Protein 7ROY (pdb70)

Structure (mmCIF, N/CA/C/O backbone):
data_7ROY
#
_entry.id   7ROY
#
_cell.length_a   164.475
_cell.length_b   164.475
_cell.length_c   465.390
_cell.angle_alpha   90.000
_cell.angle_beta   90.000
_cell.angle_gamma   90.000
#
_symmetry.space_group_name_H-M   'I 4 2 2'
#
loop_
_entity.id
_entity.type
_entity.pdbx_description
1 polymer 'Protein fem-1 homolog B'
2 polymer 'Folliculin-interacting protein 1'
3 non-polymer '4-(2-HYDROXYETHYL)-1-PIPERAZINE ETHANESULFONIC ACID'
4 non-polymer 'ZINC ION'
5 water water
#
loop_
_atom_site.group_PDB
_atom_site.id
_atom_site.type_symbol
_atom_site.label_atom_id
_atom_site.label_alt_id
_atom_site.label_comp_id
_atom_site.label_asym_id
_atom_site.label_entity_id
_atom_site.label_seq_id
_atom_site.pdbx_PDB_ins_code
_atom_site.Cartn_x
_atom_site.Cartn_y
_atom_site.Cartn_z
_atom_site.occupancy
_atom_site.B_iso_or_equiv
_atom_site.auth_seq_id
_atom_site.auth_comp_id
_atom_site.auth_asym_id
_atom_site.auth_atom_id
_atom_site.pdbx_PDB_model_num
ATOM 1 N N . SER A 1 3 ? 9.42860 64.45444 38.77226 1.000 129.54404 -1 SER A N 1
ATOM 2 C CA . SER A 1 3 ? 8.75235 63.18288 38.99953 1.000 122.11411 -1 SER A CA 1
ATOM 3 C C . SER A 1 3 ? 9.75916 62.05375 39.19147 1.000 117.87307 -1 SER A C 1
ATOM 4 O O . SER A 1 3 ? 9.50398 60.91090 38.81164 1.000 117.09694 -1 SER A O 1
ATOM 7 N N . SER A 1 4 ? 10.90875 62.38258 39.78473 1.000 110.23619 0 SER A N 1
ATOM 8 C CA . SER A 1 4 ? 11.93213 61.36864 40.01627 1.000 110.25136 0 SER A CA 1
ATOM 9 C C . SER A 1 4 ? 11.52861 60.42323 41.14143 1.000 103.92698 0 SER A C 1
ATOM 10 O O . SER A 1 4 ? 11.78608 59.21574 41.06811 1.000 94.38010 0 SER A O 1
ATOM 13 N N . MET A 1 5 ? 10.89566 60.95277 42.19094 1.000 95.58501 1 MET A N 1
ATOM 14 C CA . MET A 1 5 ? 10.39726 60.10709 43.26890 1.000 80.86587 1 MET A CA 1
ATOM 15 C C . MET A 1 5 ? 9.23556 59.23032 42.81742 1.000 87.13201 1 MET A C 1
ATOM 16 O O . MET A 1 5 ? 8.95112 58.21216 43.45866 1.000 93.30455 1 MET A O 1
ATOM 21 N N . GLU A 1 6 ? 8.56500 59.60189 41.72528 1.000 88.72476 2 GLU A N 1
ATOM 22 C CA . GLU A 1 6 ? 7.44718 58.80943 41.22452 1.000 85.23873 2 GLU A CA 1
ATOM 23 C C . GLU A 1 6 ? 7.91589 57.44710 40.72288 1.000 86.85108 2 GLU A C 1
ATOM 24 O O . GLU A 1 6 ? 7.21565 56.44051 40.88995 1.000 89.90395 2 GLU A O 1
ATOM 30 N N . GLY A 1 7 ? 9.10426 57.39041 40.11893 1.000 81.02208 3 GLY A N 1
ATOM 31 C CA . GLY A 1 7 ? 9.65217 56.10558 39.71557 1.000 82.38992 3 GLY A CA 1
ATOM 32 C C . GLY A 1 7 ? 9.97030 55.21342 40.90067 1.000 87.01429 3 GLY A C 1
ATOM 33 O O . GLY A 1 7 ? 9.73081 54.00204 40.86224 1.000 84.78337 3 GLY A O 1
ATOM 34 N N . LEU A 1 8 ? 10.51288 55.79734 41.97163 1.000 81.96794 4 LEU A N 1
ATOM 35 C CA . LEU A 1 8 ? 10.75219 55.02448 43.18521 1.000 71.23131 4 LEU A CA 1
ATOM 36 C C . LEU A 1 8 ? 9.44068 54.54474 43.79249 1.000 76.25221 4 LEU A C 1
ATOM 37 O O . LEU A 1 8 ? 9.36824 53.43929 44.34050 1.000 85.93384 4 LEU A O 1
ATOM 42 N N . ALA A 1 9 ? 8.38936 55.36159 43.69763 1.000 71.75009 5 ALA A N 1
ATOM 43 C CA . ALA A 1 9 ? 7.07407 54.92509 44.15778 1.000 74.91078 5 ALA A CA 1
ATOM 44 C C . ALA A 1 9 ? 6.57236 53.74177 43.33954 1.000 70.04291 5 ALA A C 1
ATOM 45 O O . ALA A 1 9 ? 5.99860 52.79151 43.88777 1.000 75.81240 5 ALA A O 1
ATOM 47 N N . GLY A 1 10 ? 6.77837 53.78521 42.02286 1.000 69.69113 6 GLY A N 1
ATOM 48 C CA . GLY A 1 10 ? 6.40554 52.65311 41.18888 1.000 67.01285 6 GLY A CA 1
ATOM 49 C C . GLY A 1 10 ? 7.17959 51.39504 41.53602 1.000 64.98557 6 GLY A C 1
ATOM 50 O O . GLY A 1 10 ? 6.62189 50.29451 41.55507 1.000 65.51223 6 GLY A O 1
ATOM 51 N N . TYR A 1 11 ? 8.47612 51.54141 41.81962 1.000 68.53378 7 TYR A N 1
ATOM 52 C CA . TYR A 1 11 ? 9.27786 50.39139 42.23364 1.000 63.96639 7 TYR A CA 1
ATOM 53 C C . TYR A 1 11 ? 8.80119 49.83495 43.57179 1.000 71.21884 7 TYR A C 1
ATOM 54 O O . TYR A 1 11 ? 8.78062 48.61357 43.77323 1.000 67.74342 7 TYR A O 1
ATOM 63 N N . VAL A 1 12 ? 8.42079 50.71735 44.49812 1.000 70.66765 8 VAL A N 1
ATOM 64 C CA . VAL A 1 12 ? 7.86199 50.27843 45.77517 1.000 63.66447 8 VAL A CA 1
ATOM 65 C C . VAL A 1 12 ? 6.58313 49.48203 45.54638 1.000 64.80133 8 VAL A C 1
ATOM 66 O O . VAL A 1 12 ? 6.37744 48.41391 46.13877 1.000 60.36140 8 VAL A O 1
ATOM 70 N N . TYR A 1 13 ? 5.70351 49.99409 44.68070 1.000 71.05156 9 TYR A N 1
ATOM 71 C CA . TYR A 1 13 ? 4.47072 49.27614 44.37153 1.000 66.65567 9 TYR A CA 1
ATOM 72 C C . TYR A 1 13 ? 4.76616 47.91280 43.76099 1.000 67.61854 9 TYR A C 1
ATOM 73 O O . TYR A 1 13 ? 4.10396 46.92285 44.08849 1.000 67.80085 9 TYR A O 1
ATOM 82 N N . LYS A 1 14 ? 5.74989 47.84410 42.86274 1.000 63.82459 10 LYS A N 1
ATOM 83 C CA . LYS A 1 14 ? 6.08721 46.57183 42.23141 1.000 67.52038 10 LYS A CA 1
ATOM 84 C C . LYS A 1 14 ? 6.58799 45.56920 43.26365 1.000 61.13884 10 LYS A C 1
ATOM 85 O O . LYS A 1 14 ? 6.14638 44.41161 43.29435 1.000 66.33987 10 LYS A O 1
ATOM 91 N N . ALA A 1 15 ? 7.51166 46.00465 44.12500 1.000 65.66010 11 ALA A N 1
ATOM 92 C CA . ALA A 1 15 ? 8.04540 45.11908 45.15413 1.000 64.02648 11 ALA A CA 1
ATOM 93 C C . ALA A 1 15 ? 6.94706 44.63989 46.09384 1.000 66.47698 11 ALA A C 1
ATOM 94 O O . ALA A 1 15 ? 6.94116 43.47529 46.51034 1.000 57.68249 11 ALA A O 1
ATOM 96 N N . ALA A 1 16 ? 6.00259 45.52098 46.43414 1.000 73.92038 12 ALA A N 1
ATOM 97 C CA . ALA A 1 16 ? 4.90571 45.11515 47.30697 1.000 54.80228 12 ALA A CA 1
ATOM 98 C C . ALA A 1 16 ? 3.97541 44.13271 46.60672 1.000 60.98325 12 ALA A C 1
ATOM 99 O O . ALA A 1 16 ? 3.51626 43.16065 47.21719 1.000 70.25161 12 ALA A O 1
ATOM 101 N N . SER A 1 17 ? 3.69495 44.36334 45.32237 1.000 71.63608 13 SER A N 1
ATOM 102 C CA . SER A 1 17 ? 2.75316 43.51592 44.60168 1.000 60.13148 13 SER A CA 1
ATOM 103 C C . SER A 1 17 ? 3.32513 42.13224 44.33209 1.000 61.15337 13 SER A C 1
ATOM 104 O O . SER A 1 17 ? 2.56955 41.15575 44.26851 1.000 62.31540 13 SER A O 1
ATOM 107 N N . GLU A 1 18 ? 4.64223 42.02176 44.16689 1.000 70.31761 14 GLU A N 1
ATOM 108 C CA . GLU A 1 18 ? 5.26461 40.74016 43.86336 1.000 73.68303 14 GLU A CA 1
ATOM 109 C C . GLU A 1 18 ? 5.85618 40.05693 45.09301 1.000 75.31925 14 GLU A C 1
ATOM 110 O O . GLU A 1 18 ? 6.52415 39.02704 44.95438 1.000 64.71780 14 GLU A O 1
ATOM 116 N N . GLY A 1 19 ? 5.62213 40.59769 46.28679 1.000 64.59612 15 GLY A N 1
ATOM 117 C CA . GLY A 1 19 ? 6.02995 39.92432 47.50634 1.000 44.60449 15 GLY A CA 1
ATOM 118 C C . GLY A 1 19 ? 7.51172 39.96478 47.80653 1.000 59.41700 15 GLY A C 1
ATOM 119 O O . GLY A 1 19 ? 8.02075 39.07289 48.49240 1.000 63.82704 15 GLY A O 1
ATOM 120 N N . LYS A 1 20 ? 8.22286 40.97919 47.31266 1.000 68.41534 16 LYS A N 1
ATOM 121 C CA . LYS A 1 20 ? 9.65199 41.13800 47.58686 1.000 71.27620 16 LYS A CA 1
ATOM 122 C C . LYS A 1 20 ? 9.81057 42.02048 48.82210 1.000 69.96717 16 LYS A C 1
ATOM 123 O O . LYS A 1 20 ? 10.06788 43.22401 48.74297 1.000 72.12812 16 LYS A O 1
ATOM 129 N N . VAL A 1 21 ? 9.65953 41.39546 49.99306 1.000 67.67562 17 VAL A N 1
ATOM 130 C CA . VAL A 1 21 ? 9.65129 42.16369 51.23528 1.000 78.32518 17 VAL A CA 1
ATOM 131 C C . VAL A 1 21 ? 11.03691 42.71992 51.54712 1.000 70.33587 17 VAL A C 1
ATOM 132 O O . VAL A 1 21 ? 11.15829 43.80645 52.12693 1.000 72.81822 17 VAL A O 1
ATOM 136 N N . LEU A 1 22 ? 12.09987 42.01133 51.15620 1.000 67.36712 18 LEU A N 1
ATOM 137 C CA . LEU A 1 22 ? 13.44600 42.52516 51.38985 1.000 73.33306 18 LEU A CA 1
ATOM 138 C C . LEU A 1 22 ? 13.73853 43.72410 50.49628 1.000 73.78331 18 LEU A C 1
ATOM 139 O O . LEU A 1 22 ? 14.33911 44.70897 50.94435 1.000 76.20735 18 LEU A O 1
ATOM 144 N N . THR A 1 23 ? 13.31201 43.66269 49.23209 1.000 72.16052 19 THR A N 1
ATOM 145 C CA . THR A 1 23 ? 13.47383 44.80478 48.33817 1.000 75.06748 19 THR A CA 1
ATOM 146 C C . THR A 1 23 ? 12.70386 46.01503 48.85141 1.000 72.66692 19 THR A C 1
ATOM 147 O O . THR A 1 23 ? 13.21228 47.14277 48.82579 1.000 75.68122 19 THR A O 1
ATOM 151 N N . LEU A 1 24 ? 11.47653 45.79794 49.33003 1.000 58.14113 20 LEU A N 1
ATOM 152 C CA . LEU A 1 24 ? 10.68420 46.89999 49.86498 1.000 63.53813 20 LEU A CA 1
ATOM 153 C C . LEU A 1 24 ? 11.32821 47.48614 51.11561 1.000 70.30474 20 LEU A C 1
ATOM 154 O O . LEU A 1 24 ? 11.35831 48.71131 51.29378 1.000 71.59586 20 LEU A O 1
ATOM 159 N N . ALA A 1 25 ? 11.84944 46.62483 51.99412 1.000 70.88441 21 ALA A N 1
ATOM 160 C CA . ALA A 1 25 ? 12.53112 47.10814 53.18973 1.000 72.37464 21 ALA A CA 1
ATOM 161 C C . ALA A 1 25 ? 13.76338 47.92485 52.82592 1.000 77.22509 21 ALA A C 1
ATOM 162 O O . ALA A 1 25 ? 14.04441 48.95225 53.45404 1.000 66.37306 21 ALA A O 1
ATOM 164 N N . ALA A 1 26 ? 14.50842 47.48607 51.80831 1.000 73.04590 22 ALA A N 1
ATOM 165 C CA . ALA A 1 26 ? 15.67274 48.24598 51.36654 1.000 60.11944 22 ALA A CA 1
ATOM 166 C C . ALA A 1 26 ? 15.26422 49.59242 50.78220 1.000 67.09659 22 ALA A C 1
ATOM 167 O O . ALA A 1 26 ? 15.92007 50.60967 51.03571 1.000 80.31195 22 ALA A O 1
ATOM 169 N N . LEU A 1 27 ? 14.17996 49.61945 50.00274 1.000 66.33373 23 LEU A N 1
ATOM 170 C CA . LEU A 1 27 ? 13.73580 50.87120 49.39570 1.000 64.26197 23 LEU A CA 1
ATOM 171 C C . LEU A 1 27 ? 13.26005 51.86513 50.44825 1.000 72.95394 23 LEU A C 1
ATOM 172 O O . LEU A 1 27 ? 13.55092 53.06334 50.35429 1.000 82.53060 23 LEU A O 1
ATOM 177 N N . LEU A 1 28 ? 12.52953 51.38995 51.45816 1.000 73.97758 24 LEU A N 1
ATOM 178 C CA . LEU A 1 28 ? 11.93752 52.29178 52.43842 1.000 63.93587 24 LEU A CA 1
ATOM 179 C C . LEU A 1 28 ? 12.89056 52.67901 53.56107 1.000 73.72789 24 LEU A C 1
ATOM 180 O O . LEU A 1 28 ? 12.63081 53.66816 54.25548 1.000 81.00449 24 LEU A O 1
ATOM 185 N N . LEU A 1 29 ? 13.97650 51.93586 53.75594 1.000 80.26396 25 LEU A N 1
ATOM 186 C CA . LEU A 1 29 ? 14.83713 52.15760 54.91038 1.000 80.52636 25 LEU A CA 1
ATOM 187 C C . LEU A 1 29 ? 15.49934 53.53207 54.85296 1.000 94.88796 25 LEU A C 1
ATOM 188 O O . LEU A 1 29 ? 15.97567 53.96463 53.79857 1.000 89.76305 25 LEU A O 1
ATOM 193 N N . ASN A 1 30 ? 15.51171 54.21856 55.99865 1.000 91.15507 26 ASN A N 1
ATOM 194 C CA . ASN A 1 30 ? 16.13490 55.51868 56.26676 1.000 97.70772 26 ASN A CA 1
ATOM 195 C C . ASN A 1 30 ? 15.60890 56.66050 55.40368 1.000 99.39450 26 ASN A C 1
ATOM 196 O O . ASN A 1 30 ? 16.15648 57.76223 55.47390 1.000 99.01384 26 ASN A O 1
ATOM 201 N N . ARG A 1 31 ? 14.56889 56.44611 54.60464 1.000 99.57803 27 ARG A N 1
ATOM 202 C CA . ARG A 1 31 ? 13.93932 57.54760 53.89291 1.000 87.46628 27 ARG A CA 1
ATOM 203 C C . ARG A 1 31 ? 13.27898 58.50430 54.88346 1.000 89.03351 27 ARG A C 1
ATOM 204 O O . ARG A 1 31 ? 12.91902 58.12847 56.00199 1.000 92.99867 27 ARG A O 1
ATOM 212 N N . SER A 1 32 ? 13.11088 59.75340 54.45656 1.000 83.01328 28 SER A N 1
ATOM 213 C CA . SER A 1 32 ? 12.47147 60.74461 55.30705 1.000 84.45896 28 SER A CA 1
ATOM 214 C C . SER A 1 32 ? 10.99284 60.41500 55.49866 1.000 85.12438 28 SER A C 1
ATOM 215 O O . SER A 1 32 ? 10.38609 59.67540 54.71936 1.000 91.43572 28 SER A O 1
ATOM 218 N N . GLU A 1 33 ? 10.41384 60.97986 56.56261 1.000 83.41864 29 GLU A N 1
ATOM 219 C CA . GLU A 1 33 ? 9.01264 60.71163 56.87504 1.000 85.62369 29 GLU A CA 1
ATOM 220 C C . GLU A 1 33 ? 8.09842 61.13472 55.73189 1.000 90.89480 29 GLU A C 1
ATOM 221 O O . GLU A 1 33 ? 7.15757 60.41238 55.37902 1.000 93.12138 29 GLU A O 1
ATOM 227 N N . SER A 1 34 ? 8.35968 62.30245 55.13945 1.000 92.87235 30 SER A N 1
ATOM 228 C CA . SER A 1 34 ? 7.58158 62.73077 53.98218 1.000 78.77706 30 SER A CA 1
ATOM 229 C C . SER A 1 34 ? 7.76859 61.77273 52.81300 1.000 85.28708 30 SER A C 1
ATOM 230 O O . SER A 1 34 ? 6.80714 61.44966 52.10454 1.000 94.34224 30 SER A O 1
ATOM 233 N N . ASP A 1 35 ? 9.00041 61.30117 52.60026 1.000 83.32941 31 ASP A N 1
ATOM 234 C CA . ASP A 1 35 ? 9.24363 60.32484 51.54327 1.000 87.84674 31 ASP A CA 1
ATOM 235 C C . ASP A 1 35 ? 8.50411 59.02153 51.81552 1.000 85.16631 31 ASP A C 1
ATOM 236 O O . ASP A 1 35 ? 7.93563 58.42157 50.89721 1.000 78.49066 31 ASP A O 1
ATOM 241 N N . ILE A 1 36 ? 8.50052 58.56782 53.07137 1.000 88.23572 32 ILE A N 1
ATOM 242 C CA . ILE A 1 36 ? 7.77810 57.34646 53.42182 1.000 76.73106 32 ILE A CA 1
ATOM 243 C C . ILE A 1 36 ? 6.29132 57.51180 53.13654 1.000 76.13804 32 ILE A C 1
ATOM 244 O O . ILE A 1 36 ? 5.65114 56.63450 52.54123 1.000 80.98267 32 ILE A O 1
ATOM 249 N N . ARG A 1 37 ? 5.72052 58.64244 53.56249 1.000 79.23688 33 ARG A N 1
ATOM 250 C CA . ARG A 1 37 ? 4.30119 58.88881 53.33122 1.000 83.84613 33 ARG A CA 1
ATOM 251 C C . ARG A 1 37 ? 3.98181 58.92839 51.84325 1.000 72.98602 33 ARG A C 1
ATOM 252 O O . ARG A 1 37 ? 2.98251 58.34915 51.40182 1.000 73.40251 33 ARG A O 1
ATOM 260 N N . TYR A 1 38 ? 4.82667 59.59353 51.05045 1.000 78.72891 34 TYR A N 1
ATOM 261 C CA . TYR A 1 38 ? 4.57070 59.67949 49.61631 1.000 72.44940 34 TYR A CA 1
ATOM 262 C C . TYR A 1 38 ? 4.68322 58.31551 48.94644 1.000 78.13889 34 TYR A C 1
ATOM 263 O O . TYR A 1 38 ? 3.86930 57.97620 48.07922 1.000 78.38603 34 TYR A O 1
ATOM 272 N N . LEU A 1 39 ? 5.68121 57.51822 49.33427 1.000 72.17197 35 LEU A N 1
ATOM 273 C CA . LEU A 1 39 ? 5.88128 56.22486 48.69037 1.000 78.10043 35 LEU A CA 1
ATOM 274 C C . LEU A 1 39 ? 4.77973 55.23985 49.06154 1.000 83.49482 35 LEU A C 1
ATOM 275 O O . LEU A 1 39 ? 4.33454 54.45453 48.21660 1.000 83.62965 35 LEU A O 1
ATOM 280 N N . LEU A 1 40 ? 4.32050 55.26437 50.31333 1.000 81.67690 36 LEU A N 1
ATOM 281 C CA . LEU A 1 40 ? 3.32413 54.29748 50.75419 1.000 74.47529 36 LEU A CA 1
ATOM 282 C C . LEU A 1 40 ? 1.89096 54.75419 50.51693 1.000 81.67613 36 LEU A C 1
ATOM 283 O O . LEU A 1 40 ? 0.97403 53.92690 50.58796 1.000 72.93454 36 LEU A O 1
ATOM 288 N N . GLY A 1 41 ? 1.67323 56.03540 50.23509 1.000 80.25655 37 GLY A N 1
ATOM 289 C CA . GLY A 1 41 ? 0.36223 56.54370 49.89691 1.000 69.74873 37 GLY A CA 1
ATOM 290 C C . GLY A 1 41 ? 0.13699 56.78969 48.42267 1.000 75.75737 37 GLY A C 1
ATOM 291 O O . GLY A 1 41 ? -0.90825 57.33990 48.05626 1.000 65.47081 37 GLY A O 1
ATOM 292 N N . TYR A 1 42 ? 1.07696 56.40086 47.56450 1.000 80.38074 38 TYR A N 1
ATOM 293 C CA . TYR A 1 42 ? 0.95872 56.62369 46.12791 1.000 76.86213 38 TYR A CA 1
ATOM 294 C C . TYR A 1 42 ? -0.02130 55.61242 45.54532 1.000 72.05287 38 TYR A C 1
ATOM 295 O O . TYR A 1 42 ? 0.23796 54.40400 45.55732 1.000 74.69697 38 TYR A O 1
ATOM 304 N N . VAL A 1 43 ? -1.14457 56.10471 45.02652 1.000 71.64649 39 VAL A N 1
ATOM 305 C CA . VAL A 1 43 ? -2.16888 55.24829 44.43162 1.000 65.99369 39 VAL A CA 1
ATOM 306 C C . VAL A 1 43 ? -1.70463 54.89488 43.02135 1.000 70.26997 39 VAL A C 1
ATOM 307 O O . VAL A 1 43 ? -1.77756 55.71598 42.10637 1.000 78.18357 39 VAL A O 1
ATOM 311 N N . SER A 1 44 ? -1.22003 53.67063 42.84311 1.000 72.80023 40 SER A N 1
ATOM 312 C CA . SER A 1 44 ? -0.78300 53.19686 41.53937 1.000 65.53113 40 SER A CA 1
ATOM 313 C C . SER A 1 44 ? -1.95407 52.57801 40.78875 1.000 71.06234 40 SER A C 1
ATOM 314 O O . SER A 1 44 ? -2.77719 51.86559 41.37318 1.000 74.85897 40 SER A O 1
ATOM 317 N N . GLN A 1 45 ? -2.02375 52.85902 39.49037 1.000 84.87863 41 GLN A N 1
ATOM 318 C CA . GLN A 1 45 ? -3.04442 52.30458 38.61233 1.000 75.81674 41 GLN A CA 1
ATOM 319 C C . GLN A 1 45 ? -2.40038 51.28348 37.68533 1.000 78.70288 41 GLN A C 1
ATOM 320 O O . GLN A 1 45 ? -1.41405 51.58745 37.00605 1.000 78.75591 41 GLN A O 1
ATOM 326 N N . GLN A 1 46 ? -2.96273 50.07770 37.66215 1.000 89.51170 42 GLN A N 1
ATOM 327 C CA . GLN A 1 46 ? -2.35894 48.95605 36.95626 1.000 75.88778 42 GLN A CA 1
ATOM 328 C C . GLN A 1 46 ? -3.40780 47.87087 36.77159 1.000 80.31644 42 GLN A C 1
ATOM 329 O O . GLN A 1 46 ? -4.06709 47.47548 37.73852 1.000 82.83417 42 GLN A O 1
ATOM 335 N N . GLY A 1 47 ? -3.55854 47.39923 35.53760 1.000 83.42875 43 GLY A N 1
ATOM 336 C CA . GLY A 1 47 ? -4.50082 46.32816 35.24804 1.000 70.33825 43 GLY A CA 1
ATOM 337 C C . GLY A 1 47 ? -5.92537 46.62733 35.66093 1.000 74.45057 43 GLY A C 1
ATOM 338 O O . GLY A 1 47 ? -6.64823 45.72050 36.09257 1.000 80.56494 43 GLY A O 1
ATOM 339 N N . GLY A 1 48 ? -6.34763 47.88321 35.54091 1.000 83.22194 44 GLY A N 1
ATOM 340 C CA . GLY A 1 48 ? -7.68167 48.26713 35.94621 1.000 92.59609 44 GLY A CA 1
ATOM 341 C C . GLY A 1 48 ? -7.87994 48.41412 37.43626 1.000 87.89238 44 GLY A C 1
ATOM 342 O O . GLY A 1 48 ? -9.01323 48.64520 37.87406 1.000 84.48926 44 GLY A O 1
ATOM 343 N N . GLN A 1 49 ? -6.82066 48.28687 38.23007 1.000 83.54714 45 GLN A N 1
ATOM 344 C CA . GLN A 1 49 ? -6.89709 48.43204 39.67529 1.000 80.81899 45 GLN A CA 1
ATOM 345 C C . GLN A 1 49 ? -6.15583 49.68581 40.11786 1.000 81.65029 45 GLN A C 1
ATOM 346 O O . GLN A 1 49 ? -5.11640 50.03778 39.55488 1.000 86.99102 45 GLN A O 1
ATOM 352 N N . ARG A 1 50 ? -6.69655 50.35739 41.12927 1.000 84.62787 46 ARG A N 1
ATOM 353 C CA . ARG A 1 50 ? -6.05835 51.51400 41.74468 1.000 75.85049 46 ARG A CA 1
ATOM 354 C C . ARG A 1 50 ? -5.80162 51.17825 43.20498 1.000 73.39778 46 ARG A C 1
ATOM 355 O O . ARG A 1 50 ? -6.74930 50.97468 43.97089 1.000 74.76743 46 ARG A O 1
ATOM 363 N N . SER A 1 51 ? -4.52868 51.11308 43.58951 1.000 72.94291 47 SER A N 1
ATOM 364 C CA . SER A 1 51 ? -4.19382 50.59908 44.90941 1.000 70.54631 47 SER A CA 1
ATOM 365 C C . SER A 1 51 ? -2.86319 51.15829 45.39037 1.000 64.65130 47 SER A C 1
ATOM 366 O O . SER A 1 51 ? -1.98245 51.49144 44.59328 1.000 67.69971 47 SER A O 1
ATOM 369 N N . THR A 1 52 ? -2.73327 51.25157 46.71436 1.000 55.97100 48 THR A N 1
ATOM 370 C CA . THR A 1 52 ? -1.49640 51.55348 47.41532 1.000 60.96865 48 THR A CA 1
ATOM 371 C C . THR A 1 52 ? -0.71320 50.26891 47.65533 1.000 59.84763 48 THR A C 1
ATOM 372 O O . THR A 1 52 ? -1.25589 49.16897 47.51024 1.000 61.10899 48 THR A O 1
ATOM 376 N N . PRO A 1 53 ? 0.57871 50.36641 48.00077 1.000 58.26671 49 PRO A N 1
ATOM 377 C CA . PRO A 1 53 ? 1.35318 49.13952 48.26830 1.000 57.18080 49 PRO A CA 1
ATOM 378 C C . PRO A 1 53 ? 0.70294 48.20406 49.27602 1.000 59.77947 49 PRO A C 1
ATOM 379 O O . PRO A 1 53 ? 0.70872 46.98261 49.07193 1.000 63.57514 49 PRO A O 1
ATOM 383 N N . LEU A 1 54 ? 0.12860 48.74485 50.35377 1.000 61.89610 50 LEU A N 1
ATOM 384 C CA . LEU A 1 54 ? -0.54120 47.89703 51.33491 1.000 61.11966 50 LEU A CA 1
ATOM 385 C C . LEU A 1 54 ? -1.73434 47.17562 50.72072 1.000 64.76345 50 LEU A C 1
ATOM 386 O O . LEU A 1 54 ? -1.93161 45.97715 50.95395 1.000 64.63117 50 LEU A O 1
ATOM 391 N N . ILE A 1 55 ? -2.53748 47.88703 49.92640 1.000 56.25914 51 ILE A N 1
ATOM 392 C CA . ILE A 1 55 ? -3.74086 47.28788 49.35379 1.000 55.88793 51 ILE A CA 1
ATOM 393 C C . ILE A 1 55 ? -3.37340 46.17041 48.38597 1.000 63.52295 51 ILE A C 1
ATOM 394 O O . ILE A 1 55 ? -3.97096 45.08774 48.40471 1.000 60.75706 51 ILE A O 1
ATOM 399 N N . ILE A 1 56 ? -2.38435 46.41460 47.52303 1.000 58.02089 52 ILE A N 1
ATOM 400 C CA . ILE A 1 56 ? -2.01825 45.39838 46.54276 1.000 63.00685 52 ILE A CA 1
ATOM 401 C C . ILE A 1 56 ? -1.32289 44.22260 47.21752 1.000 65.43573 52 ILE A C 1
ATOM 402 O O . ILE A 1 56 ? -1.46762 43.07475 46.77842 1.000 59.97528 52 ILE A O 1
ATOM 407 N N . ALA A 1 57 ? -0.57488 44.47212 48.29621 1.000 62.98496 53 ALA A N 1
ATOM 408 C CA . ALA A 1 57 ? 0.03607 43.36733 49.02569 1.000 55.89492 53 ALA A CA 1
ATOM 409 C C . ALA A 1 57 ? -1.02091 42.52376 49.72514 1.000 64.03749 53 ALA A C 1
ATOM 410 O O . ALA A 1 57 ? -0.90062 41.29481 49.78973 1.000 58.35731 53 ALA A O 1
ATOM 412 N N . ALA A 1 58 ? -2.06929 43.16521 50.24637 1.000 61.49394 54 ALA A N 1
ATOM 413 C CA . ALA A 1 58 ? -3.13145 42.42071 50.91246 1.000 53.96728 54 ALA A CA 1
ATOM 414 C C . ALA A 1 58 ? -3.98184 41.65126 49.91063 1.000 56.74553 54 ALA A C 1
ATOM 415 O O . ALA A 1 58 ? -4.44071 40.54098 50.20301 1.000 63.26650 54 ALA A O 1
ATOM 417 N N . ARG A 1 59 ? -4.20593 42.22381 48.72484 1.000 64.80143 55 ARG A N 1
ATOM 418 C CA . ARG A 1 59 ? -5.01403 41.54059 47.72072 1.000 64.31972 55 ARG A CA 1
ATOM 419 C C . ARG A 1 59 ? -4.28276 40.34026 47.13478 1.000 60.82721 55 ARG A C 1
ATOM 420 O O . ARG A 1 59 ? -4.92075 39.34718 46.76793 1.000 61.97056 55 ARG A O 1
ATOM 428 N N . ASN A 1 60 ? -2.95585 40.41114 47.03636 1.000 56.80606 56 ASN A N 1
ATOM 429 C CA . ASN A 1 60 ? -2.15645 39.30146 46.53662 1.000 61.76381 56 ASN A CA 1
ATOM 430 C C . ASN A 1 60 ? -1.71700 38.33992 47.63384 1.000 67.02475 56 ASN A C 1
ATOM 431 O O . ASN A 1 60 ? -1.18480 37.26930 47.32013 1.000 62.31675 56 ASN A O 1
ATOM 436 N N . GLY A 1 61 ? -1.91840 38.69296 48.90134 1.000 69.43028 57 GLY A N 1
ATOM 437 C CA . GLY A 1 61 ? -1.61451 37.78497 49.99005 1.000 55.07750 57 GLY A CA 1
ATOM 438 C C . GLY A 1 61 ? -0.16738 37.74824 50.42236 1.000 55.70945 57 GLY A C 1
ATOM 439 O O . GLY A 1 61 ? 0.31317 36.69691 50.85897 1.000 67.35376 57 GLY A O 1
ATOM 440 N N . HIS A 1 62 ? 0.54694 38.87005 50.32125 1.000 52.34166 58 HIS A N 1
ATOM 441 C CA . HIS A 1 62 ? 1.95028 38.93196 50.72970 1.000 65.39656 58 HIS A CA 1
ATOM 442 C C . HIS A 1 62 ? 2.00170 39.36415 52.19302 1.000 70.00666 58 HIS A C 1
ATOM 443 O O . HIS A 1 62 ? 2.14576 40.54445 52.53519 1.000 63.52579 58 HIS A O 1
ATOM 450 N N . ALA A 1 63 ? 1.88164 38.36246 53.07042 1.000 61.29950 59 ALA A N 1
ATOM 451 C CA . ALA A 1 63 ? 1.75150 38.62581 54.49840 1.000 54.19487 59 ALA A CA 1
ATOM 452 C C . ALA A 1 63 ? 3.00632 39.27208 55.06707 1.000 61.22679 59 ALA A C 1
ATOM 453 O O . ALA A 1 63 ? 2.92011 40.10140 55.97697 1.000 67.35699 59 ALA A O 1
ATOM 455 N N . LYS A 1 64 ? 4.18235 38.90450 54.55145 1.000 53.56956 60 LYS A N 1
ATOM 456 C CA . LYS A 1 64 ? 5.41332 39.51834 55.03932 1.000 50.36959 60 LYS A CA 1
ATOM 457 C C . LYS A 1 64 ? 5.45595 41.00506 54.70672 1.000 64.71956 60 LYS A C 1
ATOM 458 O O . LYS A 1 64 ? 5.84383 41.82573 55.54809 1.000 71.76313 60 LYS A O 1
ATOM 464 N N . VAL A 1 65 ? 5.05494 41.36981 53.48696 1.000 65.45084 61 VAL A N 1
ATOM 465 C CA . VAL A 1 65 ? 5.00593 42.77866 53.10571 1.000 74.98984 61 VAL A CA 1
ATOM 466 C C . VAL A 1 65 ? 3.99343 43.52764 53.96243 1.000 64.82815 61 VAL A C 1
ATOM 467 O O . VAL A 1 65 ? 4.25214 44.65064 54.42045 1.000 57.10122 61 VAL A O 1
ATOM 471 N N . VAL A 1 66 ? 2.82545 42.92005 54.19372 1.000 55.66010 62 VAL A N 1
ATOM 472 C CA . VAL A 1 66 ? 1.81356 43.56754 55.02662 1.000 64.58492 62 VAL A CA 1
ATOM 473 C C . VAL A 1 66 ? 2.34131 43.78205 56.44121 1.000 71.97163 62 VAL A C 1
ATOM 474 O O . VAL A 1 66 ? 2.16137 44.85604 57.03102 1.000 63.64597 62 VAL A O 1
ATOM 478 N N . ARG A 1 67 ? 3.00966 42.76930 57.00260 1.000 68.79004 63 ARG A N 1
ATOM 479 C CA . ARG A 1 67 ? 3.55269 42.88715 58.35202 1.000 70.07693 63 ARG A CA 1
ATOM 480 C C . ARG A 1 67 ? 4.61730 43.97158 58.42710 1.000 67.49341 63 ARG A C 1
ATOM 481 O O . ARG A 1 67 ? 4.64930 44.74998 59.38603 1.000 62.71391 63 ARG A O 1
ATOM 489 N N . LEU A 1 68 ? 5.50571 44.03213 57.43218 1.000 69.87284 64 LEU A N 1
ATOM 490 C CA . LEU A 1 68 ? 6.51284 45.08843 57.41035 1.000 64.89019 64 LEU A CA 1
ATOM 491 C C . LEU A 1 68 ? 5.85671 46.46270 57.39220 1.000 65.74620 64 LEU A C 1
ATOM 492 O O . LEU A 1 68 ? 6.16808 47.32669 58.22438 1.000 74.52523 64 LEU A O 1
ATOM 497 N N . LEU A 1 69 ? 4.92150 46.67101 56.45993 1.000 70.75380 65 LEU A N 1
ATOM 498 C CA . LEU A 1 69 ? 4.28086 47.97575 56.32773 1.000 67.51505 65 LEU A CA 1
ATOM 499 C C . LEU A 1 69 ? 3.53034 48.36253 57.59643 1.000 70.39413 65 LEU A C 1
ATOM 500 O O . LEU A 1 69 ? 3.51851 49.53713 57.98335 1.000 79.85252 65 LEU A O 1
ATOM 505 N N . LEU A 1 70 ? 2.90699 47.39058 58.26632 1.000 65.15377 66 LEU A N 1
ATOM 506 C CA . LEU A 1 70 ? 2.14223 47.70664 59.46864 1.000 68.85849 66 LEU A CA 1
ATOM 507 C C . LEU A 1 70 ? 3.05242 47.98717 60.65954 1.000 65.39284 66 LEU A C 1
ATOM 508 O O . LEU A 1 70 ? 2.89456 49.00375 61.34449 1.000 58.13640 66 LEU A O 1
ATOM 513 N N . GLU A 1 71 ? 4.01569 47.10175 60.91831 1.000 66.12062 67 GLU A N 1
ATOM 514 C CA . GLU A 1 71 ? 4.80041 47.18971 62.14225 1.000 66.59390 67 GLU A CA 1
ATOM 515 C C . GLU A 1 71 ? 5.87163 48.27024 62.08352 1.000 72.30573 67 GLU A C 1
ATOM 516 O O . GLU A 1 71 ? 6.18941 48.86738 63.11824 1.000 78.44411 67 GLU A O 1
ATOM 522 N N . HIS A 1 72 ? 6.44374 48.54412 60.90985 1.000 70.40442 68 HIS A N 1
ATOM 523 C CA . HIS A 1 72 ? 7.62235 49.39590 60.85377 1.000 67.02815 68 HIS A CA 1
ATOM 524 C C . HIS A 1 72 ? 7.43731 50.69575 60.08316 1.000 64.34829 68 HIS A C 1
ATOM 525 O O . HIS A 1 72 ? 8.39212 51.47662 59.99638 1.000 60.97228 68 HIS A O 1
ATOM 532 N N . TYR A 1 73 ? 6.25078 50.96953 59.53130 1.000 70.61291 69 TYR A N 1
ATOM 533 C CA . TYR A 1 73 ? 6.09151 52.18885 58.74745 1.000 72.44620 69 TYR A CA 1
ATOM 534 C C . TYR A 1 73 ? 4.74542 52.88005 58.93938 1.000 71.09429 69 TYR A C 1
ATOM 535 O O . TYR A 1 73 ? 4.44225 53.81494 58.18677 1.000 70.26324 69 TYR A O 1
ATOM 544 N N . ARG A 1 74 ? 3.94148 52.46261 59.91868 1.000 76.57057 70 ARG A N 1
ATOM 545 C CA . ARG A 1 74 ? 2.72386 53.17338 60.32062 1.000 78.97944 70 ARG A CA 1
ATOM 546 C C . ARG A 1 74 ? 1.81210 53.46323 59.12932 1.000 79.92337 70 ARG A C 1
ATOM 547 O O . ARG A 1 74 ? 1.34649 54.58733 58.92989 1.000 85.54322 70 ARG A O 1
ATOM 555 N N . VAL A 1 75 ? 1.55529 52.43065 58.32677 1.000 72.92818 71 VAL A N 1
ATOM 556 C CA . VAL A 1 75 ? 0.71596 52.60138 57.14819 1.000 70.10081 71 VAL A CA 1
ATOM 557 C C . VAL A 1 75 ? -0.73392 52.79025 57.57145 1.000 70.04276 71 VAL A C 1
ATOM 558 O O . VAL A 1 75 ? -1.24068 52.08692 58.45666 1.000 63.32157 71 VAL A O 1
ATOM 562 N N . GLN A 1 76 ? -1.40320 53.76011 56.94855 1.000 86.35341 72 GLN A N 1
ATOM 563 C CA . GLN A 1 76 ? -2.81950 53.99292 57.20114 1.000 82.99864 72 GLN A CA 1
ATOM 564 C C . GLN A 1 76 ? -3.61558 52.72544 56.92244 1.000 75.84023 72 GLN A C 1
ATOM 565 O O . GLN A 1 76 ? -3.67253 52.25313 55.78308 1.000 70.47132 72 GLN A O 1
ATOM 571 N N . THR A 1 77 ? -4.22747 52.17207 57.96912 1.000 82.56161 73 THR A N 1
ATOM 572 C CA . THR A 1 77 ? -4.95254 50.91544 57.83844 1.000 63.71869 73 THR A CA 1
ATOM 573 C C . THR A 1 77 ? -6.29277 51.07034 57.13195 1.000 67.83286 73 THR A C 1
ATOM 574 O O . THR A 1 77 ? -6.94564 50.05790 56.85782 1.000 71.66362 73 THR A O 1
ATOM 578 N N . GLN A 1 78 ? -6.71731 52.29698 56.82674 1.000 63.60399 74 GLN A N 1
ATOM 579 C CA . GLN A 1 78 ? -8.02407 52.53194 56.22532 1.000 56.84430 74 GLN A CA 1
ATOM 580 C C . GLN A 1 78 ? -7.93870 53.12167 54.82287 1.000 67.43649 74 GLN A C 1
ATOM 581 O O . GLN A 1 78 ? -8.96419 53.56149 54.28811 1.000 60.64723 74 GLN A O 1
ATOM 587 N N . GLN A 1 79 ? -6.75664 53.14470 54.20967 1.000 61.15171 75 GLN A N 1
ATOM 588 C CA . GLN A 1 79 ? -6.63979 53.68562 52.86216 1.000 61.23632 75 GLN A CA 1
ATOM 589 C C . GLN A 1 79 ? -7.35738 52.77496 51.87406 1.000 66.95818 75 GLN A C 1
ATOM 590 O O . GLN A 1 79 ? -7.20712 51.54988 51.91740 1.000 64.33854 75 GLN A O 1
ATOM 596 N N . THR A 1 80 ? -8.15304 53.37727 50.99551 1.000 71.64691 76 THR A N 1
ATOM 597 C CA . THR A 1 80 ? -9.01143 52.65069 50.07429 1.000 69.24045 76 THR A CA 1
ATOM 598 C C . THR A 1 80 ? -8.48384 52.75712 48.65019 1.000 66.47262 76 THR A C 1
ATOM 599 O O . THR A 1 80 ? -7.64487 53.60406 48.33113 1.000 71.65162 76 THR A O 1
ATOM 603 N N . GLY A 1 81 ? -8.99239 51.88156 47.79900 1.000 65.73865 77 GLY A N 1
ATOM 604 C CA . GLY A 1 81 ? -8.62278 51.87557 46.40506 1.000 67.57975 77 GLY A CA 1
ATOM 605 C C . GLY A 1 81 ? -9.67009 51.18259 45.56672 1.000 72.73485 77 GLY A C 1
ATOM 606 O O . GLY A 1 81 ? -10.81661 51.01359 45.98441 1.000 71.09973 77 GLY A O 1
ATOM 607 N N . THR A 1 82 ? -9.26096 50.77813 44.36690 1.000 74.35427 78 THR A N 1
ATOM 608 C CA . THR A 1 82 ? -10.13215 50.07660 43.43228 1.000 71.51228 78 THR A CA 1
ATOM 609 C C . THR A 1 82 ? -9.45128 48.78052 43.02507 1.000 70.05544 78 THR A C 1
ATOM 610 O O . THR A 1 82 ? -8.30972 48.80034 42.55464 1.000 74.69059 78 THR A O 1
ATOM 614 N N . VAL A 1 83 ? -10.14396 47.65916 43.21017 1.000 73.74289 79 VAL A N 1
ATOM 615 C CA . VAL A 1 83 ? -9.58946 46.34577 42.91436 1.000 75.01385 79 VAL A CA 1
ATOM 616 C C . VAL A 1 83 ? -10.55106 45.58309 42.01625 1.000 86.70805 79 VAL A C 1
ATOM 617 O O . VAL A 1 83 ? -11.76294 45.82297 42.01898 1.000 71.52523 79 VAL A O 1
ATOM 621 N N . ARG A 1 84 ? -9.99584 44.64982 41.24697 1.000 87.09459 80 ARG A N 1
ATOM 622 C CA . ARG A 1 84 ? -10.74508 43.86179 40.27724 1.000 92.39303 80 ARG A CA 1
ATOM 623 C C . ARG A 1 84 ? -10.66090 42.39467 40.67201 1.000 92.44779 80 ARG A C 1
ATOM 624 O O . ARG A 1 84 ? -9.56303 41.83310 40.75312 1.000 85.61424 80 ARG A O 1
ATOM 632 N N . PHE A 1 85 ? -11.81492 41.78062 40.92295 1.000 92.24028 81 PHE A N 1
ATOM 633 C CA . PHE A 1 85 ? -11.90555 40.36639 41.27358 1.000 98.09615 81 PHE A CA 1
ATOM 634 C C . PHE A 1 85 ? -12.54562 39.62594 40.10608 1.000 104.24552 81 PHE A C 1
ATOM 635 O O . PHE A 1 85 ? -13.73987 39.79746 39.83543 1.000 102.59211 81 PHE A O 1
ATOM 643 N N . ASP A 1 86 ? -11.74796 38.79683 39.42930 1.000 112.61308 82 ASP A N 1
ATOM 644 C CA . ASP A 1 86 ? -12.14861 38.13844 38.19094 1.000 116.25094 82 ASP A CA 1
ATOM 645 C C . ASP A 1 86 ? -12.60940 39.17930 37.17774 1.000 127.75564 82 ASP A C 1
ATOM 646 O O . ASP A 1 86 ? -11.78315 39.83834 36.53783 1.000 126.62250 82 ASP A O 1
ATOM 651 N N . GLY A 1 87 ? -13.92133 39.34338 37.03333 1.000 121.26933 83 GLY A N 1
ATOM 652 C CA . GLY A 1 87 ? -14.45287 40.30485 36.08905 1.000 113.96153 83 GLY A CA 1
ATOM 653 C C . GLY A 1 87 ? -14.93769 41.58567 36.73356 1.000 100.42857 83 GLY A C 1
ATOM 654 O O . GLY A 1 87 ? -14.78166 42.67075 36.16518 1.000 103.09041 83 GLY A O 1
ATOM 655 N N . TYR A 1 88 ? -15.51960 41.47405 37.92418 1.000 95.40346 84 TYR A N 1
ATOM 656 C CA . TYR A 1 88 ? -16.13573 42.61850 38.57623 1.000 98.05876 84 TYR A CA 1
ATOM 657 C C . TYR A 1 88 ? -15.08528 43.49782 39.24979 1.000 89.01253 84 TYR A C 1
ATOM 658 O O . TYR A 1 88 ? -13.99369 43.04913 39.61119 1.000 94.87257 84 TYR A O 1
ATOM 667 N N . VAL A 1 89 ? -15.43427 44.77157 39.41338 1.000 80.74615 85 VAL A N 1
ATOM 668 C CA . VAL A 1 89 ? -14.57171 45.75242 40.05696 1.000 88.33326 85 VAL A CA 1
ATOM 669 C C . VAL A 1 89 ? -15.25740 46.24870 41.32122 1.000 90.48364 85 VAL A C 1
ATOM 670 O O . VAL A 1 89 ? -16.48904 46.29824 41.40628 1.000 93.09238 85 VAL A O 1
ATOM 674 N N . ILE A 1 90 ? -14.44706 46.61020 42.31346 1.000 86.27997 86 ILE A N 1
ATOM 675 C CA . ILE A 1 90 ? -14.93679 47.09335 43.59864 1.000 81.17229 86 ILE A CA 1
ATOM 676 C C . ILE A 1 90 ? -14.25745 48.42066 43.90031 1.000 73.17169 86 ILE A C 1
ATOM 677 O O . ILE A 1 90 ? -13.02565 48.51549 43.86101 1.000 71.85201 86 ILE A O 1
ATOM 682 N N . ASP A 1 91 ? -15.05785 49.43974 44.19695 1.000 70.30343 87 ASP A N 1
ATOM 683 C CA . ASP A 1 91 ? -14.55926 50.77128 44.50806 1.000 77.37552 87 ASP A CA 1
ATOM 684 C C . ASP A 1 91 ? -14.59186 51.00689 46.01230 1.000 70.16623 87 ASP A C 1
ATOM 685 O O . ASP A 1 91 ? -15.51218 50.55874 46.70260 1.000 71.01043 87 ASP A O 1
ATOM 690 N N . GLY A 1 92 ? -13.58401 51.71385 46.51273 1.000 75.34687 88 GLY A N 1
ATOM 691 C CA . GLY A 1 92 ? -13.49688 51.99753 47.93525 1.000 72.53979 88 GLY A CA 1
ATOM 692 C C . GLY A 1 92 ? -13.21558 50.78005 48.78833 1.000 68.21758 88 GLY A C 1
ATOM 693 O O . GLY A 1 92 ? -13.84548 50.60465 49.83909 1.000 73.22022 88 GLY A O 1
ATOM 694 N N . ALA A 1 93 ? -12.28364 49.93352 48.36389 1.000 66.77748 89 ALA A N 1
ATOM 695 C CA . ALA A 1 93 ? -11.95713 48.70444 49.07185 1.000 66.08266 89 ALA A CA 1
ATOM 696 C C . ALA A 1 93 ? -10.69278 48.90398 49.89451 1.000 67.42981 89 ALA A C 1
ATOM 697 O O . ALA A 1 93 ? -9.70899 49.46749 49.40340 1.000 66.38928 89 ALA A O 1
ATOM 699 N N . THR A 1 94 ? -10.72225 48.44218 51.13980 1.000 75.85555 90 THR A N 1
ATOM 700 C CA . THR A 1 94 ? -9.54953 48.49324 51.99596 1.000 72.24269 90 THR A CA 1
ATOM 701 C C . THR A 1 94 ? -8.73414 47.21029 51.86219 1.000 56.30549 90 THR A C 1
ATOM 702 O O . THR A 1 94 ? -9.16613 46.21893 51.26460 1.000 57.62514 90 THR A O 1
ATOM 706 N N . ALA A 1 95 ? -7.52581 47.24874 52.42759 1.000 50.69223 91 ALA A N 1
ATOM 707 C CA . ALA A 1 95 ? -6.67244 46.06717 52.43453 1.000 58.08874 91 ALA A CA 1
ATOM 708 C C . ALA A 1 95 ? -7.37136 44.89215 53.10478 1.000 65.49900 91 ALA A C 1
ATOM 709 O O . ALA A 1 95 ? -7.26725 43.74983 52.64108 1.000 69.05050 91 ALA A O 1
ATOM 711 N N . LEU A 1 96 ? -8.10632 45.15762 54.18799 1.000 62.15753 92 LEU A N 1
ATOM 712 C CA . LEU A 1 96 ? -8.82014 44.08865 54.87771 1.000 60.36438 92 LEU A CA 1
ATOM 713 C C . LEU A 1 96 ? -9.92637 43.50861 54.00683 1.000 61.83481 92 LEU A C 1
ATOM 714 O O . LEU A 1 96 ? -10.10412 42.28590 53.95649 1.000 61.71547 92 LEU A O 1
ATOM 719 N N . TRP A 1 97 ? -10.68329 44.36788 53.31826 1.000 62.78017 93 TRP A N 1
ATOM 720 C CA . TRP A 1 97 ? -11.72978 43.87362 52.42944 1.000 59.23241 93 TRP A CA 1
ATOM 721 C C . TRP A 1 97 ? -11.14049 43.01575 51.31857 1.000 63.92018 93 TRP A C 1
ATOM 722 O O . TRP A 1 97 ? -11.68009 41.95097 50.99186 1.000 60.77530 93 TRP A O 1
ATOM 733 N N . CYS A 1 98 ? -10.03149 43.46406 50.72554 1.000 59.59804 94 CYS A N 1
ATOM 734 C CA . CYS A 1 98 ? -9.39073 42.68202 49.67300 1.000 55.38390 94 CYS A CA 1
ATOM 735 C C . CYS A 1 98 ? -8.92164 41.33230 50.20185 1.000 59.35162 94 CYS A C 1
ATOM 736 O O . CYS A 1 98 ? -9.15609 40.29190 49.57590 1.000 58.09622 94 CYS A O 1
ATOM 739 N N . ALA A 1 99 ? -8.26025 41.32989 51.36290 1.000 67.22191 95 ALA A N 1
ATOM 740 C CA . ALA A 1 99 ? -7.76840 40.07927 51.93186 1.000 61.84481 95 ALA A CA 1
ATOM 741 C C . ALA A 1 99 ? -8.91401 39.12850 52.25324 1.000 56.39559 95 ALA A C 1
ATOM 742 O O . ALA A 1 99 ? -8.78868 37.91129 52.07531 1.000 53.93279 95 ALA A O 1
ATOM 744 N N . ALA A 1 100 ? -10.04163 39.66493 52.72475 1.000 57.62388 96 ALA A N 1
ATOM 745 C CA . ALA A 1 100 ? -11.19125 38.81790 53.02173 1.000 55.53134 96 ALA A CA 1
ATOM 746 C C . ALA A 1 100 ? -11.79759 38.24403 51.74778 1.000 65.58009 96 ALA A C 1
ATOM 747 O O . ALA A 1 100 ? -12.16729 37.06430 51.70653 1.000 61.72785 96 ALA A O 1
ATOM 749 N N . GLY A 1 101 ? -11.90453 39.06120 50.69696 1.000 58.87779 97 GLY A N 1
ATOM 750 C CA . GLY A 1 101 ? -12.46630 38.57730 49.44798 1.000 60.99484 97 GLY A CA 1
ATOM 751 C C . GLY A 1 101 ? -11.58996 37.55838 48.74810 1.000 70.90658 97 GLY A C 1
ATOM 752 O O . GLY A 1 101 ? -12.09905 36.63283 48.10902 1.000 80.13635 97 GLY A O 1
ATOM 753 N N . ALA A 1 102 ? -10.26954 37.70701 48.85605 1.000 63.70450 98 ALA A N 1
ATOM 754 C CA . ALA A 1 102 ? -9.34231 36.78025 48.22107 1.000 58.92408 98 ALA A CA 1
ATOM 755 C C . ALA A 1 102 ? -9.07684 35.53551 49.05691 1.000 63.12872 98 ALA A C 1
ATOM 756 O O . ALA A 1 102 ? -8.47360 34.58511 48.54720 1.000 73.82500 98 ALA A O 1
ATOM 758 N N . GLY A 1 103 ? -9.50517 35.51478 50.31571 1.000 70.49180 99 GLY A N 1
ATOM 759 C CA . GLY A 1 103 ? -9.28875 34.35340 51.15394 1.000 69.42241 99 GLY A CA 1
ATOM 760 C C . GLY A 1 103 ? -7.91125 34.25586 51.76807 1.000 64.66033 99 GLY A C 1
ATOM 761 O O . GLY A 1 103 ? -7.39072 33.14739 51.92803 1.000 69.96752 99 GLY A O 1
ATOM 762 N N . HIS A 1 104 ? -7.30358 35.38580 52.12498 1.000 55.82608 100 HIS A N 1
ATOM 763 C CA . HIS A 1 104 ? -5.96608 35.41428 52.71837 1.000 60.98559 100 HIS A CA 1
ATOM 764 C C . HIS A 1 104 ? -6.12254 35.55627 54.23072 1.000 65.84449 100 HIS A C 1
ATOM 765 O O . HIS A 1 104 ? -6.17078 36.66233 54.77550 1.000 58.93916 100 HIS A O 1
ATOM 772 N N . PHE A 1 105 ? -6.18792 34.40815 54.91043 1.000 61.26468 101 PHE A N 1
ATOM 773 C CA . PHE A 1 105 ? -6.49212 34.39028 56.33795 1.000 65.04796 101 PHE A CA 1
ATOM 774 C C . PHE A 1 105 ? -5.38603 35.04505 57.15686 1.000 65.54788 101 PHE A C 1
ATOM 775 O O . PHE A 1 105 ? -5.66546 35.77473 58.11660 1.000 58.65215 101 PHE A O 1
ATOM 783 N N . GLU A 1 106 ? -4.12506 34.78555 56.80428 1.000 62.39164 102 GLU A N 1
ATOM 784 C CA . GLU A 1 106 ? -3.01846 35.37708 57.54799 1.000 53.58352 102 GLU A CA 1
ATOM 785 C C . GLU A 1 106 ? -3.02377 36.89514 57.42287 1.000 62.47605 102 GLU A C 1
ATOM 786 O O . GLU A 1 106 ? -2.77666 37.60833 58.40271 1.000 61.49477 102 GLU A O 1
ATOM 792 N N . VAL A 1 107 ? -3.32036 37.40811 56.22718 1.000 58.85583 103 VAL A N 1
ATOM 793 C CA . VAL A 1 107 ? -3.38765 38.85312 56.03685 1.000 58.95464 103 VAL A CA 1
ATOM 794 C C . VAL A 1 107 ? -4.57311 39.43828 56.79552 1.000 62.07067 103 VAL A C 1
ATOM 795 O O . VAL A 1 107 ? -4.48103 40.53173 57.36899 1.000 56.94814 103 VAL A O 1
ATOM 799 N N . VAL A 1 108 ? -5.70401 38.72580 56.81163 1.000 56.99846 104 VAL A N 1
ATOM 800 C CA . VAL A 1 108 ? -6.85677 39.19026 57.58107 1.000 56.64659 104 VAL A CA 1
ATOM 801 C C . VAL A 1 108 ? -6.50170 39.29478 59.05888 1.000 58.98242 104 VAL A C 1
ATOM 802 O O . VAL A 1 108 ? -6.83731 40.28142 59.72693 1.000 49.62034 104 VAL A O 1
ATOM 806 N N . LYS A 1 109 ? -5.80816 38.28449 59.58841 1.000 66.60749 105 LYS A N 1
ATOM 807 C CA . LYS A 1 109 ? -5.37856 38.32530 60.98381 1.000 55.45418 105 LYS A CA 1
ATOM 808 C C . LYS A 1 109 ? -4.42565 39.48873 61.23251 1.000 59.28447 105 LYS A C 1
ATOM 809 O O . LYS A 1 109 ? -4.58165 40.23688 62.20455 1.000 58.85125 105 LYS A O 1
ATOM 815 N N . LEU A 1 110 ? -3.42628 39.65268 60.36003 1.000 59.73934 106 LEU A N 1
ATOM 816 C CA . LEU A 1 110 ? -2.44587 40.72090 60.53667 1.000 60.22131 106 LEU A CA 1
ATOM 817 C C . LEU A 1 110 ? -3.10719 42.09307 60.53642 1.000 60.33151 106 LEU A C 1
ATOM 818 O O . LEU A 1 110 ? -2.74909 42.96371 61.33848 1.000 61.00949 106 LEU A O 1
ATOM 823 N N . LEU A 1 111 ? -4.07571 42.30672 59.64534 1.000 58.44147 107 LEU A N 1
ATOM 824 C CA . LEU A 1 111 ? -4.73008 43.60822 59.58097 1.000 56.76179 107 LEU A CA 1
ATOM 825 C C . LEU A 1 111 ? -5.65883 43.82154 60.76958 1.000 57.07805 107 LEU A C 1
ATOM 826 O O . LEU A 1 111 ? -5.65520 44.89780 61.37843 1.000 58.51921 107 LEU A O 1
ATOM 831 N N . VAL A 1 112 ? -6.45384 42.80757 61.12160 1.000 54.42475 108 VAL A N 1
ATOM 832 C CA . VAL A 1 112 ? -7.36677 42.93906 62.25445 1.000 56.86331 108 VAL A CA 1
ATOM 833 C C . VAL A 1 112 ? -6.58898 43.16741 63.54483 1.000 66.37203 108 VAL A C 1
ATOM 834 O O . VAL A 1 112 ? -6.96736 44.00332 64.37574 1.000 56.68242 108 VAL A O 1
ATOM 838 N N . SER A 1 113 ? -5.47995 42.44401 63.72551 1.000 59.77995 109 SER A N 1
ATOM 839 C CA . SER A 1 113 ? -4.69008 42.58335 64.94412 1.000 50.09244 109 SER A CA 1
ATOM 840 C C . SER A 1 113 ? -4.07750 43.97022 65.08268 1.000 54.52214 109 SER A C 1
ATOM 841 O O . SER A 1 113 ? -3.75044 44.38125 66.20120 1.000 72.55804 109 SER A O 1
ATOM 844 N N . HIS A 1 114 ? -3.91027 44.69836 63.97895 1.000 59.46805 110 HIS A N 1
ATOM 845 C CA . HIS A 1 114 ? -3.41414 46.06644 64.01579 1.000 54.74887 110 HIS A CA 1
ATOM 846 C C . HIS A 1 114 ? -4.54061 47.09344 63.98423 1.000 53.95456 110 HIS A C 1
ATOM 847 O O . HIS A 1 114 ? -4.29838 48.26217 63.66450 1.000 56.35310 110 HIS A O 1
ATOM 854 N N . GLY A 1 115 ? -5.76507 46.67869 64.30003 1.000 49.83478 111 GLY A N 1
ATOM 855 C CA . GLY A 1 115 ? -6.85719 47.61873 64.45627 1.000 64.32976 111 GLY A CA 1
ATOM 856 C C . GLY A 1 115 ? -7.52395 48.07610 63.18086 1.000 66.78166 111 GLY A C 1
ATOM 857 O O . GLY A 1 115 ? -8.06245 49.18728 63.13998 1.000 57.03820 111 GLY A O 1
ATOM 858 N N . ALA A 1 116 ? -7.50896 47.25468 62.13498 1.000 73.93614 112 ALA A N 1
ATOM 859 C CA . ALA A 1 116 ? -8.20015 47.61016 60.90428 1.000 56.23824 112 ALA A CA 1
ATOM 860 C C . ALA A 1 116 ? -9.70620 47.61912 61.13015 1.000 48.67943 112 ALA A C 1
ATOM 861 O O . ALA A 1 116 ? -10.25718 46.72438 61.77726 1.000 56.14163 112 ALA A O 1
ATOM 863 N N . ASN A 1 117 ? -10.37164 48.64680 60.60131 1.000 56.93844 113 ASN A N 1
ATOM 864 C CA . ASN A 1 117 ? -11.82018 48.75777 60.72648 1.000 52.39820 113 ASN A CA 1
ATOM 865 C C . ASN A 1 117 ? -12.49484 47.53950 60.11086 1.000 58.57557 113 ASN A C 1
ATOM 866 O O . ASN A 1 117 ? -12.57811 47.41771 58.88426 1.000 67.50004 113 ASN A O 1
ATOM 871 N N . VAL A 1 118 ? -12.97856 46.63242 60.96280 1.000 53.44029 114 VAL A N 1
ATOM 872 C CA . VAL A 1 118 ? -13.51691 45.36698 60.48440 1.000 58.82216 114 VAL A CA 1
ATOM 873 C C . VAL A 1 118 ? -14.86178 45.54579 59.79061 1.000 63.97332 114 VAL A C 1
ATOM 874 O O . VAL A 1 118 ? -15.26197 44.68969 58.99210 1.000 52.71203 114 VAL A O 1
ATOM 878 N N . ASN A 1 119 ? -15.56890 46.64325 60.05904 1.000 53.56493 115 ASN A N 1
ATOM 879 C CA . ASN A 1 119 ? -16.86693 46.90436 59.45081 1.000 59.82842 115 ASN A CA 1
ATOM 880 C C . ASN A 1 119 ? -16.79666 48.01035 58.40273 1.000 70.29616 115 ASN A C 1
ATOM 881 O O . ASN A 1 119 ? -17.75674 48.76367 58.22109 1.000 64.22841 115 ASN A O 1
ATOM 886 N N . HIS A 1 120 ? -15.66658 48.11870 57.70933 1.000 66.22483 116 HIS A N 1
ATOM 887 C CA . HIS A 1 120 ? -15.54980 49.07920 56.62280 1.000 66.89000 116 HIS A CA 1
ATOM 888 C C . HIS A 1 120 ? -16.47995 48.69575 55.47954 1.000 70.29985 116 HIS A C 1
ATOM 889 O O . HIS A 1 120 ? -16.64497 47.51553 55.15921 1.000 74.35096 116 HIS A O 1
ATOM 896 N N . THR A 1 121 ? -17.09138 49.70195 54.86472 1.000 67.71691 117 THR A N 1
ATOM 897 C CA . THR A 1 121 ? -18.02320 49.50223 53.76610 1.000 67.29786 117 THR A CA 1
ATOM 898 C C . THR A 1 121 ? -17.45559 50.10671 52.49022 1.000 72.61965 117 THR A C 1
ATOM 899 O O . THR A 1 121 ? -16.93348 51.22614 52.50072 1.000 86.93237 117 THR A O 1
ATOM 903 N N . THR A 1 122 ? -17.56142 49.36011 51.39134 1.000 72.91317 118 THR A N 1
ATOM 904 C CA . THR A 1 122 ? -17.10322 49.84443 50.09501 1.000 70.12350 118 THR A CA 1
ATOM 905 C C . THR A 1 122 ? -18.11217 50.82443 49.50936 1.000 66.70489 118 THR A C 1
ATOM 906 O O . THR A 1 122 ? -18.95252 51.36711 50.23419 1.000 77.11364 118 THR A O 1
ATOM 910 N N . VAL A 1 123 ? -18.03871 51.06007 48.19876 1.000 68.22712 119 VAL A N 1
ATOM 911 C CA . VAL A 1 123 ? -18.99810 51.95584 47.56149 1.000 70.19839 119 VAL A CA 1
ATOM 912 C C . VAL A 1 123 ? -20.37876 51.31339 47.51860 1.000 61.78507 119 VAL A C 1
ATOM 913 O O . VAL A 1 123 ? -21.39371 51.97322 47.77255 1.000 73.12505 119 VAL A O 1
ATOM 917 N N . THR A 1 124 ? -20.44181 50.01866 47.21654 1.000 57.49967 120 THR A N 1
ATOM 918 C CA . THR A 1 124 ? -21.69267 49.27434 47.28579 1.000 60.60777 120 THR A CA 1
ATOM 919 C C . THR A 1 124 ? -22.04346 48.84618 48.70630 1.000 72.99736 120 THR A C 1
ATOM 920 O O . THR A 1 124 ? -22.91881 47.99057 48.87886 1.000 76.10462 120 THR A O 1
ATOM 924 N N . ASN A 1 125 ? -21.37703 49.42079 49.71159 1.000 76.31969 121 ASN A N 1
ATOM 925 C CA . ASN A 1 125 ? -21.62143 49.11322 51.12279 1.000 68.60186 121 ASN A CA 1
ATOM 926 C C . ASN A 1 125 ? -21.36790 47.63787 51.42862 1.000 68.77827 121 ASN A C 1
ATOM 927 O O . ASN A 1 125 ? -22.08390 47.01414 52.21446 1.000 67.29475 121 ASN A O 1
ATOM 932 N N . SER A 1 126 ? -20.33582 47.07500 50.80769 1.000 64.17417 122 SER A N 1
ATOM 933 C CA . SER A 1 126 ? -19.93275 45.70424 51.08021 1.000 58.82192 122 SER A CA 1
ATOM 934 C C . SER A 1 126 ? -18.90103 45.67819 52.19783 1.000 68.51767 122 SER A C 1
ATOM 935 O O . SER A 1 126 ? -17.97073 46.48881 52.22136 1.000 65.83553 122 SER A O 1
ATOM 938 N N . THR A 1 127 ? -19.07315 44.74427 53.11884 1.000 78.50854 123 THR A N 1
ATOM 939 C CA . THR A 1 127 ? -18.18722 44.56734 54.25494 1.000 58.49432 123 THR A CA 1
ATOM 940 C C . THR A 1 127 ? -17.22647 43.41552 54.00478 1.000 60.55853 123 THR A C 1
ATOM 941 O O . THR A 1 127 ? -17.47475 42.55835 53.14978 1.000 65.31285 123 THR A O 1
ATOM 945 N N . PRO A 1 128 ? -16.09594 43.37813 54.71693 1.000 56.46735 124 PRO A N 1
ATOM 946 C CA . PRO A 1 128 ? -15.22610 42.19488 54.62788 1.000 56.49706 124 PRO A CA 1
ATOM 947 C C . PRO A 1 128 ? -15.94569 40.90773 54.98028 1.000 60.11955 124 PRO A C 1
ATOM 948 O O . PRO A 1 128 ? -15.64436 39.85606 54.39985 1.000 60.86162 124 PRO A O 1
ATOM 952 N N . LEU A 1 129 ? -16.90504 40.96446 55.90719 1.000 54.26148 125 LEU A N 1
ATOM 953 C CA . LEU A 1 129 ? -17.69530 39.78111 56.22485 1.000 56.57957 125 LEU A CA 1
ATOM 954 C C . LEU A 1 129 ? -18.50118 39.31892 55.01640 1.000 59.29502 125 LEU A C 1
ATOM 955 O O . LEU A 1 129 ? -18.56022 38.11981 54.72368 1.000 54.77371 125 LEU A O 1
ATOM 960 N N . ARG A 1 130 ? -19.11658 40.25750 54.29161 1.000 60.32432 126 ARG A N 1
ATOM 961 C CA . ARG A 1 130 ? -19.84511 39.89309 53.07969 1.000 54.54491 126 ARG A CA 1
ATOM 962 C C . ARG A 1 130 ? -18.90521 39.33497 52.01887 1.000 55.20990 126 ARG A C 1
ATOM 963 O O . ARG A 1 130 ? -19.23508 38.35552 51.33612 1.000 54.03167 126 ARG A O 1
ATOM 971 N N . ALA A 1 131 ? -17.72819 39.94708 51.86655 1.000 50.23160 127 ALA A N 1
ATOM 972 C CA . ALA A 1 131 ? -16.76087 39.45459 50.89146 1.000 49.85940 127 ALA A CA 1
ATOM 973 C C . ALA A 1 131 ? -16.34448 38.02326 51.20415 1.000 55.60633 127 ALA A C 1
ATOM 974 O O . ALA A 1 131 ? -16.21977 37.19183 50.29751 1.000 68.85000 127 ALA A O 1
ATOM 976 N N . ALA A 1 132 ? -16.13187 37.71492 52.48504 1.000 62.13426 128 ALA A N 1
ATOM 977 C CA . ALA A 1 132 ? -15.77062 36.35301 52.86317 1.000 51.07294 128 ALA A CA 1
ATOM 978 C C . ALA A 1 132 ? -16.95129 35.39910 52.73149 1.000 54.43212 128 ALA A C 1
ATOM 979 O O . ALA A 1 132 ? -16.75722 34.21124 52.44947 1.000 58.79263 128 ALA A O 1
ATOM 981 N N . CYS A 1 133 ? -18.17498 35.89256 52.93480 1.000 55.42048 129 CYS A N 1
ATOM 982 C CA . CYS A 1 133 ? -19.34825 35.03926 52.77935 1.000 64.67531 129 CYS A CA 1
ATOM 983 C C . CYS A 1 133 ? -19.56714 34.65886 51.32159 1.000 72.04052 129 CYS A C 1
ATOM 984 O O . CYS A 1 133 ? -20.00134 33.53893 51.02788 1.000 67.99213 129 CYS A O 1
ATOM 987 N N . PHE A 1 134 ? -19.28799 35.58155 50.39673 1.000 65.35309 130 PHE A N 1
ATOM 988 C CA . PHE A 1 134 ? -19.38594 35.25991 48.97572 1.000 69.33999 130 PHE A CA 1
ATOM 989 C C . PHE A 1 134 ? -18.53260 34.04478 48.63452 1.000 70.22695 130 PHE A C 1
ATOM 990 O O . PHE A 1 134 ? -19.00617 33.09057 48.00750 1.000 68.18701 130 PHE A O 1
ATOM 998 N N . ASP A 1 135 ? -17.26396 34.06562 49.04838 1.000 74.14984 131 ASP A N 1
ATOM 999 C CA . ASP A 1 135 ? -16.37041 32.94770 48.77070 1.000 79.39466 131 ASP A CA 1
ATOM 1000 C C . ASP A 1 135 ? -16.76053 31.70545 49.56199 1.000 69.37702 131 ASP A C 1
ATOM 1001 O O . ASP A 1 135 ? -16.48278 30.58195 49.12730 1.000 65.03191 131 ASP A O 1
ATOM 1006 N N . GLY A 1 136 ? -17.40359 31.88215 50.71224 1.000 64.27967 132 GLY A N 1
ATOM 1007 C CA . GLY A 1 136 ? -17.74572 30.76424 51.56596 1.000 59.90684 132 GLY A CA 1
ATOM 1008 C C . GLY A 1 136 ? -16.66344 30.34463 52.53044 1.000 57.08131 132 GLY A C 1
ATOM 1009 O O . GLY A 1 136 ? -16.68465 29.20212 53.00182 1.000 61.75010 132 GLY A O 1
ATOM 1010 N N . ARG A 1 137 ? -15.71880 31.23011 52.84205 1.000 61.58931 133 ARG A N 1
ATOM 1011 C CA . ARG A 1 137 ? -14.60343 30.91874 53.73524 1.000 57.72904 133 ARG A CA 1
ATOM 1012 C C . ARG A 1 137 ? -15.09250 31.00267 55.17603 1.000 62.07157 133 ARG A C 1
ATOM 1013 O O . ARG A 1 137 ? -15.09656 32.06773 55.80089 1.000 71.32821 133 ARG A O 1
ATOM 1021 N N . LEU A 1 138 ? -15.50485 29.84885 55.70934 1.000 60.94965 134 LEU A N 1
ATOM 1022 C CA . LEU A 1 138 ? -16.05680 29.80400 57.05878 1.000 66.17460 134 LEU A CA 1
ATOM 1023 C C . LEU A 1 138 ? -15.03535 30.23251 58.10227 1.000 66.59047 134 LEU A C 1
ATOM 1024 O O . LEU A 1 138 ? -15.40159 30.85770 59.10196 1.000 61.82189 134 LEU A O 1
ATOM 1029 N N . ASP A 1 139 ? -13.75613 29.91496 57.88982 1.000 65.36429 135 ASP A N 1
ATOM 1030 C CA . ASP A 1 139 ? -12.72755 30.31264 58.84677 1.000 61.55372 135 ASP A CA 1
ATOM 1031 C C . ASP A 1 139 ? -12.62928 31.83059 58.94578 1.000 65.84204 135 ASP A C 1
ATOM 1032 O O . ASP A 1 139 ? -12.59147 32.39504 60.04730 1.000 73.45135 135 ASP A O 1
ATOM 1037 N N . ILE A 1 140 ? -12.60287 32.51038 57.79820 1.000 57.07761 136 ILE A N 1
ATOM 1038 C CA . ILE A 1 140 ? -12.51817 33.96618 57.80081 1.000 58.22040 136 ILE A CA 1
ATOM 1039 C C . ILE A 1 140 ? -13.79999 34.57577 58.35422 1.000 60.05769 136 ILE A C 1
ATOM 1040 O O . ILE A 1 140 ? -13.76169 35.57881 59.07835 1.000 58.21993 136 ILE A O 1
ATOM 1045 N N . VAL A 1 141 ? -14.95290 33.97980 58.03477 1.000 59.29626 137 VAL A N 1
ATOM 1046 C CA . VAL A 1 141 ? -16.21635 34.48118 58.57471 1.000 65.18931 137 VAL A CA 1
ATOM 1047 C C . VAL A 1 141 ? -16.21275 34.39520 60.09735 1.000 64.99995 137 VAL A C 1
ATOM 1048 O O . VAL A 1 141 ? -16.59203 35.34610 60.79246 1.000 57.43343 137 VAL A O 1
ATOM 1052 N N . LYS A 1 142 ? -15.77550 33.25357 60.63653 1.000 64.67449 138 LYS A N 1
ATOM 1053 C CA . LYS A 1 142 ? -15.67702 33.09485 62.08416 1.000 56.46802 138 LYS A CA 1
ATOM 1054 C C . LYS A 1 142 ? -14.73079 34.12417 62.68534 1.000 58.18434 138 LYS A C 1
ATOM 1055 O O . LYS A 1 142 ? -15.06629 34.79036 63.67137 1.000 62.43133 138 LYS A O 1
ATOM 1061 N N . TYR A 1 143 ? -13.53603 34.26527 62.10348 1.000 51.24287 139 TYR A N 1
ATOM 1062 C CA . TYR A 1 143 ? -12.55491 35.19208 62.65953 1.000 63.78040 139 TYR A CA 1
ATOM 1063 C C . TYR A 1 143 ? -13.08650 36.61910 62.67609 1.000 61.54494 139 TYR A C 1
ATOM 1064 O O . TYR A 1 143 ? -12.88128 37.35383 63.64960 1.000 59.10682 139 TYR A O 1
ATOM 1073 N N . LEU A 1 144 ? -13.77245 37.03076 61.60843 1.000 62.22251 140 LEU A N 1
ATOM 1074 C CA . LEU A 1 144 ? -14.32777 38.37880 61.56915 1.000 54.57652 140 LEU A CA 1
ATOM 1075 C C . LEU A 1 144 ? -15.43985 38.54163 62.59828 1.000 63.40620 140 LEU A C 1
ATOM 1076 O O . LEU A 1 144 ? -15.43209 39.49465 63.38651 1.000 65.07957 140 LEU A O 1
ATOM 1081 N N . VAL A 1 145 ? -16.39817 37.60919 62.61468 1.000 64.70275 141 VAL A N 1
ATOM 1082 C CA . VAL A 1 145 ? -17.52632 37.70256 63.54054 1.000 69.00131 141 VAL A CA 1
ATOM 1083 C C . VAL A 1 145 ? -17.03694 37.77396 64.98152 1.000 65.01644 141 VAL A C 1
ATOM 1084 O O . VAL A 1 145 ? -17.55982 38.54871 65.79292 1.000 66.98320 141 VAL A O 1
ATOM 1088 N N . GLU A 1 146 ? -16.01718 36.98064 65.31913 1.000 64.60216 142 GLU A N 1
ATOM 1089 C CA . GLU A 1 146 ? -15.48139 37.00380 66.67602 1.000 59.77545 142 GLU A CA 1
ATOM 1090 C C . GLU A 1 146 ? -14.81755 38.33657 66.99973 1.000 55.81800 142 GLU A C 1
ATOM 1091 O O . GLU A 1 146 ? -14.86442 38.78482 68.15038 1.000 59.89255 142 GLU A O 1
ATOM 1097 N N . ASN A 1 147 ? -14.21107 38.98772 66.00929 1.000 57.41533 143 ASN A N 1
ATOM 1098 C CA . ASN A 1 147 ? -13.58677 40.29616 66.20637 1.000 57.39856 143 ASN A CA 1
ATOM 1099 C C . ASN A 1 147 ? -14.53475 41.44925 65.90208 1.000 66.05186 143 ASN A C 1
ATOM 1100 O O . ASN A 1 147 ? -14.14492 42.42670 65.25471 1.000 64.94851 143 ASN A O 1
ATOM 1105 N N . ASN A 1 148 ? -15.79101 41.34108 66.34467 1.000 71.16254 144 ASN A N 1
ATOM 1106 C CA . ASN A 1 148 ? -16.75209 42.44578 66.35949 1.000 73.81966 144 ASN A CA 1
ATOM 1107 C C . ASN A 1 148 ? -17.18810 42.88477 64.96268 1.000 61.03583 144 ASN A C 1
ATOM 1108 O O . ASN A 1 148 ? -17.53720 44.04924 64.75984 1.000 56.60266 144 ASN A O 1
ATOM 1113 N N . ALA A 1 149 ? -17.19556 41.97833 63.98849 1.000 71.73964 145 ALA A N 1
ATOM 1114 C CA . ALA A 1 149 ? -17.71096 42.31165 62.66504 1.000 62.33539 145 ALA A CA 1
ATOM 1115 C C . ALA A 1 149 ? -19.23383 42.28210 62.69956 1.000 62.18970 145 ALA A C 1
ATOM 1116 O O . ALA A 1 149 ? -19.83287 41.23938 62.98564 1.000 58.88053 145 ALA A O 1
ATOM 1118 N N . ASN A 1 150 ? -19.85743 43.42360 62.41298 1.000 58.00646 146 ASN A N 1
ATOM 1119 C CA . ASN A 1 150 ? -21.31072 43.52626 62.47031 1.000 60.17905 146 ASN A CA 1
ATOM 1120 C C . ASN A 1 150 ? -21.93288 42.65646 61.38518 1.000 67.41063 146 ASN A C 1
ATOM 1121 O O . ASN A 1 150 ? -21.75025 42.90807 60.18921 1.000 68.12168 146 ASN A O 1
ATOM 1126 N N . ILE A 1 151 ? -22.67562 41.63335 61.81300 1.000 75.07303 147 ILE A N 1
ATOM 1127 C CA . ILE A 1 151 ? -23.28193 40.67319 60.89469 1.000 66.80918 147 ILE A CA 1
ATOM 1128 C C . ILE A 1 151 ? -24.50965 41.22362 60.18706 1.000 65.03043 147 ILE A C 1
ATOM 1129 O O . ILE A 1 151 ? -24.94325 40.64917 59.17993 1.000 69.10497 147 ILE A O 1
ATOM 1134 N N . SER A 1 152 ? -25.06848 42.33428 60.66543 1.000 70.67263 148 SER A N 1
ATOM 1135 C CA . SER A 1 152 ? -26.34498 42.84141 60.18029 1.000 66.68439 148 SER A CA 1
ATOM 1136 C C . SER A 1 152 ? -26.20868 43.96362 59.15867 1.000 63.22065 148 SER A C 1
ATOM 1137 O O . SER A 1 152 ? -27.22846 44.50216 58.71677 1.000 54.48927 148 SER A O 1
ATOM 1140 N N . ILE A 1 153 ? -24.99057 44.32852 58.77028 1.000 74.07208 149 ILE A N 1
ATOM 1141 C CA . ILE A 1 153 ? -24.78862 45.42200 57.82411 1.000 65.25270 149 ILE A CA 1
ATOM 1142 C C . ILE A 1 153 ? -25.10161 44.92682 56.41800 1.000 63.86206 149 ILE A C 1
ATOM 1143 O O . ILE A 1 153 ? -24.44139 44.01540 55.90822 1.000 69.77774 149 ILE A O 1
ATOM 1148 N N . ALA A 1 154 ? -26.10787 45.52972 55.78876 1.000 65.00624 150 ALA A N 1
ATOM 1149 C CA . ALA A 1 154 ? -26.47185 45.20483 54.42013 1.000 68.80683 150 ALA A CA 1
ATOM 1150 C C . ALA A 1 154 ? -25.67901 46.08000 53.44956 1.000 78.17711 150 ALA A C 1
ATOM 1151 O O . ALA A 1 154 ? -24.89058 46.93949 53.85072 1.000 78.51721 150 ALA A O 1
ATOM 1153 N N . ASN A 1 155 ? -25.89021 45.86732 52.15130 1.000 75.87594 151 ASN A N 1
ATOM 1154 C CA . ASN A 1 155 ? -25.12723 46.54235 51.11522 1.000 75.77937 151 ASN A CA 1
ATOM 1155 C C . ASN A 1 155 ? -26.03115 47.52364 50.35979 1.000 71.08314 151 ASN A C 1
ATOM 1156 O O . ASN A 1 155 ? -27.03187 48.00440 50.92185 1.000 75.44966 151 ASN A O 1
ATOM 1161 N N . LYS A 1 156 ? -25.67979 47.81865 49.10439 1.000 78.80224 152 LYS A N 1
ATOM 1162 C CA . LYS A 1 156 ? -26.41583 48.80048 48.31278 1.000 79.39220 152 LYS A CA 1
ATOM 1163 C C . LYS A 1 156 ? -27.89035 48.43463 48.18632 1.000 74.03987 152 LYS A C 1
ATOM 1164 O O . LYS A 1 156 ? -28.76505 49.29475 48.34232 1.000 63.50993 152 LYS A O 1
ATOM 1170 N N . TYR A 1 157 ? -28.18811 47.16439 47.90744 1.000 81.87838 153 TYR A N 1
ATOM 1171 C CA . TYR A 1 157 ? -29.55633 46.70772 47.69394 1.000 83.30449 153 TYR A CA 1
ATOM 1172 C C . TYR A 1 157 ? -30.11608 45.95421 48.89684 1.000 80.59597 153 TYR A C 1
ATOM 1173 O O . TYR A 1 157 ? -30.96235 45.06814 48.73127 1.000 75.68098 153 TYR A O 1
ATOM 1182 N N . ASP A 1 158 ? -29.65584 46.28937 50.10447 1.000 77.54043 154 ASP A N 1
ATOM 1183 C CA . ASP A 1 158 ? -30.13178 45.66988 51.34358 1.000 66.92733 154 ASP A CA 1
ATOM 1184 C C . ASP A 1 158 ? -29.91754 44.15756 51.35019 1.000 71.44886 154 ASP A C 1
ATOM 1185 O O . ASP A 1 158 ? -30.69294 43.41310 51.95524 1.000 68.27929 154 ASP A O 1
ATOM 1190 N N . ASN A 1 159 ? -28.86611 43.69071 50.68119 1.000 71.54764 155 ASN A N 1
ATOM 1191 C CA . ASN A 1 159 ? -28.51585 42.27653 50.67666 1.000 67.09791 155 ASN A CA 1
ATOM 1192 C C . ASN A 1 159 ? -27.64539 41.96148 51.88617 1.000 70.92236 155 ASN A C 1
ATOM 1193 O O . ASN A 1 159 ? -26.67472 42.67364 52.16457 1.000 66.47573 155 ASN A O 1
ATOM 1198 N N . THR A 1 160 ? -27.99202 40.89469 52.59641 1.000 66.74301 156 THR A N 1
ATOM 1199 C CA . THR A 1 160 ? -27.30823 40.51985 53.82338 1.000 62.58607 156 THR A CA 1
ATOM 1200 C C . THR A 1 160 ? -26.27700 39.42847 53.56135 1.000 68.99083 156 THR A C 1
ATOM 1201 O O . THR A 1 160 ? -26.28312 38.76144 52.52040 1.000 62.12142 156 THR A O 1
ATOM 1205 N N . CYS A 1 161 ? -25.37533 39.26201 54.53314 1.000 65.48856 157 CYS A N 1
ATOM 1206 C CA . CYS A 1 161 ? -24.43211 38.15118 54.48195 1.000 59.88919 157 CYS A CA 1
ATOM 1207 C C . CYS A 1 161 ? -25.16731 36.81840 54.47771 1.000 59.88940 157 CYS A C 1
ATOM 1208 O O . CYS A 1 161 ? -24.77735 35.88526 53.76523 1.000 56.27944 157 CYS A O 1
ATOM 1211 N N . LEU A 1 162 ? -26.24294 36.71601 55.26224 1.000 60.76039 158 LEU A N 1
ATOM 1212 C CA . LEU A 1 162 ? -27.06834 35.51438 55.23341 1.000 68.35171 158 LEU A CA 1
ATOM 1213 C C . LEU A 1 162 ? -27.64106 35.27732 53.84185 1.000 70.13266 158 LEU A C 1
ATOM 1214 O O . LEU A 1 162 ? -27.63983 34.14388 53.34824 1.000 61.22411 158 LEU A O 1
ATOM 1219 N N . MET A 1 163 ? -28.11512 36.34040 53.18582 1.000 65.46590 159 MET A N 1
ATOM 1220 C CA . MET A 1 163 ? -28.65535 36.20613 51.83561 1.000 61.02538 159 MET A CA 1
ATOM 1221 C C . MET A 1 163 ? -27.59760 35.69986 50.86337 1.000 67.12733 159 MET A C 1
ATOM 1222 O O . MET A 1 163 ? -27.82605 34.72998 50.12894 1.000 67.28298 159 MET A O 1
ATOM 1227 N N . ILE A 1 164 ? -26.43302 36.35431 50.83433 1.000 62.48489 160 ILE A N 1
ATOM 1228 C CA . ILE A 1 164 ? -25.41786 35.98772 49.84946 1.000 59.53606 160 ILE A CA 1
ATOM 1229 C C . ILE A 1 164 ? -24.89715 34.57988 50.11390 1.000 58.20672 160 ILE A C 1
ATOM 1230 O O . ILE A 1 164 ? -24.59863 33.83079 49.17595 1.000 69.31148 160 ILE A O 1
ATOM 1235 N N . ALA A 1 165 ? -24.80455 34.18338 51.38750 1.000 62.56901 161 ALA A N 1
ATOM 1236 C CA . ALA A 1 165 ? -24.37150 32.82564 51.69478 1.000 64.30805 161 ALA A CA 1
ATOM 1237 C C . ALA A 1 165 ? -25.43069 31.80730 51.29309 1.000 59.98478 161 ALA A C 1
ATOM 1238 O O . ALA A 1 165 ? -25.10008 30.72381 50.79750 1.000 49.17158 161 ALA A O 1
ATOM 1240 N N . ALA A 1 166 ? -26.71014 32.14109 51.48683 1.000 61.33083 162 ALA A N 1
ATOM 1241 C CA . ALA A 1 166 ? -27.78023 31.22200 51.12099 1.000 63.45459 162 ALA A CA 1
ATOM 1242 C C . ALA A 1 166 ? -27.88915 31.05442 49.61315 1.000 67.00352 162 ALA A C 1
ATOM 1243 O O . ALA A 1 166 ? -28.23231 29.96673 49.13637 1.000 63.43683 162 ALA A O 1
ATOM 1245 N N . TYR A 1 167 ? -27.60359 32.11036 48.84884 1.000 61.27512 163 TYR A N 1
ATOM 1246 C CA . TYR A 1 167 ? -27.71180 32.00667 47.39757 1.000 64.80622 163 TYR A CA 1
ATOM 1247 C C . TYR A 1 167 ? -26.55531 31.20681 46.80810 1.000 66.72420 163 TYR A C 1
ATOM 1248 O O . TYR A 1 167 ? -26.74125 30.46047 45.83946 1.000 75.60693 163 TYR A O 1
ATOM 1257 N N . LYS A 1 168 ? -25.35840 31.34209 47.37834 1.000 56.87284 164 LYS A N 1
ATOM 1258 C CA . LYS A 1 168 ? -24.17847 30.66785 46.85109 1.000 56.09702 164 LYS A CA 1
ATOM 1259 C C . LYS A 1 168 ? -24.03217 29.23313 47.34360 1.000 62.37704 164 LYS A C 1
ATOM 1260 O O . LYS A 1 168 ? -23.10776 28.54073 46.90571 1.000 62.42659 164 LYS A O 1
ATOM 1266 N N . GLY A 1 169 ? -24.90450 28.76891 48.23519 1.000 59.77277 165 GLY A N 1
ATOM 1267 C CA . GLY A 1 169 ? -24.86925 27.38056 48.65340 1.000 62.07960 165 GLY A CA 1
ATOM 1268 C C . GLY A 1 169 ? -23.91745 27.06137 49.78131 1.000 69.06659 165 GLY A C 1
ATOM 1269 O O . GLY A 1 169 ? -23.55542 25.89394 49.96028 1.000 67.74500 165 GLY A O 1
ATOM 1270 N N . HIS A 1 170 ? -23.50345 28.06257 50.55719 1.000 63.57293 166 HIS A N 1
ATOM 1271 C CA . HIS A 1 170 ? -22.56889 27.85796 51.66308 1.000 68.61694 166 HIS A CA 1
ATOM 1272 C C . HIS A 1 170 ? -23.37292 27.51432 52.91382 1.000 73.21974 166 HIS A C 1
ATOM 1273 O O . HIS A 1 170 ? -23.70301 28.36776 53.74002 1.000 63.59625 166 HIS A O 1
ATOM 1280 N N . THR A 1 171 ? -23.69005 26.22239 53.04373 1.000 66.05253 167 THR A N 1
ATOM 1281 C CA . THR A 1 171 ? -24.56093 25.76954 54.12449 1.000 60.85258 167 THR A CA 1
ATOM 1282 C C . THR A 1 171 ? -23.92269 25.99758 55.48941 1.000 69.95208 167 THR A C 1
ATOM 1283 O O . THR A 1 171 ? -24.60212 26.40496 56.43987 1.000 68.48880 167 THR A O 1
ATOM 1287 N N . ASP A 1 172 ? -22.61915 25.73245 55.60918 1.000 75.54274 168 ASP A N 1
ATOM 1288 C CA . ASP A 1 172 ? -21.93844 25.94348 56.88314 1.000 68.22033 168 ASP A CA 1
ATOM 1289 C C . ASP A 1 172 ? -21.95590 27.41377 57.27994 1.000 63.50361 168 ASP A C 1
ATOM 1290 O O . ASP A 1 172 ? -22.21265 27.74827 58.44298 1.000 68.82643 168 ASP A O 1
ATOM 1295 N N . VAL A 1 173 ? -21.69348 28.30725 56.32385 1.000 60.21677 169 VAL A N 1
ATOM 1296 C CA . VAL A 1 173 ? -21.72224 29.73732 56.61572 1.000 55.98358 169 VAL A CA 1
ATOM 1297 C C . VAL A 1 173 ? -23.12755 30.17235 57.01106 1.000 63.21167 169 VAL A C 1
ATOM 1298 O O . VAL A 1 173 ? -23.30716 30.95877 57.94819 1.000 60.03968 169 VAL A O 1
ATOM 1302 N N . VAL A 1 174 ? -24.14498 29.66593 56.30932 1.000 62.91911 170 VAL A N 1
ATOM 1303 C CA . VAL A 1 174 ? -25.52558 30.02159 56.63479 1.000 59.27987 170 VAL A CA 1
ATOM 1304 C C . VAL A 1 174 ? -25.86442 29.58892 58.05562 1.000 64.75516 170 VAL A C 1
ATOM 1305 O O . VAL A 1 174 ? -26.41523 30.36458 58.84884 1.000 60.80126 170 VAL A O 1
ATOM 1309 N N . ARG A 1 175 ? -25.53547 28.34092 58.39800 1.000 59.18715 171 ARG A N 1
ATOM 1310 C CA . ARG A 1 175 ? -25.84197 27.83638 59.73168 1.000 62.68751 171 ARG A CA 1
ATOM 1311 C C . ARG A 1 175 ? -25.08562 28.61236 60.80269 1.000 66.62609 171 ARG A C 1
ATOM 1312 O O . ARG A 1 175 ? -25.63952 28.91113 61.86696 1.000 57.37193 171 ARG A O 1
ATOM 1320 N N . TYR A 1 176 ? -23.82469 28.96443 60.53541 1.000 61.98588 172 TYR A N 1
ATOM 1321 C CA . TYR A 1 176 ? -23.06093 29.74987 61.49971 1.000 56.35906 172 TYR A CA 1
ATOM 1322 C C . TYR A 1 176 ? -23.69169 31.12008 61.71112 1.000 61.10533 172 TYR A C 1
ATOM 1323 O O . TYR A 1 176 ? -23.85248 31.57264 62.85058 1.000 59.52569 172 TYR A O 1
ATOM 1332 N N . LEU A 1 177 ? -24.05213 31.79941 60.61858 1.000 67.45019 173 LEU A N 1
ATOM 1333 C CA . LEU A 1 177 ? -24.67887 33.11137 60.74048 1.000 63.03334 173 LEU A CA 1
ATOM 1334 C C . LEU A 1 177 ? -25.97937 33.02433 61.52744 1.000 63.78909 173 LEU A C 1
ATOM 1335 O O . LEU A 1 177 ? -26.24083 33.85879 62.40175 1.000 65.35980 173 LEU A O 1
ATOM 1340 N N . LEU A 1 178 ? -26.80102 32.00964 61.24406 1.000 64.52245 174 LEU A N 1
ATOM 1341 C CA . LEU A 1 178 ? -28.02795 31.82767 62.01316 1.000 64.77293 174 LEU A CA 1
ATOM 1342 C C . LEU A 1 178 ? -27.73197 31.55271 63.48159 1.000 65.23286 174 LEU A C 1
ATOM 1343 O O . LEU A 1 178 ? -28.49395 31.97831 64.35716 1.000 67.38028 174 LEU A O 1
ATOM 1348 N N . GLU A 1 179 ? -26.63077 30.85377 63.77189 1.000 67.61488 175 GLU A N 1
ATOM 1349 C CA . GLU A 1 179 ? -26.24753 30.61992 65.16067 1.000 56.94330 175 GLU A CA 1
ATOM 1350 C C . GLU A 1 179 ? -25.80806 31.90624 65.84818 1.000 52.82818 175 GLU A C 1
ATOM 1351 O O . GLU A 1 179 ? -25.99182 32.05167 67.06165 1.000 62.67515 175 GLU A O 1
ATOM 1357 N N . GLN A 1 180 ? -25.22971 32.84698 65.09759 1.000 65.74622 176 GLN A N 1
ATOM 1358 C CA . GLN A 1 180 ? -24.79435 34.12812 65.64136 1.000 57.32410 176 GLN A CA 1
ATOM 1359 C C . GLN A 1 180 ? -25.91229 35.16443 65.67113 1.000 50.93878 176 GLN A C 1
ATOM 1360 O O . GLN A 1 180 ? -25.63449 36.37002 65.60911 1.000 51.32028 176 GLN A O 1
ATOM 1366 N N . ARG A 1 181 ? -27.16976 34.71969 65.74728 1.000 57.54466 177 ARG A N 1
ATOM 1367 C CA . ARG A 1 181 ? -28.33453 35.58822 65.92071 1.000 62.87390 177 ARG A CA 1
ATOM 1368 C C . ARG A 1 181 ? -28.57337 36.50120 64.72028 1.000 66.17420 177 ARG A C 1
ATOM 1369 O O . ARG A 1 181 ? -29.04285 37.63017 64.87969 1.000 64.08854 177 ARG A O 1
ATOM 1377 N N . ALA A 1 182 ? -28.26605 36.03171 63.51334 1.000 65.52551 178 ALA A N 1
ATOM 1378 C CA . ALA A 1 182 ? -28.55911 36.80286 62.31310 1.000 50.30434 178 ALA A CA 1
ATOM 1379 C C . ALA A 1 182 ? -30.04264 36.71738 61.98620 1.000 54.53245 178 ALA A C 1
ATOM 1380 O O . ALA A 1 182 ? -30.64042 35.63881 62.03180 1.000 58.26112 178 ALA A O 1
ATOM 1382 N N . ASP A 1 183 ? -30.63045 37.85824 61.65629 1.000 55.24955 179 ASP A N 1
ATOM 1383 C CA . ASP A 1 183 ? -32.05574 37.93769 61.35601 1.000 53.13173 179 ASP A CA 1
ATOM 1384 C C . ASP A 1 183 ? -32.37796 37.16130 60.08586 1.000 59.96611 179 ASP A C 1
ATOM 1385 O O . ASP A 1 183 ? -31.95392 37.57589 58.99845 1.000 56.46365 179 ASP A O 1
ATOM 1390 N N . PRO A 1 184 ? -33.11633 36.04914 60.16325 1.000 67.05807 180 PRO A N 1
ATOM 1391 C CA . PRO A 1 184 ? -33.44635 35.30630 58.93979 1.000 67.35118 180 PRO A CA 1
ATOM 1392 C C . PRO A 1 184 ? -34.56151 35.93520 58.12726 1.000 67.44129 180 PRO A C 1
ATOM 1393 O O . PRO A 1 184 ? -34.72580 35.57296 56.95441 1.000 88.73316 180 PRO A O 1
ATOM 1397 N N . ASN A 1 185 ? -35.32611 36.86005 58.70450 1.000 64.49194 181 ASN A N 1
ATOM 1398 C CA . ASN A 1 185 ? -36.44751 37.48956 58.02347 1.000 63.11757 181 ASN A CA 1
ATOM 1399 C C . ASN A 1 185 ? -36.09104 38.84490 57.42879 1.000 70.33110 181 ASN A C 1
ATOM 1400 O O . ASN A 1 185 ? -36.99349 39.59628 57.04458 1.000 68.28005 181 ASN A O 1
ATOM 1405 N N . ALA A 1 186 ? -34.80364 39.17706 57.35229 1.000 67.57807 182 ALA A N 1
ATOM 1406 C CA . ALA A 1 186 ? -34.39302 40.41219 56.70059 1.000 64.30888 182 ALA A CA 1
ATOM 1407 C C . ALA A 1 186 ? -34.82630 40.39914 55.24151 1.000 68.01642 182 ALA A C 1
ATOM 1408 O O . ALA A 1 186 ? -34.75913 39.36898 54.56512 1.000 68.36448 182 ALA A O 1
ATOM 1410 N N . LYS A 1 187 ? -35.28613 41.54884 54.76094 1.000 66.27129 183 LYS A N 1
ATOM 1411 C CA . LYS A 1 187 ? -35.80857 41.67895 53.40992 1.000 66.91399 183 LYS A CA 1
ATOM 1412 C C . LYS A 1 187 ? -34.89221 42.56369 52.57783 1.000 66.63132 183 LYS A C 1
ATOM 1413 O O . LYS A 1 187 ? -34.40444 43.59340 53.05449 1.000 66.52178 183 LYS A O 1
ATOM 1419 N N . ALA A 1 188 ? -34.66358 42.15712 51.33207 1.000 74.78376 184 ALA A N 1
ATOM 1420 C CA . ALA A 1 188 ? -33.89427 42.96931 50.40510 1.000 70.96592 184 ALA A CA 1
ATOM 1421 C C . ALA A 1 188 ? -34.68259 44.22615 50.03986 1.000 75.65305 184 ALA A C 1
ATOM 1422 O O . ALA A 1 188 ? -35.79108 44.46650 50.52845 1.000 72.13169 184 ALA A O 1
ATOM 1424 N N . HIS A 1 189 ? -34.09537 45.04621 49.16472 1.000 76.57857 185 HIS A N 1
ATOM 1425 C CA . HIS A 1 189 ? -34.78358 46.25278 48.71885 1.000 74.88107 185 HIS A CA 1
ATOM 1426 C C . HIS A 1 189 ? -36.10506 45.91746 48.04243 1.000 73.33979 185 HIS A C 1
ATOM 1427 O O . HIS A 1 189 ? -37.07584 46.67313 48.16400 1.000 76.92394 185 HIS A O 1
ATOM 1434 N N . CYS A 1 190 ? -36.16311 44.78713 47.33847 1.000 74.91963 186 CYS A N 1
ATOM 1435 C CA . CYS A 1 190 ? -37.38131 44.33631 46.68165 1.000 79.97971 186 CYS A CA 1
ATOM 1436 C C . CYS A 1 190 ? -38.30912 43.57046 47.61305 1.000 76.24405 186 CYS A C 1
ATOM 1437 O O . CYS A 1 190 ? -39.47997 43.37743 47.27098 1.000 76.30509 186 CYS A O 1
ATOM 1440 N N . GLY A 1 191 ? -37.82070 43.13085 48.76963 1.000 84.67287 187 GLY A N 1
ATOM 1441 C CA . GLY A 1 191 ? -38.60131 42.34158 49.69997 1.000 77.22547 187 GLY A CA 1
ATOM 1442 C C . GLY A 1 191 ? -38.21482 40.88125 49.75557 1.000 73.87982 187 GLY A C 1
ATOM 1443 O O . GLY A 1 191 ? -38.71861 40.15841 50.62553 1.000 68.98523 187 GLY A O 1
ATOM 1444 N N . ALA A 1 192 ? -37.34218 40.42290 48.86180 1.000 68.08944 188 ALA A N 1
ATOM 1445 C CA . ALA A 1 192 ? -36.91820 39.03144 48.86974 1.000 68.70293 188 ALA A CA 1
ATOM 1446 C C . ALA A 1 192 ? -36.11086 38.72123 50.12524 1.000 66.42086 188 ALA A C 1
ATOM 1447 O O . ALA A 1 192 ? -35.49380 39.60189 50.73043 1.000 65.72735 188 ALA A O 1
ATOM 1449 N N . THR A 1 193 ? -36.12009 37.45086 50.51398 1.000 67.51614 189 THR A N 1
ATOM 1450 C CA . THR A 1 193 ? -35.43414 36.98905 51.70995 1.000 66.65370 189 THR A CA 1
ATOM 1451 C C . THR A 1 193 ? -34.36200 35.97024 51.34425 1.000 65.27889 189 THR A C 1
ATOM 1452 O O . THR A 1 193 ? -34.22912 35.54747 50.19011 1.000 69.60569 189 THR A O 1
ATOM 1456 N N . ALA A 1 194 ? -33.58211 35.58499 52.35791 1.000 61.97774 190 ALA A N 1
ATOM 1457 C CA . ALA A 1 194 ? -32.59946 34.52554 52.16702 1.000 55.28808 190 ALA A CA 1
ATOM 1458 C C . ALA A 1 194 ? -33.26818 33.22400 51.75093 1.000 58.68589 190 ALA A C 1
ATOM 1459 O O . ALA A 1 194 ? -32.69304 32.44915 50.97966 1.000 65.82758 190 ALA A O 1
ATOM 1461 N N . LEU A 1 195 ? -34.48617 32.97425 52.23652 1.000 56.93590 191 LEU A N 1
ATOM 1462 C CA . LEU A 1 195 ? -35.23347 31.80429 51.78939 1.000 61.15028 191 LEU A CA 1
ATOM 1463 C C . LEU A 1 195 ? -35.61376 31.92783 50.31782 1.000 68.36156 191 LEU A C 1
ATOM 1464 O O . LEU A 1 195 ? -35.55027 30.94369 49.57032 1.000 62.74588 191 LEU A O 1
ATOM 1469 N N . HIS A 1 196 ? -36.00721 33.13060 49.88478 1.000 72.13673 192 HIS A N 1
ATOM 1470 C CA . HIS A 1 196 ? -36.25392 33.37163 48.46506 1.000 65.38616 192 HIS A CA 1
ATOM 1471 C C . HIS A 1 196 ? -35.01826 33.05301 47.63415 1.000 67.68616 192 HIS A C 1
ATOM 1472 O O . HIS A 1 196 ? -35.10541 32.38207 46.59879 1.000 63.14626 192 HIS A O 1
ATOM 1479 N N . PHE A 1 197 ? -33.85326 33.53565 48.07395 1.000 60.60939 193 PHE A N 1
ATOM 1480 C CA . PHE A 1 197 ? -32.63127 33.31949 47.30430 1.000 52.11041 193 PHE A CA 1
ATOM 1481 C C . PHE A 1 197 ? -32.23812 31.84661 47.28447 1.000 57.40195 193 PHE A C 1
ATOM 1482 O O . PHE A 1 197 ? -31.80870 31.32769 46.24747 1.000 64.76621 193 PHE A O 1
ATOM 1490 N N . ALA A 1 198 ? -32.38038 31.15518 48.41734 1.000 59.09388 194 ALA A N 1
ATOM 1491 C CA . ALA A 1 198 ? -32.00996 29.74599 48.47261 1.000 59.06421 194 ALA A CA 1
ATOM 1492 C C . ALA A 1 198 ? -32.97516 28.87697 47.67878 1.000 66.71708 194 ALA A C 1
ATOM 1493 O O . ALA A 1 198 ? -32.58038 27.82023 47.17269 1.000 56.01711 194 ALA A O 1
ATOM 1495 N N . ALA A 1 199 ? -34.23642 29.29831 47.55813 1.000 58.14851 195 ALA A N 1
ATOM 1496 C CA . ALA A 1 199 ? -35.20732 28.49909 46.81845 1.000 54.70505 195 ALA A CA 1
ATOM 1497 C C . ALA A 1 199 ? -34.91683 28.51701 45.32225 1.000 71.58778 195 ALA A C 1
ATOM 1498 O O . ALA A 1 199 ? -34.99556 27.47705 44.65750 1.000 58.84878 195 ALA A O 1
ATOM 1500 N N . GLU A 1 200 ? -34.57331 29.68722 44.77592 1.000 71.06116 196 GLU A N 1
ATOM 1501 C CA . GLU A 1 200 ? -34.27056 29.78167 43.35068 1.000 63.01623 196 GLU A CA 1
ATOM 1502 C C . GLU A 1 200 ? -33.03077 28.98007 42.97647 1.000 63.51952 196 GLU A C 1
ATOM 1503 O O . GLU A 1 200 ? -32.97695 28.40264 41.88511 1.000 74.01102 196 GLU A O 1
ATOM 1509 N N . ALA A 1 201 ? -32.03555 28.92630 43.85876 1.000 58.73154 197 ALA A N 1
ATOM 1510 C CA . ALA A 1 201 ? -30.79642 28.21316 43.58025 1.000 61.96452 197 ALA A CA 1
ATOM 1511 C C . ALA A 1 201 ? -30.88207 26.72401 43.88351 1.000 59.97330 197 ALA A C 1
ATOM 1512 O O . ALA A 1 201 ? -29.92064 26.00037 43.60467 1.000 59.54908 197 ALA A O 1
ATOM 1514 N N . GLY A 1 202 ? -31.99387 26.25177 44.44215 1.000 53.02692 198 GLY A N 1
ATOM 1515 C CA . GLY A 1 202 ? -32.14243 24.83758 44.73039 1.000 57.61087 198 GLY A CA 1
ATOM 1516 C C . GLY A 1 202 ? -31.28193 24.32543 45.86354 1.000 66.12169 198 GLY A C 1
ATOM 1517 O O . GLY A 1 202 ? -30.93816 23.13926 45.88353 1.000 71.04810 198 GLY A O 1
ATOM 1518 N N . HIS A 1 203 ? -30.92725 25.18742 46.81507 1.000 61.41199 199 HIS A N 1
ATOM 1519 C CA . HIS A 1 203 ? -30.08338 24.80228 47.94612 1.000 57.34521 199 HIS A CA 1
ATOM 1520 C C . HIS A 1 203 ? -30.98252 24.22709 49.03588 1.000 65.90330 199 HIS A C 1
ATOM 1521 O O . HIS A 1 203 ? -31.45881 24.93129 49.93280 1.000 61.96897 199 HIS A O 1
ATOM 1528 N N . ILE A 1 204 ? -31.19873 22.91247 48.95284 1.000 59.59521 200 ILE A N 1
ATOM 1529 C CA . ILE A 1 204 ? -32.19456 22.24316 49.78338 1.000 66.28736 200 ILE A CA 1
ATOM 1530 C C . ILE A 1 204 ? -31.78373 22.26317 51.25304 1.000 72.30135 200 ILE A C 1
ATOM 1531 O O . ILE A 1 204 ? -32.61907 22.47419 52.14313 1.000 66.33321 200 ILE A O 1
ATOM 1536 N N . ASP A 1 205 ? -30.49442 22.05586 51.53382 1.000 82.09298 201 ASP A N 1
ATOM 1537 C CA . ASP A 1 205 ? -30.03555 22.05539 52.91908 1.000 74.20833 201 ASP A CA 1
ATOM 1538 C C . ASP A 1 205 ? -30.15392 23.44044 53.54055 1.000 69.07782 201 ASP A C 1
ATOM 1539 O O . ASP A 1 205 ? -30.51769 23.57012 54.71465 1.000 62.86082 201 ASP A O 1
ATOM 1544 N N . ILE A 1 206 ? -29.85772 24.48813 52.76855 1.000 70.23610 202 ILE A N 1
ATOM 1545 C CA . ILE A 1 206 ? -30.00563 25.84232 53.28813 1.000 58.50593 202 ILE A CA 1
ATOM 1546 C C . ILE A 1 206 ? -31.47565 26.17269 53.50682 1.000 60.91122 202 ILE A C 1
ATOM 1547 O O . ILE A 1 206 ? -31.82532 26.86975 54.46843 1.000 64.52621 202 ILE A O 1
ATOM 1552 N N . VAL A 1 207 ? -32.36167 25.67442 52.64032 1.000 61.85145 203 VAL A N 1
ATOM 1553 C CA . VAL A 1 207 ? -33.79497 25.84991 52.87267 1.000 68.03431 203 VAL A CA 1
ATOM 1554 C C . VAL A 1 207 ? -34.20118 25.19287 54.18744 1.000 65.73568 203 VAL A C 1
ATOM 1555 O O . VAL A 1 207 ? -34.90374 25.79171 55.01354 1.000 60.67688 203 VAL A O 1
ATOM 1559 N N . LYS A 1 208 ? -33.75669 23.95005 54.40088 1.000 68.22800 204 LYS A N 1
ATOM 1560 C CA . LYS A 1 208 ? -34.05684 23.25573 55.65150 1.000 57.63354 204 LYS A CA 1
ATOM 1561 C C . LYS A 1 208 ? -33.53074 24.02650 56.85608 1.000 67.30179 204 LYS A C 1
ATOM 1562 O O . LYS A 1 208 ? -34.21979 24.14653 57.87607 1.000 60.65026 204 LYS A O 1
ATOM 1568 N N . GLU A 1 209 ? -32.30756 24.55030 56.75763 1.000 66.60950 205 GLU A N 1
ATOM 1569 C CA . GLU A 1 209 ? -31.70919 25.26333 57.88109 1.000 56.19255 205 GLU A CA 1
ATOM 1570 C C . GLU A 1 209 ? -32.48228 26.53813 58.19418 1.000 62.23037 205 GLU A C 1
ATOM 1571 O O . GLU A 1 209 ? -32.77415 26.83006 59.35958 1.000 73.08511 205 GLU A O 1
ATOM 1577 N N . LEU A 1 210 ? -32.82151 27.31480 57.16063 1.000 64.78405 206 LEU A N 1
ATOM 1578 C CA . LEU A 1 210 ? -33.60358 28.52800 57.37495 1.000 60.54937 206 LEU A CA 1
ATOM 1579 C C . LEU A 1 210 ? -34.97607 28.21467 57.95512 1.000 67.05201 206 LEU A C 1
ATOM 1580 O O . LEU A 1 210 ? -35.49945 28.99371 58.75942 1.000 62.25008 206 LEU A O 1
ATOM 1585 N N . ILE A 1 211 ? -35.57284 27.08392 57.56874 1.000 61.66417 207 ILE A N 1
ATOM 1586 C CA . ILE A 1 211 ? -36.85814 26.70301 58.14760 1.000 68.83041 207 ILE A CA 1
ATOM 1587 C C . ILE A 1 211 ? -36.69357 26.32606 59.61602 1.000 81.17847 207 ILE A C 1
ATOM 1588 O O . ILE A 1 211 ? -37.53327 26.67120 60.45756 1.000 59.25364 207 ILE A O 1
ATOM 1593 N N . LYS A 1 212 ? -35.60776 25.62055 59.94969 1.000 75.90530 208 LYS A N 1
ATOM 1594 C CA . LYS A 1 212 ? -35.37793 25.22518 61.33619 1.000 55.37786 208 LYS A CA 1
ATOM 1595 C C . LYS A 1 212 ? -35.23937 26.43671 62.24760 1.000 64.35554 208 LYS A C 1
ATOM 1596 O O . LYS A 1 212 ? -35.62829 26.37991 63.41980 1.000 80.40320 208 LYS A O 1
ATOM 1602 N N . TRP A 1 213 ? -34.69539 27.53813 61.73178 1.000 62.50035 209 TRP A N 1
ATOM 1603 C CA . TRP A 1 213 ? -34.59720 28.78358 62.47719 1.000 61.00019 209 TRP A CA 1
ATOM 1604 C C . TRP A 1 213 ? -35.82744 29.66536 62.30297 1.000 67.82445 209 TRP A C 1
ATOM 1605 O O . TRP A 1 213 ? -35.75078 30.87664 62.54157 1.000 63.43279 209 TRP A O 1
ATOM 1616 N N . ARG A 1 214 ? -36.95082 29.07953 61.88466 1.000 65.84403 210 ARG A N 1
ATOM 1617 C CA . ARG A 1 214 ? -38.25008 29.74882 61.84225 1.000 72.51751 210 ARG A CA 1
ATOM 1618 C C . ARG A 1 214 ? -38.20406 31.01123 60.97792 1.000 72.89505 210 ARG A C 1
ATOM 1619 O O . ARG A 1 214 ? -38.53981 32.11451 61.41374 1.000 70.50190 210 ARG A O 1
ATOM 1627 N N . ALA A 1 215 ? -37.77890 30.82648 59.73128 1.000 72.32781 211 ALA A N 1
ATOM 1628 C CA . ALA A 1 215 ? -37.82581 31.90262 58.75268 1.000 71.23693 211 ALA A CA 1
ATOM 1629 C C . ALA A 1 215 ? -39.23972 32.02119 58.20028 1.000 70.94603 211 ALA A C 1
ATOM 1630 O O . ALA A 1 215 ? -39.84734 31.02135 57.80468 1.000 79.66733 211 ALA A O 1
ATOM 1632 N N . ALA A 1 216 ? -39.76410 33.24188 58.18022 1.000 60.18098 212 ALA A N 1
ATOM 1633 C CA . ALA A 1 216 ? -41.13595 33.46618 57.75211 1.000 64.86201 212 ALA A CA 1
ATOM 1634 C C . ALA A 1 216 ? -41.24365 33.42900 56.23420 1.000 79.01710 212 ALA A C 1
ATOM 1635 O O . ALA A 1 216 ? -40.34748 33.88784 55.51958 1.000 86.96636 212 ALA A O 1
ATOM 1637 N N . ILE A 1 217 ? -42.34601 32.87041 55.74464 1.000 77.63828 213 ILE A N 1
ATOM 1638 C CA . ILE A 1 217 ? -42.65997 32.92810 54.32190 1.000 62.42197 213 ILE A CA 1
ATOM 1639 C C . ILE A 1 217 ? -43.30399 34.27962 54.03647 1.000 66.61986 213 ILE A C 1
ATOM 1640 O O . ILE A 1 217 ? -44.31363 34.64347 54.64878 1.000 69.44873 213 ILE A O 1
ATOM 1645 N N . VAL A 1 218 ? -42.70313 35.04179 53.12449 1.000 73.05606 214 VAL A N 1
ATOM 1646 C CA . VAL A 1 218 ? -43.14533 36.39723 52.83648 1.000 72.68282 214 VAL A CA 1
ATOM 1647 C C . VAL A 1 218 ? -43.30838 36.55347 51.33002 1.000 69.02155 214 VAL A C 1
ATOM 1648 O O . VAL A 1 218 ? -42.72643 35.81316 50.53444 1.000 71.22108 214 VAL A O 1
ATOM 1652 N N . VAL A 1 219 ? -44.13233 37.52141 50.94703 1.000 68.41312 215 VAL A N 1
ATOM 1653 C CA . VAL A 1 219 ? -44.39174 37.83873 49.54888 1.000 69.64466 215 VAL A CA 1
ATOM 1654 C C . VAL A 1 219 ? -43.57013 39.07269 49.20018 1.000 72.38574 215 VAL A C 1
ATOM 1655 O O . VAL A 1 219 ? -43.83351 40.16857 49.70713 1.000 78.00627 215 VAL A O 1
ATOM 1659 N N . ASN A 1 220 ? -42.57236 38.90123 48.33506 1.000 71.86526 216 ASN A N 1
ATOM 1660 C CA . ASN A 1 220 ? -41.69415 40.00337 47.97125 1.000 80.88694 216 ASN A CA 1
ATOM 1661 C C . ASN A 1 220 ? -42.42756 40.99179 47.06353 1.000 87.82831 216 ASN A C 1
ATOM 1662 O O . ASN A 1 220 ? -43.60996 40.83441 46.74447 1.000 91.13348 216 ASN A O 1
ATOM 1667 N N . GLY A 1 221 ? -41.70407 42.03059 46.63930 1.000 88.57572 217 GLY A N 1
ATOM 1668 C CA . GLY A 1 221 ? -42.28334 43.03956 45.76920 1.000 70.73848 217 GLY A CA 1
ATOM 1669 C C . GLY A 1 221 ? -42.71706 42.51061 44.41948 1.000 79.47923 217 GLY A C 1
ATOM 1670 O O . GLY A 1 221 ? -43.49727 43.17106 43.72555 1.000 80.24230 217 GLY A O 1
ATOM 1671 N N . HIS A 1 222 ? -42.22901 41.33596 44.02873 1.000 86.29216 218 HIS A N 1
ATOM 1672 C CA . HIS A 1 222 ? -42.62810 40.69525 42.78494 1.000 90.22663 218 HIS A CA 1
ATOM 1673 C C . HIS A 1 222 ? -43.82732 39.77333 42.96258 1.000 87.08818 218 HIS A C 1
ATOM 1674 O O . HIS A 1 222 ? -44.19340 39.06310 42.02045 1.000 80.27125 218 HIS A O 1
ATOM 1681 N N . GLY A 1 223 ? -44.44048 39.76849 44.14166 1.000 74.48139 219 GLY A N 1
ATOM 1682 C CA . GLY A 1 223 ? -45.59844 38.92851 44.39041 1.000 67.99625 219 GLY A CA 1
ATOM 1683 C C . GLY A 1 223 ? -45.29611 37.44634 44.41492 1.000 68.74317 219 GLY A C 1
ATOM 1684 O O . GLY A 1 223 ? -46.09058 36.64827 43.90136 1.000 90.75893 219 GLY A O 1
ATOM 1685 N N . MET A 1 224 ? -44.16732 37.05340 45.00162 1.000 75.32221 220 MET A N 1
ATOM 1686 C CA . MET A 1 224 ? -43.73686 35.66314 44.99687 1.000 86.43459 220 MET A CA 1
ATOM 1687 C C . MET A 1 224 ? -43.33008 35.22212 46.39518 1.000 85.89225 220 MET A C 1
ATOM 1688 O O . MET A 1 224 ? -42.63592 35.94925 47.11298 1.000 67.48674 220 MET A O 1
ATOM 1693 N N . THR A 1 225 ? -43.77327 34.03102 46.77073 1.000 74.43324 221 THR A N 1
ATOM 1694 C CA . THR A 1 225 ? -43.30751 33.34504 47.96653 1.000 65.27449 221 THR A CA 1
ATOM 1695 C C . THR A 1 225 ? -42.07877 32.51739 47.62909 1.000 72.58519 221 THR A C 1
ATOM 1696 O O . THR A 1 225 ? -41.75869 32.31411 46.45671 1.000 74.47381 221 THR A O 1
ATOM 1700 N N . PRO A 1 226 ? -41.33594 32.04303 48.63692 1.000 66.38864 222 PRO A N 1
ATOM 1701 C CA . PRO A 1 226 ? -40.24112 31.10451 48.33274 1.000 64.01483 222 PRO A CA 1
ATOM 1702 C C . PRO A 1 226 ? -40.71458 29.86854 47.58864 1.000 65.70111 222 PRO A C 1
ATOM 1703 O O . PRO A 1 226 ? -40.01839 29.38181 46.68799 1.000 71.96398 222 PRO A O 1
ATOM 1707 N N . LEU A 1 227 ? -41.89905 29.35774 47.93411 1.000 64.17870 223 LEU A N 1
ATOM 1708 C CA . LEU A 1 227 ? -42.47296 28.23414 47.20019 1.000 70.09731 223 LEU A CA 1
ATOM 1709 C C . LEU A 1 227 ? -42.73621 28.59967 45.74428 1.000 65.56616 223 LEU A C 1
ATOM 1710 O O . LEU A 1 227 ? -42.42927 27.82064 44.83317 1.000 56.45390 223 LEU A O 1
ATOM 1715 N N . LYS A 1 228 ? -43.30502 29.78369 45.50765 1.000 66.45592 224 LYS A N 1
ATOM 1716 C CA . LYS A 1 228 ? -43.58760 30.21671 44.14320 1.000 69.14086 224 LYS A CA 1
ATOM 1717 C C . LYS A 1 228 ? -42.30071 30.39387 43.34563 1.000 69.95918 224 LYS A C 1
ATOM 1718 O O . LYS A 1 228 ? -42.25063 30.07643 42.15120 1.000 61.84751 224 LYS A O 1
ATOM 1724 N N . VAL A 1 229 ? -41.24753 30.89627 43.99370 1.000 71.54769 225 VAL A N 1
ATOM 1725 C CA . VAL A 1 229 ? -39.96320 31.06537 43.32160 1.000 63.71336 225 VAL A CA 1
ATOM 1726 C C . VAL A 1 229 ? -39.35639 29.71015 42.98283 1.000 70.99064 225 VAL A C 1
ATOM 1727 O O . VAL A 1 229 ? -38.79248 29.52003 41.89795 1.000 69.62072 225 VAL A O 1
ATOM 1731 N N . ALA A 1 230 ? -39.46382 28.74633 43.90061 1.000 63.63415 226 ALA A N 1
ATOM 1732 C CA . ALA A 1 230 ? -38.95696 27.40679 43.62389 1.000 59.03051 226 ALA A CA 1
ATOM 1733 C C . ALA A 1 230 ? -39.72971 26.74965 42.48807 1.000 64.49721 226 ALA A C 1
ATOM 1734 O O . ALA A 1 230 ? -39.15365 26.01035 41.68130 1.000 64.09727 226 ALA A O 1
ATOM 1736 N N . ALA A 1 231 ? -41.03752 27.00829 42.40836 1.000 72.02428 227 ALA A N 1
ATOM 1737 C CA . ALA A 1 231 ? -41.84013 26.43190 41.33406 1.000 71.49389 227 ALA A CA 1
ATOM 1738 C C . ALA A 1 231 ? -41.45699 27.01773 39.98066 1.000 66.73331 227 ALA A C 1
ATOM 1739 O O . ALA A 1 231 ? -41.38542 26.29282 38.98133 1.000 60.64232 227 ALA A O 1
ATOM 1741 N N . GLU A 1 232 ? -41.20393 28.32718 39.92936 1.000 60.25469 228 GLU A N 1
ATOM 1742 C CA . GLU A 1 232 ? -40.83063 28.96194 38.67025 1.000 65.50532 228 GLU A CA 1
ATOM 1743 C C . GLU A 1 232 ? -39.46895 28.48354 38.17968 1.000 68.33613 228 GLU A C 1
ATOM 1744 O O . GLU A 1 232 ? -39.22675 28.44691 36.96758 1.000 70.13226 228 GLU A O 1
ATOM 1750 N N . SER A 1 233 ? -38.57792 28.10440 39.09450 1.000 67.21969 229 SER A N 1
ATOM 1751 C CA . SER A 1 233 ? -37.21178 27.73142 38.75496 1.000 64.79171 229 SER A CA 1
ATOM 1752 C C . SER A 1 233 ? -37.03027 26.22799 38.57940 1.000 65.15581 229 SER A C 1
ATOM 1753 O O . SER A 1 233 ? -35.88941 25.75957 38.50285 1.000 61.13675 229 SER A O 1
ATOM 1756 N N . CYS A 1 234 ? -38.12505 25.46661 38.51791 1.000 58.32587 230 CYS A N 1
ATOM 1757 C CA . CYS A 1 234 ? -38.08549 24.01895 38.29684 1.000 56.71409 230 CYS A CA 1
ATOM 1758 C C . CYS A 1 234 ? -37.32251 23.28742 39.39854 1.000 61.06124 230 CYS A C 1
ATOM 1759 O O . CYS A 1 234 ? -36.68498 22.26157 39.14882 1.000 73.23551 230 CYS A O 1
ATOM 1762 N N . LYS A 1 235 ? -37.38186 23.80190 40.62795 1.000 68.64238 231 LYS A N 1
ATOM 1763 C CA . LYS A 1 235 ? -36.74574 23.14745 41.77218 1.000 65.92907 231 LYS A CA 1
ATOM 1764 C C . LYS A 1 235 ? -37.76129 22.19710 42.40101 1.000 68.09270 231 LYS A C 1
ATOM 1765 O O . LYS A 1 235 ? -38.44296 22.51119 43.38069 1.000 69.25055 231 LYS A O 1
ATOM 1771 N N . ALA A 1 236 ? -37.85377 21.00241 41.80939 1.000 67.98531 232 ALA A N 1
ATOM 1772 C CA . ALA A 1 236 ? -38.86721 20.03754 42.22496 1.000 71.83426 232 ALA A CA 1
ATOM 1773 C C . ALA A 1 236 ? -38.67033 19.60563 43.67270 1.000 76.51027 232 ALA A C 1
ATOM 1774 O O . ALA A 1 236 ? -39.64326 19.46479 44.42173 1.000 73.18130 232 ALA A O 1
ATOM 1776 N N . ASP A 1 237 ? -37.41927 19.39525 44.08856 1.000 81.99528 233 ASP A N 1
ATOM 1777 C CA . ASP A 1 237 ? -37.16452 18.97304 45.46278 1.000 72.48647 233 ASP A CA 1
ATOM 1778 C C . ASP A 1 237 ? -37.51630 20.07323 46.45685 1.000 65.45532 233 ASP A C 1
ATOM 1779 O O . ASP A 1 237 ? -38.10133 19.79958 47.51217 1.000 71.36804 233 ASP A O 1
ATOM 1784 N N . VAL A 1 238 ? -37.17314 21.32339 46.13821 1.000 58.68358 234 VAL A N 1
ATOM 1785 C CA . VAL A 1 238 ? -37.51393 22.43023 47.02765 1.000 59.49894 234 VAL A CA 1
ATOM 1786 C C . VAL A 1 238 ? -39.02565 22.58728 47.12550 1.000 74.37146 234 VAL A C 1
ATOM 1787 O O . VAL A 1 238 ? -39.56662 22.86222 48.20361 1.000 78.17710 234 VAL A O 1
ATOM 1791 N N . VAL A 1 239 ? -39.73330 22.40753 46.00706 1.000 73.56520 235 VAL A N 1
ATOM 1792 C CA . VAL A 1 239 ? -41.19029 22.50213 46.03876 1.000 68.96127 235 VAL A CA 1
ATOM 1793 C C . VAL A 1 239 ? -41.78270 21.36772 46.86774 1.000 70.92461 235 VAL A C 1
ATOM 1794 O O . VAL A 1 239 ? -42.71540 21.57701 47.65224 1.000 74.43645 235 VAL A O 1
ATOM 1798 N N . GLU A 1 240 ? -41.24749 20.15324 46.71656 1.000 67.98537 236 GLU A N 1
ATOM 1799 C CA . GLU A 1 240 ? -41.72325 19.02512 47.51140 1.000 67.65481 236 GLU A CA 1
ATOM 1800 C C . GLU A 1 240 ? -41.49606 19.26431 48.99806 1.000 78.60932 236 GLU A C 1
ATOM 1801 O O . GLU A 1 240 ? -42.34062 18.91019 49.82960 1.000 81.83746 236 GLU A O 1
ATOM 1807 N N . LEU A 1 241 ? -40.35828 19.86518 49.35076 1.000 81.67305 237 LEU A N 1
ATOM 1808 C CA . LEU A 1 241 ? -40.06916 20.14037 50.75442 1.000 80.98382 237 LEU A CA 1
ATOM 1809 C C . LEU A 1 241 ? -40.99276 21.21990 51.30653 1.000 80.44288 237 LEU A C 1
ATOM 1810 O O . LEU A 1 241 ? -41.57541 21.05997 52.38552 1.000 75.60747 237 LEU A O 1
ATOM 1815 N N . LEU A 1 242 ? -41.14010 22.32952 50.57726 1.000 71.58744 238 LEU A N 1
ATOM 1816 C CA . LEU A 1 242 ? -41.96443 23.43016 51.06527 1.000 68.75085 238 LEU A CA 1
ATOM 1817 C C . LEU A 1 242 ? -43.44544 23.07228 51.07203 1.000 90.03451 238 LEU A C 1
ATOM 1818 O O . LEU A 1 242 ? -44.20778 23.62170 51.87521 1.000 89.75536 238 LEU A O 1
ATOM 1823 N N . LEU A 1 243 ? -43.87451 22.16381 50.19196 1.000 95.02563 239 LEU A N 1
ATOM 1824 C CA . LEU A 1 243 ? -45.26896 21.73649 50.19850 1.000 98.75497 239 LEU A CA 1
ATOM 1825 C C . LEU A 1 243 ? -45.58524 20.81319 51.36693 1.000 101.92282 239 LEU A C 1
ATOM 1826 O O . LEU A 1 243 ? -46.76264 20.63361 51.69585 1.000 100.85935 239 LEU A O 1
ATOM 1831 N N . SER A 1 244 ? -44.56862 20.22250 51.99587 1.000 98.45770 240 SER A N 1
ATOM 1832 C CA . SER A 1 244 ? -44.77870 19.44878 53.21159 1.000 101.36359 240 SER A CA 1
ATOM 1833 C C . SER A 1 244 ? -44.97454 20.33345 54.43626 1.000 117.28327 240 SER A C 1
ATOM 1834 O O . SER A 1 244 ? -45.42491 19.83886 55.47546 1.000 114.68126 240 SER A O 1
ATOM 1837 N N . HIS A 1 245 ? -44.64639 21.61967 54.33459 1.000 122.03124 241 HIS A N 1
ATOM 1838 C CA . HIS A 1 245 ? -44.91245 22.57510 55.40255 1.000 118.55309 241 HIS A CA 1
ATOM 1839 C C . HIS A 1 245 ? -46.40745 22.86907 55.45711 1.000 126.79884 241 HIS A C 1
ATOM 1840 O O . HIS A 1 245 ? -46.99038 23.34099 54.47538 1.000 126.37396 241 HIS A O 1
ATOM 1847 N N . ALA A 1 246 ? -47.02649 22.59321 56.60780 1.000 130.94668 242 ALA A N 1
ATOM 1848 C CA . ALA A 1 246 ? -48.48253 22.60240 56.70481 1.000 136.59731 242 ALA A CA 1
ATOM 1849 C C . ALA A 1 246 ? -49.09045 23.99017 56.53610 1.000 137.25272 242 ALA A C 1
ATOM 1850 O O . ALA A 1 246 ? -50.26261 24.09260 56.15847 1.000 133.15459 242 ALA A O 1
ATOM 1852 N N . ASP A 1 247 ? -48.33349 25.05557 56.79590 1.000 135.11355 243 ASP A N 1
ATOM 1853 C CA . ASP A 1 247 ? -48.90275 26.39827 56.76126 1.000 126.76288 243 ASP A CA 1
ATOM 1854 C C . ASP A 1 247 ? -48.94735 26.96037 55.34510 1.000 123.04084 243 ASP A C 1
ATOM 1855 O O . ASP A 1 247 ? -48.52931 28.09875 55.10996 1.000 125.18889 243 ASP A O 1
ATOM 1860 N N . CYS A 1 248 ? -49.45064 26.17154 54.39813 1.000 126.80515 244 CYS A N 1
ATOM 1861 C CA . CYS A 1 248 ? -49.70352 26.62785 53.03917 1.000 125.10908 244 CYS A CA 1
ATOM 1862 C C . CYS A 1 248 ? -51.10226 26.18982 52.63310 1.000 118.02442 244 CYS A C 1
ATOM 1863 O O . CYS A 1 248 ? -51.50322 25.05028 52.88929 1.000 99.52715 244 CYS A O 1
ATOM 1866 N N . ASP A 1 249 ? -51.84571 27.09797 52.00805 1.000 112.65288 245 ASP A N 1
ATOM 1867 C CA . ASP A 1 249 ? -53.23758 26.81549 51.70300 1.000 100.22465 245 ASP A CA 1
ATOM 1868 C C . ASP A 1 249 ? -53.36522 25.99084 50.42177 1.000 101.06018 245 ASP A C 1
ATOM 1869 O O . ASP A 1 249 ? -52.40306 25.77599 49.67505 1.000 100.67838 245 ASP A O 1
ATOM 1874 N N . ARG A 1 250 ? -54.59289 25.52395 50.18200 1.000 99.06673 246 ARG A N 1
ATOM 1875 C CA . ARG A 1 250 ? -54.86144 24.62411 49.06543 1.000 85.82336 246 ARG A CA 1
ATOM 1876 C C . ARG A 1 250 ? -54.62283 25.30793 47.72499 1.000 85.08937 246 ARG A C 1
ATOM 1877 O O . ARG A 1 250 ? -54.02139 24.71638 46.81748 1.000 84.88925 246 ARG A O 1
ATOM 1885 N N . ARG A 1 251 ? -55.08948 26.55084 47.57645 1.000 84.92581 247 ARG A N 1
ATOM 1886 C CA . ARG A 1 251 ? -54.86139 27.25878 46.32296 1.000 94.11878 247 ARG A CA 1
ATOM 1887 C C . ARG A 1 251 ? -53.38075 27.54380 46.11146 1.000 88.26416 247 ARG A C 1
ATOM 1888 O O . ARG A 1 251 ? -52.90933 27.52759 44.97085 1.000 85.19515 247 ARG A O 1
ATOM 1896 N N . SER A 1 252 ? -52.62694 27.77018 47.19127 1.000 88.11252 248 SER A N 1
ATOM 1897 C CA . SER A 1 252 ? -51.18692 27.95897 47.05285 1.000 85.97933 248 SER A CA 1
ATOM 1898 C C . SER A 1 252 ? -50.50913 26.67501 46.59519 1.000 75.57697 248 SER A C 1
ATOM 1899 O O . SER A 1 252 ? -49.62424 26.70738 45.73168 1.000 60.92336 248 SER A O 1
ATOM 1902 N N . ARG A 1 253 ? -50.91549 25.53473 47.15791 1.000 75.14163 249 ARG A N 1
ATOM 1903 C CA . ARG A 1 253 ? -50.36316 24.25583 46.72044 1.000 72.33839 249 ARG A CA 1
ATOM 1904 C C . ARG A 1 253 ? -50.65846 24.00482 45.24530 1.000 73.69100 249 ARG A C 1
ATOM 1905 O O . ARG A 1 253 ? -49.77611 23.58892 44.48162 1.000 68.28610 249 ARG A O 1
ATOM 1913 N N . ILE A 1 254 ? -51.90021 24.25817 44.82569 1.000 80.14781 250 ILE A N 1
ATOM 1914 C CA . ILE A 1 254 ? -52.27080 24.02060 43.43351 1.000 73.56108 250 ILE A CA 1
ATOM 1915 C C . ILE A 1 254 ? -51.51819 24.96932 42.50720 1.000 68.20808 250 ILE A C 1
ATOM 1916 O O . ILE A 1 254 ? -51.04386 24.56656 41.43715 1.000 71.01719 250 ILE A O 1
ATOM 1921 N N . GLU A 1 255 ? -51.39496 26.24028 42.89976 1.000 63.20805 251 GLU A N 1
ATOM 1922 C CA . GLU A 1 255 ? -50.64294 27.19891 42.09903 1.000 60.71550 251 GLU A CA 1
ATOM 1923 C C . GLU A 1 255 ? -49.18574 26.78097 41.96560 1.000 62.97845 251 GLU A C 1
ATOM 1924 O O . GLU A 1 255 ? -48.60073 26.88426 40.88191 1.000 65.47019 251 GLU A O 1
ATOM 1930 N N . ALA A 1 256 ? -48.58552 26.29638 43.05469 1.000 73.33985 252 ALA A N 1
ATOM 1931 C CA . ALA A 1 256 ? -47.19712 25.85308 42.99972 1.000 63.31096 252 ALA A CA 1
ATOM 1932 C C . ALA A 1 256 ? -47.04030 24.66203 42.06425 1.000 64.78384 252 ALA A C 1
ATOM 1933 O O . ALA A 1 256 ? -46.11658 24.62088 41.24227 1.000 60.40800 252 ALA A O 1
ATOM 1935 N N . LEU A 1 257 ? -47.93773 23.67883 42.17737 1.000 62.65220 253 LEU A N 1
ATOM 1936 C CA . LEU A 1 257 ? -47.86665 22.50941 41.30503 1.000 62.17154 253 LEU A CA 1
ATOM 1937 C C . LEU A 1 257 ? -48.00827 22.90900 39.84060 1.000 74.90952 253 LEU A C 1
ATOM 1938 O O . LEU A 1 257 ? -47.24517 22.44937 38.97940 1.000 68.72474 253 LEU A O 1
ATOM 1943 N N . GLU A 1 258 ? -48.98021 23.77604 39.54208 1.000 66.53702 254 GLU A N 1
ATOM 1944 C CA . GLU A 1 258 ? -49.20047 24.20010 38.16354 1.000 64.06521 254 GLU A CA 1
ATOM 1945 C C . GLU A 1 258 ? -48.01113 24.98139 37.62273 1.000 63.47914 254 GLU A C 1
ATOM 1946 O O . GLU A 1 258 ? -47.58192 24.75348 36.48604 1.000 67.37612 254 GLU A O 1
ATOM 1952 N N . LEU A 1 259 ? -47.46397 25.90446 38.41822 1.000 61.91673 255 LEU A N 1
ATOM 1953 C CA . LEU A 1 259 ? -46.31776 26.68287 37.96296 1.000 65.18194 255 LEU A CA 1
ATOM 1954 C C . LEU A 1 259 ? -45.10455 25.79257 37.72951 1.000 73.01824 255 LEU A C 1
ATOM 1955 O O . LEU A 1 259 ? -44.38333 25.96491 36.74097 1.000 65.07224 255 LEU A O 1
ATOM 1960 N N . LEU A 1 260 ? -44.87126 24.82496 38.62027 1.000 72.89172 256 LEU A N 1
ATOM 1961 C CA . LEU A 1 260 ? -43.75193 23.90489 38.44553 1.000 66.03986 256 LEU A CA 1
ATOM 1962 C C . LEU A 1 260 ? -43.90761 23.09073 37.16587 1.000 70.82061 256 LEU A C 1
ATOM 1963 O O . LEU A 1 260 ? -42.98468 23.01886 36.34026 1.000 71.34204 256 LEU A O 1
ATOM 1968 N N . GLY A 1 261 ? -45.07900 22.47416 36.98177 1.000 73.57021 257 GLY A N 1
ATOM 1969 C CA . GLY A 1 261 ? -45.30984 21.69193 35.77810 1.000 74.91575 257 GLY A CA 1
ATOM 1970 C C . GLY A 1 261 ? -45.17867 22.51312 34.51017 1.000 68.77239 257 GLY A C 1
ATOM 1971 O O . GLY A 1 261 ? -44.58312 22.06462 33.52807 1.000 58.28669 257 GLY A O 1
ATOM 1972 N N . ALA A 1 262 ? -45.71887 23.73361 34.51792 1.000 67.32450 258 ALA A N 1
ATOM 1973 C CA . ALA A 1 262 ? -45.63010 24.58771 33.34020 1.000 71.10567 258 ALA A CA 1
ATOM 1974 C C . ALA A 1 262 ? -44.19190 25.00350 33.06292 1.000 73.46022 258 ALA A C 1
ATOM 1975 O O . ALA A 1 262 ? -43.77334 25.07324 31.90098 1.000 76.73241 258 ALA A O 1
ATOM 1977 N N . SER A 1 263 ? -43.41870 25.28161 34.11568 1.000 61.47701 259 SER A N 1
ATOM 1978 C CA . SER A 1 263 ? -42.03941 25.70959 33.92470 1.000 64.19767 259 SER A CA 1
ATOM 1979 C C . SER A 1 263 ? -41.15727 24.56474 33.44915 1.000 66.50026 259 SER A C 1
ATOM 1980 O O . SER A 1 263 ? -40.13979 24.80408 32.78876 1.000 67.65982 259 SER A O 1
ATOM 1983 N N . PHE A 1 264 ? -41.52511 23.32084 33.76669 1.000 66.90123 260 PHE A N 1
ATOM 1984 C CA . PHE A 1 264 ? -40.74842 22.18405 33.28269 1.000 65.92497 260 PHE A CA 1
ATOM 1985 C C . PHE A 1 264 ? -40.80566 22.01344 31.76754 1.000 84.79049 260 PHE A C 1
ATOM 1986 O O . PHE A 1 264 ? -40.01047 21.23972 31.22183 1.000 67.30163 260 PHE A O 1
ATOM 1994 N N . ALA A 1 265 ? -41.70891 22.71038 31.07590 1.000 84.35069 261 ALA A N 1
ATOM 1995 C CA . ALA A 1 265 ? -41.93553 22.46986 29.65672 1.000 75.77279 261 ALA A CA 1
ATOM 1996 C C . ALA A 1 265 ? -41.15557 23.39834 28.73632 1.000 74.19598 261 ALA A C 1
ATOM 1997 O O . ALA A 1 265 ? -40.98353 23.06760 27.55816 1.000 65.06791 261 ALA A O 1
ATOM 1999 N N . ASN A 1 266 ? -40.68208 24.54467 29.23086 1.000 82.80133 262 ASN A N 1
ATOM 2000 C CA . ASN A 1 266 ? -40.03324 25.53064 28.37372 1.000 80.11029 262 ASN A CA 1
ATOM 2001 C C . ASN A 1 266 ? -38.71700 26.03136 28.95946 1.000 86.46033 262 ASN A C 1
ATOM 2002 O O . ASN A 1 266 ? -38.21562 27.07826 28.53540 1.000 72.90729 262 ASN A O 1
ATOM 2007 N N . ASP A 1 267 ? -38.14738 25.31091 29.92162 1.000 88.72461 263 ASP A N 1
ATOM 2008 C CA . ASP A 1 267 ? -36.86362 25.67616 30.50314 1.000 78.25291 263 ASP A CA 1
ATOM 2009 C C . ASP A 1 267 ? -35.74353 25.06489 29.67079 1.000 75.75308 263 ASP A C 1
ATOM 2010 O O . ASP A 1 267 ? -35.74004 23.85614 29.41523 1.000 69.81183 263 ASP A O 1
ATOM 2015 N N . ARG A 1 268 ? -34.79824 25.90865 29.24964 1.000 78.77133 264 ARG A N 1
ATOM 2016 C CA . ARG A 1 268 ? -33.71136 25.45378 28.38666 1.000 89.90052 264 ARG A CA 1
ATOM 2017 C C . ARG A 1 268 ? -32.91899 24.32514 29.03703 1.000 96.41714 264 ARG A C 1
ATOM 2018 O O . ARG A 1 268 ? -32.63181 23.30546 28.39895 1.000 85.52425 264 ARG A O 1
ATOM 2026 N N . GLU A 1 269 ? -32.56861 24.48199 30.31312 1.000 91.23396 265 GLU A N 1
ATOM 2027 C CA . GLU A 1 269 ? -31.69656 23.53239 30.99007 1.000 90.18882 265 GLU A CA 1
ATOM 2028 C C . GLU A 1 269 ? -32.43928 22.51905 31.85293 1.000 82.76705 265 GLU A C 1
ATOM 2029 O O . GLU A 1 269 ? -31.80068 21.60537 32.38544 1.000 87.41252 265 GLU A O 1
ATOM 2035 N N . ASN A 1 270 ? -33.75981 22.64325 32.00153 1.000 82.97070 266 ASN A N 1
ATOM 2036 C CA . ASN A 1 270 ? -34.51863 21.76015 32.88202 1.000 80.24559 266 ASN A CA 1
ATOM 2037 C C . ASN A 1 270 ? -35.73909 21.17313 32.18089 1.000 76.27190 266 ASN A C 1
ATOM 2038 O O . ASN A 1 270 ? -36.76123 20.91487 32.82125 1.000 87.79600 266 ASN A O 1
ATOM 2043 N N . TYR A 1 271 ? -35.64731 20.94563 30.87304 1.000 76.13647 267 TYR A N 1
ATOM 2044 C CA . TYR A 1 271 ? -36.78878 20.44797 30.11495 1.000 71.84019 267 TYR A CA 1
ATOM 2045 C C . TYR A 1 271 ? -37.14121 19.02544 30.53761 1.000 68.22997 267 TYR A C 1
ATOM 2046 O O . TYR A 1 271 ? -36.28478 18.13561 30.53700 1.000 66.33412 267 TYR A O 1
ATOM 2055 N N . ASP A 1 272 ? -38.41111 18.81038 30.89404 1.000 63.06730 268 ASP A N 1
ATOM 2056 C CA . ASP A 1 272 ? -38.89769 17.47061 31.22903 1.000 72.84720 268 ASP A CA 1
ATOM 2057 C C . ASP A 1 272 ? -40.40386 17.44322 30.97439 1.000 75.01585 268 ASP A C 1
ATOM 2058 O O . ASP A 1 272 ? -41.19032 17.89967 31.81184 1.000 82.37120 268 ASP A O 1
ATOM 2063 N N . ILE A 1 273 ? -40.79172 16.88779 29.82416 1.000 68.36152 269 ILE A N 1
ATOM 2064 C CA . ILE A 1 273 ? -42.19682 16.87253 29.42784 1.000 79.00548 269 ILE A CA 1
ATOM 2065 C C . ILE A 1 273 ? -43.00296 15.94601 30.33419 1.000 75.08219 269 ILE A C 1
ATOM 2066 O O . ILE A 1 273 ? -44.17179 16.21992 30.65339 1.000 72.90551 269 ILE A O 1
ATOM 2071 N N . MET A 1 274 ? -42.39000 14.84338 30.77370 1.000 75.11499 270 MET A N 1
ATOM 2072 C CA . MET A 1 274 ? -43.07422 13.92068 31.67163 1.000 75.52696 270 MET A CA 1
ATOM 2073 C C . MET A 1 274 ? -43.42009 14.60121 32.98836 1.000 71.99601 270 MET A C 1
ATOM 2074 O O . MET A 1 274 ? -44.55310 14.50267 33.46982 1.000 59.73189 270 MET A O 1
ATOM 2079 N N . LYS A 1 275 ? -42.45422 15.30972 33.58005 1.000 72.07372 271 LYS A N 1
ATOM 2080 C CA . LYS A 1 275 ? -42.71857 16.02633 34.82405 1.000 69.03836 271 LYS A CA 1
ATOM 2081 C C . LYS A 1 275 ? -43.70355 17.16767 34.60437 1.000 73.89664 271 LYS A C 1
ATOM 2082 O O . LYS A 1 275 ? -44.52579 17.46333 35.48345 1.000 80.19708 271 LYS A O 1
ATOM 2088 N N . THR A 1 276 ? -43.62899 17.82279 33.44125 1.000 67.44475 272 THR A N 1
ATOM 2089 C CA . THR A 1 276 ? -44.62162 18.82850 33.07569 1.000 69.42388 272 THR A CA 1
ATOM 2090 C C . THR A 1 276 ? -46.03281 18.27519 33.22448 1.000 67.43836 272 THR A C 1
ATOM 2091 O O . THR A 1 276 ? -46.84857 18.79224 34.00484 1.000 76.04298 272 THR A O 1
ATOM 2095 N N . TYR A 1 277 ? -46.33052 17.20754 32.47723 1.000 69.91674 273 TYR A N 1
ATOM 2096 C CA . TYR A 1 277 ? -47.67485 16.64270 32.53338 1.000 76.48893 273 TYR A CA 1
ATOM 2097 C C . TYR A 1 277 ? -47.98746 16.09800 33.91972 1.000 66.33907 273 TYR A C 1
ATOM 2098 O O . TYR A 1 277 ? -49.12565 16.20010 34.38621 1.000 63.65537 273 TYR A O 1
ATOM 2107 N N . HIS A 1 278 ? -46.98991 15.52284 34.59557 1.000 69.94852 274 HIS A N 1
ATOM 2108 C CA . HIS A 1 278 ? -47.20778 14.96522 35.92598 1.000 65.75998 274 HIS A CA 1
ATOM 2109 C C . HIS A 1 278 ? -47.74156 16.02268 36.88271 1.000 65.42957 274 HIS A C 1
ATOM 2110 O O . HIS A 1 278 ? -48.80290 15.84739 37.49540 1.000 65.61030 274 HIS A O 1
ATOM 2117 N N . TYR A 1 279 ? -47.02809 17.14335 37.00468 1.000 61.17148 275 TYR A N 1
ATOM 2118 C CA . TYR A 1 279 ? -47.44396 18.16610 37.95829 1.000 66.26238 275 TYR A CA 1
ATOM 2119 C C . TYR A 1 279 ? -48.72449 18.86332 37.51131 1.000 71.21989 275 TYR A C 1
ATOM 2120 O O . TYR A 1 279 ? -49.59279 19.16249 38.34435 1.000 69.63937 275 TYR A O 1
ATOM 2129 N N . LEU A 1 280 ? -48.87809 19.11683 36.20495 1.000 73.26410 276 LEU A N 1
ATOM 2130 C CA . LEU A 1 280 ? -50.10791 19.75529 35.74190 1.000 65.90409 276 LEU A CA 1
ATOM 2131 C C . LEU A 1 280 ? -51.32615 18.88178 36.02707 1.000 73.21281 276 LEU A C 1
ATOM 2132 O O . LEU A 1 280 ? -52.35925 19.37560 36.50032 1.000 70.18535 276 LEU A O 1
ATOM 2137 N N . TYR A 1 281 ? -51.21543 17.57450 35.77395 1.000 64.31459 277 TYR A N 1
ATOM 2138 C CA . TYR A 1 281 ? -52.33310 16.67121 36.01467 1.000 68.48323 277 TYR A CA 1
ATOM 2139 C C . TYR A 1 281 ? -52.59675 16.50253 37.50439 1.000 80.53714 277 TYR A C 1
ATOM 2140 O O . TYR A 1 281 ? -53.75359 16.38670 37.92019 1.000 75.90566 277 TYR A O 1
ATOM 2149 N N . LEU A 1 282 ? -51.54246 16.48075 38.32510 1.000 71.63322 278 LEU A N 1
ATOM 2150 C CA . LEU A 1 282 ? -51.74355 16.41927 39.76936 1.000 64.72941 278 LEU A CA 1
ATOM 2151 C C . LEU A 1 282 ? -52.53204 17.62744 40.25685 1.000 69.77061 278 LEU A C 1
ATOM 2152 O O . LEU A 1 282 ? -53.49011 17.49354 41.03142 1.000 59.63540 278 LEU A O 1
ATOM 2157 N N . ALA A 1 283 ? -52.14593 18.82100 39.80078 1.000 66.43960 279 ALA A N 1
ATOM 2158 C CA . ALA A 1 283 ? -52.86182 20.02739 40.19958 1.000 65.80176 279 ALA A CA 1
ATOM 2159 C C . ALA A 1 283 ? -54.31021 19.98575 39.72888 1.000 77.49833 279 ALA A C 1
ATOM 2160 O O . ALA A 1 283 ? -55.23072 20.31572 40.48690 1.000 79.35997 279 ALA A O 1
ATOM 2162 N N . MET A 1 284 ? -54.53273 19.57199 38.47700 1.000 87.13909 280 MET A N 1
ATOM 2163 C CA . MET A 1 284 ? -55.89673 19.49698 37.96015 1.000 82.43737 280 MET A CA 1
ATOM 2164 C C . MET A 1 284 ? -56.74148 18.51765 38.76656 1.000 77.89797 280 MET A C 1
ATOM 2165 O O . MET A 1 284 ? -57.90269 18.80254 39.08300 1.000 74.72433 280 MET A O 1
ATOM 2170 N N . LEU A 1 285 ? -56.17427 17.35709 39.10712 1.000 74.53463 281 LEU A N 1
ATOM 2171 C CA . LEU A 1 285 ? -56.89012 16.38640 39.92764 1.000 69.69575 281 LEU A CA 1
ATOM 2172 C C . LEU A 1 285 ? -57.23933 16.96975 41.28806 1.000 79.74423 281 LEU A C 1
ATOM 2173 O O . LEU A 1 285 ? -58.35051 16.76832 41.79250 1.000 82.55783 281 LEU A O 1
ATOM 2178 N N . GLU A 1 286 ? -56.30331 17.69851 41.89935 1.000 81.08173 282 GLU A N 1
ATOM 2179 C CA . GLU A 1 286 ? -56.58853 18.29542 43.19836 1.000 73.53764 282 GLU A CA 1
ATOM 2180 C C . GLU A 1 286 ? -57.59797 19.43346 43.10532 1.000 80.21848 282 GLU A C 1
ATOM 2181 O O . GLU A 1 286 ? -58.23452 19.76078 44.11225 1.000 91.14477 282 GLU A O 1
ATOM 2187 N N . ARG A 1 287 ? -57.76217 20.04153 41.92638 1.000 88.43182 283 ARG A N 1
ATOM 2188 C CA . ARG A 1 287 ? -58.85101 20.99897 41.74934 1.000 80.47760 283 ARG A CA 1
ATOM 2189 C C . ARG A 1 287 ? -60.20747 20.30792 41.76050 1.000 83.46305 283 ARG A C 1
ATOM 2190 O O . ARG A 1 287 ? -61.19613 20.89002 42.22090 1.000 79.97437 283 ARG A O 1
ATOM 2198 N N . PHE A 1 288 ? -60.27417 19.07841 41.26155 1.000 89.46543 284 PHE A N 1
ATOM 2199 C CA . PHE A 1 288 ? -61.52240 18.33441 41.15048 1.000 90.05279 284 PHE A CA 1
ATOM 2200 C C . PHE A 1 288 ? -61.52966 17.20275 42.17405 1.000 90.22517 284 PHE A C 1
ATOM 2201 O O . PHE A 1 288 ? -61.42690 16.02286 41.83748 1.000 91.39758 284 PHE A O 1
ATOM 2209 N N . GLN A 1 289 ? -61.65130 17.57742 43.44626 1.000 95.48786 285 GLN A N 1
ATOM 2210 C CA . GLN A 1 289 ? -61.81839 16.59301 44.50793 1.000 91.54649 285 GLN A CA 1
ATOM 2211 C C . GLN A 1 289 ? -63.28060 16.51347 44.91696 1.000 94.88524 285 GLN A C 1
ATOM 2212 O O . GLN A 1 289 ? -64.00606 15.60595 44.49705 1.000 101.58666 285 GLN A O 1
ATOM 2218 N N . ASP A 1 290 ? -63.71552 17.46222 45.74066 1.000 94.11236 286 ASP A N 1
ATOM 2219 C CA . ASP A 1 290 ? -65.11010 17.53572 46.15604 1.000 102.22357 286 ASP A CA 1
ATOM 2220 C C . ASP A 1 290 ? -65.95338 17.97548 44.96677 1.000 104.55162 286 ASP A C 1
ATOM 2221 O O . ASP A 1 290 ? -65.89742 19.13891 44.55528 1.000 107.77533 286 ASP A O 1
ATOM 2226 N N . GLY A 1 291 ? -66.72545 17.04256 44.40316 1.000 111.02861 287 GLY A N 1
ATOM 2227 C CA . GLY A 1 291 ? -67.57181 17.35561 43.26409 1.000 110.66846 287 GLY A CA 1
ATOM 2228 C C . GLY A 1 291 ? -68.53139 18.49980 43.51030 1.000 115.99354 287 GLY A C 1
ATOM 2229 O O . GLY A 1 291 ? -68.96940 19.14916 42.55414 1.000 104.07847 287 GLY A O 1
ATOM 2230 N N . ASP A 1 292 ? -68.86859 18.76321 44.77404 1.000 121.49939 288 ASP A N 1
ATOM 2231 C CA . ASP A 1 292 ? -69.72106 19.90211 45.09349 1.000 123.74864 288 ASP A CA 1
ATOM 2232 C C . ASP A 1 292 ? -68.95354 21.21225 44.96178 1.000 119.65907 288 ASP A C 1
ATOM 2233 O O . ASP A 1 292 ? -69.43090 22.16435 44.33376 1.000 117.77387 288 ASP A O 1
ATOM 2238 N N . ASN A 1 293 ? -67.75683 21.27395 45.54094 1.000 118.75968 289 ASN A N 1
ATOM 2239 C CA . ASN A 1 293 ? -66.96315 22.49700 45.62219 1.000 115.50268 289 ASN A CA 1
ATOM 2240 C C . ASN A 1 293 ? -65.69062 22.31025 44.80143 1.000 103.35726 289 ASN A C 1
ATOM 2241 O O . ASN A 1 293 ? -64.59873 22.12039 45.33937 1.000 97.13091 289 ASN A O 1
ATOM 2246 N N . ILE A 1 294 ? -65.84064 22.37580 43.48327 1.000 96.24607 290 ILE A N 1
ATOM 2247 C CA . ILE A 1 294 ? -64.69883 22.32771 42.57882 1.000 82.44090 290 ILE A CA 1
ATOM 2248 C C . ILE A 1 294 ? -63.99490 23.67755 42.59141 1.000 87.51120 290 ILE A C 1
ATOM 2249 O O . ILE A 1 294 ? -64.63946 24.73305 42.56895 1.000 97.08944 290 ILE A O 1
ATOM 2254 N N . LEU A 1 295 ? -62.66202 23.65196 42.63821 1.000 89.27408 291 LEU A N 1
ATOM 2255 C CA . LEU A 1 295 ? -61.86375 24.87588 42.56459 1.000 100.77127 291 LEU A CA 1
ATOM 2256 C C . LEU A 1 295 ? -61.61275 25.18999 41.09193 1.000 97.30474 291 LEU A C 1
ATOM 2257 O O . LEU A 1 295 ? -60.58795 24.83448 40.50547 1.000 91.59060 291 LEU A O 1
ATOM 2262 N N . GLU A 1 296 ? -62.58535 25.86826 40.48711 1.000 96.83905 292 GLU A N 1
ATOM 2263 C CA . GLU A 1 296 ? -62.48756 26.22917 39.07983 1.000 101.00084 292 GLU A CA 1
ATOM 2264 C C . GLU A 1 296 ? -61.40267 27.27803 38.87236 1.000 95.06563 292 GLU A C 1
ATOM 2265 O O . GLU A 1 296 ? -61.22090 28.17858 39.69675 1.000 97.51689 292 GLU A O 1
ATOM 2271 N N . LYS A 1 297 ? -60.67757 27.15523 37.76359 1.000 78.82035 293 LYS A N 1
ATOM 2272 C CA . LYS A 1 297 ? -59.61297 28.08602 37.41687 1.000 83.26300 293 LYS A CA 1
ATOM 2273 C C . LYS A 1 297 ? -60.12705 29.13012 36.43400 1.000 90.74471 293 LYS A C 1
ATOM 2274 O O . LYS A 1 297 ? -60.84885 28.80647 35.48589 1.000 90.71930 293 LYS A O 1
ATOM 2280 N N . GLU A 1 298 ? -59.75193 30.38670 36.66957 1.000 88.86879 294 GLU A N 1
ATOM 2281 C CA . GLU A 1 298 ? -60.14581 31.49844 35.80443 1.000 88.11221 294 GLU A CA 1
ATOM 2282 C C . GLU A 1 298 ? -59.11160 31.61566 34.69279 1.000 89.50250 294 GLU A C 1
ATOM 2283 O O . GLU A 1 298 ? -58.11566 32.33126 34.80961 1.000 88.40771 294 GLU A O 1
ATOM 2289 N N . VAL A 1 299 ? -59.35663 30.89899 33.59479 1.000 90.15760 295 VAL A N 1
ATOM 2290 C CA . VAL A 1 299 ? -58.40076 30.84923 32.49619 1.000 97.62542 295 VAL A CA 1
ATOM 2291 C C . VAL A 1 299 ? -58.41463 32.16795 31.73328 1.000 97.86828 295 VAL A C 1
ATOM 2292 O O . VAL A 1 299 ? -59.47049 32.78372 31.52993 1.000 96.05280 295 VAL A O 1
ATOM 2296 N N . LEU A 1 300 ? -57.23127 32.61436 31.31838 1.000 100.90169 296 LEU A N 1
ATOM 2297 C CA . LEU A 1 300 ? -57.11597 33.83631 30.54214 1.000 90.78228 296 LEU A CA 1
ATOM 2298 C C . LEU A 1 300 ? -57.68399 33.63495 29.13744 1.000 95.15876 296 LEU A C 1
ATOM 2299 O O . LEU A 1 300 ? -57.72118 32.51025 28.62935 1.000 87.05561 296 LEU A O 1
ATOM 2304 N N . PRO A 1 301 ? -58.14410 34.70658 28.49544 1.000 106.57804 297 PRO A N 1
ATOM 2305 C CA . PRO A 1 301 ? -58.57622 34.59199 27.10702 1.000 97.14030 297 PRO A CA 1
ATOM 2306 C C . PRO A 1 301 ? -57.41343 34.19416 26.21994 1.000 93.75430 297 PRO A C 1
ATOM 2307 O O . PRO A 1 301 ? -56.24376 34.48801 26.52852 1.000 89.02274 297 PRO A O 1
ATOM 2311 N N . PRO A 1 302 ? -57.68714 33.51999 25.10496 1.000 94.00391 298 PRO A N 1
ATOM 2312 C CA . PRO A 1 302 ? -56.59976 33.03056 24.25089 1.000 101.25196 298 PRO A CA 1
ATOM 2313 C C . PRO A 1 302 ? -55.80860 34.16829 23.62444 1.000 99.50352 298 PRO A C 1
ATOM 2314 O O . PRO A 1 302 ? -56.25984 35.31256 23.53898 1.000 103.89115 298 PRO A O 1
ATOM 2318 N N . ILE A 1 303 ? -54.59779 33.82890 23.18600 1.000 94.62316 299 ILE A N 1
ATOM 2319 C CA . ILE A 1 303 ? -53.74355 34.74092 22.43884 1.000 106.93618 299 ILE A CA 1
ATOM 2320 C C . ILE A 1 303 ? -53.19073 33.98886 21.23611 1.000 101.44636 299 ILE A C 1
ATOM 2321 O O . ILE A 1 303 ? -53.07529 32.75905 21.24690 1.000 90.79241 299 ILE A O 1
ATOM 2326 N N . HIS A 1 304 ? -52.85404 34.74103 20.18602 1.000 105.90065 300 HIS A N 1
ATOM 2327 C CA . HIS A 1 304 ? -52.51993 34.12162 18.90818 1.000 105.04545 300 HIS A CA 1
ATOM 2328 C C . HIS A 1 304 ? -51.16570 33.42350 18.94114 1.000 100.23348 300 HIS A C 1
ATOM 2329 O O . HIS A 1 304 ? -50.98353 32.40268 18.26787 1.000 103.25030 300 HIS A O 1
ATOM 2336 N N . ALA A 1 305 ? -50.20989 33.94743 19.71214 1.000 98.87298 301 ALA A N 1
ATOM 2337 C CA . ALA A 1 305 ? -48.86045 33.39111 19.69038 1.000 103.58306 301 ALA A CA 1
ATOM 2338 C C . ALA A 1 305 ? -48.81003 31.98524 20.27417 1.000 93.11525 301 ALA A C 1
ATOM 2339 O O . ALA A 1 305 ? -47.95524 31.18396 19.87943 1.000 94.02562 301 ALA A O 1
ATOM 2341 N N . TYR A 1 306 ? -49.70491 31.66533 21.21049 1.000 99.19697 302 TYR A N 1
ATOM 2342 C CA . TYR A 1 306 ? -49.76351 30.33607 21.80647 1.000 101.51231 302 TYR A CA 1
ATOM 2343 C C . TYR A 1 306 ? -50.65161 29.38112 21.01687 1.000 98.03355 302 TYR A C 1
ATOM 2344 O O . TYR A 1 306 ? -51.23790 28.45866 21.59934 1.000 97.71351 302 TYR A O 1
ATOM 2353 N N . GLY A 1 307 ? -50.76458 29.57714 19.70438 1.000 89.80769 303 GLY A N 1
ATOM 2354 C CA . GLY A 1 307 ? -51.61020 28.72857 18.88974 1.000 89.67700 303 GLY A CA 1
ATOM 2355 C C . GLY A 1 307 ? -53.09218 28.91071 19.11411 1.000 86.46062 303 GLY A C 1
ATOM 2356 O O . GLY A 1 307 ? -53.87164 28.01190 18.78627 1.000 72.59045 303 GLY A O 1
ATOM 2357 N N . ASN A 1 308 ? -53.50400 30.05198 19.67017 1.000 91.95842 304 ASN A N 1
ATOM 2358 C CA . ASN A 1 308 ? -54.89782 30.34037 20.00819 1.000 105.23810 304 ASN A CA 1
ATOM 2359 C C . ASN A 1 308 ? -55.49949 29.29263 20.93937 1.000 102.78000 304 ASN A C 1
ATOM 2360 O O . ASN A 1 308 ? -56.72541 29.17277 21.03517 1.000 99.28138 304 ASN A O 1
ATOM 2365 N N . ARG A 1 309 ? -54.65836 28.53452 21.63610 1.000 97.52087 305 ARG A N 1
ATOM 2366 C CA . ARG A 1 309 ? -55.13986 27.49308 22.52709 1.000 83.63115 305 ARG A CA 1
ATOM 2367 C C . ARG A 1 309 ? -55.60721 28.09078 23.84704 1.000 96.07221 305 ARG A C 1
ATOM 2368 O O . ARG A 1 309 ? -55.12952 29.14154 24.28490 1.000 101.38862 305 ARG A O 1
ATOM 2376 N N . THR A 1 310 ? -56.55337 27.40571 24.47972 1.000 87.25080 306 THR A N 1
ATOM 2377 C CA . THR A 1 310 ? -57.05736 27.77755 25.79215 1.000 88.52315 306 THR A CA 1
ATOM 2378 C C . THR A 1 310 ? -56.62588 26.72803 26.80727 1.000 96.25963 306 THR A C 1
ATOM 2379 O O . THR A 1 310 ? -56.63289 25.52823 26.51280 1.000 94.14258 306 THR A O 1
ATOM 2383 N N . GLU A 1 311 ? -56.23541 27.18714 27.99474 1.000 88.06342 307 GLU A N 1
ATOM 2384 C CA . GLU A 1 311 ? -55.76656 26.27919 29.03243 1.000 94.07123 307 GLU A CA 1
ATOM 2385 C C . GLU A 1 311 ? -56.86922 25.30877 29.43999 1.000 88.12963 307 GLU A C 1
ATOM 2386 O O . GLU A 1 311 ? -58.04731 25.67084 29.50636 1.000 90.67956 307 GLU A O 1
ATOM 2392 N N . CYS A 1 312 ? -56.47556 24.06397 29.70415 1.000 70.05300 308 CYS A N 1
ATOM 2393 C CA . CYS A 1 312 ? -57.42969 23.03330 30.08915 1.000 76.63625 308 CYS A CA 1
ATOM 2394 C C . CYS A 1 312 ? -58.13870 23.41652 31.38136 1.000 82.43492 308 CYS A C 1
ATOM 2395 O O . CYS A 1 312 ? -57.49791 23.76346 32.37757 1.000 84.44052 308 CYS A O 1
ATOM 2398 N N . ARG A 1 313 ? -59.47015 23.35848 31.35957 1.000 86.69761 309 ARG A N 1
ATOM 2399 C CA . ARG A 1 313 ? -60.26414 23.68396 32.53614 1.000 82.77930 309 ARG A CA 1
ATOM 2400 C C . ARG A 1 313 ? -60.61022 22.47097 33.38714 1.000 81.19325 309 ARG A C 1
ATOM 2401 O O . ARG A 1 313 ? -61.01974 22.64400 34.54049 1.000 73.67868 309 ARG A O 1
ATOM 2409 N N . ASN A 1 314 ? -60.46832 21.26196 32.86074 1.000 86.21220 310 ASN A N 1
ATOM 2410 C CA . ASN A 1 314 ? -60.94615 20.07096 33.54346 1.000 85.54357 310 ASN A CA 1
ATOM 2411 C C . ASN A 1 314 ? -59.99729 18.91115 33.28916 1.000 83.23405 310 ASN A C 1
ATOM 2412 O O . ASN A 1 314 ? -59.18298 18.95316 32.35544 1.000 81.80950 310 ASN A O 1
ATOM 2417 N N . PRO A 1 315 ? -60.06845 17.85719 34.11528 1.000 78.66758 311 PRO A N 1
ATOM 2418 C CA . PRO A 1 315 ? -59.16091 16.71637 33.91974 1.000 73.22499 311 PRO A CA 1
ATOM 2419 C C . PRO A 1 315 ? -59.27402 16.07238 32.55331 1.000 79.16831 311 PRO A C 1
ATOM 2420 O O . PRO A 1 315 ? -58.25879 15.62803 32.01447 1.000 71.72837 311 PRO A O 1
ATOM 2424 N N . GLN A 1 316 ? -60.47392 16.00386 31.97214 1.000 94.60094 312 GLN A N 1
ATOM 2425 C CA . GLN A 1 316 ? -60.60881 15.38845 30.65407 1.000 89.79408 312 GLN A CA 1
ATOM 2426 C C . GLN A 1 316 ? -59.91541 16.22307 29.58253 1.000 87.26098 312 GLN A C 1
ATOM 2427 O O . GLN A 1 316 ? -59.21418 15.67884 28.71791 1.000 70.86542 312 GLN A O 1
ATOM 2433 N N . GLU A 1 317 ? -60.09437 17.54682 29.62676 1.000 83.36490 313 GLU A N 1
ATOM 2434 C CA . GLU A 1 317 ? -59.39124 18.41727 28.69047 1.000 70.23180 313 GLU A CA 1
ATOM 2435 C C . GLU A 1 317 ? -57.88309 18.29604 28.85500 1.000 76.59528 313 GLU A C 1
ATOM 2436 O O . GLU A 1 317 ? -57.13844 18.35053 27.86882 1.000 73.04733 313 GLU A O 1
ATOM 2442 N N . LEU A 1 318 ? -57.41021 18.12595 30.09313 1.000 82.80860 314 LEU A N 1
ATOM 2443 C CA . LEU A 1 318 ? -55.97246 17.95900 30.29101 1.000 83.11734 314 LEU A CA 1
ATOM 2444 C C . LEU A 1 318 ? -55.49427 16.60450 29.77528 1.000 86.99278 314 LEU A C 1
ATOM 2445 O O . LEU A 1 318 ? -54.40075 16.50137 29.20706 1.000 93.97783 314 LEU A O 1
ATOM 2450 N N . GLU A 1 319 ? -56.30140 15.55675 29.96126 1.000 85.69426 315 GLU A N 1
ATOM 2451 C CA . GLU A 1 319 ? -55.95556 14.23762 29.44176 1.000 75.68035 315 GLU A CA 1
ATOM 2452 C C . GLU A 1 319 ? -55.91705 14.22960 27.92211 1.000 81.59356 315 GLU A C 1
ATOM 2453 O O . GLU A 1 319 ? -55.17621 13.44005 27.32533 1.000 87.63540 315 GLU A O 1
ATOM 2459 N N . ALA A 1 320 ? -56.71468 15.08916 27.28201 1.000 81.48708 316 ALA A N 1
ATOM 2460 C CA . ALA A 1 320 ? -56.76635 15.10715 25.82326 1.000 74.23828 316 ALA A CA 1
ATOM 2461 C C . ALA A 1 320 ? -55.40800 15.44128 25.21593 1.000 75.80006 316 ALA A C 1
ATOM 2462 O O . ALA A 1 320 ? -55.04166 14.90322 24.16445 1.000 73.29563 316 ALA A O 1
ATOM 2464 N N . ILE A 1 321 ? -54.64205 16.31831 25.86542 1.000 83.47398 317 ILE A N 1
ATOM 2465 C CA . ILE A 1 321 ? -53.37607 16.79485 25.31936 1.000 83.39070 317 ILE A CA 1
ATOM 2466 C C . ILE A 1 321 ? -52.17779 16.06799 25.92148 1.000 91.86884 317 ILE A C 1
ATOM 2467 O O . ILE A 1 321 ? -51.04134 16.52465 25.76157 1.000 85.84258 317 ILE A O 1
ATOM 2472 N N . ARG A 1 322 ? -52.40258 14.94359 26.60785 1.000 88.78937 318 ARG A N 1
ATOM 2473 C CA . ARG A 1 322 ? -51.30446 14.25114 27.27800 1.000 82.86247 318 ARG A CA 1
ATOM 2474 C C . ARG A 1 322 ? -50.23249 13.81067 26.28725 1.000 86.39273 318 ARG A C 1
ATOM 2475 O O . ARG A 1 322 ? -49.03508 13.86079 26.59353 1.000 82.49972 318 ARG A O 1
ATOM 2483 N N . GLN A 1 323 ? -50.63917 13.38469 25.09370 1.000 83.31854 319 GLN A N 1
ATOM 2484 C CA . GLN A 1 323 ? -49.71051 12.89566 24.08471 1.000 83.02937 319 GLN A CA 1
ATOM 2485 C C . GLN A 1 323 ? -49.29420 13.96475 23.08348 1.000 87.66329 319 GLN A C 1
ATOM 2486 O O . GLN A 1 323 ? -48.47059 13.68395 22.20685 1.000 91.22191 319 GLN A O 1
ATOM 2492 N N . ASP A 1 324 ? -49.83130 15.17736 23.19133 1.000 77.17529 320 ASP A N 1
ATOM 2493 C CA . ASP A 1 324 ? -49.52896 16.25854 22.25552 1.000 86.19152 320 ASP A CA 1
ATOM 2494 C C . ASP A 1 324 ? -48.42704 17.12014 22.86719 1.000 85.83430 320 ASP A C 1
ATOM 2495 O O . ASP A 1 324 ? -48.68187 17.94760 23.74744 1.000 86.84754 320 ASP A O 1
ATOM 2500 N N . ARG A 1 325 ? -47.19660 16.92313 22.38580 1.000 76.21117 321 ARG A N 1
ATOM 2501 C CA . ARG A 1 325 ? -46.04390 17.61209 22.95918 1.000 66.60280 321 ARG A CA 1
ATOM 2502 C C . ARG A 1 325 ? -46.11411 19.11683 22.72155 1.000 85.63948 321 ARG A C 1
ATOM 2503 O O . ARG A 1 325 ? -45.81292 19.90910 23.62462 1.000 96.41457 321 ARG A O 1
ATOM 2511 N N . ASP A 1 326 ? -46.49334 19.53039 21.50903 1.000 89.91049 322 ASP A N 1
ATOM 2512 C CA . ASP A 1 326 ? -46.65228 20.95485 21.23245 1.000 85.83670 322 ASP A CA 1
ATOM 2513 C C . ASP A 1 326 ? -47.74444 21.56223 22.10144 1.000 78.54782 322 ASP A C 1
ATOM 2514 O O . ASP A 1 326 ? -47.59927 22.68438 22.60557 1.000 79.65209 322 ASP A O 1
ATOM 2519 N N . ALA A 1 327 ? -48.84715 20.83299 22.28868 1.000 78.33213 323 ALA A N 1
ATOM 2520 C CA . ALA A 1 327 ? -49.92019 21.32980 23.14089 1.000 93.29000 323 ALA A CA 1
ATOM 2521 C C . ALA A 1 327 ? -49.45065 21.47847 24.58000 1.000 88.44442 323 ALA A C 1
ATOM 2522 O O . ALA A 1 327 ? -49.83599 22.42769 25.26745 1.000 82.45625 323 ALA A O 1
ATOM 2524 N N . LEU A 1 328 ? -48.59930 20.56303 25.04878 1.000 86.92875 324 LEU A N 1
ATOM 2525 C CA . LEU A 1 328 ? -48.09280 20.67305 26.41422 1.000 73.94481 324 LEU A CA 1
ATOM 2526 C C . LEU A 1 328 ? -47.12426 21.84318 26.55763 1.000 80.07963 324 LEU A C 1
ATOM 2527 O O . LEU A 1 328 ? -47.13938 22.54460 27.57604 1.000 85.57933 324 LEU A O 1
ATOM 2532 N N . HIS A 1 329 ? -46.27893 22.07410 25.54963 1.000 75.03579 325 HIS A N 1
ATOM 2533 C CA . HIS A 1 329 ? -45.40751 23.24910 25.56930 1.000 75.06332 325 HIS A CA 1
ATOM 2534 C C . HIS A 1 329 ? -46.22823 24.53580 25.63052 1.000 84.40169 325 HIS A C 1
ATOM 2535 O O . HIS A 1 329 ? -45.95000 25.44107 26.43584 1.000 89.64941 325 HIS A O 1
ATOM 2542 N N . MET A 1 330 ? -47.25202 24.63039 24.77846 1.000 79.84282 326 MET A N 1
ATOM 2543 C CA . MET A 1 330 ? -48.10045 25.81619 24.76985 1.000 81.12303 326 MET A CA 1
ATOM 2544 C C . MET A 1 330 ? -48.85550 25.96412 26.08328 1.000 79.05966 326 MET A C 1
ATOM 2545 O O . MET A 1 330 ? -49.03376 27.08063 26.58044 1.000 74.27464 326 MET A O 1
ATOM 2550 N N . GLU A 1 331 ? -49.30100 24.84731 26.66262 1.000 85.16776 327 GLU A N 1
ATOM 2551 C CA . GLU A 1 331 ? -49.96987 24.89066 27.95678 1.000 80.37333 327 GLU A CA 1
ATOM 2552 C C . GLU A 1 331 ? -49.03227 25.40911 29.03560 1.000 74.05914 327 GLU A C 1
ATOM 2553 O O . GLU A 1 331 ? -49.44647 26.17051 29.91684 1.000 74.83366 327 GLU A O 1
ATOM 2559 N N . GLY A 1 332 ? -47.76417 25.00002 28.98464 1.000 63.85556 328 GLY A N 1
ATOM 2560 C CA . GLY A 1 332 ? -46.79279 25.52522 29.92909 1.000 79.33752 328 GLY A CA 1
ATOM 2561 C C . GLY A 1 332 ? -46.63647 27.02789 29.81097 1.000 75.94575 328 GLY A C 1
ATOM 2562 O O . GLY A 1 332 ? -46.66227 27.75075 30.81267 1.000 70.36189 328 GLY A O 1
ATOM 2563 N N . LEU A 1 333 ? -46.47757 27.51920 28.57805 1.000 87.06217 329 LEU A N 1
ATOM 2564 C CA . LEU A 1 333 ? -46.38353 28.96608 28.37950 1.000 73.92980 329 LEU A CA 1
ATOM 2565 C C . LEU A 1 333 ? -47.63539 29.68029 28.88614 1.000 72.00791 329 LEU A C 1
ATOM 2566 O O . LEU A 1 333 ? -47.54360 30.73206 29.53574 1.000 62.97289 329 LEU A O 1
ATOM 2571 N N . ILE A 1 334 ? -48.81280 29.11113 28.61284 1.000 74.81243 330 ILE A N 1
ATOM 2572 C CA . ILE A 1 334 ? -50.07205 29.73645 29.01440 1.000 77.22799 330 ILE A CA 1
ATOM 2573 C C . ILE A 1 334 ? -50.16670 29.82261 30.53266 1.000 81.19489 330 ILE A C 1
ATOM 2574 O O . ILE A 1 334 ? -50.53252 30.86336 31.09256 1.000 77.57967 330 ILE A O 1
ATOM 2579 N N . VAL A 1 335 ? -49.84717 28.72502 31.22150 1.000 79.90813 331 VAL A N 1
ATOM 2580 C CA . VAL A 1 335 ? -49.94639 28.71027 32.67761 1.000 78.32693 331 VAL A CA 1
ATOM 2581 C C . VAL A 1 335 ? -48.93364 29.66807 33.29230 1.000 69.30434 331 VAL A C 1
ATOM 2582 O O . VAL A 1 335 ? -49.23793 30.37448 34.26354 1.000 72.78004 331 VAL A O 1
ATOM 2586 N N . ARG A 1 336 ? -47.71861 29.71946 32.73641 1.000 65.27913 332 ARG A N 1
ATOM 2587 C CA . ARG A 1 336 ? -46.72604 30.65409 33.25569 1.000 58.33588 332 ARG A CA 1
ATOM 2588 C C . ARG A 1 336 ? -47.18565 32.09561 33.08158 1.000 76.92190 332 ARG A C 1
ATOM 2589 O O . ARG A 1 336 ? -46.97370 32.93124 33.96793 1.000 73.18578 332 ARG A O 1
ATOM 2597 N N . GLU A 1 337 ? -47.82814 32.40792 31.95204 1.000 84.43800 333 GLU A N 1
ATOM 2598 C CA . GLU A 1 337 ? -48.34097 33.76347 31.77162 1.000 75.86889 333 GLU A CA 1
ATOM 2599 C C . GLU A 1 337 ? -49.50192 34.04720 32.71896 1.000 79.31996 333 GLU A C 1
ATOM 2600 O O . GLU A 1 337 ? -49.64737 35.17179 33.21228 1.000 82.09833 333 GLU A O 1
ATOM 2606 N N . ARG A 1 338 ? -50.33387 33.03998 32.99197 1.000 79.81908 334 ARG A N 1
ATOM 2607 C CA . ARG A 1 338 ? -51.47998 33.25162 33.87169 1.000 80.20397 334 ARG A CA 1
ATOM 2608 C C . ARG A 1 338 ? -51.04063 33.50445 35.30842 1.000 82.06357 334 ARG A C 1
ATOM 2609 O O . ARG A 1 338 ? -51.55910 34.41006 35.97192 1.000 74.61902 334 ARG A O 1
ATOM 2617 N N . ILE A 1 339 ? -50.08746 32.71670 35.80646 1.000 77.40925 335 ILE A N 1
ATOM 2618 C CA . ILE A 1 339 ? -49.70417 32.83262 37.20961 1.000 64.89310 335 ILE A CA 1
ATOM 2619 C C . ILE A 1 339 ? -48.74572 34.00048 37.43419 1.000 78.80397 335 ILE A C 1
ATOM 2620 O O . ILE A 1 339 ? -48.78028 34.64108 38.49178 1.000 81.65608 335 ILE A O 1
ATOM 2625 N N . LEU A 1 340 ? -47.89578 34.31333 36.45361 1.000 90.48865 336 LEU A N 1
ATOM 2626 C CA . LEU A 1 340 ? -46.83506 35.29549 36.63473 1.000 88.57702 336 LEU A CA 1
ATOM 2627 C C . LEU A 1 340 ? -47.07243 36.61647 35.91717 1.000 89.06375 336 LEU A C 1
ATOM 2628 O O . LEU A 1 340 ? -46.42616 37.60881 36.26679 1.000 101.57336 336 LEU A O 1
ATOM 2633 N N . GLY A 1 341 ? -47.97410 36.65811 34.93343 1.000 84.53958 337 GLY A N 1
ATOM 2634 C CA . GLY A 1 341 ? -48.11662 37.85191 34.11626 1.000 91.97171 337 GLY A CA 1
ATOM 2635 C C . GLY A 1 341 ? -48.62465 39.06214 34.87311 1.000 102.69694 337 GLY A C 1
ATOM 2636 O O . GLY A 1 341 ? -48.36107 40.20049 34.47372 1.000 95.00257 337 GLY A O 1
ATOM 2637 N N . ALA A 1 342 ? -49.35194 38.84262 35.97026 1.000 106.57883 338 ALA A N 1
ATOM 2638 C CA . ALA A 1 342 ? -49.91219 39.94975 36.73580 1.000 96.81721 338 ALA A CA 1
ATOM 2639 C C . ALA A 1 342 ? -48.86006 40.73180 37.51058 1.000 111.47956 338 ALA A C 1
ATOM 2640 O O . ALA A 1 342 ? -49.17628 41.80542 38.03462 1.000 113.34171 338 ALA A O 1
ATOM 2642 N N . ASP A 1 343 ? -47.63138 40.23320 37.59182 1.000 115.31037 339 ASP A N 1
ATOM 2643 C CA . ASP A 1 343 ? -46.56686 40.86411 38.35668 1.000 108.80895 339 ASP A CA 1
ATOM 2644 C C . ASP A 1 343 ? -45.47075 41.36687 37.42405 1.000 113.78783 339 ASP A C 1
ATOM 2645 O O . ASP A 1 343 ? -45.47756 41.11330 36.21607 1.000 108.15552 339 ASP A O 1
ATOM 2650 N N . ASN A 1 344 ? -44.51592 42.09458 38.00685 1.000 107.81837 340 ASN A N 1
ATOM 2651 C CA . ASN A 1 344 ? -43.39497 42.65386 37.25000 1.000 114.48528 340 ASN A CA 1
ATOM 2652 C C . ASN A 1 344 ? -42.28493 41.60777 37.17986 1.000 119.08730 340 ASN A C 1
ATOM 2653 O O . ASN A 1 344 ? -41.30368 41.63250 37.92503 1.000 119.69381 340 ASN A O 1
ATOM 2658 N N . ILE A 1 345 ? -42.44977 40.66515 36.25624 1.000 106.20108 341 ILE A N 1
ATOM 2659 C CA . ILE A 1 345 ? -41.51118 39.56321 36.08651 1.000 105.21367 341 ILE A CA 1
ATOM 2660 C C . ILE A 1 345 ? -41.18053 39.42858 34.60766 1.000 91.46845 341 ILE A C 1
ATOM 2661 O O . ILE A 1 345 ? -42.08698 39.34872 33.77205 1.000 92.18387 341 ILE A O 1
ATOM 2666 N N . ASP A 1 346 ? -39.88744 39.40194 34.28328 1.000 86.27893 342 ASP A N 1
ATOM 2667 C CA . ASP A 1 346 ? -39.47841 39.10932 32.91548 1.000 82.94915 342 ASP A CA 1
ATOM 2668 C C . ASP A 1 346 ? -39.82254 37.66337 32.58155 1.000 96.31764 342 ASP A C 1
ATOM 2669 O O . ASP A 1 346 ? -39.01543 36.75317 32.81008 1.000 91.14806 342 ASP A O 1
ATOM 2674 N N . VAL A 1 347 ? -41.01966 37.44333 32.04513 1.000 94.24170 343 VAL A N 1
ATOM 2675 C CA . VAL A 1 347 ? -41.52915 36.09919 31.78140 1.000 80.47686 343 VAL A CA 1
ATOM 2676 C C . VAL A 1 347 ? -41.20207 35.65070 30.35213 1.000 90.24805 343 VAL A C 1
ATOM 2677 O O . VAL A 1 347 ? -41.84938 34.75461 29.81654 1.000 86.22541 343 VAL A O 1
ATOM 2681 N N . SER A 1 348 ? -40.16598 36.22939 29.73508 1.000 93.41758 344 SER A N 1
ATOM 2682 C CA . SER A 1 348 ? -39.95360 36.08016 28.29674 1.000 87.49626 344 SER A CA 1
ATOM 2683 C C . SER A 1 348 ? -38.92439 35.02810 27.91083 1.000 82.94594 344 SER A C 1
ATOM 2684 O O . SER A 1 348 ? -38.91581 34.61580 26.74981 1.000 85.08757 344 SER A O 1
ATOM 2687 N N . HIS A 1 349 ? -38.03463 34.61816 28.82161 1.000 79.71393 345 HIS A N 1
ATOM 2688 C CA . HIS A 1 349 ? -36.98579 33.66456 28.45266 1.000 80.94500 345 HIS A CA 1
ATOM 2689 C C . HIS A 1 349 ? -37.52427 32.32032 27.96338 1.000 75.68708 345 HIS A C 1
ATOM 2690 O O . HIS A 1 349 ? -37.03608 31.82279 26.93112 1.000 69.53886 345 HIS A O 1
ATOM 2697 N N . PRO A 1 350 ? -38.48732 31.67553 28.63012 1.000 79.67296 346 PRO A N 1
ATOM 2698 C CA . PRO A 1 350 ? -39.04737 30.44137 28.05796 1.000 79.71753 346 PRO A CA 1
ATOM 2699 C C . PRO A 1 350 ? -39.74938 30.66267 26.72953 1.000 77.06034 346 PRO A C 1
ATOM 2700 O O . PRO A 1 350 ? -39.72655 29.77005 25.87269 1.000 82.60253 346 PRO A O 1
ATOM 2704 N N . ILE A 1 351 ? -40.36003 31.83179 26.52411 1.000 72.50329 347 ILE A N 1
ATOM 2705 C CA . ILE A 1 351 ? -40.98477 32.12917 25.23826 1.000 79.84200 347 ILE A CA 1
ATOM 2706 C C . ILE A 1 351 ? -39.92958 32.19568 24.14024 1.000 75.29962 347 ILE A C 1
ATOM 2707 O O . ILE A 1 351 ? -40.10725 31.64017 23.04861 1.000 79.20754 347 ILE A O 1
ATOM 2712 N N . ILE A 1 352 ? -38.81305 32.87544 24.41620 1.000 64.47461 348 ILE A N 1
ATOM 2713 C CA . ILE A 1 352 ? -37.72616 32.95626 23.44235 1.000 63.73701 348 ILE A CA 1
ATOM 2714 C C . ILE A 1 352 ? -37.15624 31.57015 23.16545 1.000 70.14772 348 ILE A C 1
ATOM 2715 O O . ILE A 1 352 ? -36.81303 31.23850 22.02296 1.000 79.39629 348 ILE A O 1
ATOM 2720 N N . TYR A 1 353 ? -37.05110 30.73609 24.20378 1.000 65.62101 349 TYR A N 1
ATOM 2721 C CA . TYR A 1 353 ? -36.53494 29.38483 24.00432 1.000 71.50900 349 TYR A CA 1
ATOM 2722 C C . TYR A 1 353 ? -37.46586 28.55854 23.12411 1.000 73.22995 349 TYR A C 1
ATOM 2723 O O . TYR A 1 353 ? -37.00499 27.84822 22.22258 1.000 73.13745 349 TYR A O 1
ATOM 2732 N N . ARG A 1 354 ? -38.77614 28.62756 23.37616 1.000 66.45155 350 ARG A N 1
ATOM 2733 C CA . ARG A 1 354 ? -39.72654 27.90797 22.53249 1.000 75.24944 350 ARG A CA 1
ATOM 2734 C C . ARG A 1 354 ? -39.67015 28.40705 21.09569 1.000 85.56818 350 ARG A C 1
ATOM 2735 O O . ARG A 1 354 ? -39.73861 27.61193 20.14865 1.000 90.72074 350 ARG A O 1
ATOM 2743 N N . GLY A 1 355 ? -39.54576 29.72333 20.91430 1.000 81.93926 351 GLY A N 1
ATOM 2744 C CA . GLY A 1 355 ? -39.40205 30.26032 19.57165 1.000 80.20538 351 GLY A CA 1
ATOM 2745 C C . GLY A 1 355 ? -38.17317 29.72142 18.86617 1.000 84.85499 351 GLY A C 1
ATOM 2746 O O . GLY A 1 355 ? -38.23559 29.31530 17.70402 1.000 88.55709 351 GLY A O 1
ATOM 2747 N N . ALA A 1 356 ? -37.03851 29.69579 19.56901 1.000 76.80067 352 ALA A N 1
ATOM 2748 C CA . ALA A 1 356 ? -35.80942 29.18913 18.96637 1.000 73.85819 352 ALA A CA 1
ATOM 2749 C C . ALA A 1 356 ? -35.92663 27.70710 18.63195 1.000 79.60943 352 ALA A C 1
ATOM 2750 O O . ALA A 1 356 ? -35.41348 27.25354 17.60191 1.000 77.98724 352 ALA A O 1
ATOM 2752 N N . VAL A 1 357 ? -36.59661 26.93533 19.49196 1.000 91.95127 353 VAL A N 1
ATOM 2753 C CA . VAL A 1 357 ? -36.79504 25.51467 19.21171 1.000 90.38219 353 VAL A CA 1
ATOM 2754 C C . VAL A 1 357 ? -37.65192 25.33592 17.96572 1.000 86.54789 353 VAL A C 1
ATOM 2755 O O . VAL A 1 357 ? -37.37515 24.47516 17.12066 1.000 81.79459 353 VAL A O 1
ATOM 2759 N N . TYR A 1 358 ? -38.70226 26.14935 17.82829 1.000 91.53633 354 TYR A N 1
ATOM 2760 C CA . TYR A 1 358 ? -39.51358 26.10522 16.61517 1.000 81.52421 354 TYR A CA 1
ATOM 2761 C C . TYR A 1 358 ? -38.69591 26.49107 15.38913 1.000 95.62774 354 TYR A C 1
ATOM 2762 O O . TYR A 1 358 ? -38.88145 25.92492 14.30532 1.000 94.75126 354 TYR A O 1
ATOM 2771 N N . ALA A 1 359 ? -37.78458 27.45401 15.54223 1.000 91.50607 355 ALA A N 1
ATOM 2772 C CA . ALA A 1 359 ? -36.98417 27.90593 14.40938 1.000 76.14759 355 ALA A CA 1
ATOM 2773 C C . ALA A 1 359 ? -36.02459 26.82054 13.93907 1.000 82.46835 355 ALA A C 1
ATOM 2774 O O . ALA A 1 359 ? -35.82244 26.64404 12.73216 1.000 96.74289 355 ALA A O 1
ATOM 2776 N N . ASP A 1 360 ? -35.42441 26.08150 14.87474 1.000 90.03132 356 ASP A N 1
ATOM 2777 C CA . ASP A 1 360 ? -34.52466 24.99838 14.49728 1.000 91.53926 356 ASP A CA 1
ATOM 2778 C C . ASP A 1 360 ? -35.25797 23.84924 13.81766 1.000 95.18395 356 ASP A C 1
ATOM 2779 O O . ASP A 1 360 ? -34.61123 23.00147 13.19328 1.000 95.01919 356 ASP A O 1
ATOM 2784 N N . ASN A 1 361 ? -36.58747 23.80292 13.92283 1.000 92.54999 357 ASN A N 1
ATOM 2785 C CA . ASN A 1 361 ? -37.40128 22.80938 13.23409 1.000 98.59448 357 ASN A CA 1
ATOM 2786 C C . ASN A 1 361 ? -38.18925 23.41882 12.07695 1.000 97.44916 357 ASN A C 1
ATOM 2787 O O . ASN A 1 361 ? -39.13529 22.79823 11.58104 1.000 94.63862 357 ASN A O 1
ATOM 2792 N N . MET A 1 362 ? -37.82005 24.63227 11.65372 1.000 98.15867 358 MET A N 1
ATOM 2793 C CA . MET A 1 362 ? -38.34771 25.28583 10.45327 1.000 93.77345 358 MET A CA 1
ATOM 2794 C C . MET A 1 362 ? -39.81041 25.70374 10.60682 1.000 88.68553 358 MET A C 1
ATOM 2795 O O . MET A 1 362 ? -40.58044 25.65400 9.64609 1.000 99.02515 358 MET A O 1
ATOM 2800 N N . GLU A 1 363 ? -40.20663 26.11248 11.81012 1.000 81.14538 359 GLU A N 1
ATOM 2801 C CA . GLU A 1 363 ? -41.51337 26.72498 12.03481 1.000 69.96463 359 GLU A CA 1
ATOM 2802 C C . GLU A 1 363 ? -41.32321 28.21363 12.32812 1.000 92.84460 359 GLU A C 1
ATOM 2803 O O . GLU A 1 363 ? -41.61725 28.72913 13.41582 1.000 105.06622 359 GLU A O 1
ATOM 2809 N N . PHE A 1 364 ? -40.80321 28.89777 11.30661 1.000 88.08798 360 PHE A N 1
ATOM 2810 C CA . PHE A 1 364 ? -40.42037 30.29645 11.44832 1.000 79.96035 360 PHE A CA 1
ATOM 2811 C C . PHE A 1 364 ? -41.61360 31.17233 11.79809 1.000 88.30034 360 PHE A C 1
ATOM 2812 O O . PHE A 1 364 ? -41.47430 32.13479 12.55893 1.000 82.94720 360 PHE A O 1
ATOM 2820 N N . GLU A 1 365 ? -42.79287 30.85138 11.26623 1.000 93.84865 361 GLU A N 1
ATOM 2821 C CA . GLU A 1 365 ? -43.97060 31.66850 11.53629 1.000 102.89341 361 GLU A CA 1
ATOM 2822 C C . GLU A 1 365 ? -44.34070 31.61811 13.01444 1.000 93.54767 361 GLU A C 1
ATOM 2823 O O . GLU A 1 365 ? -44.57064 32.65687 13.64751 1.000 88.04120 361 GLU A O 1
ATOM 2829 N N . GLN A 1 366 ? -44.37784 30.41309 13.58911 1.000 92.11353 362 GLN A N 1
ATOM 2830 C CA . GLN A 1 366 ? -44.69650 30.28134 15.00697 1.000 99.78425 362 GLN A CA 1
ATOM 2831 C C . GLN A 1 366 ? -43.59327 30.87349 15.87641 1.000 86.38745 362 GLN A C 1
ATOM 2832 O O . GLN A 1 366 ? -43.87406 31.48448 16.91602 1.000 83.97340 362 GLN A O 1
ATOM 2838 N N . CYS A 1 367 ? -42.33235 30.70358 15.46627 1.000 73.27906 363 CYS A N 1
ATOM 2839 C CA . CYS A 1 367 ? -41.22807 31.32345 16.19315 1.000 69.03002 363 CYS A CA 1
ATOM 2840 C C . CYS A 1 367 ? -41.37768 32.83816 16.23804 1.000 74.33849 363 CYS A C 1
ATOM 2841 O O . CYS A 1 367 ? -41.18811 33.46165 17.29118 1.000 79.66902 363 CYS A O 1
ATOM 2844 N N . ILE A 1 368 ? -41.71390 33.44663 15.10016 1.000 85.07838 364 ILE A N 1
ATOM 2845 C CA . ILE A 1 368 ? -41.86661 34.89419 15.04493 1.000 89.31607 364 ILE A CA 1
ATOM 2846 C C . ILE A 1 368 ? -43.06394 35.33621 15.87338 1.000 81.87262 364 ILE A C 1
ATOM 2847 O O . ILE A 1 368 ? -43.01008 36.36318 16.55513 1.000 82.07400 364 ILE A O 1
ATOM 2852 N N . LYS A 1 369 ? -44.15888 34.57224 15.83711 1.000 78.20835 365 LYS A N 1
ATOM 2853 C CA . LYS A 1 369 ? -45.30519 34.89337 16.68564 1.000 88.24162 365 LYS A CA 1
ATOM 2854 C C . LYS A 1 369 ? -44.91047 34.90096 18.15984 1.000 94.55046 365 LYS A C 1
ATOM 2855 O O . LYS A 1 369 ? -45.24831 35.83259 18.90675 1.000 83.20286 365 LYS A O 1
ATOM 2861 N N . LEU A 1 370 ? -44.17952 33.86885 18.59110 1.000 94.43834 366 LEU A N 1
ATOM 2862 C CA . LEU A 1 370 ? -43.74521 33.78836 19.98266 1.000 81.49532 366 LEU A CA 1
ATOM 2863 C C . LEU A 1 370 ? -42.84363 34.96136 20.34922 1.000 86.75379 366 LEU A C 1
ATOM 2864 O O . LEU A 1 370 ? -43.00978 35.57890 21.40752 1.000 86.91259 366 LEU A O 1
ATOM 2869 N N . TRP A 1 371 ? -41.87942 35.28512 19.48344 1.000 81.49089 367 TRP A N 1
ATOM 2870 C CA . TRP A 1 371 ? -40.95485 36.37296 19.79420 1.000 74.29097 367 TRP A CA 1
ATOM 2871 C C . TRP A 1 371 ? -41.66685 37.72179 19.81562 1.000 81.26882 367 TRP A C 1
ATOM 2872 O O . TRP A 1 371 ? -41.34779 38.58570 20.64304 1.000 79.73313 367 TRP A O 1
ATOM 2883 N N . LEU A 1 372 ? -42.63837 37.91862 18.92101 1.000 88.50827 368 LEU A N 1
ATOM 2884 C CA . LEU A 1 372 ? -43.41647 39.15222 18.92414 1.000 84.92711 368 LEU A CA 1
ATOM 2885 C C . LEU A 1 372 ? -44.20101 39.29465 20.21997 1.000 84.35903 368 LEU A C 1
ATOM 2886 O O . LEU A 1 372 ? -44.21854 40.36826 20.83260 1.000 79.72718 368 LEU A O 1
ATOM 2891 N N . HIS A 1 373 ? -44.85601 38.21546 20.65938 1.000 92.97561 369 HIS A N 1
ATOM 2892 C CA . HIS A 1 373 ? -45.59377 38.28444 21.91837 1.000 93.56535 369 HIS A CA 1
ATOM 2893 C C . HIS A 1 373 ? -44.65499 38.52193 23.09521 1.000 91.76211 369 HIS A C 1
ATOM 2894 O O . HIS A 1 373 ? -44.99624 39.25045 24.03641 1.000 89.51374 369 HIS A O 1
ATOM 2901 N N . ALA A 1 374 ? -43.46529 37.91703 23.05799 1.000 87.45154 370 ALA A N 1
ATOM 2902 C CA . ALA A 1 374 ? -42.49960 38.10938 24.13459 1.000 85.33098 370 ALA A CA 1
ATOM 2903 C C . ALA A 1 374 ? -42.05794 39.56426 24.21835 1.000 82.10538 370 ALA A C 1
ATOM 2904 O O . ALA A 1 374 ? -41.99886 40.14661 25.30775 1.000 84.52535 370 ALA A O 1
ATOM 2906 N N . LEU A 1 375 ? -41.74322 40.17059 23.07100 1.000 80.32502 371 LEU A N 1
ATOM 2907 C CA . LEU A 1 375 ? -41.38005 41.58371 23.06951 1.000 80.84448 371 LEU A CA 1
ATOM 2908 C C . LEU A 1 375 ? -42.55651 42.46290 23.47329 1.000 87.24075 371 LEU A C 1
ATOM 2909 O O . LEU A 1 375 ? -42.35772 43.52442 24.07526 1.000 88.12017 371 LEU A O 1
ATOM 2914 N N . HIS A 1 376 ? -43.78191 42.03921 23.15460 1.000 87.98563 372 HIS A N 1
ATOM 2915 C CA . HIS A 1 376 ? -44.96046 42.80071 23.55409 1.000 90.75729 372 HIS A CA 1
ATOM 2916 C C . HIS A 1 376 ? -45.14783 42.78105 25.06596 1.000 100.92189 372 HIS A C 1
ATOM 2917 O O . HIS A 1 376 ? -45.55312 43.78741 25.65973 1.000 97.11580 372 HIS A O 1
ATOM 2924 N N . LEU A 1 377 ? -44.85113 41.64856 25.70731 1.000 102.08379 373 LEU A N 1
ATOM 2925 C CA . LEU A 1 377 ? -45.04578 41.52943 27.14819 1.000 90.37684 373 LEU A CA 1
ATOM 2926 C C . LEU A 1 377 ? -44.08496 42.38836 27.96147 1.000 95.62334 373 LEU A C 1
ATOM 2927 O O . LEU A 1 377 ? -44.30107 42.54653 29.16778 1.000 103.27361 373 LEU A O 1
ATOM 2932 N N . ARG A 1 378 ? -43.04442 42.94711 27.34623 1.000 93.43079 374 ARG A N 1
ATOM 2933 C CA . ARG A 1 378 ? -42.04703 43.71971 28.07746 1.000 99.04288 374 ARG A CA 1
ATOM 2934 C C . ARG A 1 378 ? -42.45818 45.17072 28.31330 1.000 114.69714 374 ARG A C 1
ATOM 2935 O O . ARG A 1 378 ? -41.60104 45.98875 28.66496 1.000 119.00122 374 ARG A O 1
ATOM 2943 N N . GLN A 1 379 ? -43.73151 45.50865 28.13440 1.000 114.14441 375 GLN A N 1
ATOM 2944 C CA . GLN A 1 379 ? -44.21936 46.84766 28.45159 1.000 109.39771 375 GLN A CA 1
ATOM 2945 C C . GLN A 1 379 ? -45.70184 46.82082 28.80631 1.000 96.51006 375 GLN A C 1
ATOM 2946 O O . GLN A 1 379 ? -46.20873 47.73310 29.45927 1.000 104.49629 375 GLN A O 1
ATOM 2952 N N . MET B 1 5 ? 0.67379 20.91480 79.65358 1.000 120.07831 1 MET B N 1
ATOM 2953 C CA . MET B 1 5 ? 1.28778 22.09621 79.06758 1.000 103.34132 1 MET B CA 1
ATOM 2954 C C . MET B 1 5 ? 1.87781 21.81046 77.68889 1.000 110.89121 1 MET B C 1
ATOM 2955 O O . MET B 1 5 ? 1.31687 22.20346 76.66436 1.000 109.54874 1 MET B O 1
ATOM 2960 N N . GLU B 1 6 ? 3.01297 21.10948 77.67700 1.000 106.87354 2 GLU B N 1
ATOM 2961 C CA . GLU B 1 6 ? 3.82193 20.99794 76.46683 1.000 115.90196 2 GLU B CA 1
ATOM 2962 C C . GLU B 1 6 ? 3.21579 20.02989 75.45357 1.000 120.04683 2 GLU B C 1
ATOM 2963 O O . GLU B 1 6 ? 2.97727 20.39444 74.29708 1.000 107.89131 2 GLU B O 1
ATOM 2969 N N . GLY B 1 7 ? 2.96944 18.79332 75.86538 1.000 104.54698 3 GLY B N 1
ATOM 2970 C CA . GLY B 1 7 ? 2.61972 17.72044 74.95290 1.000 96.38887 3 GLY B CA 1
ATOM 2971 C C . GLY B 1 7 ? 1.13280 17.55095 74.73150 1.000 79.61215 3 GLY B C 1
ATOM 2972 O O . GLY B 1 7 ? 0.34440 18.49201 74.86446 1.000 76.98689 3 GLY B O 1
ATOM 2973 N N . LEU B 1 8 ? 0.74785 16.32178 74.37530 1.000 68.59361 4 LEU B N 1
ATOM 2974 C CA . LEU B 1 8 ? -0.65407 16.01951 74.10060 1.000 56.91604 4 LEU B CA 1
ATOM 2975 C C . LEU B 1 8 ? -1.49044 16.04741 75.37347 1.000 56.70590 4 LEU B C 1
ATOM 2976 O O . LEU B 1 8 ? -2.65847 16.45871 75.34821 1.000 57.78723 4 LEU B O 1
ATOM 2981 N N . ALA B 1 9 ? -0.91549 15.59956 76.49298 1.000 52.54220 5 ALA B N 1
ATOM 2982 C CA . ALA B 1 9 ? -1.61708 15.69196 77.76768 1.000 51.45491 5 ALA B CA 1
ATOM 2983 C C . ALA B 1 9 ? -1.98340 17.13242 78.09172 1.000 57.03355 5 ALA B C 1
ATOM 2984 O O . ALA B 1 9 ? -3.02323 17.38566 78.71041 1.000 54.32909 5 ALA B O 1
ATOM 2986 N N . GLY B 1 10 ? -1.15623 18.08728 77.66281 1.000 55.21439 6 GLY B N 1
ATOM 2987 C CA . GLY B 1 10 ? -1.49490 19.48621 77.85557 1.000 48.84166 6 GLY B CA 1
ATOM 2988 C C . GLY B 1 10 ? -2.72571 19.90498 77.07565 1.000 53.47006 6 GLY B C 1
ATOM 2989 O O . GLY B 1 10 ? -3.58758 20.61623 77.59807 1.000 51.24488 6 GLY B O 1
ATOM 2990 N N . TYR B 1 11 ? -2.82764 19.47299 75.81598 1.000 56.46326 7 TYR B N 1
ATOM 2991 C CA . TYR B 1 11 ? -4.01805 19.78303 75.03029 1.000 50.50499 7 TYR B CA 1
ATOM 2992 C C . TYR B 1 11 ? -5.25309 19.10900 75.61451 1.000 54.38667 7 TYR B C 1
ATOM 2993 O O . TYR B 1 11 ? -6.34085 19.69791 75.62818 1.000 56.79653 7 TYR B O 1
ATOM 3002 N N . VAL B 1 12 ? -5.10150 17.87846 76.10904 1.000 52.30555 8 VAL B N 1
ATOM 3003 C CA . VAL B 1 12 ? -6.21383 17.19399 76.76528 1.000 49.14308 8 VAL B CA 1
ATOM 3004 C C . VAL B 1 12 ? -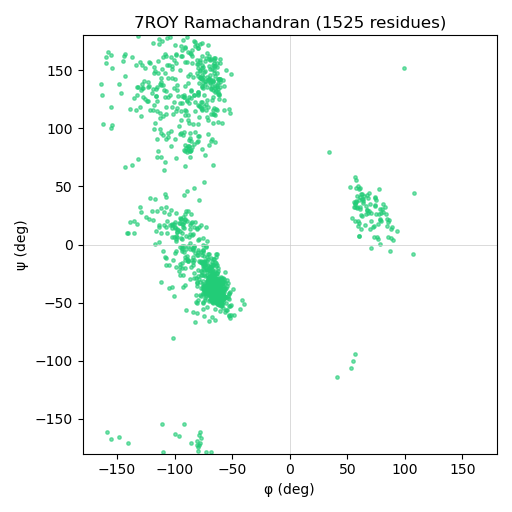6.68146 17.98619 77.98163 1.000 55.74570 8 VAL B C 1
ATOM 3005 O O . VAL B 1 12 ? -7.88202 18.23479 78.16244 1.000 57.02244 8 VAL B O 1
ATOM 3009 N N . TYR B 1 13 ? -5.73568 18.39877 78.83175 1.000 51.33010 9 TYR B N 1
ATOM 3010 C CA . TYR B 1 13 ? -6.08814 19.17863 80.01349 1.000 48.70210 9 TYR B CA 1
ATOM 3011 C C . TYR B 1 13 ? -6.75692 20.49205 79.63228 1.000 52.95762 9 TYR B C 1
ATOM 3012 O O . TYR B 1 13 ? -7.73985 20.89931 80.26123 1.000 50.00742 9 TYR B O 1
ATOM 3021 N N . LYS B 1 14 ? -6.23191 21.17678 78.61323 1.000 53.25064 10 LYS B N 1
ATOM 3022 C CA . LYS B 1 14 ? -6.80150 22.46235 78.22513 1.000 56.32158 10 LYS B CA 1
ATOM 3023 C C . LYS B 1 14 ? -8.21883 22.29658 77.69501 1.000 51.66665 10 LYS B C 1
ATOM 3024 O O . LYS B 1 14 ? -9.11063 23.08474 78.03230 1.000 54.45125 10 LYS B O 1
ATOM 3030 N N . ALA B 1 15 ? -8.44876 21.27109 76.86997 1.000 49.91802 11 ALA B N 1
ATOM 3031 C CA . ALA B 1 15 ? -9.79548 21.01392 76.37304 1.000 50.17128 11 ALA B CA 1
ATOM 3032 C C . ALA B 1 15 ? -10.74771 20.68968 77.51568 1.000 55.44819 11 ALA B C 1
ATOM 3033 O O . ALA B 1 15 ? -11.89593 21.14942 77.52540 1.000 52.63655 11 ALA B O 1
ATOM 3035 N N . ALA B 1 16 ? -10.28694 19.90650 78.49498 1.000 50.75403 12 ALA B N 1
ATOM 3036 C CA . ALA B 1 16 ? -11.13640 19.59683 79.64012 1.000 41.61272 12 ALA B CA 1
ATOM 3037 C C . ALA B 1 16 ? -11.44416 20.84708 80.45382 1.000 50.95772 12 ALA B C 1
ATOM 3038 O O . ALA B 1 16 ? -12.55351 20.99855 80.97758 1.000 62.62049 12 ALA B O 1
ATOM 3040 N N . SER B 1 17 ? -10.47544 21.75822 80.56628 1.000 52.97545 13 SER B N 1
ATOM 3041 C CA . SER B 1 17 ? -10.65440 22.92321 81.42492 1.000 55.79789 13 SER B CA 1
ATOM 3042 C C . SER B 1 17 ? -11.58165 23.95192 80.79463 1.000 53.31712 13 SER B C 1
ATOM 3043 O O . SER B 1 17 ? -12.28350 24.67425 81.51186 1.000 52.75505 13 SER B O 1
ATOM 3046 N N . GLU B 1 18 ? -11.59369 24.04172 79.46724 1.000 53.00593 14 GLU B N 1
ATOM 3047 C CA . GLU B 1 18 ? -12.37953 25.04181 78.76002 1.000 56.33888 14 GLU B CA 1
ATOM 3048 C C . GLU B 1 18 ? -13.70691 24.49474 78.24925 1.000 51.81783 14 GLU B C 1
ATOM 3049 O O . GLU B 1 18 ? -14.38082 25.16429 77.45998 1.000 60.16775 14 GLU B O 1
ATOM 3055 N N . GLY B 1 19 ? -14.09646 23.29717 78.67922 1.000 46.26969 15 GLY B N 1
ATOM 3056 C CA . GLY B 1 19 ? -15.36620 22.73300 78.27270 1.000 47.72835 15 GLY B CA 1
ATOM 3057 C C . GLY B 1 19 ? -15.43595 22.25133 76.84344 1.000 51.58195 15 GLY B C 1
ATOM 3058 O O . GLY B 1 19 ? -16.51706 21.86344 76.39098 1.000 63.21122 15 GLY B O 1
ATOM 3059 N N . LYS B 1 20 ? -14.31927 22.26029 76.11462 1.000 50.30700 16 LYS B N 1
ATOM 3060 C CA . LYS B 1 20 ? -14.28893 21.80676 74.72417 1.000 49.65853 16 LYS B CA 1
ATOM 3061 C C . LYS B 1 20 ? -14.38133 20.28300 74.71133 1.000 49.56869 16 LYS B C 1
ATOM 3062 O O . LYS B 1 20 ? -13.39832 19.56401 74.51578 1.000 49.08438 16 LYS B O 1
ATOM 3068 N N . VAL B 1 21 ? -15.60260 19.78603 74.92246 1.000 42.58144 17 VAL B N 1
ATOM 3069 C CA . VAL B 1 21 ? -15.81527 18.34744 75.05526 1.000 58.07235 17 VAL B CA 1
ATOM 3070 C C . VAL B 1 21 ? -15.57940 17.63868 73.72394 1.000 63.20830 17 VAL B C 1
ATOM 3071 O O . VAL B 1 21 ? -14.99652 16.54642 73.68119 1.000 57.53393 17 VAL B O 1
ATOM 3075 N N . LEU B 1 22 ? -16.01393 18.24842 72.61729 1.000 45.05926 18 LEU B N 1
ATOM 3076 C CA . LEU B 1 22 ? -15.75876 17.66351 71.30456 1.000 53.40474 18 LEU B CA 1
ATOM 3077 C C . LEU B 1 22 ? -14.26515 17.59594 71.01217 1.000 56.41398 18 LEU B C 1
ATOM 3078 O O . LEU B 1 22 ? -13.76718 16.57742 70.51784 1.000 58.20279 18 LEU B O 1
ATOM 3083 N N . THR B 1 23 ? -13.53409 18.67224 71.31350 1.000 45.36007 19 THR B N 1
ATOM 3084 C CA . THR B 1 23 ? -12.08686 18.66427 71.12403 1.000 45.83323 19 THR B CA 1
ATOM 3085 C C . THR B 1 23 ? -11.42513 17.59954 71.99022 1.000 57.38676 19 THR B C 1
ATOM 3086 O O . THR B 1 23 ? -10.51324 16.89550 71.53744 1.000 57.80460 19 THR B O 1
ATOM 3090 N N . LEU B 1 24 ? -11.87425 17.46957 73.24128 1.000 62.13723 20 LEU B N 1
ATOM 3091 C CA . LEU B 1 24 ? -11.31487 16.46528 74.14024 1.000 49.19104 20 LEU B CA 1
ATOM 3092 C C . LEU B 1 24 ? -11.52481 15.06043 73.59062 1.000 49.59286 20 LEU B C 1
ATOM 3093 O O . LEU B 1 24 ? -10.60310 14.23618 73.59171 1.000 51.62785 20 LEU B O 1
ATOM 3098 N N . ALA B 1 25 ? -12.73745 14.76897 73.11224 1.000 57.48310 21 ALA B N 1
ATOM 3099 C CA . ALA B 1 25 ? -13.00010 13.45133 72.54326 1.000 50.00676 21 ALA B CA 1
ATOM 3100 C C . ALA B 1 25 ? -12.21740 13.22906 71.25571 1.000 62.66590 21 ALA B C 1
ATOM 3101 O O . ALA B 1 25 ? -11.81229 12.09701 70.96622 1.000 57.13730 21 ALA B O 1
ATOM 3103 N N . ALA B 1 26 ? -11.99055 14.28990 70.47695 1.000 59.28126 22 ALA B N 1
ATOM 3104 C CA . ALA B 1 26 ? -11.23226 14.14738 69.23870 1.000 62.88073 22 ALA B CA 1
ATOM 3105 C C . ALA B 1 26 ? -9.76326 13.85978 69.51893 1.000 58.58905 22 ALA B C 1
ATOM 3106 O O . ALA B 1 26 ? -9.12596 13.08832 68.79255 1.000 67.63700 22 ALA B O 1
ATOM 3108 N N . LEU B 1 27 ? -9.20778 14.47079 70.56698 1.000 53.19339 23 LEU B N 1
ATOM 3109 C CA . LEU B 1 27 ? -7.81543 14.22075 70.92015 1.000 49.80718 23 LEU B CA 1
ATOM 3110 C C . LEU B 1 27 ? -7.58229 12.79375 71.39960 1.000 59.03114 23 LEU B C 1
ATOM 3111 O O . LEU B 1 27 ? -6.43242 12.34210 71.42120 1.000 68.22296 23 LEU B O 1
ATOM 3116 N N . LEU B 1 28 ? -8.63918 12.07526 71.77787 1.000 58.06212 24 LEU B N 1
ATOM 3117 C CA . LEU B 1 28 ? -8.51858 10.73283 72.33142 1.000 62.57466 24 LEU B CA 1
ATOM 3118 C C . LEU B 1 28 ? -9.06731 9.65593 71.40260 1.000 64.05005 24 LEU B C 1
ATOM 3119 O O . LEU B 1 28 ? -9.20276 8.50155 71.82178 1.000 73.66635 24 LEU B O 1
ATOM 3124 N N . LEU B 1 29 ? -9.38414 9.99938 70.15713 1.000 62.55413 25 LEU B N 1
ATOM 3125 C CA . LEU B 1 29 ? -9.89527 9.01128 69.21695 1.000 59.95708 25 LEU B CA 1
ATOM 3126 C C . LEU B 1 29 ? -8.80059 8.03547 68.80468 1.000 65.81539 25 LEU B C 1
ATOM 3127 O O . LEU B 1 29 ? -7.64206 8.41774 68.62200 1.000 79.12439 25 LEU B O 1
ATOM 3132 N N . ASN B 1 30 ? -9.18022 6.76346 68.66594 1.000 74.87738 26 ASN B N 1
ATOM 3133 C CA . ASN B 1 30 ? -8.30098 5.72062 68.13122 1.000 70.79360 26 ASN B CA 1
ATOM 3134 C C . ASN B 1 30 ? -7.00792 5.59437 68.93557 1.000 71.61599 26 ASN B C 1
ATOM 3135 O O . ASN B 1 30 ? -5.93164 5.36514 68.38067 1.000 77.05611 26 ASN B O 1
ATOM 3140 N N . ARG B 1 31 ? -7.10957 5.74540 70.25202 1.000 57.73643 27 ARG B N 1
ATOM 3141 C CA . ARG B 1 31 ? -5.98121 5.54630 71.14763 1.000 62.91000 27 ARG B CA 1
ATOM 3142 C C . ARG B 1 31 ? -6.24121 4.34593 72.04778 1.000 71.34568 27 ARG B C 1
ATOM 3143 O O . ARG B 1 31 ? -7.38567 3.93489 72.25974 1.000 64.58066 27 ARG B O 1
ATOM 3151 N N . SER B 1 32 ? -5.15840 3.78441 72.57785 1.000 65.69287 28 SER B N 1
ATOM 3152 C CA . SER B 1 32 ? -5.27851 2.62064 73.43984 1.000 67.42735 28 SER B CA 1
ATOM 3153 C C . SER B 1 32 ? -5.92591 3.00300 74.76749 1.000 77.38776 28 SER B C 1
ATOM 3154 O O . SER B 1 32 ? -5.92576 4.16579 75.18135 1.000 76.92408 28 SER B O 1
ATOM 3157 N N . GLU B 1 33 ? -6.48905 1.99534 75.43726 1.000 83.16796 29 GLU B N 1
ATOM 3158 C CA . GLU B 1 33 ? -7.10930 2.22913 76.73644 1.000 75.28522 29 GLU B CA 1
ATOM 3159 C C . GLU B 1 33 ? -6.08257 2.71783 77.75045 1.000 70.52818 29 GLU B C 1
ATOM 3160 O O . GLU B 1 33 ? -6.34579 3.65648 78.51487 1.000 70.59638 29 GLU B O 1
ATOM 3166 N N . SER B 1 34 ? -4.89950 2.09875 77.76142 1.000 56.71514 30 SER B N 1
ATOM 3167 C CA . SER B 1 34 ? -3.85094 2.51802 78.68444 1.000 78.49742 30 SER B CA 1
ATOM 3168 C C . SER B 1 34 ? -3.38638 3.93819 78.38389 1.000 82.37339 30 SER B C 1
ATOM 3169 O O . SER B 1 34 ? -3.14872 4.72905 79.30546 1.000 73.60249 30 SER B O 1
ATOM 3172 N N . ASP B 1 35 ? -3.25226 4.28031 77.09926 1.000 74.47531 31 ASP B N 1
ATOM 3173 C CA . ASP B 1 35 ? -2.87321 5.64087 76.72893 1.000 71.25609 31 ASP B CA 1
ATOM 3174 C C . ASP B 1 35 ? -3.88674 6.65057 77.24892 1.000 61.28409 31 ASP B C 1
ATOM 3175 O O . ASP B 1 35 ? -3.51616 7.68760 77.81005 1.000 56.72143 31 ASP B O 1
ATOM 3180 N N . ILE B 1 36 ? -5.17666 6.35781 77.07371 1.000 67.34961 32 ILE B N 1
ATOM 3181 C CA . ILE B 1 36 ? -6.21713 7.28590 77.50344 1.000 60.35122 32 ILE B CA 1
ATOM 3182 C C . ILE B 1 36 ? -6.21822 7.42892 79.02106 1.000 59.42398 32 ILE B C 1
ATOM 3183 O O . ILE B 1 36 ? -6.34475 8.54030 79.55287 1.000 67.16291 32 ILE B O 1
ATOM 3188 N N . ARG B 1 37 ? -6.06829 6.31513 79.74401 1.000 55.42241 33 ARG B N 1
ATOM 3189 C CA . ARG B 1 37 ? -6.04772 6.39498 81.20203 1.000 72.60071 33 ARG B CA 1
ATOM 3190 C C . ARG B 1 37 ? -4.84015 7.18288 81.69717 1.000 64.79095 33 ARG B C 1
ATOM 3191 O O . ARG B 1 37 ? -4.95995 7.99163 82.62636 1.000 66.52302 33 ARG B O 1
ATOM 3199 N N . TYR B 1 38 ? -3.67235 6.97421 81.08342 1.000 65.68852 34 TYR B N 1
ATOM 3200 C CA . TYR B 1 38 ? -2.49368 7.74993 81.45827 1.000 66.48466 34 TYR B CA 1
ATOM 3201 C C . TYR B 1 38 ? -2.70222 9.23328 81.18042 1.000 61.78208 34 TYR B C 1
ATOM 3202 O O . TYR B 1 38 ? -2.38466 10.08384 82.01999 1.000 61.88378 34 TYR B O 1
ATOM 3211 N N . LEU B 1 39 ? -3.24548 9.56161 80.00416 1.000 52.80361 35 LEU B N 1
ATOM 3212 C CA . LEU B 1 39 ? -3.43391 10.96144 79.63674 1.000 48.38579 35 LEU B CA 1
ATOM 3213 C C . LEU B 1 39 ? -4.42683 11.65085 80.56150 1.000 56.87129 35 LEU B C 1
ATOM 3214 O O . LEU B 1 39 ? -4.25773 12.82951 80.89579 1.000 56.40102 35 LEU B O 1
ATOM 3219 N N . LEU B 1 40 ? -5.46945 10.93765 80.98416 1.000 53.78810 36 LEU B N 1
ATOM 3220 C CA . LEU B 1 40 ? -6.47917 11.52653 81.85169 1.000 43.74785 36 LEU B CA 1
ATOM 3221 C C . LEU B 1 40 ? -6.10619 11.48054 83.32803 1.000 57.06817 36 LEU B C 1
ATOM 3222 O O . LEU B 1 40 ? -6.74708 12.16534 84.13313 1.000 59.29344 36 LEU B O 1
ATOM 3227 N N . GLY B 1 41 ? -5.09302 10.70103 83.70385 1.000 54.96700 37 GLY B N 1
ATOM 3228 C CA . GLY B 1 41 ? -4.64237 10.68192 85.07980 1.000 48.83405 37 GLY B CA 1
ATOM 3229 C C . GLY B 1 41 ? -3.58088 11.69635 85.43460 1.000 53.82387 37 GLY B C 1
ATOM 3230 O O . GLY B 1 41 ? -3.31474 11.90799 86.62166 1.000 57.13085 37 GLY B O 1
ATOM 3231 N N . TYR B 1 42 ? -2.96797 12.33280 84.43777 1.000 57.04863 38 TYR B N 1
ATOM 3232 C CA . TYR B 1 42 ? -1.90047 13.29170 84.69647 1.000 58.81539 38 TYR B CA 1
ATOM 3233 C C . TYR B 1 42 ? -2.42464 14.49740 85.46560 1.000 48.84967 38 TYR B C 1
ATOM 3234 O O . TYR B 1 42 ? -3.44015 15.09415 85.09636 1.000 58.31545 38 TYR B O 1
ATOM 3243 N N . VAL B 1 43 ? -1.72361 14.85619 86.53574 1.000 58.64858 39 VAL B N 1
ATOM 3244 C CA . VAL B 1 43 ? -2.03984 16.04991 87.31122 1.000 53.82737 39 VAL B CA 1
ATOM 3245 C C . VAL B 1 43 ? -1.24687 17.21498 86.73522 1.000 61.50443 39 VAL B C 1
ATOM 3246 O O . VAL B 1 43 ? -0.01196 17.21794 86.77814 1.000 83.01287 39 VAL B O 1
ATOM 3250 N N . SER B 1 44 ? -1.95232 18.20100 86.19259 1.000 63.26311 40 SER B N 1
ATOM 3251 C CA . SER B 1 44 ? -1.32754 19.37489 85.60231 1.000 63.08927 40 SER B CA 1
ATOM 3252 C C . SER B 1 44 ? -1.36242 20.53671 86.58537 1.000 72.12826 40 SER B C 1
ATOM 3253 O O . SER B 1 44 ? -2.33938 20.71548 87.32000 1.000 69.57015 40 SER B O 1
ATOM 3256 N N . GLN B 1 45 ? -0.28793 21.32058 86.59493 1.000 78.33836 41 GLN B N 1
ATOM 3257 C CA . GLN B 1 45 ? -0.17325 22.50298 87.43641 1.000 79.22103 41 GLN B CA 1
ATOM 3258 C C . GLN B 1 45 ? -0.32616 23.74431 86.57019 1.000 78.96284 41 GLN B C 1
ATOM 3259 O O . GLN B 1 45 ? 0.37046 23.89082 85.55981 1.000 81.07403 41 GLN B O 1
ATOM 3265 N N . GLN B 1 46 ? -1.23966 24.62816 86.96499 1.000 74.27351 42 GLN B N 1
ATOM 3266 C CA . GLN B 1 46 ? -1.51131 25.84370 86.21265 1.000 81.58677 42 GLN B CA 1
ATOM 3267 C C . GLN B 1 46 ? -2.28613 26.80853 87.09860 1.000 77.00026 42 GLN B C 1
ATOM 3268 O O . GLN B 1 46 ? -3.19667 26.39764 87.82394 1.000 62.69535 42 GLN B O 1
ATOM 3274 N N . GLY B 1 47 ? -1.91111 28.08319 87.03707 1.000 75.79056 43 GLY B N 1
ATOM 3275 C CA . GLY B 1 47 ? -2.59430 29.11375 87.80469 1.000 69.68253 43 GLY B CA 1
ATOM 3276 C C . GLY B 1 47 ? -2.60852 28.86322 89.29597 1.000 70.42266 43 GLY B C 1
ATOM 3277 O O . GLY B 1 47 ? -3.60431 29.16612 89.96541 1.000 87.61576 43 GLY B O 1
ATOM 3278 N N . GLY B 1 48 ? -1.52350 28.31456 89.83467 1.000 76.22790 44 GLY B N 1
ATOM 3279 C CA . GLY B 1 48 ? -1.49296 27.97182 91.24280 1.000 84.49956 44 GLY B CA 1
ATOM 3280 C C . GLY B 1 48 ? -2.45279 26.86994 91.62743 1.000 83.02067 44 GLY B C 1
ATOM 3281 O O . GLY B 1 48 ? -2.88577 26.80967 92.78261 1.000 73.73226 44 GLY B O 1
ATOM 3282 N N . GLN B 1 49 ? -2.80291 25.99537 90.68519 1.000 77.44499 45 GLN B N 1
ATOM 3283 C CA . GLN B 1 49 ? -3.72541 24.89841 90.94285 1.000 65.95637 45 GLN B CA 1
ATOM 3284 C C . GLN B 1 49 ? -3.19062 23.62364 90.31358 1.000 74.00648 45 GLN B C 1
ATOM 3285 O O . GLN B 1 49 ? -2.86717 23.60825 89.12290 1.000 83.88028 45 GLN B O 1
ATOM 3291 N N A ARG B 1 50 ? -3.12762 22.54947 91.09179 0.501 71.14151 46 ARG B N 1
ATOM 3292 N N B ARG B 1 50 ? -3.05962 22.57966 91.13084 0.499 71.13024 46 ARG B N 1
ATOM 3293 C CA A ARG B 1 50 ? -2.73293 21.24291 90.57985 0.501 72.84336 46 ARG B CA 1
ATOM 3294 C CA B ARG B 1 50 ? -2.78971 21.23353 90.64740 0.499 72.84345 46 ARG B CA 1
ATOM 3295 C C A ARG B 1 50 ? -3.97262 20.35883 90.50593 0.501 67.99183 46 ARG B C 1
ATOM 3296 C C B ARG B 1 50 ? -4.11492 20.50709 90.48089 0.499 67.98449 46 ARG B C 1
ATOM 3297 O O A ARG B 1 50 ? -4.57122 20.03709 91.53776 0.501 68.51423 46 ARG B O 1
ATOM 3298 O O B ARG B 1 50 ? -4.90479 20.42564 91.42721 0.499 68.03813 46 ARG B O 1
ATOM 3313 N N . SER B 1 51 ? -4.35609 19.97466 89.28800 1.000 61.42151 47 SER B N 1
ATOM 3314 C CA . SER B 1 51 ? -5.61455 19.27912 89.06138 1.000 60.43632 47 SER B CA 1
ATOM 3315 C C . SER B 1 51 ? -5.51140 18.35199 87.86017 1.000 60.23966 47 SER B C 1
ATOM 3316 O O . SER B 1 51 ? -4.72410 18.58375 86.93911 1.000 62.85995 47 SER B O 1
ATOM 3319 N N . THR B 1 52 ? -6.32380 17.30070 87.89029 1.000 58.18420 48 THR B N 1
ATOM 3320 C CA . THR B 1 52 ? -6.50952 16.41242 86.75411 1.000 55.01841 48 THR B CA 1
ATOM 3321 C C . THR B 1 52 ? -7.57423 16.99100 85.82950 1.000 56.00421 48 THR B C 1
ATOM 3322 O O . THR B 1 52 ? -8.27449 17.93966 86.19119 1.000 57.00758 48 THR B O 1
ATOM 3326 N N . PRO B 1 53 ? -7.70821 16.45652 84.60903 1.000 44.86058 49 PRO B N 1
ATOM 3327 C CA . PRO B 1 53 ? -8.80946 16.91203 83.74064 1.000 50.73137 49 PRO B CA 1
ATOM 3328 C C . PRO B 1 53 ? -10.17804 16.82049 84.39897 1.000 47.90936 49 PRO B C 1
ATOM 3329 O O . PRO B 1 53 ? -10.97356 17.76573 84.30790 1.000 47.14364 49 PRO B O 1
ATOM 3333 N N . LEU B 1 54 ? -10.47087 15.70528 85.07312 1.000 48.37157 50 LEU B N 1
ATOM 3334 C CA . LEU B 1 54 ? -11.73663 15.58876 85.79052 1.000 47.02502 50 LEU B CA 1
ATOM 3335 C C . LEU B 1 54 ? -11.86438 16.66150 86.86451 1.000 51.36779 50 LEU B C 1
ATOM 3336 O O . LEU B 1 54 ? -12.91985 17.29291 86.99953 1.000 48.07749 50 LEU B O 1
ATOM 3341 N N . ILE B 1 55 ? -10.79461 16.89170 87.62883 1.000 46.41788 51 ILE B N 1
ATOM 3342 C CA . ILE B 1 55 ? -10.86002 17.84803 88.72935 1.000 50.80347 51 ILE B CA 1
ATOM 3343 C C . ILE B 1 55 ? -11.07124 19.26185 88.20188 1.000 52.19218 51 ILE B C 1
ATOM 3344 O O . ILE B 1 55 ? -11.90011 20.01354 88.72499 1.000 64.97205 51 ILE B O 1
ATOM 3349 N N . ILE B 1 56 ? -10.33268 19.64794 87.15882 1.000 48.46482 52 ILE B N 1
ATOM 3350 C CA . ILE B 1 56 ? -10.46484 21.00966 86.64758 1.000 47.94124 52 ILE B CA 1
ATOM 3351 C C . ILE B 1 56 ? -11.82058 21.19890 85.97629 1.000 50.82154 52 ILE B C 1
ATOM 3352 O O . ILE B 1 56 ? -12.43369 22.26954 86.07856 1.000 49.18839 52 ILE B O 1
ATOM 3357 N N . ALA B 1 57 ? -12.32612 20.15919 85.30508 1.000 53.99521 53 ALA B N 1
ATOM 3358 C CA . ALA B 1 57 ? -13.63900 20.26282 84.67811 1.000 53.04733 53 ALA B CA 1
ATOM 3359 C C . ALA B 1 57 ? -14.74067 20.37398 85.72377 1.000 53.18490 53 ALA B C 1
ATOM 3360 O O . ALA B 1 57 ? -15.72546 21.09350 85.52083 1.000 49.39870 53 ALA B O 1
ATOM 3362 N N . ALA B 1 58 ? -14.59323 19.67072 86.84966 1.000 53.65607 54 ALA B N 1
ATOM 3363 C CA . ALA B 1 58 ? -15.57135 19.79327 87.92488 1.000 53.89426 54 ALA B CA 1
ATOM 3364 C C . ALA B 1 58 ? -15.46754 21.14987 88.60933 1.000 55.07134 54 ALA B C 1
ATOM 3365 O O . ALA B 1 58 ? -16.48431 21.73827 88.99550 1.000 55.25387 54 ALA B O 1
ATOM 3367 N N . ARG B 1 59 ? -14.24572 21.66256 88.76231 1.000 52.68357 55 ARG B N 1
ATOM 3368 C CA . ARG B 1 59 ? -14.05280 22.96002 89.39781 1.000 49.22218 55 ARG B CA 1
ATOM 3369 C C . ARG B 1 59 ? -14.64195 24.07861 88.54952 1.000 51.96143 55 ARG B C 1
ATOM 3370 O O . ARG B 1 59 ? -15.23771 25.02155 89.08353 1.000 62.29323 55 ARG B O 1
ATOM 3378 N N . ASN B 1 60 ? -14.49224 23.98994 87.22939 1.000 49.12242 56 ASN B N 1
ATOM 3379 C CA . ASN B 1 60 ? -15.02502 24.99804 86.32315 1.000 44.64010 56 ASN B CA 1
ATOM 3380 C C . ASN B 1 60 ? -16.47394 24.74042 85.92812 1.000 47.29015 56 ASN B C 1
ATOM 3381 O O . ASN B 1 60 ? -17.06122 25.56384 85.21882 1.000 51.79449 56 ASN B O 1
ATOM 3386 N N . GLY B 1 61 ? -17.05929 23.62485 86.35985 1.000 53.78254 57 GLY B N 1
ATOM 3387 C CA . GLY B 1 61 ? -18.46922 23.37517 86.12985 1.000 47.44787 57 GLY B CA 1
ATOM 3388 C C . GLY B 1 61 ? -18.84070 22.88644 84.74950 1.000 54.08880 57 GLY B C 1
ATOM 3389 O O . GLY B 1 61 ? -20.00654 23.00297 84.36048 1.000 59.54390 57 GLY B O 1
ATOM 3390 N N . HIS B 1 62 ? -17.89339 22.33533 83.99482 1.000 45.09948 58 HIS B N 1
ATOM 3391 C CA . HIS B 1 62 ? -18.17495 21.81849 82.65640 1.000 46.52918 58 HIS B CA 1
ATOM 3392 C C . HIS B 1 62 ? -18.81173 20.44154 82.79783 1.000 50.66842 58 HIS B C 1
ATOM 3393 O O . HIS B 1 62 ? -18.13577 19.41130 82.79664 1.000 45.70785 58 HIS B O 1
ATOM 3400 N N . ALA B 1 63 ? -20.14241 20.42913 82.91106 1.000 54.03550 59 ALA B N 1
ATOM 3401 C CA . ALA B 1 63 ? -20.85721 19.18508 83.17392 1.000 47.49966 59 ALA B CA 1
ATOM 3402 C C . ALA B 1 63 ? -20.74340 18.20090 82.01701 1.000 50.07570 59 ALA B C 1
ATOM 3403 O O . ALA B 1 63 ? -20.72174 16.98779 82.24491 1.000 51.38043 59 ALA B O 1
ATOM 3405 N N . LYS B 1 64 ? -20.67312 18.69151 80.77720 1.000 56.92998 60 LYS B N 1
ATOM 3406 C CA . LYS B 1 64 ? -20.55498 17.78350 79.63953 1.000 47.46348 60 LYS B CA 1
ATOM 3407 C C . LYS B 1 64 ? -19.21103 17.06406 79.64422 1.000 53.52545 60 LYS B C 1
ATOM 3408 O O . LYS B 1 64 ? -19.14269 15.85981 79.36609 1.000 50.88209 60 LYS B O 1
ATOM 3414 N N . VAL B 1 65 ? -18.13395 17.78079 79.97312 1.000 49.73370 61 VAL B N 1
ATOM 3415 C CA . VAL B 1 65 ? -16.82007 17.15128 80.05832 1.000 41.63923 61 VAL B CA 1
ATOM 3416 C C . VAL B 1 65 ? -16.78530 16.13558 81.19321 1.000 46.87188 61 VAL B C 1
ATOM 3417 O O . VAL B 1 65 ? -16.23069 15.03990 81.04574 1.000 49.98550 61 VAL B O 1
ATOM 3421 N N . VAL B 1 66 ? -17.37310 16.47970 82.34144 1.000 40.27854 62 VAL B N 1
ATOM 3422 C CA . VAL B 1 66 ? -17.42016 15.54304 83.46112 1.000 49.62693 62 VAL B CA 1
ATOM 3423 C C . VAL B 1 66 ? -18.20423 14.29513 83.07579 1.000 53.08640 62 VAL B C 1
ATOM 3424 O O . VAL B 1 66 ? -17.80089 13.16648 83.38658 1.000 48.89451 62 VAL B O 1
ATOM 3428 N N . ARG B 1 67 ? -19.33114 14.47841 82.38401 1.000 44.48520 63 ARG B N 1
ATOM 3429 C CA . ARG B 1 67 ? -20.13688 13.34148 81.95448 1.000 47.57321 63 ARG B CA 1
ATOM 3430 C C . ARG B 1 67 ? -19.36500 12.45519 80.98700 1.000 58.13912 63 ARG B C 1
ATOM 3431 O O . ARG B 1 67 ? -19.41776 11.22371 81.08561 1.000 52.34553 63 ARG B O 1
ATOM 3439 N N . LEU B 1 68 ? -18.63905 13.06403 80.04512 1.000 48.59657 64 LEU B N 1
ATOM 3440 C CA . LEU B 1 68 ? -17.84816 12.27669 79.10483 1.000 50.36976 64 LEU B CA 1
ATOM 3441 C C . LEU B 1 68 ? -16.74591 11.50567 79.82016 1.000 55.72410 64 LEU B C 1
ATOM 3442 O O . LEU B 1 68 ? -16.51747 10.32452 79.53295 1.000 56.91332 64 LEU B O 1
ATOM 3447 N N . LEU B 1 69 ? -16.05544 12.15469 80.76128 1.000 57.19506 65 LEU B N 1
ATOM 3448 C CA . LEU B 1 69 ? -14.96187 11.49028 81.46237 1.000 49.98243 65 LEU B CA 1
ATOM 3449 C C . LEU B 1 69 ? -15.46395 10.37271 82.36680 1.000 50.45019 65 LEU B C 1
ATOM 3450 O O . LEU B 1 69 ? -14.76993 9.36559 82.54453 1.000 56.80623 65 LEU B O 1
ATOM 3455 N N . LEU B 1 70 ? -16.65853 10.52361 82.94208 1.000 50.09855 66 LEU B N 1
ATOM 3456 C CA . LEU B 1 70 ? -17.17163 9.49555 83.84100 1.000 55.70536 66 LEU B CA 1
ATOM 3457 C C . LEU B 1 70 ? -17.79647 8.33285 83.07879 1.000 56.47381 66 LEU B C 1
ATOM 3458 O O . LEU B 1 70 ? -17.55811 7.16889 83.41938 1.000 61.58366 66 LEU B O 1
ATOM 3463 N N . GLU B 1 71 ? -18.59152 8.62329 82.04611 1.000 54.01620 67 GLU B N 1
ATOM 3464 C CA . GLU B 1 71 ? -19.34649 7.57494 81.36717 1.000 52.68184 67 GLU B CA 1
ATOM 3465 C C . GLU B 1 71 ? -18.48162 6.80279 80.37731 1.000 61.94947 67 GLU B C 1
ATOM 3466 O O . GLU B 1 71 ? -18.45727 5.56739 80.39905 1.000 69.59891 67 GLU B O 1
ATOM 3472 N N . HIS B 1 72 ? -17.76801 7.50839 79.49935 1.000 57.57522 68 HIS B N 1
ATOM 3473 C CA . HIS B 1 72 ? -16.97841 6.82687 78.47309 1.000 55.64143 68 HIS B CA 1
ATOM 3474 C C . HIS B 1 72 ? -15.62946 6.37183 79.02288 1.000 59.23231 68 HIS B C 1
ATOM 3475 O O . HIS B 1 72 ? -15.36408 5.17160 79.13914 1.000 67.30984 68 HIS B O 1
ATOM 3482 N N . TYR B 1 73 ? -14.76387 7.32626 79.36573 1.000 52.38763 69 TYR B N 1
ATOM 3483 C CA . TYR B 1 73 ? -13.39395 7.00298 79.74210 1.000 50.37328 69 TYR B CA 1
ATOM 3484 C C . TYR B 1 73 ? -13.27875 6.39817 81.13588 1.000 52.17683 69 TYR B C 1
ATOM 3485 O O . TYR B 1 73 ? -12.22257 5.84380 81.45983 1.000 61.26855 69 TYR B O 1
ATOM 3494 N N . ARG B 1 74 ? -14.32478 6.49438 81.95899 1.000 58.04787 70 ARG B N 1
ATOM 3495 C CA . ARG B 1 74 ? -14.38587 5.81797 83.25717 1.000 61.75929 70 ARG B CA 1
ATOM 3496 C C . ARG B 1 74 ? -13.21530 6.21125 84.15827 1.000 64.04554 70 ARG B C 1
ATOM 3497 O O . ARG B 1 74 ? -12.54278 5.36245 84.74733 1.000 66.82437 70 ARG B O 1
ATOM 3505 N N . VAL B 1 75 ? -12.97189 7.51751 84.26535 1.000 55.42499 71 VAL B N 1
ATOM 3506 C CA . VAL B 1 75 ? -11.91271 7.99399 85.14319 1.000 52.27102 71 VAL B CA 1
ATOM 3507 C C . VAL B 1 75 ? -12.30677 7.75340 86.59548 1.000 56.84180 71 VAL B C 1
ATOM 3508 O O . VAL B 1 75 ? -13.49327 7.72656 86.95064 1.000 58.31115 71 VAL B O 1
ATOM 3512 N N . GLN B 1 76 ? -11.30320 7.55721 87.44323 1.000 70.95117 72 GLN B N 1
ATOM 3513 C CA . GLN B 1 76 ? -11.55296 7.36714 88.86214 1.000 68.79739 72 GLN B CA 1
ATOM 3514 C C . GLN B 1 76 ? -11.91404 8.69415 89.51650 1.000 66.19761 72 GLN B C 1
ATOM 3515 O O . GLN B 1 76 ? -11.44682 9.76142 89.10910 1.000 64.51010 72 GLN B O 1
ATOM 3521 N N . THR B 1 77 ? -12.75715 8.61756 90.54268 1.000 65.88947 73 THR B N 1
ATOM 3522 C CA . THR B 1 77 ? -13.21746 9.80445 91.24755 1.000 56.48465 73 THR B CA 1
ATOM 3523 C C . THR B 1 77 ? -12.33632 10.17702 92.43230 1.000 61.75725 73 THR B C 1
ATOM 3524 O O . THR B 1 77 ? -12.46703 11.28969 92.95254 1.000 65.78065 73 THR B O 1
ATOM 3528 N N . GLN B 1 78 ? -11.44223 9.28703 92.86146 1.000 63.57314 74 GLN B N 1
ATOM 3529 C CA . GLN B 1 78 ? -10.66702 9.48494 94.08037 1.000 50.48138 74 GLN B CA 1
ATOM 3530 C C . GLN B 1 78 ? -9.47429 10.41351 93.89616 1.000 51.31277 74 GLN B C 1
ATOM 3531 O O . GLN B 1 78 ? -8.79415 10.71593 94.88239 1.000 61.38822 74 GLN B O 1
ATOM 3537 N N . GLN B 1 79 ? -9.19924 10.86385 92.67466 1.000 59.38742 75 GLN B N 1
ATOM 3538 C CA . GLN B 1 79 ? -8.04842 11.72506 92.43538 1.000 60.09051 75 GLN B CA 1
ATOM 3539 C C . GLN B 1 79 ? -8.18949 13.03143 93.20669 1.000 54.42679 75 GLN B C 1
ATOM 3540 O O . GLN B 1 79 ? -9.23693 13.68285 93.16227 1.000 64.46481 75 GLN B O 1
ATOM 3546 N N . THR B 1 80 ? -7.13300 13.40914 93.92125 1.000 49.59945 76 THR B N 1
ATOM 3547 C CA . THR B 1 80 ? -7.11014 14.63990 94.69656 1.000 64.63274 76 THR B CA 1
ATOM 3548 C C . THR B 1 80 ? -6.14195 15.63478 94.06993 1.000 65.06974 76 THR B C 1
ATOM 3549 O O . THR B 1 80 ? -5.15346 15.25305 93.43644 1.000 67.23836 76 THR B O 1
ATOM 3553 N N . GLY B 1 81 ? -6.43583 16.91836 94.25700 1.000 58.25794 77 GLY B N 1
ATOM 3554 C CA . GLY B 1 81 ? -5.59123 17.97002 93.72893 1.000 48.63315 77 GLY B CA 1
ATOM 3555 C C . GLY B 1 81 ? -5.57897 19.21095 94.59650 1.000 57.35393 77 GLY B C 1
ATOM 3556 O O . GLY B 1 81 ? -6.02054 19.17646 95.74874 1.000 69.45429 77 GLY B O 1
ATOM 3557 N N . THR B 1 82 ? -5.07594 20.31564 94.05220 1.000 58.20590 78 THR B N 1
ATOM 3558 C CA . THR B 1 82 ? -4.99271 21.58597 94.76210 1.000 55.63394 78 THR B CA 1
ATOM 3559 C C . THR B 1 82 ? -5.73365 22.64308 93.95778 1.000 69.81632 78 THR B C 1
ATOM 3560 O O . THR B 1 82 ? -5.42137 22.86425 92.78293 1.000 69.53112 78 THR B O 1
ATOM 3564 N N . VAL B 1 83 ? -6.71093 23.29282 94.58704 1.000 75.11652 79 VAL B N 1
ATOM 3565 C CA . VAL B 1 83 ? -7.52174 24.30065 93.91997 1.000 83.42877 79 VAL B CA 1
ATOM 3566 C C . VAL B 1 83 ? -7.40274 25.62026 94.66916 1.000 83.90819 79 VAL B C 1
ATOM 3567 O O . VAL B 1 83 ? -7.07457 25.66762 95.85759 1.000 82.50421 79 VAL B O 1
ATOM 3571 N N . ARG B 1 84 ? -7.68400 26.70330 93.94792 1.000 83.63702 80 ARG B N 1
ATOM 3572 C CA . ARG B 1 84 ? -7.54202 28.06220 94.45409 1.000 86.95647 80 ARG B CA 1
ATOM 3573 C C . ARG B 1 84 ? -8.87422 28.78256 94.30359 1.000 80.22527 80 ARG B C 1
ATOM 3574 O O . ARG B 1 84 ? -9.41866 28.86336 93.19722 1.000 77.97451 80 ARG B O 1
ATOM 3582 N N . PHE B 1 85 ? -9.39756 29.29625 95.41321 1.000 86.73903 81 PHE B N 1
ATOM 3583 C CA . PHE B 1 85 ? -10.63953 30.06668 95.43841 1.000 90.01923 81 PHE B CA 1
ATOM 3584 C C . PHE B 1 85 ? -10.27838 31.48296 95.87597 1.000 102.94980 81 PHE B C 1
ATOM 3585 O O . PHE B 1 85 ? -10.26952 31.78843 97.07127 1.000 113.09668 81 PHE B O 1
ATOM 3593 N N . ASP B 1 86 ? -9.98142 32.34027 94.89688 1.000 96.30331 82 ASP B N 1
ATOM 3594 C CA . ASP B 1 86 ? -9.51949 33.70218 95.14475 1.000 104.95681 82 ASP B CA 1
ATOM 3595 C C . ASP B 1 86 ? -8.27166 33.68632 96.01999 1.000 107.02551 82 ASP B C 1
ATOM 3596 O O . ASP B 1 86 ? -7.15359 33.54518 95.51376 1.000 101.15477 82 ASP B O 1
ATOM 3601 N N . GLY B 1 87 ? -8.45155 33.82208 97.33142 1.000 111.20247 83 GLY B N 1
ATOM 3602 C CA . GLY B 1 87 ? -7.33337 33.77435 98.25277 1.000 121.54626 83 GLY B CA 1
ATOM 3603 C C . GLY B 1 87 ? -7.12262 32.40271 98.86094 1.000 121.99919 83 GLY B C 1
ATOM 3604 O O . GLY B 1 87 ? -6.01950 32.07903 99.31222 1.000 102.03479 83 GLY B O 1
ATOM 3605 N N . TYR B 1 88 ? -8.17571 31.58829 98.87512 1.000 125.51126 84 TYR B N 1
ATOM 3606 C CA . TYR B 1 88 ? -8.09648 30.25527 99.45529 1.000 111.44986 84 TYR B CA 1
ATOM 3607 C C . TYR B 1 88 ? -7.18425 29.35111 98.63249 1.000 101.36204 84 TYR B C 1
ATOM 3608 O O . TYR B 1 88 ? -7.03403 29.51674 97.41937 1.000 93.10685 84 TYR B O 1
ATOM 3617 N N . VAL B 1 89 ? -6.57021 28.38403 99.31410 1.000 99.69276 85 VAL B N 1
ATOM 3618 C CA . VAL B 1 89 ? -5.79351 27.32186 98.68032 1.000 82.38794 85 VAL B CA 1
ATOM 3619 C C . VAL B 1 89 ? -6.12481 26.02328 99.40335 1.000 83.09189 85 VAL B C 1
ATOM 3620 O O . VAL B 1 89 ? -5.83705 25.88594 100.59769 1.000 90.18100 85 VAL B O 1
ATOM 3624 N N . ILE B 1 90 ? -6.72576 25.07389 98.68957 1.000 73.55391 86 ILE B N 1
ATOM 3625 C CA . ILE B 1 90 ? -7.23679 23.84188 99.27987 1.000 73.88727 86 ILE B CA 1
ATOM 3626 C C . ILE B 1 90 ? -6.45804 22.66448 98.71126 1.000 71.46076 86 ILE B C 1
ATOM 3627 O O . ILE B 1 90 ? -6.35557 22.51619 97.48813 1.000 73.90928 86 ILE B O 1
ATOM 3632 N N . ASP B 1 91 ? -5.92265 21.82640 99.59658 1.000 54.81909 87 ASP B N 1
ATOM 3633 C CA . ASP B 1 91 ? -5.17279 20.63911 99.21398 1.000 57.25695 87 ASP B CA 1
ATOM 3634 C C . ASP B 1 91 ? -6.00001 19.38505 99.46532 1.000 61.43505 87 ASP B C 1
ATOM 3635 O O . ASP B 1 91 ? -6.88460 19.36616 100.32537 1.000 74.04847 87 ASP B O 1
ATOM 3640 N N . GLY B 1 92 ? -5.69379 18.33291 98.71216 1.000 69.75385 88 GLY B N 1
ATOM 3641 C CA . GLY B 1 92 ? -6.41914 17.07822 98.84847 1.000 71.38164 88 GLY B CA 1
ATOM 3642 C C . GLY B 1 92 ? -7.88175 17.18392 98.47861 1.000 71.23295 88 GLY B C 1
ATOM 3643 O O . GLY B 1 92 ? -8.73508 16.58107 99.14212 1.000 66.22639 88 GLY B O 1
ATOM 3644 N N . ALA B 1 93 ? -8.19187 17.93691 97.42692 1.000 61.46561 89 ALA B N 1
ATOM 3645 C CA . ALA B 1 93 ? -9.56714 18.21651 97.03395 1.000 53.20886 89 ALA B CA 1
ATOM 3646 C C . ALA B 1 93 ? -9.96617 17.27012 95.90927 1.000 61.97901 89 ALA B C 1
ATOM 3647 O O . ALA B 1 93 ? -9.40403 17.32833 94.81087 1.000 53.80293 89 ALA B O 1
ATOM 3649 N N . THR B 1 94 ? -10.93199 16.39889 96.18586 1.000 55.73740 90 THR B N 1
ATOM 3650 C CA . THR B 1 94 ? -11.52116 15.58813 95.13467 1.000 41.55124 90 THR B CA 1
ATOM 3651 C C . THR B 1 94 ? -12.36884 16.46248 94.21338 1.000 59.22259 90 THR B C 1
ATOM 3652 O O . THR B 1 94 ? -12.74809 17.58653 94.55461 1.000 59.92186 90 THR B O 1
ATOM 3656 N N . ALA B 1 95 ? -12.65839 15.93328 93.02146 1.000 66.42248 91 ALA B N 1
ATOM 3657 C CA . ALA B 1 95 ? -13.47199 16.68000 92.06708 1.000 51.58161 91 ALA B CA 1
ATOM 3658 C C . ALA B 1 95 ? -14.85773 16.97688 92.62527 1.000 58.55195 91 ALA B C 1
ATOM 3659 O O . ALA B 1 95 ? -15.42684 18.03908 92.34376 1.000 65.71685 91 ALA B O 1
ATOM 3661 N N . LEU B 1 96 ? -15.41117 16.05934 93.42274 1.000 57.64402 92 LEU B N 1
ATOM 3662 C CA . LEU B 1 96 ? -16.70632 16.30731 94.04724 1.000 50.67780 92 LEU B CA 1
ATOM 3663 C C . LEU B 1 96 ? -16.63433 17.47563 95.02117 1.000 54.07252 92 LEU B C 1
ATOM 3664 O O . LEU B 1 96 ? -17.54698 18.30942 95.06978 1.000 58.89113 92 LEU B O 1
ATOM 3669 N N . TRP B 1 97 ? -15.55814 17.55203 95.80876 1.000 52.78982 93 TRP B N 1
ATOM 3670 C CA . TRP B 1 97 ? -15.40297 18.67453 96.72725 1.000 50.69594 93 TRP B CA 1
ATOM 3671 C C . TRP B 1 97 ? -15.32520 19.99159 95.96943 1.000 55.07746 93 TRP B C 1
ATOM 3672 O O . TRP B 1 97 ? -15.93713 20.98571 96.37549 1.000 57.36489 93 TRP B O 1
ATOM 3683 N N . CYS B 1 98 ? -14.57386 20.01791 94.86513 1.000 53.46306 94 CYS B N 1
ATOM 3684 C CA . CYS B 1 98 ? -14.46569 21.23881 94.07400 1.000 49.00451 94 CYS B CA 1
ATOM 3685 C C . CYS B 1 98 ? -15.81249 21.63219 93.48634 1.000 53.00462 94 CYS B C 1
ATOM 3686 O O . CYS B 1 98 ? -16.18435 22.81147 93.50243 1.000 52.32714 94 CYS B O 1
ATOM 3689 N N . ALA B 1 99 ? -16.55984 20.65620 92.96562 1.000 48.41462 95 ALA B N 1
ATOM 3690 C CA . ALA B 1 99 ? -17.86729 20.95737 92.39426 1.000 42.74302 95 ALA B CA 1
ATOM 3691 C C . ALA B 1 99 ? -18.82753 21.47683 93.45644 1.000 49.80939 95 ALA B C 1
ATOM 3692 O O . ALA B 1 99 ? -19.61928 22.39011 93.19411 1.000 47.73543 95 ALA B O 1
ATOM 3694 N N . ALA B 1 100 ? -18.76819 20.91255 94.66579 1.000 49.13915 96 ALA B N 1
ATOM 3695 C CA . ALA B 1 100 ? -19.66229 21.35658 95.73050 1.000 47.45986 96 ALA B CA 1
ATOM 3696 C C . ALA B 1 100 ? -19.27530 22.73937 96.23909 1.000 44.05189 96 ALA B C 1
ATOM 3697 O O . ALA B 1 100 ? -20.14691 23.54793 96.57866 1.000 51.99152 96 ALA B O 1
ATOM 3699 N N . GLY B 1 101 ? -17.97404 23.03186 96.29572 1.000 44.01859 97 GLY B N 1
ATOM 3700 C CA . GLY B 1 101 ? -17.53402 24.33327 96.76305 1.000 46.41095 97 GLY B CA 1
ATOM 3701 C C . GLY B 1 101 ? -17.70424 25.43713 95.74446 1.000 56.41457 97 GLY B C 1
ATOM 3702 O O . GLY B 1 101 ? -17.84284 26.60609 96.11659 1.000 75.88189 97 GLY B O 1
ATOM 3703 N N . ALA B 1 102 ? -17.69127 25.09637 94.45831 1.000 55.86192 98 ALA B N 1
ATOM 3704 C CA . ALA B 1 102 ? -17.90035 26.06980 93.39628 1.000 49.17257 98 ALA B CA 1
ATOM 3705 C C . ALA B 1 102 ? -19.36136 26.18726 92.98388 1.000 45.55765 98 ALA B C 1
ATOM 3706 O O . ALA B 1 102 ? -19.67854 26.98956 92.09981 1.000 46.39444 98 ALA B O 1
ATOM 3708 N N . GLY B 1 103 ? -20.24936 25.40889 93.59310 1.000 47.37670 99 GLY B N 1
ATOM 3709 C CA . GLY B 1 103 ? -21.67411 25.53133 93.33445 1.000 57.32218 99 GLY B CA 1
ATOM 3710 C C . GLY B 1 103 ? -22.13856 24.97964 92.00379 1.000 54.31560 99 GLY B C 1
ATOM 3711 O O . GLY B 1 103 ? -22.99207 25.59160 91.34938 1.000 65.54405 99 GLY B O 1
ATOM 3712 N N . HIS B 1 104 ? -21.60939 23.83356 91.59001 1.000 52.41181 100 HIS B N 1
ATOM 3713 C CA . HIS B 1 104 ? -21.97081 23.20380 90.32199 1.000 51.83576 100 HIS B CA 1
ATOM 3714 C C . HIS B 1 104 ? -22.82546 21.97808 90.63816 1.000 55.66287 100 HIS B C 1
ATOM 3715 O O . HIS B 1 104 ? -22.31433 20.87250 90.82234 1.000 51.40547 100 HIS B O 1
ATOM 3722 N N . PHE B 1 105 ? -24.14325 22.18866 90.68447 1.000 55.73054 101 PHE B N 1
ATOM 3723 C CA . PHE B 1 105 ? -25.05699 21.14845 91.14740 1.000 50.01675 101 PHE B CA 1
ATOM 3724 C C . PHE B 1 105 ? -25.11352 19.97347 90.17734 1.000 52.14557 101 PHE B C 1
ATOM 3725 O O . PHE B 1 105 ? -25.13926 18.81251 90.60397 1.000 47.59383 101 PHE B O 1
ATOM 3733 N N . GLU B 1 106 ? -25.13681 20.25200 88.87098 1.000 52.58368 102 GLU B N 1
ATOM 3734 C CA . GLU B 1 106 ? -25.19327 19.17512 87.88653 1.000 47.59548 102 GLU B CA 1
ATOM 3735 C C . GLU B 1 106 ? -23.93323 18.31861 87.93366 1.000 50.19124 102 GLU B C 1
ATOM 3736 O O . GLU B 1 106 ? -24.00496 17.08680 87.83890 1.000 43.60508 102 GLU B O 1
ATOM 3742 N N . VAL B 1 107 ? -22.76897 18.95223 88.09070 1.000 50.27471 103 VAL B N 1
ATOM 3743 C CA . VAL B 1 107 ? -21.52509 18.19786 88.21015 1.000 54.11111 103 VAL B CA 1
ATOM 3744 C C . VAL B 1 107 ? -21.51794 17.37870 89.49516 1.000 49.85090 103 VAL B C 1
ATOM 3745 O O . VAL B 1 107 ? -21.02772 16.24260 89.52028 1.000 53.63017 103 VAL B O 1
ATOM 3749 N N . VAL B 1 108 ? -22.06275 17.93635 90.57996 1.000 45.22258 104 VAL B N 1
ATOM 3750 C CA . VAL B 1 108 ? -22.15272 17.18841 91.83111 1.000 46.10479 104 VAL B CA 1
ATOM 3751 C C . VAL B 1 108 ? -23.01486 15.94774 91.64604 1.000 52.29905 104 VAL B C 1
ATOM 3752 O O . VAL B 1 108 ? -22.66124 14.85484 92.10448 1.000 55.23582 104 VAL B O 1
ATOM 3756 N N . LYS B 1 109 ? -24.15813 16.09432 90.97194 1.000 52.95159 105 LYS B N 1
ATOM 3757 C CA . LYS B 1 109 ? -25.02156 14.94144 90.73735 1.000 50.09623 105 LYS B CA 1
ATOM 3758 C C . LYS B 1 109 ? -24.32924 13.90799 89.85670 1.000 56.36045 105 LYS B C 1
ATOM 3759 O O . LYS B 1 109 ? -24.40669 12.70201 90.12395 1.000 51.90391 105 LYS B O 1
ATOM 3765 N N . LEU B 1 110 ? -23.63556 14.36416 88.80890 1.000 58.53573 106 LEU B N 1
ATOM 3766 C CA . LEU B 1 110 ? -22.90331 13.44469 87.94195 1.000 51.93437 106 LEU B CA 1
ATOM 3767 C C . LEU B 1 110 ? -21.85655 12.65913 88.72097 1.000 51.78497 106 LEU B C 1
ATOM 3768 O O . LEU B 1 110 ? -21.72598 11.44192 88.54666 1.000 49.87880 106 LEU B O 1
ATOM 3773 N N . LEU B 1 111 ? -21.10083 13.33791 89.58594 1.000 46.66027 107 LEU B N 1
ATOM 3774 C CA . LEU B 1 111 ? -20.04312 12.65991 90.32751 1.000 46.79309 107 LEU B CA 1
ATOM 3775 C C . LEU B 1 111 ? -20.61630 11.71340 91.37573 1.000 57.90705 107 LEU B C 1
ATOM 3776 O O . LEU B 1 111 ? -20.13795 10.58308 91.52392 1.000 58.75854 107 LEU B O 1
ATOM 3781 N N . VAL B 1 112 ? -21.64766 12.14780 92.10302 1.000 50.25689 108 VAL B N 1
ATOM 3782 C CA . VAL B 1 112 ? -22.22546 11.30874 93.14799 1.000 53.59413 108 VAL B CA 1
ATOM 3783 C C . VAL B 1 112 ? -22.87228 10.06781 92.54592 1.000 52.79698 108 VAL B C 1
ATOM 3784 O O . VAL B 1 112 ? -22.73408 8.96002 93.07933 1.000 62.75501 108 VAL B O 1
ATOM 3788 N N . SER B 1 113 ? -23.57453 10.22493 91.42013 1.000 57.16490 109 SER B N 1
ATOM 3789 C CA . SER B 1 113 ? -24.24734 9.08839 90.80188 1.000 55.87537 109 SER B CA 1
ATOM 3790 C C . SER B 1 113 ? -23.26954 8.05895 90.25017 1.000 53.96415 109 SER B C 1
ATOM 3791 O O . SER B 1 113 ? -23.65275 6.89911 90.06537 1.000 64.63134 109 SER B O 1
ATOM 3794 N N . HIS B 1 114 ? -22.02316 8.44998 89.98272 1.000 51.58068 110 HIS B N 1
ATOM 3795 C CA . HIS B 1 114 ? -21.00092 7.52912 89.50520 1.000 53.60743 110 HIS B CA 1
ATOM 3796 C C . HIS B 1 114 ? -20.13417 6.98201 90.63470 1.000 61.41066 110 HIS B C 1
ATOM 3797 O O . HIS B 1 114 ? -19.03364 6.48181 90.37794 1.000 61.53283 110 HIS B O 1
ATOM 3804 N N . GLY B 1 115 ? -20.60310 7.07377 91.87595 1.000 62.69913 111 GLY B N 1
ATOM 3805 C CA . GLY B 1 115 ? -19.94260 6.43332 92.99302 1.000 66.70420 111 GLY B CA 1
ATOM 3806 C C . GLY B 1 115 ? -18.86565 7.23652 93.68528 1.000 65.70867 111 GLY B C 1
ATOM 3807 O O . GLY B 1 115 ? -18.10083 6.65965 94.46821 1.000 68.28438 111 GLY B O 1
ATOM 3808 N N . ALA B 1 116 ? -18.77399 8.53972 93.42936 1.000 62.80182 112 ALA B N 1
ATOM 3809 C CA . ALA B 1 116 ? -17.78353 9.35525 94.11848 1.000 60.78774 112 ALA B CA 1
ATOM 3810 C C . ALA B 1 116 ? -18.06619 9.37660 95.61503 1.000 51.46809 112 ALA B C 1
ATOM 3811 O O . ALA B 1 116 ? -19.21687 9.49116 96.04610 1.000 57.95961 112 ALA B O 1
ATOM 3813 N N . ASN B 1 117 ? -17.00462 9.25371 96.40825 1.000 62.14184 113 ASN B N 1
ATOM 3814 C CA . ASN B 1 117 ? -17.13024 9.22805 97.86220 1.000 66.94029 113 ASN B CA 1
ATOM 3815 C C . ASN B 1 117 ? -17.62025 10.58339 98.35544 1.000 65.64294 113 ASN B C 1
ATOM 3816 O O . ASN B 1 117 ? -16.90217 11.58431 98.26297 1.000 66.95325 113 ASN B O 1
ATOM 3821 N N . VAL B 1 118 ? -18.84517 10.61697 98.88646 1.000 51.74814 114 VAL B N 1
ATOM 3822 C CA . VAL B 1 118 ? -19.42821 11.86520 99.36407 1.000 54.09447 114 VAL B CA 1
ATOM 3823 C C . VAL B 1 118 ? -18.79149 12.36367 100.65034 1.000 51.06554 114 VAL B C 1
ATOM 3824 O O . VAL B 1 118 ? -18.99352 13.52621 101.01776 1.000 55.12072 114 VAL B O 1
ATOM 3828 N N . ASN B 1 119 ? -18.02316 11.52161 101.34268 1.000 58.64442 115 ASN B N 1
ATOM 3829 C CA . ASN B 1 119 ? -17.42707 11.87918 102.62380 1.000 52.97945 115 ASN B CA 1
ATOM 3830 C C . ASN B 1 119 ? -15.92507 12.12433 102.52401 1.000 53.23585 115 ASN B C 1
ATOM 3831 O O . ASN B 1 119 ? -15.22460 12.06432 103.53939 1.000 51.53312 115 ASN B O 1
ATOM 3836 N N . HIS B 1 120 ? -15.41598 12.40188 101.32616 1.000 55.63251 116 HIS B N 1
ATOM 3837 C CA . HIS B 1 120 ? -13.98753 12.63247 101.16267 1.000 51.96670 116 HIS B CA 1
ATOM 3838 C C . HIS B 1 120 ? -13.57134 13.91520 101.87115 1.000 67.41084 116 HIS B C 1
ATOM 3839 O O . HIS B 1 120 ? -14.28414 14.92183 101.83924 1.000 84.29318 116 HIS B O 1
ATOM 3846 N N . THR B 1 121 ? -12.40938 13.87388 102.51531 1.000 65.22856 117 THR B N 1
ATOM 3847 C CA . THR B 1 121 ? -11.91073 14.98561 103.30872 1.000 62.76104 117 THR B CA 1
ATOM 3848 C C . THR B 1 121 ? -10.65023 15.56348 102.68021 1.000 67.29371 117 THR B C 1
ATOM 3849 O O . THR B 1 121 ? -9.85316 14.84483 102.07077 1.000 76.21861 117 THR B O 1
ATOM 3853 N N . THR B 1 122 ? -10.47879 16.87273 102.83701 1.000 59.70594 118 THR B N 1
ATOM 3854 C CA . THR B 1 122 ? -9.29017 17.56116 102.36088 1.000 63.00254 118 THR B CA 1
ATOM 3855 C C . THR B 1 122 ? -8.19882 17.47523 103.42798 1.000 68.86252 118 THR B C 1
ATOM 3856 O O . THR B 1 122 ? -8.32266 16.74534 104.41521 1.000 80.60466 118 THR B O 1
ATOM 3860 N N . VAL B 1 123 ? -7.10705 18.21931 103.23044 1.000 72.16336 119 VAL B N 1
ATOM 3861 C CA . VAL B 1 123 ? -6.08519 18.34383 104.26805 1.000 72.72562 119 VAL B CA 1
ATOM 3862 C C . VAL B 1 123 ? -6.69437 18.91535 105.54277 1.000 73.04386 119 VAL B C 1
ATOM 3863 O O . VAL B 1 123 ? -6.37235 18.48140 106.65601 1.000 75.31252 119 VAL B O 1
ATOM 3867 N N . THR B 1 124 ? -7.59793 19.88271 105.39629 1.000 69.51872 120 THR B N 1
ATOM 3868 C CA . THR B 1 124 ? -8.32948 20.49162 106.50054 1.000 66.33350 120 THR B CA 1
ATOM 3869 C C . THR B 1 124 ? -9.44057 19.58984 107.03858 1.000 67.63288 120 THR B C 1
ATOM 3870 O O . THR B 1 124 ? -10.11044 19.96358 108.00751 1.000 71.00007 120 THR B O 1
ATOM 3874 N N . ASN B 1 125 ? -9.62441 18.40012 106.45916 1.000 66.88479 121 ASN B N 1
ATOM 3875 C CA . ASN B 1 125 ? -10.71341 17.48874 106.82478 1.000 63.68866 121 ASN B CA 1
ATOM 3876 C C . ASN B 1 125 ? -12.06972 18.12592 106.52982 1.000 68.10462 121 ASN B C 1
ATOM 3877 O O . ASN B 1 125 ? -13.02677 17.99394 107.29701 1.000 64.84216 121 ASN B O 1
ATOM 3882 N N . SER B 1 126 ? -12.14296 18.82699 105.40130 1.000 61.56663 122 SER B N 1
ATOM 3883 C CA . SER B 1 126 ? -13.36051 19.47939 104.94142 1.000 59.19367 122 SER B CA 1
ATOM 3884 C C . SER B 1 126 ? -14.08665 18.56060 103.96802 1.000 63.32120 122 SER B C 1
ATOM 3885 O O . SER B 1 126 ? -13.52471 18.17060 102.93895 1.000 64.51932 122 SER B O 1
ATOM 3888 N N . THR B 1 127 ? -15.32718 18.22307 104.29147 1.000 53.34535 123 THR B N 1
ATOM 3889 C CA . THR B 1 127 ? -16.16485 17.46131 103.38478 1.000 57.13902 123 THR B CA 1
ATOM 3890 C C . THR B 1 127 ? -16.76250 18.38051 102.32499 1.000 61.10293 123 THR B C 1
ATOM 3891 O O . THR B 1 127 ? -16.83269 19.59766 102.51415 1.000 62.57209 123 THR B O 1
ATOM 3895 N N . PRO B 1 128 ? -17.18776 17.82672 101.18618 1.000 56.41734 124 PRO B N 1
ATOM 3896 C CA . PRO B 1 128 ? -17.94720 18.64905 100.23118 1.000 56.57263 124 PRO B CA 1
ATOM 3897 C C . PRO B 1 128 ? -19.22677 19.20223 100.82953 1.000 54.63487 124 PRO B C 1
ATOM 3898 O O . PRO B 1 128 ? -19.67113 20.29140 100.43803 1.000 53.02443 124 PRO B O 1
ATOM 3902 N N . LEU B 1 129 ? -19.82673 18.48165 101.78131 1.000 54.38947 125 LEU B N 1
ATOM 3903 C CA . LEU B 1 129 ? -20.96681 19.02191 102.51257 1.000 55.01808 125 LEU B CA 1
ATOM 3904 C C . LEU B 1 129 ? -20.58666 20.29603 103.25448 1.000 51.70563 125 LEU B C 1
ATOM 3905 O O . LEU B 1 129 ? -21.35935 21.26023 103.28258 1.000 54.53239 125 LEU B O 1
ATOM 3910 N N . ARG B 1 130 ? -19.39467 20.32280 103.85598 1.000 56.14431 126 ARG B N 1
ATOM 3911 C CA . ARG B 1 130 ? -18.94770 21.52960 104.54334 1.000 50.59383 126 ARG B CA 1
ATOM 3912 C C . ARG B 1 130 ? -18.75243 22.68123 103.56560 1.000 47.12868 126 ARG B C 1
ATOM 3913 O O . ARG B 1 130 ? -19.08943 23.82893 103.87490 1.000 51.73730 126 ARG B O 1
ATOM 3921 N N . ALA B 1 131 ? -18.21127 22.39649 102.37893 1.000 45.99518 127 ALA B N 1
ATOM 3922 C CA . ALA B 1 131 ? -18.04581 23.44569 101.37813 1.000 56.76962 127 ALA B CA 1
ATOM 3923 C C . ALA B 1 131 ? -19.39370 24.00793 100.94480 1.000 58.72466 127 ALA B C 1
ATOM 3924 O O . ALA B 1 131 ? -19.56307 25.23028 100.83776 1.000 61.73140 127 ALA B O 1
ATOM 3926 N N . ALA B 1 132 ? -20.37002 23.12976 100.70254 1.000 51.33370 128 ALA B N 1
ATOM 3927 C CA . ALA B 1 132 ? -21.69616 23.59523 100.31099 1.000 45.88577 128 ALA B CA 1
ATOM 3928 C C . ALA B 1 132 ? -22.36267 24.38422 101.43381 1.000 55.87264 128 ALA B C 1
ATOM 3929 O O . ALA B 1 132 ? -23.06757 25.36738 101.17669 1.000 53.83208 128 ALA B O 1
ATOM 3931 N N . CYS B 1 133 ? -22.15290 23.97006 102.68682 1.000 47.95505 129 CYS B N 1
ATOM 3932 C CA . CYS B 1 133 ? -22.71494 24.71077 103.81201 1.000 52.41948 129 CYS B CA 1
ATOM 3933 C C . CYS B 1 133 ? -22.07619 26.08660 103.93920 1.000 54.37615 129 CYS B C 1
ATOM 3934 O O . CYS B 1 133 ? -22.76705 27.07422 104.21058 1.000 57.37550 129 CYS B O 1
ATOM 3937 N N . PHE B 1 134 ? -20.75729 26.16598 103.75876 1.000 52.91055 130 PHE B N 1
ATOM 3938 C CA . PHE B 1 134 ? -20.07882 27.45652 103.72689 1.000 50.49897 130 PHE B CA 1
ATOM 3939 C C . PHE B 1 134 ? -20.66574 28.34633 102.63980 1.000 67.00159 130 PHE B C 1
ATOM 3940 O O . PHE B 1 134 ? -20.92022 29.53549 102.86278 1.000 59.47005 130 PHE B O 1
ATOM 3948 N N . ASP B 1 135 ? -20.89509 27.77823 101.45173 1.000 67.67845 131 ASP B N 1
ATOM 3949 C CA . ASP B 1 135 ? -21.45964 28.55671 100.35386 1.000 65.62608 131 ASP B CA 1
ATOM 3950 C C . ASP B 1 135 ? -22.89314 28.98989 100.63330 1.000 57.81847 131 ASP B C 1
ATOM 3951 O O . ASP B 1 135 ? -23.32367 30.04310 100.14967 1.000 49.54485 131 ASP B O 1
ATOM 3956 N N . GLY B 1 136 ? -23.64118 28.20483 101.40277 1.000 52.72192 132 GLY B N 1
ATOM 3957 C CA . GLY B 1 136 ? -25.05528 28.44934 101.58716 1.000 38.59840 132 GLY B CA 1
ATOM 3958 C C . GLY B 1 136 ? -25.94673 27.79355 100.55891 1.000 47.10749 132 GLY B C 1
ATOM 3959 O O . GLY B 1 136 ? -27.16057 28.02977 100.57254 1.000 55.40359 132 GLY B O 1
ATOM 3960 N N . ARG B 1 137 ? -25.38441 26.98004 99.66684 1.000 48.92499 133 ARG B N 1
ATOM 3961 C CA . ARG B 1 137 ? -26.15598 26.29065 98.64174 1.000 52.49370 133 ARG B CA 1
ATOM 3962 C C . ARG B 1 137 ? -27.01461 25.19381 99.25539 1.000 52.50827 133 ARG B C 1
ATOM 3963 O O . ARG B 1 137 ? -26.54502 24.06861 99.45286 1.000 46.53452 133 ARG B O 1
ATOM 3971 N N . LEU B 1 138 ? -28.27739 25.50985 99.55344 1.000 51.39726 134 LEU B N 1
ATOM 3972 C CA . LEU B 1 138 ? -29.14017 24.53330 100.20844 1.000 48.30907 134 LEU B CA 1
ATOM 3973 C C . LEU B 1 138 ? -29.46388 23.35775 99.29640 1.000 44.07364 134 LEU B C 1
ATOM 3974 O O . LEU B 1 138 ? -29.67359 22.24442 99.78462 1.000 55.08921 134 LEU B O 1
ATOM 3979 N N . ASP B 1 139 ? -29.51215 23.57552 97.98056 1.000 59.29416 135 ASP B N 1
ATOM 3980 C CA . ASP B 1 139 ? -29.81064 22.47611 97.06644 1.000 52.49992 135 ASP B CA 1
ATOM 3981 C C . ASP B 1 139 ? -28.72159 21.40996 97.11911 1.000 55.76231 135 ASP B C 1
ATOM 3982 O O . ASP B 1 139 ? -29.01085 20.21244 97.24056 1.000 55.50497 135 ASP B O 1
ATOM 3987 N N . ILE B 1 140 ? -27.45721 21.83263 97.05016 1.000 50.59045 136 ILE B N 1
ATOM 3988 C CA . ILE B 1 140 ? -26.34715 20.88682 97.10660 1.000 46.06182 136 ILE B CA 1
ATOM 3989 C C . ILE B 1 140 ? -26.27189 20.22747 98.47956 1.000 52.40695 136 ILE B C 1
ATOM 3990 O O . ILE B 1 140 ? -25.97513 19.03164 98.59252 1.000 48.72234 136 ILE B O 1
ATOM 3995 N N . VAL B 1 141 ? -26.54320 20.99060 99.54210 1.000 48.01400 137 VAL B N 1
ATOM 3996 C CA . VAL B 1 141 ? -26.52883 20.42862 100.89188 1.000 44.04560 137 VAL B CA 1
ATOM 3997 C C . VAL B 1 141 ? -27.58467 19.33816 101.02303 1.000 49.62533 137 VAL B C 1
ATOM 3998 O O . VAL B 1 141 ? -27.31198 18.23784 101.52043 1.000 52.88913 137 VAL B O 1
ATOM 4002 N N . LYS B 1 142 ? -28.81004 19.63442 100.58328 1.000 53.84042 138 LYS B N 1
ATOM 4003 C CA . LYS B 1 142 ? -29.88496 18.65124 100.63999 1.000 49.79922 138 LYS B CA 1
ATOM 4004 C C . LYS B 1 142 ? -29.55112 17.42225 99.80699 1.000 57.68926 138 LYS B C 1
ATOM 4005 O O . LYS B 1 142 ? -29.77455 16.29058 100.24825 1.000 57.90510 138 LYS B O 1
ATOM 4011 N N . TYR B 1 143 ? -29.00583 17.62237 98.60362 1.000 54.27650 139 TYR B N 1
ATOM 4012 C CA . TYR B 1 143 ? -28.64492 16.48944 97.75573 1.000 54.04339 139 TYR B CA 1
ATOM 4013 C C . TYR B 1 143 ? -27.60845 15.60165 98.43615 1.000 51.20192 139 TYR B C 1
ATOM 4014 O O . TYR B 1 143 ? -27.76905 14.37589 98.50613 1.000 51.24382 139 TYR B O 1
ATOM 4023 N N . LEU B 1 144 ? -26.53680 16.20758 98.95127 1.000 44.20087 140 LEU B N 1
ATOM 4024 C CA . LEU B 1 144 ? -25.48722 15.43159 99.60161 1.000 45.08637 140 LEU B CA 1
ATOM 4025 C C . LEU B 1 144 ? -26.02967 14.67719 100.80952 1.000 49.35410 140 LEU B C 1
ATOM 4026 O O . LEU B 1 144 ? -25.78120 13.47620 100.96591 1.000 55.57345 140 LEU B O 1
ATOM 4031 N N . VAL B 1 145 ? -26.78911 15.36188 101.66954 1.000 50.24767 141 VAL B N 1
ATOM 4032 C CA . VAL B 1 145 ? -27.33442 14.70636 102.85619 1.000 55.73003 141 VAL B CA 1
ATOM 4033 C C . VAL B 1 145 ? -28.26449 13.56609 102.45793 1.000 59.15900 141 VAL B C 1
ATOM 4034 O O . VAL B 1 145 ? -28.27680 12.50470 103.09427 1.000 64.76233 141 VAL B O 1
ATOM 4038 N N . GLU B 1 146 ? -29.04034 13.75314 101.38642 1.000 49.59283 142 GLU B N 1
ATOM 4039 C CA . GLU B 1 146 ? -29.89930 12.68430 100.89505 1.000 52.17528 142 GLU B CA 1
ATOM 4040 C C . GLU B 1 146 ? -29.10536 11.55508 100.25399 1.000 56.06522 142 GLU B C 1
ATOM 4041 O O . GLU B 1 146 ? -29.64545 10.45751 100.08057 1.000 55.66623 142 GLU B O 1
ATOM 4047 N N . ASN B 1 147 ? -27.84666 11.79596 99.89356 1.000 45.82764 143 ASN B N 1
ATOM 4048 C CA . ASN B 1 147 ? -26.97395 10.76048 99.34958 1.000 48.83454 143 ASN B CA 1
ATOM 4049 C C . ASN B 1 147 ? -25.90534 10.33088 100.35354 1.000 63.29827 143 ASN B C 1
ATOM 4050 O O . ASN B 1 147 ? -24.74064 10.12867 100.00158 1.000 50.98689 143 ASN B O 1
ATOM 4055 N N . ASN B 1 148 ? -26.30470 10.19606 101.62095 1.000 60.66068 144 ASN B N 1
ATOM 4056 C CA . ASN B 1 148 ? -25.49799 9.57576 102.67298 1.000 68.84947 144 ASN B CA 1
ATOM 4057 C C . ASN B 1 148 ? -24.24651 10.37815 103.02172 1.000 73.50227 144 ASN B C 1
ATOM 4058 O O . ASN B 1 148 ? -23.23897 9.80679 103.44478 1.000 76.76904 144 ASN B O 1
ATOM 4063 N N . ALA B 1 149 ? -24.28763 11.69843 102.86775 1.000 67.74409 145 ALA B N 1
ATOM 4064 C CA . ALA B 1 149 ? -23.19760 12.52370 103.36823 1.000 57.11071 145 ALA B CA 1
ATOM 4065 C C . ALA B 1 149 ? -23.29212 12.63495 104.88392 1.000 60.29955 145 ALA B C 1
ATOM 4066 O O . ALA B 1 149 ? -24.38091 12.78695 105.44439 1.000 67.04104 145 ALA B O 1
ATOM 4068 N N . ASN B 1 150 ? -22.14336 12.55318 105.54854 1.000 67.61199 146 ASN B N 1
ATOM 4069 C CA . ASN B 1 150 ? -22.08748 12.54346 107.00499 1.000 59.78437 146 ASN B CA 1
ATOM 4070 C C . ASN B 1 150 ? -22.03573 13.97626 107.52478 1.000 60.87425 146 ASN B C 1
ATOM 4071 O O . ASN B 1 150 ? -21.12316 14.73686 107.18201 1.000 60.87040 146 ASN B O 1
ATOM 4076 N N . ILE B 1 151 ? -23.01417 14.33740 108.35590 1.000 63.46177 147 ILE B N 1
ATOM 4077 C CA . ILE B 1 151 ? -23.05424 15.68057 108.92371 1.000 54.11923 147 ILE B CA 1
ATOM 4078 C C . ILE B 1 151 ? -22.03856 15.82781 110.05261 1.000 60.00584 147 ILE B C 1
ATOM 4079 O O . ILE B 1 151 ? -21.56147 16.93666 110.32406 1.000 56.60157 147 ILE B O 1
ATOM 4084 N N . SER B 1 152 ? -21.67595 14.72343 110.71039 1.000 67.62833 148 SER B N 1
ATOM 4085 C CA . SER B 1 152 ? -20.83732 14.79494 111.90141 1.000 42.79598 148 SER B CA 1
ATOM 4086 C C . SER B 1 152 ? -19.37739 15.09125 111.58501 1.000 54.72746 148 SER B C 1
ATOM 4087 O O . SER B 1 152 ? -18.65745 15.57549 112.46442 1.000 63.62187 148 SER B O 1
ATOM 4090 N N . ILE B 1 153 ? -18.92219 14.81490 110.36325 1.000 56.69468 149 ILE B N 1
ATOM 4091 C CA . ILE B 1 153 ? -17.51076 14.96863 110.02325 1.000 59.43644 149 ILE B CA 1
ATOM 4092 C C . ILE B 1 153 ? -17.12252 16.44066 110.05871 1.000 53.81126 149 ILE B C 1
ATOM 4093 O O . ILE B 1 153 ? -17.45467 17.20603 109.14634 1.000 61.82206 149 ILE B O 1
ATOM 4098 N N . ALA B 1 154 ? -16.41392 16.84163 111.10914 1.000 41.80404 150 ALA B N 1
ATOM 4099 C CA . ALA B 1 154 ? -15.94066 18.20835 111.25072 1.000 57.99459 150 ALA B CA 1
ATOM 4100 C C . ALA B 1 154 ? -14.51779 18.33876 110.71108 1.000 55.85753 150 ALA B C 1
ATOM 4101 O O . ALA B 1 154 ? -13.85048 17.35220 110.39353 1.000 64.81436 150 ALA B O 1
ATOM 4103 N N . ASN B 1 155 ? -14.05248 19.58153 110.61269 1.000 56.84005 151 ASN B N 1
ATOM 4104 C CA . ASN B 1 155 ? -12.73998 19.86472 110.04656 1.000 59.68199 151 ASN B CA 1
ATOM 4105 C C . ASN B 1 155 ? -11.66162 19.61354 111.10068 1.000 62.87351 151 ASN B C 1
ATOM 4106 O O . ASN B 1 155 ? -11.92045 19.05412 112.17000 1.000 59.21029 151 ASN B O 1
ATOM 4111 N N . LYS B 1 156 ? -10.42985 20.04041 110.81257 1.000 59.90757 152 LYS B N 1
ATOM 4112 C CA . LYS B 1 156 ? -9.32320 19.80471 111.73309 1.000 58.77717 152 LYS B CA 1
ATOM 4113 C C . LYS B 1 156 ? -9.39017 20.67333 112.98279 1.000 67.60063 152 LYS B C 1
ATOM 4114 O O . LYS B 1 156 ? -8.51280 20.54724 113.84435 1.000 74.72580 152 LYS B O 1
ATOM 4120 N N . TYR B 1 157 ? -10.39095 21.54717 113.10322 1.000 61.63899 153 TYR B N 1
ATOM 4121 C CA . TYR B 1 157 ? -10.63532 22.30383 114.32458 1.000 56.91122 153 TYR B CA 1
ATOM 4122 C C . TYR B 1 157 ? -11.94781 21.90343 114.98937 1.000 60.05023 153 TYR B C 1
ATOM 4123 O O . TYR B 1 157 ? -12.45833 22.64074 115.83894 1.000 59.89353 153 TYR B O 1
ATOM 4132 N N . ASP B 1 158 ? -12.50258 20.74902 114.61280 1.000 52.44985 154 ASP B N 1
ATOM 4133 C CA . ASP B 1 158 ? -13.79561 20.27829 115.11249 1.000 57.36740 154 ASP B CA 1
ATOM 4134 C C . ASP B 1 158 ? -14.90659 21.29532 114.86181 1.000 62.88568 154 ASP B C 1
ATOM 4135 O O . ASP B 1 158 ? -15.85621 21.39980 115.64225 1.000 55.23913 154 ASP B O 1
ATOM 4140 N N . ASN B 1 159 ? -14.79369 22.04802 113.76859 1.000 60.58455 155 ASN B N 1
ATOM 4141 C CA . ASN B 1 159 ? -15.82484 22.99161 113.34952 1.000 52.45006 155 ASN B CA 1
ATOM 4142 C C . ASN B 1 159 ? -16.79601 22.24980 112.43632 1.000 56.27096 155 ASN B C 1
ATOM 4143 O O . ASN B 1 159 ? -16.42106 21.81187 111.34344 1.000 61.05535 155 ASN B O 1
ATOM 4148 N N . THR B 1 160 ? -18.04005 22.10306 112.88472 1.000 50.33942 156 THR B N 1
ATOM 4149 C CA . THR B 1 160 ? -19.00995 21.27459 112.18586 1.000 58.46229 156 THR B CA 1
ATOM 4150 C C . THR B 1 160 ? -19.67046 22.05400 111.04996 1.000 62.99312 156 THR B C 1
ATOM 4151 O O . THR B 1 160 ? -19.43725 23.25088 110.85718 1.000 62.31367 156 THR B O 1
ATOM 4155 N N . CYS B 1 161 ? -20.50769 21.35421 110.27850 1.000 56.80971 157 CYS B N 1
ATOM 4156 C CA . CYS B 1 161 ? -21.28200 22.01882 109.23490 1.000 50.80515 157 CYS B CA 1
ATOM 4157 C C . CYS B 1 161 ? -22.29844 22.97997 109.83614 1.000 52.90744 157 CYS B C 1
ATOM 4158 O O . CYS B 1 161 ? -22.50536 24.08360 109.31471 1.000 56.29688 157 CYS B O 1
ATOM 4161 N N . LEU B 1 162 ? -22.94444 22.57483 110.93259 1.000 50.21733 158 LEU B N 1
ATOM 4162 C CA . LEU B 1 162 ? -23.89454 23.45709 111.60029 1.000 49.06125 158 LEU B CA 1
ATOM 4163 C C . LEU B 1 162 ? -23.21429 24.73126 112.08275 1.000 53.89875 158 LEU B C 1
ATOM 4164 O O . LEU B 1 162 ? -23.78651 25.82254 111.98699 1.000 52.80367 158 LEU B O 1
ATOM 4169 N N . MET B 1 163 ? -21.98237 24.61502 112.58486 1.000 52.19079 159 MET B N 1
ATOM 4170 C CA . MET B 1 163 ? -21.26059 25.78969 113.06476 1.000 54.87018 159 MET B CA 1
ATOM 4171 C C . MET B 1 163 ? -21.00327 26.78017 111.93694 1.000 49.56616 159 MET B C 1
ATOM 4172 O O . MET B 1 163 ? -21.26531 27.97952 112.07818 1.000 59.15416 159 MET B O 1
ATOM 4177 N N . ILE B 1 164 ? -20.47445 26.29880 110.80996 1.000 45.13166 160 ILE B N 1
ATOM 4178 C CA . ILE B 1 164 ? -20.12840 27.21292 109.72749 1.000 49.34821 160 ILE B CA 1
ATOM 4179 C C . ILE B 1 164 ? -21.38484 27.76329 109.06485 1.000 52.41071 160 ILE B C 1
ATOM 4180 O O . ILE B 1 164 ? -21.37889 28.88631 108.54556 1.000 43.79002 160 ILE B O 1
ATOM 4185 N N . ALA B 1 165 ? -22.48422 27.00543 109.08351 1.000 59.84950 161 ALA B N 1
ATOM 4186 C CA . ALA B 1 165 ? -23.73959 27.53987 108.56704 1.000 48.50366 161 ALA B CA 1
ATOM 4187 C C . ALA B 1 165 ? -24.30348 28.61047 109.49397 1.000 56.85537 161 ALA B C 1
ATOM 4188 O O . ALA B 1 165 ? -24.87586 29.60306 109.02933 1.000 55.71529 161 ALA B O 1
ATOM 4190 N N . ALA B 1 166 ? -24.14331 28.43159 110.80812 1.000 58.33788 162 ALA B N 1
ATOM 4191 C CA . ALA B 1 166 ? -24.66135 29.40819 111.75972 1.000 51.49200 162 ALA B CA 1
ATOM 4192 C C . ALA B 1 166 ? -23.82410 30.68024 111.76174 1.000 59.16007 162 ALA B C 1
ATOM 4193 O O . ALA B 1 166 ? -24.36435 31.78568 111.88231 1.000 63.27342 162 ALA B O 1
ATOM 4195 N N . TYR B 1 167 ? -22.50303 30.54461 111.63489 1.000 46.69686 163 TYR B N 1
ATOM 4196 C CA . TYR B 1 167 ? -21.63657 31.71718 111.62558 1.000 50.33722 163 TYR B CA 1
ATOM 4197 C C . TYR B 1 167 ? -21.79997 32.52650 110.34583 1.000 51.69888 163 TYR B C 1
ATOM 4198 O O . TYR B 1 167 ? -21.68361 33.75684 110.37351 1.000 56.44439 163 TYR B O 1
ATOM 4207 N N . LYS B 1 168 ? -22.07577 31.86378 109.22568 1.000 53.05405 164 LYS B N 1
ATOM 4208 C CA . LYS B 1 168 ? -22.23575 32.53298 107.94192 1.000 54.07226 164 LYS B CA 1
ATOM 4209 C C . LYS B 1 168 ? -23.65505 33.03019 107.69730 1.000 54.45003 164 LYS B C 1
ATOM 4210 O O . LYS B 1 168 ? -23.92203 33.59209 106.63015 1.000 54.09208 164 LYS B O 1
ATOM 4216 N N . GLY B 1 169 ? -24.56694 32.83779 108.64727 1.000 51.91216 165 GLY B N 1
ATOM 4217 C CA . GLY B 1 169 ? -25.90666 33.37332 108.51441 1.000 43.77978 165 GLY B CA 1
ATOM 4218 C C . GLY B 1 169 ? -26.81998 32.62571 107.57253 1.000 50.32498 165 GLY B C 1
ATOM 4219 O O . GLY B 1 169 ? -27.83874 33.18063 107.14982 1.000 72.94576 165 GLY B O 1
ATOM 4220 N N . HIS B 1 170 ? -26.49563 31.38059 107.23146 1.000 46.38654 166 HIS B N 1
ATOM 4221 C CA . HIS B 1 170 ? -27.30823 30.58650 106.30926 1.000 55.68542 166 HIS B CA 1
ATOM 4222 C C . HIS B 1 170 ? -28.44856 29.95239 107.09651 1.000 55.03824 166 HIS B C 1
ATOM 4223 O O . HIS B 1 170 ? -28.36030 28.81440 107.56019 1.000 54.13171 166 HIS B O 1
ATOM 4230 N N . THR B 1 171 ? -29.54483 30.70351 107.23380 1.000 54.93275 167 THR B N 1
ATOM 4231 C CA . THR B 1 171 ? -30.63687 30.27997 108.10547 1.000 49.56474 167 THR B CA 1
ATOM 4232 C C . THR B 1 171 ? -31.30322 29.00672 107.59630 1.000 53.70817 167 THR B C 1
ATOM 4233 O O . THR B 1 171 ? -31.59149 28.09455 108.38060 1.000 47.72067 167 THR B O 1
ATOM 4237 N N . ASP B 1 172 ? -31.56370 28.92727 106.28860 1.000 58.47650 168 ASP B N 1
ATOM 4238 C CA . ASP B 1 172 ? -32.20523 27.73604 105.73881 1.000 65.44698 168 ASP B CA 1
ATOM 4239 C C . ASP B 1 172 ? -31.33424 26.50075 105.93226 1.000 63.56783 168 ASP B C 1
ATOM 4240 O O . ASP B 1 172 ? -31.83738 25.42195 106.27323 1.000 53.18557 168 ASP B O 1
ATOM 4245 N N . VAL B 1 173 ? -30.02277 26.64192 105.72530 1.000 61.24510 169 VAL B N 1
ATOM 4246 C CA . VAL B 1 173 ? -29.11024 25.52129 105.93233 1.000 57.35219 169 VAL B CA 1
ATOM 4247 C C . VAL B 1 173 ? -29.10870 25.10040 107.39633 1.000 57.31796 169 VAL B C 1
ATOM 4248 O O . VAL B 1 173 ? -29.06519 23.90569 107.71362 1.000 53.50521 169 VAL B O 1
ATOM 4252 N N . VAL B 1 174 ? -29.16625 26.07220 108.31044 1.000 54.49795 170 VAL B N 1
ATOM 4253 C CA . VAL B 1 174 ? -29.19797 25.75470 109.73684 1.000 49.83469 170 VAL B CA 1
ATOM 4254 C C . VAL B 1 174 ? -30.46398 24.97993 110.08110 1.000 53.25028 170 VAL B C 1
ATOM 4255 O O . VAL B 1 174 ? -30.41700 23.95946 110.77963 1.000 57.61893 170 VAL B O 1
ATOM 4259 N N . ARG B 1 175 ? -31.61699 25.46073 109.60356 1.000 50.66127 171 ARG B N 1
ATOM 4260 C CA . ARG B 1 175 ? -32.87273 24.76052 109.86036 1.000 49.68725 171 ARG B CA 1
ATOM 4261 C C . ARG B 1 175 ? -32.83418 23.34264 109.30699 1.000 53.60299 171 ARG B C 1
ATOM 4262 O O . ARG B 1 175 ? -33.26539 22.39491 109.97552 1.000 55.71350 171 ARG B O 1
ATOM 4270 N N . TYR B 1 176 ? -32.31554 23.17672 108.08733 1.000 53.93595 172 TYR B N 1
ATOM 4271 C CA . TYR B 1 176 ? -32.26391 21.85036 107.48184 1.000 51.22348 172 TYR B CA 1
ATOM 4272 C C . TYR B 1 176 ? -31.35410 20.91861 108.27309 1.000 54.10309 172 TYR B C 1
ATOM 4273 O O . TYR B 1 176 ? -31.71536 19.76926 108.55060 1.000 53.53372 172 TYR B O 1
ATOM 4282 N N . LEU B 1 177 ? -30.16365 21.39716 108.64471 1.000 55.78986 173 LEU B N 1
ATOM 4283 C CA . LEU B 1 177 ? -29.23903 20.56165 109.40354 1.000 52.35534 173 LEU B CA 1
ATOM 4284 C C . LEU B 1 177 ? -29.82791 20.17206 110.75232 1.000 57.82511 173 LEU B C 1
ATOM 4285 O O . LEU B 1 177 ? -29.71781 19.01454 111.17343 1.000 57.13058 173 LEU B O 1
ATOM 4290 N N . LEU B 1 178 ? -30.46817 21.12080 111.44080 1.000 56.21817 174 LEU B N 1
ATOM 4291 C CA . LEU B 1 178 ? -31.09146 20.80184 112.72055 1.000 55.22924 174 LEU B CA 1
ATOM 4292 C C . LEU B 1 178 ? -32.21677 19.79093 112.54600 1.000 56.50928 174 LEU B C 1
ATOM 4293 O O . LEU B 1 178 ? -32.39913 18.90282 113.38716 1.000 55.35250 174 LEU B O 1
ATOM 4298 N N . GLU B 1 179 ? -32.97737 19.90048 111.45357 1.000 54.21643 175 GLU B N 1
ATOM 4299 C CA . GLU B 1 179 ? -34.03486 18.92572 111.20932 1.000 52.96950 175 GLU B CA 1
ATOM 4300 C C . GLU B 1 179 ? -33.46549 17.55975 110.85490 1.000 57.39912 175 GLU B C 1
ATOM 4301 O O . GLU B 1 179 ? -34.03928 16.53318 111.23416 1.000 59.22635 175 GLU B O 1
ATOM 4307 N N . GLN B 1 180 ? -32.33952 17.52105 110.14801 1.000 47.49585 176 GLN B N 1
ATOM 4308 C CA . GLN B 1 180 ? -31.61840 16.27573 109.90454 1.000 48.05591 176 GLN B CA 1
ATOM 4309 C C . GLN B 1 180 ? -30.90286 15.74543 111.15266 1.000 55.53010 176 GLN B C 1
ATOM 4310 O O . GLN B 1 180 ? -30.02752 14.87813 111.02151 1.000 54.79305 176 GLN B O 1
ATOM 4316 N N . ARG B 1 181 ? -31.25686 16.26556 112.33242 1.000 65.75563 177 ARG B N 1
ATOM 4317 C CA . ARG B 1 181 ? -30.76297 15.77199 113.61787 1.000 54.70086 177 ARG B CA 1
ATOM 4318 C C . ARG B 1 181 ? -29.25318 15.95918 113.76535 1.000 47.58471 177 ARG B C 1
ATOM 4319 O O . ARG B 1 181 ? -28.56393 15.12265 114.34901 1.000 55.70071 177 ARG B O 1
ATOM 4327 N N . ALA B 1 182 ? -28.74146 17.07285 113.25149 1.000 56.10198 178 ALA B N 1
ATOM 4328 C CA . ALA B 1 182 ? -27.36774 17.45818 113.53346 1.000 51.12543 178 ALA B CA 1
ATOM 4329 C C . ALA B 1 182 ? -27.24241 17.86527 114.99371 1.000 47.38155 178 ALA B C 1
ATOM 4330 O O . ALA B 1 182 ? -28.12166 18.53410 115.54362 1.000 52.61464 178 ALA B O 1
ATOM 4332 N N . ASP B 1 183 ? -26.15358 17.44973 115.62085 1.000 56.75887 179 ASP B N 1
ATOM 4333 C CA . ASP B 1 183 ? -25.94492 17.72642 117.03645 1.000 54.13001 179 ASP B CA 1
ATOM 4334 C C . ASP B 1 183 ? -25.77459 19.22374 117.25473 1.000 50.63332 179 ASP B C 1
ATOM 4335 O O . ASP B 1 183 ? -24.81820 19.81172 116.73234 1.000 63.93692 179 ASP B O 1
ATOM 4340 N N . PRO B 1 184 ? -26.66572 19.88013 118.00460 1.000 47.55955 180 PRO B N 1
ATOM 4341 C CA . PRO B 1 184 ? -26.49522 21.31906 118.24828 1.000 51.93139 180 PRO B CA 1
ATOM 4342 C C . PRO B 1 184 ? -25.40583 21.63981 119.25270 1.000 52.36985 180 PRO B C 1
ATOM 4343 O O . PRO B 1 184 ? -24.93285 22.78419 119.28106 1.000 54.18918 180 PRO B O 1
ATOM 4347 N N . ASN B 1 185 ? -24.98623 20.67103 120.06547 1.000 47.22039 181 ASN B N 1
ATOM 4348 C CA . ASN B 1 185 ? -24.10755 20.92196 121.19791 1.000 55.87318 181 ASN B CA 1
ATOM 4349 C C . ASN B 1 185 ? -22.66124 20.52425 120.92745 1.000 53.81952 181 ASN B C 1
ATOM 4350 O O . ASN B 1 185 ? -21.88444 20.36325 121.87460 1.000 61.05934 181 ASN B O 1
ATOM 4355 N N . ALA B 1 186 ? -22.28298 20.36308 119.66317 1.000 41.01329 182 ALA B N 1
ATOM 4356 C CA . ALA B 1 186 ? -20.89392 20.07707 119.34164 1.000 41.11443 182 ALA B CA 1
ATOM 4357 C C . ALA B 1 186 ? -20.01222 21.26296 119.71442 1.000 55.61473 182 ALA B C 1
ATOM 4358 O O . ALA B 1 186 ? -20.43012 22.42211 119.64869 1.000 63.65278 182 ALA B O 1
ATOM 4360 N N . LYS B 1 187 ? -18.78065 20.96176 120.11619 1.000 50.34109 183 LYS B N 1
ATOM 4361 C CA . LYS B 1 187 ? -17.82657 21.96951 120.55475 1.000 50.16335 183 LYS B CA 1
ATOM 4362 C C . LYS B 1 187 ? -16.57103 21.89231 119.69801 1.000 57.07408 183 LYS B C 1
ATOM 4363 O O . LYS B 1 187 ? -16.07283 20.80059 119.40589 1.000 64.35984 183 LYS B O 1
ATOM 4369 N N . ALA B 1 188 ? -16.06649 23.05418 119.29323 1.000 59.71341 184 ALA B N 1
ATOM 4370 C CA . ALA B 1 188 ? -14.87232 23.12506 118.46233 1.000 60.18569 184 ALA B CA 1
ATOM 4371 C C . ALA B 1 188 ? -13.63158 22.94938 119.33676 1.000 69.24924 184 ALA B C 1
ATOM 4372 O O . ALA B 1 188 ? -13.72003 22.68434 120.53879 1.000 84.16382 184 ALA B O 1
ATOM 4374 N N . HIS B 1 189 ? -12.44805 23.10128 118.73685 1.000 69.93680 185 HIS B N 1
ATOM 4375 C CA . HIS B 1 189 ? -11.20469 22.98864 119.49066 1.000 75.45845 185 HIS B CA 1
ATOM 4376 C C . HIS B 1 189 ? -11.04041 24.09144 120.52685 1.000 82.14846 185 HIS B C 1
ATOM 4377 O O . HIS B 1 189 ? -10.15805 23.98375 121.38516 1.000 103.25009 185 HIS B O 1
ATOM 4384 N N . CYS B 1 190 ? -11.85846 25.14045 120.46788 1.000 75.41754 186 CYS B N 1
ATOM 4385 C CA . CYS B 1 190 ? -11.86404 26.19424 121.47214 1.000 68.07028 186 CYS B CA 1
ATOM 4386 C C . CYS B 1 190 ? -13.08382 26.11771 122.38010 1.000 67.72180 186 CYS B C 1
ATOM 4387 O O . CYS B 1 190 ? -13.32976 27.04931 123.15328 1.000 73.67685 186 CYS B O 1
ATOM 4390 N N . GLY B 1 191 ? -13.85261 25.03284 122.30414 1.000 68.57806 187 GLY B N 1
ATOM 4391 C CA . GLY B 1 191 ? -15.05008 24.88022 123.10084 1.000 69.97357 187 GLY B CA 1
ATOM 4392 C C . GLY B 1 191 ? -16.25819 25.63634 122.59723 1.000 69.82056 187 GLY B C 1
ATOM 4393 O O . GLY B 1 191 ? -17.32179 25.55685 123.22529 1.000 73.27125 187 GLY B O 1
ATOM 4394 N N . ALA B 1 192 ? -16.13572 26.36160 121.48878 1.000 67.22548 188 ALA B N 1
ATOM 4395 C CA . ALA B 1 192 ? -17.24288 27.14907 120.96933 1.000 56.58509 188 ALA B CA 1
ATOM 4396 C C . ALA B 1 192 ? -18.27561 26.25266 120.30161 1.000 59.18856 188 ALA B C 1
ATOM 4397 O O . ALA B 1 192 ? -17.93619 25.24565 119.67294 1.000 56.84815 188 ALA B O 1
ATOM 4399 N N . THR B 1 193 ? -19.54108 26.62649 120.44366 1.000 53.52896 189 THR B N 1
ATOM 4400 C CA . THR B 1 193 ? -20.65602 25.92600 119.82645 1.000 57.66618 189 THR B CA 1
ATOM 4401 C C . THR B 1 193 ? -21.20581 26.75318 118.66919 1.000 67.36876 189 THR B C 1
ATOM 4402 O O . THR B 1 193 ? -20.74437 27.86434 118.39052 1.000 70.34959 189 THR B O 1
ATOM 4406 N N . ALA B 1 194 ? -22.20768 26.19451 117.98675 1.000 58.12139 190 ALA B N 1
ATOM 4407 C CA . ALA B 1 194 ? -22.87680 26.94410 116.93007 1.000 51.53617 190 ALA B CA 1
ATOM 4408 C C . ALA B 1 194 ? -23.57765 28.17236 117.49389 1.000 59.88013 190 ALA B C 1
ATOM 4409 O O . ALA B 1 194 ? -23.64279 29.21767 116.83550 1.000 55.85585 190 ALA B O 1
ATOM 4411 N N . LEU B 1 195 ? -24.10739 28.06364 118.71551 1.000 58.07748 191 LEU B N 1
ATOM 4412 C CA . LEU B 1 195 ? -24.78238 29.19814 119.33489 1.000 51.85300 191 LEU B CA 1
ATOM 4413 C C . LEU B 1 195 ? -23.80537 30.33352 119.61506 1.000 59.39126 191 LEU B C 1
ATOM 4414 O O . LEU B 1 195 ? -24.15782 31.50956 119.46922 1.000 50.62812 191 LEU B O 1
ATOM 4419 N N . HIS B 1 196 ? -22.57211 30.00195 120.00948 1.000 60.51261 192 HIS B N 1
ATOM 4420 C CA . HIS B 1 196 ? -21.54155 31.02465 120.16879 1.000 50.75955 192 HIS B CA 1
ATOM 4421 C C . HIS B 1 196 ? -21.32673 31.78914 118.86955 1.000 55.41963 192 HIS B C 1
ATOM 4422 O O . HIS B 1 196 ? -21.30297 33.02554 118.85786 1.000 50.33890 192 HIS B O 1
ATOM 4429 N N . PHE B 1 197 ? -21.15606 31.06055 117.76280 1.000 55.61615 193 PHE B N 1
ATOM 4430 C CA . PHE B 1 197 ? -20.90771 31.70184 116.47648 1.000 55.50474 193 PHE B CA 1
ATOM 4431 C C . PHE B 1 197 ? -22.09226 32.55677 116.04904 1.000 55.01528 193 PHE B C 1
ATOM 4432 O O . PHE B 1 197 ? -21.91431 33.67768 115.55648 1.000 62.52793 193 PHE B O 1
ATOM 4440 N N . ALA B 1 198 ? -23.31092 32.04643 116.23640 1.000 47.25572 194 ALA B N 1
ATOM 4441 C CA . ALA B 1 198 ? -24.49511 32.80097 115.84215 1.000 49.48294 194 ALA B CA 1
ATOM 4442 C C . ALA B 1 198 ? -24.65338 34.06466 116.67930 1.000 54.03705 194 ALA B C 1
ATOM 4443 O O . ALA B 1 198 ? -25.03575 35.11743 116.15515 1.000 48.41637 194 ALA B O 1
ATOM 4445 N N . ALA B 1 199 ? -24.35784 33.98456 117.97978 1.000 55.73196 195 ALA B N 1
ATOM 4446 C CA . ALA B 1 199 ? -24.48576 35.15630 118.83831 1.000 53.80704 195 ALA B CA 1
ATOM 4447 C C . ALA B 1 199 ? -23.40074 36.18122 118.53899 1.000 58.15771 195 ALA B C 1
ATOM 4448 O O . ALA B 1 199 ? -23.65486 37.39059 118.57909 1.000 62.74578 195 ALA B O 1
ATOM 4450 N N . GLU B 1 200 ? -22.18422 35.72009 118.24237 1.000 53.00581 196 GLU B N 1
ATOM 4451 C CA . GLU B 1 200 ? -21.11371 36.64193 117.87962 1.000 52.84103 196 GLU B CA 1
ATOM 4452 C C . GLU B 1 200 ? -21.42360 37.34637 116.56653 1.000 62.69798 196 GLU B C 1
ATOM 4453 O O . GLU B 1 200 ? -21.26412 38.56723 116.45081 1.000 55.33280 196 GLU B O 1
ATOM 4459 N N . ALA B 1 201 ? -21.86542 36.58757 115.56077 1.000 63.09437 197 ALA B N 1
ATOM 4460 C CA . ALA B 1 201 ? -22.20543 37.18013 114.27487 1.000 56.35706 197 ALA B CA 1
ATOM 4461 C C . ALA B 1 201 ? -23.51506 37.95427 114.32500 1.000 56.79894 197 ALA B C 1
ATOM 4462 O O . ALA B 1 201 ? -23.77040 38.77207 113.43488 1.000 54.24147 197 ALA B O 1
ATOM 4464 N N . GLY B 1 202 ? -24.34572 37.71504 115.33693 1.000 53.11338 198 GLY B N 1
ATOM 4465 C CA . GLY B 1 202 ? -25.57324 38.46953 115.49381 1.000 45.77531 198 GLY B CA 1
ATOM 4466 C C . GLY B 1 202 ? -26.72051 38.02941 114.61568 1.000 56.11633 198 GLY B C 1
ATOM 4467 O O . GLY B 1 202 ? -27.55689 38.85879 114.24420 1.000 66.99149 198 GLY B O 1
ATOM 4468 N N . HIS B 1 203 ? -26.79235 36.74403 114.27546 1.000 54.38968 199 HIS B N 1
ATOM 4469 C CA . HIS B 1 203 ? -27.85365 36.22058 113.41644 1.000 54.48701 199 HIS B CA 1
ATOM 4470 C C . HIS B 1 203 ? -29.04180 35.84662 114.29507 1.000 50.01261 199 HIS B C 1
ATOM 4471 O O . HIS B 1 203 ? -29.02944 34.81644 114.97159 1.000 53.39603 199 HIS B O 1
ATOM 4478 N N . ILE B 1 204 ? -30.08152 36.68380 114.27025 1.000 54.40819 200 ILE B N 1
ATOM 4479 C CA . ILE B 1 204 ? -31.19729 36.52733 115.20102 1.000 53.00647 200 ILE B CA 1
ATOM 4480 C C . ILE B 1 204 ? -31.97283 35.24690 114.90783 1.000 54.44088 200 ILE B C 1
ATOM 4481 O O . ILE B 1 204 ? -32.29396 34.47626 115.82079 1.000 57.59311 200 ILE B O 1
ATOM 4486 N N . ASP B 1 205 ? -32.28902 35.00133 113.63302 1.000 55.09712 201 ASP B N 1
ATOM 4487 C CA . ASP B 1 205 ? -33.10491 33.84022 113.28818 1.000 50.28714 201 ASP B CA 1
ATOM 4488 C C . ASP B 1 205 ? -32.38269 32.53710 113.60627 1.000 55.40472 201 ASP B C 1
ATOM 4489 O O . ASP B 1 205 ? -33.00531 31.56520 114.05022 1.000 58.78287 201 ASP B O 1
ATOM 4494 N N . ILE B 1 206 ? -31.06636 32.49948 113.39908 1.000 51.59901 202 ILE B N 1
ATOM 4495 C CA . ILE B 1 206 ? -30.31158 31.28540 113.68941 1.000 46.87329 202 ILE B CA 1
ATOM 4496 C C . ILE B 1 206 ? -30.24609 31.04068 115.19302 1.000 52.97791 202 ILE B C 1
ATOM 4497 O O . ILE B 1 206 ? -30.32587 29.89435 115.65302 1.000 51.10496 202 ILE B O 1
ATOM 4502 N N . VAL B 1 207 ? -30.11568 32.10897 115.98402 1.000 53.19010 203 VAL B N 1
ATOM 4503 C CA . VAL B 1 207 ? -30.15896 31.96188 117.43710 1.000 52.28778 203 VAL B CA 1
ATOM 4504 C C . VAL B 1 207 ? -31.52568 31.45158 117.87738 1.000 55.13828 203 VAL B C 1
ATOM 4505 O O . VAL B 1 207 ? -31.62786 30.57538 118.74532 1.000 51.11793 203 VAL B O 1
ATOM 4509 N N . LYS B 1 208 ? -32.59640 31.98826 117.28424 1.000 52.53616 204 LYS B N 1
ATOM 4510 C CA . LYS B 1 208 ? -33.93751 31.49339 117.58347 1.000 61.73513 204 LYS B CA 1
ATOM 4511 C C . LYS B 1 208 ? -34.06240 30.00990 117.26265 1.000 63.31839 204 LYS B C 1
ATOM 4512 O O . LYS B 1 208 ? -34.62794 29.24050 118.04937 1.000 63.49224 204 LYS B O 1
ATOM 4518 N N . GLU B 1 209 ? -33.53850 29.59209 116.10820 1.000 63.28531 205 GLU B N 1
ATOM 4519 C CA . GLU B 1 209 ? -33.64763 28.19428 115.70497 1.000 58.80698 205 GLU B CA 1
ATOM 4520 C C . GLU B 1 209 ? -32.84939 27.28690 116.63321 1.000 52.52581 205 GLU B C 1
ATOM 4521 O O . GLU B 1 209 ? -33.30053 26.18749 116.97407 1.000 52.78226 205 GLU B O 1
ATOM 4527 N N . LEU B 1 210 ? -31.66152 27.72849 117.05358 1.000 58.60060 206 LEU B N 1
ATOM 4528 C CA . LEU B 1 210 ? -30.86441 26.92532 117.97522 1.000 56.31153 206 LEU B CA 1
ATOM 4529 C C . LEU B 1 210 ? -31.50431 26.85036 119.35593 1.000 68.23332 206 LEU B C 1
ATOM 4530 O O . LEU B 1 210 ? -31.39912 25.81895 120.02977 1.000 60.06226 206 LEU B O 1
ATOM 4535 N N . ILE B 1 211 ? -32.16859 27.92134 119.79356 1.000 65.05347 207 ILE B N 1
ATOM 4536 C CA . ILE B 1 211 ? -32.90203 27.87265 121.05499 1.000 58.30004 207 ILE B CA 1
ATOM 4537 C C . ILE B 1 211 ? -34.07032 26.89951 120.95082 1.000 57.10270 207 ILE B C 1
ATOM 4538 O O . ILE B 1 211 ? -34.30810 26.09005 121.85504 1.000 50.14624 207 ILE B O 1
ATOM 4543 N N . LYS B 1 212 ? -34.81151 26.95984 119.83957 1.000 55.54214 208 LYS B N 1
ATOM 4544 C CA . LYS B 1 212 ? -35.95088 26.06678 119.65466 1.000 55.30626 208 LYS B CA 1
ATOM 4545 C C . LYS B 1 212 ? -35.52835 24.60404 119.68191 1.000 58.01134 208 LYS B C 1
ATOM 4546 O O . LYS B 1 212 ? -36.31697 23.73708 120.07609 1.000 62.29461 208 LYS B O 1
ATOM 4552 N N . TRP B 1 213 ? -34.29398 24.30967 119.27616 1.000 54.79735 209 TRP B N 1
ATOM 4553 C CA . TRP B 1 213 ? -33.76503 22.95493 119.30978 1.000 58.18564 209 TRP B CA 1
ATOM 4554 C C . TRP B 1 213 ? -33.00583 22.65254 120.59717 1.000 62.87374 209 TRP B C 1
ATOM 4555 O O . TRP B 1 213 ? -32.23176 21.68829 120.63608 1.000 55.68988 209 TRP B O 1
ATOM 4566 N N . ARG B 1 214 ? -33.20906 23.45932 121.64202 1.000 54.12288 210 ARG B N 1
ATOM 4567 C CA . ARG B 1 214 ? -32.69317 23.18016 122.98385 1.000 53.84168 210 ARG B CA 1
ATOM 4568 C C . ARG B 1 214 ? -31.16783 23.07565 122.99459 1.000 51.88455 210 ARG B C 1
ATOM 4569 O O . ARG B 1 214 ? -30.58779 22.14219 123.55397 1.000 51.22289 210 ARG B O 1
ATOM 4577 N N . ALA B 1 215 ? -30.51524 24.05407 122.37273 1.000 55.29836 211 ALA B N 1
ATOM 4578 C CA . ALA B 1 215 ? -29.05980 24.10503 122.38867 1.000 48.59320 211 ALA B CA 1
ATOM 4579 C C . ALA B 1 215 ? -28.56086 24.37527 123.80271 1.000 57.77115 211 ALA B C 1
ATOM 4580 O O . ALA B 1 215 ? -29.06016 25.27167 124.49004 1.000 61.19206 211 ALA B O 1
ATOM 4582 N N . ALA B 1 216 ? -27.57410 23.59755 124.23618 1.000 62.74779 212 ALA B N 1
ATOM 4583 C CA . ALA B 1 216 ? -27.05931 23.73180 125.59064 1.000 53.29934 212 ALA B CA 1
ATOM 4584 C C . ALA B 1 216 ? -26.21041 24.98949 125.72579 1.000 61.10286 212 ALA B C 1
ATOM 4585 O O . ALA B 1 216 ? -25.41409 25.32134 124.84298 1.000 68.39641 212 ALA B O 1
ATOM 4587 N N . ILE B 1 217 ? -26.38589 25.69174 126.84395 1.000 66.20720 213 ILE B N 1
ATOM 4588 C CA . ILE B 1 217 ? -25.59934 26.88575 127.14922 1.000 69.96510 213 ILE B CA 1
ATOM 4589 C C . ILE B 1 217 ? -24.29949 26.41133 127.79348 1.000 56.64704 213 ILE B C 1
ATOM 4590 O O . ILE B 1 217 ? -24.27624 26.02990 128.96407 1.000 63.04183 213 ILE B O 1
ATOM 4595 N N . VAL B 1 218 ? -23.21248 26.43224 127.02786 1.000 60.19480 214 VAL B N 1
ATOM 4596 C CA . VAL B 1 218 ? -21.92743 25.90760 127.46815 1.000 62.37612 214 VAL B CA 1
ATOM 4597 C C . VAL B 1 218 ? -20.91229 27.04239 127.50227 1.000 56.83393 214 VAL B C 1
ATOM 4598 O O . VAL B 1 218 ? -21.03104 28.03650 126.77852 1.000 69.77687 214 VAL B O 1
ATOM 4602 N N . VAL B 1 219 ? -19.91534 26.89079 128.36707 1.000 63.66284 215 VAL B N 1
ATOM 4603 C CA . VAL B 1 219 ? -18.80859 27.83273 128.47902 1.000 69.82052 215 VAL B CA 1
ATOM 4604 C C . VAL B 1 219 ? -17.67960 27.37515 127.56342 1.000 69.65508 215 VAL B C 1
ATOM 4605 O O . VAL B 1 219 ? -17.24237 26.22000 127.63527 1.000 91.98511 215 VAL B O 1
ATOM 4609 N N . ASN B 1 220 ? -17.20561 28.27535 126.70103 1.000 55.67706 216 ASN B N 1
ATOM 4610 C CA . ASN B 1 220 ? -16.12418 27.94576 125.78034 1.000 64.20680 216 ASN B CA 1
ATOM 4611 C C . ASN B 1 220 ? -14.78582 28.04526 126.52012 1.000 71.17534 216 ASN B C 1
ATOM 4612 O O . ASN B 1 220 ? -14.73435 28.25424 127.73467 1.000 66.41830 216 ASN B O 1
ATOM 4617 N N . GLY B 1 221 ? -13.67743 27.91868 125.79474 1.000 71.44918 217 GLY B N 1
ATOM 4618 C CA . GLY B 1 221 ? -12.37139 27.91436 126.43148 1.000 58.01729 217 GLY B CA 1
ATOM 4619 C C . GLY B 1 221 ? -11.91999 29.25925 126.97225 1.000 68.48200 217 GLY B C 1
ATOM 4620 O O . GLY B 1 221 ? -10.80479 29.38656 127.48985 1.000 81.75102 217 GLY B O 1
ATOM 4621 N N . HIS B 1 222 ? -12.77791 30.27328 126.86234 1.000 65.78751 218 HIS B N 1
ATOM 4622 C CA . HIS B 1 222 ? -12.48226 31.61515 127.35025 1.000 59.74241 218 HIS B CA 1
ATOM 4623 C C . HIS B 1 222 ? -13.51769 32.07858 128.37150 1.000 59.71825 218 HIS B C 1
ATOM 4624 O O . HIS B 1 222 ? -13.69171 33.28052 128.59241 1.000 79.75115 218 HIS B O 1
ATOM 4631 N N . GLY B 1 223 ? -14.21823 31.13547 128.99708 1.000 54.78952 219 GLY B N 1
ATOM 4632 C CA . GLY B 1 223 ? -15.16593 31.47380 130.04200 1.000 66.26443 219 GLY B CA 1
ATOM 4633 C C . GLY B 1 223 ? -16.39119 32.19973 129.52133 1.000 74.96722 219 GLY B C 1
ATOM 4634 O O . GLY B 1 223 ? -17.18220 32.76031 130.28891 1.000 82.66279 219 GLY B O 1
ATOM 4635 N N . MET B 1 224 ? -16.55945 32.18362 128.20225 1.000 64.65981 220 MET B N 1
ATOM 4636 C CA . MET B 1 224 ? -17.59917 32.94771 127.52479 1.000 58.74579 220 MET B CA 1
ATOM 4637 C C . MET B 1 224 ? -18.77055 32.04220 127.16883 1.000 59.93937 220 MET B C 1
ATOM 4638 O O . MET B 1 224 ? -18.59321 31.02565 126.48964 1.000 54.94844 220 MET B O 1
ATOM 4643 N N . THR B 1 225 ? -19.95502 32.40255 127.64814 1.000 57.18451 221 THR B N 1
ATOM 4644 C CA . THR B 1 225 ? -21.21137 31.83342 127.19173 1.000 54.32711 221 THR B CA 1
ATOM 4645 C C . THR B 1 225 ? -21.69400 32.58509 125.95780 1.000 64.47508 221 THR B C 1
ATOM 4646 O O . THR B 1 225 ? -21.20132 33.67692 125.65594 1.000 66.65612 221 THR B O 1
ATOM 4650 N N . PRO B 1 226 ? -22.64481 32.02322 125.20142 1.000 54.78956 222 PRO B N 1
ATOM 4651 C CA . PRO B 1 226 ? -23.21605 32.79418 124.08247 1.000 56.46370 222 PRO B CA 1
ATOM 4652 C C . PRO B 1 226 ? -23.77690 34.13760 124.51411 1.000 57.56582 222 PRO B C 1
ATOM 4653 O O . PRO B 1 226 ? -23.64711 35.13092 123.78587 1.000 52.33408 222 PRO B O 1
ATOM 4657 N N . LEU B 1 227 ? -24.38966 34.19226 125.69707 1.000 55.40592 223 LEU B N 1
ATOM 4658 C CA . LEU B 1 227 ? -24.89089 35.45575 126.22504 1.000 58.29218 223 LEU B CA 1
ATOM 4659 C C . LEU B 1 227 ? -23.75107 36.44110 126.46327 1.000 56.64687 223 LEU B C 1
ATOM 4660 O O . LEU B 1 227 ? -23.83589 37.61441 126.07872 1.000 57.91296 223 LEU B O 1
ATOM 4665 N N . LYS B 1 228 ? -22.67093 35.97602 127.09809 1.000 51.96718 224 LYS B N 1
ATOM 4666 C CA . LYS B 1 228 ? -21.50187 36.82579 127.30556 1.000 50.90614 224 LYS B CA 1
ATOM 4667 C C . LYS B 1 228 ? -20.90860 37.28727 125.98076 1.000 58.15314 224 LYS B C 1
ATOM 4668 O O . LYS B 1 228 ? -20.47761 38.43923 125.85219 1.000 51.84899 224 LYS B O 1
ATOM 4674 N N . VAL B 1 229 ? -20.86468 36.39501 124.98921 1.000 55.36612 225 VAL B N 1
ATOM 4675 C CA . VAL B 1 229 ? -20.31563 36.74898 123.68259 1.000 57.23698 225 VAL B CA 1
ATOM 4676 C C . VAL B 1 229 ? -21.14081 37.85941 123.04425 1.000 59.44108 225 VAL B C 1
ATOM 4677 O O . VAL B 1 229 ? -20.60257 38.87514 122.58163 1.000 54.04276 225 VAL B O 1
ATOM 4681 N N . ALA B 1 230 ? -22.46428 37.68241 123.01534 1.000 51.33934 226 ALA B N 1
ATOM 4682 C CA . ALA B 1 230 ? -23.33378 38.70270 122.44051 1.000 52.46070 226 ALA B CA 1
ATOM 4683 C C . ALA B 1 230 ? -23.20476 40.02333 123.18756 1.000 51.83033 226 ALA B C 1
ATOM 4684 O O . ALA B 1 230 ? -23.19978 41.09505 122.57023 1.000 50.83420 226 ALA B O 1
ATOM 4686 N N . ALA B 1 231 ? -23.08978 39.96742 124.51719 1.000 51.74023 227 ALA B N 1
ATOM 4687 C CA . ALA B 1 231 ? -22.96146 41.19218 125.30033 1.000 48.10194 227 ALA B CA 1
ATOM 4688 C C . ALA B 1 231 ? -21.65959 41.91632 124.98031 1.000 51.00776 227 ALA B C 1
ATOM 4689 O O . ALA B 1 231 ? -21.64636 43.13688 124.78320 1.000 54.10584 227 ALA B O 1
ATOM 4691 N N . GLU B 1 232 ? -20.55019 41.17655 124.91848 1.000 45.15019 228 GLU B N 1
ATOM 4692 C CA . GLU B 1 232 ? -19.26558 41.80341 124.62888 1.000 50.81633 228 GLU B CA 1
ATOM 4693 C C . GLU B 1 232 ? -19.21621 42.35205 123.20800 1.000 60.22907 228 GLU B C 1
ATOM 4694 O O . GLU B 1 232 ? -18.54523 43.36086 122.96047 1.000 57.29711 228 GLU B O 1
ATOM 4700 N N . SER B 1 233 ? -19.91981 41.71962 122.26761 1.000 64.94999 229 SER B N 1
ATOM 4701 C CA . SER B 1 233 ? -19.89534 42.14712 120.87580 1.000 63.31365 229 SER B CA 1
ATOM 4702 C C . SER B 1 233 ? -21.01171 43.13278 120.53438 1.000 58.45647 229 SER B C 1
ATOM 4703 O O . SER B 1 233 ? -21.27807 43.36234 119.34910 1.000 64.72907 229 SER B O 1
ATOM 4706 N N . CYS B 1 234 ? -21.66283 43.71630 121.54351 1.000 49.59726 230 CYS B N 1
ATOM 4707 C CA . CYS B 1 234 ? -22.67364 44.76129 121.35369 1.000 58.72380 230 CYS B CA 1
ATOM 4708 C C . CYS B 1 234 ? -23.88194 44.26985 120.55899 1.000 51.45624 230 CYS B C 1
ATOM 4709 O O . CYS B 1 234 ? -24.57591 45.06252 119.91760 1.000 53.93497 230 CYS B O 1
ATOM 4712 N N . LYS B 1 235 ? -24.15528 42.96470 120.59552 1.000 49.45725 231 LYS B N 1
ATOM 4713 C CA . LYS B 1 235 ? -25.32611 42.40405 119.91798 1.000 61.20877 231 LYS B CA 1
ATOM 4714 C C . LYS B 1 235 ? -26.49701 42.40375 120.89826 1.000 60.83813 231 LYS B C 1
ATOM 4715 O O . LYS B 1 235 ? -26.85233 41.38930 121.50113 1.000 56.72935 231 LYS B O 1
ATOM 4721 N N . ALA B 1 236 ? -27.11873 43.57858 121.03583 1.000 55.24955 232 ALA B N 1
ATOM 4722 C CA . ALA B 1 236 ? -28.12727 43.77783 122.07322 1.000 49.97195 232 ALA B CA 1
ATOM 4723 C C . ALA B 1 236 ? -29.35727 42.90720 121.84553 1.000 56.63961 232 ALA B C 1
ATOM 4724 O O . ALA B 1 236 ? -29.92905 42.36748 122.80128 1.000 58.49077 232 ALA B O 1
ATOM 4726 N N . ASP B 1 237 ? -29.79134 42.77024 120.59086 1.000 57.16864 233 ASP B N 1
ATOM 4727 C CA . ASP B 1 237 ? -30.98078 41.97107 120.31402 1.000 53.59541 233 ASP B CA 1
ATOM 4728 C C . ASP B 1 237 ? -30.75179 40.50504 120.66111 1.000 58.80310 233 ASP B C 1
ATOM 4729 O O . ASP B 1 237 ? -31.64057 39.84443 121.21391 1.000 60.24593 233 ASP B O 1
ATOM 4734 N N . VAL B 1 238 ? -29.55949 39.98442 120.36327 1.000 54.73988 234 VAL B N 1
ATOM 4735 C CA . VAL B 1 238 ? -29.23387 38.61563 120.74983 1.000 49.68769 234 VAL B CA 1
ATOM 4736 C C . VAL B 1 238 ? -29.18562 38.48803 122.26739 1.000 62.71022 234 VAL B C 1
ATOM 4737 O O . VAL B 1 238 ? -29.58259 37.46058 122.82898 1.000 64.27109 234 VAL B O 1
ATOM 4741 N N . VAL B 1 239 ? -28.70651 39.52766 122.95556 1.000 58.62848 235 VAL B N 1
ATOM 4742 C CA . VAL B 1 239 ? -28.68591 39.50796 124.41687 1.000 51.25292 235 VAL B CA 1
ATOM 4743 C C . VAL B 1 239 ? -30.10283 39.39125 124.96333 1.000 57.68147 235 VAL B C 1
ATOM 4744 O O . VAL B 1 239 ? -30.38465 38.56529 125.84033 1.000 64.88277 235 VAL B O 1
ATOM 4748 N N . GLU B 1 240 ? -31.01454 40.22395 124.45436 1.000 61.53636 236 GLU B N 1
ATOM 4749 C CA . GLU B 1 240 ? -32.40376 40.16202 124.89887 1.000 61.92958 236 GLU B CA 1
ATOM 4750 C C . GLU B 1 240 ? -33.02106 38.80504 124.58755 1.000 62.96942 236 GLU B C 1
ATOM 4751 O O . GLU B 1 240 ? -33.77033 38.25215 125.40198 1.000 58.90487 236 GLU B O 1
ATOM 4757 N N . LEU B 1 241 ? -32.71057 38.24947 123.41426 1.000 68.40460 237 LEU B N 1
ATOM 4758 C CA . LEU B 1 241 ? -33.28364 36.96485 123.02766 1.000 65.08622 237 LEU B CA 1
ATOM 4759 C C . LEU B 1 241 ? -32.78106 35.83755 123.92281 1.000 65.77176 237 LEU B C 1
ATOM 4760 O O . LEU B 1 241 ? -33.55118 34.94572 124.29739 1.000 74.23878 237 LEU B O 1
ATOM 4765 N N . LEU B 1 242 ? -31.49454 35.85981 124.27732 1.000 59.40685 238 LEU B N 1
ATOM 4766 C CA . LEU B 1 242 ? -30.92440 34.82464 125.13055 1.000 55.36853 238 LEU B CA 1
ATOM 4767 C C . LEU B 1 242 ? -31.28823 35.00013 126.59798 1.000 74.39038 238 LEU B C 1
ATOM 4768 O O . LEU B 1 242 ? -31.24675 34.02119 127.35117 1.000 81.25248 238 LEU B O 1
ATOM 4773 N N . LEU B 1 243 ? -31.63574 36.21679 127.02410 1.000 72.56752 239 LEU B N 1
ATOM 4774 C CA . LEU B 1 243 ? -32.01418 36.43170 128.41574 1.000 69.82227 239 LEU B CA 1
ATOM 4775 C C . LEU B 1 243 ? -33.36443 35.82157 128.76894 1.000 87.25523 239 LEU B C 1
ATOM 4776 O O . LEU B 1 243 ? -33.72282 35.80375 129.95167 1.000 104.33075 239 LEU B O 1
ATOM 4781 N N . SER B 1 244 ? -34.11589 35.32677 127.78788 1.000 83.41645 240 SER B N 1
ATOM 4782 C CA . SER B 1 244 ? -35.38803 34.66375 128.03628 1.000 83.12188 240 SER B CA 1
ATOM 4783 C C . SER B 1 244 ? -35.22699 33.17843 128.33860 1.000 88.13051 240 SER B C 1
ATOM 4784 O O . SER B 1 244 ? -36.22021 32.44409 128.32837 1.000 90.56980 240 SER B O 1
ATOM 4787 N N . HIS B 1 245 ? -34.00558 32.72392 128.60329 1.000 95.99052 241 HIS B N 1
ATOM 4788 C CA . HIS B 1 245 ? -33.76342 31.33070 128.94116 1.000 94.19225 241 HIS B CA 1
ATOM 4789 C C . HIS B 1 245 ? -34.14718 31.06502 130.39235 1.000 101.17007 241 HIS B C 1
ATOM 4790 O O . HIS B 1 245 ? -34.06930 31.94880 131.25116 1.000 89.66036 241 HIS B O 1
ATOM 4797 N N . ALA B 1 246 ? -34.56809 29.82748 130.66058 1.000 109.55013 242 ALA B N 1
ATOM 4798 C CA . ALA B 1 246 ? -35.02117 29.47629 132.00301 1.000 115.21475 242 ALA B CA 1
ATOM 4799 C C . ALA B 1 246 ? -33.84918 29.36085 132.97033 1.000 110.58115 242 ALA B C 1
ATOM 4800 O O . ALA B 1 246 ? -33.89951 29.88787 134.08800 1.000 110.36701 242 ALA B O 1
ATOM 4802 N N . ASP B 1 247 ? -32.78007 28.67964 132.55617 1.000 112.10875 243 ASP B N 1
ATOM 4803 C CA . ASP B 1 247 ? -31.62057 28.44520 133.40843 1.000 113.48629 243 ASP B CA 1
ATOM 4804 C C . ASP B 1 247 ? -30.71061 29.66502 133.53781 1.000 115.23539 243 ASP B C 1
ATOM 4805 O O . ASP B 1 247 ? -29.55759 29.51638 133.96146 1.000 109.38105 243 ASP B O 1
ATOM 4810 N N . CYS B 1 248 ? -31.19025 30.85662 133.18948 1.000 110.04734 244 CYS B N 1
ATOM 4811 C CA . CYS B 1 248 ? -30.40542 32.08028 133.31367 1.000 99.15861 244 CYS B CA 1
ATOM 4812 C C . CYS B 1 248 ? -30.67374 32.68763 134.68634 1.000 95.38507 244 CYS B C 1
ATOM 4813 O O . CYS B 1 248 ? -31.78233 33.16039 134.95823 1.000 89.81675 244 CYS B O 1
ATOM 4816 N N . ASP B 1 249 ? -29.66187 32.67298 135.55046 1.000 100.84399 245 ASP B N 1
ATOM 4817 C CA . ASP B 1 249 ? -29.82283 33.15579 136.91204 1.000 83.91082 245 ASP B CA 1
ATOM 4818 C C . ASP B 1 249 ? -29.74271 34.68119 136.96339 1.000 82.51995 245 ASP B C 1
ATOM 4819 O O . ASP B 1 249 ? -29.41590 35.35372 135.98123 1.000 77.81752 245 ASP B O 1
ATOM 4824 N N . ARG B 1 250 ? -30.04441 35.22265 138.14669 1.000 80.13223 246 ARG B N 1
ATOM 4825 C CA . ARG B 1 250 ? -30.14562 36.67025 138.30995 1.000 67.11900 246 ARG B CA 1
ATOM 4826 C C . ARG B 1 250 ? -28.80650 37.35833 138.07852 1.000 70.37952 246 ARG B C 1
ATOM 4827 O O . ARG B 1 250 ? -28.73897 38.38675 137.39490 1.000 71.13247 246 ARG B O 1
ATOM 4835 N N . ARG B 1 251 ? -27.72874 36.81198 138.64491 1.000 77.06340 247 ARG B N 1
ATOM 4836 C CA . ARG B 1 251 ? -26.42923 37.45969 138.50842 1.000 74.49840 247 ARG B CA 1
ATOM 4837 C C . ARG B 1 251 ? -25.88671 37.34960 137.08854 1.000 73.59953 247 ARG B C 1
ATOM 4838 O O . ARG B 1 251 ? -25.11688 38.21428 136.65575 1.000 70.84989 247 ARG B O 1
ATOM 4846 N N . SER B 1 252 ? -26.27102 36.30508 136.35009 1.000 69.95530 248 SER B N 1
ATOM 4847 C CA . SER B 1 252 ? -25.83075 36.18827 134.96300 1.000 70.47550 248 SER B CA 1
ATOM 4848 C C . SER B 1 252 ? -26.54084 37.20105 134.07336 1.000 65.52070 248 SER B C 1
ATOM 4849 O O . SER B 1 252 ? -25.93548 37.75864 133.14995 1.000 56.17681 248 SER B O 1
ATOM 4852 N N . ARG B 1 253 ? -27.82327 37.45486 134.34014 1.000 62.53069 249 ARG B N 1
ATOM 4853 C CA . ARG B 1 253 ? -28.56413 38.44882 133.57027 1.000 52.00590 249 ARG B CA 1
ATOM 4854 C C . ARG B 1 253 ? -28.00436 39.84805 133.79532 1.000 53.16823 249 ARG B C 1
ATOM 4855 O O . ARG B 1 253 ? -27.80006 40.60988 132.84087 1.000 58.21970 249 ARG B O 1
ATOM 4863 N N . ILE B 1 254 ? -27.76469 40.20716 135.05832 1.000 54.18807 250 ILE B N 1
ATOM 4864 C CA . ILE B 1 254 ? -27.18041 41.50811 135.36943 1.000 54.12608 250 ILE B CA 1
ATOM 4865 C C . ILE B 1 254 ? -25.78501 41.61854 134.76842 1.000 57.70173 250 ILE B C 1
ATOM 4866 O O . ILE B 1 254 ? -25.39409 42.67405 134.25122 1.000 56.23816 250 ILE B O 1
ATOM 4871 N N . GLU B 1 255 ? -25.01916 40.52586 134.81370 1.000 52.38294 251 GLU B N 1
ATOM 4872 C CA . GLU B 1 255 ? -23.69563 40.51286 134.19976 1.000 53.87941 251 GLU B CA 1
ATOM 4873 C C . GLU B 1 255 ? -23.78180 40.79340 132.70584 1.000 59.65699 251 GLU B C 1
ATOM 4874 O O . GLU B 1 255 ? -23.00426 41.58798 132.16465 1.000 61.65521 251 GLU B O 1
ATOM 4880 N N . ALA B 1 256 ? -24.72429 40.14278 132.02139 1.000 56.33538 252 ALA B N 1
ATOM 4881 C CA . ALA B 1 256 ? -24.87250 40.34479 130.58435 1.000 46.29481 252 ALA B CA 1
ATOM 4882 C C . ALA B 1 256 ? -25.28212 41.77627 130.26914 1.000 51.13228 252 ALA B C 1
ATOM 4883 O O . ALA B 1 256 ? -24.74063 42.40173 129.34873 1.000 55.14783 252 ALA B O 1
ATOM 4885 N N . LEU B 1 257 ? -26.25394 42.30555 131.01775 1.000 43.91106 253 LEU B N 1
ATOM 4886 C CA . LEU B 1 257 ? -26.69448 43.67898 130.79536 1.000 49.50008 253 LEU B CA 1
ATOM 4887 C C . LEU B 1 257 ? -25.54756 44.66235 130.99104 1.000 55.89331 253 LEU B C 1
ATOM 4888 O O . LEU B 1 257 ? -25.37088 45.59232 130.19241 1.000 59.64832 253 LEU B O 1
ATOM 4893 N N . GLU B 1 258 ? -24.74364 44.46199 132.03753 1.000 55.34402 254 GLU B N 1
ATOM 4894 C CA . GLU B 1 258 ? -23.63800 45.37603 132.29696 1.000 62.38336 254 GLU B CA 1
ATOM 4895 C C . GLU B 1 258 ? -22.54943 45.25415 131.24276 1.000 57.27987 254 GLU B C 1
ATOM 4896 O O . GLU B 1 258 ? -21.97452 46.26418 130.82346 1.000 52.96085 254 GLU B O 1
ATOM 4902 N N . LEU B 1 259 ? -22.24129 44.03081 130.80903 1.000 49.52164 255 LEU B N 1
ATOM 4903 C CA . LEU B 1 259 ? -21.24367 43.86705 129.75961 1.000 51.66753 255 LEU B CA 1
ATOM 4904 C C . LEU B 1 259 ? -21.70235 44.53240 128.46969 1.000 58.43697 255 LEU B C 1
ATOM 4905 O O . LEU B 1 259 ? -20.90887 45.18831 127.78592 1.000 53.04748 255 LEU B O 1
ATOM 4910 N N . LEU B 1 260 ? -22.98984 44.40220 128.13945 1.000 53.71212 256 LEU B N 1
ATOM 4911 C CA . LEU B 1 260 ? -23.52494 45.05087 126.94596 1.000 50.86292 256 LEU B CA 1
ATOM 4912 C C . LEU B 1 260 ? -23.41924 46.56831 127.04983 1.000 50.49622 256 LEU B C 1
ATOM 4913 O O . LEU B 1 260 ? -22.92148 47.23651 126.13102 1.000 53.62764 256 LEU B O 1
ATOM 4918 N N . GLY B 1 261 ? -23.89370 47.13059 128.16502 1.000 48.57793 257 GLY B N 1
ATOM 4919 C CA . GLY B 1 261 ? -23.82224 48.57146 128.34219 1.000 48.44602 257 GLY B CA 1
ATOM 4920 C C . GLY B 1 261 ? -22.40089 49.09719 128.29588 1.000 56.22749 257 GLY B C 1
ATOM 4921 O O . GLY B 1 261 ? -22.12491 50.11111 127.65088 1.000 53.38767 257 GLY B O 1
ATOM 4922 N N . ALA B 1 262 ? -21.47583 48.40577 128.96463 1.000 46.57374 258 ALA B N 1
ATOM 4923 C CA . ALA B 1 262 ? -20.08443 48.83977 128.97159 1.000 52.62970 258 ALA B CA 1
ATOM 4924 C C . ALA B 1 262 ? -19.46182 48.73951 127.58604 1.000 54.49247 258 ALA B C 1
ATOM 4925 O O . ALA B 1 262 ? -18.69917 49.62363 127.17806 1.000 57.69873 258 ALA B O 1
ATOM 4927 N N . SER B 1 263 ? -19.76985 47.66925 126.84854 1.000 47.57784 259 SER B N 1
ATOM 4928 C CA . SER B 1 263 ? -19.19914 47.50006 125.51965 1.000 50.99260 259 SER B CA 1
ATOM 4929 C C . SER B 1 263 ? -19.73625 48.53665 124.54562 1.000 56.79827 259 SER B C 1
ATOM 4930 O O . SER B 1 263 ? -19.03566 48.91738 123.60068 1.000 60.83728 259 SER B O 1
ATOM 4933 N N . PHE B 1 264 ? -20.96717 49.00845 124.75729 1.000 51.04326 260 PHE B N 1
ATOM 4934 C CA . PHE B 1 264 ? -21.49951 50.05829 123.89427 1.000 49.49306 260 PHE B CA 1
ATOM 4935 C C . PHE B 1 264 ? -20.73008 51.37114 124.00084 1.000 54.63188 260 PHE B C 1
ATOM 4936 O O . PHE B 1 264 ? -20.95347 52.26425 123.17629 1.000 51.76760 260 PHE B O 1
ATOM 4944 N N . ALA B 1 265 ? -19.83088 51.51260 124.97565 1.000 59.06324 261 ALA B N 1
ATOM 4945 C CA . ALA B 1 265 ? -19.17620 52.79053 125.22653 1.000 49.88448 261 ALA B CA 1
ATOM 4946 C C . ALA B 1 265 ? -17.84501 52.95056 124.50455 1.000 56.99233 261 ALA B C 1
ATOM 4947 O O . ALA B 1 265 ? -17.38593 54.08619 124.33188 1.000 53.99655 261 ALA B O 1
ATOM 4949 N N . ASN B 1 266 ? -17.21272 51.85307 124.08198 1.000 61.70324 262 ASN B N 1
ATOM 4950 C CA . ASN B 1 266 ? -15.89677 51.92171 123.46000 1.000 49.04206 262 ASN B CA 1
ATOM 4951 C C . ASN B 1 266 ? -15.78095 51.05427 122.21207 1.000 63.46425 262 ASN B C 1
ATOM 4952 O O . ASN B 1 266 ? -14.66892 50.86962 121.70260 1.000 68.32635 262 ASN B O 1
ATOM 4957 N N . ASP B 1 267 ? -16.88740 50.51148 121.71292 1.000 66.23707 263 ASP B N 1
ATOM 4958 C CA . ASP B 1 267 ? -16.88701 49.83441 120.42352 1.000 53.49461 263 ASP B CA 1
ATOM 4959 C C . ASP B 1 267 ? -16.91986 50.88997 119.32509 1.000 67.60883 263 ASP B C 1
ATOM 4960 O O . ASP B 1 267 ? -17.86089 51.68795 119.25319 1.000 72.80283 263 ASP B O 1
ATOM 4965 N N . ARG B 1 268 ? -15.88824 50.90190 118.47694 1.000 71.20469 264 ARG B N 1
ATOM 4966 C CA . ARG B 1 268 ? -15.81219 51.90774 117.42190 1.000 70.67036 264 ARG B CA 1
ATOM 4967 C C . ARG B 1 268 ? -16.97672 51.79245 116.44734 1.000 76.93334 264 ARG B C 1
ATOM 4968 O O . ARG B 1 268 ? -17.41792 52.80085 115.88439 1.000 72.49951 264 ARG B O 1
ATOM 4976 N N . GLU B 1 269 ? -17.49365 50.58197 116.24467 1.000 78.98071 265 GLU B N 1
ATOM 4977 C CA . GLU B 1 269 ? -18.50794 50.34638 115.22635 1.000 69.90310 265 GLU B CA 1
ATOM 4978 C C . GLU B 1 269 ? -19.92987 50.44981 115.76162 1.000 67.41781 265 GLU B C 1
ATOM 4979 O O . GLU B 1 269 ? -20.84912 50.75234 114.99224 1.000 77.28132 265 GLU B O 1
ATOM 4985 N N . ASN B 1 270 ? -20.13708 50.20858 117.05728 1.000 75.39432 266 ASN B N 1
ATOM 4986 C CA . ASN B 1 270 ? -21.46664 50.22734 117.65811 1.000 69.09760 266 ASN B CA 1
ATOM 4987 C C . ASN B 1 270 ? -21.57529 51.27163 118.76540 1.000 62.76986 266 ASN B C 1
ATOM 4988 O O . ASN B 1 270 ? -22.36363 51.10941 119.69842 1.000 60.30383 266 ASN B O 1
ATOM 4993 N N . TYR B 1 271 ? -20.79719 52.34895 118.67345 1.000 56.36465 267 TYR B N 1
ATOM 4994 C CA . TYR B 1 271 ? -20.76426 53.33927 119.74292 1.000 51.74556 267 TYR B CA 1
ATOM 4995 C C . TYR B 1 271 ? -22.13295 53.97972 119.93889 1.000 54.84095 267 TYR B C 1
ATOM 4996 O O . TYR B 1 271 ? -22.75802 54.45064 118.98421 1.000 50.00541 267 TYR B O 1
ATOM 5005 N N . ASP B 1 272 ? -22.59396 53.99238 121.19252 1.000 59.75034 268 ASP B N 1
ATOM 5006 C CA . ASP B 1 272 ? -23.86506 54.62462 121.54436 1.000 57.46243 268 ASP B CA 1
ATOM 5007 C C . ASP B 1 272 ? -23.84452 54.84272 123.05797 1.000 56.47244 268 ASP B C 1
ATOM 5008 O O . ASP B 1 272 ? -24.02871 53.89223 123.82322 1.000 67.19807 268 ASP B O 1
ATOM 5013 N N . ILE B 1 273 ? -23.62297 56.09255 123.47122 1.000 46.39733 269 ILE B N 1
ATOM 5014 C CA . ILE B 1 273 ? -23.49482 56.38735 124.89470 1.000 50.93146 269 ILE B CA 1
ATOM 5015 C C . ILE B 1 273 ? -24.83981 56.24498 125.60244 1.000 56.62586 269 ILE B C 1
ATOM 5016 O O . ILE B 1 273 ? -24.89508 55.88844 126.79067 1.000 62.06391 269 ILE B O 1
ATOM 5021 N N . MET B 1 274 ? -25.94294 56.48793 124.88865 1.000 57.89897 270 MET B N 1
ATOM 5022 C CA . MET B 1 274 ? -27.25531 56.38014 125.51342 1.000 50.58769 270 MET B CA 1
ATOM 5023 C C . MET B 1 274 ? -27.58710 54.93336 125.85023 1.000 58.26444 270 MET B C 1
ATOM 5024 O O . MET B 1 274 ? -28.09212 54.65115 126.94066 1.000 60.70279 270 MET B O 1
ATOM 5029 N N . LYS B 1 275 ? -27.29905 54.00061 124.93754 1.000 49.22279 271 LYS B N 1
ATOM 5030 C CA . LYS B 1 275 ? -27.49029 52.58691 125.25099 1.000 51.55942 271 LYS B CA 1
ATOM 5031 C C . LYS B 1 275 ? -26.54884 52.14109 126.36262 1.000 55.66473 271 LYS B C 1
ATOM 5032 O O . LYS B 1 275 ? -26.91249 51.30032 127.19634 1.000 54.32307 271 LYS B O 1
ATOM 5038 N N . THR B 1 276 ? -25.33305 52.69374 126.38628 1.000 41.75992 272 THR B N 1
ATOM 5039 C CA . THR B 1 276 ? -24.40385 52.44356 127.48268 1.000 54.67240 272 THR B CA 1
ATOM 5040 C C . THR B 1 276 ? -25.06065 52.73398 128.82607 1.000 56.94748 272 THR B C 1
ATOM 5041 O O . THR B 1 276 ? -25.19824 51.84407 129.68238 1.000 52.75162 272 THR B O 1
ATOM 5045 N N . TYR B 1 277 ? -25.47378 53.99103 129.02225 1.000 54.41922 273 TYR B N 1
ATOM 5046 C CA . TYR B 1 277 ? -26.10683 54.35161 130.28480 1.000 49.62029 273 TYR B CA 1
ATOM 5047 C C . TYR B 1 277 ? -27.37702 53.54747 130.51351 1.000 53.80212 273 TYR B C 1
ATOM 5048 O O . TYR B 1 277 ? -27.66453 53.15134 131.64524 1.000 57.65721 273 TYR B O 1
ATOM 5057 N N . HIS B 1 278 ? -28.15043 53.29483 129.45489 1.000 45.31056 274 HIS B N 1
ATOM 5058 C CA . HIS B 1 278 ? -29.42053 52.59661 129.61646 1.00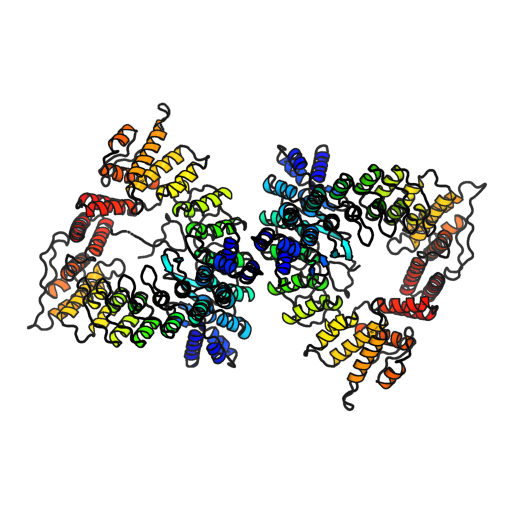0 52.50481 274 HIS B CA 1
ATOM 5059 C C . HIS B 1 278 ? -29.21432 51.21254 130.21217 1.000 55.35519 274 HIS B C 1
ATOM 5060 O O . HIS B 1 278 ? -29.83259 50.86079 131.22357 1.000 58.75189 274 HIS B O 1
ATOM 5067 N N . TYR B 1 279 ? -28.33813 50.41314 129.60287 1.000 50.98631 275 TYR B N 1
ATOM 5068 C CA . TYR B 1 279 ? -28.15193 49.05039 130.08708 1.000 51.99452 275 TYR B CA 1
ATOM 5069 C C . TYR B 1 279 ? -27.44842 49.02975 131.44019 1.000 58.55686 275 TYR B C 1
ATOM 5070 O O . TYR B 1 279 ? -27.83258 48.25366 132.32835 1.000 57.13354 275 TYR B O 1
ATOM 5079 N N . LEU B 1 280 ? -26.43997 49.89054 131.63703 1.000 50.37993 276 LEU B N 1
ATOM 5080 C CA . LEU B 1 280 ? -25.77824 49.92948 132.93929 1.000 45.49283 276 LEU B CA 1
ATOM 5081 C C . LEU B 1 280 ? -26.75789 50.30565 134.04780 1.000 51.69915 276 LEU B C 1
ATOM 5082 O O . LEU B 1 280 ? -26.77333 49.68058 135.11683 1.000 59.40787 276 LEU B O 1
ATOM 5087 N N . TYR B 1 281 ? -27.61058 51.30104 133.79608 1.000 49.33525 277 TYR B N 1
ATOM 5088 C CA . TYR B 1 281 ? -28.53711 51.78071 134.81238 1.000 53.01939 277 TYR B CA 1
ATOM 5089 C C . TYR B 1 281 ? -29.65627 50.77932 135.05973 1.000 53.51575 277 TYR B C 1
ATOM 5090 O O . TYR B 1 281 ? -30.10231 50.61111 136.20083 1.000 62.30948 277 TYR B O 1
ATOM 5099 N N . LEU B 1 282 ? -30.12333 50.10247 134.00723 1.000 45.71450 278 LEU B N 1
ATOM 5100 C CA . LEU B 1 282 ? -31.11585 49.05229 134.19785 1.000 56.00709 278 LEU B CA 1
ATOM 5101 C C . LEU B 1 282 ? -30.55732 47.92762 135.05844 1.000 62.17525 278 LEU B C 1
ATOM 5102 O O . LEU B 1 282 ? -31.23431 47.43925 135.97257 1.000 63.79253 278 LEU B O 1
ATOM 5107 N N . ALA B 1 283 ? -29.31187 47.51867 134.79843 1.000 68.15840 279 ALA B N 1
ATOM 5108 C CA . ALA B 1 283 ? -28.70438 46.47369 135.61558 1.000 56.83045 279 ALA B CA 1
ATOM 5109 C C . ALA B 1 283 ? -28.50982 46.93626 137.05570 1.000 53.55157 279 ALA B C 1
ATOM 5110 O O . ALA B 1 283 ? -28.69052 46.15334 137.99512 1.000 53.58733 279 ALA B O 1
ATOM 5112 N N . MET B 1 284 ? -28.14855 48.20684 137.25266 1.000 60.98271 280 MET B N 1
ATOM 5113 C CA . MET B 1 284 ? -27.99016 48.72502 138.61027 1.000 59.86562 280 MET B CA 1
ATOM 5114 C C . MET B 1 284 ? -29.31665 48.70858 139.36493 1.000 61.58421 280 MET B C 1
ATOM 5115 O O . MET B 1 284 ? -29.38590 48.27170 140.52297 1.000 64.77481 280 MET B O 1
ATOM 5120 N N . LEU B 1 285 ? -30.38291 49.19429 138.72287 1.000 54.91051 281 LEU B N 1
ATOM 5121 C CA . LEU B 1 285 ? -31.70389 49.15253 139.34153 1.000 52.11844 281 LEU B CA 1
ATOM 5122 C C . LEU B 1 285 ? -32.11362 47.72153 139.66000 1.000 57.91864 281 LEU B C 1
ATOM 5123 O O . LEU B 1 285 ? -32.71955 47.45855 140.70554 1.000 53.04259 281 LEU B O 1
ATOM 5128 N N . GLU B 1 286 ? -31.78863 46.78229 138.76825 1.000 64.72539 282 GLU B N 1
ATOM 5129 C CA . GLU B 1 286 ? -32.06529 45.37607 139.03930 1.000 59.30254 282 GLU B CA 1
ATOM 5130 C C . GLU B 1 286 ? -31.30660 44.89747 140.27056 1.000 61.76304 282 GLU B C 1
ATOM 5131 O O . GLU B 1 286 ? -31.84357 44.13823 141.08592 1.000 58.46450 282 GLU B O 1
ATOM 5137 N N . ARG B 1 287 ? -30.05152 45.33001 140.41678 1.000 70.42886 283 ARG B N 1
ATOM 5138 C CA . ARG B 1 287 ? -29.28193 44.99003 141.61019 1.000 61.52266 283 ARG B CA 1
ATOM 5139 C C . ARG B 1 287 ? -29.96233 45.50931 142.86932 1.000 70.00108 283 ARG B C 1
ATOM 5140 O O . ARG B 1 287 ? -30.05345 44.79603 143.87503 1.000 70.43000 283 ARG B O 1
ATOM 5148 N N . PHE B 1 288 ? -30.44461 46.75081 142.83504 1.000 66.12205 284 PHE B N 1
ATOM 5149 C CA . PHE B 1 288 ? -31.05917 47.37175 144.00105 1.000 53.22837 284 PHE B CA 1
ATOM 5150 C C . PHE B 1 288 ? -32.57618 47.21467 144.02353 1.000 62.18040 284 PHE B C 1
ATOM 5151 O O . PHE B 1 288 ? -33.26120 47.99139 144.69883 1.000 72.86332 284 PHE B O 1
ATOM 5159 N N . GLN B 1 289 ? -33.11116 46.22196 143.31064 1.000 68.74089 285 GLN B N 1
ATOM 5160 C CA . GLN B 1 289 ? -34.55729 46.02947 143.25576 1.000 64.55175 285 GLN B CA 1
ATOM 5161 C C . GLN B 1 289 ? -35.10293 45.59716 144.61169 1.000 72.36937 285 GLN B C 1
ATOM 5162 O O . GLN B 1 289 ? -35.92371 46.29503 145.21873 1.000 64.85297 285 GLN B O 1
ATOM 5168 N N . ASP B 1 290 ? -34.66028 44.44075 145.09951 1.000 85.98872 286 ASP B N 1
ATOM 5169 C CA . ASP B 1 290 ? -35.03802 43.96190 146.42478 1.000 81.81238 286 ASP B CA 1
ATOM 5170 C C . ASP B 1 290 ? -34.14239 44.64197 147.45324 1.000 84.46030 286 ASP B C 1
ATOM 5171 O O . ASP B 1 290 ? -32.92738 44.41937 147.47167 1.000 90.18301 286 ASP B O 1
ATOM 5176 N N . GLY B 1 291 ? -34.73966 45.47550 148.30820 1.000 84.41090 287 GLY B N 1
ATOM 5177 C CA . GLY B 1 291 ? -33.97090 46.20189 149.30421 1.000 70.43252 287 GLY B CA 1
ATOM 5178 C C . GLY B 1 291 ? -33.26363 45.31340 150.30479 1.000 89.11752 287 GLY B C 1
ATOM 5179 O O . GLY B 1 291 ? -32.27372 45.73886 150.91018 1.000 82.03242 287 GLY B O 1
ATOM 5180 N N . ASP B 1 292 ? -33.74514 44.08618 150.49260 1.000 96.10673 288 ASP B N 1
ATOM 5181 C CA . ASP B 1 292 ? -33.11717 43.15085 151.41896 1.000 99.97866 288 ASP B CA 1
ATOM 5182 C C . ASP B 1 292 ? -32.05414 42.30829 150.71837 1.000 96.90074 288 ASP B C 1
ATOM 5183 O O . ASP B 1 292 ? -30.89063 42.29111 151.13306 1.000 93.16250 288 ASP B O 1
ATOM 5188 N N . ASN B 1 293 ? -32.44202 41.60743 149.65376 1.000 96.59852 289 ASN B N 1
ATOM 5189 C CA . ASN B 1 293 ? -31.51917 40.74411 148.91781 1.000 104.31785 289 ASN B CA 1
ATOM 5190 C C . ASN B 1 293 ? -30.88066 41.55644 147.79116 1.000 90.13662 289 ASN B C 1
ATOM 5191 O O . ASN B 1 293 ? -31.10640 41.33458 146.60014 1.000 90.62663 289 ASN B O 1
ATOM 5196 N N . ILE B 1 294 ? -30.06699 42.52372 148.20745 1.000 75.32448 290 ILE B N 1
ATOM 5197 C CA . ILE B 1 294 ? -29.41791 43.45011 147.28637 1.000 78.52690 290 ILE B CA 1
ATOM 5198 C C . ILE B 1 294 ? -28.12295 42.82775 146.78190 1.000 69.57461 290 ILE B C 1
ATOM 5199 O O . ILE B 1 294 ? -27.32535 42.29741 147.56534 1.000 66.50290 290 ILE B O 1
ATOM 5204 N N . LEU B 1 295 ? -27.91738 42.88241 145.46663 1.000 68.04191 291 LEU B N 1
ATOM 5205 C CA . LEU B 1 295 ? -26.75682 42.27196 144.81967 1.000 61.39595 291 LEU B CA 1
ATOM 5206 C C . LEU B 1 295 ? -25.68260 43.33950 144.65849 1.000 62.69236 291 LEU B C 1
ATOM 5207 O O . LEU B 1 295 ? -25.68853 44.09749 143.68640 1.000 53.48236 291 LEU B O 1
ATOM 5212 N N . GLU B 1 296 ? -24.75728 43.39912 145.61296 1.000 71.29600 292 GLU B N 1
ATOM 5213 C CA . GLU B 1 296 ? -23.72028 44.42015 145.61608 1.000 68.73722 292 GLU B CA 1
ATOM 5214 C C . GLU B 1 296 ? -22.64062 44.10809 144.58761 1.000 58.81840 292 GLU B C 1
ATOM 5215 O O . GLU B 1 296 ? -22.42098 42.95276 144.21448 1.000 55.80317 292 GLU B O 1
ATOM 5221 N N . LYS B 1 297 ? -21.96056 45.16016 144.13625 1.000 63.65284 293 LYS B N 1
ATOM 5222 C CA . LYS B 1 297 ? -20.86619 45.03983 143.18091 1.000 54.64317 293 LYS B CA 1
ATOM 5223 C C . LYS B 1 297 ? -19.55266 44.85252 143.92878 1.000 59.70044 293 LYS B C 1
ATOM 5224 O O . LYS B 1 297 ? -19.19233 45.67775 144.77510 1.000 68.78538 293 LYS B O 1
ATOM 5230 N N . GLU B 1 298 ? -18.83357 43.77647 143.61008 1.000 61.48686 294 GLU B N 1
ATOM 5231 C CA . GLU B 1 298 ? -17.46110 43.60333 144.08411 1.000 60.35104 294 GLU B CA 1
ATOM 5232 C C . GLU B 1 298 ? -16.54235 44.32182 143.10058 1.000 67.08740 294 GLU B C 1
ATOM 5233 O O . GLU B 1 298 ? -15.94964 43.72938 142.19600 1.000 69.87889 294 GLU B O 1
ATOM 5239 N N . VAL B 1 299 ? -16.43910 45.63606 143.28451 1.000 59.63486 295 VAL B N 1
ATOM 5240 C CA . VAL B 1 299 ? -15.69546 46.48481 142.36181 1.000 63.70511 295 VAL B CA 1
ATOM 5241 C C . VAL B 1 299 ? -14.19999 46.30999 142.58742 1.000 63.02315 295 VAL B C 1
ATOM 5242 O O . VAL B 1 299 ? -13.74456 45.96339 143.68351 1.000 73.77486 295 VAL B O 1
ATOM 5246 N N . LEU B 1 300 ? -13.42845 46.54887 141.53364 1.000 66.14623 296 LEU B N 1
ATOM 5247 C CA . LEU B 1 300 ? -11.97936 46.46198 141.58311 1.000 58.00742 296 LEU B CA 1
ATOM 5248 C C . LEU B 1 300 ? -11.38421 47.77261 142.07718 1.000 66.04612 296 LEU B C 1
ATOM 5249 O O . LEU B 1 300 ? -12.01548 48.83022 141.98171 1.000 63.93430 296 LEU B O 1
ATOM 5254 N N . PRO B 1 301 ? -10.17348 47.73592 142.62837 1.000 62.38878 297 PRO B N 1
ATOM 5255 C CA . PRO B 1 301 ? -9.51056 48.97481 143.04868 1.000 60.35680 297 PRO B CA 1
ATOM 5256 C C . PRO B 1 301 ? -9.28239 49.89328 141.86309 1.000 60.99007 297 PRO B C 1
ATOM 5257 O O . PRO B 1 301 ? -8.97015 49.42695 140.75679 1.000 66.88543 297 PRO B O 1
ATOM 5261 N N . PRO B 1 302 ? -9.43429 51.20318 142.04963 1.000 56.07216 298 PRO B N 1
ATOM 5262 C CA . PRO B 1 302 ? -9.27178 52.12799 140.92233 1.000 73.78324 298 PRO B CA 1
ATOM 5263 C C . PRO B 1 302 ? -7.82242 52.20651 140.47075 1.000 75.64372 298 PRO B C 1
ATOM 5264 O O . PRO B 1 302 ? -6.89672 52.21230 141.28563 1.000 84.58499 298 PRO B O 1
ATOM 5268 N N . ILE B 1 303 ? -7.63431 52.26450 139.15545 1.000 75.54620 299 ILE B N 1
ATOM 5269 C CA . ILE B 1 303 ? -6.31034 52.36263 138.56041 1.000 69.79143 299 ILE B CA 1
ATOM 5270 C C . ILE B 1 303 ? -6.14512 53.74860 137.95120 1.000 74.29825 299 ILE B C 1
ATOM 5271 O O . ILE B 1 303 ? -7.11535 54.46313 137.68075 1.000 69.67011 299 ILE B O 1
ATOM 5276 N N . HIS B 1 304 ? -4.88456 54.12359 137.72170 1.000 80.54029 300 HIS B N 1
ATOM 5277 C CA . HIS B 1 304 ? -4.58929 55.46935 137.24191 1.000 89.79892 300 HIS B CA 1
ATOM 5278 C C . HIS B 1 304 ? -4.95326 55.64384 135.77236 1.000 76.53808 300 HIS B C 1
ATOM 5279 O O . HIS B 1 304 ? -5.23108 56.76660 135.33482 1.000 75.32000 300 HIS B O 1
ATOM 5286 N N . ALA B 1 305 ? -4.96041 54.55599 134.99869 1.000 70.61392 301 ALA B N 1
ATOM 5287 C CA . ALA B 1 305 ? -5.24526 54.66892 133.57145 1.000 69.24821 301 ALA B CA 1
ATOM 5288 C C . ALA B 1 305 ? -6.69279 55.07067 133.32197 1.000 63.74943 301 ALA B C 1
ATOM 5289 O O . ALA B 1 305 ? -6.98223 55.81950 132.38117 1.000 55.48741 301 ALA B O 1
ATOM 5291 N N . TYR B 1 306 ? -7.61514 54.58215 134.14928 1.000 74.11013 302 TYR B N 1
ATOM 5292 C CA . TYR B 1 306 ? -9.02544 54.92163 134.03713 1.000 68.06966 302 TYR B CA 1
ATOM 5293 C C . TYR B 1 306 ? -9.38015 56.20447 134.78357 1.000 69.11297 302 TYR B C 1
ATOM 5294 O O . TYR B 1 306 ? -10.56276 56.45138 135.04723 1.000 66.63950 302 TYR B O 1
ATOM 5303 N N . GLY B 1 307 ? -8.38565 57.02162 135.12669 1.000 78.56692 303 GLY B N 1
ATOM 5304 C CA . GLY B 1 307 ? -8.63541 58.26585 135.82642 1.000 77.73663 303 GLY B CA 1
ATOM 5305 C C . GLY B 1 307 ? -8.88824 58.12641 137.30815 1.000 74.27323 303 GLY B C 1
ATOM 5306 O O . GLY B 1 307 ? -9.48521 59.02594 137.90835 1.000 64.61428 303 GLY B O 1
ATOM 5307 N N . ASN B 1 308 ? -8.45536 57.02109 137.91690 1.000 70.54070 304 ASN B N 1
ATOM 5308 C CA . ASN B 1 308 ? -8.68376 56.72035 139.32983 1.000 71.77998 304 ASN B CA 1
ATOM 5309 C C . ASN B 1 308 ? -10.16616 56.65850 139.68120 1.000 72.99591 304 ASN B C 1
ATOM 5310 O O . ASN B 1 308 ? -10.53016 56.70274 140.86087 1.000 81.63971 304 ASN B O 1
ATOM 5315 N N . ARG B 1 309 ? -11.03353 56.55208 138.67885 1.000 76.73493 305 ARG B N 1
ATOM 5316 C CA . ARG B 1 309 ? -12.45222 56.37442 138.94321 1.000 68.92844 305 ARG B CA 1
ATOM 5317 C C . ARG B 1 309 ? -12.71154 54.96805 139.46317 1.000 69.26672 305 ARG B C 1
ATOM 5318 O O . ARG B 1 309 ? -12.05948 54.00463 139.05135 1.000 70.41442 305 ARG B O 1
ATOM 5326 N N . THR B 1 310 ? -13.66367 54.85581 140.38073 1.000 72.63257 306 THR B N 1
ATOM 5327 C CA . THR B 1 310 ? -14.14526 53.57194 140.86331 1.000 58.47609 306 THR B CA 1
ATOM 5328 C C . THR B 1 310 ? -15.52253 53.31463 140.26761 1.000 59.76927 306 THR B C 1
ATOM 5329 O O . THR B 1 310 ? -16.31226 54.24777 140.08735 1.000 63.92181 306 THR B O 1
ATOM 5333 N N . GLU B 1 311 ? -15.79555 52.05353 139.93814 1.000 49.91298 307 GLU B N 1
ATOM 5334 C CA . GLU B 1 311 ? -17.07284 51.70199 139.33331 1.000 60.16335 307 GLU B CA 1
ATOM 5335 C C . GLU B 1 311 ? -18.22650 52.10484 140.24427 1.000 61.61634 307 GLU B C 1
ATOM 5336 O O . GLU B 1 311 ? -18.14092 51.99428 141.47091 1.000 68.02498 307 GLU B O 1
ATOM 5342 N N . CYS B 1 312 ? -19.30479 52.59275 139.63299 1.000 54.40378 308 CYS B N 1
ATOM 5343 C CA . CYS B 1 312 ? -20.46922 53.02448 140.39456 1.000 52.67710 308 CYS B CA 1
ATOM 5344 C C . CYS B 1 312 ? -21.06763 51.85151 141.16061 1.000 65.34094 308 CYS B C 1
ATOM 5345 O O . CYS B 1 312 ? -21.31329 50.78239 140.59497 1.000 60.93040 308 CYS B O 1
ATOM 5348 N N . ARG B 1 313 ? -21.29709 52.05458 142.45638 1.000 58.32955 309 ARG B N 1
ATOM 5349 C CA . ARG B 1 313 ? -21.78944 50.98652 143.31579 1.000 54.13085 309 ARG B CA 1
ATOM 5350 C C . ARG B 1 313 ? -23.30192 51.00192 143.47288 1.000 55.41451 309 ARG B C 1
ATOM 5351 O O . ARG B 1 313 ? -23.90023 49.95179 143.73637 1.000 56.13008 309 ARG B O 1
ATOM 5359 N N . ASN B 1 314 ? -23.92893 52.16008 143.32326 1.000 53.91392 310 ASN B N 1
ATOM 5360 C CA . ASN B 1 314 ? -25.33790 52.34230 143.62730 1.000 60.70025 310 ASN B CA 1
ATOM 5361 C C . ASN B 1 314 ? -25.98470 53.16323 142.52197 1.000 58.84850 310 ASN B C 1
ATOM 5362 O O . ASN B 1 314 ? -25.28782 53.82412 141.74540 1.000 61.08067 310 ASN B O 1
ATOM 5367 N N . PRO B 1 315 ? -27.31841 53.12544 142.41779 1.000 56.95455 311 PRO B N 1
ATOM 5368 C CA . PRO B 1 315 ? -27.99102 53.91214 141.36865 1.000 53.87637 311 PRO B CA 1
ATOM 5369 C C . PRO B 1 315 ? -27.69440 55.39914 141.42399 1.000 51.96451 311 PRO B C 1
ATOM 5370 O O . PRO B 1 315 ? -27.70647 56.05825 140.37830 1.000 53.27601 311 PRO B O 1
ATOM 5374 N N . GLN B 1 316 ? -27.42916 55.95114 142.60790 1.000 52.52129 312 GLN B N 1
ATOM 5375 C CA . GLN B 1 316 ? -27.17497 57.38416 142.71449 1.000 58.05528 312 GLN B CA 1
ATOM 5376 C C . GLN B 1 316 ? -25.87383 57.76386 142.01421 1.000 61.85231 312 GLN B C 1
ATOM 5377 O O . GLN B 1 316 ? -25.83421 58.71792 141.22433 1.000 64.68133 312 GLN B O 1
ATOM 5383 N N . GLU B 1 317 ? -24.80073 57.01238 142.28057 1.000 55.65877 313 GLU B N 1
ATOM 5384 C CA . GLU B 1 317 ? -23.50697 57.31412 141.67556 1.000 58.11263 313 GLU B CA 1
ATOM 5385 C C . GLU B 1 317 ? -23.54911 57.15754 140.16046 1.000 63.09228 313 GLU B C 1
ATOM 5386 O O . GLU B 1 317 ? -22.88855 57.90951 139.43388 1.000 52.83927 313 GLU B O 1
ATOM 5392 N N . LEU B 1 318 ? -24.31964 56.18682 139.66369 1.000 56.42756 314 LEU B N 1
ATOM 5393 C CA . LEU B 1 318 ? -24.41232 55.99037 138.22060 1.000 57.86861 314 LEU B CA 1
ATOM 5394 C C . LEU B 1 318 ? -25.27618 57.06375 137.57147 1.000 56.19197 314 LEU B C 1
ATOM 5395 O O . LEU B 1 318 ? -24.93374 57.57992 136.50151 1.000 67.80512 314 LEU B O 1
ATOM 5400 N N . GLU B 1 319 ? -26.39791 57.41458 138.20524 1.000 56.65018 315 GLU B N 1
ATOM 5401 C CA . GLU B 1 319 ? -27.24993 58.47536 137.68102 1.000 57.15408 315 GLU B CA 1
ATOM 5402 C C . GLU B 1 319 ? -26.52480 59.81270 137.67404 1.000 57.40809 315 GLU B C 1
ATOM 5403 O O . GLU B 1 319 ? -26.82793 60.67930 136.84547 1.000 63.20923 315 GLU B O 1
ATOM 5409 N N . ALA B 1 320 ? -25.56050 59.99504 138.58077 1.000 55.69529 316 ALA B N 1
ATOM 5410 C CA . ALA B 1 320 ? -24.81554 61.24882 138.61890 1.000 69.82361 316 ALA B CA 1
ATOM 5411 C C . ALA B 1 320 ? -24.03753 61.49535 137.33057 1.000 66.30983 316 ALA B C 1
ATOM 5412 O O . ALA B 1 320 ? -23.84759 62.65159 136.93692 1.000 79.90022 316 ALA B O 1
ATOM 5414 N N . ILE B 1 321 ? -23.58630 60.43634 136.65776 1.000 66.13876 317 ILE B N 1
ATOM 5415 C CA . ILE B 1 321 ? -22.73772 60.59107 135.47924 1.000 67.22231 317 ILE B CA 1
ATOM 5416 C C . ILE B 1 321 ? -23.49617 60.21804 134.21241 1.000 61.58809 317 ILE B C 1
ATOM 5417 O O . ILE B 1 321 ? -22.89149 59.78872 133.22306 1.000 61.46863 317 ILE B O 1
ATOM 5422 N N . ARG B 1 322 ? -24.82098 60.38606 134.22613 1.000 62.47615 318 ARG B N 1
ATOM 5423 C CA . ARG B 1 322 ? -25.61551 60.03595 133.05190 1.000 60.16809 318 ARG B CA 1
ATOM 5424 C C . ARG B 1 322 ? -25.19747 60.85379 131.83592 1.000 60.19872 318 ARG B C 1
ATOM 5425 O O . ARG B 1 322 ? -25.17473 60.34097 130.71090 1.000 65.52487 318 ARG B O 1
ATOM 5433 N N . GLN B 1 323 ? -24.85230 62.12411 132.04236 1.000 59.76599 319 GLN B N 1
ATOM 5434 C CA . GLN B 1 323 ? -24.46010 63.02037 130.96255 1.000 48.02492 319 GLN B CA 1
ATOM 5435 C C . GLN B 1 323 ? -22.98141 63.39194 131.02773 1.000 59.58634 319 GLN B C 1
ATOM 5436 O O . GLN B 1 323 ? -22.59478 64.49293 130.62742 1.000 64.71246 319 GLN B O 1
ATOM 5442 N N . ASP B 1 324 ? -22.14689 62.48816 131.53191 1.000 64.09273 320 ASP B N 1
ATOM 5443 C CA . ASP B 1 324 ? -20.70005 62.68494 131.59227 1.000 57.29629 320 ASP B CA 1
ATOM 5444 C C . ASP B 1 324 ? -20.07676 61.68263 130.62282 1.000 65.09932 320 ASP B C 1
ATOM 5445 O O . ASP B 1 324 ? -19.84326 60.52379 130.96917 1.000 56.45520 320 ASP B O 1
ATOM 5450 N N . ARG B 1 325 ? -19.80048 62.14831 129.40213 1.000 63.47714 321 ARG B N 1
ATOM 5451 C CA . ARG B 1 325 ? -19.34756 61.25416 128.34044 1.000 55.46615 321 ARG B CA 1
ATOM 5452 C C . ARG B 1 325 ? -18.02883 60.57914 128.70496 1.000 63.06326 321 ARG B C 1
ATOM 5453 O O . ARG B 1 325 ? -17.87366 59.36320 128.53781 1.000 56.32387 321 ARG B O 1
ATOM 5461 N N . ASP B 1 326 ? -17.06419 61.35577 129.20658 1.000 59.61421 322 ASP B N 1
ATOM 5462 C CA . ASP B 1 326 ? -15.78080 60.78048 129.59899 1.000 61.36864 322 ASP B CA 1
ATOM 5463 C C . ASP B 1 326 ? -15.94835 59.77512 130.73037 1.000 59.94341 322 ASP B C 1
ATOM 5464 O O . ASP B 1 326 ? -15.36058 58.68353 130.69693 1.000 68.29485 322 ASP B O 1
ATOM 5469 N N . ALA B 1 327 ? -16.74339 60.12679 131.74399 1.000 47.62945 323 ALA B N 1
ATOM 5470 C CA . ALA B 1 327 ? -16.96433 59.20724 132.85277 1.000 58.80069 323 ALA B CA 1
ATOM 5471 C C . ALA B 1 327 ? -17.65377 57.93747 132.38026 1.000 58.64474 323 ALA B C 1
ATOM 5472 O O . ALA B 1 327 ? -17.36503 56.84844 132.88190 1.000 62.67520 323 ALA B O 1
ATOM 5474 N N . LEU B 1 328 ? -18.55122 58.05113 131.39762 1.000 57.07000 324 LEU B N 1
ATOM 5475 C CA . LEU B 1 328 ? -19.23158 56.86384 130.88871 1.000 51.88713 324 LEU B CA 1
ATOM 5476 C C . LEU B 1 328 ? -18.28628 55.98429 130.07902 1.000 58.80344 324 LEU B C 1
ATOM 5477 O O . LEU B 1 328 ? -18.35941 54.75369 130.15943 1.000 60.33445 324 LEU B O 1
ATOM 5482 N N . HIS B 1 329 ? -17.39274 56.59231 129.29484 1.000 57.05686 325 HIS B N 1
ATOM 5483 C CA . HIS B 1 329 ? -16.36551 55.81621 128.60418 1.000 51.61205 325 HIS B CA 1
ATOM 5484 C C . HIS B 1 329 ? -15.50368 55.04935 129.60205 1.000 54.18579 325 HIS B C 1
ATOM 5485 O O . HIS B 1 329 ? -15.24451 53.84497 129.43961 1.000 58.68312 325 HIS B O 1
ATOM 5492 N N . MET B 1 330 ? -15.05146 55.73992 130.64997 1.000 51.99976 326 MET B N 1
ATOM 5493 C CA . MET B 1 330 ? -14.21717 55.08724 131.65127 1.000 52.65405 326 MET B CA 1
ATOM 5494 C C . MET B 1 330 ? -14.98891 53.99895 132.38750 1.000 57.03284 326 MET B C 1
ATOM 5495 O O . MET B 1 330 ? -14.43217 52.94324 132.70472 1.000 57.57276 326 MET B O 1
ATOM 5500 N N . GLU B 1 331 ? -16.27597 54.23083 132.65630 1.000 50.47415 327 GLU B N 1
ATOM 5501 C CA . GLU B 1 331 ? -17.09402 53.21050 133.30201 1.000 58.18395 327 GLU B CA 1
ATOM 5502 C C . GLU B 1 331 ? -17.25384 51.99257 132.40762 1.000 60.38154 327 GLU B C 1
ATOM 5503 O O . GLU B 1 331 ? -17.25034 50.85772 132.89219 1.000 65.09774 327 GLU B O 1
ATOM 5509 N N . GLY B 1 332 ? -17.40297 52.20794 131.10134 1.000 51.49288 328 GLY B N 1
ATOM 5510 C CA . GLY B 1 332 ? -17.44974 51.08304 130.18443 1.000 50.79680 328 GLY B CA 1
ATOM 5511 C C . GLY B 1 332 ? -16.18141 50.25663 130.23948 1.000 58.66619 328 GLY B C 1
ATOM 5512 O O . GLY B 1 332 ? -16.22634 49.02625 130.34064 1.000 50.46737 328 GLY B O 1
ATOM 5513 N N . LEU B 1 333 ? -15.02778 50.92887 130.19705 1.000 59.71265 329 LEU B N 1
ATOM 5514 C CA . LEU B 1 333 ? -13.76068 50.20362 130.27964 1.000 55.35040 329 LEU B CA 1
ATOM 5515 C C . LEU B 1 333 ? -13.62813 49.45972 131.60793 1.000 55.69725 329 LEU B C 1
ATOM 5516 O O . LEU B 1 333 ? -13.17538 48.30676 131.64209 1.000 58.13028 329 LEU B O 1
ATOM 5521 N N . ILE B 1 334 ? -14.04073 50.09467 132.70832 1.000 52.40488 330 ILE B N 1
ATOM 5522 C CA . ILE B 1 334 ? -13.92616 49.47633 134.02770 1.000 52.27271 330 ILE B CA 1
ATOM 5523 C C . ILE B 1 334 ? -14.81845 48.24456 134.12233 1.000 51.56190 330 ILE B C 1
ATOM 5524 O O . ILE B 1 334 ? -14.39280 47.18259 134.59360 1.000 60.22011 330 ILE B O 1
ATOM 5529 N N . VAL B 1 335 ? -16.07521 48.37306 133.69139 1.000 50.11609 331 VAL B N 1
ATOM 5530 C CA . VAL B 1 335 ? -17.00967 47.25458 133.76434 1.000 54.89381 331 VAL B CA 1
ATOM 5531 C C . VAL B 1 335 ? -16.54195 46.11415 132.87168 1.000 50.35596 331 VAL B C 1
ATOM 5532 O O . VAL B 1 335 ? -16.68077 44.93611 133.22292 1.000 50.62153 331 VAL B O 1
ATOM 5536 N N . ARG B 1 336 ? -15.96742 46.43972 131.71053 1.000 61.61129 332 ARG B N 1
ATOM 5537 C CA . ARG B 1 336 ? -15.43675 45.39347 130.84393 1.000 52.62056 332 ARG B CA 1
ATOM 5538 C C . ARG B 1 336 ? -14.28188 44.66115 131.51563 1.000 55.02893 332 ARG B C 1
ATOM 5539 O O . ARG B 1 336 ? -14.22162 43.42636 131.49640 1.000 58.18823 332 ARG B O 1
ATOM 5547 N N . GLU B 1 337 ? -13.35647 45.40572 132.12829 1.000 53.82214 333 GLU B N 1
ATOM 5548 C CA . GLU B 1 337 ? -12.23756 44.75405 132.80120 1.000 49.79727 333 GLU B CA 1
ATOM 5549 C C . GLU B 1 337 ? -12.68027 43.97149 134.03235 1.000 54.80601 333 GLU B C 1
ATOM 5550 O O . GLU B 1 337 ? -11.98705 43.03262 134.43781 1.000 64.87014 333 GLU B O 1
ATOM 5556 N N . ARG B 1 338 ? -13.81359 44.33059 134.63648 1.000 58.82696 334 ARG B N 1
ATOM 5557 C CA . ARG B 1 338 ? -14.29348 43.56640 135.78420 1.000 49.94556 334 ARG B CA 1
ATOM 5558 C C . ARG B 1 338 ? -15.00451 42.29034 135.34783 1.000 53.68044 334 ARG B C 1
ATOM 5559 O O . ARG B 1 338 ? -14.73689 41.20944 135.88367 1.000 53.42280 334 ARG B O 1
ATOM 5567 N N . ILE B 1 339 ? -15.91543 42.39856 134.37795 1.000 54.74216 335 ILE B N 1
ATOM 5568 C CA . ILE B 1 339 ? -16.71162 41.24533 133.96634 1.000 49.24339 335 ILE B CA 1
ATOM 5569 C C . ILE B 1 339 ? -15.85199 40.24939 133.19944 1.000 50.56976 335 ILE B C 1
ATOM 5570 O O . ILE B 1 339 ? -15.80654 39.05877 133.53000 1.000 59.97981 335 ILE B O 1
ATOM 5575 N N . LEU B 1 340 ? -15.16972 40.71419 132.15938 1.000 57.22444 336 LEU B N 1
ATOM 5576 C CA . LEU B 1 340 ? -14.16988 39.89344 131.49617 1.000 53.94188 336 LEU B CA 1
ATOM 5577 C C . LEU B 1 340 ? -12.91294 39.84696 132.35191 1.000 68.69797 336 LEU B C 1
ATOM 5578 O O . LEU B 1 340 ? -12.54032 40.83889 132.98278 1.000 75.66372 336 LEU B O 1
ATOM 5583 N N . GLY B 1 341 ? -12.26448 38.68925 132.38503 1.000 78.45734 337 GLY B N 1
ATOM 5584 C CA . GLY B 1 341 ? -11.03477 38.57261 133.13566 1.000 94.50387 337 GLY B CA 1
ATOM 5585 C C . GLY B 1 341 ? -9.93276 39.43999 132.56050 1.000 97.72434 337 GLY B C 1
ATOM 5586 O O . GLY B 1 341 ? -9.97407 39.87325 131.40840 1.000 107.30861 337 GLY B O 1
ATOM 5587 N N . ALA B 1 342 ? -8.92825 39.71598 133.39447 1.000 83.96319 338 ALA B N 1
ATOM 5588 C CA . ALA B 1 342 ? -7.73486 40.38369 132.89143 1.000 87.77798 338 ALA B CA 1
ATOM 5589 C C . ALA B 1 342 ? -7.01295 39.53131 131.85857 1.000 104.63741 338 ALA B C 1
ATOM 5590 O O . ALA B 1 342 ? -6.29490 40.07315 131.01072 1.000 87.51964 338 ALA B O 1
ATOM 5592 N N . ASP B 1 343 ? -7.19745 38.21220 131.90955 1.000 113.57046 339 ASP B N 1
ATOM 5593 C CA . ASP B 1 343 ? -6.62679 37.28882 130.93934 1.000 104.24071 339 ASP B CA 1
ATOM 5594 C C . ASP B 1 343 ? -7.46534 37.16212 129.67434 1.000 109.14639 339 ASP B C 1
ATOM 5595 O O . ASP B 1 343 ? -7.07605 36.41635 128.76894 1.000 114.63364 339 ASP B O 1
ATOM 5600 N N . ASN B 1 344 ? -8.59933 37.85425 129.59078 1.000 103.67378 340 ASN B N 1
ATOM 5601 C CA . ASN B 1 344 ? -9.42066 37.79810 128.39065 1.000 101.80466 340 ASN B CA 1
ATOM 5602 C C . ASN B 1 344 ? -8.67683 38.41736 127.21256 1.000 100.45702 340 ASN B C 1
ATOM 5603 O O . ASN B 1 344 ? -7.85080 39.31967 127.37171 1.000 105.49084 340 ASN B O 1
ATOM 5608 N N . ILE B 1 345 ? -8.97916 37.91701 126.01570 1.000 82.51570 341 ILE B N 1
ATOM 5609 C CA . ILE B 1 345 ? -8.26351 38.36344 124.82579 1.000 85.59972 341 ILE B CA 1
ATOM 5610 C C . ILE B 1 345 ? -8.76962 39.72624 124.36568 1.000 85.32176 341 ILE B C 1
ATOM 5611 O O . ILE B 1 345 ? -7.97612 40.61409 124.03220 1.000 80.15227 341 ILE B O 1
ATOM 5616 N N . ASP B 1 346 ? -10.08873 39.92334 124.35761 1.000 90.42464 342 ASP B N 1
ATOM 5617 C CA . ASP B 1 346 ? -10.70236 41.13602 123.83211 1.000 106.06876 342 ASP B CA 1
ATOM 5618 C C . ASP B 1 346 ? -10.77110 42.26639 124.85515 1.000 90.30674 342 ASP B C 1
ATOM 5619 O O . ASP B 1 346 ? -11.55903 43.20232 124.67523 1.000 77.84683 342 ASP B O 1
ATOM 5624 N N . VAL B 1 347 ? -9.96469 42.21021 125.91516 1.000 81.39384 343 VAL B N 1
ATOM 5625 C CA . VAL B 1 347 ? -10.03869 43.25240 126.93348 1.000 67.75172 343 VAL B CA 1
ATOM 5626 C C . VAL B 1 347 ? -9.25474 44.49354 126.51471 1.000 68.54009 343 VAL B C 1
ATOM 5627 O O . VAL B 1 347 ? -9.60845 45.61336 126.90198 1.000 79.87213 343 VAL B O 1
ATOM 5631 N N . SER B 1 348 ? -8.20543 44.33050 125.70838 1.000 73.66377 344 SER B N 1
ATOM 5632 C CA . SER B 1 348 ? -7.30544 45.43217 125.39324 1.000 58.59494 344 SER B CA 1
ATOM 5633 C C . SER B 1 348 ? -7.71017 46.21431 124.15145 1.000 69.34080 344 SER B C 1
ATOM 5634 O O . SER B 1 348 ? -7.26941 47.35837 123.99159 1.000 60.68951 344 SER B O 1
ATOM 5637 N N . HIS B 1 349 ? -8.53152 45.63439 123.27514 1.000 83.78243 345 HIS B N 1
ATOM 5638 C CA . HIS B 1 349 ? -8.89433 46.32244 122.03665 1.000 73.02728 345 HIS B CA 1
ATOM 5639 C C . HIS B 1 349 ? -9.63543 47.63227 122.27606 1.000 68.29883 345 HIS B C 1
ATOM 5640 O O . HIS B 1 349 ? -9.22681 48.65577 121.69957 1.000 58.49062 345 HIS B O 1
ATOM 5647 N N . PRO B 1 350 ? -10.70513 47.69139 123.08299 1.000 66.86048 346 PRO B N 1
ATOM 5648 C CA . PRO B 1 350 ? -11.38321 48.98690 123.26418 1.000 60.81254 346 PRO B CA 1
ATOM 5649 C C . PRO B 1 350 ? -10.50666 50.02917 123.93244 1.000 61.51553 346 PRO B C 1
ATOM 5650 O O . PRO B 1 350 ? -10.48213 51.18506 123.48678 1.000 64.36222 346 PRO B O 1
ATOM 5654 N N . ILE B 1 351 ? -9.77930 49.64084 124.98657 1.000 45.42579 347 ILE B N 1
ATOM 5655 C CA . ILE B 1 351 ? -8.90091 50.56822 125.70201 1.000 56.13795 347 ILE B CA 1
ATOM 5656 C C . ILE B 1 351 ? -8.03724 51.34258 124.71582 1.000 60.06089 347 ILE B C 1
ATOM 5657 O O . ILE B 1 351 ? -8.11609 52.57530 124.62277 1.000 57.39265 347 ILE B O 1
ATOM 5662 N N . ILE B 1 352 ? -7.21705 50.61560 123.95166 1.000 57.71547 348 ILE B N 1
ATOM 5663 C CA . ILE B 1 352 ? -6.37992 51.17926 122.89725 1.000 60.13930 348 ILE B CA 1
ATOM 5664 C C . ILE B 1 352 ? -7.18685 52.18464 122.09030 1.000 58.07553 348 ILE B C 1
ATOM 5665 O O . ILE B 1 352 ? -6.80350 53.35673 121.98230 1.000 62.13161 348 ILE B O 1
ATOM 5670 N N . TYR B 1 353 ? -8.32877 51.73660 121.55530 1.000 54.13867 349 TYR B N 1
ATOM 5671 C CA . TYR B 1 353 ? -9.15935 52.60608 120.72835 1.000 54.65239 349 TYR B CA 1
ATOM 5672 C C . TYR B 1 353 ? -9.44491 53.92502 121.43133 1.000 59.21249 349 TYR B C 1
ATOM 5673 O O . TYR B 1 353 ? -9.19857 55.00314 120.87609 1.000 59.24032 349 TYR B O 1
ATOM 5682 N N . ARG B 1 354 ? -9.93971 53.85744 122.67103 1.000 59.33510 350 ARG B N 1
ATOM 5683 C CA . ARG B 1 354 ? -10.24864 55.08324 123.39821 1.000 57.99765 350 ARG B CA 1
ATOM 5684 C C . ARG B 1 354 ? -9.01272 55.96215 123.51681 1.000 58.33568 350 ARG B C 1
ATOM 5685 O O . ARG B 1 354 ? -9.06853 57.17068 123.25465 1.000 58.99194 350 ARG B O 1
ATOM 5693 N N . GLY B 1 355 ? -7.87591 55.36018 123.87858 1.000 51.02988 351 GLY B N 1
ATOM 5694 C CA . GLY B 1 355 ? -6.63567 56.11650 123.91579 1.000 57.96578 351 GLY B CA 1
ATOM 5695 C C . GLY B 1 355 ? -6.36389 56.81692 122.60285 1.000 61.74486 351 GLY B C 1
ATOM 5696 O O . GLY B 1 355 ? -6.04365 58.00892 122.57213 1.000 60.44209 351 GLY B O 1
ATOM 5697 N N . ALA B 1 356 ? -6.53524 56.09162 121.49341 1.000 56.48549 352 ALA B N 1
ATOM 5698 C CA . ALA B 1 356 ? -6.36532 56.69000 120.17526 1.000 59.73194 352 ALA B CA 1
ATOM 5699 C C . ALA B 1 356 ? -7.21184 57.94738 120.03937 1.000 62.80458 352 ALA B C 1
ATOM 5700 O O . ALA B 1 356 ? -6.72241 58.99667 119.60370 1.000 58.42981 352 ALA B O 1
ATOM 5702 N N . VAL B 1 357 ? -8.48150 57.86729 120.44959 1.000 61.86746 353 VAL B N 1
ATOM 5703 C CA . VAL B 1 357 ? -9.35895 59.03009 120.36169 1.000 53.83550 353 VAL B CA 1
ATOM 5704 C C . VAL B 1 357 ? -8.77282 60.18964 121.15263 1.000 58.19170 353 VAL B C 1
ATOM 5705 O O . VAL B 1 357 ? -8.72213 61.32844 120.66851 1.000 69.35058 353 VAL B O 1
ATOM 5709 N N . TYR B 1 358 ? -8.28799 59.91289 122.36686 1.000 56.39753 354 TYR B N 1
ATOM 5710 C CA . TYR B 1 358 ? -7.62123 60.95120 123.14455 1.000 60.95016 354 TYR B CA 1
ATOM 5711 C C . TYR B 1 358 ? -6.45037 61.53577 122.36754 1.000 64.24510 354 TYR B C 1
ATOM 5712 O O . TYR B 1 358 ? -6.29553 62.76021 122.27991 1.000 67.81678 354 TYR B O 1
ATOM 5721 N N . ALA B 1 359 ? -5.63272 60.66872 121.76333 1.000 65.80585 355 ALA B N 1
ATOM 5722 C CA . ALA B 1 359 ? -4.50704 61.15151 120.97357 1.000 64.21207 355 ALA B CA 1
ATOM 5723 C C . ALA B 1 359 ? -4.97552 61.98101 119.78755 1.000 63.26207 355 ALA B C 1
ATOM 5724 O O . ALA B 1 359 ? -4.26984 62.89991 119.35611 1.000 78.57796 355 ALA B O 1
ATOM 5726 N N . ASP B 1 360 ? -6.16304 61.68468 119.25438 1.000 59.06102 356 ASP B N 1
ATOM 5727 C CA . ASP B 1 360 ? -6.67797 62.46921 118.14112 1.000 70.08951 356 ASP B CA 1
ATOM 5728 C C . ASP B 1 360 ? -7.15096 63.84888 118.57144 1.000 75.63224 356 ASP B C 1
ATOM 5729 O O . ASP B 1 360 ? -7.36214 64.70747 117.70820 1.000 87.11822 356 ASP B O 1
ATOM 5734 N N . ASN B 1 361 ? -7.31425 64.08553 119.87369 1.000 72.75408 357 ASN B N 1
ATOM 5735 C CA . ASN B 1 361 ? -7.73429 65.38497 120.38211 1.000 85.59712 357 ASN B CA 1
ATOM 5736 C C . ASN B 1 361 ? -6.64163 66.01964 121.23660 1.000 79.13245 357 ASN B C 1
ATOM 5737 O O . ASN B 1 361 ? -6.92706 66.79181 122.15427 1.000 77.89281 357 ASN B O 1
ATOM 5742 N N . MET B 1 362 ? -5.38380 65.68652 120.94268 1.000 77.88131 358 MET B N 1
ATOM 5743 C CA . MET B 1 362 ? -4.20542 66.25724 121.59458 1.000 76.16895 358 MET B CA 1
ATOM 5744 C C . MET B 1 362 ? -4.18561 66.00929 123.10073 1.000 68.35285 358 MET B C 1
ATOM 5745 O O . MET B 1 362 ? -3.46381 66.69265 123.83399 1.000 64.77212 358 MET B O 1
ATOM 5750 N N . GLU B 1 363 ? -4.96261 65.03940 123.57942 1.000 68.36951 359 GLU B N 1
ATOM 5751 C CA . GLU B 1 363 ? -4.96741 64.67188 124.99505 1.000 73.54163 359 GLU B CA 1
ATOM 5752 C C . GLU B 1 363 ? -4.08071 63.44441 125.20097 1.000 67.76683 359 GLU B C 1
ATOM 5753 O O . GLU B 1 363 ? -4.54063 62.32073 125.41089 1.000 64.36572 359 GLU B O 1
ATOM 5759 N N . PHE B 1 364 ? -2.77100 63.69354 125.14287 1.000 63.41996 360 PHE B N 1
ATOM 5760 C CA . PHE B 1 364 ? -1.79422 62.61281 125.13431 1.000 55.01089 360 PHE B CA 1
ATOM 5761 C C . PHE B 1 364 ? -1.58601 61.97868 126.50279 1.000 62.40955 360 PHE B C 1
ATOM 5762 O O . PHE B 1 364 ? -1.15357 60.82684 126.56801 1.000 75.12266 360 PHE B O 1
ATOM 5770 N N . GLU B 1 365 ? -1.88191 62.69140 127.58988 1.000 61.73318 361 GLU B N 1
ATOM 5771 C CA . GLU B 1 365 ? -1.74075 62.11368 128.92402 1.000 64.95117 361 GLU B CA 1
ATOM 5772 C C . GLU B 1 365 ? -2.64020 60.89210 129.09018 1.000 72.24232 361 GLU B C 1
ATOM 5773 O O . GLU B 1 365 ? -2.17365 59.78739 129.41638 1.000 78.66658 361 GLU B O 1
ATOM 5779 N N . GLN B 1 366 ? -3.94606 61.08436 128.87664 1.000 82.61774 362 GLN B N 1
ATOM 5780 C CA . GLN B 1 366 ? -4.89701 59.98727 129.00885 1.000 85.49012 362 GLN B CA 1
ATOM 5781 C C . GLN B 1 366 ? -4.60002 58.88297 128.00673 1.000 79.53233 362 GLN B C 1
ATOM 5782 O O . GLN B 1 366 ? -4.67825 57.69470 128.34120 1.000 81.56740 362 GLN B O 1
ATOM 5788 N N . CYS B 1 367 ? -4.25743 59.25710 126.77116 1.000 61.15776 363 CYS B N 1
ATOM 5789 C CA . CYS B 1 367 ? -3.92255 58.25693 125.76443 1.000 62.33853 363 CYS B CA 1
ATOM 5790 C C . CYS B 1 367 ? -2.75090 57.39706 126.21150 1.000 67.88074 363 CYS B C 1
ATOM 5791 O O . CYS B 1 367 ? -2.78720 56.16973 126.07660 1.000 77.70490 363 CYS B O 1
ATOM 5794 N N . ILE B 1 368 ? -1.70858 58.02216 126.76082 1.000 61.36956 364 ILE B N 1
ATOM 5795 C CA . ILE B 1 368 ? -0.51634 57.27612 127.14260 1.000 62.14043 364 ILE B CA 1
ATOM 5796 C C . ILE B 1 368 ? -0.81323 56.34846 128.31183 1.000 63.00024 364 ILE B C 1
ATOM 5797 O O . ILE B 1 368 ? -0.39009 55.18658 128.31230 1.000 62.12486 364 ILE B O 1
ATOM 5802 N N . LYS B 1 369 ? -1.54776 56.82626 129.32325 1.000 65.72621 365 LYS B N 1
ATOM 5803 C CA . LYS B 1 369 ? -1.80877 55.93280 130.45295 1.000 68.94503 365 LYS B CA 1
ATOM 5804 C C . LYS B 1 369 ? -2.74489 54.79222 130.05455 1.000 66.05573 365 LYS B C 1
ATOM 5805 O O . LYS B 1 369 ? -2.53141 53.63664 130.45533 1.000 62.91356 365 LYS B O 1
ATOM 5811 N N . LEU B 1 370 ? -3.75942 55.08302 129.23283 1.000 61.54929 366 LEU B N 1
ATOM 5812 C CA . LEU B 1 370 ? -4.63619 54.02758 128.73580 1.000 51.52022 366 LEU B CA 1
ATOM 5813 C C . LEU B 1 370 ? -3.86559 53.00456 127.90909 1.000 60.86234 366 LEU B C 1
ATOM 5814 O O . LEU B 1 370 ? -4.08436 51.79579 128.04799 1.000 55.56110 366 LEU B O 1
ATOM 5819 N N . TRP B 1 371 ? -2.95530 53.46657 127.04551 1.000 60.88529 367 TRP B N 1
ATOM 5820 C CA . TRP B 1 371 ? -2.20132 52.54550 126.20115 1.000 52.84028 367 TRP B CA 1
ATOM 5821 C C . TRP B 1 371 ? -1.22394 51.71577 127.02058 1.000 63.13979 367 TRP B C 1
ATOM 5822 O O . TRP B 1 371 ? -1.02705 50.52913 126.74014 1.000 59.56492 367 TRP B O 1
ATOM 5833 N N . LEU B 1 372 ? -0.59947 52.31956 128.03355 1.000 59.96595 368 LEU B N 1
ATOM 5834 C CA . LEU B 1 372 ? 0.25854 51.55499 128.93111 1.000 57.83202 368 LEU B CA 1
ATOM 5835 C C . LEU B 1 372 ? -0.52686 50.44659 129.62101 1.000 63.44157 368 LEU B C 1
ATOM 5836 O O . LEU B 1 372 ? -0.07067 49.29734 129.69196 1.000 61.55202 368 LEU B O 1
ATOM 5841 N N . HIS B 1 373 ? -1.72239 50.76959 130.12807 1.000 67.10520 369 HIS B N 1
ATOM 5842 C CA . HIS B 1 373 ? -2.52267 49.74071 130.78805 1.000 57.62578 369 HIS B CA 1
ATOM 5843 C C . HIS B 1 373 ? -2.95938 48.66071 129.80452 1.000 62.02079 369 HIS B C 1
ATOM 5844 O O . HIS B 1 373 ? -2.96299 47.46917 130.13950 1.000 65.07556 369 HIS B O 1
ATOM 5851 N N . ALA B 1 374 ? -3.32356 49.05459 128.58395 1.000 68.63737 370 ALA B N 1
ATOM 5852 C CA . ALA B 1 374 ? -3.75772 48.07267 127.59721 1.000 60.42341 370 ALA B CA 1
ATOM 5853 C C . ALA B 1 374 ? -2.61246 47.15781 127.18609 1.000 66.20533 370 ALA B C 1
ATOM 5854 O O . ALA B 1 374 ? -2.82286 45.96546 126.94128 1.000 73.76546 370 ALA B O 1
ATOM 5856 N N . LEU B 1 375 ? -1.39406 47.69718 127.10109 1.000 63.48665 371 LEU B N 1
ATOM 5857 C CA . LEU B 1 375 ? -0.24028 46.86627 126.77458 1.000 63.42610 371 LEU B CA 1
ATOM 5858 C C . LEU B 1 375 ? 0.10762 45.93366 127.92687 1.000 73.92046 371 LEU B C 1
ATOM 5859 O O . LEU B 1 375 ? 0.52907 44.79263 127.70243 1.000 75.28277 371 LEU B O 1
ATOM 5864 N N . HIS B 1 376 ? -0.05436 46.40192 129.16799 1.000 74.98889 372 HIS B N 1
ATOM 5865 C CA . HIS B 1 376 ? 0.13601 45.51527 130.31221 1.000 73.25013 372 HIS B CA 1
ATOM 5866 C C . HIS B 1 376 ? -0.87217 44.37306 130.29423 1.000 71.77520 372 HIS B C 1
ATOM 5867 O O . HIS B 1 376 ? -0.52483 43.22223 130.58210 1.000 78.71675 372 HIS B O 1
ATOM 5874 N N . LEU B 1 377 ? -2.12821 44.67239 129.95734 1.000 78.54484 373 LEU B N 1
ATOM 5875 C CA . LEU B 1 377 ? -3.14563 43.62964 129.87074 1.000 78.38063 373 LEU B CA 1
ATOM 5876 C C . LEU B 1 377 ? -2.96945 42.74436 128.64355 1.000 74.20960 373 LEU B C 1
ATOM 5877 O O . LEU B 1 377 ? -3.47314 41.61627 128.63099 1.000 82.82699 373 LEU B O 1
ATOM 5882 N N . ARG B 1 378 ? -2.26815 43.23005 127.61708 1.000 81.32285 374 ARG B N 1
ATOM 5883 C CA . ARG B 1 378 ? -2.10558 42.48172 126.37603 1.000 76.16507 374 ARG B CA 1
ATOM 5884 C C . ARG B 1 378 ? -1.18789 41.27681 126.54077 1.000 90.70280 374 ARG B C 1
ATOM 5885 O O . ARG B 1 378 ? -1.22537 40.36583 125.70643 1.000 88.26577 374 ARG B O 1
ATOM 5893 N N . GLN B 1 379 ? -0.37458 41.24738 127.59236 1.000 100.11366 375 GLN B N 1
ATOM 5894 C CA . GLN B 1 379 ? 0.49596 40.10776 127.85650 1.000 99.52365 375 GLN B CA 1
ATOM 5895 C C . GLN B 1 379 ? -0.28398 38.99268 128.54747 1.000 92.01859 375 GLN B C 1
ATOM 5896 O O . GLN B 1 379 ? 0.26413 37.93561 128.85875 1.000 96.84804 375 GLN B O 1
ATOM 5902 N N . SER C 1 3 ? -52.07784 37.86768 97.19141 1.000 104.10186 -1 SER C N 1
ATOM 5903 C CA . SER C 1 3 ? -51.21761 37.35986 98.25359 1.000 104.94030 -1 SER C CA 1
ATOM 5904 C C . SER C 1 3 ? -51.11583 35.83952 98.18499 1.000 107.06192 -1 SER C C 1
ATOM 5905 O O . SER C 1 3 ? -50.09978 35.25897 98.56780 1.000 112.19070 -1 SER C O 1
ATOM 5908 N N . SER C 1 4 ? -52.17990 35.19613 97.69834 1.000 97.32750 0 SER C N 1
ATOM 5909 C CA . SER C 1 4 ? -52.13356 33.75144 97.49832 1.000 92.24501 0 SER C CA 1
ATOM 5910 C C . SER C 1 4 ? -51.25731 33.39501 96.30355 1.000 90.34589 0 SER C C 1
ATOM 5911 O O . SER C 1 4 ? -50.56574 32.36955 96.31493 1.000 74.70711 0 SER C O 1
ATOM 5914 N N . MET C 1 5 ? -51.27448 34.23154 95.26288 1.000 83.66119 1 MET C N 1
ATOM 5915 C CA . MET C 1 5 ? -50.34441 34.07182 94.15204 1.000 66.05652 1 MET C CA 1
ATOM 5916 C C . MET C 1 5 ? -48.91322 34.40473 94.55918 1.000 68.18169 1 MET C C 1
ATOM 5917 O O . MET C 1 5 ? -47.96937 33.95684 93.89932 1.000 59.58754 1 MET C O 1
ATOM 5922 N N . GLU C 1 6 ? -48.73612 35.17104 95.63865 1.000 70.48543 2 GLU C N 1
ATOM 5923 C CA . GLU C 1 6 ? -47.39810 35.51879 96.10818 1.000 55.84109 2 GLU C CA 1
ATOM 5924 C C . GLU C 1 6 ? -46.67947 34.30274 96.68679 1.000 65.23140 2 GLU C C 1
ATOM 5925 O O . GLU C 1 6 ? -45.47139 34.12597 96.47890 1.000 68.31076 2 GLU C O 1
ATOM 5931 N N . GLY C 1 7 ? -47.40418 33.44706 97.40936 1.000 65.83189 3 GLY C N 1
ATOM 5932 C CA . GLY C 1 7 ? -46.81360 32.19403 97.84988 1.000 55.46949 3 GLY C CA 1
ATOM 5933 C C . GLY C 1 7 ? -46.43470 31.29851 96.68621 1.000 62.48031 3 GLY C C 1
ATOM 5934 O O . GLY C 1 7 ? -45.41512 30.60345 96.72666 1.000 64.36870 3 GLY C O 1
ATOM 5935 N N . LEU C 1 8 ? -47.24748 31.30836 95.62727 1.000 55.16596 4 LEU C N 1
ATOM 5936 C CA . LEU C 1 8 ? -46.89400 30.56465 94.42406 1.000 49.87073 4 LEU C CA 1
ATOM 5937 C C . LEU C 1 8 ? -45.64283 31.14013 93.77409 1.000 48.39970 4 LEU C C 1
ATOM 5938 O O . LEU C 1 8 ? -44.81821 30.39643 93.23232 1.000 54.72402 4 LEU C O 1
ATOM 5943 N N . ALA C 1 9 ? -45.48236 32.46445 93.81884 1.000 37.94782 5 ALA C N 1
ATOM 5944 C CA . ALA C 1 9 ? -44.24763 33.07011 93.33037 1.000 50.66449 5 ALA C CA 1
ATOM 5945 C C . ALA C 1 9 ? -43.05458 32.61128 94.15639 1.000 50.80410 5 ALA C C 1
ATOM 5946 O O . ALA C 1 9 ? -41.96911 32.36240 93.61664 1.000 57.81686 5 ALA C O 1
ATOM 5948 N N . GLY C 1 10 ? -43.23971 32.49972 95.47147 1.000 51.52847 6 GLY C N 1
ATOM 5949 C CA . GLY C 1 10 ? -42.18177 31.96247 96.31346 1.000 52.98663 6 GLY C CA 1
ATOM 5950 C C . GLY C 1 10 ? -41.82470 30.53122 95.95580 1.000 50.46477 6 GLY C C 1
ATOM 5951 O O . GLY C 1 10 ? -40.64789 30.16029 95.92999 1.000 45.49788 6 GLY C O 1
ATOM 5952 N N . TYR C 1 11 ? -42.83809 29.70787 95.67495 1.000 54.79740 7 TYR C N 1
ATOM 5953 C CA . TYR C 1 11 ? -42.58175 28.33380 95.24455 1.000 46.32487 7 TYR C CA 1
ATOM 5954 C C . TYR C 1 11 ? -41.84136 28.29972 93.91182 1.000 54.45549 7 TYR C C 1
ATOM 5955 O O . TYR C 1 11 ? -40.94888 27.46662 93.70662 1.000 53.88839 7 TYR C O 1
ATOM 5964 N N . VAL C 1 12 ? -42.20914 29.19261 92.99095 1.000 47.80882 8 VAL C N 1
ATOM 5965 C CA . VAL C 1 12 ? -41.51477 29.28708 91.70875 1.000 48.13715 8 VAL C CA 1
ATOM 5966 C C . VAL C 1 12 ? -40.04751 29.63535 91.92714 1.000 51.46722 8 VAL C C 1
ATOM 5967 O O . VAL C 1 12 ? -39.14863 29.02909 91.32942 1.000 49.85718 8 VAL C O 1
ATOM 5971 N N . TYR C 1 13 ? -39.78595 30.62119 92.78989 1.000 50.25255 9 TYR C N 1
ATOM 5972 C CA . TYR C 1 13 ? -38.40710 30.99504 93.09050 1.000 50.64133 9 TYR C CA 1
ATOM 5973 C C . TYR C 1 13 ? -37.64282 29.83105 93.70551 1.000 55.20215 9 TYR C C 1
ATOM 5974 O O . TYR C 1 13 ? -36.47681 29.59779 93.36733 1.000 56.67237 9 TYR C O 1
ATOM 5983 N N . LYS C 1 14 ? -38.27836 29.09709 94.62112 1.000 50.05718 10 LYS C N 1
ATOM 5984 C CA . LYS C 1 14 ? -37.60597 27.96853 95.25627 1.000 51.16721 10 LYS C CA 1
ATOM 5985 C C . LYS C 1 14 ? -37.24443 26.90375 94.22884 1.000 51.25416 10 LYS C C 1
ATOM 5986 O O . LYS C 1 14 ? -36.11332 26.40430 94.20461 1.000 51.65913 10 LYS C O 1
ATOM 5992 N N . ALA C 1 15 ? -38.19420 26.55443 93.35837 1.000 52.00828 11 ALA C N 1
ATOM 5993 C CA . ALA C 1 15 ? -37.92818 25.53444 92.34915 1.000 43.86169 11 ALA C CA 1
ATOM 5994 C C . ALA C 1 15 ? -36.84631 25.98582 91.37581 1.000 48.23220 11 ALA C C 1
ATOM 5995 O O . ALA C 1 15 ? -36.01428 25.17891 90.94439 1.000 46.02634 11 ALA C O 1
ATOM 5997 N N . ALA C 1 16 ? -36.83286 27.27462 91.02491 1.000 56.08089 12 ALA C N 1
ATOM 5998 C CA . ALA C 1 16 ? -35.84808 27.76101 90.06381 1.000 49.19410 12 ALA C CA 1
ATOM 5999 C C . ALA C 1 16 ? -34.45572 27.83218 90.67875 1.000 49.39508 12 ALA C C 1
ATOM 6000 O O . ALA C 1 16 ? -33.46191 27.51602 90.01494 1.000 55.81889 12 ALA C O 1
ATOM 6002 N N . SER C 1 17 ? -34.36292 28.24282 91.94547 1.000 49.62853 13 SER C N 1
ATOM 6003 C CA . SER C 1 17 ? -33.05958 28.39737 92.58146 1.000 50.69220 13 SER C CA 1
ATOM 6004 C C . SER C 1 17 ? -32.39374 27.05420 92.84539 1.000 56.61088 13 SER C C 1
ATOM 6005 O O . SER C 1 17 ? -31.16057 26.97141 92.87502 1.000 51.61245 13 SER C O 1
ATOM 6008 N N . GLU C 1 18 ? -33.18151 26.00011 93.04138 1.000 55.40443 14 GLU C N 1
ATOM 6009 C CA . GLU C 1 18 ? -32.65265 24.68197 93.35974 1.000 61.29540 14 GLU C CA 1
ATOM 6010 C C . GLU C 1 18 ? -32.57676 23.76019 92.14869 1.000 60.28310 14 GLU C C 1
ATOM 6011 O O . GLU C 1 18 ? -32.22445 22.58653 92.30192 1.000 65.28346 14 GLU C O 1
ATOM 6017 N N . GLY C 1 19 ? -32.89740 24.25771 90.95609 1.000 51.95772 15 GLY C N 1
ATOM 6018 C CA . GLY C 1 19 ? -32.70674 23.48823 89.74271 1.000 43.15157 15 GLY C CA 1
ATOM 6019 C C . GLY C 1 19 ? -33.74993 22.43376 89.45756 1.000 48.38157 15 GLY C C 1
ATOM 6020 O O . GLY C 1 19 ? -33.46871 21.49250 88.70990 1.000 60.70111 15 GLY C O 1
ATOM 6021 N N . LYS C 1 20 ? -34.95098 22.55778 90.02482 1.000 49.60880 16 LYS C N 1
ATOM 6022 C CA . LYS C 1 20 ? -36.02904 21.59708 89.78304 1.000 56.56543 16 LYS C CA 1
ATOM 6023 C C . LYS C 1 20 ? -36.82795 22.06385 88.56899 1.000 55.15922 16 LYS C C 1
ATOM 6024 O O . LYS C 1 20 ? -37.90693 22.65085 88.67733 1.000 51.99024 16 LYS C O 1
ATOM 6030 N N . VAL C 1 21 ? -36.28103 21.78089 8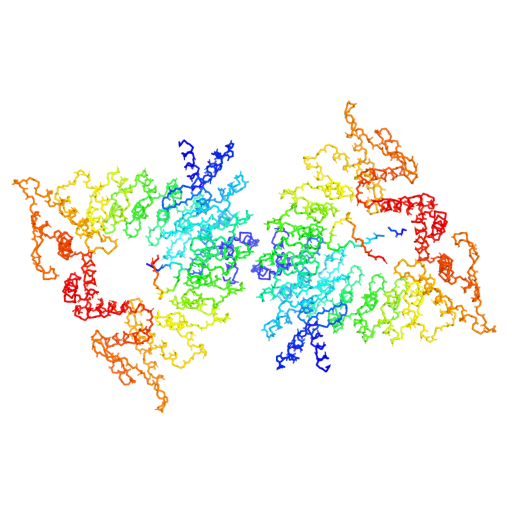7.38337 1.000 49.75708 17 VAL C N 1
ATOM 6031 C CA . VAL C 1 21 ? -36.87279 22.30638 86.15624 1.000 56.95896 17 VAL C CA 1
ATOM 6032 C C . VAL C 1 21 ? -38.24665 21.69487 85.90000 1.000 52.84288 17 VAL C C 1
ATOM 6033 O O . VAL C 1 21 ? -39.12756 22.35327 85.33387 1.000 54.49781 17 VAL C O 1
ATOM 6037 N N . LEU C 1 22 ? -38.46950 20.44894 86.32598 1.000 47.97038 18 LEU C N 1
ATOM 6038 C CA . LEU C 1 22 ? -39.77453 19.82994 86.11465 1.000 57.60714 18 LEU C CA 1
ATOM 6039 C C . LEU C 1 22 ? -40.82141 20.41904 87.05137 1.000 59.91962 18 LEU C C 1
ATOM 6040 O O . LEU C 1 22 ? -41.96049 20.67266 86.63860 1.000 61.80776 18 LEU C O 1
ATOM 6045 N N . THR C 1 23 ? -40.45388 20.64191 88.31618 1.000 63.80044 19 THR C N 1
ATOM 6046 C CA . THR C 1 23 ? -41.35727 21.31686 89.24241 1.000 56.88354 19 THR C CA 1
ATOM 6047 C C . THR C 1 23 ? -41.70621 22.71179 88.74055 1.000 61.25359 19 THR C C 1
ATOM 6048 O O . THR C 1 23 ? -42.86250 23.14372 88.82923 1.000 65.14975 19 THR C O 1
ATOM 6052 N N . LEU C 1 24 ? -40.71923 23.42368 88.19097 1.000 57.53920 20 LEU C N 1
ATOM 6053 C CA . LEU C 1 24 ? -40.97356 24.75655 87.65649 1.000 59.44136 20 LEU C CA 1
ATOM 6054 C C . LEU C 1 24 ? -41.88935 24.70041 86.43995 1.000 61.12337 20 LEU C C 1
ATOM 6055 O O . LEU C 1 24 ? -42.79898 25.52684 86.30361 1.000 66.21637 20 LEU C O 1
ATOM 6060 N N . ALA C 1 25 ? -41.66540 23.73436 85.54526 1.000 56.90356 21 ALA C N 1
ATOM 6061 C CA . ALA C 1 25 ? -42.52607 23.59914 84.37499 1.000 56.84632 21 ALA C CA 1
ATOM 6062 C C . ALA C 1 25 ? -43.95743 23.27344 84.78007 1.000 62.90858 21 ALA C C 1
ATOM 6063 O O . ALA C 1 25 ? -44.91224 23.77292 84.17340 1.000 66.35766 21 ALA C O 1
ATOM 6065 N N . ALA C 1 26 ? -44.12693 22.44072 85.80855 1.000 59.95989 22 ALA C N 1
ATOM 6066 C CA . ALA C 1 26 ? -45.47016 22.12679 86.28287 1.000 61.72994 22 ALA C CA 1
ATOM 6067 C C . ALA C 1 26 ? -46.12293 23.33893 86.93700 1.000 66.48171 22 ALA C C 1
ATOM 6068 O O . ALA C 1 26 ? -47.32787 23.56373 86.77460 1.000 72.41331 22 ALA C O 1
ATOM 6070 N N . LEU C 1 27 ? -45.34408 24.13157 87.67809 1.000 63.95034 23 LEU C N 1
ATOM 6071 C CA . LEU C 1 27 ? -45.89062 25.32251 88.32258 1.000 53.30495 23 LEU C CA 1
ATOM 6072 C C . LEU C 1 27 ? -46.35967 26.34094 87.29153 1.000 63.05591 23 LEU C C 1
ATOM 6073 O O . LEU C 1 27 ? -47.45848 26.89598 87.40493 1.000 67.40072 23 LEU C O 1
ATOM 6078 N N . LEU C 1 28 ? -45.53210 26.60583 86.27927 1.000 61.45204 24 LEU C N 1
ATOM 6079 C CA . LEU C 1 28 ? -45.88629 27.59485 85.26675 1.000 60.11219 24 LEU C CA 1
ATOM 6080 C C . LEU C 1 28 ? -46.95574 27.05275 84.32677 1.000 64.75637 24 LEU C C 1
ATOM 6081 O O . LEU C 1 28 ? -48.05297 27.61174 84.23050 1.000 83.56387 24 LEU C O 1
ATOM 6086 N N . LEU C 1 29 ? -46.63986 25.96854 83.61543 1.000 81.22664 25 LEU C N 1
ATOM 6087 C CA . LEU C 1 29 ? -47.57708 25.21376 82.78650 1.000 95.44154 25 LEU C CA 1
ATOM 6088 C C . LEU C 1 29 ? -48.53675 26.08028 81.98119 1.000 94.80678 25 LEU C C 1
ATOM 6089 O O . LEU C 1 29 ? -48.12290 26.82612 81.08874 1.000 97.87216 25 LEU C O 1
ATOM 6094 N N . ASN C 1 30 ? -49.82162 25.98644 82.31077 1.000 92.07648 26 ASN C N 1
ATOM 6095 C CA . ASN C 1 30 ? -50.90019 26.56554 81.52546 1.000 101.10238 26 ASN C CA 1
ATOM 6096 C C . ASN C 1 30 ? -51.30569 27.95991 81.98516 1.000 94.87392 26 ASN C C 1
ATOM 6097 O O . ASN C 1 30 ? -52.16754 28.57468 81.34753 1.000 90.00721 26 ASN C O 1
ATOM 6102 N N . ARG C 1 31 ? -50.70267 28.46674 83.06272 1.000 84.40653 27 ARG C N 1
ATOM 6103 C CA . ARG C 1 31 ? -51.15982 29.69270 83.70901 1.000 75.09518 27 ARG C CA 1
ATOM 6104 C C . ARG C 1 31 ? -51.21702 30.85000 82.71948 1.000 77.74857 27 ARG C C 1
ATOM 6105 O O . ARG C 1 31 ? -50.45831 30.90229 81.74773 1.000 79.56185 27 ARG C O 1
ATOM 6113 N N . SER C 1 32 ? -52.13355 31.78301 82.97529 1.000 79.93130 28 SER C N 1
ATOM 6114 C CA . SER C 1 32 ? -52.35273 32.89780 82.06697 1.000 70.20369 28 SER C CA 1
ATOM 6115 C C . SER C 1 32 ? -51.08402 33.73051 81.91528 1.000 76.30166 28 SER C C 1
ATOM 6116 O O . SER C 1 32 ? -50.17282 33.68780 82.74730 1.000 76.46230 28 SER C O 1
ATOM 6119 N N . GLU C 1 33 ? -51.03595 34.49837 80.82409 1.000 76.08989 29 GLU C N 1
ATOM 6120 C CA . GLU C 1 33 ? -49.87913 35.35066 80.57223 1.000 75.21352 29 GLU C CA 1
ATOM 6121 C C . GLU C 1 33 ? -49.67158 36.34716 81.70609 1.000 68.26009 29 GLU C C 1
ATOM 6122 O O . GLU C 1 33 ? -48.53107 36.65801 82.06743 1.000 66.31657 29 GLU C O 1
ATOM 6128 N N . SER C 1 34 ? -50.76200 36.84729 82.29034 1.000 54.52178 30 SER C N 1
ATOM 6129 C CA . SER C 1 34 ? -50.64214 37.72896 83.44704 1.000 60.07968 30 SER C CA 1
ATOM 6130 C C . SER C 1 34 ? -49.98904 37.00422 84.61872 1.000 72.75938 30 SER C C 1
ATOM 6131 O O . SER C 1 34 ? -49.04899 37.51818 85.24012 1.000 69.24721 30 SER C O 1
ATOM 6134 N N . ASP C 1 35 ? -50.47698 35.80007 84.93143 1.000 71.55405 31 ASP C N 1
ATOM 6135 C CA . ASP C 1 35 ? -49.88647 35.01550 86.01050 1.000 66.37761 31 ASP C CA 1
ATOM 6136 C C . ASP C 1 35 ? -48.43363 34.67225 85.71272 1.000 66.19487 31 ASP C C 1
ATOM 6137 O O . ASP C 1 35 ? -47.58709 34.69975 86.61225 1.000 68.15528 31 ASP C O 1
ATOM 6142 N N . ILE C 1 36 ? -48.12628 34.34324 84.45621 1.000 66.23801 32 ILE C N 1
ATOM 6143 C CA . ILE C 1 36 ? -46.75390 34.00068 84.08918 1.000 62.90397 32 ILE C CA 1
ATOM 6144 C C . ILE C 1 36 ? -45.83336 35.19484 84.30548 1.000 58.53469 32 ILE C C 1
ATOM 6145 O O . ILE C 1 36 ? -44.75161 35.07096 84.89472 1.000 61.44997 32 ILE C O 1
ATOM 6150 N N . ARG C 1 37 ? -46.24845 36.36958 83.82379 1.000 65.31550 33 ARG C N 1
ATOM 6151 C CA . ARG C 1 37 ? -45.44370 37.57220 84.00708 1.000 67.32975 33 ARG C CA 1
ATOM 6152 C C . ARG C 1 37 ? -45.25588 37.88760 85.48426 1.000 57.62234 33 ARG C C 1
ATOM 6153 O O . ARG C 1 37 ? -44.15721 38.26361 85.90959 1.000 60.38848 33 ARG C O 1
ATOM 6161 N N . TYR C 1 38 ? -46.31241 37.72858 86.28618 1.000 63.17222 34 TYR C N 1
ATOM 6162 C CA . TYR C 1 38 ? -46.19440 38.00353 87.71512 1.000 59.40197 34 TYR C CA 1
ATOM 6163 C C . TYR C 1 38 ? -45.21735 37.04346 88.38207 1.000 59.97021 34 TYR C C 1
ATOM 6164 O O . TYR C 1 38 ? -44.35685 37.46025 89.16626 1.000 52.57114 34 TYR C O 1
ATOM 6173 N N . LEU C 1 39 ? -45.33780 35.74781 88.08194 1.000 59.39272 35 LEU C N 1
ATOM 6174 C CA . LEU C 1 39 ? -44.50118 34.75155 88.74278 1.000 54.24626 35 LEU C CA 1
ATOM 6175 C C . LEU C 1 39 ? -43.04273 34.87844 88.32239 1.000 60.42399 35 LEU C C 1
ATOM 6176 O O . LEU C 1 39 ? -42.13790 34.67054 89.13962 1.000 57.41866 35 LEU C O 1
ATOM 6181 N N . LEU C 1 40 ? -42.78990 35.22110 87.06031 1.000 57.43842 36 LEU C N 1
ATOM 6182 C CA . LEU C 1 40 ? -41.42615 35.30012 86.55585 1.000 44.61636 36 LEU C CA 1
ATOM 6183 C C . LEU C 1 40 ? -40.83075 36.69981 86.64792 1.000 55.19453 36 LEU C C 1
ATOM 6184 O O . LEU C 1 40 ? -39.66763 36.88646 86.27471 1.000 63.18621 36 LEU C O 1
ATOM 6189 N N . GLY C 1 41 ? -41.58880 37.68079 87.13210 1.000 50.59986 37 GLY C N 1
ATOM 6190 C CA . GLY C 1 41 ? -41.04664 39.00509 87.35869 1.000 46.07570 37 GLY C CA 1
ATOM 6191 C C . GLY C 1 41 ? -40.93266 39.33452 88.83222 1.000 52.63312 37 GLY C C 1
ATOM 6192 O O . GLY C 1 41 ? -40.39829 40.38308 89.20564 1.000 55.88899 37 GLY C O 1
ATOM 6193 N N . TYR C 1 42 ? -41.43688 38.43834 89.67759 1.000 51.79778 38 TYR C N 1
ATOM 6194 C CA . TYR C 1 42 ? -41.39396 38.64516 91.11858 1.000 51.47431 38 TYR C CA 1
ATOM 6195 C C . TYR C 1 42 ? -39.95243 38.65276 91.61229 1.000 51.96366 38 TYR C C 1
ATOM 6196 O O . TYR C 1 42 ? -39.14270 37.80233 91.23298 1.000 66.12534 38 TYR C O 1
ATOM 6205 N N . VAL C 1 43 ? -39.63530 39.61919 92.46651 1.000 47.00989 39 VAL C N 1
ATOM 6206 C CA . VAL C 1 43 ? -38.29434 39.78045 93.01453 1.000 49.28779 39 VAL C CA 1
ATOM 6207 C C . VAL C 1 43 ? -38.32046 39.23772 94.43857 1.000 44.74376 39 VAL C C 1
ATOM 6208 O O . VAL C 1 43 ? -38.73141 39.92804 95.37538 1.000 63.50703 39 VAL C O 1
ATOM 6212 N N . SER C 1 44 ? -37.88476 37.99276 94.60416 1.000 53.84280 40 SER C N 1
ATOM 6213 C CA . SER C 1 44 ? -37.78056 37.39879 95.92760 1.000 53.58438 40 SER C CA 1
ATOM 6214 C C . SER C 1 44 ? -36.52159 37.88862 96.62771 1.000 45.45222 40 SER C C 1
ATOM 6215 O O . SER C 1 44 ? -35.45554 38.00692 96.01333 1.000 55.71679 40 SER C O 1
ATOM 6218 N N . GLN C 1 45 ? -36.65861 38.18408 97.91893 1.000 48.84902 41 GLN C N 1
ATOM 6219 C CA . GLN C 1 45 ? -35.54703 38.57466 98.77875 1.000 57.82082 41 GLN C CA 1
ATOM 6220 C C . GLN C 1 45 ? -35.25754 37.41402 99.72129 1.000 54.25849 41 GLN C C 1
ATOM 6221 O O . GLN C 1 45 ? -36.07417 37.09522 100.59191 1.000 59.25072 41 GLN C O 1
ATOM 6227 N N . GLN C 1 46 ? -34.10329 36.77941 99.54114 1.000 52.35860 42 GLN C N 1
ATOM 6228 C CA . GLN C 1 46 ? -33.69916 35.68096 100.40504 1.000 50.47537 42 GLN C CA 1
ATOM 6229 C C . GLN C 1 46 ? -32.18409 35.67989 100.53282 1.000 52.93420 42 GLN C C 1
ATOM 6230 O O . GLN C 1 46 ? -31.47132 35.87848 99.54504 1.000 46.18395 42 GLN C O 1
ATOM 6236 N N . GLY C 1 47 ? -31.70340 35.45566 101.75419 1.000 63.52808 43 GLY C N 1
ATOM 6237 C CA . GLY C 1 47 ? -30.27276 35.43013 102.00662 1.000 49.63015 43 GLY C CA 1
ATOM 6238 C C . GLY C 1 47 ? -29.55996 36.70884 101.63486 1.000 45.85495 43 GLY C C 1
ATOM 6239 O O . GLY C 1 47 ? -28.39381 36.66730 101.22791 1.000 56.11688 43 GLY C O 1
ATOM 6240 N N . GLY C 1 48 ? -30.22936 37.85032 101.76378 1.000 54.45076 44 GLY C N 1
ATOM 6241 C CA . GLY C 1 48 ? -29.63946 39.09846 101.32371 1.000 66.97764 44 GLY C CA 1
ATOM 6242 C C . GLY C 1 48 ? -29.47500 39.20291 99.82486 1.000 63.56147 44 GLY C C 1
ATOM 6243 O O . GLY C 1 48 ? -28.57664 39.90658 99.35393 1.000 70.15932 44 GLY C O 1
ATOM 6244 N N . GLN C 1 49 ? -30.31429 38.50846 99.05886 1.000 62.40335 45 GLN C N 1
ATOM 6245 C CA . GLN C 1 49 ? -30.30075 38.58224 97.60316 1.000 46.83856 45 GLN C CA 1
ATOM 6246 C C . GLN C 1 49 ? -31.71780 38.83399 97.11640 1.000 57.11434 45 GLN C C 1
ATOM 6247 O O . GLN C 1 49 ? -32.61305 38.01887 97.36319 1.000 69.95695 45 GLN C O 1
ATOM 6253 N N . ARG C 1 50 A -31.92245 39.96834 96.45238 1.000 58.48274 46 ARG C N 1
ATOM 6254 C CA . ARG C 1 50 A -33.17598 40.27225 95.77544 1.000 63.40716 46 ARG C CA 1
ATOM 6255 C C . ARG C 1 50 A -33.00130 39.94146 94.29991 1.000 51.05262 46 ARG C C 1
ATOM 6256 O O . ARG C 1 50 A -32.16469 40.54799 93.62279 1.000 53.78780 46 ARG C O 1
ATOM 6264 N N . SER C 1 51 ? -33.77907 38.98369 93.80422 1.000 50.79795 47 SER C N 1
ATOM 6265 C CA . SER C 1 51 ? -33.59453 38.53896 92.42840 1.000 43.08752 47 SER C CA 1
ATOM 6266 C C . SER C 1 51 ? -34.86618 37.87638 91.91961 1.000 49.99008 47 SER C C 1
ATOM 6267 O O . SER C 1 51 ? -35.76885 37.53363 92.68621 1.000 49.32523 47 SER C O 1
ATOM 6270 N N . THR C 1 52 ? -34.91634 37.70168 90.60028 1.000 48.54981 48 THR C N 1
ATOM 6271 C CA . THR C 1 52 ? -35.96164 36.99771 89.87713 1.000 46.79966 48 THR C CA 1
ATOM 6272 C C . THR C 1 52 ? -35.55695 35.54516 89.66119 1.000 51.86522 48 THR C C 1
ATOM 6273 O O . THR C 1 52 ? -34.37905 35.19581 89.79077 1.000 47.91649 48 THR C O 1
ATOM 6277 N N . PRO C 1 53 ? -36.51553 34.66186 89.35106 1.000 50.17759 49 PRO C N 1
ATOM 6278 C CA . PRO C 1 53 ? -36.15829 33.24928 89.12211 1.000 43.68008 49 PRO C CA 1
ATOM 6279 C C . PRO C 1 53 ? -35.05054 33.04827 88.09985 1.000 51.04706 49 PRO C C 1
ATOM 6280 O O . PRO C 1 53 ? -34.15666 32.22037 88.32104 1.000 52.00907 49 PRO C O 1
ATOM 6284 N N . LEU C 1 54 ? -35.07603 33.79221 86.99044 1.000 47.09323 50 LEU C N 1
ATOM 6285 C CA . LEU C 1 54 ? -34.01973 33.66037 85.99125 1.000 46.71341 50 LEU C CA 1
ATOM 6286 C C . LEU C 1 54 ? -32.66317 34.05011 86.56397 1.000 49.12002 50 LEU C C 1
ATOM 6287 O O . LEU C 1 54 ? -31.66109 33.36276 86.33076 1.000 56.19307 50 LEU C O 1
ATOM 6292 N N . ILE C 1 55 ? -32.61208 35.14897 87.31881 1.000 44.17215 51 ILE C N 1
ATOM 6293 C CA . ILE C 1 55 ? -31.34014 35.62870 87.85007 1.000 44.23201 51 ILE C CA 1
ATOM 6294 C C . ILE C 1 55 ? -30.76414 34.63080 88.84645 1.000 50.46684 51 ILE C C 1
ATOM 6295 O O . ILE C 1 55 ? -29.57451 34.30008 88.79590 1.000 49.19147 51 ILE C O 1
ATOM 6300 N N . ILE C 1 56 ? -31.59397 34.13798 89.76945 1.000 41.41322 52 ILE C N 1
ATOM 6301 C CA . ILE C 1 56 ? -31.08310 33.20393 90.76652 1.000 40.77919 52 ILE C CA 1
ATOM 6302 C C . ILE C 1 56 ? -30.71300 31.87813 90.11529 1.000 46.13973 52 ILE C C 1
ATOM 6303 O O . ILE C 1 56 ? -29.75714 31.21675 90.54022 1.000 49.77493 52 ILE C O 1
ATOM 6308 N N . ALA C 1 57 ? -31.43166 31.47948 89.06252 1.000 45.97238 53 ALA C N 1
ATOM 6309 C CA . ALA C 1 57 ? -31.08316 30.25285 88.35588 1.000 45.60396 53 ALA C CA 1
ATOM 6310 C C . ALA C 1 57 ? -29.73162 30.38801 87.66713 1.000 52.42228 53 ALA C C 1
ATOM 6311 O O . ALA C 1 57 ? -28.88947 29.48565 87.74412 1.000 52.66782 53 ALA C O 1
ATOM 6313 N N . ALA C 1 58 ? -29.50567 31.51703 86.99159 1.000 51.85187 54 ALA C N 1
ATOM 6314 C CA . ALA C 1 58 ? -28.22726 31.73921 86.32584 1.000 48.62860 54 ALA C CA 1
ATOM 6315 C C . ALA C 1 58 ? -27.09201 31.85955 87.33416 1.000 48.74537 54 ALA C C 1
ATOM 6316 O O . ALA C 1 58 ? -25.98245 31.37196 87.09031 1.000 49.84385 54 ALA C O 1
ATOM 6318 N N . ARG C 1 59 ? -27.35215 32.50275 88.47357 1.000 53.19786 55 ARG C N 1
ATOM 6319 C CA . ARG C 1 59 ? -26.31973 32.67096 89.48945 1.000 48.07133 55 ARG C CA 1
ATOM 6320 C C . ARG C 1 59 ? -25.96215 31.33901 90.13824 1.000 49.24870 55 ARG C C 1
ATOM 6321 O O . ARG C 1 59 ? -24.79098 31.08749 90.44446 1.000 64.14503 55 ARG C O 1
ATOM 6329 N N . ASN C 1 60 ? -26.94820 30.47020 90.34702 1.000 46.24081 56 ASN C N 1
ATOM 6330 C CA . ASN C 1 60 ? -26.69046 29.13867 90.87656 1.000 43.55809 56 ASN C CA 1
ATOM 6331 C C . ASN C 1 60 ? -26.31137 28.13625 89.79307 1.000 47.73671 56 ASN C C 1
ATOM 6332 O O . ASN C 1 60 ? -26.01789 26.97996 90.11373 1.000 44.39319 56 ASN C O 1
ATOM 6337 N N . GLY C 1 61 ? -26.31675 28.54626 88.52686 1.000 53.59637 57 GLY C N 1
ATOM 6338 C CA . GLY C 1 61 ? -25.82224 27.69973 87.45667 1.000 48.28233 57 GLY C CA 1
ATOM 6339 C C . GLY C 1 61 ? -26.71963 26.54778 87.06581 1.000 51.07045 57 GLY C C 1
ATOM 6340 O O . GLY C 1 61 ? -26.21824 25.48948 86.67449 1.000 68.18253 57 GLY C O 1
ATOM 6341 N N . HIS C 1 62 ? -28.03670 26.72171 87.15319 1.000 48.10810 58 HIS C N 1
ATOM 6342 C CA . HIS C 1 62 ? -28.98307 25.68417 86.74412 1.000 53.67474 58 HIS C CA 1
ATOM 6343 C C . HIS C 1 62 ? -29.34844 25.93601 85.28701 1.000 58.42724 58 HIS C C 1
ATOM 6344 O O . HIS C 1 62 ? -30.25148 26.71243 84.97154 1.000 50.27637 58 HIS C O 1
ATOM 6351 N N . ALA C 1 63 ? -28.63156 25.25964 84.38561 1.000 53.86795 59 ALA C N 1
ATOM 6352 C CA . ALA C 1 63 ? -28.78017 25.52819 82.95889 1.000 44.07724 59 ALA C CA 1
ATOM 6353 C C . ALA C 1 63 ? -30.16437 25.14241 82.45141 1.000 55.42511 59 ALA C C 1
ATOM 6354 O O . ALA C 1 63 ? -30.71438 25.81518 81.57280 1.000 59.69243 59 ALA C O 1
ATOM 6356 N N . LYS C 1 64 ? -30.74264 24.06322 82.98491 1.000 59.96014 60 LYS C N 1
ATOM 6357 C CA . LYS C 1 64 ? -32.04834 23.61804 82.50534 1.000 50.37141 60 LYS C CA 1
ATOM 6358 C C . LYS C 1 64 ? -33.13603 24.63775 82.82185 1.000 50.09663 60 LYS C C 1
ATOM 6359 O O . LYS C 1 64 ? -34.00323 24.90865 81.98234 1.000 55.26843 60 LYS C O 1
ATOM 6365 N N . VAL C 1 65 ? -33.10732 25.21173 84.02673 1.000 49.44132 61 VAL C N 1
ATOM 6366 C CA . VAL C 1 65 ? -34.10462 26.21102 84.40290 1.000 52.12647 61 VAL C CA 1
ATOM 6367 C C . VAL C 1 65 ? -33.97215 27.45077 83.52683 1.000 51.83467 61 VAL C C 1
ATOM 6368 O O . VAL C 1 65 ? -34.97290 28.01030 83.05430 1.000 46.75217 61 VAL C O 1
ATOM 6372 N N . VAL C 1 66 ? -32.73473 27.89823 83.29831 1.000 50.13419 62 VAL C N 1
ATOM 6373 C CA . VAL C 1 66 ? -32.49870 29.05778 82.44230 1.000 53.00386 62 VAL C CA 1
ATOM 6374 C C . VAL C 1 66 ? -33.01152 28.78767 81.03417 1.000 53.77141 62 VAL C C 1
ATOM 6375 O O . VAL C 1 66 ? -33.67689 29.63261 80.42312 1.000 52.41227 62 VAL C O 1
ATOM 6379 N N . ARG C 1 67 ? -32.71339 27.59868 80.50303 1.000 55.39134 63 ARG C N 1
ATOM 6380 C CA . ARG C 1 67 ? -33.15241 27.24989 79.15600 1.000 55.82662 63 ARG C CA 1
ATOM 6381 C C . ARG C 1 67 ? -34.67124 27.21888 79.05951 1.000 50.97661 63 ARG C C 1
ATOM 6382 O O . ARG C 1 67 ? -35.24693 27.71759 78.08604 1.000 53.33888 63 ARG C O 1
ATOM 6390 N N . LEU C 1 68 ? -35.33722 26.62925 80.05526 1.000 51.39270 64 LEU C N 1
ATOM 6391 C CA . LEU C 1 68 ? -36.79662 26.60867 80.06065 1.000 54.23081 64 LEU C CA 1
ATOM 6392 C C . LEU C 1 68 ? -37.36070 28.02322 80.05597 1.000 53.03177 64 LEU C C 1
ATOM 6393 O O . LEU C 1 68 ? -38.18989 28.37339 79.20484 1.000 51.31985 64 LEU C O 1
ATOM 6398 N N . LEU C 1 69 ? -36.90385 28.85807 80.99570 1.000 57.48524 65 LEU C N 1
ATOM 6399 C CA . LEU C 1 69 ? -37.42722 30.21625 81.10047 1.000 58.91697 65 LEU C CA 1
ATOM 6400 C C . LEU C 1 69 ? -37.16472 31.02623 79.83763 1.000 53.71634 65 LEU C C 1
ATOM 6401 O O . LEU C 1 69 ? -37.99706 31.85469 79.45152 1.000 52.17485 65 LEU C O 1
ATOM 6406 N N . LEU C 1 70 ? -36.02712 30.80196 79.17646 1.000 55.86700 66 LEU C N 1
ATOM 6407 C CA . LEU C 1 70 ? -35.71970 31.56056 77.96883 1.000 60.14764 66 LEU C CA 1
ATOM 6408 C C . LEU C 1 70 ? -36.54377 31.08088 76.78035 1.000 57.49012 66 LEU C C 1
ATOM 6409 O O . LEU C 1 70 ? -37.18043 31.88590 76.09227 1.000 58.73964 66 LEU C O 1
ATOM 6414 N N . GLU C 1 71 ? -36.55124 29.77131 76.52863 1.000 57.32373 67 GLU C N 1
ATOM 6415 C CA . GLU C 1 71 ? -37.14182 29.25457 75.30107 1.000 52.84059 67 GLU C CA 1
ATOM 6416 C C . GLU C 1 71 ? -38.66481 29.23507 75.35335 1.000 64.65319 67 GLU C C 1
ATOM 6417 O O . GLU C 1 71 ? -39.31961 29.50338 74.33989 1.000 74.32349 67 GLU C O 1
ATOM 6423 N N . HIS C 1 72 ? -39.25475 28.92245 76.50787 1.000 72.13112 68 HIS C N 1
ATOM 6424 C CA . HIS C 1 72 ? -40.68512 28.65390 76.56186 1.000 66.55461 68 HIS C CA 1
ATOM 6425 C C . HIS C 1 72 ? -41.48615 29.67733 77.35505 1.000 53.81420 68 HIS C C 1
ATOM 6426 O O . HIS C 1 72 ? -42.70556 29.51905 77.47572 1.000 60.09534 68 HIS C O 1
ATOM 6433 N N . TYR C 1 73 ? -40.85496 30.72480 77.89176 1.000 58.37542 69 TYR C N 1
ATOM 6434 C CA . TYR C 1 73 ? -41.61154 31.69634 78.67262 1.000 59.17281 69 TYR C CA 1
ATOM 6435 C C . TYR C 1 73 ? -41.18387 33.14011 78.43447 1.000 62.23397 69 TYR C C 1
ATOM 6436 O O . TYR C 1 73 ? -41.62616 34.02587 79.17796 1.000 64.52089 69 TYR C O 1
ATOM 6445 N N . ARG C 1 74 ? -40.34392 33.40253 77.43067 1.000 64.95180 70 ARG C N 1
ATOM 6446 C CA . ARG C 1 74 ? -40.07257 34.75963 76.94798 1.000 72.26338 70 ARG C CA 1
ATOM 6447 C C . ARG C 1 74 ? -39.59083 35.68792 78.06258 1.000 74.29804 70 ARG C C 1
ATOM 6448 O O . ARG C 1 74 ? -39.92482 36.87437 78.09278 1.000 70.46173 70 ARG C O 1
ATOM 6456 N N . VAL C 1 75 ? -38.80140 35.14901 78.98900 1.000 63.17319 71 VAL C N 1
ATOM 6457 C CA . VAL C 1 75 ? -38.21297 35.97719 80.03546 1.000 52.07009 71 VAL C CA 1
ATOM 6458 C C . VAL C 1 75 ? -37.12583 36.84210 79.41313 1.000 56.88930 71 VAL C C 1
ATOM 6459 O O . VAL C 1 75 ? -36.19668 36.33279 78.77591 1.000 59.07781 71 VAL C O 1
ATOM 6463 N N . GLN C 1 76 ? -37.24044 38.15522 79.58694 1.000 57.68735 72 GLN C N 1
ATOM 6464 C CA . GLN C 1 76 ? -36.28103 39.07342 78.99280 1.000 70.05233 72 GLN C CA 1
ATOM 6465 C C . GLN C 1 76 ? -34.97567 39.06289 79.77812 1.000 65.01613 72 GLN C C 1
ATOM 6466 O O . GLN C 1 76 ? -34.97018 38.96008 81.00844 1.000 53.58027 72 GLN C O 1
ATOM 6472 N N . THR C 1 77 ? -33.86239 39.16747 79.04938 1.000 64.27122 73 THR C N 1
ATOM 6473 C CA . THR C 1 77 ? -32.54463 39.01680 79.65318 1.000 44.99073 73 THR C CA 1
ATOM 6474 C C . THR C 1 77 ? -32.13813 40.21814 80.49651 1.000 52.98527 73 THR C C 1
ATOM 6475 O O . THR C 1 77 ? -31.19719 40.10829 81.28897 1.000 65.14926 73 THR C O 1
ATOM 6479 N N . GLN C 1 78 ? -32.81763 41.35435 80.35228 1.000 59.02965 74 GLN C N 1
ATOM 6480 C CA . GLN C 1 78 ? -32.42143 42.56906 81.05389 1.000 48.66895 74 GLN C CA 1
ATOM 6481 C C . GLN C 1 78 ? -32.86544 42.59371 82.50965 1.000 51.88457 74 GLN C C 1
ATOM 6482 O O . GLN C 1 78 ? -32.66946 43.61780 83.17446 1.000 50.58655 74 GLN C O 1
ATOM 6488 N N . GLN C 1 79 ? -33.46104 41.51284 83.01431 1.000 52.68972 75 GLN C N 1
ATOM 6489 C CA . GLN C 1 79 ? -33.86362 41.47116 84.41386 1.000 51.86297 75 GLN C CA 1
ATOM 6490 C C . GLN C 1 79 ? -32.66110 41.71760 85.31440 1.000 49.92399 75 GLN C C 1
ATOM 6491 O O . GLN C 1 79 ? -31.57234 41.18215 85.08852 1.000 54.95702 75 GLN C O 1
ATOM 6497 N N . THR C 1 80 ? -32.86544 42.54182 86.33836 1.000 64.15132 76 THR C N 1
ATOM 6498 C CA . THR C 1 80 ? -31.78391 43.05277 87.16836 1.000 46.78130 76 THR C CA 1
ATOM 6499 C C . THR C 1 80 ? -32.11014 42.82667 88.63601 1.000 53.05075 76 THR C C 1
ATOM 6500 O O . THR C 1 80 ? -33.22689 43.11405 89.07860 1.000 71.80613 76 THR C O 1
ATOM 6504 N N . GLY C 1 81 ? -31.13721 42.30991 89.38344 1.000 46.75121 77 GLY C N 1
ATOM 6505 C CA . GLY C 1 81 ? -31.30567 42.09309 90.80562 1.000 42.59879 77 GLY C CA 1
ATOM 6506 C C . GLY C 1 81 ? -30.06850 42.42663 91.61411 1.000 48.60868 77 GLY C C 1
ATOM 6507 O O . GLY C 1 81 ? -29.10630 42.99982 91.09174 1.000 44.45177 77 GLY C O 1
ATOM 6508 N N . THR C 1 82 ? -30.09176 42.07701 92.89830 1.000 54.24903 78 THR C N 1
ATOM 6509 C CA . THR C 1 82 ? -28.96503 42.26675 93.80332 1.000 46.17759 78 THR C CA 1
ATOM 6510 C C . THR C 1 82 ? -28.47676 40.89665 94.24865 1.000 50.22638 78 THR C C 1
ATOM 6511 O O . THR C 1 82 ? -29.25183 40.10759 94.79982 1.000 58.22709 78 THR C O 1
ATOM 6515 N N . VAL C 1 83 ? -27.19714 40.61751 94.01268 1.000 47.69206 79 VAL C N 1
ATOM 6516 C CA . VAL C 1 83 ? -26.63600 39.28946 94.21535 1.000 51.60147 79 VAL C CA 1
ATOM 6517 C C . VAL C 1 83 ? -25.43408 39.39591 95.14457 1.000 51.76512 79 VAL C C 1
ATOM 6518 O O . VAL C 1 83 ? -24.76571 40.43271 95.21041 1.000 45.00033 79 VAL C O 1
ATOM 6522 N N . ARG C 1 84 ? -25.16781 38.31520 95.87710 1.000 52.17811 80 ARG C N 1
ATOM 6523 C CA . ARG C 1 84 ? -24.10322 38.27435 96.87215 1.000 56.26385 80 ARG C CA 1
ATOM 6524 C C . ARG C 1 84 ? -23.04610 37.26089 96.45948 1.000 60.82989 80 ARG C C 1
ATOM 6525 O O . ARG C 1 84 ? -23.36920 36.10378 96.17199 1.000 73.69071 80 ARG C O 1
ATOM 6533 N N . PHE C 1 85 ? -21.78726 37.69461 96.44187 1.000 65.00235 81 PHE C N 1
ATOM 6534 C CA . PHE C 1 85 ? -20.64975 36.82942 96.15189 1.000 71.13624 81 PHE C CA 1
ATOM 6535 C C . PHE C 1 85 ? -19.70200 36.86548 97.34093 1.000 82.85631 81 PHE C C 1
ATOM 6536 O O . PHE C 1 85 ? -19.13040 37.91724 97.64904 1.000 77.05720 81 PHE C O 1
ATOM 6544 N N . ASP C 1 86 ? -19.53088 35.71261 97.99288 1.000 92.69922 82 ASP C N 1
ATOM 6545 C CA . ASP C 1 86 ? -18.83368 35.60854 99.27096 1.000 104.02817 82 ASP C CA 1
ATOM 6546 C C . ASP C 1 86 ? -19.46661 36.59636 100.25030 1.000 92.28357 82 ASP C C 1
ATOM 6547 O O . ASP C 1 86 ? -20.58618 36.36159 100.71593 1.000 82.90549 82 ASP C O 1
ATOM 6552 N N . GLY C 1 87 ? -18.79295 37.70322 100.56072 1.000 82.00150 83 GLY C N 1
ATOM 6553 C CA . GLY C 1 87 ? -19.36522 38.72536 101.41550 1.000 79.73117 83 GLY C CA 1
ATOM 6554 C C . GLY C 1 87 ? -19.63833 40.05302 100.74848 1.000 87.83856 83 GLY C C 1
ATOM 6555 O O . GLY C 1 87 ? -19.84952 41.05019 101.45432 1.000 96.30741 83 GLY C O 1
ATOM 6556 N N . TYR C 1 88 ? -19.64670 40.11674 99.42035 1.000 87.39676 84 TYR C N 1
ATOM 6557 C CA . TYR C 1 88 ? -19.80240 41.37137 98.70059 1.000 83.66553 84 TYR C CA 1
ATOM 6558 C C . TYR C 1 88 ? -21.13733 41.41523 97.97145 1.000 71.59885 84 TYR C C 1
ATOM 6559 O O . TYR C 1 88 ? -21.55960 40.42997 97.35742 1.000 65.71344 84 TYR C O 1
ATOM 6568 N N . VAL C 1 89 ? -21.79426 42.56844 98.05197 1.000 64.62798 85 VAL C N 1
ATOM 6569 C CA . VAL C 1 89 ? -23.10891 42.78676 97.46355 1.000 54.86587 85 VAL C CA 1
ATOM 6570 C C . VAL C 1 89 ? -22.93046 43.45290 96.10815 1.000 59.78887 85 VAL C C 1
ATOM 6571 O O . VAL C 1 89 ? -22.25351 44.48271 95.99749 1.000 65.80373 85 VAL C O 1
ATOM 6575 N N . ILE C 1 90 ? -23.53521 42.87157 95.07834 1.000 50.31616 86 ILE C N 1
ATOM 6576 C CA . ILE C 1 90 ? -23.48395 43.41307 93.72672 1.000 53.57036 86 ILE C CA 1
ATOM 6577 C C . ILE C 1 90 ? -24.88891 43.86900 93.36384 1.000 51.44414 86 ILE C C 1
ATOM 6578 O O . ILE C 1 90 ? -25.78491 43.04257 93.15290 1.000 56.21448 86 ILE C O 1
ATOM 6583 N N . ASP C 1 91 ? -25.08728 45.18011 93.29751 1.000 48.66415 87 ASP C N 1
ATOM 6584 C CA . ASP C 1 91 ? -26.35691 45.74317 92.86983 1.000 47.86628 87 ASP C CA 1
ATOM 6585 C C . ASP C 1 91 ? -26.36497 45.91755 91.35747 1.000 59.42627 87 ASP C C 1
ATOM 6586 O O . ASP C 1 91 ? -25.34056 46.22531 90.74178 1.000 56.50216 87 ASP C O 1
ATOM 6591 N N . GLY C 1 92 ? -27.53380 45.71100 90.76226 1.000 57.99603 88 GLY C N 1
ATOM 6592 C CA . GLY C 1 92 ? -27.67702 45.88125 89.33002 1.000 53.27141 88 GLY C CA 1
ATOM 6593 C C . GLY C 1 92 ? -27.08462 44.76763 88.49718 1.000 52.77553 88 GLY C C 1
ATOM 6594 O O . GLY C 1 92 ? -26.50585 45.03322 87.43546 1.000 55.24112 88 GLY C O 1
ATOM 6595 N N . ALA C 1 93 ? -27.21236 43.52157 88.94319 1.000 43.81258 89 ALA C N 1
ATOM 6596 C CA . ALA C 1 93 ? -26.64021 42.38186 88.24250 1.000 51.77211 89 ALA C CA 1
ATOM 6597 C C . ALA C 1 93 ? -27.70709 41.71591 87.38657 1.000 45.80622 89 ALA C C 1
ATOM 6598 O O . ALA C 1 93 ? -28.82758 41.48605 87.85217 1.000 46.99622 89 ALA C O 1
ATOM 6600 N N . THR C 1 94 ? -27.36153 41.42055 86.13838 1.000 44.69726 90 THR C N 1
ATOM 6601 C CA . THR C 1 94 ? -28.22313 40.62275 85.28271 1.000 48.77313 90 THR C CA 1
ATOM 6602 C C . THR C 1 94 ? -27.82641 39.15247 85.37166 1.000 49.11289 90 THR C C 1
ATOM 6603 O O . THR C 1 94 ? -26.77093 38.79654 85.90037 1.000 47.38566 90 THR C O 1
ATOM 6607 N N . ALA C 1 95 ? -28.69912 38.29069 84.84426 1.000 51.30850 91 ALA C N 1
ATOM 6608 C CA . ALA C 1 95 ? -28.42254 36.85826 84.85405 1.000 38.25089 91 ALA C CA 1
ATOM 6609 C C . ALA C 1 95 ? -27.09545 36.54786 84.17267 1.000 47.67581 91 ALA C C 1
ATOM 6610 O O . ALA C 1 95 ? -26.34067 35.68030 84.63024 1.000 48.28156 91 ALA C O 1
ATOM 6612 N N . LEU C 1 96 ? -26.78614 37.26034 83.08564 1.000 57.09720 92 LEU C N 1
ATOM 6613 C CA . LEU C 1 96 ? -25.52041 37.04192 82.39314 1.000 52.87135 92 LEU C CA 1
ATOM 6614 C C . LEU C 1 96 ? -24.33562 37.42485 83.26938 1.000 48.27059 92 LEU C C 1
ATOM 6615 O O . LEU C 1 96 ? -23.33252 36.70260 83.31691 1.000 50.26957 92 LEU C O 1
ATOM 6620 N N . TRP C 1 97 ? -24.42926 38.55911 83.96797 1.000 46.47524 93 TRP C N 1
ATOM 6621 C CA . TRP C 1 97 ? -23.33421 38.97941 84.83621 1.000 50.56130 93 TRP C CA 1
ATOM 6622 C C . TRP C 1 97 ? -23.09897 37.96211 85.94442 1.000 47.33505 93 TRP C C 1
ATOM 6623 O O . TRP C 1 97 ? -21.95320 37.60384 86.24263 1.000 50.12697 93 TRP C O 1
ATOM 6634 N N . CYS C 1 98 ? -24.17830 37.49486 86.57578 1.000 47.90629 94 CYS C N 1
ATOM 6635 C CA . CYS C 1 98 ? -24.04692 36.50226 87.63639 1.000 47.32384 94 CYS C CA 1
ATOM 6636 C C . CYS C 1 98 ? -23.42878 35.21719 87.10341 1.000 54.83449 94 CYS C C 1
ATOM 6637 O O . CYS C 1 98 ? -22.51512 34.65191 87.71706 1.000 47.82800 94 CYS C O 1
ATOM 6640 N N . ALA C 1 99 ? -23.91523 34.74366 85.95190 1.000 44.74226 95 ALA C N 1
ATOM 6641 C CA . ALA C 1 99 ? -23.39006 33.50945 85.37785 1.000 43.09732 95 ALA C CA 1
ATOM 6642 C C . ALA C 1 99 ? -21.91027 33.64138 85.04325 1.000 47.17160 95 ALA C C 1
ATOM 6643 O O . ALA C 1 99 ? -21.13311 32.70238 85.25168 1.000 52.37515 95 ALA C O 1
ATOM 6645 N N . ALA C 1 100 ? -21.49898 34.80250 84.53150 1.000 47.34523 96 ALA C N 1
ATOM 6646 C CA . ALA C 1 100 ? -20.08836 35.01638 84.22836 1.000 49.80714 96 ALA C CA 1
ATOM 6647 C C . ALA C 1 100 ? -19.24895 35.04365 85.49923 1.000 53.81737 96 ALA C C 1
ATOM 6648 O O . ALA C 1 100 ? -18.18275 34.42080 85.56313 1.000 51.11507 96 ALA C O 1
ATOM 6650 N N . GLY C 1 101 ? -19.71405 35.76479 86.52274 1.000 58.35753 97 GLY C N 1
ATOM 6651 C CA . GLY C 1 101 ? -18.94371 35.88024 87.74811 1.000 53.92175 97 GLY C CA 1
ATOM 6652 C C . GLY C 1 101 ? -18.86574 34.58540 88.52570 1.000 56.16460 97 GLY C C 1
ATOM 6653 O O . GLY C 1 101 ? -17.92726 34.37839 89.30161 1.000 63.28438 97 GLY C O 1
ATOM 6654 N N . ALA C 1 102 ? -19.83537 33.69803 88.32709 1.000 50.02005 98 ALA C N 1
ATOM 6655 C CA . ALA C 1 102 ? -19.87015 32.41857 89.01610 1.000 45.73983 98 ALA C CA 1
ATOM 6656 C C . ALA C 1 102 ? -19.21391 31.29828 88.22094 1.000 53.98591 98 ALA C C 1
ATOM 6657 O O . ALA C 1 102 ? -19.09350 30.18160 88.73597 1.000 45.35411 98 ALA C O 1
ATOM 6659 N N . GLY C 1 103 ? -18.79580 31.56327 86.98776 1.000 54.43780 99 GLY C N 1
ATOM 6660 C CA . GLY C 1 103 ? -18.11847 30.55533 86.19138 1.000 48.13378 99 GLY C CA 1
ATOM 6661 C C . GLY C 1 103 ? -19.02425 29.46778 85.65631 1.000 47.76944 99 GLY C C 1
ATOM 6662 O O . GLY C 1 103 ? -18.63437 28.29354 85.64287 1.000 64.13190 99 GLY C O 1
ATOM 6663 N N . HIS C 1 104 ? -20.22444 29.82673 85.21430 1.000 49.19297 100 HIS C N 1
ATOM 6664 C CA . HIS C 1 104 ? -21.19411 28.87821 84.67015 1.000 59.42632 100 HIS C CA 1
ATOM 6665 C C . HIS C 1 104 ? -21.22993 29.06962 83.15478 1.000 58.28914 100 HIS C C 1
ATOM 6666 O O . HIS C 1 104 ? -21.98630 29.88969 82.63208 1.000 50.18685 100 HIS C O 1
ATOM 6673 N N . PHE C 1 105 ? -20.40673 28.28685 82.45260 1.000 47.88804 101 PHE C N 1
ATOM 6674 C CA . PHE C 1 105 ? -20.21888 28.48638 81.01865 1.000 44.89775 101 PHE C CA 1
ATOM 6675 C C . PHE C 1 105 ? -21.49247 28.18787 80.23464 1.000 49.86291 101 PHE C C 1
ATOM 6676 O O . PHE C 1 105 ? -21.84232 28.92806 79.30694 1.000 53.26731 101 PHE C O 1
ATOM 6684 N N . GLU C 1 106 ? -22.18958 27.10153 80.58055 1.000 53.73616 102 GLU C N 1
ATOM 6685 C CA . GLU C 1 106 ? -23.40343 26.73858 79.85403 1.000 54.50428 102 GLU C CA 1
ATOM 6686 C C . GLU C 1 106 ? -24.46232 27.82687 79.96613 1.000 59.34155 102 GLU C C 1
ATOM 6687 O O . GLU C 1 106 ? -25.13612 28.15253 78.98158 1.000 52.68288 102 GLU C O 1
ATOM 6693 N N . VAL C 1 107 ? -24.61580 28.40953 81.15584 1.000 54.19506 103 VAL C N 1
ATOM 6694 C CA . VAL C 1 107 ? -25.60273 29.46780 81.33804 1.000 49.25516 103 VAL C CA 1
ATOM 6695 C C . VAL C 1 107 ? -25.19558 30.71793 80.56696 1.000 56.06634 103 VAL C C 1
ATOM 6696 O O . VAL C 1 107 ? -26.04316 31.41440 79.99226 1.000 53.03709 103 VAL C O 1
ATOM 6700 N N . VAL C 1 108 ? -23.89517 31.02211 80.54008 1.000 57.72654 104 VAL C N 1
ATOM 6701 C CA . VAL C 1 108 ? -23.41318 32.16204 79.76446 1.000 54.35667 104 VAL C CA 1
ATOM 6702 C C . VAL C 1 108 ? -23.73623 31.97157 78.28943 1.000 53.14954 104 VAL C C 1
ATOM 6703 O O . VAL C 1 108 ? -24.21084 32.89624 77.61757 1.000 58.28359 104 VAL C O 1
ATOM 6707 N N . LYS C 1 109 ? -23.49073 30.76737 77.76521 1.000 58.69127 105 LYS C N 1
ATOM 6708 C CA . LYS C 1 109 ? -23.81429 30.48518 76.36989 1.000 59.36613 105 LYS C CA 1
ATOM 6709 C C . LYS C 1 109 ? -25.31271 30.59190 76.11779 1.000 56.32459 105 LYS C C 1
ATOM 6710 O O . LYS C 1 109 ? -25.73933 31.15129 75.10103 1.000 57.15537 105 LYS C O 1
ATOM 6716 N N . LEU C 1 110 ? -26.12710 30.05767 77.03261 1.000 50.55634 106 LEU C N 1
ATOM 6717 C CA . LEU C 1 110 ? -27.57611 30.12321 76.86593 1.000 60.51455 106 LEU C CA 1
ATOM 6718 C C . LEU C 1 110 ? -28.06537 31.56408 76.82231 1.000 55.54986 106 LEU C C 1
ATOM 6719 O O . LEU C 1 110 ? -28.93527 31.90919 76.01379 1.000 53.71889 106 LEU C O 1
ATOM 6724 N N . LEU C 1 111 ? -27.51753 32.42127 77.68366 1.000 51.93903 107 LEU C N 1
ATOM 6725 C CA . LEU C 1 111 ? -27.97841 33.80397 77.72558 1.000 50.85042 107 LEU C CA 1
ATOM 6726 C C . LEU C 1 111 ? -27.47763 34.59436 76.52228 1.000 59.48373 107 LEU C C 1
ATOM 6727 O O . LEU C 1 111 ? -28.23638 35.36691 75.92529 1.000 51.62976 107 LEU C O 1
ATOM 6732 N N . VAL C 1 112 ? -26.21209 34.40729 76.13802 1.000 50.42805 108 VAL C N 1
ATOM 6733 C CA . VAL C 1 112 ? -25.68411 35.11072 74.97127 1.000 57.06696 108 VAL C CA 1
ATOM 6734 C C . VAL C 1 112 ? -26.41870 34.67858 73.70770 1.000 58.13053 108 VAL C C 1
ATOM 6735 O O . VAL C 1 112 ? -26.64595 35.48617 72.79816 1.000 56.33540 108 VAL C O 1
ATOM 6739 N N . SER C 1 113 ? -26.81641 33.40406 73.63882 1.000 57.95904 109 SER C N 1
ATOM 6740 C CA . SER C 1 113 ? -27.56591 32.91574 72.48556 1.000 42.72226 109 SER C CA 1
ATOM 6741 C C . SER C 1 113 ? -28.88443 33.66093 72.32572 1.000 56.72182 109 SER C C 1
ATOM 6742 O O . SER C 1 113 ? -29.31580 33.93893 71.20082 1.000 72.60115 109 SER C O 1
ATOM 6745 N N . HIS C 1 114 ? -29.53798 33.99744 73.44057 1.000 50.30223 110 HIS C N 1
ATOM 6746 C CA . HIS C 1 114 ? -30.80349 34.72090 73.42100 1.000 37.66248 110 HIS C CA 1
ATOM 6747 C C . HIS C 1 114 ? -30.61851 36.23295 73.45869 1.000 48.21776 110 HIS C C 1
ATOM 6748 O O . HIS C 1 114 ? -31.48665 36.94876 73.97650 1.000 49.71498 110 HIS C O 1
ATOM 6755 N N . G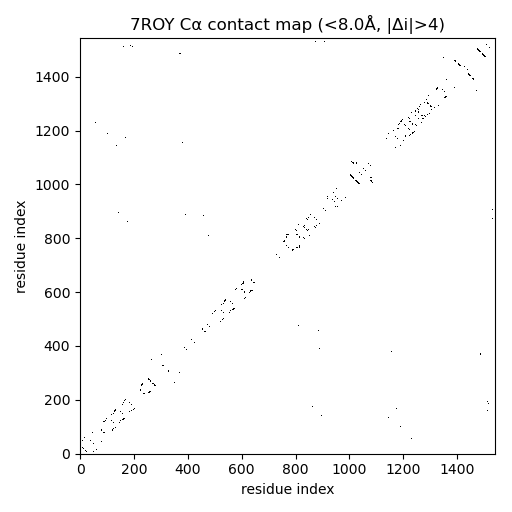LY C 1 115 ? -29.50770 36.73598 72.92676 1.000 58.74238 111 GLY C N 1
ATOM 6756 C CA . GLY C 1 115 ? -29.32109 38.16682 72.78308 1.000 60.67015 111 GLY C CA 1
ATOM 6757 C C . GLY C 1 115 ? -29.18943 38.93762 74.07607 1.000 46.75580 111 GLY C C 1
ATOM 6758 O O . GLY C 1 115 ? -29.56767 40.11202 74.12587 1.000 50.46910 111 GLY C O 1
ATOM 6759 N N . ALA C 1 116 ? -28.66585 38.31353 75.12764 1.000 51.45893 112 ALA C N 1
ATOM 6760 C CA . ALA C 1 116 ? -28.43603 39.03396 76.37158 1.000 47.59775 112 ALA C CA 1
ATOM 6761 C C . ALA C 1 116 ? -27.35622 40.08963 76.17357 1.000 47.83101 112 ALA C C 1
ATOM 6762 O O . ALA C 1 116 ? -26.36912 39.86599 75.46769 1.000 50.30605 112 ALA C O 1
ATOM 6764 N N . ASN C 1 117 ? -27.55359 41.25113 76.79619 1.000 42.31410 113 ASN C N 1
ATOM 6765 C CA . ASN C 1 117 ? -26.60315 42.35099 76.68458 1.000 30.84430 113 ASN C CA 1
ATOM 6766 C C . ASN C 1 117 ? -25.24643 41.94895 77.25025 1.000 47.32155 113 ASN C C 1
ATOM 6767 O O . ASN C 1 117 ? -25.07527 41.86683 78.47085 1.000 53.76221 113 ASN C O 1
ATOM 6772 N N . VAL C 1 118 ? -24.27570 41.69366 76.36829 1.000 46.77052 114 VAL C N 1
ATOM 6773 C CA . VAL C 1 118 ? -22.94818 41.28714 76.81669 1.000 42.44884 114 VAL C CA 1
ATOM 6774 C C . VAL C 1 118 ? -22.18422 42.43989 77.44828 1.000 47.05532 114 VAL C C 1
ATOM 6775 O O . VAL C 1 118 ? -21.26710 42.20547 78.24329 1.000 59.34703 114 VAL C O 1
ATOM 6779 N N . ASN C 1 119 ? -22.53196 43.68418 77.11786 1.000 42.91238 115 ASN C N 1
ATOM 6780 C CA . ASN C 1 119 ? -21.85817 44.85300 77.66810 1.000 41.74708 115 ASN C CA 1
ATOM 6781 C C . ASN C 1 119 ? -22.69724 45.56004 78.72434 1.000 49.87636 115 ASN C C 1
ATOM 6782 O O . ASN C 1 119 ? -22.53771 46.76691 78.93621 1.000 41.25715 115 ASN C O 1
ATOM 6787 N N . HIS C 1 120 ? -23.58709 44.82772 79.39146 1.000 51.37961 116 HIS C N 1
ATOM 6788 C CA . HIS C 1 120 ? -24.36397 45.39788 80.48153 1.000 42.71133 116 HIS C CA 1
ATOM 6789 C C . HIS C 1 120 ? -23.44577 45.81559 81.62468 1.000 51.03519 116 HIS C C 1
ATOM 6790 O O . HIS C 1 120 ? -22.40223 45.20466 81.86922 1.000 58.01039 116 HIS C O 1
ATOM 6797 N N . THR C 1 121 ? -23.84310 46.87194 82.32832 1.000 55.00817 117 THR C N 1
ATOM 6798 C CA . THR C 1 121 ? -23.06516 47.42474 83.42713 1.000 57.99394 117 THR C CA 1
ATOM 6799 C C . THR C 1 121 ? -23.90170 47.45253 84.69820 1.000 60.55259 117 THR C C 1
ATOM 6800 O O . THR C 1 121 ? -25.07286 47.84526 84.67505 1.000 67.12244 117 THR C O 1
ATOM 6804 N N . THR C 1 122 ? -23.29192 47.03974 85.80654 1.000 53.61237 118 THR C N 1
ATOM 6805 C CA . THR C 1 122 ? -23.95379 47.06505 87.10378 1.000 62.63297 118 THR C CA 1
ATOM 6806 C C . THR C 1 122 ? -23.96271 48.49736 87.63833 1.000 58.33236 118 THR C C 1
ATOM 6807 O O . THR C 1 122 ? -23.69324 49.46055 86.91495 1.000 65.21507 118 THR C O 1
ATOM 6811 N N . VAL C 1 123 ? -24.27603 48.65353 88.92605 1.000 49.73961 119 VAL C N 1
ATOM 6812 C CA . VAL C 1 123 ? -24.26443 49.98206 89.52979 1.000 48.31920 119 VAL C CA 1
ATOM 6813 C C . VAL C 1 123 ? -22.84194 50.52241 89.59912 1.000 51.08632 119 VAL C C 1
ATOM 6814 O O . VAL C 1 123 ? -22.59245 51.69401 89.29134 1.000 54.50155 119 VAL C O 1
ATOM 6818 N N . THR C 1 124 ? -21.88785 49.68219 89.99419 1.000 47.77490 120 THR C N 1
ATOM 6819 C CA . THR C 1 124 ? -20.47833 50.05141 89.98017 1.000 47.91061 120 THR C CA 1
ATOM 6820 C C . THR C 1 124 ? -19.85208 49.92812 88.59477 1.000 59.59756 120 THR C C 1
ATOM 6821 O O . THR C 1 124 ? -18.62134 49.96399 88.48227 1.000 54.45989 120 THR C O 1
ATOM 6825 N N . ASN C 1 125 ? -20.67713 49.77830 87.55475 1.000 61.84402 121 ASN C N 1
ATOM 6826 C CA . ASN C 1 125 ? -20.22710 49.72444 86.16183 1.000 52.56430 121 ASN C CA 1
ATOM 6827 C C . ASN C 1 125 ? -19.31110 48.52825 85.91140 1.000 56.56889 121 ASN C C 1
ATOM 6828 O O . ASN C 1 125 ? -18.28287 48.63634 85.24029 1.000 57.53732 121 ASN C O 1
ATOM 6833 N N . SER C 1 126 ? -19.69345 47.37376 86.44716 1.000 57.59474 122 SER C N 1
ATOM 6834 C CA . SER C 1 126 ? -18.97465 46.13299 86.20202 1.000 48.96154 122 SER C CA 1
ATOM 6835 C C . SER C 1 126 ? -19.61682 45.39577 85.03560 1.000 48.80870 122 SER C C 1
ATOM 6836 O O . SER C 1 126 ? -20.83106 45.17308 85.02773 1.000 53.01072 122 SER C O 1
ATOM 6839 N N . THR C 1 127 ? -18.80678 45.03056 84.05460 1.000 56.53897 123 THR C N 1
ATOM 6840 C CA . THR C 1 127 ? -19.28782 44.23058 82.94120 1.000 43.47575 123 THR C CA 1
ATOM 6841 C C . THR C 1 127 ? -19.15796 42.75007 83.26304 1.000 46.27512 123 THR C C 1
ATOM 6842 O O . THR C 1 127 ? -18.36584 42.35949 84.12660 1.000 52.17388 123 THR C O 1
ATOM 6846 N N . PRO C 1 128 ? -19.94131 41.89454 82.60052 1.000 49.80678 124 PRO C N 1
ATOM 6847 C CA . PRO C 1 128 ? -19.71196 40.44736 82.73857 1.000 51.77738 124 PRO C CA 1
ATOM 6848 C C . PRO C 1 128 ? -18.28723 40.04798 82.40692 1.000 57.09828 124 PRO C C 1
ATOM 6849 O O . PRO C 1 128 ? -17.76170 39.08483 82.98379 1.000 52.22536 124 PRO C O 1
ATOM 6853 N N . LEU C 1 129 ? -17.63945 40.78132 81.49794 1.000 51.19815 125 LEU C N 1
ATOM 6854 C CA . LEU C 1 129 ? -16.24034 40.51764 81.18617 1.000 43.09680 125 LEU C CA 1
ATOM 6855 C C . LEU C 1 129 ? -15.35310 40.73498 82.40602 1.000 49.18807 125 LEU C C 1
ATOM 6856 O O . LEU C 1 129 ? -14.44796 39.93774 82.67096 1.000 54.61174 125 LEU C O 1
ATOM 6861 N N . ARG C 1 130 ? -15.60460 41.79977 83.17147 1.000 48.04758 126 ARG C N 1
ATOM 6862 C CA . ARG C 1 130 ? -14.81683 42.04254 84.37797 1.000 52.17042 126 ARG C CA 1
ATOM 6863 C C . ARG C 1 130 ? -15.03405 40.93970 85.40801 1.000 55.57252 126 ARG C C 1
ATOM 6864 O O . ARG C 1 130 ? -14.07682 40.43697 86.01239 1.000 60.87215 126 ARG C O 1
ATOM 6872 N N . ALA C 1 131 ? -16.29407 40.55262 85.62282 1.000 46.96199 127 ALA C N 1
ATOM 6873 C CA . ALA C 1 131 ? -16.59010 39.48697 86.57402 1.000 48.44436 127 ALA C CA 1
ATOM 6874 C C . ALA C 1 131 ? -15.90366 38.18703 86.17628 1.000 51.77131 127 ALA C C 1
ATOM 6875 O O . ALA C 1 131 ? -15.37677 37.46735 87.03272 1.000 54.86210 127 ALA C O 1
ATOM 6877 N N . ALA C 1 132 ? -15.89253 37.87156 84.87854 1.000 52.86926 128 ALA C N 1
ATOM 6878 C CA . ALA C 1 132 ? -15.18958 36.67694 84.42424 1.000 47.78968 128 ALA C CA 1
ATOM 6879 C C . ALA C 1 132 ? -13.68071 36.82234 84.57413 1.000 51.40617 128 ALA C C 1
ATOM 6880 O O . ALA C 1 132 ? -12.98945 35.83623 84.85353 1.000 49.30851 128 ALA C O 1
ATOM 6882 N N . CYS C 1 133 ? -13.15352 38.03578 84.39138 1.000 53.85540 129 CYS C N 1
ATOM 6883 C CA . CYS C 1 133 ? -11.72449 38.25901 84.57804 1.000 55.66528 129 CYS C CA 1
ATOM 6884 C C . CYS C 1 133 ? -11.31720 38.10236 86.03535 1.000 59.25065 129 CYS C C 1
ATOM 6885 O O . CYS C 1 133 ? -10.16255 37.76326 86.31827 1.000 54.24861 129 CYS C O 1
ATOM 6888 N N . PHE C 1 134 ? -12.24071 38.35250 86.96773 1.000 60.62221 130 PHE C N 1
ATOM 6889 C CA . PHE C 1 134 ? -11.91611 38.21670 88.38565 1.000 53.56376 130 PHE C CA 1
ATOM 6890 C C . PHE C 1 134 ? -11.46312 36.79797 88.71474 1.000 57.27639 130 PHE C C 1
ATOM 6891 O O . PHE C 1 134 ? -10.44856 36.59870 89.39264 1.000 65.56192 130 PHE C O 1
ATOM 6899 N N . ASP C 1 135 ? -12.20670 35.79680 88.24448 1.000 60.23850 131 ASP C N 1
ATOM 6900 C CA . ASP C 1 135 ? -11.86859 34.40466 88.51284 1.000 65.81415 131 ASP C CA 1
ATOM 6901 C C . ASP C 1 135 ? -10.79928 33.85400 87.57851 1.000 55.60772 131 ASP C C 1
ATOM 6902 O O . ASP C 1 135 ? -10.33140 32.73081 87.79614 1.000 53.22912 131 ASP C O 1
ATOM 6907 N N . GLY C 1 136 ? -10.40157 34.60443 86.55425 1.000 46.44636 132 GLY C N 1
ATOM 6908 C CA . GLY C 1 136 ? -9.44591 34.08639 85.59738 1.000 53.63704 132 GLY C CA 1
ATOM 6909 C C . GLY C 1 136 ? -9.99626 33.03013 84.67025 1.000 57.23723 132 GLY C C 1
ATOM 6910 O O . GLY C 1 136 ? -9.22082 32.32599 84.01773 1.000 52.65505 132 GLY C O 1
ATOM 6911 N N . ARG C 1 137 ? -11.31976 32.89345 84.59789 1.000 45.80332 133 ARG C N 1
ATOM 6912 C CA . ARG C 1 137 ? -11.94462 31.92764 83.70463 1.000 51.47764 133 ARG C CA 1
ATOM 6913 C C . ARG C 1 137 ? -11.73499 32.33922 82.25383 1.000 63.24483 133 ARG C C 1
ATOM 6914 O O . ARG C 1 137 ? -12.56157 33.05316 81.67503 1.000 48.10252 133 ARG C O 1
ATOM 6922 N N . LEU C 1 138 ? -10.62553 31.88371 81.66401 1.000 63.92561 134 LEU C N 1
ATOM 6923 C CA . LEU C 1 138 ? -10.25187 32.32000 80.32235 1.000 50.64117 134 LEU C CA 1
ATOM 6924 C C . LEU C 1 138 ? -11.26055 31.86957 79.27432 1.000 58.07937 134 LEU C C 1
ATOM 6925 O O . LEU C 1 138 ? -11.44723 32.55524 78.26315 1.000 60.53877 134 LEU C O 1
ATOM 6930 N N . ASP C 1 139 ? -11.91825 30.72816 79.49166 1.000 53.11093 135 ASP C N 1
ATOM 6931 C CA . ASP C 1 139 ? -12.91712 30.25832 78.53571 1.000 50.61763 135 ASP C CA 1
ATOM 6932 C C . ASP C 1 139 ? -14.06759 31.25090 78.41375 1.000 56.74998 135 ASP C C 1
ATOM 6933 O O . ASP C 1 139 ? -14.47661 31.61526 77.30368 1.000 60.70684 135 ASP C O 1
ATOM 6938 N N . ILE C 1 140 ? -14.58965 31.71446 79.55144 1.000 49.14023 136 ILE C N 1
ATOM 6939 C CA . ILE C 1 140 ? -15.68845 32.67350 79.53122 1.000 44.47218 136 ILE C CA 1
ATOM 6940 C C . ILE C 1 140 ? -15.22494 34.00797 78.96087 1.000 52.87842 136 ILE C C 1
ATOM 6941 O O . ILE C 1 140 ? -15.95838 34.66447 78.21247 1.000 45.25333 136 ILE C O 1
ATOM 6946 N N . VAL C 1 141 ? -14.00283 34.42832 79.29809 1.000 49.96146 137 VAL C N 1
ATOM 6947 C CA . VAL C 1 141 ? -13.47742 35.69032 78.77963 1.000 54.63879 137 VAL C CA 1
ATOM 6948 C C . VAL C 1 141 ? -13.38804 35.64253 77.25901 1.000 58.46084 137 VAL C C 1
ATOM 6949 O O . VAL C 1 141 ? -13.79231 36.58355 76.56308 1.000 54.16729 137 VAL C O 1
ATOM 6953 N N . LYS C 1 142 ? -12.86055 34.53964 76.72109 1.000 60.11189 138 LYS C N 1
ATOM 6954 C CA . LYS C 1 142 ? -12.75403 34.40320 75.27307 1.000 47.90081 138 LYS C CA 1
ATOM 6955 C C . LYS C 1 142 ? -14.12893 34.34202 74.62240 1.000 50.58691 138 LYS C C 1
ATOM 6956 O O . LYS C 1 142 ? -14.36015 34.98401 73.59176 1.000 56.22952 138 LYS C O 1
ATOM 6962 N N . TYR C 1 143 ? -15.05858 33.58119 75.21033 1.000 48.92275 139 TYR C N 1
ATOM 6963 C CA . TYR C 1 143 ? -16.40352 33.50476 74.64705 1.000 45.81237 139 TYR C CA 1
ATOM 6964 C C . TYR C 1 143 ? -17.06041 34.87806 74.60212 1.000 56.62018 139 TYR C C 1
ATOM 6965 O O . TYR C 1 143 ? -17.70530 35.23380 73.60857 1.000 58.72249 139 TYR C O 1
ATOM 6974 N N . LEU C 1 144 ? -16.90217 35.66653 75.66694 1.000 48.96384 140 LEU C N 1
ATOM 6975 C CA . LEU C 1 144 ? -17.49524 36.99842 75.69750 1.000 39.94643 140 LEU C CA 1
ATOM 6976 C C . LEU C 1 144 ? -16.85036 37.91122 74.66183 1.000 50.20448 140 LEU C C 1
ATOM 6977 O O . LEU C 1 144 ? -17.54962 38.55506 73.87066 1.000 53.91108 140 LEU C O 1
ATOM 6982 N N . VAL C 1 145 ? -15.51463 37.98079 74.65165 1.000 55.22326 141 VAL C N 1
ATOM 6983 C CA . VAL C 1 145 ? -14.81913 38.85407 73.70729 1.000 52.77095 141 VAL C CA 1
ATOM 6984 C C . VAL C 1 145 ? -15.18893 38.49341 72.27434 1.000 54.14374 141 VAL C C 1
ATOM 6985 O O . VAL C 1 145 ? -15.36940 39.37252 71.42202 1.000 61.43276 141 VAL C O 1
ATOM 6989 N N . GLU C 1 146 ? -15.33379 37.19742 71.99185 1.000 53.36443 142 GLU C N 1
ATOM 6990 C CA . GLU C 1 146 ? -15.73333 36.76488 70.65956 1.000 50.24717 142 GLU C CA 1
ATOM 6991 C C . GLU C 1 146 ? -17.17759 37.12776 70.34182 1.000 52.56012 142 GLU C C 1
ATOM 6992 O O . GLU C 1 146 ? -17.54923 37.16071 69.16437 1.000 71.13742 142 GLU C O 1
ATOM 6998 N N . ASN C 1 147 ? -17.99434 37.40533 71.35488 1.000 52.79156 143 ASN C N 1
ATOM 6999 C CA . ASN C 1 147 ? -19.37590 37.83386 71.16695 1.000 46.96230 143 ASN C CA 1
ATOM 7000 C C . ASN C 1 147 ? -19.54848 39.31228 71.50728 1.000 52.86066 143 ASN C C 1
ATOM 7001 O O . ASN C 1 147 ? -20.49917 39.70443 72.18660 1.000 51.41953 143 ASN C O 1
ATOM 7006 N N . ASN C 1 148 ? -18.60425 40.13911 71.04855 1.000 60.69154 144 ASN C N 1
ATOM 7007 C CA . ASN C 1 148 ? -18.72483 41.60030 71.06602 1.000 67.35070 144 ASN C CA 1
ATOM 7008 C C . ASN C 1 148 ? -18.71480 42.17298 72.48440 1.000 58.03710 144 ASN C C 1
ATOM 7009 O O . ASN C 1 148 ? -19.48517 43.07886 72.80238 1.000 67.96596 144 ASN C O 1
ATOM 7014 N N . ALA C 1 149 ? -17.83413 41.66102 73.33970 1.000 67.68158 145 ALA C N 1
ATOM 7015 C CA . ALA C 1 149 ? -17.66149 42.21211 74.67883 1.000 42.93588 145 ALA C CA 1
ATOM 7016 C C . ALA C 1 149 ? -16.61257 43.31572 74.62634 1.000 48.74441 145 ALA C C 1
ATOM 7017 O O . ALA C 1 149 ? -15.47709 43.08028 74.19901 1.000 67.37300 145 ALA C O 1
ATOM 7019 N N . ASN C 1 150 ? -16.99188 44.51415 75.06236 1.000 44.97980 146 ASN C N 1
ATOM 7020 C CA . ASN C 1 150 ? -16.10632 45.67312 75.01159 1.000 46.97624 146 ASN C CA 1
ATOM 7021 C C . ASN C 1 150 ? -15.11000 45.59729 76.16338 1.000 55.07612 146 ASN C C 1
ATOM 7022 O O . ASN C 1 150 ? -15.47653 45.78447 77.32822 1.000 58.08681 146 ASN C O 1
ATOM 7027 N N . ILE C 1 151 ? -13.84295 45.33192 75.83441 1.000 58.49355 147 ILE C N 1
ATOM 7028 C CA . ILE C 1 151 ? -12.78825 45.28662 76.84122 1.000 49.99576 147 ILE C CA 1
ATOM 7029 C C . ILE C 1 151 ? -12.52593 46.66082 77.44739 1.000 51.85674 147 ILE C C 1
ATOM 7030 O O . ILE C 1 151 ? -12.07182 46.75560 78.59410 1.000 59.96412 147 ILE C O 1
ATOM 7035 N N . SER C 1 152 ? -12.83112 47.73437 76.71747 1.000 54.54716 148 SER C N 1
ATOM 7036 C CA . SER C 1 152 ? -12.50319 49.08741 77.14871 1.000 44.38842 148 SER C CA 1
ATOM 7037 C C . SER C 1 152 ? -13.40208 49.60770 78.26339 1.000 46.34249 148 SER C C 1
ATOM 7038 O O . SER C 1 152 ? -13.05382 50.61474 78.88759 1.000 53.01598 148 SER C O 1
ATOM 7041 N N . ILE C 1 153 ? -14.53780 48.96424 78.52963 1.000 46.09168 149 ILE C N 1
ATOM 7042 C CA . ILE C 1 153 ? -15.46446 49.47085 79.53785 1.000 45.27562 149 ILE C CA 1
ATOM 7043 C C . ILE C 1 153 ? -14.89362 49.20411 80.92461 1.000 48.22476 149 ILE C C 1
ATOM 7044 O O . ILE C 1 153 ? -14.67075 48.04973 81.30723 1.000 56.94001 149 ILE C O 1
ATOM 7049 N N . ALA C 1 154 ? -14.66395 50.27310 81.68614 1.000 48.08819 150 ALA C N 1
ATOM 7050 C CA . ALA C 1 154 ? -14.13050 50.18716 83.03583 1.000 46.46489 150 ALA C CA 1
ATOM 7051 C C . ALA C 1 154 ? -15.24503 50.41981 84.05509 1.000 56.52338 150 ALA C C 1
ATOM 7052 O O . ALA C 1 154 ? -16.39928 50.68007 83.70576 1.000 61.67555 150 ALA C O 1
ATOM 7054 N N . ASN C 1 155 ? -14.89147 50.33140 85.33625 1.000 47.68335 151 ASN C N 1
ATOM 7055 C CA . ASN C 1 155 ? -15.86151 50.43941 86.41456 1.000 46.56196 151 ASN C CA 1
ATOM 7056 C C . ASN C 1 155 ? -15.90079 51.86970 86.95282 1.000 54.02894 151 ASN C C 1
ATOM 7057 O O . ASN C 1 155 ? -15.39453 52.80771 86.32818 1.000 53.62771 151 ASN C O 1
ATOM 7062 N N . LYS C 1 156 ? -16.50468 52.03713 88.13549 1.000 51.80973 152 LYS C N 1
ATOM 7063 C CA . LYS C 1 156 ? -16.68706 53.37042 88.70125 1.000 50.15117 152 LYS C CA 1
ATOM 7064 C C . LYS C 1 156 ? -15.35738 54.03952 89.02246 1.000 48.71410 152 LYS C C 1
ATOM 7065 O O . LYS C 1 156 ? -15.25627 55.27027 88.97118 1.000 47.43498 152 LYS C O 1
ATOM 7071 N N . TYR C 1 157 ? -14.32999 53.25625 89.34925 1.000 57.41176 153 TYR C N 1
ATOM 7072 C CA . TYR C 1 157 ? -13.00142 53.78457 89.62303 1.000 54.36058 153 TYR C CA 1
ATOM 7073 C C . TYR C 1 157 ? -12.06146 53.63825 88.43063 1.000 62.05884 153 TYR C C 1
ATOM 7074 O O . TYR C 1 157 ? -10.83835 53.69160 88.60399 1.000 56.74552 153 TYR C O 1
ATOM 7083 N N . ASP C 1 158 ? -12.61329 53.45247 87.22812 1.000 53.48237 154 ASP C N 1
ATOM 7084 C CA . ASP C 1 158 ? -11.83995 53.36063 85.98749 1.000 59.43575 154 ASP C CA 1
ATOM 7085 C C . ASP C 1 158 ? -10.86181 52.18813 86.00230 1.000 61.58846 154 ASP C C 1
ATOM 7086 O O . ASP C 1 158 ? -9.80142 52.24221 85.37376 1.000 58.14304 154 ASP C O 1
ATOM 7091 N N . ASN C 1 159 ? -11.20947 51.11950 86.71439 1.000 43.88586 155 ASN C N 1
ATOM 7092 C CA . ASN C 1 159 ? -10.42258 49.89517 86.67815 1.000 47.62023 155 ASN C CA 1
ATOM 7093 C C . ASN C 1 159 ? -10.81981 49.06547 85.46355 1.000 51.64606 155 ASN C C 1
ATOM 7094 O O . ASN C 1 159 ? -12.00600 48.80320 85.23988 1.000 52.48537 155 ASN C O 1
ATOM 7099 N N . THR C 1 160 ? -9.82785 48.65283 84.68261 1.000 47.41961 156 THR C N 1
ATOM 7100 C CA . THR C 1 160 ? -10.07209 47.89627 83.46596 1.000 50.10313 156 THR C CA 1
ATOM 7101 C C . THR C 1 160 ? -10.06071 46.39559 83.75079 1.000 54.61514 156 THR C C 1
ATOM 7102 O O . THR C 1 160 ? -9.69586 45.94264 84.83763 1.000 61.65872 156 THR C O 1
ATOM 7106 N N . CYS C 1 161 ? -10.47815 45.61708 82.74871 1.000 50.88185 157 CYS C N 1
ATOM 7107 C CA . CYS C 1 161 ? -10.38146 44.16461 82.85933 1.000 45.47514 157 CYS C CA 1
ATOM 7108 C C . CYS C 1 161 ? -8.92601 43.71805 82.91261 1.000 53.92000 157 CYS C C 1
ATOM 7109 O O . CYS C 1 161 ? -8.57238 42.81244 83.68015 1.000 51.45075 157 CYS C O 1
ATOM 7112 N N . LEU C 1 162 ? -8.07015 44.34453 82.10078 1.000 48.48192 158 LEU C N 1
ATOM 7113 C CA . LEU C 1 162 ? -6.64306 44.04777 82.14685 1.000 45.42369 158 LEU C CA 1
ATOM 7114 C C . LEU C 1 162 ? -6.07220 44.30946 83.53468 1.000 50.20839 158 LEU C C 1
ATOM 7115 O O . LEU C 1 162 ? -5.25398 43.52857 84.03394 1.000 53.88655 158 LEU C O 1
ATOM 7120 N N . MET C 1 163 ? -6.50653 45.39601 84.17942 1.000 48.44519 159 MET C N 1
ATOM 7121 C CA . MET C 1 163 ? -6.01039 45.72264 85.51321 1.000 47.19672 159 MET C CA 1
ATOM 7122 C C . MET C 1 163 ? -6.33437 44.61865 86.51021 1.000 51.63227 159 MET C C 1
ATOM 7123 O O . MET C 1 163 ? -5.45314 44.14590 87.23669 1.000 58.27771 159 MET C O 1
ATOM 7128 N N . ILE C 1 164 ? -7.60114 44.19970 86.56658 1.000 50.81463 160 ILE C N 1
ATOM 7129 C CA . ILE C 1 164 ? -7.99481 43.21885 87.57205 1.000 61.93371 160 ILE C CA 1
ATOM 7130 C C . ILE C 1 164 ? -7.41082 41.85049 87.24901 1.000 52.58445 160 ILE C C 1
ATOM 7131 O O . ILE C 1 164 ? -7.09642 41.07434 88.15975 1.000 48.40335 160 ILE C O 1
ATOM 7136 N N . ALA C 1 165 ? -7.23480 41.53196 85.96392 1.000 52.28238 161 ALA C N 1
ATOM 7137 C CA . ALA C 1 165 ? -6.56889 40.28123 85.61802 1.000 47.27701 161 ALA C CA 1
ATOM 7138 C C . ALA C 1 165 ? -5.10568 40.30605 86.04298 1.000 46.42220 161 ALA C C 1
ATOM 7139 O O . ALA C 1 165 ? -4.57663 39.29915 86.52864 1.000 42.75092 161 ALA C O 1
ATOM 7141 N N . ALA C 1 166 ? -4.44004 41.45338 85.88209 1.000 41.86057 162 ALA C N 1
ATOM 7142 C CA . ALA C 1 166 ? -3.04288 41.56570 86.28338 1.000 48.87086 162 ALA C CA 1
ATOM 7143 C C . ALA C 1 166 ? -2.88793 41.55060 87.79684 1.000 54.45072 162 ALA C C 1
ATOM 7144 O O . ALA C 1 166 ? -1.89213 41.03040 88.31215 1.000 52.17543 162 ALA C O 1
ATOM 7146 N N . TYR C 1 167 ? -3.85596 42.11323 88.52112 1.000 48.99141 163 TYR C N 1
ATOM 7147 C CA . TYR C 1 167 ? -3.75752 42.16929 89.97435 1.000 51.92353 163 TYR C CA 1
ATOM 7148 C C . TYR C 1 167 ? -4.00649 40.80763 90.61062 1.000 58.59764 163 TYR C C 1
ATOM 7149 O O . TYR C 1 167 ? -3.48877 40.53099 91.69912 1.000 63.72826 163 TYR C O 1
ATOM 7158 N N . LYS C 1 168 ? -4.78170 39.94773 89.95260 1.000 54.12379 164 LYS C N 1
ATOM 7159 C CA . LYS C 1 168 ? -5.11439 38.63241 90.48389 1.000 50.29788 164 LYS C CA 1
ATOM 7160 C C . LYS C 1 168 ? -4.17613 37.53382 90.00061 1.000 54.26325 164 LYS C C 1
ATOM 7161 O O . LYS C 1 168 ? -4.31226 36.38807 90.44212 1.000 71.12025 164 LYS C O 1
ATOM 7167 N N . GLY C 1 169 ? -3.23681 37.84632 89.11073 1.000 45.88916 165 GLY C N 1
ATOM 7168 C CA . GLY C 1 169 ? -2.27945 36.85574 88.65894 1.000 54.50242 165 GLY C CA 1
ATOM 7169 C C . GLY C 1 169 ? -2.74528 35.97452 87.52587 1.000 58.00874 165 GLY C C 1
ATOM 7170 O O . GLY C 1 169 ? -2.19877 34.88278 87.34101 1.000 61.73676 165 GLY C O 1
ATOM 7171 N N . HIS C 1 170 ? -3.73831 36.41452 86.75361 1.000 52.17273 166 HIS C N 1
ATOM 7172 C CA . HIS C 1 170 ? -4.26920 35.62539 85.64326 1.000 56.40370 166 HIS C CA 1
ATOM 7173 C C . HIS C 1 170 ? -3.45604 35.94493 84.39226 1.000 61.40573 166 HIS C C 1
ATOM 7174 O O . HIS C 1 170 ? -3.84749 36.74047 83.53539 1.000 54.55501 166 HIS C O 1
ATOM 7181 N N . THR C 1 171 ? -2.29284 35.29365 84.29734 1.000 56.14730 167 THR C N 1
ATOM 7182 C CA . THR C 1 171 ? -1.35773 35.57532 83.21188 1.000 52.10924 167 THR C CA 1
ATOM 7183 C C . THR C 1 171 ? -1.98194 35.29855 81.84917 1.000 57.82327 167 THR C C 1
ATOM 7184 O O . THR C 1 171 ? -1.81934 36.08935 80.91097 1.000 52.27919 167 THR C O 1
ATOM 7188 N N . ASP C 1 172 ? -2.70217 34.18100 81.72168 1.000 66.31023 168 ASP C N 1
ATOM 7189 C CA . ASP C 1 172 ? -3.31607 33.83800 80.44270 1.000 56.16528 168 ASP C CA 1
ATOM 7190 C C . ASP C 1 172 ? -4.35083 34.87709 80.02951 1.000 58.76697 168 ASP C C 1
ATOM 7191 O O . ASP C 1 172 ? -4.41058 35.27386 78.85913 1.000 64.64625 168 ASP C O 1
ATOM 7196 N N . VAL C 1 173 ? -5.17114 35.33423 80.97807 1.000 57.82216 169 VAL C N 1
ATOM 7197 C CA . VAL C 1 173 ? -6.18370 36.33619 80.66152 1.000 42.43602 169 VAL C CA 1
ATOM 7198 C C . VAL C 1 173 ? -5.52764 37.65926 80.28923 1.000 43.86524 169 VAL C C 1
ATOM 7199 O O . VAL C 1 173 ? -5.98063 38.35400 79.37265 1.000 55.28314 169 VAL C O 1
ATOM 7203 N N . VAL C 1 174 ? -4.45364 38.02914 80.99002 1.000 46.10836 170 VAL C N 1
ATOM 7204 C CA . VAL C 1 174 ? -3.72387 39.24904 80.65007 1.000 55.60842 170 VAL C CA 1
ATOM 7205 C C . VAL C 1 174 ? -3.19870 39.16867 79.22262 1.000 52.31030 170 VAL C C 1
ATOM 7206 O O . VAL C 1 174 ? -3.34756 40.10860 78.42935 1.000 53.40454 170 VAL C O 1
ATOM 7210 N N . ARG C 1 175 ? -2.57849 38.03724 78.87589 1.000 59.16062 171 ARG C N 1
ATOM 7211 C CA . ARG C 1 175 ? -2.04000 37.86886 77.53094 1.000 52.22837 171 ARG C CA 1
ATOM 7212 C C . ARG C 1 175 ? -3.14417 37.93292 76.48506 1.000 55.41592 171 ARG C C 1
ATOM 7213 O O . ARG C 1 175 ? -2.98975 38.59131 75.45028 1.000 51.06830 171 ARG C O 1
ATOM 7221 N N . TYR C 1 176 ? -4.26973 37.26072 76.73961 1.000 53.75517 172 TYR C N 1
ATOM 7222 C CA . TYR C 1 176 ? -5.36856 37.27049 75.77891 1.000 46.22675 172 TYR C CA 1
ATOM 7223 C C . TYR C 1 176 ? -5.91489 38.67829 75.58347 1.000 52.61512 172 TYR C C 1
ATOM 7224 O O . TYR C 1 176 ? -6.13357 39.11825 74.44918 1.000 55.85303 172 TYR C O 1
ATOM 7233 N N . LEU C 1 177 ? -6.14463 39.40111 76.68324 1.000 52.22312 173 LEU C N 1
ATOM 7234 C CA . LEU C 1 177 ? -6.65491 40.76348 76.57878 1.000 43.56127 173 LEU C CA 1
ATOM 7235 C C . LEU C 1 177 ? -5.69323 41.65335 75.80325 1.000 51.62998 173 LEU C C 1
ATOM 7236 O O . LEU C 1 177 ? -6.11882 42.43574 74.94527 1.000 54.86328 173 LEU C O 1
ATOM 7241 N N . LEU C 1 178 ? -4.38995 41.54084 76.07975 1.000 43.92794 174 LEU C N 1
ATOM 7242 C CA . LEU C 1 178 ? -3.41435 42.33081 75.33363 1.000 55.03122 174 LEU C CA 1
ATOM 7243 C C . LEU C 1 178 ? -3.42813 41.96985 73.85347 1.000 61.95496 174 LEU C C 1
ATOM 7244 O O . LEU C 1 178 ? -3.29616 42.84691 72.99142 1.000 56.79972 174 LEU C O 1
ATOM 7249 N N . GLU C 1 179 ? -3.59333 40.68277 73.53866 1.000 55.91077 175 GLU C N 1
ATOM 7250 C CA . GLU C 1 179 ? -3.70437 40.27380 72.14276 1.000 53.80374 175 GLU C CA 1
ATOM 7251 C C . GLU C 1 179 ? -4.96971 40.82177 71.49405 1.000 53.47796 175 GLU C C 1
ATOM 7252 O O . GLU C 1 179 ? -5.01107 40.99176 70.27095 1.000 54.18984 175 GLU C O 1
ATOM 7258 N N . GLN C 1 180 ? -6.00298 41.10758 72.28824 1.000 56.26846 176 GLN C N 1
ATOM 7259 C CA . GLN C 1 180 ? -7.25343 41.63553 71.75597 1.000 53.31393 176 GLN C CA 1
ATOM 7260 C C . GLN C 1 180 ? -7.22713 43.15887 71.73034 1.000 58.33433 176 GLN C C 1
ATOM 7261 O O . GLN C 1 180 ? -8.27544 43.80770 71.82644 1.000 50.38421 176 GLN C O 1
ATOM 7267 N N A ARG C 1 181 ? -6.02578 43.72946 71.62334 0.434 56.25050 177 ARG C N 1
ATOM 7268 N N B ARG C 1 181 ? -6.02550 43.73067 71.62235 0.566 55.98459 177 ARG C N 1
ATOM 7269 C CA A ARG C 1 181 ? -5.83378 45.16630 71.43543 0.434 54.91165 177 ARG C CA 1
ATOM 7270 C CA B ARG C 1 181 ? -5.82684 45.16541 71.43126 0.566 54.38887 177 ARG C CA 1
ATOM 7271 C C A ARG C 1 181 ? -6.31410 45.97896 72.63505 0.434 53.82133 177 ARG C C 1
ATOM 7272 C C B ARG C 1 181 ? -6.28448 45.98653 72.63485 0.566 53.19295 177 ARG C C 1
ATOM 7273 O O A ARG C 1 181 ? -6.78911 47.10761 72.48259 0.434 58.04991 177 ARG C O 1
ATOM 7274 O O B ARG C 1 181 ? -6.71553 47.13178 72.48273 0.566 58.35592 177 ARG C O 1
ATOM 7289 N N . ALA C 1 182 ? -6.19547 45.42389 73.83760 1.000 49.03174 178 ALA C N 1
ATOM 7290 C CA . ALA C 1 182 ? -6.54253 46.16728 75.04180 1.000 45.41175 178 ALA C CA 1
ATOM 7291 C C . ALA C 1 182 ? -5.42678 47.15042 75.36909 1.000 46.78425 178 ALA C C 1
ATOM 7292 O O . ALA C 1 182 ? -4.24547 46.79005 75.34048 1.000 57.51987 178 ALA C O 1
ATOM 7294 N N . ASP C 1 183 ? -5.80534 48.39648 75.67219 1.000 44.90331 179 ASP C N 1
ATOM 7295 C CA . ASP C 1 183 ? -4.85393 49.46418 75.96847 1.000 46.74589 179 ASP C CA 1
ATOM 7296 C C . ASP C 1 183 ? -4.08451 49.14459 77.24306 1.000 44.55411 179 ASP C C 1
ATOM 7297 O O . ASP C 1 183 ? -4.65751 49.15788 78.34054 1.000 53.40536 179 ASP C O 1
ATOM 7302 N N . PRO C 1 184 ? -2.78226 48.86553 77.13668 1.000 49.40494 180 PRO C N 1
ATOM 7303 C CA . PRO C 1 184 ? -1.98319 48.57833 78.33412 1.000 45.76215 180 PRO C CA 1
ATOM 7304 C C . PRO C 1 184 ? -1.63017 49.81138 79.14529 1.000 39.63236 180 PRO C C 1
ATOM 7305 O O . PRO C 1 184 ? -1.22639 49.67184 80.30840 1.000 66.40060 180 PRO C O 1
ATOM 7309 N N . ASN C 1 185 ? -1.77055 51.00596 78.57498 1.000 52.54141 181 ASN C N 1
ATOM 7310 C CA . ASN C 1 185 ? -1.42940 52.24737 79.25313 1.000 57.00327 181 ASN C CA 1
ATOM 7311 C C . ASN C 1 185 ? -2.63763 52.93146 79.87666 1.000 50.21312 181 ASN C C 1
ATOM 7312 O O . ASN C 1 185 ? -2.52892 54.08653 80.29958 1.000 52.64131 181 ASN C O 1
ATOM 7317 N N . ALA C 1 186 ? -3.78014 52.25125 79.94373 1.000 44.94230 182 ALA C N 1
ATOM 7318 C CA . ALA C 1 186 ? -4.95977 52.84051 80.56005 1.000 45.23186 182 ALA C CA 1
ATOM 7319 C C . ALA C 1 186 ? -4.69833 53.12520 82.03209 1.000 50.77107 182 ALA C C 1
ATOM 7320 O O . ALA C 1 186 ? -4.07274 52.32680 82.73504 1.000 55.92255 182 ALA C O 1
ATOM 7322 N N . LYS C 1 187 ? -5.17373 54.27668 82.49387 1.000 44.00917 183 LYS C N 1
ATOM 7323 C CA . LYS C 1 187 ? -4.99036 54.70603 83.87003 1.000 42.61558 183 LYS C CA 1
ATOM 7324 C C . LYS C 1 187 ? -6.30607 54.61361 84.63078 1.000 51.20035 183 LYS C C 1
ATOM 7325 O O . LYS C 1 187 ? -7.38680 54.80853 84.06697 1.000 54.27236 183 LYS C O 1
ATOM 7331 N N . ALA C 1 188 ? -6.20378 54.31209 85.92058 1.000 52.39297 184 ALA C N 1
ATOM 7332 C CA . ALA C 1 188 ? -7.36300 54.32885 86.80006 1.000 57.70172 184 ALA C CA 1
ATOM 7333 C C . ALA C 1 188 ? -7.67487 55.77702 87.17180 1.000 60.34872 184 ALA C C 1
ATOM 7334 O O . ALA C 1 188 ? -7.08604 56.72092 86.63743 1.000 60.26983 184 ALA C O 1
ATOM 7336 N N . HIS C 1 189 ? -8.61372 55.97076 88.10107 1.000 58.03989 185 HIS C N 1
ATOM 7337 C CA . HIS C 1 189 ? -8.93365 57.32192 88.54957 1.000 50.77339 185 HIS C CA 1
ATOM 7338 C C . HIS C 1 189 ? -7.72729 57.99711 89.18791 1.000 57.13868 185 HIS C C 1
ATOM 7339 O O . HIS C 1 189 ? -7.58494 59.22246 89.10655 1.000 67.89766 185 HIS C O 1
ATOM 7346 N N . CYS C 1 190 ? -6.85083 57.21828 89.81786 1.000 53.69370 186 CYS C N 1
ATOM 7347 C CA . CYS C 1 190 ? -5.66498 57.73144 90.48744 1.000 46.04726 186 CYS C CA 1
ATOM 7348 C C . CYS C 1 190 ? -4.42748 57.70397 89.60121 1.000 50.61277 186 CYS C C 1
ATOM 7349 O O . CYS C 1 190 ? -3.33152 58.01278 90.07935 1.000 54.81975 186 CYS C O 1
ATOM 7352 N N . GLY C 1 191 ? -4.57249 57.33515 88.33015 1.000 56.02345 187 GLY C N 1
ATOM 7353 C CA . GLY C 1 191 ? -3.45177 57.26456 87.42014 1.000 61.20039 187 GLY C CA 1
ATOM 7354 C C . GLY C 1 191 ? -2.70182 55.95069 87.42235 1.000 64.17380 187 GLY C C 1
ATOM 7355 O O . GLY C 1 191 ? -1.79353 55.77590 86.59928 1.000 62.59125 187 GLY C O 1
ATOM 7356 N N . ALA C 1 192 ? -3.04568 55.02521 88.31490 1.000 56.49809 188 ALA C N 1
ATOM 7357 C CA . ALA C 1 192 ? -2.37427 53.73510 88.35189 1.000 47.96584 188 ALA C CA 1
ATOM 7358 C C . ALA C 1 192 ? -2.73128 52.90525 87.12321 1.000 55.45218 188 ALA C C 1
ATOM 7359 O O . ALA C 1 192 ? -3.84635 52.97297 86.59894 1.000 57.59592 188 ALA C O 1
ATOM 7361 N N . THR C 1 193 ? -1.76563 52.11728 86.66411 1.000 58.98184 189 THR C N 1
ATOM 7362 C CA . THR C 1 193 ? -1.92432 51.26545 85.49546 1.000 62.99227 189 THR C CA 1
ATOM 7363 C C . THR C 1 193 ? -1.94667 49.80116 85.91325 1.000 57.45240 189 THR C C 1
ATOM 7364 O O . THR C 1 193 ? -1.75249 49.45625 87.08217 1.000 65.47942 189 THR C O 1
ATOM 7368 N N . ALA C 1 194 ? -2.19037 48.93245 84.92930 1.000 49.81608 190 ALA C N 1
ATOM 7369 C CA . ALA C 1 194 ? -2.14306 47.49937 85.19218 1.000 51.72879 190 ALA C CA 1
ATOM 7370 C C . ALA C 1 194 ? -0.75542 47.06909 85.64488 1.000 53.49712 190 ALA C C 1
ATOM 7371 O O . ALA C 1 194 ? -0.62161 46.14117 86.45329 1.000 56.89563 190 ALA C O 1
ATOM 7373 N N . LEU C 1 195 ? 0.28467 47.73789 85.14253 1.000 56.98480 191 LEU C N 1
ATOM 7374 C CA . LEU C 1 195 ? 1.64426 47.43088 85.56971 1.000 54.98964 191 LEU C CA 1
ATOM 7375 C C . LEU C 1 195 ? 1.83692 47.74023 87.04932 1.000 61.13843 191 LEU C C 1
ATOM 7376 O O . LEU C 1 195 ? 2.54328 47.01140 87.75451 1.000 62.26011 191 LEU C O 1
ATOM 7381 N N . HIS C 1 196 ? 1.20412 48.81015 87.54063 1.000 59.28508 192 HIS C N 1
ATOM 7382 C CA . HIS C 1 196 ? 1.27174 49.12816 88.96495 1.000 54.63508 192 HIS C CA 1
ATOM 7383 C C . HIS C 1 196 ? 0.70235 47.99466 89.80856 1.000 55.48585 192 HIS C C 1
ATOM 7384 O O . HIS C 1 196 ? 1.32888 47.54820 90.77789 1.000 61.23326 192 HIS C O 1
ATOM 7391 N N . PHE C 1 197 ? -0.49508 47.52108 89.45577 1.000 48.27511 193 PHE C N 1
ATOM 7392 C CA . PHE C 1 197 ? -1.12125 46.45074 90.22439 1.000 51.89128 193 PHE C CA 1
ATOM 7393 C C . PHE C 1 197 ? -0.30142 45.16987 90.14092 1.000 56.16607 193 PHE C C 1
ATOM 7394 O O . PHE C 1 197 ? -0.11524 44.47259 91.14744 1.000 53.71102 193 PHE C O 1
ATOM 7402 N N . ALA C 1 198 ? 0.20199 44.84811 88.94586 1.000 55.71488 194 ALA C N 1
ATOM 7403 C CA . ALA C 1 198 ? 1.00687 43.64275 88.78205 1.000 63.32618 194 ALA C CA 1
ATOM 7404 C C . ALA C 1 198 ? 2.27711 43.70712 89.62070 1.000 57.97437 194 ALA C C 1
ATOM 7405 O O . ALA C 1 198 ? 2.66510 42.71487 90.24888 1.000 49.41842 194 ALA C O 1
ATOM 7407 N N . ALA C 1 199 ? 2.93465 44.86956 89.65119 1.000 57.88352 195 ALA C N 1
ATOM 7408 C CA . ALA C 1 199 ? 4.15038 45.00929 90.44397 1.000 53.28228 195 ALA C CA 1
ATOM 7409 C C . ALA C 1 199 ? 3.84606 44.95553 91.93442 1.000 50.56853 195 ALA C C 1
ATOM 7410 O O . ALA C 1 199 ? 4.63737 44.41248 92.71375 1.000 55.37152 195 ALA C O 1
ATOM 7412 N N . GLU C 1 200 ? 2.70551 45.51226 92.35177 1.000 55.22247 196 GLU C N 1
ATOM 7413 C CA . GLU C 1 200 ? 2.33680 45.44601 93.76229 1.000 53.78322 196 GLU C CA 1
ATOM 7414 C C . GLU C 1 200 ? 2.06774 44.01151 94.19329 1.000 46.59558 196 GLU C C 1
ATOM 7415 O O . GLU C 1 200 ? 2.50081 43.59009 95.27174 1.000 55.71534 196 GLU C O 1
ATOM 7421 N N . ALA C 1 201 ? 1.35893 43.24551 93.36480 1.000 50.70616 197 ALA C N 1
ATOM 7422 C CA . ALA C 1 201 ? 1.05283 41.86215 93.70204 1.000 50.73632 197 ALA C CA 1
ATOM 7423 C C . ALA C 1 201 ? 2.21449 40.91128 93.44026 1.000 47.73710 197 ALA C C 1
ATOM 7424 O O . ALA C 1 201 ? 2.11981 39.73327 93.80173 1.000 40.87994 197 ALA C O 1
ATOM 7426 N N . GLY C 1 202 ? 3.29602 41.38553 92.82620 1.000 53.62493 198 GLY C N 1
ATOM 7427 C CA . GLY C 1 202 ? 4.46661 40.55392 92.61492 1.000 56.20725 198 GLY C CA 1
ATOM 7428 C C . GLY C 1 202 ? 4.32048 39.50442 91.53630 1.000 52.87208 198 GLY C C 1
ATOM 7429 O O . GLY C 1 202 ? 4.89431 38.41758 91.65772 1.000 64.24423 198 GLY C O 1
ATOM 7430 N N . HIS C 1 203 ? 3.57290 39.80016 90.47673 1.000 50.66950 199 HIS C N 1
ATOM 7431 C CA . HIS C 1 203 ? 3.35255 38.85172 89.38659 1.000 59.84631 199 HIS C CA 1
ATOM 7432 C C . HIS C 1 203 ? 4.37803 39.13099 88.29363 1.000 59.91120 199 HIS C C 1
ATOM 7433 O O . HIS C 1 203 ? 4.17161 39.99051 87.43334 1.000 59.34600 199 HIS C O 1
ATOM 7440 N N . ILE C 1 204 ? 5.48571 38.38541 88.32326 1.000 54.65036 200 ILE C N 1
ATOM 7441 C CA . ILE C 1 204 ? 6.61713 38.67950 87.44773 1.000 55.74845 200 ILE C CA 1
ATOM 7442 C C . ILE C 1 204 ? 6.27477 38.37226 85.99460 1.000 55.91858 200 ILE C C 1
ATOM 7443 O O . ILE C 1 204 ? 6.65788 39.11496 85.08181 1.000 57.69169 200 ILE C O 1
ATOM 7448 N N . ASP C 1 205 ? 5.56093 37.27108 85.75204 1.000 52.60685 201 ASP C N 1
ATOM 7449 C CA . ASP C 1 205 ? 5.18212 36.92989 84.38493 1.000 49.89274 201 ASP C CA 1
ATOM 7450 C C . ASP C 1 205 ? 4.29318 38.00628 83.77608 1.000 58.85832 201 ASP C C 1
ATOM 7451 O O . ASP C 1 205 ? 4.40740 38.31937 82.58501 1.000 57.66945 201 ASP C O 1
ATOM 7456 N N . ILE C 1 206 ? 3.41757 38.60420 84.58486 1.000 61.16651 202 ILE C N 1
ATOM 7457 C CA . ILE C 1 206 ? 2.48777 39.59478 84.05523 1.000 46.06057 202 ILE C CA 1
ATOM 7458 C C . ILE C 1 206 ? 3.20656 40.90547 83.75672 1.000 53.25403 202 ILE C C 1
ATOM 7459 O O . ILE C 1 206 ? 2.91396 41.57070 82.75584 1.000 58.28396 202 ILE C O 1
ATOM 7464 N N . VAL C 1 207 ? 4.16905 41.29467 84.59782 1.000 54.05290 203 VAL C N 1
ATOM 7465 C CA . VAL C 1 207 ? 4.93713 42.49214 84.26852 1.000 55.16866 203 VAL C CA 1
ATOM 7466 C C . VAL C 1 207 ? 5.81191 42.23589 83.04589 1.000 55.14201 203 VAL C C 1
ATOM 7467 O O . VAL C 1 207 ? 6.01660 43.13801 82.22406 1.000 60.61700 203 VAL C O 1
ATOM 7471 N N . LYS C 1 208 ? 6.30669 41.00427 82.87914 1.000 53.95157 204 LYS C N 1
ATOM 7472 C CA . LYS C 1 208 ? 7.01417 40.64853 81.65189 1.000 57.22618 204 LYS C CA 1
ATOM 7473 C C . LYS C 1 208 ? 6.11448 40.82454 80.43629 1.000 62.89028 204 LYS C C 1
ATOM 7474 O O . LYS C 1 208 ? 6.51239 41.42696 79.43188 1.000 55.62511 204 LYS C O 1
ATOM 7480 N N . GLU C 1 209 ? 4.89215 40.29415 80.51320 1.000 56.66232 205 GLU C N 1
ATOM 7481 C CA . GLU C 1 209 ? 3.97238 40.37631 79.38440 1.000 50.95271 205 GLU C CA 1
ATOM 7482 C C . GLU C 1 209 ? 3.59802 41.82150 79.08344 1.000 53.37907 205 GLU C C 1
ATOM 7483 O O . GLU C 1 209 ? 3.45244 42.20317 77.91675 1.000 66.29466 205 GLU C O 1
ATOM 7489 N N . LEU C 1 210 ? 3.44175 42.64241 80.12341 1.000 56.31766 206 LEU C N 1
ATOM 7490 C CA . LEU C 1 210 ? 3.09445 44.04287 79.90827 1.000 54.47333 206 LEU C CA 1
ATOM 7491 C C . LEU C 1 210 ? 4.25343 44.81278 79.28638 1.000 54.73360 206 LEU C C 1
ATOM 7492 O O . LEU C 1 210 ? 4.03933 45.66854 78.41997 1.000 51.35716 206 LEU C O 1
ATOM 7497 N N . ILE C 1 211 ? 5.48744 44.52570 79.71136 1.000 57.92500 207 ILE C N 1
ATOM 7498 C CA . ILE C 1 211 ? 6.64750 45.15608 79.08535 1.000 59.71894 207 ILE C CA 1
ATOM 7499 C C . ILE C 1 211 ? 6.75752 44.72957 77.62774 1.000 63.36863 207 ILE C C 1
ATOM 7500 O O . ILE C 1 211 ? 7.06709 45.54273 76.74706 1.000 59.12071 207 ILE C O 1
ATOM 7505 N N . LYS C 1 212 ? 6.49623 43.44875 77.35059 1.000 63.81645 208 LYS C N 1
ATOM 7506 C CA . LYS C 1 212 ? 6.54334 42.95367 75.97820 1.000 58.26181 208 LYS C CA 1
ATOM 7507 C C . LYS C 1 212 ? 5.58070 43.72030 75.07993 1.000 54.16913 208 LYS C C 1
ATOM 7508 O O . LYS C 1 212 ? 5.87754 43.96385 73.90485 1.000 67.67556 208 LYS C O 1
ATOM 7514 N N . TRP C 1 213 ? 4.42809 44.11943 75.61711 1.000 52.72250 209 TRP C N 1
ATOM 7515 C CA . TRP C 1 213 ? 3.45831 44.91820 74.88319 1.000 48.60846 209 TRP C CA 1
ATOM 7516 C C . TRP C 1 213 ? 3.67316 46.41665 75.06901 1.000 63.44711 209 TRP C C 1
ATOM 7517 O O . TRP C 1 213 ? 2.73862 47.19940 74.85672 1.000 58.95436 209 TRP C O 1
ATOM 7528 N N . ARG C 1 214 ? 4.88028 46.82260 75.47156 1.000 62.04081 210 ARG C N 1
ATOM 7529 C CA . ARG C 1 214 ? 5.29409 48.22748 75.49351 1.000 72.23197 210 ARG C CA 1
ATOM 7530 C C . ARG C 1 214 ? 4.42105 49.06487 76.42926 1.000 68.89824 210 ARG C C 1
ATOM 7531 O O . ARG C 1 214 ? 3.94442 50.14565 76.07443 1.000 55.46939 210 ARG C O 1
ATOM 7539 N N . ALA C 1 215 ? 4.22135 48.55848 77.64386 1.000 61.72502 211 ALA C N 1
ATOM 7540 C CA . ALA C 1 215 ? 3.50613 49.31980 78.65843 1.000 51.76351 211 ALA C CA 1
ATOM 7541 C C . ALA C 1 215 ? 4.40042 50.42891 79.19688 1.000 63.82910 211 ALA C C 1
ATOM 7542 O O . ALA C 1 215 ? 5.53917 50.18032 79.60433 1.000 74.26434 211 ALA C O 1
ATOM 7544 N N . ALA C 1 216 ? 3.88445 51.65440 79.19856 1.000 61.39944 212 ALA C N 1
ATOM 7545 C CA . ALA C 1 216 ? 4.67904 52.80815 79.59302 1.000 56.02781 212 ALA C CA 1
ATOM 7546 C C . ALA C 1 216 ? 4.76717 52.92282 81.10932 1.000 63.62205 212 ALA C C 1
ATOM 7547 O O . ALA C 1 216 ? 3.81719 52.60425 81.83067 1.000 81.46694 212 ALA C O 1
ATOM 7549 N N . ILE C 1 217 ? 5.91992 53.37972 81.58842 1.000 51.41031 213 ILE C N 1
ATOM 7550 C CA . ILE C 1 217 ? 6.10401 53.66380 83.00707 1.000 50.99588 213 ILE C CA 1
ATOM 7551 C C . ILE C 1 217 ? 5.39709 54.97556 83.32293 1.000 56.51744 213 ILE C C 1
ATOM 7552 O O . ILE C 1 217 ? 5.69032 56.01136 82.71703 1.000 56.86747 213 ILE C O 1
ATOM 7557 N N . VAL C 1 218 ? 4.46209 54.93366 84.26811 1.000 57.06832 214 VAL C N 1
ATOM 7558 C CA . VAL C 1 218 ? 3.62168 56.07618 84.60239 1.000 59.64044 214 VAL C CA 1
ATOM 7559 C C . VAL C 1 218 ? 3.77540 56.38906 86.08407 1.000 57.10536 214 VAL C C 1
ATOM 7560 O O . VAL C 1 218 ? 3.85179 55.47902 86.91653 1.000 63.55082 214 VAL C O 1
ATOM 7564 N N . VAL C 1 219 ? 3.83146 57.67639 86.40867 1.000 52.53623 215 VAL C N 1
ATOM 7565 C CA . VAL C 1 219 ? 3.78040 58.13343 87.79201 1.000 53.71078 215 VAL C CA 1
ATOM 7566 C C . VAL C 1 219 ? 2.33017 58.46691 88.11642 1.000 57.42031 215 VAL C C 1
ATOM 7567 O O . VAL C 1 219 ? 1.75252 59.39160 87.53457 1.000 59.98759 215 VAL C O 1
ATOM 7571 N N . ASN C 1 220 ? 1.73778 57.71340 89.03869 1.000 57.78222 216 ASN C N 1
ATOM 7572 C CA . ASN C 1 220 ? 0.33807 57.90751 89.38105 1.000 53.55897 216 ASN C CA 1
ATOM 7573 C C . ASN C 1 220 ? 0.18215 59.08894 90.33716 1.000 59.16801 216 ASN C C 1
ATOM 7574 O O . ASN C 1 220 ? 1.14854 59.76586 90.70044 1.000 53.21827 216 ASN C O 1
ATOM 7579 N N . GLY C 1 221 ? -1.06123 59.33614 90.75525 1.000 59.33625 217 GLY C N 1
ATOM 7580 C CA . GLY C 1 221 ? -1.34063 60.42504 91.67511 1.000 53.16344 217 GLY C CA 1
ATOM 7581 C C . GLY C 1 221 ? -0.66321 60.28187 93.02106 1.000 63.35604 217 GLY C C 1
ATOM 7582 O O . GLY C 1 221 ? -0.51539 61.27503 93.74159 1.000 75.59619 217 GLY C O 1
ATOM 7583 N N . HIS C 1 222 ? -0.25121 59.06986 93.38034 1.000 55.31007 218 HIS C N 1
ATOM 7584 C CA . HIS C 1 222 ? 0.48773 58.83561 94.61164 1.000 52.18209 218 HIS C CA 1
ATOM 7585 C C . HIS C 1 222 ? 1.98130 59.07761 94.45362 1.000 61.43623 218 HIS C C 1
ATOM 7586 O O . HIS C 1 222 ? 2.74587 58.76484 95.37212 1.000 69.90490 218 HIS C O 1
ATOM 7593 N N . GLY C 1 223 ? 2.40609 59.62432 93.31707 1.000 60.11888 219 GLY C N 1
ATOM 7594 C CA . GLY C 1 223 ? 3.81654 59.83779 93.05908 1.000 56.40450 219 GLY C CA 1
ATOM 7595 C C . GLY C 1 223 ? 4.62866 58.56627 92.98832 1.000 55.03160 219 GLY C C 1
ATOM 7596 O O . GLY C 1 223 ? 5.78436 58.55619 93.42030 1.000 69.67529 219 GLY C O 1
ATOM 7597 N N . MET C 1 224 ? 4.05706 57.48700 92.45373 1.000 63.33510 220 MET C N 1
ATOM 7598 C CA . MET C 1 224 ? 4.71896 56.19168 92.43368 1.000 55.75718 220 MET C CA 1
ATOM 7599 C C . MET C 1 224 ? 4.75251 55.62789 91.02191 1.000 53.77808 220 MET C C 1
ATOM 7600 O O . MET C 1 224 ? 3.78282 55.74853 90.26677 1.000 51.33406 220 MET C O 1
ATOM 7605 N N . THR C 1 225 ? 5.87217 55.01448 90.68095 1.000 50.06830 221 THR C N 1
ATOM 7606 C CA . THR C 1 225 ? 6.06200 54.21734 89.48446 1.000 44.65890 221 THR C CA 1
ATOM 7607 C C . THR C 1 225 ? 5.90906 52.74317 89.82201 1.000 47.99709 221 THR C C 1
ATOM 7608 O O . THR C 1 225 ? 5.94865 52.36158 90.99511 1.000 55.68260 221 THR C O 1
ATOM 7612 N N . PRO C 1 226 ? 5.70706 51.87763 88.82289 1.000 52.99905 222 PRO C N 1
ATOM 7613 C CA . PRO C 1 226 ? 5.68781 50.43416 89.11790 1.000 58.83399 222 PRO C CA 1
ATOM 7614 C C . PRO C 1 226 ? 6.93633 49.95471 89.84059 1.000 56.58964 222 PRO C C 1
ATOM 7615 O O . PRO C 1 226 ? 6.84817 49.07667 90.70769 1.000 52.00619 222 PRO C O 1
ATOM 7619 N N . LEU C 1 227 ? 8.09901 50.52436 89.51458 1.000 61.55698 223 LEU C N 1
ATOM 7620 C CA . LEU C 1 227 ? 9.32671 50.18390 90.22756 1.000 50.76437 223 LEU C CA 1
ATOM 7621 C C . LEU C 1 227 ? 9.23635 50.58447 91.69559 1.000 47.38047 223 LEU C C 1
ATOM 7622 O O . LEU C 1 227 ? 9.56682 49.79700 92.59201 1.000 50.07449 223 LEU C O 1
ATOM 7627 N N . LYS C 1 228 ? 8.78842 51.81431 91.95741 1.000 46.16276 224 LYS C N 1
ATOM 7628 C CA . LYS C 1 228 ? 8.64274 52.27989 93.33224 1.000 53.51658 224 LYS C CA 1
ATOM 7629 C C . LYS C 1 228 ? 7.62707 51.43503 94.09223 1.000 54.63986 224 LYS C C 1
ATOM 7630 O O . LYS C 1 228 ? 7.82457 51.12086 95.27277 1.000 54.68293 224 LYS C O 1
ATOM 7636 N N . VAL C 1 229 ? 6.54031 51.04397 93.42364 1.000 54.99003 225 VAL C N 1
ATOM 7637 C CA . VAL C 1 229 ? 5.52249 50.21480 94.06404 1.000 51.53092 225 VAL C CA 1
ATOM 7638 C C . VAL C 1 229 ? 6.09863 48.85152 94.42390 1.000 55.92109 225 VAL C C 1
ATOM 7639 O O . VAL C 1 229 ? 5.91949 48.35620 95.54324 1.000 55.36618 225 VAL C O 1
ATOM 7643 N N . ALA C 1 230 ? 6.79996 48.22431 93.47628 1.000 54.40781 226 ALA C N 1
ATOM 7644 C CA . ALA C 1 230 ? 7.40405 46.92345 93.74198 1.000 54.38292 226 ALA C CA 1
ATOM 7645 C C . ALA C 1 230 ? 8.40825 47.00560 94.88303 1.000 58.13660 226 ALA C C 1
ATOM 7646 O O . ALA C 1 230 ? 8.49452 46.09077 95.71105 1.000 49.94374 226 ALA C O 1
ATOM 7648 N N . ALA C 1 231 ? 9.17390 48.09807 94.94656 1.000 61.24255 227 ALA C N 1
ATOM 7649 C CA . ALA C 1 231 ? 10.12410 48.26434 96.04164 1.000 57.77507 227 ALA C CA 1
ATOM 7650 C C . ALA C 1 231 ? 9.40676 48.43764 97.37484 1.000 55.48824 227 ALA C C 1
ATOM 7651 O O . ALA C 1 231 ? 9.85707 47.91488 98.40113 1.000 50.45857 227 ALA C O 1
ATOM 7653 N N . GLU C 1 232 ? 8.28562 49.16276 97.37889 1.000 50.75529 228 GLU C N 1
ATOM 7654 C CA . GLU C 1 232 ? 7.55460 49.38363 98.62185 1.000 51.25899 228 GLU C CA 1
ATOM 7655 C C . GLU C 1 232 ? 6.92513 48.09675 99.14232 1.000 47.34674 228 GLU C C 1
ATOM 7656 O O . GLU C 1 232 ? 6.75535 47.93946 100.35677 1.000 61.29788 228 GLU C O 1
ATOM 7662 N N . SER C 1 233 ? 6.58649 47.16662 98.25164 1.000 52.41161 229 SER C N 1
ATOM 7663 C CA . SER C 1 233 ? 5.88478 45.94617 98.62130 1.000 44.53139 229 SER C CA 1
ATOM 7664 C C . SER C 1 233 ? 6.81690 44.75568 98.80547 1.000 54.26718 229 SER C C 1
ATOM 7665 O O . SER C 1 233 ? 6.33943 43.61892 98.86936 1.000 55.90380 229 SER C O 1
ATOM 7668 N N . CYS C 1 234 ? 8.12960 44.98795 98.87828 1.000 56.36534 230 CYS C N 1
ATOM 7669 C CA . CYS C 1 234 ? 9.11449 43.93440 99.13512 1.000 56.85599 230 CYS C CA 1
ATOM 7670 C C . CYS C 1 234 ? 9.13420 42.88368 98.02670 1.000 47.63018 230 CYS C C 1
ATOM 7671 O O . CYS C 1 234 ? 9.53835 41.73972 98.24919 1.000 60.92043 230 CYS C O 1
ATOM 7674 N N . LYS C 1 235 ? 8.69962 43.25842 96.82227 1.000 46.27782 231 LYS C N 1
ATOM 7675 C CA . LYS C 1 235 ? 8.72405 42.35126 95.67393 1.000 54.73698 231 LYS C CA 1
ATOM 7676 C C . LYS C 1 235 ? 10.09578 42.46413 95.01437 1.000 60.05999 231 LYS C C 1
ATOM 7677 O O . LYS C 1 235 ? 10.28830 43.14734 94.00651 1.000 62.68635 231 LYS C O 1
ATOM 7683 N N . ALA C 1 236 ? 11.06851 41.76720 95.60956 1.000 54.59026 232 ALA C N 1
ATOM 7684 C CA . ALA C 1 236 ? 12.46175 41.92327 95.19821 1.000 55.23006 232 ALA C CA 1
ATOM 7685 C C . ALA C 1 236 ? 12.68120 41.48596 93.75332 1.000 60.31782 232 ALA C C 1
ATOM 7686 O O . ALA C 1 236 ? 13.47899 42.09380 93.02951 1.000 59.13169 232 ALA C O 1
ATOM 7688 N N . ASP C 1 237 ? 11.98772 40.43273 93.31390 1.000 68.97111 233 ASP C N 1
ATOM 7689 C CA . ASP C 1 237 ? 12.17769 39.94784 91.94923 1.000 65.13246 233 ASP C CA 1
ATOM 7690 C C . ASP C 1 237 ? 11.66001 40.95144 90.92538 1.000 61.99877 233 ASP C C 1
ATOM 7691 O O . ASP C 1 237 ? 12.29552 41.17284 89.88595 1.000 65.11653 233 ASP C O 1
ATOM 7696 N N . VAL C 1 238 ? 10.50648 41.56486 91.19795 1.000 54.63977 234 VAL C N 1
ATOM 7697 C CA . VAL C 1 238 ? 9.98301 42.58691 90.29699 1.000 49.59006 234 VAL C CA 1
ATOM 7698 C C . VAL C 1 238 ? 10.93429 43.77390 90.23737 1.000 53.10717 234 VAL C C 1
ATOM 7699 O O . VAL C 1 238 ? 11.12831 44.38155 89.17730 1.000 59.44495 234 VAL C O 1
ATOM 7703 N N . VAL C 1 239 ? 11.54887 44.11702 91.37184 1.000 50.43011 235 VAL C N 1
ATOM 7704 C CA . VAL C 1 239 ? 12.52756 45.20107 91.39195 1.000 51.98335 235 VAL C CA 1
ATOM 7705 C C . VAL C 1 239 ? 13.72948 44.84132 90.52883 1.000 59.56990 235 VAL C C 1
ATOM 7706 O O . VAL C 1 239 ? 14.21500 45.65757 89.73774 1.000 54.78718 235 VAL C O 1
ATOM 7710 N N . GLU C 1 240 ? 14.22615 43.60968 90.67101 1.000 53.28432 236 GLU C N 1
ATOM 7711 C CA . GLU C 1 240 ? 15.34941 43.15802 89.85507 1.000 54.87854 236 GLU C CA 1
ATOM 7712 C C . GLU C 1 240 ? 15.01691 43.23406 88.36930 1.000 64.95209 236 GLU C C 1
ATOM 7713 O O . GLU C 1 240 ? 15.83936 43.67996 87.55982 1.000 66.75158 236 GLU C O 1
ATOM 7719 N N . LEU C 1 241 ? 13.80330 42.82651 87.99620 1.000 58.01196 237 LEU C N 1
ATOM 7720 C CA . LEU C 1 241 ? 13.41477 42.84556 86.58868 1.000 54.66993 237 LEU C CA 1
ATOM 7721 C C . LEU C 1 241 ? 13.29932 44.27326 86.06184 1.000 65.83257 237 LEU C C 1
ATOM 7722 O O . LEU C 1 241 ? 13.81886 44.59564 84.98461 1.000 82.49390 237 LEU C O 1
ATOM 7727 N N . LEU C 1 242 ? 12.61907 45.14617 86.80769 1.000 63.96520 238 LEU C N 1
ATOM 7728 C CA . LEU C 1 242 ? 12.45488 46.52569 86.36784 1.000 60.83923 238 LEU C CA 1
ATOM 7729 C C . LEU C 1 242 ? 13.76338 47.30521 86.40169 1.000 71.13728 238 LEU C C 1
ATOM 7730 O O . LEU C 1 242 ? 13.86791 48.34272 85.73943 1.000 64.30142 238 LEU C O 1
ATOM 7735 N N . LEU C 1 243 ? 14.75847 46.83853 87.15918 1.000 72.35153 239 LEU C N 1
ATOM 7736 C CA . LEU C 1 243 ? 16.08538 47.43575 87.07503 1.000 7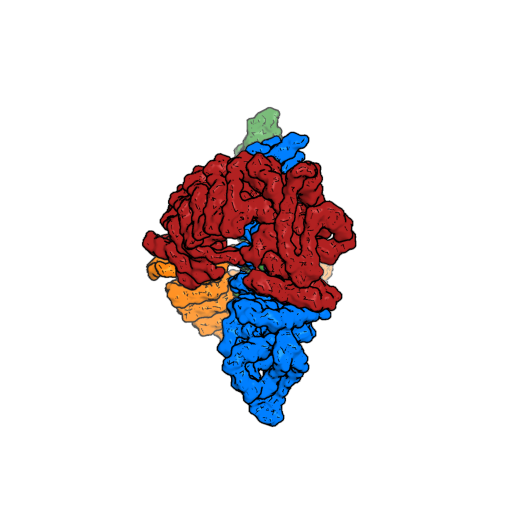5.83755 239 LEU C CA 1
ATOM 7737 C C . LEU C 1 243 ? 16.88205 46.86579 85.90947 1.000 85.89860 239 LEU C C 1
ATOM 7738 O O . LEU C 1 243 ? 17.74485 47.55806 85.35769 1.000 100.92603 239 LEU C O 1
ATOM 7743 N N . SER C 1 244 ? 16.61749 45.61187 85.53046 1.000 90.81875 240 SER C N 1
ATOM 7744 C CA . SER C 1 244 ? 17.14761 45.09941 84.27056 1.000 90.96637 240 SER C CA 1
ATOM 7745 C C . SER C 1 244 ? 16.61664 45.90929 83.09539 1.000 94.89571 240 SER C C 1
ATOM 7746 O O . SER C 1 244 ? 17.33121 46.13265 82.11064 1.000 87.51577 240 SER C O 1
ATOM 7749 N N . HIS C 1 245 ? 15.35733 46.34469 83.17841 1.000 108.52334 241 HIS C N 1
ATOM 7750 C CA . HIS C 1 245 ? 14.82428 47.34691 82.26110 1.000 96.57694 241 HIS C CA 1
ATOM 7751 C C . HIS C 1 245 ? 15.75852 48.55185 82.24902 1.000 107.63286 241 HIS C C 1
ATOM 7752 O O . HIS C 1 245 ? 15.88527 49.25697 83.25564 1.000 120.58669 241 HIS C O 1
ATOM 7759 N N . ALA C 1 246 ? 16.41803 48.78771 81.11284 1.000 105.47630 242 ALA C N 1
ATOM 7760 C CA . ALA C 1 246 ? 17.58871 49.66092 81.08548 1.000 119.14561 242 ALA C CA 1
ATOM 7761 C C . ALA C 1 246 ? 17.23190 51.10369 81.42827 1.000 131.03029 242 ALA C C 1
ATOM 7762 O O . ALA C 1 246 ? 17.67354 51.64065 82.45084 1.000 118.90385 242 ALA C O 1
ATOM 7764 N N . ASP C 1 247 ? 16.43327 51.75033 80.57917 1.000 124.29696 243 ASP C N 1
ATOM 7765 C CA . ASP C 1 247 ? 16.23783 53.19419 80.66351 1.000 113.86277 243 ASP C CA 1
ATOM 7766 C C . ASP C 1 247 ? 15.50596 53.63066 81.92887 1.000 122.27433 243 ASP C C 1
ATOM 7767 O O . ASP C 1 247 ? 14.36382 54.09728 81.86616 1.000 113.78090 243 ASP C O 1
ATOM 7772 N N . CYS C 1 248 ? 16.15889 53.48711 83.08022 1.000 116.79623 244 CYS C N 1
ATOM 7773 C CA . CYS C 1 248 ? 15.72330 54.11930 84.31803 1.000 99.40486 244 CYS C CA 1
ATOM 7774 C C . CYS C 1 248 ? 16.90842 54.88312 84.88778 1.000 82.40352 244 CYS C C 1
ATOM 7775 O O . CYS C 1 248 ? 18.03058 54.36686 84.90877 1.000 84.18950 244 CYS C O 1
ATOM 7778 N N . ASP C 1 249 ? 16.66424 56.11413 85.32745 1.000 75.37068 245 ASP C N 1
ATOM 7779 C CA . ASP C 1 249 ? 17.75223 56.97555 85.76283 1.000 62.83541 245 ASP C CA 1
ATOM 7780 C C . ASP C 1 249 ? 18.42632 56.42156 87.01764 1.000 77.93345 245 ASP C C 1
ATOM 7781 O O . ASP C 1 249 ? 17.86259 55.61483 87.76292 1.000 70.26928 245 ASP C O 1
ATOM 7786 N N . ARG C 1 250 ? 19.66634 56.86753 87.23248 1.000 72.84065 246 ARG C N 1
ATOM 7787 C CA . ARG C 1 250 ? 20.45687 56.39086 88.36296 1.000 49.00398 246 ARG C CA 1
ATOM 7788 C C . ARG C 1 250 ? 19.78695 56.72928 89.68850 1.000 68.67992 246 ARG C C 1
ATOM 7789 O O . ARG C 1 250 ? 19.76987 55.90780 90.61670 1.000 74.68702 246 ARG C O 1
ATOM 7797 N N . ARG C 1 251 ? 19.21890 57.93307 89.79027 1.000 69.66955 247 ARG C N 1
ATOM 7798 C CA . ARG C 1 251 ? 18.55055 58.33533 91.02252 1.000 71.81621 247 ARG C CA 1
ATOM 7799 C C . ARG C 1 251 ? 17.36532 57.42763 91.33102 1.000 71.30897 247 ARG C C 1
ATOM 7800 O O . ARG C 1 251 ? 17.16342 57.02943 92.48391 1.000 69.29781 247 ARG C O 1
ATOM 7808 N N . SER C 1 252 ? 16.57656 57.07863 90.31077 1.000 70.09652 248 SER C N 1
ATOM 7809 C CA . SER C 1 252 ? 15.42828 56.20454 90.53095 1.000 70.50548 248 SER C CA 1
ATOM 7810 C C . SER C 1 252 ? 15.85860 54.79761 90.92914 1.000 58.26732 248 SER C C 1
ATOM 7811 O O . SER C 1 252 ? 15.19829 54.16175 91.75742 1.000 55.31491 248 SER C O 1
ATOM 7814 N N . ARG C 1 253 ? 16.96412 54.30111 90.37063 1.000 57.86496 249 ARG C N 1
ATOM 7815 C CA . ARG C 1 253 ? 17.46602 52.98850 90.76834 1.000 55.18254 249 ARG C CA 1
ATOM 7816 C C . ARG C 1 253 ? 17.92456 52.99360 92.22176 1.000 59.88873 249 ARG C C 1
ATOM 7817 O O . ARG C 1 253 ? 17.61675 52.06819 92.98774 1.000 53.75976 249 ARG C O 1
ATOM 7825 N N . ILE C 1 254 ? 18.67556 54.02571 92.61609 1.000 57.41469 250 ILE C N 1
ATOM 7826 C CA . ILE C 1 254 ? 19.11561 54.12694 94.00511 1.000 53.62967 250 ILE C CA 1
ATOM 7827 C C . ILE C 1 254 ? 17.91328 54.22838 94.93619 1.000 50.46315 250 ILE C C 1
ATOM 7828 O O . ILE C 1 254 ? 17.87950 53.60217 96.00489 1.000 64.32563 250 ILE C O 1
ATOM 7833 N N . GLU C 1 255 ? 16.89933 55.00194 94.53606 1.000 50.76605 251 GLU C N 1
ATOM 7834 C CA . GLU C 1 255 ? 15.68961 55.12359 95.34272 1.000 51.69769 251 GLU C CA 1
ATOM 7835 C C . GLU C 1 255 ? 14.97372 53.78591 95.47651 1.000 46.19755 251 GLU C C 1
ATOM 7836 O O . GLU C 1 255 ? 14.49787 53.43688 96.56141 1.000 50.12677 251 GLU C O 1
ATOM 7842 N N . ALA C 1 256 ? 14.88417 53.02444 94.38491 1.000 45.91108 252 ALA C N 1
ATOM 7843 C CA . ALA C 1 256 ? 14.22006 51.72655 94.43965 1.000 42.02831 252 ALA C CA 1
ATOM 7844 C C . ALA C 1 256 ? 14.95895 50.77416 95.36975 1.000 51.20774 252 ALA C C 1
ATOM 7845 O O . ALA C 1 256 ? 14.34199 50.08438 96.19172 1.000 56.76156 252 ALA C O 1
ATOM 7847 N N . LEU C 1 257 ? 16.28791 50.72305 95.25180 1.000 51.91877 253 LEU C N 1
ATOM 7848 C CA . LEU C 1 257 ? 17.07461 49.86081 96.12973 1.000 51.95634 253 LEU C CA 1
ATOM 7849 C C . LEU C 1 257 ? 16.88409 50.24748 97.59241 1.000 51.45741 253 LEU C C 1
ATOM 7850 O O . LEU C 1 257 ? 16.67516 49.38306 98.45576 1.000 50.97496 253 LEU C O 1
ATOM 7855 N N . GLU C 1 258 ? 16.94285 51.55063 97.88756 1.000 51.10655 254 GLU C N 1
ATOM 7856 C CA . GLU C 1 258 ? 16.79319 52.00398 99.26696 1.000 56.04760 254 GLU C CA 1
ATOM 7857 C C . GLU C 1 258 ? 15.40170 51.70123 99.80631 1.000 59.05357 254 GLU C C 1
ATOM 7858 O O . GLU C 1 258 ? 15.25649 51.25249 100.94922 1.000 49.60364 254 GLU C O 1
ATOM 7864 N N . LEU C 1 259 ? 14.36577 51.93693 98.99877 1.000 50.84439 255 LEU C N 1
ATOM 7865 C CA . LEU C 1 259 ? 13.00328 51.67644 99.44594 1.000 44.43661 255 LEU C CA 1
ATOM 7866 C C . LEU C 1 259 ? 12.77815 50.19031 99.68957 1.000 53.22950 255 LEU C C 1
ATOM 7867 O O . LEU C 1 259 ? 12.11591 49.81183 100.66194 1.000 46.43811 255 LEU C O 1
ATOM 7872 N N . LEU C 1 260 ? 13.33312 49.33280 98.82804 1.000 49.12302 256 LEU C N 1
ATOM 7873 C CA . LEU C 1 260 ? 13.20972 47.89191 99.02992 1.000 51.34834 256 LEU C CA 1
ATOM 7874 C C . LEU C 1 260 ? 13.90032 47.45832 100.31819 1.000 52.16393 256 LEU C C 1
ATOM 7875 O O . LEU C 1 260 ? 13.31965 46.73254 101.14055 1.000 50.89948 256 LEU C O 1
ATOM 7880 N N . GLY C 1 261 ? 15.14908 47.89352 100.50798 1.000 49.24121 257 GLY C N 1
ATOM 7881 C CA . GLY C 1 261 ? 15.86145 47.54598 101.72611 1.000 48.71532 257 GLY C CA 1
ATOM 7882 C C . GLY C 1 261 ? 15.15606 48.03708 102.97523 1.000 52.64963 257 GLY C C 1
ATOM 7883 O O . GLY C 1 261 ? 15.11721 47.34086 103.99227 1.000 54.99045 257 GLY C O 1
ATOM 7884 N N . ALA C 1 262 ? 14.57579 49.23743 102.91216 1.000 44.06670 258 ALA C N 1
ATOM 7885 C CA . ALA C 1 262 ? 13.86699 49.77631 104.06642 1.000 47.66907 258 ALA C CA 1
ATOM 7886 C C . ALA C 1 262 ? 12.58711 49.00038 104.34332 1.000 51.51302 258 ALA C C 1
ATOM 7887 O O . ALA C 1 262 ? 12.27300 48.70425 105.50225 1.000 64.13284 258 ALA C O 1
ATOM 7889 N N . SER C 1 263 ? 11.83359 48.66421 103.29340 1.000 47.07585 259 SER C N 1
ATOM 7890 C CA . SER C 1 263 ? 10.58293 47.94116 103.48414 1.000 54.52992 259 SER C CA 1
ATOM 7891 C C . SER C 1 263 ? 10.82363 46.52876 103.99466 1.000 55.17513 259 SER C C 1
ATOM 7892 O O . SER C 1 263 ? 9.95193 45.95763 104.65982 1.000 61.12578 259 SER C O 1
ATOM 7895 N N . PHE C 1 264 ? 11.98966 45.94803 103.69777 1.000 55.74827 260 PHE C N 1
ATOM 7896 C CA . PHE C 1 264 ? 12.29225 44.62679 104.24023 1.000 51.37105 260 PHE C CA 1
ATOM 7897 C C . PHE C 1 264 ? 12.46563 44.63444 105.75644 1.000 59.19756 260 PHE C C 1
ATOM 7898 O O . PHE C 1 264 ? 12.39587 43.56911 106.37856 1.000 45.03078 260 PHE C O 1
ATOM 7906 N N . ALA C 1 265 ? 12.67896 45.80131 106.36767 1.000 60.45615 261 ALA C N 1
ATOM 7907 C CA . ALA C 1 265 ? 13.02087 45.84796 107.78404 1.000 49.31821 261 ALA C CA 1
ATOM 7908 C C . ALA C 1 265 ? 11.80395 45.84319 108.70037 1.000 56.73190 261 ALA C C 1
ATOM 7909 O O . ALA C 1 265 ? 11.94403 45.52280 109.88625 1.000 57.02211 261 ALA C O 1
ATOM 7911 N N . ASN C 1 266 ? 10.61828 46.19786 108.19246 1.000 64.63994 262 ASN C N 1
ATOM 7912 C CA . ASN C 1 266 ? 9.44559 46.28580 109.05532 1.000 54.69139 262 ASN C CA 1
ATOM 7913 C C . ASN C 1 266 ? 8.19103 45.70842 108.40600 1.000 52.20151 262 ASN C C 1
ATOM 7914 O O . ASN C 1 266 ? 7.07742 46.02614 108.84208 1.000 49.51499 262 ASN C O 1
ATOM 7919 N N . ASP C 1 267 ? 8.33661 44.87678 107.37883 1.000 57.94853 263 ASP C N 1
ATOM 7920 C CA . ASP C 1 267 ? 7.18787 44.22976 106.76254 1.000 60.26145 263 ASP C CA 1
ATOM 7921 C C . ASP C 1 267 ? 6.76271 43.03655 107.60869 1.000 58.63526 263 ASP C C 1
ATOM 7922 O O . ASP C 1 267 ? 7.59633 42.21291 107.99905 1.000 55.97432 263 ASP C O 1
ATOM 7927 N N . ARG C 1 268 ? 5.46116 42.95142 107.89160 1.000 72.74539 264 ARG C N 1
ATOM 7928 C CA . ARG C 1 268 ? 4.93391 41.86518 108.71226 1.000 71.04726 264 ARG C CA 1
ATOM 7929 C C . ARG C 1 268 ? 5.28776 40.50415 108.12225 1.000 75.45141 264 ARG C C 1
ATOM 7930 O O . ARG C 1 268 ? 5.93563 39.67675 108.77341 1.000 60.35780 264 ARG C O 1
ATOM 7938 N N . GLU C 1 269 ? 4.87853 40.25982 106.87888 1.000 75.86310 265 GLU C N 1
ATOM 7939 C CA . GLU C 1 269 ? 5.03352 38.95032 106.26135 1.000 75.43065 265 GLU C CA 1
ATOM 7940 C C . GLU C 1 269 ? 6.33119 38.78478 105.48080 1.000 68.79418 265 GLU C C 1
ATOM 7941 O O . GLU C 1 269 ? 6.61368 37.67393 105.01840 1.000 64.93571 265 GLU C O 1
ATOM 7947 N N . ASN C 1 270 ? 7.12692 39.84284 105.31870 1.000 62.75231 266 ASN C N 1
ATOM 7948 C CA . ASN C 1 270 ? 8.31957 39.77930 104.48038 1.000 63.20073 266 ASN C CA 1
ATOM 7949 C C . ASN C 1 270 ? 9.58427 40.19352 105.22350 1.000 62.18219 266 ASN C C 1
ATOM 7950 O O . ASN C 1 270 ? 10.56023 40.60128 104.58587 1.000 73.00646 266 ASN C O 1
ATOM 7955 N N . TYR C 1 271 ? 9.59548 40.09338 106.55106 1.000 59.93011 267 TYR C N 1
ATOM 7956 C CA . TYR C 1 271 ? 10.74447 40.55010 107.32380 1.000 53.13206 267 TYR C CA 1
ATOM 7957 C C . TYR C 1 271 ? 11.99838 39.77172 106.94633 1.000 57.93466 267 TYR C C 1
ATOM 7958 O O . TYR C 1 271 ? 12.01597 38.53788 106.99727 1.000 57.15519 267 TYR C O 1
ATOM 7967 N N . ASP C 1 272 ? 13.04910 40.50097 106.56809 1.000 48.28221 268 ASP C N 1
ATOM 7968 C CA . ASP C 1 272 ? 14.33910 39.89210 106.24597 1.000 52.83462 268 ASP C CA 1
ATOM 7969 C C . ASP C 1 272 ? 15.40955 40.95111 106.49685 1.000 54.81477 268 ASP C C 1
ATOM 7970 O O . ASP C 1 272 ? 15.59360 41.85639 105.67775 1.000 55.34973 268 ASP C O 1
ATOM 7975 N N . ILE C 1 273 ? 16.10959 40.82544 107.62681 1.000 45.87088 269 ILE C N 1
ATOM 7976 C CA . ILE C 1 273 ? 17.07551 41.84506 108.02666 1.000 52.45332 269 ILE C CA 1
ATOM 7977 C C . ILE C 1 273 ? 18.30385 41.80793 107.12091 1.000 50.77888 269 ILE C C 1
ATOM 7978 O O . ILE C 1 273 ? 18.89437 42.85249 106.79896 1.000 47.33532 269 ILE C O 1
ATOM 7983 N N . MET C 1 274 ? 18.69639 40.60962 106.67887 1.000 47.90882 270 MET C N 1
ATOM 7984 C CA . MET C 1 274 ? 19.84672 40.49281 105.79189 1.000 52.03352 270 MET C CA 1
ATOM 7985 C C . MET C 1 274 ? 19.58706 41.19362 104.46690 1.000 52.99764 270 MET C C 1
ATOM 7986 O O . MET C 1 274 ? 20.45155 41.91781 103.96406 1.000 58.62625 270 MET C O 1
ATOM 7991 N N . LYS C 1 275 ? 18.39440 41.00583 103.89512 1.000 47.46923 271 LYS C N 1
ATOM 7992 C CA . LYS C 1 275 ? 18.04699 41.71155 102.66510 1.000 54.80134 271 LYS C CA 1
ATOM 7993 C C . LYS C 1 275 ? 17.95756 43.21485 102.89947 1.000 54.97012 271 LYS C C 1
ATOM 7994 O O . LYS C 1 275 ? 18.33024 44.01005 102.02489 1.000 56.45971 271 LYS C O 1
ATOM 8000 N N . THR C 1 276 ? 17.46858 43.61896 104.07516 1.000 46.27742 272 THR C N 1
ATOM 8001 C CA . THR C 1 276 ? 17.45265 45.02990 104.44561 1.000 55.73173 272 THR C CA 1
ATOM 8002 C C . THR C 1 276 ? 18.83734 45.64419 104.29353 1.000 54.52838 272 THR C C 1
ATOM 8003 O O . THR C 1 276 ? 19.03834 46.58568 103.51026 1.000 51.45616 272 THR C O 1
ATOM 8007 N N . TYR C 1 277 ? 19.81115 45.11214 105.04084 1.000 60.61883 273 TYR C N 1
ATOM 8008 C CA . TYR C 1 277 ? 21.15226 45.68215 104.97126 1.000 57.24992 273 TYR C CA 1
ATOM 8009 C C . TYR C 1 277 ? 21.74915 45.51416 103.58223 1.000 49.52139 273 TYR C C 1
ATOM 8010 O O . TYR C 1 277 ? 22.46148 46.39959 103.10062 1.000 50.04805 273 TYR C O 1
ATOM 8019 N N . HIS C 1 278 ? 21.46368 44.39045 102.92038 1.000 50.30770 274 HIS C N 1
ATOM 8020 C CA . HIS C 1 278 ? 21.99218 44.14363 101.58400 1.000 48.52412 274 HIS C CA 1
ATOM 8021 C C . HIS C 1 278 ? 21.62427 45.27496 100.63437 1.000 50.68206 274 HIS C C 1
ATOM 8022 O O . HIS C 1 278 ? 22.49810 45.91499 100.03625 1.000 51.92622 274 HIS C O 1
ATOM 8029 N N . TYR C 1 279 ? 20.32614 45.55495 100.50658 1.000 50.71867 275 TYR C N 1
ATOM 8030 C CA . TYR C 1 279 ? 19.89297 46.56127 99.54331 1.000 55.63535 275 TYR C CA 1
ATOM 8031 C C . TYR C 1 279 ? 20.26936 47.96932 99.99183 1.000 58.40962 275 TYR C C 1
ATOM 8032 O O . TYR C 1 279 ? 20.67116 48.79938 99.16241 1.000 56.36791 275 TYR C O 1
ATOM 8041 N N . LEU C 1 280 ? 20.16953 48.26111 101.29431 1.000 48.67649 276 LEU C N 1
ATOM 8042 C CA . LEU C 1 280 ? 20.55099 49.59062 101.76330 1.000 48.34496 276 LEU C CA 1
ATOM 8043 C C . LEU C 1 280 ? 22.02487 49.86969 101.48435 1.000 55.79188 276 LEU C C 1
ATOM 8044 O O . LEU C 1 280 ? 22.38300 50.94421 100.98570 1.000 51.62113 276 LEU C O 1
ATOM 8049 N N . TYR C 1 281 ? 22.89558 48.89790 101.77314 1.000 54.08526 277 TYR C N 1
ATOM 8050 C CA . TYR C 1 281 ? 24.32245 49.09068 101.55875 1.000 46.27212 277 TYR C CA 1
ATOM 8051 C C . TYR C 1 281 ? 24.67353 49.10065 100.07828 1.000 55.19346 277 TYR C C 1
ATOM 8052 O O . TYR C 1 281 ? 25.59303 49.81917 99.67377 1.000 51.03330 277 TYR C O 1
ATOM 8061 N N . LEU C 1 282 ? 23.96001 48.32614 99.25419 1.000 55.86552 278 LEU C N 1
ATOM 8062 C CA . LEU C 1 282 ? 24.17985 48.40051 97.81294 1.000 52.81043 278 LEU C CA 1
ATOM 8063 C C . LEU C 1 282 ? 23.86434 49.79398 97.28834 1.000 59.68515 278 LEU C C 1
ATOM 8064 O O . LEU C 1 282 ? 24.63271 50.36557 96.50498 1.000 51.78834 278 LEU C O 1
ATOM 8069 N N . ALA C 1 283 ? 22.73134 50.35949 97.71330 1.000 55.41391 279 ALA C N 1
ATOM 8070 C CA . ALA C 1 283 ? 22.38878 51.71190 97.28645 1.000 53.89487 279 ALA C CA 1
ATOM 8071 C C . ALA C 1 283 ? 23.40703 52.72422 97.79659 1.000 54.13134 279 ALA C C 1
ATOM 8072 O O . ALA C 1 283 ? 23.79179 53.65161 97.07127 1.000 53.89503 279 ALA C O 1
ATOM 8074 N N . MET C 1 284 ? 23.86379 52.55617 99.04034 1.000 59.76772 280 MET C N 1
ATOM 8075 C CA . MET C 1 284 ? 24.86849 53.46237 99.58754 1.000 51.86568 280 MET C CA 1
ATOM 8076 C C . MET C 1 284 ? 26.15415 53.41506 98.76985 1.000 53.65136 280 MET C C 1
ATOM 8077 O O . MET C 1 284 ? 26.73485 54.45696 98.44471 1.000 59.96512 280 MET C O 1
ATOM 8082 N N . LEU C 1 285 ? 26.61376 52.20805 98.42748 1.000 54.70605 281 LEU C N 1
ATOM 8083 C CA . LEU C 1 285 ? 27.81304 52.07422 97.60608 1.000 55.92572 281 LEU C CA 1
ATOM 8084 C C . LEU C 1 285 ? 27.60694 52.68789 96.22900 1.000 54.63948 281 LEU C C 1
ATOM 8085 O O . LEU C 1 285 ? 28.51055 53.33626 95.68829 1.000 54.67224 281 LEU C O 1
ATOM 8090 N N . GLU C 1 286 ? 26.42196 52.49421 95.64471 1.000 54.30020 282 GLU C N 1
ATOM 8091 C CA . GLU C 1 286 ? 26.14194 53.08638 94.34225 1.000 59.60591 282 GLU C CA 1
ATOM 8092 C C . GLU C 1 286 ? 26.13509 54.60738 94.41555 1.000 63.33654 282 GLU C C 1
ATOM 8093 O O . GLU C 1 286 ? 26.41452 55.27830 93.41530 1.000 79.57621 282 GLU C O 1
ATOM 8099 N N . ARG C 1 287 ? 25.81965 55.16838 95.58623 1.000 55.05075 283 ARG C N 1
ATOM 8100 C CA . ARG C 1 287 ? 25.87384 56.61911 95.74409 1.000 58.85244 283 ARG C CA 1
ATOM 8101 C C . ARG C 1 287 ? 27.31213 57.12518 95.76965 1.000 65.52724 283 ARG C C 1
ATOM 8102 O O . ARG C 1 287 ? 27.61418 58.18115 95.20137 1.000 65.08529 283 ARG C O 1
ATOM 8110 N N . PHE C 1 288 ? 28.21198 56.38928 96.42322 1.000 61.10490 284 PHE C N 1
ATOM 8111 C CA . PHE C 1 288 ? 29.57913 56.83627 96.65520 1.000 60.32031 284 PHE C CA 1
ATOM 8112 C C . PHE C 1 288 ? 30.58553 56.19524 95.70536 1.000 77.75490 284 PHE C C 1
ATOM 8113 O O . PHE C 1 288 ? 31.78989 56.22955 95.98023 1.000 96.80892 284 PHE C O 1
ATOM 8121 N N . GLN C 1 289 ? 30.12446 55.61292 94.59555 1.000 77.58353 285 GLN C N 1
ATOM 8122 C CA . GLN C 1 289 ? 31.05314 54.95538 93.68103 1.000 75.75241 285 GLN C CA 1
ATOM 8123 C C . GLN C 1 289 ? 32.00209 55.95156 93.02585 1.000 77.11251 285 GLN C C 1
ATOM 8124 O O . GLN C 1 289 ? 33.11620 55.58057 92.63935 1.000 86.58906 285 GLN C O 1
ATOM 8130 N N . ASP C 1 290 ? 31.58683 57.20905 92.89682 1.000 77.96682 286 ASP C N 1
ATOM 8131 C CA . ASP C 1 290 ? 32.40409 58.26917 92.31143 1.000 80.08867 286 ASP C CA 1
ATOM 8132 C C . ASP C 1 290 ? 32.65461 59.30589 93.40108 1.000 83.18406 286 ASP C C 1
ATOM 8133 O O . ASP C 1 290 ? 31.76020 60.08744 93.73916 1.000 97.92280 286 ASP C O 1
ATOM 8138 N N . GLY C 1 291 ? 33.87289 59.31180 93.94665 1.000 86.89854 287 GLY C N 1
ATOM 8139 C CA . GLY C 1 291 ? 34.20202 60.20932 95.04168 1.000 98.75228 287 GLY C CA 1
ATOM 8140 C C . GLY C 1 291 ? 34.14575 61.67967 94.68235 1.000 100.67610 287 GLY C C 1
ATOM 8141 O O . GLY C 1 291 ? 34.11896 62.52712 95.58119 1.000 99.41757 287 GLY C O 1
ATOM 8142 N N . ASP C 1 292 ? 34.12930 62.00539 93.39013 1.000 94.87565 288 ASP C N 1
ATOM 8143 C CA . ASP C 1 292 ? 34.06360 63.38830 92.94064 1.000 100.32742 288 ASP C CA 1
ATOM 8144 C C . ASP C 1 292 ? 32.66154 63.81828 92.53018 1.000 103.94032 288 ASP C C 1
ATOM 8145 O O . ASP C 1 292 ? 32.44980 65.00585 92.26189 1.000 104.59193 288 ASP C O 1
ATOM 8150 N N . ASN C 1 293 ? 31.69951 62.88396 92.47303 1.000 100.72101 289 ASN C N 1
ATOM 8151 C CA . ASN C 1 293 ? 30.31653 63.18114 92.10947 1.000 103.89689 289 ASN C CA 1
ATOM 8152 C C . ASN C 1 293 ? 29.39717 62.29671 92.95759 1.000 97.34234 289 ASN C C 1
ATOM 8153 O O . ASN C 1 293 ? 28.70869 61.40287 92.46629 1.000 92.47187 289 ASN C O 1
ATOM 8158 N N . ILE C 1 294 ? 29.38654 62.55524 94.26113 1.000 84.28338 290 ILE C N 1
ATOM 8159 C CA . ILE C 1 294 ? 28.57550 61.77856 95.19113 1.000 74.18460 290 ILE C CA 1
ATOM 8160 C C . ILE C 1 294 ? 27.13636 62.26897 95.12928 1.000 75.11588 290 ILE C C 1
ATOM 8161 O O . ILE C 1 294 ? 26.87267 63.47402 95.22111 1.000 79.07715 290 ILE C O 1
ATOM 8166 N N . LEU C 1 295 ? 26.19864 61.33429 94.97133 1.000 65.16765 291 LEU C N 1
ATOM 8167 C CA . LEU C 1 295 ? 24.77310 61.65569 95.01598 1.000 70.06704 291 LEU C CA 1
ATOM 8168 C C . LEU C 1 295 ? 24.34815 61.65413 96.48275 1.000 73.01814 291 LEU C C 1
ATOM 8169 O O . LEU C 1 295 ? 23.83622 60.67006 97.02283 1.000 63.09318 291 LEU C O 1
ATOM 8174 N N . GLU C 1 296 ? 24.57737 62.79371 97.13384 1.000 82.31570 292 GLU C N 1
ATOM 8175 C CA . GLU C 1 296 ? 24.39367 62.90286 98.57472 1.000 72.00748 292 GLU C CA 1
ATOM 8176 C C . GLU C 1 296 ? 22.93280 62.71269 98.96445 1.000 70.78460 292 GLU C C 1
ATOM 8177 O O . GLU C 1 296 ? 22.01361 62.97949 98.18513 1.000 71.01701 292 GLU C O 1
ATOM 8183 N N . LYS C 1 297 ? 22.72914 62.24699 100.19434 1.000 64.49150 293 LYS C N 1
ATOM 8184 C CA . LYS C 1 297 ? 21.39673 62.07333 100.75464 1.000 65.84098 293 LYS C CA 1
ATOM 8185 C C . LYS C 1 297 ? 20.91858 63.37640 101.37979 1.000 66.76762 293 LYS C C 1
ATOM 8186 O O . LYS C 1 297 ? 21.60447 63.95304 102.23005 1.000 82.38414 293 LYS C O 1
ATOM 8192 N N . GLU C 1 298 ? 19.73789 63.83231 100.96393 1.000 61.69093 294 GLU C N 1
ATOM 8193 C CA . GLU C 1 298 ? 19.05541 64.93172 101.64372 1.000 59.85278 294 GLU C CA 1
ATOM 8194 C C . GLU C 1 298 ? 18.20033 64.32328 102.75069 1.000 57.07345 294 GLU C C 1
ATOM 8195 O O . GLU C 1 298 ? 17.00105 64.08124 102.59937 1.000 66.90526 294 GLU C O 1
ATOM 8201 N N . VAL C 1 299 ? 18.84630 64.06065 103.88606 1.000 62.74473 295 VAL C N 1
ATOM 8202 C CA . VAL C 1 299 ? 18.19682 63.36045 104.98849 1.000 68.58052 295 VAL C CA 1
ATOM 8203 C C . VAL C 1 299 ? 17.26078 64.30854 105.72492 1.000 65.38258 295 VAL C C 1
ATOM 8204 O O . VAL C 1 299 ? 17.46280 65.52800 105.75915 1.000 63.40664 295 VAL C O 1
ATOM 8208 N N . LEU C 1 300 ? 16.22246 63.73853 106.31810 1.000 64.07861 296 LEU C N 1
ATOM 8209 C CA . LEU C 1 300 ? 15.25303 64.50674 107.07726 1.000 56.48538 296 LEU C CA 1
ATOM 8210 C C . LEU C 1 300 ? 15.74073 64.69940 108.51033 1.000 57.09883 296 LEU C C 1
ATOM 8211 O O . LEU C 1 300 ? 16.63564 63.98625 108.97188 1.000 67.74280 296 LEU C O 1
ATOM 8216 N N . PRO C 1 301 ? 15.18083 65.66605 109.23388 1.000 58.91401 297 PRO C N 1
ATOM 8217 C CA . PRO C 1 301 ? 15.53273 65.82884 110.65045 1.000 51.62247 297 PRO C CA 1
ATOM 8218 C C . PRO C 1 301 ? 15.13008 64.60480 111.45324 1.000 60.60690 297 PRO C C 1
ATOM 8219 O O . PRO C 1 301 ? 14.22683 63.85627 111.05006 1.000 60.14197 297 PRO C O 1
ATOM 8223 N N . PRO C 1 302 ? 15.77921 64.36238 112.58990 1.000 54.59038 298 PRO C N 1
ATOM 8224 C CA . PRO C 1 302 ? 15.45509 63.17018 113.38010 1.000 60.31414 298 PRO C CA 1
ATOM 8225 C C . PRO C 1 302 ? 14.04745 63.23380 113.95058 1.000 59.60330 298 PRO C C 1
ATOM 8226 O O . PRO C 1 302 ? 13.48560 64.30853 114.17496 1.000 69.78097 298 PRO C O 1
ATOM 8230 N N . ILE C 1 303 ? 13.47974 62.05330 114.18309 1.000 61.28695 299 ILE C N 1
ATOM 8231 C CA . ILE C 1 303 ? 12.11665 61.90179 114.67653 1.000 53.98736 299 ILE C CA 1
ATOM 8232 C C . ILE C 1 303 ? 12.17309 61.19879 116.02463 1.000 60.34305 299 ILE C C 1
ATOM 8233 O O . ILE C 1 303 ? 12.87945 60.19527 116.17601 1.000 63.21841 299 ILE C O 1
ATOM 8238 N N . HIS C 1 304 ? 11.42858 61.72820 116.99994 1.000 63.59674 300 HIS C N 1
ATOM 8239 C CA . HIS C 1 304 ? 11.46219 61.17332 118.35016 1.000 58.02425 300 HIS C CA 1
ATOM 8240 C C . HIS C 1 304 ? 11.05228 59.70615 118.36295 1.000 56.50023 300 HIS C C 1
ATOM 8241 O O . HIS C 1 304 ? 11.65594 58.89194 119.07150 1.000 59.76366 300 HIS C O 1
ATOM 8248 N N . ALA C 1 305 ? 10.03302 59.34720 117.57946 1.000 61.80430 301 ALA C N 1
ATOM 8249 C CA . ALA C 1 305 ? 9.54927 57.97088 117.58553 1.000 62.60136 301 ALA C CA 1
ATOM 8250 C C . ALA C 1 305 ? 10.57669 57.00296 117.01487 1.000 56.48080 301 ALA C C 1
ATOM 8251 O O . ALA C 1 305 ? 10.58053 55.82164 117.37884 1.000 57.29906 301 ALA C O 1
ATOM 8253 N N . TYR C 1 306 ? 11.44906 57.47553 116.12341 1.000 56.44275 302 TYR C N 1
ATOM 8254 C CA . TYR C 1 306 ? 12.49096 56.64368 115.53432 1.000 53.39607 302 TYR C CA 1
ATOM 8255 C C . TYR C 1 306 ? 13.79107 56.68743 116.32817 1.000 58.23483 302 TYR C C 1
ATOM 8256 O O . TYR C 1 306 ? 14.87009 56.47064 115.76018 1.000 64.21781 302 TYR C O 1
ATOM 8265 N N . GLY C 1 307 ? 13.71735 56.96508 117.62796 1.000 48.00345 303 GLY C N 1
ATOM 8266 C CA . GLY C 1 307 ? 14.91105 57.03702 118.44511 1.000 52.73515 303 GLY C CA 1
ATOM 8267 C C . GLY C 1 307 ? 15.75542 58.26815 118.22298 1.000 57.61206 303 GLY C C 1
ATOM 8268 O O . GLY C 1 307 ? 16.91829 58.29040 118.63494 1.000 66.38304 303 GLY C O 1
ATOM 8269 N N . ASN C 1 308 ? 15.20002 59.29733 117.57942 1.000 61.22378 304 ASN C N 1
ATOM 8270 C CA . ASN C 1 308 ? 15.92408 60.52046 117.22227 1.000 58.28959 304 ASN C CA 1
ATOM 8271 C C . ASN C 1 308 ? 17.18841 60.22718 116.42137 1.000 61.35262 304 ASN C C 1
ATOM 8272 O O . ASN C 1 308 ? 18.11616 61.04169 116.38895 1.000 62.80066 304 ASN C O 1
ATOM 8277 N N . ARG C 1 309 ? 17.23790 59.06869 115.77278 1.000 58.58281 305 ARG C N 1
ATOM 8278 C CA . ARG C 1 309 ? 18.33842 58.74663 114.88536 1.000 52.30784 305 ARG C CA 1
ATOM 8279 C C . ARG C 1 309 ? 18.18900 59.49855 113.56772 1.000 58.18139 305 ARG C C 1
ATOM 8280 O O . ARG C 1 309 ? 17.11485 59.99886 113.22270 1.000 54.05131 305 ARG C O 1
ATOM 8288 N N . THR C 1 310 ? 19.29044 59.57614 112.82964 1.000 63.18724 306 THR C N 1
ATOM 8289 C CA . THR C 1 310 ? 19.29834 60.15279 111.49615 1.000 57.03874 306 THR C CA 1
ATOM 8290 C C . THR C 1 310 ? 19.71579 59.08758 110.49267 1.000 61.03718 306 THR C C 1
ATOM 8291 O O . THR C 1 310 ? 20.50554 58.19134 110.80745 1.000 61.47441 306 THR C O 1
ATOM 8295 N N . GLU C 1 311 ? 19.16605 59.18579 109.28464 1.000 62.75561 307 GLU C N 1
ATOM 8296 C CA . GLU C 1 311 ? 19.48597 58.22209 108.24142 1.000 59.01237 307 GLU C CA 1
ATOM 8297 C C . GLU C 1 311 ? 20.97691 58.25569 107.93025 1.000 54.56824 307 GLU C C 1
ATOM 8298 O O . GLU C 1 311 ? 21.60626 59.31728 107.94241 1.000 61.90222 307 GLU C O 1
ATOM 8304 N N . CYS C 1 312 ? 21.54462 57.07926 107.66858 1.000 46.28932 308 CYS C N 1
ATOM 8305 C CA . CYS C 1 312 ? 22.96093 56.98967 107.33954 1.000 47.69606 308 CYS C CA 1
ATOM 8306 C C . CYS C 1 312 ? 23.25485 57.75000 106.05364 1.000 63.08713 308 CYS C C 1
ATOM 8307 O O . CYS C 1 312 ? 22.53861 57.61538 105.05751 1.000 61.83496 308 CYS C O 1
ATOM 8310 N N . ARG C 1 313 ? 24.31632 58.55645 106.08245 1.000 61.66437 309 ARG C N 1
ATOM 8311 C CA . ARG C 1 313 ? 24.65735 59.42897 104.97040 1.000 57.27078 309 ARG C CA 1
ATOM 8312 C C . ARG C 1 313 ? 25.83846 58.94192 104.14636 1.000 59.84604 309 ARG C C 1
ATOM 8313 O O . ARG C 1 313 ? 26.00731 59.40242 103.01402 1.000 63.11109 309 ARG C O 1
ATOM 8321 N N . ASN C 1 314 ? 26.64870 58.03624 104.67443 1.000 62.68050 310 ASN C N 1
ATOM 8322 C CA . ASN C 1 314 ? 27.84039 57.55159 103.99783 1.000 67.94056 310 ASN C CA 1
ATOM 8323 C C . ASN C 1 314 ? 28.00145 56.06846 104.30000 1.000 63.20221 310 ASN C C 1
ATOM 8324 O O . ASN C 1 314 ? 27.37148 55.54963 105.22531 1.000 57.03768 310 ASN C O 1
ATOM 8329 N N . PRO C 1 315 ? 28.82754 55.36008 103.52280 1.000 58.76848 311 PRO C N 1
ATOM 8330 C CA . PRO C 1 315 ? 28.99834 53.92020 103.78137 1.000 52.27548 311 PRO C CA 1
ATOM 8331 C C . PRO C 1 315 ? 29.47738 53.59026 105.18508 1.000 62.76679 311 PRO C C 1
ATOM 8332 O O . PRO C 1 315 ? 29.09769 52.54127 105.71567 1.000 60.18089 311 PRO C O 1
ATOM 8336 N N . GLN C 1 316 ? 30.29069 54.44358 105.81053 1.000 72.07276 312 GLN C N 1
ATOM 8337 C CA . GLN C 1 316 ? 30.81174 54.11927 107.13655 1.000 72.48990 312 GLN C CA 1
ATOM 8338 C C . GLN C 1 316 ? 29.69244 54.06781 108.17405 1.000 71.75564 312 GLN C C 1
ATOM 8339 O O . GLN C 1 316 ? 29.62279 53.13479 108.98670 1.000 65.41477 312 GLN C O 1
ATOM 8345 N N . GLU C 1 317 ? 28.80219 55.06560 108.15885 1.000 61.90855 313 GLU C N 1
ATOM 8346 C CA . GLU C 1 317 ? 27.68827 55.08111 109.10324 1.000 67.88024 313 GLU C CA 1
ATOM 8347 C C . GLU C 1 317 ? 26.81580 53.84050 108.95547 1.000 61.63086 313 GLU C C 1
ATOM 8348 O O . GLU C 1 317 ? 26.34006 53.28594 109.95292 1.000 68.78633 313 GLU C O 1
ATOM 8354 N N . LEU C 1 318 ? 26.59430 53.38810 107.71953 1.000 60.70972 314 LEU C N 1
ATOM 8355 C CA . LEU C 1 318 ? 25.74852 52.21815 107.51077 1.000 56.07122 314 LEU C CA 1
ATOM 8356 C C . LEU C 1 318 ? 26.46935 50.93614 107.91077 1.000 65.06889 314 LEU C C 1
ATOM 8357 O O . LEU C 1 318 ? 25.85797 50.02895 108.48702 1.000 66.75763 314 LEU C O 1
ATOM 8362 N N . GLU C 1 319 ? 27.76924 50.84334 107.61769 1.000 67.44751 315 GLU C N 1
ATOM 8363 C CA . GLU C 1 319 ? 28.55995 49.71997 108.10746 1.000 66.47771 315 GLU C CA 1
ATOM 8364 C C . GLU C 1 319 ? 28.53521 49.64551 109.62653 1.000 67.03610 315 GLU C C 1
ATOM 8365 O O . GLU C 1 319 ? 28.66024 48.55594 110.19656 1.000 62.54366 315 GLU C O 1
ATOM 8371 N N . ALA C 1 320 ? 28.39037 50.79140 110.29685 1.000 69.43686 316 ALA C N 1
ATOM 8372 C CA . ALA C 1 320 ? 28.38500 50.78692 111.75657 1.000 51.90418 316 ALA C CA 1
ATOM 8373 C C . ALA C 1 320 ? 27.20343 49.99772 112.31383 1.000 63.48317 316 ALA C C 1
ATOM 8374 O O . ALA C 1 320 ? 27.34156 49.29408 113.32103 1.000 67.70417 316 ALA C O 1
ATOM 8376 N N . ILE C 1 321 ? 26.03794 50.08814 111.67018 1.000 78.23483 317 ILE C N 1
ATOM 8377 C CA . ILE C 1 321 ? 24.81461 49.48875 112.19750 1.000 76.87162 317 ILE C CA 1
ATOM 8378 C C . ILE C 1 321 ? 24.49288 48.14956 111.54090 1.000 71.88783 317 ILE C C 1
ATOM 8379 O O . ILE C 1 321 ? 23.36890 47.65756 111.67919 1.000 64.63337 317 ILE C O 1
ATOM 8384 N N . ARG C 1 322 ? 25.45229 47.54375 110.83306 1.000 70.16179 318 ARG C N 1
ATOM 8385 C CA . ARG C 1 322 ? 25.19688 46.25809 110.18731 1.000 63.64206 318 ARG C CA 1
ATOM 8386 C C . ARG C 1 322 ? 24.76673 45.19650 111.19344 1.000 59.10992 318 ARG C C 1
ATOM 8387 O O . ARG C 1 322 ? 24.01615 44.27809 110.84358 1.000 60.31375 318 ARG C O 1
ATOM 8395 N N . GLN C 1 323 ? 25.21628 45.31079 112.44409 1.000 68.60351 319 GLN C N 1
ATOM 8396 C CA . GLN C 1 323 ? 24.88433 44.34940 113.48661 1.000 65.93918 319 GLN C CA 1
ATOM 8397 C C . GLN C 1 323 ? 23.79185 44.83179 114.43291 1.000 61.27063 319 GLN C C 1
ATOM 8398 O O . GLN C 1 323 ? 23.26308 44.02182 115.20120 1.000 66.01136 319 GLN C O 1
ATOM 8404 N N . ASP C 1 324 ? 23.44395 46.11693 114.40342 1.000 61.47462 320 ASP C N 1
ATOM 8405 C CA . ASP C 1 324 ? 22.42563 46.67145 115.29497 1.000 57.95357 320 ASP C CA 1
ATOM 8406 C C . ASP C 1 324 ? 21.06463 46.47405 114.63856 1.000 54.41988 320 ASP C C 1
ATOM 8407 O O . ASP C 1 324 ? 20.63998 47.28000 113.80727 1.000 63.34230 320 ASP C O 1
ATOM 8412 N N . ARG C 1 325 ? 20.37592 45.39477 115.02064 1.000 52.96180 321 ARG C N 1
ATOM 8413 C CA . ARG C 1 325 ? 19.09015 45.07174 114.40833 1.000 50.84868 321 ARG C CA 1
ATOM 8414 C C . ARG C 1 325 ? 18.06164 46.16839 114.65948 1.000 56.88184 321 ARG C C 1
ATOM 8415 O O . ARG C 1 325 ? 17.32375 46.56086 113.74603 1.000 62.21538 321 ARG C O 1
ATOM 8423 N N . ASP C 1 326 ? 17.99773 46.67380 115.89370 1.000 51.14627 322 ASP C N 1
ATOM 8424 C CA . ASP C 1 326 ? 17.03849 47.72460 116.21833 1.000 58.99940 322 ASP C CA 1
ATOM 8425 C C . ASP C 1 326 ? 17.31784 48.98882 115.41431 1.000 49.62497 322 ASP C C 1
ATOM 8426 O O . ASP C 1 326 ? 16.39093 49.62924 114.89550 1.000 60.76195 322 ASP C O 1
ATOM 8431 N N . ALA C 1 327 ? 18.59451 49.36239 115.29954 1.000 53.72294 323 ALA C N 1
ATOM 8432 C CA . ALA C 1 327 ? 18.95289 50.51906 114.48978 1.000 57.44813 323 ALA C CA 1
ATOM 8433 C C . ALA C 1 327 ? 18.60778 50.29974 113.02596 1.000 50.79995 323 ALA C C 1
ATOM 8434 O O . ALA C 1 327 ? 18.22957 51.24737 112.33434 1.000 53.06891 323 ALA C O 1
ATOM 8436 N N . LEU C 1 328 ? 18.71169 49.06113 112.53928 1.000 50.95685 324 LEU C N 1
ATOM 8437 C CA . LEU C 1 328 ? 18.33509 48.78516 111.15639 1.000 48.22541 324 LEU C CA 1
ATOM 8438 C C . LEU C 1 328 ? 16.82984 48.91456 110.95655 1.000 55.39581 324 LEU C C 1
ATOM 8439 O O . LEU C 1 328 ? 16.37747 49.42420 109.92468 1.000 57.52747 324 LEU C O 1
ATOM 8444 N N . HIS C 1 329 ? 16.03863 48.46100 111.93115 1.000 48.23649 325 HIS C N 1
ATOM 8445 C CA . HIS C 1 329 ? 14.59332 48.66416 111.86611 1.000 53.54987 325 HIS C CA 1
ATOM 8446 C C . HIS C 1 329 ? 14.25457 50.15036 111.81129 1.000 58.44810 325 HIS C C 1
ATOM 8447 O O . HIS C 1 329 ? 13.45196 50.59750 110.97472 1.000 61.77784 325 HIS C O 1
ATOM 8454 N N . MET C 1 330 ? 14.85616 50.93121 112.71184 1.000 44.69103 326 MET C N 1
ATOM 8455 C CA . MET C 1 330 ? 14.60790 52.36882 112.72008 1.000 47.44942 326 MET C CA 1
ATOM 8456 C C . MET C 1 330 ? 15.05715 53.01211 111.41328 1.000 59.68222 326 MET C C 1
ATOM 8457 O O . MET C 1 330 ? 14.38814 53.91232 110.89407 1.000 52.48090 326 MET C O 1
ATOM 8462 N N . GLU C 1 331 ? 16.18388 52.55428 110.86240 1.000 54.77537 327 GLU C N 1
ATOM 8463 C CA . GLU C 1 331 ? 16.66976 53.08344 109.59390 1.000 52.41888 327 GLU C CA 1
ATOM 8464 C C . GLU C 1 331 ? 15.69106 52.78615 108.46929 1.000 51.35763 327 GLU C C 1
ATOM 8465 O O . GLU C 1 331 ? 15.46189 53.62930 107.59541 1.000 58.42052 327 GLU C O 1
ATOM 8471 N N . GLY C 1 332 ? 15.11203 51.58538 108.47039 1.000 50.97104 328 GLY C N 1
ATOM 8472 C CA . GLY C 1 332 ? 14.10762 51.26262 107.47120 1.000 46.15396 328 GLY C CA 1
ATOM 8473 C C . GLY C 1 332 ? 12.89829 52.17041 107.56618 1.000 48.28158 328 GLY C C 1
ATOM 8474 O O . GLY C 1 332 ? 12.40108 52.67542 106.55485 1.000 49.16737 328 GLY C O 1
ATOM 8475 N N . LEU C 1 333 ? 12.41390 52.39788 108.79093 1.000 60.99244 329 LEU C N 1
ATOM 8476 C CA . LEU C 1 333 ? 11.28938 53.31591 108.96946 1.000 49.77091 329 LEU C CA 1
ATOM 8477 C C . LEU C 1 333 ? 11.64252 54.72342 108.49433 1.000 53.58124 329 LEU C C 1
ATOM 8478 O O . LEU C 1 333 ? 10.82654 55.39606 107.84786 1.000 54.33513 329 LEU C O 1
ATOM 8483 N N . ILE C 1 334 ? 12.86314 55.17613 108.79227 1.000 51.63315 330 ILE C N 1
ATOM 8484 C CA . ILE C 1 334 ? 13.29321 56.51714 108.39893 1.000 52.33373 330 ILE C CA 1
ATOM 8485 C C . ILE C 1 334 ? 13.33778 56.64065 106.88025 1.000 58.01157 330 ILE C C 1
ATOM 8486 O O . ILE C 1 334 ? 12.86358 57.62807 106.30329 1.000 57.59832 330 ILE C O 1
ATOM 8491 N N . VAL C 1 335 ? 13.91992 55.64218 106.21140 1.000 45.06051 331 VAL C N 1
ATOM 8492 C CA . VAL C 1 335 ? 14.02674 55.68107 104.75521 1.000 49.80548 331 VAL C CA 1
ATOM 8493 C C . VAL C 1 335 ? 12.64353 55.64057 104.12000 1.000 49.56033 331 VAL C C 1
ATOM 8494 O O . VAL C 1 335 ? 12.37666 56.33729 103.13049 1.000 45.54719 331 VAL C O 1
ATOM 8498 N N . ARG C 1 336 ? 11.73903 54.83058 104.67940 1.000 43.72308 332 ARG C N 1
ATOM 8499 C CA . ARG C 1 336 ? 10.37598 54.79285 104.16185 1.000 45.28821 332 ARG C CA 1
ATOM 8500 C C . ARG C 1 336 ? 9.70034 56.15081 104.29288 1.000 59.69800 332 ARG C C 1
ATOM 8501 O O . ARG C 1 336 ? 9.04817 56.61947 103.35229 1.000 57.76406 332 ARG C O 1
ATOM 8509 N N . GLU C 1 337 ? 9.85049 56.80541 105.44799 1.000 56.93529 333 GLU C N 1
ATOM 8510 C CA . GLU C 1 337 ? 9.21887 58.11017 105.61600 1.000 43.54811 333 GLU C CA 1
ATOM 8511 C C . GLU C 1 337 ? 9.85014 59.16179 104.71055 1.000 51.66345 333 GLU C C 1
ATOM 8512 O O . GLU C 1 337 ? 9.15985 60.08366 104.26098 1.000 57.33606 333 GLU C O 1
ATOM 8518 N N . ARG C 1 338 ? 11.14757 59.04097 104.42083 1.000 52.80631 334 ARG C N 1
ATOM 8519 C CA . ARG C 1 338 ? 11.77950 60.00183 103.52052 1.000 55.77308 334 ARG C CA 1
ATOM 8520 C C . ARG C 1 338 ? 11.30873 59.81248 102.08358 1.000 57.17352 334 ARG C C 1
ATOM 8521 O O . ARG C 1 338 ? 11.05127 60.79266 101.37495 1.000 65.37277 334 ARG C O 1
ATOM 8529 N N . ILE C 1 339 ? 11.18654 58.56334 101.63534 1.000 54.55171 335 ILE C N 1
ATOM 8530 C CA . ILE C 1 339 ? 10.87753 58.31706 100.23010 1.000 46.63746 335 ILE C CA 1
ATOM 8531 C C . ILE C 1 339 ? 9.38463 58.47466 99.95553 1.000 60.16176 335 ILE C C 1
ATOM 8532 O O . ILE C 1 339 ? 8.98802 58.96208 98.89081 1.000 61.15782 335 ILE C O 1
ATOM 8537 N N . LEU C 1 340 ? 8.53251 58.08834 100.90640 1.000 63.85862 336 LEU C N 1
ATOM 8538 C CA . LEU C 1 340 ? 7.09428 58.05150 100.68263 1.000 53.92534 336 LEU C CA 1
ATOM 8539 C C . LEU C 1 340 ? 6.32350 59.14904 101.40328 1.000 67.35940 336 LEU C C 1
ATOM 8540 O O . LEU C 1 340 ? 5.13660 59.33479 101.11271 1.000 76.37227 336 LEU C O 1
ATOM 8545 N N . GLY C 1 341 ? 6.95644 59.87936 102.32463 1.000 68.04762 337 GLY C N 1
ATOM 8546 C CA . GLY C 1 341 ? 6.21544 60.80229 103.16908 1.000 62.11325 337 GLY C CA 1
ATOM 8547 C C . GLY C 1 341 ? 5.59463 61.96670 102.42376 1.000 82.75594 337 GLY C C 1
ATOM 8548 O O . GLY C 1 341 ? 4.51499 62.43749 102.79549 1.000 79.69739 337 GLY C O 1
ATOM 8549 N N . ALA C 1 342 ? 6.25273 62.44421 101.36855 1.000 79.28421 338 ALA C N 1
ATOM 8550 C CA . ALA C 1 342 ? 5.79144 63.61354 100.62936 1.000 60.78038 338 ALA C CA 1
ATOM 8551 C C . ALA C 1 342 ? 4.60128 63.32216 99.72120 1.000 81.64588 338 ALA C C 1
ATOM 8552 O O . ALA C 1 342 ? 4.18391 64.21198 98.97198 1.000 81.83470 338 ALA C O 1
ATOM 8554 N N . ASP C 1 343 ? 4.04729 62.11594 99.76903 1.000 92.73278 339 ASP C N 1
ATOM 8555 C CA . ASP C 1 343 ? 2.91760 61.72298 98.94095 1.000 82.89538 339 ASP C CA 1
ATOM 8556 C C . ASP C 1 343 ? 1.69209 61.47122 99.81640 1.000 92.98526 339 ASP C C 1
ATOM 8557 O O . ASP C 1 343 ? 1.74404 61.55318 101.04754 1.000 87.52448 339 ASP C O 1
ATOM 8562 N N . ASN C 1 344 ? 0.57575 61.16258 99.16270 1.000 95.44487 340 ASN C N 1
ATOM 8563 C CA . ASN C 1 344 ? -0.67778 60.86194 99.85537 1.000 98.89026 340 ASN C CA 1
ATOM 8564 C C . ASN C 1 344 ? -0.79358 59.37365 100.17275 1.000 99.30921 340 ASN C C 1
ATOM 8565 O O . ASN C 1 344 ? -1.82926 58.74586 99.95656 1.000 104.13225 340 ASN C O 1
ATOM 8570 N N . ILE C 1 345 ? 0.28664 58.79990 100.69530 1.000 87.03971 341 ILE C N 1
ATOM 8571 C CA . ILE C 1 345 ? 0.38815 57.36752 100.94494 1.000 88.93088 341 ILE C CA 1
ATOM 8572 C C . ILE C 1 345 ? 0.30491 57.12584 102.44405 1.000 82.72888 341 ILE C C 1
ATOM 8573 O O . ILE C 1 345 ? 0.99793 57.78888 103.22562 1.000 84.42691 341 ILE C O 1
ATOM 8578 N N . ASP C 1 346 ? -0.53857 56.17712 102.84338 1.000 62.36736 342 ASP C N 1
ATOM 8579 C CA . ASP C 1 346 ? -0.56829 55.72143 104.22639 1.000 57.47654 342 ASP C CA 1
ATOM 8580 C C . ASP C 1 346 ? 0.63194 54.81497 104.47032 1.000 74.11645 342 ASP C C 1
ATOM 8581 O O . ASP C 1 346 ? 0.74696 53.74713 103.85856 1.000 75.33541 342 ASP C O 1
ATOM 8586 N N . VAL C 1 347 ? 1.52530 55.24248 105.35794 1.000 66.33832 343 VAL C N 1
ATOM 8587 C CA . VAL C 1 347 ? 2.78359 54.55529 105.60975 1.000 66.61253 343 VAL C CA 1
ATOM 8588 C C . VAL C 1 347 ? 2.87567 54.08317 107.06437 1.000 59.12397 343 VAL C C 1
ATOM 8589 O O . VAL C 1 347 ? 3.95909 53.80394 107.56884 1.000 63.01707 343 VAL C O 1
ATOM 8593 N N . SER C 1 348 ? 1.73165 53.95440 107.73469 1.000 54.43760 344 SER C N 1
ATOM 8594 C CA . SER C 1 348 ? 1.68832 53.69611 109.16818 1.000 64.93653 344 SER C CA 1
ATOM 8595 C C . SER C 1 348 ? 1.72023 52.21563 109.53346 1.000 56.47709 344 SER C C 1
ATOM 8596 O O . SER C 1 348 ? 1.94878 51.89213 110.70509 1.000 63.82820 344 SER C O 1
ATOM 8599 N N . HIS C 1 349 ? 1.49995 51.31166 108.57281 1.000 55.73847 345 HIS C N 1
ATOM 8600 C CA . HIS C 1 349 ? 1.39661 49.89377 108.91927 1.000 65.44426 345 HIS C CA 1
ATOM 8601 C C . HIS C 1 349 ? 2.70983 49.31751 109.43697 1.000 62.74731 345 HIS C C 1
ATOM 8602 O O . HIS C 1 349 ? 2.69063 48.64686 110.48572 1.000 67.97248 345 HIS C O 1
ATOM 8609 N N . PRO C 1 350 ? 3.86108 49.50857 108.77928 1.000 53.31547 346 PRO C N 1
ATOM 8610 C CA . PRO C 1 350 ? 5.11154 49.01024 109.37692 1.000 57.05135 346 PRO C CA 1
ATOM 8611 C C . PRO C 1 350 ? 5.44773 49.67395 110.70049 1.000 58.86409 346 PRO C C 1
ATOM 8612 O O . PRO C 1 350 ? 6.02169 49.02271 111.58315 1.000 67.55703 346 PRO C O 1
ATOM 8616 N N . ILE C 1 351 ? 5.09614 50.95036 110.86805 1.000 49.34115 347 ILE C N 1
ATOM 8617 C CA . ILE C 1 351 ? 5.31195 51.62806 112.14411 1.000 49.29720 347 ILE C CA 1
ATOM 8618 C C . ILE C 1 351 ? 4.53557 50.92697 113.25286 1.000 61.08475 347 ILE C C 1
ATOM 8619 O O . ILE C 1 351 ? 5.07796 50.62097 114.32424 1.000 60.89781 347 ILE C O 1
ATOM 8624 N N . ILE C 1 352 ? 3.25083 50.65877 113.00713 1.000 55.90469 348 ILE C N 1
ATOM 8625 C CA . ILE C 1 352 ? 2.42130 50.00455 114.01388 1.000 59.38906 348 ILE C CA 1
ATOM 8626 C C . ILE C 1 352 ? 2.90997 48.58378 114.26995 1.000 56.68158 348 ILE C C 1
ATOM 8627 O O . ILE C 1 352 ? 2.88565 48.10114 115.40877 1.000 50.59051 348 ILE C O 1
ATOM 8632 N N . TYR C 1 353 ? 3.37981 47.89677 113.22586 1.000 54.63340 349 TYR C N 1
ATOM 8633 C CA . TYR C 1 353 ? 3.89969 46.54501 113.41476 1.000 55.03317 349 TYR C CA 1
ATOM 8634 C C . TYR C 1 353 ? 5.13543 46.54993 114.30735 1.000 53.15049 349 TYR C C 1
ATOM 8635 O O . TYR C 1 353 ? 5.26035 45.72612 115.22282 1.000 51.67885 349 TYR C O 1
ATOM 8644 N N . ARG C 1 354 ? 6.06977 47.46712 114.04560 1.000 54.68606 350 ARG C N 1
ATOM 8645 C CA . ARG C 1 354 ? 7.26741 47.55093 114.87444 1.000 55.61610 350 ARG C CA 1
ATOM 8646 C C . ARG C 1 354 ? 6.91629 47.92059 116.30986 1.000 62.28409 350 ARG C C 1
ATOM 8647 O O . ARG C 1 354 ? 7.51692 47.39984 117.25991 1.000 66.64588 350 ARG C O 1
ATOM 8655 N N . GLY C 1 355 ? 5.94677 48.82106 116.48859 1.000 53.73547 351 GLY C N 1
ATOM 8656 C CA . GLY C 1 355 ? 5.47690 49.11887 117.83153 1.000 55.35434 351 GLY C CA 1
ATOM 8657 C C . GLY C 1 355 ? 4.92064 47.89448 118.53257 1.000 56.93276 351 GLY C C 1
ATOM 8658 O O . GLY C 1 355 ? 5.19426 47.66280 119.71257 1.000 50.15397 351 GLY C O 1
ATOM 8659 N N . ALA C 1 356 ? 4.14052 47.08757 117.81089 1.000 56.54788 352 ALA C N 1
ATOM 8660 C CA . ALA C 1 356 ? 3.59009 45.87139 118.39855 1.000 53.30221 352 ALA C CA 1
ATOM 8661 C C . ALA C 1 356 ? 4.69499 44.89568 118.78119 1.000 56.08507 352 ALA C C 1
ATOM 8662 O O . ALA C 1 356 ? 4.60098 44.20925 119.80476 1.000 68.67790 352 ALA C O 1
ATOM 8664 N N . VAL C 1 357 ? 5.75278 44.82072 117.97212 1.000 52.00048 353 VAL C N 1
ATOM 8665 C CA . VAL C 1 357 ? 6.87436 43.94873 118.31650 1.000 56.64680 353 VAL C CA 1
ATOM 8666 C C . VAL C 1 357 ? 7.56559 44.44460 119.58329 1.000 57.00481 353 VAL C C 1
ATOM 8667 O O . VAL C 1 357 ? 7.90366 43.65318 120.47650 1.000 50.38205 353 VAL C O 1
ATOM 8671 N N . TYR C 1 358 ? 7.78551 45.75972 119.68125 1.000 56.24453 354 TYR C N 1
ATOM 8672 C CA . TYR C 1 358 ? 8.32535 46.33501 120.91152 1.000 47.98262 354 TYR C CA 1
ATOM 8673 C C . TYR C 1 358 ? 7.46062 45.96560 122.10964 1.000 62.40074 354 TYR C C 1
ATOM 8674 O O . TYR C 1 358 ? 7.97190 45.57566 123.16591 1.000 62.18943 354 TYR C O 1
ATOM 8683 N N . ALA C 1 359 ? 6.14002 46.09054 121.95991 1.000 61.80542 355 ALA C N 1
ATOM 8684 C CA . ALA C 1 359 ? 5.23107 45.74672 123.04875 1.000 51.78246 355 ALA C CA 1
ATOM 8685 C C . ALA C 1 359 ? 5.35333 44.27578 123.42100 1.000 59.10691 355 ALA C C 1
ATOM 8686 O O . ALA C 1 359 ? 5.29654 43.91860 124.60371 1.000 66.61389 355 ALA C O 1
ATOM 8688 N N . ASP C 1 360 ? 5.51695 43.40729 122.42038 1.000 63.29664 356 ASP C N 1
ATOM 8689 C CA . ASP C 1 360 ? 5.75173 41.99414 122.69554 1.000 65.55669 356 ASP C CA 1
ATOM 8690 C C . ASP C 1 360 ? 7.03687 41.78805 123.48375 1.000 65.81743 356 ASP C C 1
ATOM 8691 O O . ASP C 1 360 ? 7.11754 40.87133 124.30885 1.000 65.63366 356 ASP C O 1
ATOM 8696 N N . ASN C 1 361 ? 8.04883 42.62390 123.24825 1.000 75.67283 357 ASN C N 1
ATOM 8697 C CA . ASN C 1 361 ? 9.29405 42.55210 124.00142 1.000 70.50489 357 ASN C CA 1
ATOM 8698 C C . ASN C 1 361 ? 9.28788 43.43955 125.24665 1.000 75.95497 357 ASN C C 1
ATOM 8699 O O . ASN C 1 361 ? 10.36194 43.80428 125.73906 1.000 73.06873 357 ASN C O 1
ATOM 8704 N N . MET C 1 362 ? 8.10583 43.79724 125.75453 1.000 71.86371 358 MET C N 1
ATOM 8705 C CA . MET C 1 362 ? 7.93185 44.50157 127.02731 1.000 71.79835 358 MET C CA 1
ATOM 8706 C C . MET C 1 362 ? 8.51074 45.91389 127.01252 1.000 69.63773 358 MET C C 1
ATOM 8707 O O . MET C 1 362 ? 8.71208 46.51290 128.07408 1.000 73.23648 358 MET C O 1
ATOM 8712 N N . GLU C 1 363 ? 8.77824 46.46910 125.83283 1.000 62.19841 359 GLU C N 1
ATOM 8713 C CA . GLU C 1 363 ? 9.28883 47.83354 125.70646 1.000 62.56161 359 GLU C CA 1
ATOM 8714 C C . GLU C 1 363 ? 8.12404 48.71272 125.26221 1.000 68.80622 359 GLU C C 1
ATOM 8715 O O . GLU C 1 363 ? 7.93497 48.98050 124.07451 1.000 73.43384 359 GLU C O 1
ATOM 8721 N N . PHE C 1 364 ? 7.34002 49.17199 126.23854 1.000 70.79887 360 PHE C N 1
ATOM 8722 C CA . PHE C 1 364 ? 6.08419 49.84852 125.93200 1.000 66.30198 360 PHE C CA 1
ATOM 8723 C C . PHE C 1 364 ? 6.28751 51.29839 125.50741 1.000 59.57046 360 PHE C C 1
ATOM 8724 O O . PHE C 1 364 ? 5.48086 51.82730 124.73296 1.000 64.97228 360 PHE C O 1
ATOM 8732 N N . GLU C 1 365 ? 7.34226 51.95571 125.99896 1.000 60.59275 361 GLU C N 1
ATOM 8733 C CA . GLU C 1 365 ? 7.56486 53.35689 125.65089 1.000 72.87662 361 GLU C CA 1
ATOM 8734 C C . GLU C 1 365 ? 7.81614 53.52758 124.15686 1.000 76.15533 361 GLU C C 1
ATOM 8735 O O . GLU C 1 365 ? 7.26066 54.43610 123.52760 1.000 68.95642 361 GLU C O 1
ATOM 8741 N N . GLN C 1 366 ? 8.65448 52.66808 123.57135 1.000 72.22482 362 GLN C N 1
ATOM 8742 C CA . GLN C 1 366 ? 8.91859 52.75862 122.13817 1.000 72.10282 362 GLN C CA 1
ATOM 8743 C C . GLN C 1 366 ? 7.67142 52.43162 121.32601 1.000 71.13647 362 GLN C C 1
ATOM 8744 O O . GLN C 1 366 ? 7.41815 53.05312 120.28487 1.000 71.83678 362 GLN C O 1
ATOM 8750 N N . CYS C 1 367 ? 6.88195 51.45822 121.78745 1.000 55.79551 363 CYS C N 1
ATOM 8751 C CA . CYS C 1 367 ? 5.61976 51.14879 121.12490 1.000 57.23955 363 CYS C CA 1
ATOM 8752 C C . CYS C 1 367 ? 4.69646 52.35952 121.10962 1.000 60.23514 363 CYS C C 1
ATOM 8753 O O . CYS C 1 367 ? 4.08150 52.67090 120.08110 1.000 61.03206 363 CYS C O 1
ATOM 8756 N N . ILE C 1 368 ? 4.59153 53.05794 122.24206 1.000 52.24398 364 ILE C N 1
ATOM 8757 C CA . ILE C 1 368 ? 3.72301 54.22778 122.31163 1.000 55.15605 364 ILE C CA 1
ATOM 8758 C C . ILE C 1 368 ? 4.26444 55.35105 121.43492 1.000 58.64240 364 ILE C C 1
ATOM 8759 O O . ILE C 1 368 ? 3.49841 56.04418 120.75556 1.000 61.77372 364 ILE C O 1
ATOM 8764 N N . LYS C 1 369 ? 5.58681 55.55127 121.43550 1.000 57.47412 365 LYS C N 1
ATOM 8765 C CA . LYS C 1 369 ? 6.20087 56.50850 120.51733 1.000 50.96157 365 LYS C CA 1
ATOM 8766 C C . LYS C 1 369 ? 5.77520 56.23400 119.08114 1.000 63.15857 365 LYS C C 1
ATOM 8767 O O . LYS C 1 369 ? 5.29344 57.12889 118.37248 1.000 68.84856 365 LYS C O 1
ATOM 8773 N N . LEU C 1 370 ? 5.94750 54.98510 118.64103 1.000 58.52407 366 LEU C N 1
ATOM 8774 C CA . LEU C 1 370 ? 5.66175 54.63455 117.25476 1.000 57.00482 366 LEU C CA 1
ATOM 8775 C C . LEU C 1 370 ? 4.18190 54.79458 116.93117 1.000 60.74980 366 LEU C C 1
ATOM 8776 O O . LEU C 1 370 ? 3.82603 55.29123 115.85666 1.000 67.61516 366 LEU C O 1
ATOM 8781 N N . TRP C 1 371 ? 3.30131 54.39203 117.84937 1.000 49.51844 367 TRP C N 1
ATOM 8782 C CA . TRP C 1 371 ? 1.87187 54.48105 117.56594 1.000 56.20333 367 TRP C CA 1
ATOM 8783 C C . TRP C 1 371 ? 1.40026 55.93094 117.53649 1.000 63.41810 367 TRP C C 1
ATOM 8784 O O . TRP C 1 371 ? 0.56958 56.30345 116.69537 1.000 68.66046 367 TRP C O 1
ATOM 8795 N N . LEU C 1 372 ? 1.92677 56.76866 118.43456 1.000 53.69983 368 LEU C N 1
ATOM 8796 C CA . LEU C 1 372 ? 1.59958 58.18887 118.39278 1.000 59.88028 368 LEU C CA 1
ATOM 8797 C C . LEU C 1 372 ? 2.09706 58.82539 117.10212 1.000 63.04418 368 LEU C C 1
ATOM 8798 O O . LEU C 1 372 ? 1.40774 59.66500 116.51028 1.000 64.02364 368 LEU C O 1
ATOM 8803 N N . HIS C 1 373 ? 3.28553 58.42683 116.63718 1.000 59.21226 369 HIS C N 1
ATOM 8804 C CA . HIS C 1 373 ? 3.78126 58.96160 115.37212 1.000 64.87350 369 HIS C CA 1
ATOM 8805 C C . HIS C 1 373 ? 2.92808 58.49282 114.20002 1.000 66.73463 369 HIS C C 1
ATOM 8806 O O . HIS C 1 373 ? 2.71081 59.24566 113.24483 1.000 59.89864 369 HIS C O 1
ATOM 8813 N N . ALA C 1 374 ? 2.44130 57.25124 114.25100 1.000 61.72165 370 ALA C N 1
ATOM 8814 C CA . ALA C 1 374 ? 1.55720 56.76340 113.19735 1.000 58.61168 370 ALA C CA 1
ATOM 8815 C C . ALA C 1 374 ? 0.26124 57.56214 113.15905 1.000 69.20355 370 ALA C C 1
ATOM 8816 O O . ALA C 1 374 ? -0.20941 57.95336 112.08121 1.000 71.62168 370 ALA C O 1
ATOM 8818 N N . LEU C 1 375 ? -0.32817 57.81669 114.33023 1.000 62.51032 371 LEU C N 1
ATOM 8819 C CA . LEU C 1 375 ? -1.53451 58.63726 114.38261 1.000 66.48437 371 LEU C CA 1
ATOM 8820 C C . LEU C 1 375 ? -1.26658 60.04791 113.87120 1.000 65.83932 371 LEU C C 1
ATOM 8821 O O . LEU C 1 375 ? -2.09004 60.61980 113.14733 1.000 71.49465 371 LEU C O 1
ATOM 8826 N N . HIS C 1 376 ? -0.11270 60.62160 114.22269 1.000 64.88294 372 HIS C N 1
ATOM 8827 C CA . HIS C 1 376 ? 0.20548 61.96894 113.75885 1.000 65.33577 372 HIS C CA 1
ATOM 8828 C C . HIS C 1 376 ? 0.40240 62.00659 112.24788 1.000 69.30848 372 HIS C C 1
ATOM 8829 O O . HIS C 1 376 ? 0.00942 62.97725 111.59044 1.000 82.74544 372 HIS C O 1
ATOM 8836 N N . LEU C 1 377 ? 1.01694 60.96584 111.68062 1.000 68.56781 373 LEU C N 1
ATOM 8837 C CA . LEU C 1 377 ? 1.18066 60.90530 110.23173 1.000 71.05647 373 LEU C CA 1
ATOM 8838 C C . LEU C 1 377 ? -0.16408 60.76312 109.53282 1.000 70.92986 373 LEU C C 1
ATOM 8839 O O . LEU C 1 377 ? -0.38952 61.36968 108.47875 1.000 68.16208 373 LEU C O 1
ATOM 8844 N N . ARG C 1 378 ? -1.07020 59.96476 110.10246 1.000 71.90738 374 ARG C N 1
ATOM 8845 C CA . ARG C 1 378 ? -2.40566 59.85511 109.52409 1.000 73.44869 374 ARG C CA 1
ATOM 8846 C C . ARG C 1 378 ? -3.19099 61.15338 109.66597 1.000 76.31183 374 ARG C C 1
ATOM 8847 O O . ARG C 1 378 ? -4.06976 61.43693 108.84434 1.000 88.35459 374 ARG C O 1
ATOM 8855 N N . GLN C 1 379 ? -2.89291 61.94989 110.69163 1.000 90.55606 375 GLN C N 1
ATOM 8856 C CA . GLN C 1 379 ? -3.65052 63.16923 110.94421 1.000 87.23887 375 GLN C CA 1
ATOM 8857 C C . GLN C 1 379 ? -3.12862 64.37695 110.17444 1.000 101.45314 375 GLN C C 1
ATOM 8858 O O . GLN C 1 379 ? -3.91529 65.27086 109.84077 1.000 112.04039 375 GLN C O 1
ATOM 8864 N N . LYS C 1 380 ? -1.82681 64.43338 109.88061 1.000 111.36416 376 LYS C N 1
ATOM 8865 C CA . LYS C 1 380 ? -1.28200 65.61114 109.21152 1.000 113.06765 376 LYS C CA 1
ATOM 8866 C C . LYS C 1 380 ? -1.55005 65.60049 107.71072 1.000 119.70554 376 LYS C C 1
ATOM 8867 O O . LYS C 1 380 ? -1.62715 66.66955 107.09448 1.000 104.89382 376 LYS C O 1
ATOM 8873 N N . GLY C 1 381 ? -1.69906 64.42309 107.11073 1.000 119.13240 377 GLY C N 1
ATOM 8874 C CA . GLY C 1 381 ? -1.93253 64.32064 105.68187 1.000 116.89781 377 GLY C CA 1
ATOM 8875 C C . GLY C 1 381 ? -1.45284 63.01103 105.08676 1.000 120.08887 377 GLY C C 1
ATOM 8876 O O . GLY C 1 381 ? -0.99782 62.96632 103.94347 1.000 125.88699 377 GLY C O 1
ATOM 8877 N N . MET D 1 5 ? -16.39030 15.80353 58.63209 1.000 93.01797 1 MET D N 1
ATOM 8878 C CA . MET D 1 5 ? -17.23743 14.79236 59.25418 1.000 103.43960 1 MET D CA 1
ATOM 8879 C C . MET D 1 5 ? -16.78242 14.52094 60.68835 1.000 122.15061 1 MET D C 1
ATOM 8880 O O . MET D 1 5 ? -15.92015 15.22705 61.21195 1.000 98.98495 1 MET D O 1
ATOM 8885 N N . GLU D 1 6 ? -17.36240 13.50370 61.32526 1.000 134.68990 2 GLU D N 1
ATOM 8886 C CA . GLU D 1 6 ? -17.16535 13.26968 62.75048 1.000 126.61664 2 GLU D CA 1
ATOM 8887 C C . GLU D 1 6 ? -16.10541 12.21723 63.05639 1.000 123.05531 2 GLU D C 1
ATOM 8888 O O . GLU D 1 6 ? -15.93335 11.85276 64.22417 1.000 103.81910 2 GLU D O 1
ATOM 8894 N N . GLY D 1 7 ? -15.39463 11.71922 62.04730 1.000 117.86924 3 GLY D N 1
ATOM 8895 C CA . GLY D 1 7 ? -14.26713 10.85091 62.30563 1.000 98.34519 3 GLY D CA 1
ATOM 8896 C C . GLY D 1 7 ? -13.01684 11.64073 62.64208 1.000 81.87072 3 GLY D C 1
ATOM 8897 O O . GLY D 1 7 ? -12.99080 12.86922 62.58156 1.000 89.31258 3 GLY D O 1
ATOM 8898 N N . LEU D 1 8 ? -11.96051 10.91448 63.01658 1.000 65.08745 4 LEU D N 1
ATOM 8899 C CA . LEU D 1 8 ? -10.67835 11.57255 63.24832 1.000 58.64083 4 LEU D CA 1
ATOM 8900 C C . LEU D 1 8 ? -10.17891 12.24568 61.97697 1.000 62.22681 4 LEU D C 1
ATOM 8901 O O . LEU D 1 8 ? -9.65801 13.36793 62.01934 1.000 63.16874 4 LEU D O 1
ATOM 8906 N N . ALA D 1 9 ? -10.33817 11.57529 60.83293 1.000 58.97489 5 ALA D N 1
ATOM 8907 C CA . ALA D 1 9 ? -10.02154 12.20366 59.55679 1.000 62.20432 5 ALA D CA 1
ATOM 8908 C C . ALA D 1 9 ? -10.87143 13.44337 59.32490 1.000 63.56773 5 ALA D C 1
ATOM 8909 O O . ALA D 1 9 ? -10.40225 14.41313 58.71877 1.000 69.97986 5 ALA D O 1
ATOM 8911 N N . GLY D 1 10 ? -12.11604 13.43453 59.80523 1.000 68.33326 6 GLY D N 1
ATOM 8912 C CA . GLY D 1 10 ? -12.95448 14.61463 59.67535 1.000 70.76787 6 GLY D CA 1
ATOM 8913 C C . GLY D 1 10 ? -12.36969 15.81896 60.38635 1.000 61.99505 6 GLY D C 1
ATOM 8914 O O . GLY D 1 10 ? -12.26841 16.90589 59.81319 1.000 65.75304 6 GLY D O 1
ATOM 8915 N N . TYR D 1 11 ? -11.96568 15.63822 61.64683 1.000 65.62130 7 TYR D N 1
ATOM 8916 C CA . TYR D 1 11 ? -11.36722 16.74092 62.39156 1.000 60.59667 7 TYR D CA 1
ATOM 8917 C C . TYR D 1 11 ? -10.01524 17.14029 61.81535 1.000 61.94818 7 TYR D C 1
ATOM 8918 O O . TYR D 1 11 ? -9.67047 18.32777 61.82069 1.000 57.77936 7 TYR D O 1
ATOM 8927 N N . VAL D 1 12 ? -9.24601 16.17410 61.30636 1.000 58.78487 8 VAL D N 1
ATOM 8928 C CA . VAL D 1 12 ? -7.97647 16.49642 60.65677 1.000 50.76281 8 VAL D CA 1
ATOM 8929 C C . VAL D 1 12 ? -8.21135 17.40503 59.45523 1.000 58.57777 8 VAL D C 1
ATOM 8930 O O . VAL D 1 12 ? -7.56669 18.45250 59.30717 1.000 62.92708 8 VAL D O 1
ATOM 8934 N N . TYR D 1 13 ? -9.14336 17.01598 58.58001 1.000 56.59797 9 TYR D N 1
ATOM 8935 C CA . TYR D 1 13 ? -9.45383 17.83068 57.40996 1.000 54.35054 9 TYR D CA 1
ATOM 8936 C C . TYR D 1 13 ? -10.00359 19.19218 57.81363 1.000 60.68190 9 TYR D C 1
ATOM 8937 O O . TYR D 1 13 ? -9.68672 20.20713 57.18480 1.000 59.14774 9 TYR D O 1
ATOM 8946 N N . LYS D 1 14 ? -10.83677 19.23351 58.85524 1.000 61.46277 10 LYS D N 1
ATOM 8947 C CA . LYS D 1 14 ? -11.40672 20.50193 59.29521 1.000 57.33633 10 LYS D CA 1
ATOM 8948 C C . LYS D 1 14 ? -10.31867 21.44941 59.78516 1.000 62.37448 10 LYS D C 1
ATOM 8949 O O . LYS D 1 14 ? -10.31277 22.63757 59.43678 1.000 67.24724 10 LYS D O 1
ATOM 8955 N N . ALA D 1 15 ? -9.37759 20.93531 60.58106 1.000 61.23625 11 ALA D N 1
ATOM 8956 C CA . ALA D 1 15 ? -8.27897 21.76438 61.06310 1.000 62.07411 11 ALA D CA 1
ATOM 8957 C C . ALA D 1 15 ? -7.38181 22.21478 59.91761 1.000 65.09787 11 ALA D C 1
ATOM 8958 O O . ALA D 1 15 ? -6.90317 23.35510 59.91021 1.000 57.99899 11 ALA D O 1
ATOM 8960 N N . ALA D 1 16 ? -7.14365 21.33742 58.93836 1.000 63.21714 12 ALA D N 1
ATOM 8961 C CA . ALA D 1 16 ? -6.30156 21.71872 57.80845 1.000 60.24212 12 ALA D CA 1
ATOM 8962 C C . ALA D 1 16 ? -6.97686 22.77931 56.94718 1.000 62.36767 12 ALA D C 1
ATOM 8963 O O . ALA D 1 16 ? -6.31139 23.68464 56.43103 1.000 66.21800 12 ALA D O 1
ATOM 8965 N N . SER D 1 17 ? -8.29806 22.68944 56.78782 1.000 60.19309 13 SER D N 1
ATOM 8966 C CA . SER D 1 17 ? -9.02041 23.64322 55.95451 1.000 60.51162 13 SER D CA 1
ATOM 8967 C C . SER D 1 17 ? -9.17938 24.98962 56.64764 1.000 67.56794 13 SER D C 1
ATOM 8968 O O . SER D 1 17 ? -9.13671 26.03605 55.99115 1.000 61.42323 13 SER D O 1
ATOM 8971 N N . GLU D 1 18 ? -9.37115 24.98606 57.96451 1.000 60.18465 14 GLU D N 1
ATOM 8972 C CA . GLU D 1 18 ? -9.54582 26.21851 58.71785 1.000 57.56558 14 GLU D CA 1
ATOM 8973 C C . GLU D 1 18 ? -8.22179 26.82842 59.16713 1.000 65.16654 14 GLU D C 1
ATOM 8974 O O . GLU D 1 18 ? -8.22740 27.81569 59.91048 1.000 57.75570 14 GLU D O 1
ATOM 8980 N N . GLY D 1 19 ? -7.09450 26.26983 58.72915 1.000 60.39779 15 GLY D N 1
ATOM 8981 C CA . GLY D 1 19 ? -5.79336 26.83978 59.01477 1.000 51.41770 15 GLY D CA 1
ATOM 8982 C C . GLY D 1 19 ? -5.27561 26.62111 60.41676 1.000 55.95087 15 GLY D C 1
ATOM 8983 O O . GLY D 1 19 ? -4.22825 27.17806 60.76445 1.000 59.03937 15 GLY D O 1
ATOM 8984 N N . LYS D 1 20 ? -5.96568 25.82629 61.23078 1.000 62.60142 16 LYS D N 1
ATOM 8985 C CA . LYS D 1 20 ? -5.57655 25.59327 62.62082 1.000 50.93702 16 LYS D CA 1
ATOM 8986 C C . LYS D 1 20 ? -4.45949 24.55625 62.64382 1.000 60.28409 16 LYS D C 1
ATOM 8987 O O . LYS D 1 20 ? -4.69473 23.35267 62.76201 1.000 56.07195 16 LYS D O 1
ATOM 8993 N N . VAL D 1 21 ? -3.21983 25.03867 62.53706 1.000 56.99997 17 VAL D N 1
ATOM 8994 C CA . VAL D 1 21 ? -2.07124 24.14640 62.41103 1.000 59.81031 17 VAL D CA 1
ATOM 8995 C C . VAL D 1 21 ? -1.72635 23.50298 63.75168 1.000 59.05392 17 VAL D C 1
ATOM 8996 O O . VAL D 1 21 ? -1.36316 22.32073 63.81034 1.000 69.05994 17 VAL D O 1
ATOM 9000 N N . LEU D 1 22 ? -1.84179 24.25932 64.84699 1.000 53.57255 18 LEU D N 1
ATOM 9001 C CA . LEU D 1 22 ? -1.58932 23.69059 66.16732 1.000 62.86913 18 LEU D CA 1
ATOM 9002 C C . LEU D 1 22 ? -2.58582 22.58446 66.48610 1.000 66.36587 18 LEU D C 1
ATOM 9003 O O . LEU D 1 22 ? -2.20780 21.52648 67.00458 1.000 64.10586 18 LEU D O 1
ATOM 9008 N N . THR D 1 23 ? -3.86534 22.81297 66.17793 1.000 65.05284 19 THR D N 1
ATOM 9009 C CA . THR D 1 23 ? -4.88540 21.79662 66.41350 1.000 56.24089 19 THR D CA 1
ATOM 9010 C C . THR D 1 23 ? -4.60137 20.53416 65.60986 1.000 58.75461 19 THR D C 1
ATOM 9011 O O . THR D 1 23 ? -4.75275 19.41788 66.11820 1.000 61.86538 19 THR D O 1
ATOM 9015 N N . LEU D 1 24 ? -4.18235 20.69320 64.35300 1.000 63.68792 20 LEU D N 1
ATOM 9016 C CA . LEU D 1 24 ? -3.85969 19.54111 63.51650 1.000 59.35071 20 LEU D CA 1
ATOM 9017 C C . LEU D 1 24 ? -2.68440 18.75706 64.09053 1.000 57.69465 20 LEU D C 1
ATOM 9018 O O . LEU D 1 24 ? -2.74809 17.52674 64.23572 1.000 65.89976 20 LEU D O 1
ATOM 9023 N N . ALA D 1 25 ? -1.59814 19.45946 64.42553 1.000 64.80037 21 ALA D N 1
ATOM 9024 C CA . ALA D 1 25 ? -0.43838 18.79378 65.00851 1.000 60.51019 21 ALA D CA 1
ATOM 9025 C C . ALA D 1 25 ? -0.81003 18.06314 66.29244 1.000 64.84646 21 ALA D C 1
ATOM 9026 O O . ALA D 1 25 ? -0.33289 16.94941 66.54159 1.000 55.45698 21 ALA D O 1
ATOM 9028 N N . ALA D 1 26 ? -1.67238 18.66831 67.11442 1.000 64.91612 22 ALA D N 1
ATOM 9029 C CA . ALA D 1 26 ? -2.10466 18.01157 68.34363 1.000 55.87487 22 ALA D CA 1
ATOM 9030 C C . ALA D 1 26 ? -2.94011 16.77400 68.04369 1.000 52.85827 22 ALA D C 1
ATOM 9031 O O . ALA D 1 26 ? -2.80810 15.74933 68.72261 1.000 62.20282 22 ALA D O 1
ATOM 9033 N N . LEU D 1 27 ? -3.80633 16.84994 67.03137 1.000 55.31072 23 LEU D N 1
ATOM 9034 C CA . LEU D 1 27 ? -4.58697 15.68645 66.63003 1.000 54.01488 23 LEU D CA 1
ATOM 9035 C C . LEU D 1 27 ? -3.71131 14.56386 66.09473 1.000 60.11553 23 LEU D C 1
ATOM 9036 O O . LEU D 1 27 ? -4.12503 13.40034 66.13413 1.000 65.71457 23 LEU D O 1
ATOM 9041 N N . LEU D 1 28 ? -2.51879 14.88010 65.59096 1.000 66.63439 24 LEU D N 1
ATOM 9042 C CA . LEU D 1 28 ? -1.62772 13.86578 65.04087 1.000 60.58436 24 LEU D CA 1
ATOM 9043 C C . LEU D 1 28 ? -0.48762 13.48424 65.98332 1.000 61.96185 24 LEU D C 1
ATOM 9044 O O . LEU D 1 28 ? 0.46605 12.83124 65.54831 1.000 69.75929 24 LEU D O 1
ATOM 9049 N N . LEU D 1 29 ? -0.56841 13.85469 67.25918 1.000 67.77521 25 LEU D N 1
ATOM 9050 C CA . LEU D 1 29 ? 0.50308 13.56340 68.20451 1.000 62.73001 25 LEU D CA 1
ATOM 9051 C C . LEU D 1 29 ? 0.47855 12.10425 68.64255 1.000 69.11427 25 LEU D C 1
ATOM 9052 O O . LEU D 1 29 ? -0.58865 11.50905 68.81577 1.000 81.08973 25 LEU D O 1
ATOM 9057 N N . ASN D 1 30 ? 1.67309 11.53569 68.82500 1.000 75.25522 26 ASN D N 1
ATOM 9058 C CA . ASN D 1 30 ? 1.85495 10.20061 69.40146 1.000 66.48383 26 ASN D CA 1
ATOM 9059 C C . ASN D 1 30 ? 1.09567 9.12174 68.63266 1.000 69.20612 26 ASN D C 1
ATOM 9060 O O . ASN D 1 30 ? 0.64600 8.13315 69.21678 1.000 72.09452 26 ASN D O 1
ATOM 9065 N N . ARG D 1 31 ? 0.94720 9.29262 67.32307 1.000 60.98523 27 ARG D N 1
ATOM 9066 C CA . ARG D 1 31 ? 0.32421 8.28932 66.47444 1.000 69.37838 27 ARG D CA 1
ATOM 9067 C C . ARG D 1 31 ? 1.37977 7.60924 65.61218 1.000 76.99619 27 ARG D C 1
ATOM 9068 O O . ARG D 1 31 ? 2.49340 8.11243 65.44009 1.000 74.44324 27 ARG D O 1
ATOM 9076 N N . SER D 1 32 ? 1.01602 6.45134 65.06779 1.000 80.02661 28 SER D N 1
ATOM 9077 C CA . SER D 1 32 ? 1.94150 5.71417 64.22360 1.000 84.44912 28 SER D CA 1
ATOM 9078 C C . SER D 1 32 ? 2.12338 6.42478 62.88508 1.000 92.04415 28 SER D C 1
ATOM 9079 O O . SER D 1 32 ? 1.34889 7.30811 62.50563 1.000 91.39611 28 SER D O 1
ATOM 9082 N N . GLU D 1 33 ? 3.17212 6.02402 62.16463 1.000 99.75201 29 GLU D N 1
ATOM 9083 C CA . GLU D 1 33 ? 3.46613 6.64684 60.87850 1.000 86.30231 29 GLU D CA 1
ATOM 9084 C C . GLU D 1 33 ? 2.39744 6.30407 59.84711 1.000 81.90293 29 GLU D C 1
ATOM 9085 O O . GLU D 1 33 ? 1.90838 7.18405 59.12775 1.000 83.02305 29 GLU D O 1
ATOM 9091 N N . SER D 1 34 ? 2.01890 5.02513 59.76428 1.000 68.20186 30 SER D N 1
ATOM 9092 C CA . SER D 1 34 ? 1.01046 4.61403 58.79304 1.000 73.98116 30 SER D CA 1
ATOM 9093 C C . SER D 1 34 ? -0.34775 5.22899 59.10387 1.000 83.75911 30 SER D C 1
ATOM 9094 O O . SER D 1 34 ? -1.10124 5.56849 58.18384 1.000 78.36753 30 SER D O 1
ATOM 9097 N N . ASP D 1 35 ? -0.67602 5.38640 60.38798 1.000 88.55385 31 ASP D N 1
ATOM 9098 C CA . ASP D 1 35 ? -1.92672 6.04239 60.75571 1.000 83.78550 31 ASP D CA 1
ATOM 9099 C C . ASP D 1 35 ? -1.95571 7.48061 60.25512 1.000 77.53401 31 ASP D C 1
ATOM 9100 O O . ASP D 1 35 ? -2.94490 7.92197 59.66043 1.000 74.95097 31 ASP D O 1
ATOM 9105 N N . ILE D 1 36 ? -0.87336 8.22721 60.48947 1.000 71.22335 32 ILE D N 1
ATOM 9106 C CA . ILE D 1 36 ? -0.79913 9.60953 60.02233 1.000 67.78006 32 ILE D CA 1
ATOM 9107 C C . ILE D 1 36 ? -0.87381 9.66260 58.50210 1.000 65.79011 32 ILE D C 1
ATOM 9108 O O . ILE D 1 36 ? -1.53074 10.54040 57.92544 1.000 66.21793 32 ILE D O 1
ATOM 9113 N N . ARG D 1 37 ? -0.21400 8.71601 57.83076 1.000 66.97821 33 ARG D N 1
ATOM 9114 C CA . ARG D 1 37 ? -0.25278 8.66979 56.37257 1.000 69.41189 33 ARG D CA 1
ATOM 9115 C C . ARG D 1 37 ? -1.67832 8.47489 55.86855 1.000 62.71917 33 ARG D C 1
ATOM 9116 O O . ARG D 1 37 ? -2.14600 9.20835 54.98898 1.000 56.89285 33 ARG D O 1
ATOM 9124 N N . TYR D 1 38 ? -2.38545 7.48548 56.42105 1.000 67.78883 34 TYR D N 1
ATOM 9125 C CA . TYR D 1 38 ? -3.77026 7.24657 56.02487 1.000 72.60153 34 TYR D CA 1
ATOM 9126 C C . TYR D 1 38 ? -4.64825 8.45767 56.31666 1.000 72.77792 34 TYR D C 1
ATOM 9127 O O . TYR D 1 38 ? -5.48623 8.83874 55.49050 1.000 62.12791 34 TYR D O 1
ATOM 9136 N N . LEU D 1 39 ? -4.46755 9.07827 57.48654 1.000 76.01400 35 LEU D N 1
ATOM 9137 C CA . LEU D 1 39 ? -5.30627 10.21144 57.86531 1.000 63.40603 35 LEU D CA 1
ATOM 9138 C C . LEU D 1 39 ? -5.09843 11.39371 56.92940 1.000 63.91023 35 LEU D C 1
ATOM 9139 O O . LEU D 1 39 ? -6.05939 12.07994 56.56233 1.000 64.45487 35 LEU D O 1
ATOM 9144 N N . LEU D 1 40 ? -3.85198 11.65121 56.53362 1.000 59.99021 36 LEU D N 1
ATOM 9145 C CA . LEU D 1 40 ? -3.57065 12.77779 55.65481 1.000 64.57440 36 LEU D CA 1
ATOM 9146 C C . LEU D 1 40 ? -3.79153 12.45676 54.18290 1.000 72.44480 36 LEU D C 1
ATOM 9147 O O . LEU D 1 40 ? -3.82700 13.38280 53.36490 1.000 73.61864 36 LEU D O 1
ATOM 9152 N N . GLY D 1 41 ? -3.94179 11.18111 53.82620 1.000 63.52390 37 GLY D N 1
ATOM 9153 C CA . GLY D 1 41 ? -4.23830 10.81331 52.45709 1.000 68.01863 37 GLY D CA 1
ATOM 9154 C C . GLY D 1 41 ? -5.70565 10.69901 52.11903 1.000 76.86156 37 GLY D C 1
ATOM 9155 O O . GLY D 1 41 ? -6.05216 10.58629 50.93890 1.000 70.86621 37 GLY D O 1
ATOM 9156 N N . TYR D 1 42 ? -6.57780 10.72737 53.12554 1.000 75.77456 38 TYR D N 1
ATOM 9157 C CA . TYR D 1 42 ? -8.00988 10.60290 52.88799 1.000 76.26835 38 TYR D CA 1
ATOM 9158 C C . TYR D 1 42 ? -8.52828 11.76691 52.05334 1.000 72.02157 38 TYR D C 1
ATOM 9159 O O . TYR D 1 42 ? -8.18801 12.92866 52.29303 1.000 73.80107 38 TYR D O 1
ATOM 9168 N N . VAL D 1 43 ? -9.35857 11.44664 51.06746 1.000 76.16279 39 VAL D N 1
ATOM 9169 C CA . VAL D 1 43 ? -10.03616 12.45436 50.26148 1.000 77.36995 39 VAL D CA 1
ATOM 9170 C C . VAL D 1 43 ? -11.39837 12.71820 50.88840 1.000 85.84619 39 VAL D C 1
ATOM 9171 O O . VAL D 1 43 ? -12.20862 11.79803 51.04319 1.000 94.34830 39 VAL D O 1
ATOM 9175 N N . SER D 1 44 ? -11.64735 13.97028 51.25805 1.000 84.68140 40 SER D N 1
ATOM 9176 C CA . SER D 1 44 ? -12.89012 14.37349 51.89842 1.000 86.69404 40 SER D CA 1
ATOM 9177 C C . SER D 1 44 ? -13.71196 15.22057 50.93760 1.000 85.33543 40 SER D C 1
ATOM 9178 O O . SER D 1 44 ? -13.17335 16.09477 50.25133 1.000 84.04514 40 SER D O 1
ATOM 9181 N N . GLN D 1 45 ? -15.01655 14.95582 50.89348 1.000 91.66271 41 GLN D N 1
ATOM 9182 C CA . GLN D 1 45 ? -15.93889 15.63004 49.98544 1.000 91.17034 41 GLN D CA 1
ATOM 9183 C C . GLN D 1 45 ? -16.89322 16.48729 50.80879 1.000 92.62299 41 GLN D C 1
ATOM 9184 O O . GLN D 1 45 ? -17.71668 15.95891 51.56406 1.000 96.80548 41 GLN D O 1
ATOM 9190 N N . GLN D 1 46 ? -16.77828 17.80572 50.66358 1.000 84.14877 42 GLN D N 1
ATOM 9191 C CA . GLN D 1 46 ? -17.67559 18.73461 51.33638 1.000 87.90129 42 GLN D CA 1
ATOM 9192 C C . GLN D 1 46 ? -17.64362 20.06745 50.60325 1.000 88.91680 42 GLN D C 1
ATOM 9193 O O . GLN D 1 46 ? -16.67724 20.39291 49.90741 1.000 83.16555 42 GLN D O 1
ATOM 9199 N N . GL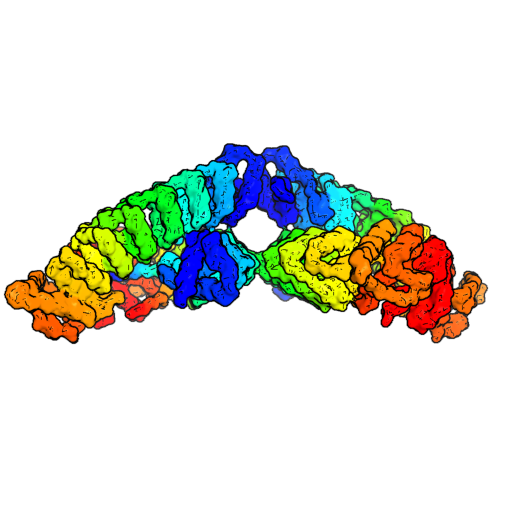Y D 1 47 ? -18.72228 20.83202 50.76752 1.000 87.78906 43 GLY D N 1
ATOM 9200 C CA . GLY D 1 47 ? -18.82431 22.14073 50.14859 1.000 82.82615 43 GLY D CA 1
ATOM 9201 C C . GLY D 1 47 ? -18.73197 22.14017 48.64103 1.000 89.08744 43 GLY D C 1
ATOM 9202 O O . GLY D 1 47 ? -18.43334 23.17937 48.04703 1.000 106.11510 43 GLY D O 1
ATOM 9203 N N . GLY D 1 48 ? -18.98595 21.00283 48.00037 1.000 94.34803 44 GLY D N 1
ATOM 9204 C CA . GLY D 1 48 ? -18.84037 20.88417 46.56617 1.000 89.58008 44 GLY D CA 1
ATOM 9205 C C . GLY D 1 48 ? -17.44282 20.56347 46.08938 1.000 94.37802 44 GLY D C 1
ATOM 9206 O O . GLY D 1 48 ? -17.20746 20.56157 44.87571 1.000 80.56242 44 GLY D O 1
ATOM 9207 N N . GLN D 1 49 ? -16.50976 20.29243 47.00013 1.000 106.72260 45 GLN D N 1
ATOM 9208 C CA . GLN D 1 49 ? -15.12702 19.99688 46.65322 1.000 82.98592 45 GLN D CA 1
ATOM 9209 C C . GLN D 1 49 ? -14.70806 18.69742 47.32084 1.000 97.62909 45 GLN D C 1
ATOM 9210 O O . GLN D 1 49 ? -14.97783 18.49186 48.50831 1.000 110.67471 45 GLN D O 1
ATOM 9216 N N . ARG D 1 50 ? -14.05161 17.82550 46.56310 1.000 87.29849 46 ARG D N 1
ATOM 9217 C CA . ARG D 1 50 ? -13.39391 16.64773 47.11458 1.000 88.39798 46 ARG D CA 1
ATOM 9218 C C . ARG D 1 50 ? -11.88988 16.88244 47.06259 1.000 87.23620 46 ARG D C 1
ATOM 9219 O O . ARG D 1 50 ? -11.32172 17.06998 45.98096 1.000 78.47902 46 ARG D O 1
ATOM 9227 N N . SER D 1 51 ? -11.25398 16.88523 48.23125 1.000 89.80069 47 SER D N 1
ATOM 9228 C CA . SER D 1 51 ? -9.85392 17.26736 48.33059 1.000 76.78693 47 SER D CA 1
ATOM 9229 C C . SER D 1 51 ? -9.22386 16.62242 49.55575 1.000 70.75528 47 SER D C 1
ATOM 9230 O O . SER D 1 51 ? -9.91467 16.14951 50.46179 1.000 73.02124 47 SER D O 1
ATOM 9233 N N . THR D 1 52 ? -7.89019 16.61087 49.56596 1.000 67.19477 48 THR D N 1
ATOM 9234 C CA . THR D 1 52 ? -7.08258 16.14206 50.67992 1.000 68.27635 48 THR D CA 1
ATOM 9235 C C . THR D 1 52 ? -6.71166 17.31205 51.58069 1.000 70.88357 48 THR D C 1
ATOM 9236 O O . THR D 1 52 ? -6.82607 18.47375 51.17717 1.000 75.04911 48 THR D O 1
ATOM 9240 N N . PRO D 1 53 ? -6.28544 17.04468 52.82311 1.000 61.31274 49 PRO D N 1
ATOM 9241 C CA . PRO D 1 53 ? -5.86892 18.15296 53.70182 1.000 55.96014 49 PRO D CA 1
ATOM 9242 C C . PRO D 1 53 ? -4.83837 19.07548 53.07160 1.000 60.35063 49 PRO D C 1
ATOM 9243 O O . PRO D 1 53 ? -4.95778 20.30298 53.18630 1.000 54.45293 49 PRO D O 1
ATOM 9247 N N . LEU D 1 54 ? -3.83493 18.51463 52.39168 1.000 51.00657 50 LEU D N 1
ATOM 9248 C CA . LEU D 1 54 ? -2.85695 19.34547 51.69679 1.000 56.43324 50 LEU D CA 1
ATOM 9249 C C . LEU D 1 54 ? -3.51670 20.18874 50.61123 1.000 63.03230 50 LEU D C 1
ATOM 9250 O O . LEU D 1 54 ? -3.22836 21.38507 50.48237 1.000 59.36502 50 LEU D O 1
ATOM 9255 N N . ILE D 1 55 ? -4.41787 19.58733 49.83090 1.000 56.35972 51 ILE D N 1
ATOM 9256 C CA . ILE D 1 55 ? -5.04337 20.31018 48.72746 1.000 64.16461 51 ILE D CA 1
ATOM 9257 C C . ILE D 1 55 ? -5.94021 21.42670 49.24879 1.000 61.77840 51 ILE D C 1
ATOM 9258 O O . ILE D 1 55 ? -5.92080 22.54716 48.72592 1.000 64.75936 51 ILE D O 1
ATOM 9263 N N . ILE D 1 56 ? -6.74132 21.14796 50.27957 1.000 51.49857 52 ILE D N 1
ATOM 9264 C CA . ILE D 1 56 ? -7.63999 22.17622 50.79538 1.000 53.81634 52 ILE D CA 1
ATOM 9265 C C . ILE D 1 56 ? -6.84784 23.28146 51.48382 1.000 55.46091 52 ILE D C 1
ATOM 9266 O O . ILE D 1 56 ? -7.21038 24.46224 51.40487 1.000 56.56571 52 ILE D O 1
ATOM 9271 N N . ALA D 1 57 ? -5.74416 22.92525 52.14957 1.000 52.90886 53 ALA D N 1
ATOM 9272 C CA . ALA D 1 57 ? -4.89381 23.94422 52.75247 1.000 49.51927 53 ALA D CA 1
ATOM 9273 C C . ALA D 1 57 ? -4.26732 24.83016 51.68583 1.000 57.77548 53 ALA D C 1
ATOM 9274 O O . ALA D 1 57 ? -4.18778 26.05251 51.85302 1.000 59.12713 53 ALA D O 1
ATOM 9276 N N . ALA D 1 58 ? -3.82506 24.23125 50.57622 1.000 59.20920 54 ALA D N 1
ATOM 9277 C CA . ALA D 1 58 ? -3.25642 25.01733 49.48719 1.000 51.22447 54 ALA D CA 1
ATOM 9278 C C . ALA D 1 58 ? -4.30280 25.92742 48.85953 1.000 59.90096 54 ALA D C 1
ATOM 9279 O O . ALA D 1 58 ? -4.02690 27.09883 48.57452 1.000 58.46189 54 ALA D O 1
ATOM 9281 N N . ARG D 1 59 ? -5.51056 25.40384 48.63631 1.000 56.66697 55 ARG D N 1
ATOM 9282 C CA . ARG D 1 59 ? -6.57747 26.20585 48.04640 1.000 57.12850 55 ARG D CA 1
ATOM 9283 C C . ARG D 1 59 ? -6.93589 27.38438 48.94262 1.000 58.90732 55 ARG D C 1
ATOM 9284 O O . ARG D 1 59 ? -7.05438 28.52244 48.47435 1.000 54.03378 55 ARG D O 1
ATOM 9292 N N . ASN D 1 60 ? -7.10882 27.13191 50.23963 1.000 59.21231 56 ASN D N 1
ATOM 9293 C CA . ASN D 1 60 ? -7.44681 28.19871 51.17117 1.000 59.21939 56 ASN D CA 1
ATOM 9294 C C . ASN D 1 60 ? -6.25640 29.08211 51.52283 1.000 64.40381 56 ASN D C 1
ATOM 9295 O O . ASN D 1 60 ? -6.44665 30.11699 52.17135 1.000 64.41795 56 ASN D O 1
ATOM 9300 N N . GLY D 1 61 ? -5.04574 28.70505 51.11791 1.000 56.96918 57 GLY D N 1
ATOM 9301 C CA . GLY D 1 61 ? -3.88829 29.55146 51.33140 1.000 54.65547 57 GLY D CA 1
ATOM 9302 C C . GLY D 1 61 ? -3.29945 29.51221 52.72215 1.000 64.34669 57 GLY D C 1
ATOM 9303 O O . GLY D 1 61 ? -2.68687 30.49389 53.15428 1.000 63.46669 57 GLY D O 1
ATOM 9304 N N . HIS D 1 62 ? -3.45989 28.40249 53.43952 1.000 55.51463 58 HIS D N 1
ATOM 9305 C CA . HIS D 1 62 ? -2.91156 28.26404 54.78741 1.000 55.69882 58 HIS D CA 1
ATOM 9306 C C . HIS D 1 62 ? -1.48013 27.76058 54.66095 1.000 63.18799 58 HIS D C 1
ATOM 9307 O O . HIS D 1 62 ? -1.21992 26.55704 54.62377 1.000 59.13935 58 HIS D O 1
ATOM 9314 N N . ALA D 1 63 ? -0.53623 28.70392 54.59958 1.000 56.97698 59 ALA D N 1
ATOM 9315 C CA . ALA D 1 63 ? 0.85887 28.34827 54.36265 1.000 56.58305 59 ALA D CA 1
ATOM 9316 C C . ALA D 1 63 ? 1.46070 27.57246 55.52777 1.000 68.92720 59 ALA D C 1
ATOM 9317 O O . ALA D 1 63 ? 2.32124 26.71208 55.31335 1.000 66.88983 59 ALA D O 1
ATOM 9319 N N . LYS D 1 64 ? 1.03249 27.85821 56.75984 1.000 70.94276 60 LYS D N 1
ATOM 9320 C CA . LYS D 1 64 ? 1.57954 27.14370 57.90982 1.000 59.25450 60 LYS D CA 1
ATOM 9321 C C . LYS D 1 64 ? 1.18005 25.67248 57.88830 1.000 65.66379 60 LYS D C 1
ATOM 9322 O O . LYS D 1 64 ? 2.01255 24.79169 58.14334 1.000 55.52579 60 LYS D O 1
ATOM 9328 N N . VAL D 1 65 ? -0.08690 25.38760 57.57645 1.000 61.48418 61 VAL D N 1
ATOM 9329 C CA . VAL D 1 65 ? -0.53691 24.00213 57.47326 1.000 51.71139 61 VAL D CA 1
ATOM 9330 C C . VAL D 1 65 ? 0.19860 23.28552 56.34786 1.000 61.99294 61 VAL D C 1
ATOM 9331 O O . VAL D 1 65 ? 0.57509 22.11454 56.47915 1.000 54.70446 61 VAL D O 1
ATOM 9335 N N . VAL D 1 66 ? 0.42182 23.97705 55.22781 1.000 55.71130 62 VAL D N 1
ATOM 9336 C CA . VAL D 1 66 ? 1.12645 23.36465 54.10545 1.000 60.92487 62 VAL D CA 1
ATOM 9337 C C . VAL D 1 66 ? 2.56884 23.04977 54.48401 1.000 58.06038 62 VAL D C 1
ATOM 9338 O O . VAL D 1 66 ? 3.08406 21.96795 54.17354 1.000 50.41335 62 VAL D O 1
ATOM 9342 N N . ARG D 1 67 ? 3.24255 23.98250 55.16247 1.000 49.70987 63 ARG D N 1
ATOM 9343 C CA . ARG D 1 67 ? 4.61361 23.72913 55.59218 1.000 58.63477 63 ARG D CA 1
ATOM 9344 C C . ARG D 1 67 ? 4.67362 22.57182 56.58006 1.000 64.93253 63 ARG D C 1
ATOM 9345 O O . ARG D 1 67 ? 5.59543 21.74909 56.52601 1.000 62.36337 63 ARG D O 1
ATOM 9353 N N . LEU D 1 68 ? 3.69586 22.48490 57.48627 1.000 55.54437 64 LEU D N 1
ATOM 9354 C CA . LEU D 1 68 ? 3.67338 21.37398 58.43318 1.000 59.54200 64 LEU D CA 1
ATOM 9355 C C . LEU D 1 68 ? 3.48128 20.04478 57.71328 1.000 62.29436 64 LEU D C 1
ATOM 9356 O O . LEU D 1 68 ? 4.18795 19.06780 57.98781 1.000 58.93199 64 LEU D O 1
ATOM 9361 N N . LEU D 1 69 ? 2.52643 19.99118 56.78128 1.000 57.64423 65 LEU D N 1
ATOM 9362 C CA . LEU D 1 69 ? 2.25807 18.74725 56.06824 1.000 50.98532 65 LEU D CA 1
ATOM 9363 C C . LEU D 1 69 ? 3.42553 18.34114 55.17823 1.000 59.52730 65 LEU D C 1
ATOM 9364 O O . LEU D 1 69 ? 3.65948 17.14424 54.97621 1.000 61.41201 65 LEU D O 1
ATOM 9369 N N . LEU D 1 70 ? 4.17104 19.31059 54.64598 1.000 51.36264 66 LEU D N 1
ATOM 9370 C CA . LEU D 1 70 ? 5.28832 18.98458 53.76604 1.000 63.78429 66 LEU D CA 1
ATOM 9371 C C . LEU D 1 70 ? 6.52960 18.58672 54.55857 1.000 63.22119 66 LEU D C 1
ATOM 9372 O O . LEU D 1 70 ? 7.04745 17.47544 54.40479 1.000 59.38317 66 LEU D O 1
ATOM 9377 N N . GLU D 1 71 ? 7.01926 19.48574 55.41521 1.000 59.88373 67 GLU D N 1
ATOM 9378 C CA . GLU D 1 71 ? 8.28916 19.25027 56.09561 1.000 60.33698 67 GLU D CA 1
ATOM 9379 C C . GLU D 1 71 ? 8.17972 18.11809 57.11041 1.000 67.19469 67 GLU D C 1
ATOM 9380 O O . GLU D 1 71 ? 9.03415 17.22531 57.15220 1.000 76.32838 67 GLU D O 1
ATOM 9386 N N . HIS D 1 72 ? 7.13288 18.13414 57.93620 1.000 66.84696 68 HIS D N 1
ATOM 9387 C CA . HIS D 1 72 ? 7.04549 17.18673 59.04341 1.000 59.65018 68 HIS D CA 1
ATOM 9388 C C . HIS D 1 72 ? 6.46833 15.84727 58.59475 1.000 66.50509 68 HIS D C 1
ATOM 9389 O O . HIS D 1 72 ? 7.10832 14.80110 58.74593 1.000 74.25709 68 HIS D O 1
ATOM 9396 N N . TYR D 1 73 ? 5.25818 15.86068 58.04117 1.000 55.54202 69 TYR D N 1
ATOM 9397 C CA . TYR D 1 73 ? 4.54006 14.63078 57.73717 1.000 53.31451 69 TYR D CA 1
ATOM 9398 C C . TYR D 1 73 ? 4.85208 14.06812 56.35603 1.000 59.44775 69 TYR D C 1
ATOM 9399 O O . TYR D 1 73 ? 4.49115 12.91775 56.08232 1.000 65.63654 69 TYR D O 1
ATOM 9408 N N . ARG D 1 74 ? 5.50256 14.84498 55.48709 1.000 64.36925 70 ARG D N 1
ATOM 9409 C CA . ARG D 1 74 ? 5.96179 14.37014 54.17940 1.000 58.16643 70 ARG D CA 1
ATOM 9410 C C . ARG D 1 74 ? 4.79577 13.87567 53.32259 1.000 67.02169 70 ARG D C 1
ATOM 9411 O O . ARG D 1 74 ? 4.82514 12.77868 52.76060 1.000 71.17314 70 ARG D O 1
ATOM 9419 N N . VAL D 1 75 ? 3.75890 14.70866 53.22182 1.000 64.67879 71 VAL D N 1
ATOM 9420 C CA . VAL D 1 75 ? 2.58341 14.35847 52.43552 1.000 58.42139 71 VAL D CA 1
ATOM 9421 C C . VAL D 1 75 ? 2.94062 14.34200 50.95568 1.000 77.77418 71 VAL D C 1
ATOM 9422 O O . VAL D 1 75 ? 3.71961 15.17683 50.47438 1.000 70.10548 71 VAL D O 1
ATOM 9426 N N . GLN D 1 76 ? 2.38292 13.37489 50.22872 1.000 88.26101 72 GLN D N 1
ATOM 9427 C CA . GLN D 1 76 ? 2.55605 13.32851 48.78374 1.000 81.59630 72 GLN D CA 1
ATOM 9428 C C . GLN D 1 76 ? 1.99959 14.59440 48.14424 1.000 82.74334 72 GLN D C 1
ATOM 9429 O O . GLN D 1 76 ? 0.97223 15.12715 48.57277 1.000 77.69335 72 GLN D O 1
ATOM 9435 N N . THR D 1 77 ? 2.68682 15.07817 47.11069 1.000 80.65664 73 THR D N 1
ATOM 9436 C CA . THR D 1 77 ? 2.22798 16.25127 46.37954 1.000 68.89347 73 THR D CA 1
ATOM 9437 C C . THR D 1 77 ? 1.41621 15.90091 45.14032 1.000 77.33601 73 THR D C 1
ATOM 9438 O O . THR D 1 77 ? 0.70776 16.76817 44.61621 1.000 74.47435 73 THR D O 1
ATOM 9442 N N . GLN D 1 78 ? 1.49272 14.65550 44.66823 1.000 76.56699 74 GLN D N 1
ATOM 9443 C CA . GLN D 1 78 ? 0.80442 14.25104 43.44912 1.000 67.35474 74 GLN D CA 1
ATOM 9444 C C . GLN D 1 78 ? -0.69007 14.03495 43.64586 1.000 75.65107 74 GLN D C 1
ATOM 9445 O O . GLN D 1 78 ? -1.39571 13.80236 42.65815 1.000 78.24575 74 GLN D O 1
ATOM 9451 N N . GLN D 1 79 ? -1.18331 14.09655 44.88141 1.000 77.03233 75 GLN D N 1
ATOM 9452 C CA . GLN D 1 79 ? -2.60033 13.87465 45.13691 1.000 73.84938 75 GLN D CA 1
ATOM 9453 C C . GLN D 1 79 ? -3.44371 14.90996 44.40377 1.000 69.94329 75 GLN D C 1
ATOM 9454 O O . GLN D 1 79 ? -3.13492 16.10460 44.40949 1.000 80.02506 75 GLN D O 1
ATOM 9460 N N . THR D 1 80 ? -4.51194 14.44316 43.76316 1.000 70.10410 76 THR D N 1
ATOM 9461 C CA . THR D 1 80 ? -5.39262 15.29691 42.98263 1.000 70.30928 76 THR D CA 1
ATOM 9462 C C . THR D 1 80 ? -6.81436 15.21901 43.52170 1.000 69.96274 76 THR D C 1
ATOM 9463 O O . THR D 1 80 ? -7.21230 14.23762 44.15538 1.000 76.02426 76 THR D O 1
ATOM 9467 N N . GLY D 1 81 ? -7.57706 16.27158 43.25556 1.000 66.03642 77 GLY D N 1
ATOM 9468 C CA . GLY D 1 81 ? -8.95611 16.32990 43.67717 1.000 73.04809 77 GLY D CA 1
ATOM 9469 C C . GLY D 1 81 ? -9.75004 17.26312 42.79194 1.000 78.88685 77 GLY D C 1
ATOM 9470 O O . GLY D 1 81 ? -9.29120 17.68352 41.72777 1.000 75.23266 77 GLY D O 1
ATOM 9471 N N . THR D 1 82 ? -10.95683 17.58423 43.24977 1.000 83.92240 78 THR D N 1
ATOM 9472 C CA . THR D 1 82 ? -11.86020 18.47754 42.53627 1.000 81.85420 78 THR D CA 1
ATOM 9473 C C . THR D 1 82 ? -12.07687 19.72774 43.37629 1.000 94.35209 78 THR D C 1
ATOM 9474 O O . THR D 1 82 ? -12.64605 19.65322 44.47087 1.000 86.72185 78 THR D O 1
ATOM 9478 N N . VAL D 1 83 ? -11.62122 20.86878 42.86609 1.000 102.20466 79 VAL D N 1
ATOM 9479 C CA . VAL D 1 83 ? -11.77769 22.15131 43.53873 1.000 98.78713 79 VAL D CA 1
ATOM 9480 C C . VAL D 1 83 ? -12.87646 22.93500 42.83288 1.000 105.06185 79 VAL D C 1
ATOM 9481 O O . VAL D 1 83 ? -13.16155 22.72105 41.64842 1.000 98.97440 79 VAL D O 1
ATOM 9485 N N . ARG D 1 84 ? -13.50376 23.84746 43.57239 1.000 105.21462 80 ARG D N 1
ATOM 9486 C CA . ARG D 1 84 ? -14.65622 24.59715 43.08105 1.000 104.65432 80 ARG D CA 1
ATOM 9487 C C . ARG D 1 84 ? -14.42135 26.08322 43.30597 1.000 103.49507 80 ARG D C 1
ATOM 9488 O O . ARG D 1 84 ? -14.41476 26.54944 44.44988 1.000 106.18939 80 ARG D O 1
ATOM 9496 N N . PHE D 1 85 ? -14.22761 26.82008 42.21882 1.000 122.03488 81 PHE D N 1
ATOM 9497 C CA . PHE D 1 85 ? -14.23155 28.27205 42.26610 1.000 123.32614 81 PHE D CA 1
ATOM 9498 C C . PHE D 1 85 ? -15.63865 28.78799 41.97356 1.000 134.61117 81 PHE D C 1
ATOM 9499 O O . PHE D 1 85 ? -16.55777 28.02327 41.67320 1.000 144.42277 81 PHE D O 1
ATOM 9507 N N . ASP D 1 86 ? -15.80554 30.10899 42.06829 1.000 125.80247 82 ASP D N 1
ATOM 9508 C CA . ASP D 1 86 ? -17.13577 30.68770 41.90512 1.000 130.59199 82 ASP D CA 1
ATOM 9509 C C . ASP D 1 86 ? -17.68719 30.44678 40.50561 1.000 142.37591 82 ASP D C 1
ATOM 9510 O O . ASP D 1 86 ? -18.90863 30.43781 40.31085 1.000 137.21915 82 ASP D O 1
ATOM 9515 N N . GLY D 1 87 ? -16.81204 30.23834 39.52672 1.000 141.50226 83 GLY D N 1
ATOM 9516 C CA . GLY D 1 87 ? -17.24553 30.09941 38.15257 1.000 135.17521 83 GLY D CA 1
ATOM 9517 C C . GLY D 1 87 ? -17.33170 28.67397 37.64590 1.000 143.50944 83 GLY D C 1
ATOM 9518 O O . GLY D 1 87 ? -18.31567 28.30331 36.99845 1.000 145.64663 83 GLY D O 1
ATOM 9519 N N . TYR D 1 88 ? -16.32463 27.85584 37.94324 1.000 135.33911 84 TYR D N 1
ATOM 9520 C CA . TYR D 1 88 ? -16.17787 26.55486 37.30481 1.000 141.05524 84 TYR D CA 1
ATOM 9521 C C . TYR D 1 88 ? -15.91273 25.47741 38.35182 1.000 114.23861 84 TYR D C 1
ATOM 9522 O O . TYR D 1 88 ? -15.84614 25.74271 39.55553 1.000 98.32014 84 TYR D O 1
ATOM 9531 N N . VAL D 1 89 ? -15.76663 24.24478 37.86794 1.000 119.25036 85 VAL D N 1
ATOM 9532 C CA . VAL D 1 89 ? -15.42210 23.08358 38.67976 1.000 104.74085 85 VAL D CA 1
ATOM 9533 C C . VAL D 1 89 ? -14.34321 22.30529 37.93898 1.000 116.63137 85 VAL D C 1
ATOM 9534 O O . VAL D 1 89 ? -14.52575 21.94431 36.77083 1.000 120.23782 85 VAL D O 1
ATOM 9538 N N . ILE D 1 90 ? -13.22340 22.05021 38.61245 1.000 104.96257 86 ILE D N 1
ATOM 9539 C CA . ILE D 1 90 ? -12.02444 21.50874 37.98202 1.000 99.59261 86 ILE D CA 1
ATOM 9540 C C . ILE D 1 90 ? -11.68331 20.17629 38.63559 1.000 96.89912 86 ILE D C 1
ATOM 9541 O O . ILE D 1 90 ? -11.61179 20.08599 39.86610 1.000 92.72795 86 ILE D O 1
ATOM 9546 N N . ASP D 1 91 ? -11.46094 19.15141 37.81373 1.000 94.75487 87 ASP D N 1
ATOM 9547 C CA . ASP D 1 91 ? -11.11550 17.81761 38.28668 1.000 93.17771 87 ASP D CA 1
ATOM 9548 C C . ASP D 1 91 ? -9.62253 17.55681 38.12698 1.000 84.12465 87 ASP D C 1
ATOM 9549 O O . ASP D 1 91 ? -8.96457 18.12368 37.25316 1.000 69.91118 87 ASP D O 1
ATOM 9554 N N . GLY D 1 92 ? -9.09755 16.67738 38.97453 1.000 91.60960 88 GLY D N 1
ATOM 9555 C CA . GLY D 1 92 ? -7.70021 16.28151 38.87107 1.000 84.06232 88 GLY D CA 1
ATOM 9556 C C . GLY D 1 92 ? -6.71705 17.41043 39.08833 1.000 83.54049 88 GLY D C 1
ATOM 9557 O O . GLY D 1 92 ? -5.73703 17.53112 38.34207 1.000 79.09520 88 GLY D O 1
ATOM 9558 N N . ALA D 1 93 ? -6.95446 18.24193 40.09733 1.000 82.40960 89 ALA D N 1
ATOM 9559 C CA . ALA D 1 93 ? -6.09358 19.37610 40.39939 1.000 67.51688 89 ALA D CA 1
ATOM 9560 C C . ALA D 1 93 ? -5.22683 19.05483 41.60807 1.000 74.79939 89 ALA D C 1
ATOM 9561 O O . ALA D 1 93 ? -5.73820 18.62329 42.64656 1.000 71.15402 89 ALA D O 1
ATOM 9563 N N . THR D 1 94 ? -3.91995 19.26022 41.46831 1.000 74.01006 90 THR D N 1
ATOM 9564 C CA . THR D 1 94 ? -3.01513 19.10593 42.59404 1.000 64.24299 90 THR D CA 1
ATOM 9565 C C . THR D 1 94 ? -3.09587 20.32613 43.50686 1.000 63.76467 90 THR D C 1
ATOM 9566 O O . THR D 1 94 ? -3.74383 21.33006 43.19770 1.000 67.28672 90 THR D O 1
ATOM 9570 N N . ALA D 1 95 ? -2.42220 20.22794 44.65412 1.000 63.33277 91 ALA D N 1
ATOM 9571 C CA . ALA D 1 95 ? -2.36424 21.36304 45.56786 1.000 66.18236 91 ALA D CA 1
ATOM 9572 C C . ALA D 1 95 ? -1.65798 22.54814 44.92225 1.000 65.68186 91 ALA D C 1
ATOM 9573 O O . ALA D 1 95 ? -2.04155 23.70455 45.13887 1.000 63.44865 91 ALA D O 1
ATOM 9575 N N . LEU D 1 96 ? -0.62884 22.27719 44.11448 1.000 65.94426 92 LEU D N 1
ATOM 9576 C CA . LEU D 1 96 ? 0.09351 23.35358 43.44431 1.000 62.33190 92 LEU D CA 1
ATOM 9577 C C . LEU D 1 96 ? -0.80306 24.09083 42.45889 1.000 62.54491 92 LEU D C 1
ATOM 9578 O O . LEU D 1 96 ? -0.76197 25.32433 42.37454 1.000 54.58296 92 LEU D O 1
ATOM 9583 N N . TRP D 1 97 ? -1.62174 23.35237 41.70479 1.000 65.47608 93 TRP D N 1
ATOM 9584 C CA . TRP D 1 97 ? -2.53735 23.99538 40.76862 1.000 65.29159 93 TRP D CA 1
ATOM 9585 C C . TRP D 1 97 ? -3.54873 24.86380 41.50346 1.000 66.16314 93 TRP D C 1
ATOM 9586 O O . TRP D 1 97 ? -3.84436 25.98510 41.07324 1.000 63.80141 93 TRP D O 1
ATOM 9597 N N . CYS D 1 98 ? -4.09564 24.35877 42.61227 1.000 54.03087 94 CYS D N 1
ATOM 9598 C CA . CYS D 1 98 ? -5.06046 25.13872 43.37921 1.000 58.97823 94 CYS D CA 1
ATOM 9599 C C . CYS D 1 98 ? -4.41982 26.39894 43.94267 1.000 65.26081 94 CYS D C 1
ATOM 9600 O O . CYS D 1 98 ? -5.03456 27.47266 43.93968 1.000 64.16607 94 CYS D O 1
ATOM 9603 N N . ALA D 1 99 ? -3.17871 26.28899 44.42320 1.000 58.83920 95 ALA D N 1
ATOM 9604 C CA . ALA D 1 99 ? -2.49288 27.45543 44.96777 1.000 61.37395 95 ALA D CA 1
ATOM 9605 C C . ALA D 1 99 ? -2.19790 28.47943 43.88026 1.000 60.65578 95 ALA D C 1
ATOM 9606 O O . ALA D 1 99 ? -2.32575 29.68812 44.10764 1.000 63.18864 95 ALA D O 1
ATOM 9608 N N . ALA D 1 100 ? -1.80513 28.01641 42.69134 1.000 66.37509 96 ALA D N 1
ATOM 9609 C CA . ALA D 1 100 ? -1.55559 28.93877 41.58919 1.000 57.24280 96 ALA D CA 1
ATOM 9610 C C . ALA D 1 100 ? -2.84056 29.62296 41.14250 1.000 59.76159 96 ALA D C 1
ATOM 9611 O O . ALA D 1 100 ? -2.83925 30.82170 40.83797 1.000 65.36655 96 ALA D O 1
ATOM 9613 N N . GLY D 1 101 ? -3.94795 28.88004 41.10504 1.000 55.65789 97 GLY D N 1
ATOM 9614 C CA . GLY D 1 101 ? -5.20701 29.46968 40.68273 1.000 70.36124 97 GLY D CA 1
ATOM 9615 C C . GLY D 1 101 ? -5.75492 30.46890 41.68338 1.000 76.30882 97 GLY D C 1
ATOM 9616 O O . GLY D 1 101 ? -6.22521 31.54492 41.30359 1.000 90.18338 97 GLY D O 1
ATOM 9617 N N . ALA D 1 102 ? -5.70130 30.13255 42.97343 1.000 66.30887 98 ALA D N 1
ATOM 9618 C CA . ALA D 1 102 ? -6.22396 31.01517 44.00822 1.000 62.70824 98 ALA D CA 1
ATOM 9619 C C . ALA D 1 102 ? -5.27459 32.15355 44.35807 1.000 59.99187 98 ALA D C 1
ATOM 9620 O O . ALA D 1 102 ? -5.66726 33.05650 45.10463 1.000 62.64125 98 ALA D O 1
ATOM 9622 N N . GLY D 1 103 ? -4.04640 32.13382 43.84778 1.000 60.07512 99 GLY D N 1
ATOM 9623 C CA . GLY D 1 103 ? -3.11892 33.22584 44.06587 1.000 61.66836 99 GLY D CA 1
ATOM 9624 C C . GLY D 1 103 ? -2.47358 33.23711 45.43616 1.000 60.52528 99 GLY D C 1
ATOM 9625 O O . GLY D 1 103 ? -2.42882 34.27927 46.09642 1.000 71.08131 99 GLY D O 1
ATOM 9626 N N . HIS D 1 104 ? -1.96442 32.08930 45.87333 1.000 60.52627 100 HIS D N 1
ATOM 9627 C CA . HIS D 1 104 ? -1.27972 31.95589 47.15847 1.000 57.85075 100 HIS D CA 1
ATOM 9628 C C . HIS D 1 104 ? 0.20139 31.72172 46.86726 1.000 60.04400 100 HIS D C 1
ATOM 9629 O O . HIS D 1 104 ? 0.63985 30.58832 46.66394 1.000 60.19627 100 HIS D O 1
ATOM 9636 N N . PHE D 1 105 ? 0.97156 32.81299 46.85877 1.000 64.70881 101 PHE D N 1
ATOM 9637 C CA . PHE D 1 105 ? 2.36868 32.74101 46.43997 1.000 59.06376 101 PHE D CA 1
ATOM 9638 C C . PHE D 1 105 ? 3.19426 31.87376 47.38349 1.000 63.24567 101 PHE D C 1
ATOM 9639 O O . PHE D 1 105 ? 4.01764 31.06666 46.93395 1.000 59.99865 101 PHE D O 1
ATOM 9647 N N . GLU D 1 106 ? 2.99435 32.03080 48.69542 1.000 69.20644 102 GLU D N 1
ATOM 9648 C CA . GLU D 1 106 ? 3.79356 31.28005 49.65971 1.000 57.29948 102 GLU D CA 1
ATOM 9649 C C . GLU D 1 106 ? 3.55156 29.78152 49.53750 1.000 62.97689 102 GLU D C 1
ATOM 9650 O O . GLU D 1 106 ? 4.49240 28.98463 49.63111 1.000 55.47356 102 GLU D O 1
ATOM 9656 N N . VAL D 1 107 ? 2.29817 29.37731 49.32545 1.000 58.18979 103 VAL D N 1
ATOM 9657 C CA . VAL D 1 107 ? 2.00195 27.95803 49.16260 1.000 57.17078 103 VAL D CA 1
ATOM 9658 C C . VAL D 1 107 ? 2.63928 27.42245 47.88598 1.000 66.77694 103 VAL D C 1
ATOM 9659 O O . VAL D 1 107 ? 3.13989 26.29068 47.85302 1.000 59.08490 103 VAL D O 1
ATOM 9663 N N . VAL D 1 108 ? 2.63649 28.22471 46.81802 1.000 57.61740 104 VAL D N 1
ATOM 9664 C CA . VAL D 1 108 ? 3.28064 27.81039 45.57391 1.000 57.37212 104 VAL D CA 1
ATOM 9665 C C . VAL D 1 108 ? 4.77399 27.60732 45.79539 1.000 64.65524 104 VAL D C 1
ATOM 9666 O O . VAL D 1 108 ? 5.35728 26.61412 45.34472 1.000 62.41780 104 VAL D O 1
ATOM 9670 N N . LYS D 1 109 ? 5.41441 28.54987 46.49212 1.000 58.56898 105 LYS D N 1
ATOM 9671 C CA . LYS D 1 109 ? 6.83379 28.40849 46.80597 1.000 59.16439 105 LYS D CA 1
ATOM 9672 C C . LYS D 1 109 ? 7.09196 27.15118 47.62774 1.000 67.69065 105 LYS D C 1
ATOM 9673 O O . LYS D 1 109 ? 8.03093 26.39571 47.35115 1.000 60.87957 105 LYS D O 1
ATOM 9679 N N . LEU D 1 110 ? 6.26459 26.91540 48.65019 1.000 71.35123 106 LEU D N 1
ATOM 9680 C CA . LEU D 1 110 ? 6.44898 25.74975 49.50986 1.000 62.19700 106 LEU D CA 1
ATOM 9681 C C . LEU D 1 110 ? 6.31849 24.45187 48.72446 1.000 64.07709 106 LEU D C 1
ATOM 9682 O O . LEU D 1 110 ? 7.11956 23.52659 48.90192 1.000 66.59506 106 LEU D O 1
ATOM 9687 N N . LEU D 1 111 ? 5.31522 24.36373 47.85012 1.000 55.72022 107 LEU D N 1
ATOM 9688 C CA . LEU D 1 111 ? 5.10196 23.12893 47.10346 1.000 60.41137 107 LEU D CA 1
ATOM 9689 C C . LEU D 1 111 ? 6.18683 22.91599 46.05416 1.000 67.48170 107 LEU D C 1
ATOM 9690 O O . LEU D 1 111 ? 6.69670 21.79958 45.90366 1.000 62.92814 107 LEU D O 1
ATOM 9695 N N . VAL D 1 112 ? 6.56335 23.97156 45.32699 1.000 69.83335 108 VAL D N 1
ATOM 9696 C CA . VAL D 1 112 ? 7.59583 23.83620 44.30284 1.000 69.94321 108 VAL D CA 1
ATOM 9697 C C . VAL D 1 112 ? 8.93485 23.47685 44.93469 1.000 65.69864 108 VAL D C 1
ATOM 9698 O O . VAL D 1 112 ? 9.66041 22.60857 44.43401 1.000 73.16811 108 VAL D O 1
ATOM 9702 N N . SER D 1 113 ? 9.28030 24.12698 46.04949 1.000 66.51012 109 SER D N 1
ATOM 9703 C CA . SER D 1 113 ? 10.54122 23.83602 46.72105 1.000 69.04363 109 SER D CA 1
ATOM 9704 C C . SER D 1 113 ? 10.56601 22.44200 47.33510 1.000 66.48906 109 SER D C 1
ATOM 9705 O O . SER D 1 113 ? 11.64904 21.93834 47.65075 1.000 68.29126 109 SER D O 1
ATOM 9708 N N . HIS D 1 114 ? 9.40606 21.80863 47.51177 1.000 70.24890 110 HIS D N 1
ATOM 9709 C CA . HIS D 1 114 ? 9.33029 20.43989 48.00242 1.000 60.23892 110 HIS D CA 1
ATOM 9710 C C . HIS D 1 114 ? 9.09757 19.43125 46.88236 1.000 71.85043 110 HIS D C 1
ATOM 9711 O O . HIS D 1 114 ? 8.68300 18.29899 47.15123 1.000 77.99680 110 HIS D O 1
ATOM 9718 N N . GLY D 1 115 ? 9.34688 19.82083 45.63547 1.000 71.23107 111 GLY D N 1
ATOM 9719 C CA . GLY D 1 115 ? 9.35760 18.87878 44.53559 1.000 62.91696 111 GLY D CA 1
ATOM 9720 C C . GLY D 1 115 ? 8.03511 18.63255 43.84953 1.000 71.26325 111 GLY D C 1
ATOM 9721 O O . GLY D 1 115 ? 7.91564 17.64458 43.11572 1.000 81.50007 111 GLY D O 1
ATOM 9722 N N . ALA D 1 116 ? 7.03590 19.48544 44.06136 1.000 77.12726 112 ALA D N 1
ATOM 9723 C CA . ALA D 1 116 ? 5.76854 19.31668 43.36484 1.000 68.69507 112 ALA D CA 1
ATOM 9724 C C . ALA D 1 116 ? 5.96374 19.50913 41.86651 1.000 70.46391 112 ALA D C 1
ATOM 9725 O O . ALA D 1 116 ? 6.77500 20.32634 41.42239 1.000 78.65268 112 ALA D O 1
ATOM 9727 N N . ASN D 1 117 ? 5.21241 18.73833 41.08370 1.000 76.78071 113 ASN D N 1
ATOM 9728 C CA . ASN D 1 117 ? 5.31145 18.80297 39.62938 1.000 75.57725 113 ASN D CA 1
ATOM 9729 C C . ASN D 1 117 ? 4.77591 20.14331 39.14392 1.000 73.79057 113 ASN D C 1
ATOM 9730 O O . ASN D 1 117 ? 3.57423 20.41307 39.23978 1.000 76.57385 113 ASN D O 1
ATOM 9735 N N . VAL D 1 118 ? 5.66884 20.98678 38.61978 1.000 58.26447 114 VAL D N 1
ATOM 9736 C CA . VAL D 1 118 ? 5.26814 22.29422 38.11390 1.000 70.35677 114 VAL D CA 1
ATOM 9737 C C . VAL D 1 118 ? 4.46120 22.20861 36.82909 1.000 77.09326 114 VAL D C 1
ATOM 9738 O O . VAL D 1 118 ? 3.86157 23.20897 36.41882 1.000 73.87837 114 VAL D O 1
ATOM 9742 N N . ASN D 1 119 ? 4.42357 21.04446 36.18560 1.000 78.24887 115 ASN D N 1
ATOM 9743 C CA . ASN D 1 119 ? 3.72545 20.86216 34.91965 1.000 74.99084 115 ASN D CA 1
ATOM 9744 C C . ASN D 1 119 ? 2.65954 19.77781 35.02560 1.000 74.77944 115 ASN D C 1
ATOM 9745 O O . ASN D 1 119 ? 2.46844 18.97762 34.10755 1.000 81.51176 115 ASN D O 1
ATOM 9750 N N . HIS D 1 120 ? 1.94784 19.73867 36.14821 1.000 81.82624 116 HIS D N 1
ATOM 9751 C CA . HIS D 1 120 ? 0.86020 18.78608 36.30515 1.000 83.26669 116 HIS D CA 1
ATOM 9752 C C . HIS D 1 120 ? -0.35970 19.24530 35.51544 1.000 88.99603 116 HIS D C 1
ATOM 9753 O O . HIS D 1 120 ? -0.63569 20.44243 35.39570 1.000 89.58069 116 HIS D O 1
ATOM 9760 N N . THR D 1 121 ? -1.09577 18.27735 34.97805 1.000 91.45417 117 THR D N 1
ATOM 9761 C CA . THR D 1 121 ? -2.17297 18.54348 34.03513 1.000 90.42612 117 THR D CA 1
ATOM 9762 C C . THR D 1 121 ? -3.52888 18.27712 34.67446 1.000 86.00113 117 THR D C 1
ATOM 9763 O O . THR D 1 121 ? -3.73383 17.23544 35.30696 1.000 93.93236 117 THR D O 1
ATOM 9767 N N . THR D 1 122 ? -4.44466 19.22569 34.50233 1.000 80.44156 118 THR D N 1
ATOM 9768 C CA . THR D 1 122 ? -5.84637 19.04992 34.84205 1.000 76.95994 118 THR D CA 1
ATOM 9769 C C . THR D 1 122 ? -6.49854 18.07926 33.85094 1.000 93.15861 118 THR D C 1
ATOM 9770 O O . THR D 1 122 ? -5.89438 17.66753 32.85620 1.000 94.62249 118 THR D O 1
ATOM 9774 N N . VAL D 1 123 ? -7.74450 17.68941 34.13816 1.000 95.54480 119 VAL D N 1
ATOM 9775 C CA . VAL D 1 123 ? -8.52620 16.96594 33.13868 1.000 86.88279 119 VAL D CA 1
ATOM 9776 C C . VAL D 1 123 ? -8.72580 17.83175 31.90322 1.000 87.49972 119 VAL D C 1
ATOM 9777 O O . VAL D 1 123 ? -8.84495 17.31797 30.78398 1.000 88.82601 119 VAL D O 1
ATOM 9781 N N . THR D 1 124 ? -8.76168 19.15203 32.08149 1.000 85.12286 120 THR D N 1
ATOM 9782 C CA . THR D 1 124 ? -8.72753 20.09726 30.97499 1.000 73.63475 120 THR D CA 1
ATOM 9783 C C . THR D 1 124 ? -7.31740 20.30230 30.43598 1.000 76.11758 120 THR D C 1
ATOM 9784 O O . THR D 1 124 ? -7.12725 21.13245 29.54159 1.000 78.42287 120 THR D O 1
ATOM 9788 N N . ASN D 1 125 ? -6.33559 19.56426 30.96021 1.000 83.40146 121 ASN D N 1
ATOM 9789 C CA . ASN D 1 125 ? -4.93060 19.69561 30.56923 1.000 82.50550 121 ASN D CA 1
ATOM 9790 C C . ASN D 1 125 ? -4.42248 21.11502 30.81130 1.000 81.58418 121 ASN D C 1
ATOM 9791 O O . ASN D 1 125 ? -3.69539 21.68462 29.99541 1.000 83.25638 121 ASN D O 1
ATOM 9796 N N . SER D 1 126 ? -4.80571 21.68667 31.94955 1.000 83.83784 122 SER D N 1
ATOM 9797 C CA . SER D 1 126 ? -4.41422 23.03742 32.32922 1.000 80.72106 122 SER D CA 1
ATOM 9798 C C . SER D 1 126 ? -3.29471 22.96833 33.36014 1.000 77.87653 122 SER D C 1
ATOM 9799 O O . SER D 1 126 ? -3.48348 22.42233 34.45236 1.000 80.84712 122 SER D O 1
ATOM 9802 N N . THR D 1 127 ? -2.13522 23.51798 33.01056 1.000 76.15428 123 THR D N 1
ATOM 9803 C CA . THR D 1 127 ? -1.03611 23.61085 33.95211 1.000 73.44952 123 THR D CA 1
ATOM 9804 C C . THR D 1 127 ? -1.32738 24.69331 34.98893 1.000 79.14438 123 THR D C 1
ATOM 9805 O O . THR D 1 127 ? -2.14657 25.58501 34.75394 1.000 88.28579 123 THR D O 1
ATOM 9809 N N . PRO D 1 128 ? -0.67823 24.62955 36.15569 1.000 66.32149 124 PRO D N 1
ATOM 9810 C CA . PRO D 1 128 ? -0.80715 25.74163 37.11170 1.000 70.61143 124 PRO D CA 1
ATOM 9811 C C . PRO D 1 128 ? -0.33788 27.06733 36.54138 1.000 72.65001 124 PRO D C 1
ATOM 9812 O O . PRO D 1 128 ? -0.82890 28.12537 36.95944 1.000 67.52659 124 PRO D O 1
ATOM 9816 N N . LEU D 1 129 ? 0.59820 27.03852 35.58892 1.000 71.41852 125 LEU D N 1
ATOM 9817 C CA . LEU D 1 129 ? 1.01354 28.26623 34.92067 1.000 72.55598 125 LEU D CA 1
ATOM 9818 C C . LEU D 1 129 ? -0.14502 28.89199 34.15368 1.000 75.17908 125 LEU D C 1
ATOM 9819 O O . LEU D 1 129 ? -0.30065 30.11919 34.14230 1.000 70.29865 125 LEU D O 1
ATOM 9824 N N . ARG D 1 130 ? -0.97665 28.06599 33.51202 1.000 65.56095 126 ARG D N 1
ATOM 9825 C CA . ARG D 1 130 ? -2.15010 28.60612 32.83406 1.000 72.57301 126 ARG D CA 1
ATOM 9826 C C . ARG D 1 130 ? -3.12380 29.21715 33.83208 1.000 66.59903 126 ARG D C 1
ATOM 9827 O O . ARG D 1 130 ? -3.74755 30.24423 33.54891 1.000 72.74685 126 ARG D O 1
ATOM 9835 N N . ALA D 1 131 ? -3.26392 28.60462 35.00955 1.000 64.35510 127 ALA D N 1
ATOM 9836 C CA . ALA D 1 131 ? -4.12171 29.18452 36.03775 1.000 72.13912 127 ALA D CA 1
ATOM 9837 C C . ALA D 1 131 ? -3.59631 30.54194 36.48751 1.000 75.82676 127 ALA D C 1
ATOM 9838 O O . ALA D 1 131 ? -4.36773 31.49808 36.64204 1.000 74.69585 127 ALA D O 1
ATOM 9840 N N . ALA D 1 132 ? -2.28089 30.64795 36.69081 1.000 69.54695 128 ALA D N 1
ATOM 9841 C CA . ALA D 1 132 ? -1.69848 31.91823 37.10977 1.000 62.38387 128 ALA D CA 1
ATOM 9842 C C . ALA D 1 132 ? -1.80110 32.97715 36.01753 1.000 73.98314 128 ALA D C 1
ATOM 9843 O O . ALA D 1 132 ? -1.94299 34.16647 36.32328 1.000 64.58629 128 ALA D O 1
ATOM 9845 N N . CYS D 1 133 ? -1.72769 32.57294 34.74631 1.000 72.45472 129 CYS D N 1
ATOM 9846 C CA . CYS D 1 133 ? -1.87871 33.53199 33.65563 1.000 65.12644 129 CYS D CA 1
ATOM 9847 C C . CYS D 1 133 ? -3.33029 33.96049 33.47730 1.000 68.68953 129 CYS D C 1
ATOM 9848 O O . CYS D 1 133 ? -3.59465 35.11413 33.11868 1.000 63.56066 129 CYS D O 1
ATOM 9851 N N . PHE D 1 134 ? -4.27455 33.04691 33.70946 1.000 71.06460 130 PHE D N 1
ATOM 9852 C CA . PHE D 1 134 ? -5.68564 33.41339 33.74939 1.000 72.59224 130 PHE D CA 1
ATOM 9853 C C . PHE D 1 134 ? -5.94016 34.43025 34.85283 1.000 83.57213 130 PHE D C 1
ATOM 9854 O O . PHE D 1 134 ? -6.62027 35.44123 34.64174 1.000 80.32379 130 PHE D O 1
ATOM 9862 N N . ASP D 1 135 ? -5.39476 34.17396 36.04432 1.000 81.49820 131 ASP D N 1
ATOM 9863 C CA . ASP D 1 135 ? -5.58713 35.09084 37.16153 1.000 87.70927 131 ASP D CA 1
ATOM 9864 C C . ASP D 1 135 ? -4.90269 36.43004 36.91781 1.000 77.20453 131 ASP D C 1
ATOM 9865 O O . ASP D 1 135 ? -5.35880 37.46003 37.42765 1.000 76.69128 131 ASP D O 1
ATOM 9870 N N . GLY D 1 136 ? -3.82079 36.44046 36.14439 1.000 63.99339 132 GLY D N 1
ATOM 9871 C CA . GLY D 1 136 ? -3.06407 37.65987 35.94788 1.000 69.53830 132 GLY D CA 1
ATOM 9872 C C . GLY D 1 136 ? -2.06052 37.94462 37.03938 1.000 69.60390 132 GLY D C 1
ATOM 9873 O O . GLY D 1 136 ? -1.71732 39.10845 37.26936 1.000 70.66741 132 GLY D O 1
ATOM 9874 N N . ARG D 1 137 ? -1.57882 36.90956 37.72332 1.000 69.09080 133 ARG D N 1
ATOM 9875 C CA . ARG D 1 137 ? -0.62029 37.05992 38.81591 1.000 67.29232 133 ARG D CA 1
ATOM 9876 C C . ARG D 1 137 ? 0.78445 36.95156 38.23764 1.000 64.68487 133 ARG D C 1
ATOM 9877 O O . ARG D 1 137 ? 1.30523 35.85104 38.04135 1.000 64.61945 133 ARG D O 1
ATOM 9885 N N . LEU D 1 138 ? 1.40447 38.10324 37.96861 1.000 50.87497 134 LEU D N 1
ATOM 9886 C CA . LEU D 1 138 ? 2.72828 38.10338 37.35545 1.000 60.02915 134 LEU D CA 1
ATOM 9887 C C . LEU D 1 138 ? 3.77365 37.46412 38.26068 1.000 62.38667 134 LEU D C 1
ATOM 9888 O O . LEU D 1 138 ? 4.71068 36.82761 37.76779 1.000 59.65751 134 LEU D O 1
ATOM 9893 N N . ASP D 1 139 ? 3.63129 37.61453 39.57943 1.000 74.73289 135 ASP D N 1
ATOM 9894 C CA . ASP D 1 139 ? 4.61567 37.05454 40.50186 1.000 60.50806 135 ASP D CA 1
ATOM 9895 C C . ASP D 1 139 ? 4.65215 35.53231 40.41438 1.000 61.97258 135 ASP D C 1
ATOM 9896 O O . ASP D 1 139 ? 5.72485 34.92984 40.27511 1.000 63.33391 135 ASP D O 1
ATOM 9901 N N . ILE D 1 140 ? 3.48261 34.89333 40.48672 1.000 62.40453 136 ILE D N 1
ATOM 9902 C CA . ILE D 1 140 ? 3.42261 33.43718 40.41640 1.000 63.77821 136 ILE D CA 1
ATOM 9903 C C . ILE D 1 140 ? 3.85791 32.94910 39.04069 1.000 70.66010 136 ILE D C 1
ATOM 9904 O O . ILE D 1 140 ? 4.53121 31.91916 38.91904 1.000 67.58824 136 ILE D O 1
ATOM 9909 N N . VAL D 1 141 ? 3.48649 33.67985 37.98576 1.000 72.39583 137 VAL D N 1
ATOM 9910 C CA . VAL D 1 141 ? 3.89030 33.30349 36.63194 1.000 64.68271 137 VAL D CA 1
ATOM 9911 C C . VAL D 1 141 ? 5.40861 33.31352 36.50943 1.000 58.09291 137 VAL D C 1
ATOM 9912 O O . VAL D 1 141 ? 6.01730 32.36092 36.00498 1.000 64.66243 137 VAL D O 1
ATOM 9916 N N . LYS D 1 142 ? 6.04007 34.39906 36.96300 1.000 55.27141 138 LYS D N 1
ATOM 9917 C CA . LYS D 1 142 ? 7.49368 34.49733 36.89990 1.000 62.93321 138 LYS D CA 1
ATOM 9918 C C . LYS D 1 142 ? 8.15633 33.41031 37.73425 1.000 73.34504 138 LYS D C 1
ATOM 9919 O O . LYS D 1 142 ? 9.13998 32.79898 37.29926 1.000 67.30656 138 LYS D O 1
ATOM 9925 N N . TYR D 1 143 ? 7.62834 33.14871 38.93436 1.000 72.27732 139 TYR D N 1
ATOM 9926 C CA . TYR D 1 143 ? 8.21573 32.11551 39.78082 1.000 66.35923 139 TYR D CA 1
ATOM 9927 C C . TYR D 1 143 ? 8.12876 30.74566 39.12175 1.000 64.44199 139 TYR D C 1
ATOM 9928 O O . TYR D 1 143 ? 9.10226 29.98294 39.12868 1.000 59.89186 139 TYR D O 1
ATOM 9937 N N . LEU D 1 144 ? 6.97046 30.41488 38.54759 1.000 59.30509 140 LEU D N 1
ATOM 9938 C CA . LEU D 1 144 ? 6.80302 29.11141 37.91558 1.000 53.56221 140 LEU D CA 1
ATOM 9939 C C . LEU D 1 144 ? 7.70362 28.97311 36.69444 1.000 72.73917 140 LEU D C 1
ATOM 9940 O O . LEU D 1 144 ? 8.39182 27.95821 36.53334 1.000 73.41719 140 LEU D O 1
ATOM 9945 N N . VAL D 1 145 ? 7.72141 29.98872 35.82570 1.000 75.93867 141 VAL D N 1
ATOM 9946 C CA . VAL D 1 145 ? 8.56380 29.92725 34.63305 1.000 73.90855 141 VAL D CA 1
ATOM 9947 C C . VAL D 1 145 ? 10.03182 29.80228 35.02163 1.000 74.93985 141 VAL D C 1
ATOM 9948 O O . VAL D 1 145 ? 10.79073 29.04350 34.40517 1.000 79.63303 141 VAL D O 1
ATOM 9952 N N . GLU D 1 146 ? 10.45215 30.52674 36.06115 1.000 66.59732 142 GLU D N 1
ATOM 9953 C CA . GLU D 1 146 ? 11.82659 30.43163 36.53605 1.000 66.68750 142 GLU D CA 1
ATOM 9954 C C . GLU D 1 146 ? 12.12936 29.10055 37.21157 1.000 63.75933 142 GLU D C 1
ATOM 9955 O O . GLU D 1 146 ? 13.29615 28.83774 37.52144 1.000 65.45173 142 GLU D O 1
ATOM 9961 N N . ASN D 1 147 ? 11.12209 28.26204 37.44445 1.000 69.12372 143 ASN D N 1
ATOM 9962 C CA . ASN D 1 147 ? 11.30563 26.92864 38.00431 1.000 71.28893 143 ASN D CA 1
ATOM 9963 C C . ASN D 1 147 ? 10.86348 25.85662 37.01338 1.000 83.51996 143 ASN D C 1
ATOM 9964 O O . ASN D 1 147 ? 10.24706 24.85386 37.38439 1.000 71.28101 143 ASN D O 1
ATOM 9969 N N . ASN D 1 148 ? 11.16796 26.07834 35.73111 1.000 75.35552 144 ASN D N 1
ATOM 9970 C CA . ASN D 1 148 ? 11.00038 25.08004 34.67089 1.000 74.35815 144 ASN D CA 1
ATOM 9971 C C . ASN D 1 148 ? 9.53483 24.70806 34.44236 1.000 77.81523 144 ASN D C 1
ATOM 9972 O O . ASN D 1 148 ? 9.20517 23.53824 34.24377 1.000 80.28022 144 ASN D O 1
ATOM 9977 N N . ALA D 1 149 ? 8.65039 25.70134 34.45592 1.000 81.07893 145 ALA D N 1
ATOM 9978 C CA . ALA D 1 149 ? 7.27202 25.47633 34.04324 1.000 77.95784 145 ALA D CA 1
ATOM 9979 C C . ALA D 1 149 ? 7.18514 25.56730 32.52657 1.000 62.73463 145 ALA D C 1
ATOM 9980 O O . ALA D 1 149 ? 7.65304 26.54096 31.92833 1.000 75.34135 145 ALA D O 1
ATOM 9982 N N . ASN D 1 150 ? 6.59475 24.54994 31.90545 1.000 79.97130 146 ASN D N 1
ATOM 9983 C CA . ASN D 1 150 ? 6.53273 24.49280 30.45024 1.000 78.46807 146 ASN D CA 1
ATOM 9984 C C . ASN D 1 150 ? 5.52849 25.51533 29.93160 1.000 69.75231 146 ASN D C 1
ATOM 9985 O O . ASN D 1 150 ? 4.32698 25.41375 30.20215 1.000 75.10146 146 ASN D O 1
ATOM 9990 N N . ILE D 1 151 ? 6.02615 26.49833 29.17775 1.000 62.77064 147 ILE D N 1
ATOM 9991 C CA . ILE D 1 151 ? 5.18018 27.57457 28.67985 1.000 65.29974 147 ILE D CA 1
ATOM 9992 C C . ILE D 1 151 ? 4.28691 27.11429 27.53448 1.000 78.01523 147 ILE D C 1
ATOM 9993 O O . ILE D 1 151 ? 3.27533 27.76282 27.24002 1.000 71.51839 147 ILE D O 1
ATOM 9998 N N . SER D 1 152 ? 4.62062 25.99760 26.89049 1.000 77.17795 148 SER D N 1
ATOM 9999 C CA . SER D 1 152 ? 3.98364 25.59077 25.64622 1.000 66.14372 148 SER D CA 1
ATOM 10000 C C . SER D 1 152 ? 2.91711 24.51658 25.82938 1.000 76.92712 148 SER D C 1
ATOM 10001 O O . SER D 1 152 ? 2.39430 24.00834 24.83264 1.000 90.92309 148 SER D O 1
ATOM 10004 N N . ILE D 1 153 ? 2.57750 24.15935 27.06408 1.000 86.80439 149 ILE D N 1
ATOM 10005 C CA . ILE D 1 153 ? 1.56363 23.14086 27.31995 1.000 82.48269 149 ILE D CA 1
ATOM 10006 C C . ILE D 1 153 ? 0.20277 23.82671 27.37135 1.000 85.04177 149 ILE D C 1
ATOM 10007 O O . ILE D 1 153 ? -0.08404 24.59408 28.29413 1.000 92.65568 149 ILE D O 1
ATOM 10012 N N . ALA D 1 154 ? -0.63627 23.54705 26.37999 1.000 63.94139 150 ALA D N 1
ATOM 10013 C CA . ALA D 1 154 ? -1.96396 24.13158 26.28196 1.000 74.01752 150 ALA D CA 1
ATOM 10014 C C . ALA D 1 154 ? -3.01666 23.15757 26.80034 1.000 74.68084 150 ALA D C 1
ATOM 10015 O O . ALA D 1 154 ? -2.73916 21.99087 27.08662 1.000 71.35681 150 ALA D O 1
ATOM 10017 N N . ASN D 1 155 ? -4.24784 23.65666 26.91134 1.000 75.03467 151 ASN D N 1
ATOM 10018 C CA . ASN D 1 155 ? -5.35334 22.85974 27.43024 1.000 74.23758 151 ASN D CA 1
ATOM 10019 C C . ASN D 1 155 ? -5.88967 21.91057 26.36433 1.000 82.41078 151 ASN D C 1
ATOM 10020 O O . ASN D 1 155 ? -5.23026 21.67524 25.34636 1.000 81.05298 151 ASN D O 1
ATOM 10025 N N . LYS D 1 156 ? -7.08846 21.36465 26.58235 1.000 87.15690 152 LYS D N 1
ATOM 10026 C CA . LYS D 1 156 ? -7.65561 20.42025 25.62702 1.000 84.34908 152 LYS D CA 1
ATOM 10027 C C . LYS D 1 156 ? -8.18636 21.09629 24.36939 1.000 82.96382 152 LYS D C 1
ATOM 10028 O O . LYS D 1 156 ? -8.61091 20.39480 23.44532 1.000 93.91869 152 LYS D O 1
ATOM 10034 N N . TYR D 1 157 ? -8.17711 22.42880 24.31049 1.000 80.88946 153 TYR D N 1
ATOM 10035 C CA . TYR D 1 157 ? -8.54332 23.16714 23.10844 1.000 80.47993 153 TYR D CA 1
ATOM 10036 C C . TYR D 1 157 ? -7.33672 23.83342 22.45478 1.000 81.47730 153 TYR D C 1
ATOM 10037 O O . TYR D 1 157 ? -7.50551 24.74371 21.63638 1.000 78.26787 153 TYR D O 1
ATOM 10046 N N . ASP D 1 158 ? -6.12328 23.40132 22.80938 1.000 77.86421 154 ASP D N 1
ATOM 10047 C CA . ASP D 1 158 ? -4.88435 23.98762 22.29124 1.000 82.47734 154 ASP D CA 1
ATOM 10048 C C . ASP D 1 158 ? -4.81600 25.48825 22.57216 1.000 87.20934 154 ASP D C 1
ATOM 10049 O O . ASP D 1 158 ? -4.29359 26.26680 21.77186 1.000 78.18855 154 ASP D O 1
ATOM 10054 N N . ASN D 1 159 ? -5.34660 25.89599 23.72330 1.000 88.73745 155 ASN D N 1
ATOM 10055 C CA . ASN D 1 159 ? -5.31735 27.29028 24.15327 1.000 77.32874 155 ASN D CA 1
ATOM 10056 C C . ASN D 1 159 ? -4.10178 27.48284 25.05398 1.000 91.87768 155 ASN D C 1
ATOM 10057 O O . ASN D 1 159 ? -4.08981 27.02112 26.20012 1.000 93.61920 155 ASN D O 1
ATOM 10062 N N . THR D 1 160 ? -3.07802 28.15598 24.53541 1.000 79.44442 156 THR D N 1
ATOM 10063 C CA . THR D 1 160 ? -1.83001 28.31389 25.26387 1.000 89.58197 156 THR D CA 1
ATOM 10064 C C . THR D 1 160 ? -1.97308 29.36235 26.36584 1.000 85.45714 156 THR D C 1
ATOM 10065 O O . THR D 1 160 ? -2.99348 30.04590 26.48862 1.000 76.17431 156 THR D O 1
ATOM 10069 N N . CYS D 1 161 ? -0.92171 29.47846 27.18246 1.000 76.71685 157 CYS D N 1
ATOM 10070 C CA . CYS D 1 161 ? -0.90903 30.49220 28.23257 1.000 77.14619 157 CYS D CA 1
ATOM 10071 C C . CYS D 1 161 ? -0.94742 31.89432 27.63951 1.000 79.82106 157 CYS D C 1
ATOM 10072 O O . CYS D 1 161 ? -1.58673 32.79693 28.19469 1.000 73.81285 157 CYS D O 1
ATOM 10075 N N . LEU D 1 162 ? -0.27336 32.09284 26.50425 1.000 80.47237 158 LEU D N 1
ATOM 10076 C CA . LEU D 1 162 ? -0.26848 33.40343 25.86414 1.000 67.66317 158 LEU D CA 1
ATOM 10077 C C . LEU D 1 162 ? -1.66023 33.78593 25.37521 1.000 71.49281 158 LEU D C 1
ATOM 10078 O O . LEU D 1 162 ? -2.05780 34.95201 25.47436 1.000 65.07863 158 LEU D O 1
ATOM 10083 N N . MET D 1 163 ? -2.42165 32.81493 24.86374 1.000 73.75966 159 MET D N 1
ATOM 10084 C CA . MET D 1 163 ? -3.76130 33.10599 24.36042 1.000 72.93199 159 MET D CA 1
ATOM 10085 C C . MET D 1 163 ? -4.67228 33.61094 25.47234 1.000 78.55805 159 MET D C 1
ATOM 10086 O O . MET D 1 163 ? -5.33253 34.64614 25.32723 1.000 78.68446 159 MET D O 1
ATOM 10091 N N . ILE D 1 164 ? -4.72873 32.88515 26.59113 1.000 77.87240 160 ILE D N 1
ATOM 10092 C CA . ILE D 1 164 ? -5.60333 33.29051 27.68662 1.000 77.48012 160 ILE D CA 1
ATOM 10093 C C . ILE D 1 164 ? -5.08961 34.57149 28.33377 1.000 73.30638 160 ILE D C 1
ATOM 10094 O O . ILE D 1 164 ? -5.87772 35.42875 28.75515 1.000 71.49676 160 ILE D O 1
ATOM 10099 N N . ALA D 1 165 ? -3.76394 34.73617 28.39885 1.000 67.93496 161 ALA D N 1
ATOM 10100 C CA . ALA D 1 165 ? -3.19578 35.95962 28.95305 1.000 72.80952 161 ALA D CA 1
ATOM 10101 C C . ALA D 1 165 ? -3.57209 37.17188 28.11165 1.000 84.48654 161 ALA D C 1
ATOM 10102 O O . ALA D 1 165 ? -3.84891 38.24953 28.65117 1.000 83.91490 161 ALA D O 1
ATOM 10104 N N . ALA D 1 166 ? -3.59293 37.01378 26.78612 1.000 82.99536 162 ALA D N 1
ATOM 10105 C CA . ALA D 1 166 ? -3.97330 38.11034 25.90580 1.000 72.90048 162 ALA D CA 1
ATOM 10106 C C . ALA D 1 166 ? -5.47683 38.34922 25.90536 1.000 67.16810 162 ALA D C 1
ATOM 10107 O O . ALA D 1 166 ? -5.91606 39.49754 25.78178 1.000 70.23834 162 ALA D O 1
ATOM 10109 N N . TYR D 1 167 ? -6.27709 37.28972 26.03921 1.000 62.06182 163 TYR D N 1
ATOM 10110 C CA . TYR D 1 167 ? -7.72504 37.46543 26.06534 1.000 67.27980 163 TYR D CA 1
ATOM 10111 C C . TYR D 1 167 ? -8.17670 38.15437 27.34678 1.000 80.71084 163 TYR D C 1
ATOM 10112 O O . TYR D 1 167 ? -9.07805 39.00101 27.31701 1.000 66.33507 163 TYR D O 1
ATOM 10121 N N . LYS D 1 168 ? -7.56704 37.80554 28.48266 1.000 86.31547 164 LYS D N 1
ATOM 10122 C CA . LYS D 1 168 ? -7.97485 38.39190 29.75340 1.000 70.49886 164 LYS D CA 1
ATOM 10123 C C . LYS D 1 168 ? -7.47358 39.81824 29.93947 1.000 72.06029 164 LYS D C 1
ATOM 10124 O O . LYS D 1 168 ? -7.97830 40.52563 30.81785 1.000 76.89415 164 LYS D O 1
ATOM 10130 N N . GLY D 1 169 ? -6.50122 40.25556 29.14483 1.000 76.85821 165 GLY D N 1
ATOM 10131 C CA . GLY D 1 169 ? -6.07499 41.63913 29.15981 1.000 74.62047 165 GLY D CA 1
ATOM 10132 C C . GLY D 1 169 ? -4.91880 41.96957 30.07463 1.000 81.41737 165 GLY D C 1
ATOM 10133 O O . GLY D 1 169 ? -4.64564 43.15647 30.29040 1.000 92.08395 165 GLY D O 1
ATOM 10134 N N . HIS D 1 170 ? -4.22979 40.97075 30.61831 1.000 84.57539 166 HIS D N 1
ATOM 10135 C CA . HIS D 1 170 ? -3.09132 41.21623 31.50053 1.000 83.82423 166 HIS D CA 1
ATOM 10136 C C . HIS D 1 170 ? -1.86719 41.47795 30.63188 1.000 80.66240 166 HIS D C 1
ATOM 10137 O O . HIS D 1 170 ? -1.20562 40.54658 30.16963 1.000 75.94302 166 HIS D O 1
ATOM 10144 N N . THR D 1 171 ? -1.56209 42.75851 30.41006 1.000 71.27330 167 THR D N 1
ATOM 10145 C CA . THR D 1 171 ? -0.50369 43.12047 29.47185 1.000 73.46350 167 THR D CA 1
ATOM 10146 C C . THR D 1 171 ? 0.86533 42.66513 29.96604 1.000 72.94659 167 THR D C 1
ATOM 10147 O O . THR D 1 171 ? 1.70097 42.21306 29.17261 1.000 78.36942 167 THR D O 1
ATOM 10151 N N . ASP D 1 172 ? 1.11123 42.77100 31.27467 1.000 78.30817 168 ASP D N 1
ATOM 10152 C CA . ASP D 1 172 ? 2.43697 42.46992 31.80724 1.000 82.49958 168 ASP D CA 1
ATOM 10153 C C . ASP D 1 172 ? 2.79105 40.99754 31.63495 1.000 77.44015 168 ASP D C 1
ATOM 10154 O O . ASP D 1 172 ? 3.92761 40.66596 31.27293 1.000 69.64004 168 ASP D O 1
ATOM 10159 N N . VAL D 1 173 ? 1.83684 40.09764 31.88598 1.000 72.83760 169 VAL D N 1
ATOM 10160 C CA . VAL D 1 173 ? 2.13596 38.67898 31.72636 1.000 76.75671 169 VAL D CA 1
ATOM 10161 C C . VAL D 1 173 ? 2.32725 38.33816 30.25404 1.000 73.43006 169 VAL D C 1
ATOM 10162 O O . VAL D 1 173 ? 3.10994 37.44331 29.91714 1.000 68.20566 169 VAL D O 1
ATOM 10166 N N . VAL D 1 174 ? 1.65416 39.05790 29.35316 1.000 76.61195 170 VAL D N 1
ATOM 10167 C CA . VAL D 1 174 ? 1.87727 38.84987 27.92529 1.000 75.98985 170 VAL D CA 1
ATOM 10168 C C . VAL D 1 174 ? 3.29204 39.26917 27.54647 1.000 73.03356 170 VAL D C 1
ATOM 10169 O O . VAL D 1 174 ? 3.99776 38.55243 26.82527 1.000 64.81501 170 VAL D O 1
ATOM 10173 N N . ARG D 1 175 ? 3.72460 40.44019 28.02585 1.000 60.90504 171 ARG D N 1
ATOM 10174 C CA . ARG D 1 175 ? 5.09659 40.87704 27.78336 1.000 69.82410 171 ARG D CA 1
ATOM 10175 C C . ARG D 1 175 ? 6.09625 39.85647 28.31028 1.000 76.54113 171 ARG D C 1
ATOM 10176 O O . ARG D 1 175 ? 7.07678 39.52443 27.63125 1.000 78.33631 171 ARG D O 1
ATOM 10184 N N . TYR D 1 176 ? 5.85776 39.34230 29.51902 1.000 75.62127 172 TYR D N 1
ATOM 10185 C CA . TYR D 1 176 ? 6.78600 38.38654 30.11414 1.000 74.39141 172 TYR D CA 1
ATOM 10186 C C . TYR D 1 176 ? 6.83704 37.09117 29.31210 1.000 75.34540 172 TYR D C 1
ATOM 10187 O O . TYR D 1 176 ? 7.92194 36.57232 29.02420 1.000 67.67801 172 TYR D O 1
ATOM 10196 N N . LEU D 1 177 ? 5.67145 36.55129 28.94368 1.000 77.59850 173 LEU D N 1
ATOM 10197 C CA . LEU D 1 177 ? 5.64031 35.31236 28.17320 1.000 73.05109 173 LEU D CA 1
ATOM 10198 C C . LEU D 1 177 ? 6.31373 35.48689 26.81905 1.000 78.91231 173 LEU D C 1
ATOM 10199 O O . LEU D 1 177 ? 7.04239 34.59802 26.36202 1.000 67.72649 173 LEU D O 1
ATOM 10204 N N . LEU D 1 178 ? 6.08948 36.62893 26.16342 1.000 77.68032 174 LEU D N 1
ATOM 10205 C CA . LEU D 1 178 ? 6.73409 36.87120 24.87761 1.000 87.30583 174 LEU D CA 1
ATOM 10206 C C . LEU D 1 178 ? 8.24584 36.98024 25.02954 1.000 74.17373 174 LEU D C 1
ATOM 10207 O O . LEU D 1 178 ? 8.99621 36.43731 24.21017 1.000 83.13568 174 LEU D O 1
ATOM 10212 N N . GLU D 1 179 ? 8.71452 37.66808 26.07447 1.000 65.28608 175 GLU D N 1
ATOM 10213 C CA . GLU D 1 179 ? 10.15023 37.72894 26.32146 1.000 67.52863 175 GLU D CA 1
ATOM 10214 C C . GLU D 1 179 ? 10.72923 36.37290 26.70228 1.000 73.68683 175 GLU D C 1
ATOM 10215 O O . GLU D 1 179 ? 11.93383 36.15799 26.53159 1.000 67.74468 175 GLU D O 1
ATOM 10221 N N . GLN D 1 180 ? 9.90547 35.45761 27.21284 1.000 80.10830 176 GLN D N 1
ATOM 10222 C CA . GLN D 1 180 ? 10.32930 34.09368 27.49359 1.000 79.14102 176 GLN D CA 1
ATOM 10223 C C . GLN D 1 180 ? 10.22530 33.19095 26.27023 1.000 77.36777 176 GLN D C 1
ATOM 10224 O O . GLN D 1 180 ? 10.20693 31.96297 26.41596 1.000 77.24516 176 GLN D O 1
ATOM 10230 N N . ARG D 1 181 ? 10.14245 33.78057 25.07533 1.000 92.79745 177 ARG D N 1
ATOM 10231 C CA . ARG D 1 181 ? 10.14648 33.04792 23.80763 1.000 73.62361 177 ARG D CA 1
ATOM 10232 C C . ARG D 1 181 ? 8.96575 32.08616 23.70219 1.000 69.86106 177 ARG D C 1
ATOM 10233 O O . ARG D 1 181 ? 9.10022 30.95681 23.22833 1.000 84.74504 177 ARG D O 1
ATOM 10241 N N . ALA D 1 182 ? 7.79628 32.53694 24.14510 1.000 72.01157 178 ALA D N 1
ATOM 10242 C CA . ALA D 1 182 ? 6.57225 31.79450 23.88425 1.000 76.31646 178 ALA D CA 1
ATOM 10243 C C . ALA D 1 182 ? 6.16594 31.99711 22.43205 1.000 82.57156 178 ALA D C 1
ATOM 10244 O O . ALA D 1 182 ? 6.19676 33.12153 21.92324 1.000 95.95538 178 ALA D O 1
ATOM 10246 N N . ASP D 1 183 ? 5.80342 30.90966 21.76284 1.000 82.61181 179 ASP D N 1
ATOM 10247 C CA . ASP D 1 183 ? 5.44140 30.97061 20.35295 1.000 86.59621 179 ASP D CA 1
ATOM 10248 C C . ASP D 1 183 ? 4.19869 31.83241 20.16647 1.000 88.66907 179 ASP D C 1
ATOM 10249 O O . ASP D 1 183 ? 3.12177 31.46724 20.66222 1.000 102.55419 179 ASP D O 1
ATOM 10254 N N . PRO D 1 184 ? 4.29367 32.96926 19.47257 1.000 81.10442 180 PRO D N 1
ATOM 10255 C CA . PRO D 1 184 ? 3.09369 33.78779 19.25238 1.000 75.11437 180 PRO D CA 1
ATOM 10256 C C . PRO D 1 184 ? 2.15891 33.20641 18.20960 1.000 82.13312 180 PRO D C 1
ATOM 10257 O O . PRO D 1 184 ? 0.96988 33.54989 18.20596 1.000 81.79890 180 PRO D O 1
ATOM 10261 N N . ASN D 1 185 ? 2.65367 32.33090 17.33445 1.000 87.00297 181 ASN D N 1
ATOM 10262 C CA . ASN D 1 185 ? 1.88776 31.81883 16.20741 1.000 88.89674 181 ASN D CA 1
ATOM 10263 C C . ASN D 1 185 ? 1.21481 30.48365 16.50742 1.000 91.29496 181 ASN D C 1
ATOM 10264 O O . ASN D 1 185 ? 0.91123 29.72759 15.57813 1.000 99.60687 181 ASN D O 1
ATOM 10269 N N . ALA D 1 186 ? 0.97997 30.17506 17.77892 1.000 87.78249 182 ALA D N 1
ATOM 10270 C CA . ALA D 1 186 ? 0.24775 28.96518 18.12103 1.000 87.17907 182 ALA D CA 1
ATOM 10271 C C . ALA D 1 186 ? -1.21714 29.11416 17.73077 1.000 89.86922 182 ALA D C 1
ATOM 10272 O O . ALA D 1 186 ? -1.80451 30.19222 17.85828 1.000 87.83676 182 ALA D O 1
ATOM 10274 N N . LYS D 1 187 ? -1.80553 28.02571 17.24274 1.000 76.10389 183 LYS D N 1
ATOM 10275 C CA . LYS D 1 187 ? -3.19129 28.01413 16.79549 1.000 84.27684 183 LYS D CA 1
ATOM 10276 C C . LYS D 1 187 ? -3.99754 27.07157 17.67558 1.000 77.08241 183 LYS D C 1
ATOM 10277 O O . LYS D 1 187 ? -3.56182 25.94940 17.95367 1.000 79.39450 183 LYS D O 1
ATOM 10283 N N . ALA D 1 188 ? -5.16935 27.52914 18.10745 1.000 70.16284 184 ALA D N 1
ATOM 10284 C CA . ALA D 1 188 ? -6.02873 26.74882 18.98710 1.000 81.49404 184 ALA D CA 1
ATOM 10285 C C . ALA D 1 188 ? -6.76269 25.67858 18.17940 1.000 90.29642 184 ALA D C 1
ATOM 10286 O O . ALA D 1 188 ? -6.47395 25.44324 17.00261 1.000 89.87400 184 ALA D O 1
ATOM 10288 N N . HIS D 1 189 ? -7.72561 25.00685 18.81848 1.000 94.61100 185 HIS D N 1
ATOM 10289 C CA . HIS D 1 189 ? -8.53321 24.01703 18.11179 1.000 90.52477 185 HIS D CA 1
ATOM 10290 C C . HIS D 1 189 ? -9.29189 24.65304 16.95571 1.000 101.19812 185 HIS D C 1
ATOM 10291 O O . HIS D 1 189 ? -9.35377 24.08868 15.85697 1.000 106.21315 185 HIS D O 1
ATOM 10298 N N . CYS D 1 190 ? -9.86925 25.83207 17.18231 1.000 99.25065 186 CYS D N 1
ATOM 10299 C CA . CYS D 1 190 ? -10.57788 26.57345 16.14889 1.000 110.10854 186 CYS D CA 1
ATOM 10300 C C . CYS D 1 190 ? -9.64548 27.38583 15.25812 1.000 99.25731 186 CYS D C 1
ATOM 10301 O O . CYS D 1 190 ? -10.10203 28.33078 14.60366 1.000 102.74503 186 CYS D O 1
ATOM 10304 N N . GLY D 1 191 ? -8.35716 27.04903 15.22436 1.000 98.48906 187 GLY D N 1
ATOM 10305 C CA . GLY D 1 191 ? -7.39877 27.75148 14.39779 1.000 102.81297 187 GLY D CA 1
ATOM 10306 C C . GLY D 1 191 ? -7.05612 29.15597 14.84115 1.000 96.46786 187 GLY D C 1
ATOM 10307 O O . GLY D 1 191 ? -6.19579 29.78770 14.21662 1.000 88.85966 187 GLY D O 1
ATOM 10308 N N . ALA D 1 192 ? -7.68903 29.66536 15.89465 1.000 92.90947 188 ALA D N 1
ATOM 10309 C CA . ALA D 1 192 ? -7.43641 31.02805 16.33660 1.000 91.99635 188 ALA D CA 1
ATOM 10310 C C . ALA D 1 192 ? -6.08310 31.13505 17.03124 1.000 92.41341 188 ALA D C 1
ATOM 10311 O O . ALA D 1 192 ? -5.59791 30.18606 17.65386 1.000 80.02359 188 ALA D O 1
ATOM 10313 N N . THR D 1 193 ? -5.47297 32.30936 16.91437 1.000 83.71723 189 THR D N 1
ATOM 10314 C CA . THR D 1 193 ? -4.19790 32.61438 17.54457 1.000 87.47426 189 THR D CA 1
ATOM 10315 C C . THR D 1 193 ? -4.40835 33.62550 18.66676 1.000 90.46241 189 THR D C 1
ATOM 10316 O O . THR D 1 193 ? -5.53086 34.05466 18.94923 1.000 87.05807 189 THR D O 1
ATOM 10320 N N . ALA D 1 194 ? -3.30271 34.00972 19.30913 1.000 79.15935 190 ALA D N 1
ATOM 10321 C CA . ALA D 1 194 ? -3.38662 34.95863 20.41416 1.000 66.78420 190 ALA D CA 1
ATOM 10322 C C . ALA D 1 194 ? -3.82070 36.33537 19.92783 1.000 74.01716 190 ALA D C 1
ATOM 10323 O O . ALA D 1 194 ? -4.54049 37.05304 20.63429 1.000 72.18948 190 ALA D O 1
ATOM 10325 N N . LEU D 1 195 ? -3.38940 36.72208 18.72452 1.000 73.64880 191 LEU D N 1
ATOM 10326 C CA . LEU D 1 195 ? -3.75821 38.02833 18.19242 1.000 73.82140 191 LEU D CA 1
ATOM 10327 C C . LEU D 1 195 ? -5.25821 38.12849 17.94251 1.000 79.58376 191 LEU D C 1
ATOM 10328 O O . LEU D 1 195 ? -5.84204 39.20510 18.11256 1.000 67.10852 191 LEU D O 1
ATOM 10333 N N . HIS D 1 196 ? -5.89808 37.02240 17.55449 1.000 86.60159 192 HIS D N 1
ATOM 10334 C CA . HIS D 1 196 ? -7.34814 37.02359 17.38367 1.000 84.65041 192 HIS D CA 1
ATOM 10335 C C . HIS D 1 196 ? -8.05144 37.33493 18.69962 1.000 87.79588 192 HIS D C 1
ATOM 10336 O O . HIS D 1 196 ? -8.97786 38.15348 18.74524 1.000 86.40473 192 HIS D O 1
ATOM 10343 N N . PHE D 1 197 ? -7.62124 36.68627 19.78583 1.000 86.07304 193 PHE D N 1
ATOM 10344 C CA . PHE D 1 197 ? -8.21491 36.95682 21.09120 1.000 83.57074 193 PHE D CA 1
ATOM 10345 C C . PHE D 1 197 ? -7.94145 38.38780 21.53320 1.000 82.31203 193 PHE D C 1
ATOM 10346 O O . PHE D 1 197 ? -8.82086 39.05087 22.09646 1.000 76.78774 193 PHE D O 1
ATOM 10354 N N . ALA D 1 198 ? -6.72501 38.88088 21.28744 1.000 75.07482 194 ALA D N 1
ATOM 10355 C CA . ALA D 1 198 ? -6.39415 40.24947 21.67089 1.000 75.28317 194 ALA D CA 1
ATOM 10356 C C . ALA D 1 198 ? -7.25540 41.25741 20.91992 1.000 88.79611 194 ALA D C 1
ATOM 10357 O O . ALA D 1 198 ? -7.67471 42.27293 21.48783 1.000 85.69819 194 ALA D O 1
ATOM 10359 N N . ALA D 1 199 ? -7.53656 40.99007 19.64252 1.000 95.19201 195 ALA D N 1
ATOM 10360 C CA . ALA D 1 199 ? -8.35436 41.90922 18.85856 1.000 79.51927 195 ALA D CA 1
ATOM 10361 C C . ALA D 1 199 ? -9.82276 41.82398 19.25553 1.000 73.12028 195 ALA D C 1
ATOM 10362 O O . ALA D 1 199 ? -10.51256 42.84823 19.31993 1.000 84.45608 195 ALA D O 1
ATOM 10364 N N . GLU D 1 200 ? -10.31886 40.61296 19.52176 1.000 73.38530 196 GLU D N 1
ATOM 10365 C CA . GLU D 1 200 ? -11.71927 40.44908 19.90195 1.000 82.53770 196 GLU D CA 1
ATOM 10366 C C . GLU D 1 200 ? -12.03673 41.21536 21.17993 1.000 88.30342 196 GLU D C 1
ATOM 10367 O O . GLU D 1 200 ? -13.05462 41.91238 21.26452 1.000 78.87234 196 GLU D O 1
ATOM 10373 N N . ALA D 1 201 ? -11.17156 41.09896 22.18738 1.000 97.04885 197 ALA D N 1
ATOM 10374 C CA . ALA D 1 201 ? -11.39660 41.75565 23.46769 1.000 91.00948 197 ALA D CA 1
ATOM 10375 C C . ALA D 1 201 ? -11.03778 43.23580 23.45190 1.000 89.30909 197 ALA D C 1
ATOM 10376 O O . ALA D 1 201 ? -11.42250 43.95777 24.37823 1.000 72.98185 197 ALA D O 1
ATOM 10378 N N . GLY D 1 202 ? -10.31455 43.70216 22.43732 1.000 82.91787 198 GLY D N 1
ATOM 10379 C CA . GLY D 1 202 ? -10.02273 45.11683 22.31955 1.000 83.78225 198 GLY D CA 1
ATOM 10380 C C . GLY D 1 202 ? -8.91619 45.62712 23.21268 1.000 89.31965 198 GLY D C 1
ATOM 10381 O O . GLY D 1 202 ? -8.95166 46.79139 23.62378 1.000 92.13019 198 GLY D O 1
ATOM 10382 N N . HIS D 1 203 ? -7.92743 44.79264 23.52472 1.000 90.32539 199 HIS D N 1
ATOM 10383 C CA . HIS D 1 203 ? -6.79427 45.19962 24.34989 1.000 89.32776 199 HIS D CA 1
ATOM 10384 C C . HIS D 1 203 ? -5.72086 45.78767 23.43947 1.000 86.64343 199 HIS D C 1
ATOM 10385 O O . HIS D 1 203 ? -5.04151 45.05580 22.71285 1.000 80.15186 199 HIS D O 1
ATOM 10392 N N . ILE D 1 204 ? -5.56310 47.11146 23.49049 1.000 91.21169 200 ILE D N 1
ATOM 10393 C CA . ILE D 1 204 ? -4.72638 47.80861 22.51735 1.000 84.53722 200 ILE D CA 1
ATOM 10394 C C . ILE D 1 204 ? -3.25240 47.49150 22.74323 1.000 90.28328 200 ILE D C 1
ATOM 10395 O O . ILE D 1 204 ? -2.52151 47.15765 21.80236 1.000 79.99855 200 ILE D O 1
ATOM 10400 N N . ASP D 1 205 ? -2.79158 47.59896 23.99219 1.000 90.21889 201 ASP D N 1
ATOM 10401 C CA . ASP D 1 205 ? -1.36982 47.42585 24.27392 1.000 79.42357 201 ASP D CA 1
ATOM 10402 C C . ASP D 1 205 ? -0.91429 45.99055 24.04257 1.000 84.42720 201 ASP D C 1
ATOM 10403 O O . ASP D 1 205 ? 0.23371 45.76362 23.64252 1.000 77.48124 201 ASP D O 1
ATOM 10408 N N . ILE D 1 206 ? -1.79258 45.01299 24.27233 1.000 83.10173 202 ILE D N 1
ATOM 10409 C CA . ILE D 1 206 ? -1.43645 43.62693 23.98651 1.000 86.36869 202 ILE D CA 1
ATOM 10410 C C . ILE D 1 206 ? -1.26438 43.42126 22.48627 1.000 88.83346 202 ILE D C 1
ATOM 10411 O O . ILE D 1 206 ? -0.35809 42.70422 22.04321 1.000 81.75041 202 ILE D O 1
ATOM 10416 N N . VAL D 1 207 ? -2.11708 44.05880 21.68016 1.000 90.30851 203 VAL D N 1
ATOM 10417 C CA . VAL D 1 207 ? -1.95026 44.00093 20.23112 1.000 86.08085 203 VAL D CA 1
ATOM 10418 C C . VAL D 1 207 ? -0.65028 44.68102 19.81801 1.000 84.82522 203 VAL D C 1
ATOM 10419 O O . VAL D 1 207 ? 0.06739 44.19395 18.93525 1.000 73.76851 203 VAL D O 1
ATOM 10423 N N . LYS D 1 208 ? -0.32744 45.81544 20.44620 1.000 76.92834 204 LYS D N 1
ATOM 10424 C CA . LYS D 1 208 ? 0.94667 46.47842 20.17888 1.000 83.19412 204 LYS D CA 1
ATOM 10425 C C . LYS D 1 208 ? 2.11624 45.54265 20.45404 1.000 90.47202 204 LYS D C 1
ATOM 10426 O O . LYS D 1 208 ? 3.04742 45.43387 19.64743 1.000 76.59403 204 LYS D O 1
ATOM 10432 N N . GLU D 1 209 ? 2.07981 44.85561 21.59716 1.000 95.65314 205 GLU D N 1
ATOM 10433 C CA . GLU D 1 209 ? 3.18188 43.97605 21.97070 1.000 94.75797 205 GLU D CA 1
ATOM 10434 C C . GLU D 1 209 ? 3.26741 42.77012 21.04268 1.000 83.39872 205 GLU D C 1
ATOM 10435 O O . GLU D 1 209 ? 4.36746 42.30865 20.71649 1.000 78.95181 205 GLU D O 1
ATOM 10441 N N . LEU D 1 210 ? 2.11910 42.24622 20.60636 1.000 77.19047 206 LEU D N 1
ATOM 10442 C CA . LEU D 1 210 ? 2.13102 41.11331 19.68598 1.000 88.14390 206 LEU D CA 1
ATOM 10443 C C . LEU D 1 210 ? 2.67758 41.51358 18.32117 1.000 89.14486 206 LEU D C 1
ATOM 10444 O O . LEU D 1 210 ? 3.43848 40.75701 17.70664 1.000 80.71822 206 LEU D O 1
ATOM 10449 N N . ILE D 1 211 ? 2.30433 42.69829 17.83109 1.000 87.75397 207 ILE D N 1
ATOM 10450 C CA . ILE D 1 211 ? 2.85474 43.18465 16.56824 1.000 89.08441 207 ILE D CA 1
ATOM 10451 C C . ILE D 1 211 ? 4.35106 43.43456 16.70460 1.000 86.77285 207 ILE D C 1
ATOM 10452 O O . ILE D 1 211 ? 5.12837 43.16902 15.77892 1.000 92.25442 207 ILE D O 1
ATOM 10457 N N . LYS D 1 212 ? 4.77806 43.94110 17.86511 1.000 82.09522 208 LYS D N 1
ATOM 10458 C CA . LYS D 1 212 ? 6.19941 44.15970 18.11094 1.000 83.02347 208 LYS D CA 1
ATOM 10459 C C . LYS D 1 212 ? 6.99420 42.86509 17.99874 1.000 86.81535 208 LYS D C 1
ATOM 10460 O O . LYS D 1 212 ? 8.15233 42.88194 17.56587 1.000 91.02979 208 LYS D O 1
ATOM 10466 N N . TRP D 1 213 ? 6.39142 41.73683 18.37095 1.000 83.07788 209 TRP D N 1
ATOM 10467 C CA . TRP D 1 213 ? 7.04487 40.43889 18.29964 1.000 84.09308 209 TRP D CA 1
ATOM 10468 C C . TRP D 1 213 ? 6.78125 39.71697 16.98360 1.000 95.54545 209 TRP D C 1
ATOM 10469 O O . TRP D 1 213 ? 6.95978 38.49472 16.91333 1.000 93.13640 209 TRP D O 1
ATOM 10480 N N . ARG D 1 214 ? 6.36336 40.44617 15.94704 1.000 85.12313 210 ARG D N 1
ATOM 10481 C CA . ARG D 1 214 ? 6.15649 39.89720 14.60681 1.000 93.79985 210 ARG D CA 1
ATOM 10482 C C . ARG D 1 214 ? 5.16157 38.73369 14.63260 1.000 87.19946 210 ARG D C 1
ATOM 10483 O O . ARG D 1 214 ? 5.46052 37.60832 14.22601 1.000 79.14757 210 ARG D O 1
ATOM 10491 N N . ALA D 1 215 ? 3.96058 39.03012 15.12374 1.000 78.09762 211 ALA D N 1
ATOM 10492 C CA . ALA D 1 215 ? 2.89752 38.03424 15.17104 1.000 85.76570 211 ALA D CA 1
ATOM 10493 C C . ALA D 1 215 ? 2.39779 37.74629 13.76084 1.000 89.00953 211 ALA D C 1
ATOM 10494 O O . ALA D 1 215 ? 1.88761 38.64228 13.07981 1.000 92.06449 211 ALA D O 1
ATOM 10496 N N . ALA D 1 216 ? 2.54318 36.49764 13.32485 1.000 83.12848 212 ALA D N 1
ATOM 10497 C CA . ALA D 1 216 ? 2.15415 36.11724 11.97309 1.000 85.46757 212 ALA D CA 1
ATOM 10498 C C . ALA D 1 216 ? 0.64115 36.20706 11.81496 1.000 88.36240 212 ALA D C 1
ATOM 10499 O O . ALA D 1 216 ? -0.11023 35.58812 12.57589 1.000 84.04288 212 ALA D O 1
ATOM 10501 N N . ILE D 1 217 ? 0.19695 36.98369 10.82649 1.000 101.36788 213 ILE D N 1
ATOM 10502 C CA . ILE D 1 217 ? -1.22506 37.09124 10.53169 1.000 102.45626 213 ILE D CA 1
ATOM 10503 C C . ILE D 1 217 ? -1.70224 35.79875 9.88012 1.000 103.65421 213 ILE D C 1
ATOM 10504 O O . ILE D 1 217 ? -0.98849 35.18813 9.07148 1.000 97.70400 213 ILE D O 1
ATOM 10509 N N . VAL D 1 218 ? -2.90690 35.35732 10.24431 1.000 93.22539 214 VAL D N 1
ATOM 10510 C CA . VAL D 1 218 ? -3.44865 34.10159 9.73401 1.000 95.65675 214 VAL D CA 1
ATOM 10511 C C . VAL D 1 218 ? -4.96033 34.11576 9.90951 1.000 94.86466 214 VAL D C 1
ATOM 10512 O O . VAL D 1 218 ? -5.50419 34.89296 10.69660 1.000 87.80075 214 VAL D O 1
ATOM 10516 N N . VAL D 1 219 ? -5.64476 33.24978 9.16290 1.000 103.31903 215 VAL D N 1
ATOM 10517 C CA . VAL D 1 219 ? -7.08802 33.09829 9.27214 1.000 105.84288 215 VAL D CA 1
ATOM 10518 C C . VAL D 1 219 ? -7.39698 32.02206 10.30575 1.000 101.32894 215 VAL D C 1
ATOM 10519 O O . VAL D 1 219 ? -6.57673 31.14708 10.59476 1.000 108.54599 215 VAL D O 1
ATOM 10523 N N . ASN D 1 220 ? -8.59825 32.08457 10.87041 1.000 87.37848 216 ASN D N 1
ATOM 10524 C CA . ASN D 1 220 ? -9.01662 31.13722 11.88929 1.000 96.89468 216 ASN D CA 1
ATOM 10525 C C . ASN D 1 220 ? -9.89620 30.05156 11.26091 1.000 104.92332 216 ASN D C 1
ATOM 10526 O O . ASN D 1 220 ? -9.91018 29.87401 10.03707 1.000 98.53829 216 ASN D O 1
ATOM 10531 N N . GLY D 1 221 ? -10.63519 29.31814 12.09700 1.000 116.71313 217 GLY D N 1
ATOM 10532 C CA . GLY D 1 221 ? -11.49698 28.26626 11.58695 1.000 117.04146 217 GLY D CA 1
ATOM 10533 C C . GLY D 1 221 ? -12.71596 28.79109 10.85777 1.000 114.48114 217 GLY D C 1
ATOM 10534 O O . GLY D 1 221 ? -13.20788 28.14984 9.92457 1.000 113.26223 217 GLY D O 1
ATOM 10535 N N . HIS D 1 222 ? -13.22294 29.95176 11.26849 1.000 111.38442 218 HIS D N 1
ATOM 10536 C CA . HIS D 1 222 ? -14.34165 30.58558 10.58389 1.000 108.87830 218 HIS D CA 1
ATOM 10537 C C . HIS D 1 222 ? -13.90611 31.40166 9.37383 1.000 107.93658 218 HIS D C 1
ATOM 10538 O O . HIS D 1 222 ? -14.76498 31.96191 8.68415 1.000 107.82596 218 HIS D O 1
ATOM 10545 N N . GLY D 1 223 ? -12.60424 31.47990 9.10011 1.000 103.88758 219 GLY D N 1
ATOM 10546 C CA . GLY D 1 223 ? -12.08903 32.24698 7.98698 1.000 91.79842 219 GLY D CA 1
ATOM 10547 C C . GLY D 1 223 ? -11.75476 33.68894 8.29842 1.000 103.34695 219 GLY D C 1
ATOM 10548 O O . GLY D 1 223 ? -11.36581 34.42802 7.38465 1.000 106.54290 219 GLY D O 1
ATOM 10549 N N . MET D 1 224 ? -11.88325 34.11064 9.55204 1.000 114.24572 220 MET D N 1
ATOM 10550 C CA . MET D 1 224 ? -11.66139 35.49546 9.93723 1.000 95.64493 220 MET D CA 1
ATOM 10551 C C . MET D 1 224 ? -10.19127 35.75241 10.24507 1.000 99.47077 220 MET D C 1
ATOM 10552 O O . MET D 1 224 ? -9.47556 34.88094 10.74655 1.000 100.57851 220 MET D O 1
ATOM 10557 N N . THR D 1 225 ? -9.74936 36.96289 9.93557 1.000 104.63606 221 THR D N 1
ATOM 10558 C CA . THR D 1 225 ? -8.44206 37.46296 10.32251 1.000 106.06368 221 THR D CA 1
ATOM 10559 C C . THR D 1 225 ? -8.58293 38.41579 11.49952 1.000 96.21371 221 THR D C 1
ATOM 10560 O O . THR D 1 225 ? -9.67837 38.91313 11.77671 1.000 91.58354 221 THR D O 1
ATOM 10564 N N . PRO D 1 226 ? -7.49654 38.67311 12.23780 1.000 92.52369 222 PRO D N 1
ATOM 10565 C CA . PRO D 1 226 ? -7.57156 39.66469 13.32597 1.000 90.19762 222 PRO D CA 1
ATOM 10566 C C . PRO D 1 226 ? -8.19019 40.99016 12.90979 1.000 96.82926 222 PRO D C 1
ATOM 10567 O O . PRO D 1 226 ? -8.94820 41.58248 13.68897 1.000 85.84806 222 PRO D O 1
ATOM 10571 N N . LEU D 1 227 ? -7.89990 41.46607 11.69583 1.000 96.14442 223 LEU D N 1
ATOM 10572 C CA . LEU D 1 227 ? -8.56300 42.66644 11.19516 1.000 92.40278 223 LEU D CA 1
ATOM 10573 C C . LEU D 1 227 ? -10.06948 42.45816 11.10934 1.000 93.96124 223 LEU D C 1
ATOM 10574 O O . LEU D 1 227 ? -10.85298 43.31167 11.54049 1.000 86.93684 223 LEU D O 1
ATOM 10579 N N . LYS D 1 228 ? -10.49339 41.31675 10.56115 1.000 95.99814 224 LYS D N 1
ATOM 10580 C CA . LYS D 1 228 ? -11.92088 41.05821 10.40456 1.000 99.05944 224 LYS D CA 1
ATOM 10581 C C . LYS D 1 228 ? -12.59788 40.84209 11.75282 1.000 98.64243 224 LYS D C 1
ATOM 10582 O O . LYS D 1 228 ? -13.73082 41.29197 11.96145 1.000 96.11264 224 LYS D O 1
ATOM 10588 N N . VAL D 1 229 ? -11.92177 40.15912 12.68084 1.000 101.39906 225 VAL D N 1
ATOM 10589 C CA . VAL D 1 229 ? -12.48972 39.95901 14.01205 1.000 91.41832 225 VAL D CA 1
ATOM 10590 C C . VAL D 1 229 ? -12.64009 41.29355 14.72968 1.000 93.94034 225 VAL D C 1
ATOM 10591 O O . VAL D 1 229 ? -13.64264 41.54046 15.41176 1.000 88.89412 225 VAL D O 1
ATOM 10595 N N . ALA D 1 230 ? -11.65176 42.17897 14.58134 1.000 87.29220 226 ALA D N 1
ATOM 10596 C CA . ALA D 1 230 ? -11.73513 43.48809 15.21850 1.000 82.38209 226 ALA D CA 1
ATOM 10597 C C . ALA D 1 230 ? -12.82413 44.34460 14.58495 1.000 91.55929 226 ALA D C 1
ATOM 10598 O O . ALA D 1 230 ? -13.53566 45.07231 15.28751 1.000 91.36066 226 ALA D O 1
ATOM 10600 N N . ALA D 1 231 ? -12.97306 44.26863 13.25988 1.000 98.85953 227 ALA D N 1
ATOM 10601 C CA . ALA D 1 231 ? -13.98531 45.07204 12.58251 1.000 90.92391 227 ALA D CA 1
ATOM 10602 C C . ALA D 1 231 ? -15.39080 44.57885 12.90151 1.000 87.92292 227 ALA D C 1
ATOM 10603 O O . ALA D 1 231 ? -16.32252 45.38237 13.02508 1.000 88.08024 227 ALA D O 1
ATOM 10605 N N . GLU D 1 232 ? -15.56456 43.26153 13.03552 1.000 80.95947 228 GLU D N 1
ATOM 10606 C CA . GLU D 1 232 ? -16.87496 42.71918 13.37754 1.000 88.26813 228 GLU D CA 1
ATOM 10607 C C . GLU D 1 232 ? -17.29126 43.10814 14.79102 1.000 102.37904 228 GLU D C 1
ATOM 10608 O O . GLU D 1 232 ? -18.48287 43.31474 15.05009 1.000 97.74102 228 GLU D O 1
ATOM 10614 N N . SER D 1 233 ? -16.33325 43.23115 15.70679 1.000 101.14272 229 SER D N 1
ATOM 10615 C CA . SER D 1 233 ? -16.61706 43.53893 17.10108 1.000 103.56461 229 SER D CA 1
ATOM 10616 C C . SER D 1 233 ? -16.58678 45.03366 17.39908 1.000 103.60859 229 SER D C 1
ATOM 10617 O O . SER D 1 233 ? -16.54632 45.41559 18.57359 1.000 117.77006 229 SER D O 1
ATOM 10620 N N . CYS D 1 234 ? -16.59621 45.87921 16.36906 1.000 86.96117 230 CYS D N 1
ATOM 10621 C CA . CYS D 1 234 ? -16.61596 47.33610 16.48189 1.000 91.86766 230 CYS D CA 1
ATOM 10622 C C . CYS D 1 234 ? -15.38881 47.90064 17.18859 1.000 88.31909 230 CYS D C 1
ATOM 10623 O O . CYS D 1 234 ? -15.38754 49.07745 17.56958 1.000 91.07890 230 CYS D O 1
ATOM 10626 N N . LYS D 1 235 ? -14.33920 47.10034 17.37357 1.000 84.02542 231 LYS D N 1
ATOM 10627 C CA . LYS D 1 235 ? -13.11424 47.57151 18.01870 1.000 94.04987 231 LYS D CA 1
ATOM 10628 C C . LYS D 1 235 ? -12.34332 48.41597 17.00740 1.000 94.82795 231 LYS D C 1
ATOM 10629 O O . LYS D 1 235 ? -11.40673 47.96371 16.34390 1.000 94.76285 231 LYS D O 1
ATOM 10635 N N . ALA D 1 236 ? -12.75816 49.68108 16.89732 1.000 95.13943 232 ALA D N 1
ATOM 10636 C CA . ALA D 1 236 ? -12.21348 50.56147 15.86782 1.000 88.58342 232 ALA D CA 1
ATOM 10637 C C . ALA D 1 236 ? -10.75374 50.90647 16.13565 1.000 92.97967 232 ALA D C 1
ATOM 10638 O O . ALA D 1 236 ? -9.95547 51.01710 15.19609 1.000 93.56320 232 ALA D O 1
ATOM 10640 N N . ASP D 1 237 ? -10.39060 51.10015 17.40678 1.000 98.82196 233 ASP D N 1
ATOM 10641 C CA . ASP D 1 237 ? -8.99701 51.37430 17.74268 1.000 98.77725 233 ASP D CA 1
ATOM 10642 C C . ASP D 1 237 ? -8.09306 50.23760 17.28690 1.000 101.88704 233 ASP D C 1
ATOM 10643 O O . ASP D 1 237 ? -7.01523 50.47506 16.72685 1.000 98.07115 233 ASP D O 1
ATOM 10648 N N . VAL D 1 238 ? -8.52566 48.99386 17.50805 1.000 100.75745 234 VAL D N 1
ATOM 10649 C CA . VAL D 1 238 ? -7.73581 47.83877 17.09300 1.000 108.59308 234 VAL D CA 1
ATOM 10650 C C . VAL D 1 238 ? -7.56898 47.82310 15.57947 1.000 106.71084 234 VAL D C 1
ATOM 10651 O O . VAL D 1 238 ? -6.48112 47.54038 15.06460 1.000 102.27021 234 VAL D O 1
ATOM 10655 N N . VAL D 1 239 ? -8.63777 48.13967 14.84398 1.000 102.07930 235 VAL D N 1
ATOM 10656 C CA . VAL D 1 239 ? -8.56771 48.13839 13.38375 1.000 101.59466 235 VAL D CA 1
ATOM 10657 C C . VAL D 1 239 ? -7.58983 49.20039 12.89655 1.000 103.52189 235 VAL D C 1
ATOM 10658 O O . VAL D 1 239 ? -6.72014 48.93322 12.05657 1.000 95.72355 235 VAL D O 1
ATOM 10662 N N . GLU D 1 240 ? -7.72647 50.42691 13.40929 1.000 103.14824 236 GLU D N 1
ATOM 10663 C CA . GLU D 1 240 ? -6.85407 51.50898 12.96575 1.000 104.00840 236 GLU D CA 1
ATOM 10664 C C . GLU D 1 240 ? -5.40235 51.25030 13.34261 1.000 118.08343 236 GLU D C 1
ATOM 10665 O O . GLU D 1 240 ? -4.49134 51.64368 12.60458 1.000 107.90507 236 GLU D O 1
ATOM 10671 N N . LEU D 1 241 ? -5.16316 50.58726 14.47631 1.000 119.52221 237 LEU D N 1
ATOM 10672 C CA . LEU D 1 241 ? -3.79081 50.30430 14.87947 1.000 127.15899 237 LEU D CA 1
ATOM 10673 C C . LEU D 1 241 ? -3.19423 49.16939 14.05569 1.000 122.64030 237 LEU D C 1
ATOM 10674 O O . LEU D 1 241 ? -2.01007 49.20731 13.70085 1.000 121.90600 237 LEU D O 1
ATOM 10679 N N . LEU D 1 242 ? -3.99970 48.15625 13.73291 1.000 112.05225 238 LEU D N 1
ATOM 10680 C CA . LEU D 1 242 ? -3.50756 46.99140 13.01251 1.000 111.43477 238 LEU D CA 1
ATOM 10681 C C . LEU D 1 242 ? -3.38051 47.23299 11.51414 1.000 122.02948 238 LEU D C 1
ATOM 10682 O O . LEU D 1 242 ? -2.61710 46.52261 10.85037 1.000 128.66631 238 LEU D O 1
ATOM 10687 N N . LEU D 1 243 ? -4.09589 48.22098 10.96759 1.000 124.89460 239 LEU D N 1
ATOM 10688 C CA . LEU D 1 243 ? -4.02422 48.47544 9.53182 1.000 127.33719 239 LEU D CA 1
ATOM 10689 C C . LEU D 1 243 ? -2.64481 48.93883 9.08007 1.000 133.82184 239 LEU D C 1
ATOM 10690 O O . LEU D 1 243 ? -2.36286 48.91795 7.87699 1.000 142.35310 239 LEU D O 1
ATOM 10695 N N . SER D 1 244 ? -1.77863 49.34908 10.00638 1.000 127.10476 240 SER D N 1
ATOM 10696 C CA . SER D 1 244 ? -0.45368 49.85094 9.66431 1.000 119.92284 240 SER D CA 1
ATOM 10697 C C . SER D 1 244 ? 0.54957 48.73997 9.35209 1.000 124.61219 240 SER D C 1
ATOM 10698 O O . SER D 1 244 ? 1.75755 49.00634 9.32210 1.000 121.70430 240 SER D O 1
ATOM 10701 N N . HIS D 1 245 ? 0.08684 47.51520 9.11682 1.000 125.21450 241 HIS D N 1
ATOM 10702 C CA . HIS D 1 245 ? 0.98321 46.40555 8.83661 1.000 132.60181 241 HIS D CA 1
ATOM 10703 C C . HIS D 1 245 ? 1.47361 46.46408 7.39116 1.000 142.07855 241 HIS D C 1
ATOM 10704 O O . HIS D 1 245 ? 0.86192 47.09144 6.52186 1.000 134.80702 241 HIS D O 1
ATOM 10711 N N . ALA D 1 246 ? 2.60063 45.79278 7.14234 1.000 143.22266 242 ALA D N 1
ATOM 10712 C CA . ALA D 1 246 ? 3.20430 45.80800 5.81401 1.000 150.17024 242 ALA D CA 1
ATOM 10713 C C . ALA D 1 246 ? 2.47131 44.88584 4.84606 1.000 154.49483 242 ALA D C 1
ATOM 10714 O O . ALA D 1 246 ? 2.20825 45.26921 3.70057 1.000 149.68317 242 ALA D O 1
ATOM 10716 N N . ASP D 1 247 ? 2.13325 43.67160 5.28364 1.000 151.86708 243 ASP D N 1
ATOM 10717 C CA . ASP D 1 247 ? 1.44471 42.71597 4.42212 1.000 140.26371 243 ASP D CA 1
ATOM 10718 C C . ASP D 1 247 ? -0.01165 43.08012 4.16718 1.000 136.97593 243 ASP D C 1
ATOM 10719 O O . ASP D 1 247 ? -0.68522 42.36081 3.42066 1.000 133.92217 243 ASP D O 1
ATOM 10724 N N . CYS D 1 248 ? -0.51284 44.16118 4.75930 1.000 132.86945 244 CYS D N 1
ATOM 10725 C CA . CYS D 1 248 ? -1.89681 44.57503 4.55573 1.000 124.20695 244 CYS D CA 1
ATOM 10726 C C . CYS D 1 248 ? -2.06086 45.13328 3.14804 1.000 136.31944 244 CYS D C 1
ATOM 10727 O O . CYS D 1 248 ? -1.56008 46.21956 2.83997 1.000 136.50834 244 CYS D O 1
ATOM 10730 N N . ASP D 1 249 ? -2.75875 44.39367 2.29108 1.000 142.23465 245 ASP D N 1
ATOM 10731 C CA . ASP D 1 249 ? -3.04442 44.87203 0.94981 1.000 134.21502 245 ASP D CA 1
ATOM 10732 C C . ASP D 1 249 ? -4.21840 45.84983 0.97376 1.000 129.33700 245 ASP D C 1
ATOM 10733 O O . ASP D 1 249 ? -4.91732 46.00673 1.97875 1.000 128.10353 245 ASP D O 1
ATOM 10738 N N . ARG D 1 250 ? -4.42777 46.51856 -0.16150 1.000 122.47173 246 ARG D N 1
ATOM 10739 C CA . ARG D 1 250 ? -5.48250 47.52388 -0.24772 1.000 131.09303 246 ARG D CA 1
ATOM 10740 C C . ARG D 1 250 ? -6.86549 46.88584 -0.18038 1.000 125.41270 246 ARG D C 1
ATOM 10741 O O . ARG D 1 250 ? -7.77990 47.43374 0.45096 1.000 119.87734 246 ARG D O 1
ATOM 10749 N N . ARG D 1 251 ? -7.03146 45.72328 -0.81644 1.000 122.80927 247 ARG D N 1
ATOM 10750 C CA . ARG D 1 251 ? -8.32216 45.04149 -0.81323 1.000 122.75479 247 ARG D CA 1
ATOM 10751 C C . ARG D 1 251 ? -8.77535 44.73079 0.60807 1.000 125.60745 247 ARG D C 1
ATOM 10752 O O . ARG D 1 251 ? -9.89609 45.07269 1.00541 1.000 121.56586 247 ARG D O 1
ATOM 10760 N N . SER D 1 252 ? -7.90828 44.08426 1.39231 1.000 127.99927 248 SER D N 1
ATOM 10761 C CA . SER D 1 252 ? -8.26604 43.72785 2.76085 1.000 116.20093 248 SER D CA 1
ATOM 10762 C C . SER D 1 252 ? -8.43534 44.95926 3.64186 1.000 110.52610 248 SER D C 1
ATOM 10763 O O . SER D 1 252 ? -9.26541 44.95084 4.55675 1.000 101.54371 248 SER D O 1
ATOM 10766 N N . ARG D 1 253 ? -7.67421 46.02498 3.38205 1.000 107.76390 249 ARG D N 1
ATOM 10767 C CA . ARG D 1 253 ? -7.84566 47.25611 4.14826 1.000 108.44765 249 ARG D CA 1
ATOM 10768 C C . ARG D 1 253 ? -9.23358 47.84677 3.92950 1.000 107.16451 249 ARG D C 1
ATOM 10769 O O . ARG D 1 253 ? -9.92995 48.20714 4.88909 1.000 98.26591 249 ARG D O 1
ATOM 10777 N N . ILE D 1 254 ? -9.65261 47.95464 2.66559 1.000 117.55865 250 ILE D N 1
ATOM 10778 C CA . ILE D 1 254 ? -10.98325 48.48169 2.37238 1.000 127.44430 250 ILE D CA 1
ATOM 10779 C C . ILE D 1 254 ? -12.05651 47.55437 2.92989 1.000 120.67982 250 ILE D C 1
ATOM 10780 O O . ILE D 1 254 ? -13.09262 48.00957 3.43455 1.000 113.74529 250 ILE D O 1
ATOM 10785 N N . GLU D 1 255 ? -11.82184 46.24054 2.85785 1.000 116.10829 251 GLU D N 1
ATOM 10786 C CA . GLU D 1 255 ? -12.76833 45.28138 3.41913 1.000 106.58363 251 GLU D CA 1
ATOM 10787 C C . GLU D 1 255 ? -12.94971 45.50277 4.91541 1.000 99.08791 251 GLU D C 1
ATOM 10788 O O . GLU D 1 255 ? -14.07874 45.53885 5.41796 1.000 81.20112 251 GLU D O 1
ATOM 10794 N N . ALA D 1 256 ? -11.84064 45.65671 5.64291 1.000 102.46517 252 ALA D N 1
ATOM 10795 C CA . ALA D 1 256 ? -11.91719 45.86605 7.08434 1.000 100.52110 252 ALA D CA 1
ATOM 10796 C C . ALA D 1 256 ? -12.59724 47.18720 7.41569 1.000 99.14417 252 ALA D C 1
ATOM 10797 O O . ALA D 1 256 ? -13.40438 47.25927 8.35019 1.000 88.65641 252 ALA D O 1
ATOM 10799 N N . LEU D 1 257 ? -12.28560 48.24421 6.66067 1.000 103.22469 253 LEU D N 1
ATOM 10800 C CA . LEU D 1 257 ? -12.92527 49.53553 6.89929 1.000 97.55422 253 LEU D CA 1
ATOM 10801 C C . LEU D 1 257 ? -14.43591 49.44315 6.71324 1.000 105.46736 253 LEU D C 1
ATOM 10802 O O . LEU D 1 257 ? -15.21111 49.92008 7.55509 1.000 95.53745 253 LEU D O 1
ATOM 10807 N N . GLU D 1 258 ? -14.87360 48.82142 5.61437 1.000 104.23517 254 GLU D N 1
ATOM 10808 C CA . GLU D 1 258 ? -16.30509 48.70314 5.35789 1.000 111.00567 254 GLU D CA 1
ATOM 10809 C C . GLU D 1 258 ? -16.98460 47.81369 6.39128 1.000 106.18487 254 GLU D C 1
ATOM 10810 O O . GLU D 1 258 ? -18.10327 48.10863 6.82760 1.000 90.29663 254 GLU D O 1
ATOM 10816 N N . LEU D 1 259 ? -16.32366 46.72897 6.80636 1.000 102.74801 255 LEU D N 1
ATOM 10817 C CA . LEU D 1 259 ? -16.91243 45.85376 7.81467 1.000 91.42296 255 LEU D CA 1
ATOM 10818 C C . LEU D 1 259 ? -17.05254 46.56804 9.15217 1.000 92.25567 255 LEU D C 1
ATOM 10819 O O . LEU D 1 259 ? -18.05958 46.39825 9.84737 1.000 77.68099 255 LEU D O 1
ATOM 10824 N N . LEU D 1 260 ? -16.05764 47.37545 9.52639 1.000 92.95484 256 LEU D N 1
ATOM 10825 C CA . LEU D 1 260 ? -16.15050 48.14289 10.76414 1.000 88.45404 256 LEU D CA 1
ATOM 10826 C C . LEU D 1 260 ? -17.29008 49.15234 10.69469 1.000 92.31711 256 LEU D C 1
ATOM 10827 O O . LEU D 1 260 ? -18.10456 49.25815 11.62384 1.000 91.84099 256 LEU D O 1
ATOM 10832 N N . GLY D 1 261 ? -17.36246 49.90499 9.59263 1.000 97.04229 257 GLY D N 1
ATOM 10833 C CA . GLY D 1 261 ? -18.44519 50.86306 9.43600 1.000 96.28652 257 GLY D CA 1
ATOM 10834 C C . GLY D 1 261 ? -19.81385 50.20976 9.46708 1.000 93.67141 257 GLY D C 1
ATOM 10835 O O . GLY D 1 261 ? -20.76478 50.76290 10.02512 1.000 87.82177 257 GLY D O 1
ATOM 10836 N N . ALA D 1 262 ? -19.92948 49.01648 8.88004 1.000 83.20348 258 ALA D N 1
ATOM 10837 C CA . ALA D 1 262 ? -21.20938 48.31746 8.86885 1.000 87.04161 258 ALA D CA 1
ATOM 10838 C C . ALA D 1 262 ? -21.56303 47.77972 10.24901 1.000 101.50965 258 ALA D C 1
ATOM 10839 O O . ALA D 1 262 ? -22.71987 47.86713 10.67687 1.000 101.81395 258 ALA D O 1
ATOM 10841 N N . SER D 1 263 ? -20.58327 47.21238 10.95741 1.000 99.29825 259 SER D N 1
ATOM 10842 C CA . SER D 1 263 ? -20.84590 46.67142 12.28502 1.000 97.57312 259 SER D CA 1
ATOM 10843 C C . SER D 1 263 ? -21.18895 47.77128 13.27835 1.000 103.45646 259 SER D C 1
ATOM 10844 O O . SER D 1 263 ? -21.90454 47.52033 14.25507 1.000 102.03772 259 SER D O 1
ATOM 10847 N N . PHE D 1 264 ? -20.69925 48.99179 13.04654 1.000 102.86645 260 PHE D N 1
ATOM 10848 C CA . PHE D 1 264 ? -21.08663 50.11129 13.89837 1.000 102.33059 260 PHE D CA 1
ATOM 10849 C C . PHE D 1 264 ? -22.57468 50.44068 13.81596 1.000 104.05804 260 PHE D C 1
ATOM 10850 O O . PHE D 1 264 ? -23.04906 51.26738 14.60323 1.000 103.31839 260 PHE D O 1
ATOM 10858 N N . ALA D 1 265 ? -23.32079 49.82181 12.89828 1.000 98.26865 261 ALA D N 1
ATOM 10859 C CA . ALA D 1 265 ? -24.68474 50.25108 12.60741 1.000 99.83481 261 ALA D CA 1
ATOM 10860 C C . ALA D 1 265 ? -25.74302 49.50600 13.41273 1.000 100.97171 261 ALA D C 1
ATOM 10861 O O . ALA D 1 265 ? -26.75466 50.10375 13.79537 1.000 95.94000 261 ALA D O 1
ATOM 10863 N N . ASN D 1 266 ? -25.54919 48.21203 13.67273 1.000 105.56558 262 ASN D N 1
ATOM 10864 C CA . ASN D 1 266 ? -26.57034 47.41870 14.34832 1.000 105.78839 262 ASN D CA 1
ATOM 10865 C C . ASN D 1 266 ? -26.00150 46.65689 15.54055 1.000 111.42816 262 ASN D C 1
ATOM 10866 O O . ASN D 1 266 ? -26.51416 45.59621 15.90783 1.000 114.82227 262 ASN D O 1
ATOM 10871 N N . ASP D 1 267 ? -24.94624 47.18354 16.15603 1.000 112.66338 263 ASP D N 1
ATOM 10872 C CA . ASP D 1 267 ? -24.44672 46.65989 17.41990 1.000 101.69901 263 ASP D CA 1
ATOM 10873 C C . ASP D 1 267 ? -25.10998 47.42881 18.55581 1.000 115.27748 263 ASP D C 1
ATOM 10874 O O . ASP D 1 267 ? -25.10383 48.66385 18.56114 1.000 129.46946 263 ASP D O 1
ATOM 10879 N N . ARG D 1 268 ? -25.68126 46.69532 19.51428 1.000 109.19970 264 ARG D N 1
ATOM 10880 C CA . ARG D 1 268 ? -26.54556 47.32107 20.51212 1.000 111.66820 264 ARG D CA 1
ATOM 10881 C C . ARG D 1 268 ? -25.77129 48.29368 21.39570 1.000 113.40436 264 ARG D C 1
ATOM 10882 O O . ARG D 1 268 ? -26.13913 49.46822 21.51257 1.000 110.35159 264 ARG D O 1
ATOM 10890 N N . GLU D 1 269 ? -24.69838 47.82450 22.03319 1.000 119.44869 265 GLU D N 1
ATOM 10891 C CA . GLU D 1 269 ? -23.89677 48.66842 22.90909 1.000 122.94568 265 GLU D CA 1
ATOM 10892 C C . GLU D 1 269 ? -22.71665 49.31402 22.18898 1.000 116.50533 265 GLU D C 1
ATOM 10893 O O . GLU D 1 269 ? -21.77528 49.77187 22.84559 1.000 134.01368 265 GLU D O 1
ATOM 10899 N N . ASN D 1 270 ? -22.74590 49.35863 20.85416 1.000 105.10492 266 ASN D N 1
ATOM 10900 C CA . ASN D 1 270 ? -21.73263 50.07810 20.09075 1.000 116.47401 266 ASN D CA 1
ATOM 10901 C C . ASN D 1 270 ? -22.36140 50.92144 18.98612 1.000 113.88145 266 ASN D C 1
ATOM 10902 O O . ASN D 1 270 ? -21.66738 51.29977 18.03443 1.000 104.39372 266 ASN D O 1
ATOM 10907 N N . TYR D 1 271 ? -23.65442 51.22727 19.09778 1.000 112.85960 267 TYR D N 1
ATOM 10908 C CA . TYR D 1 271 ? -24.41040 51.91370 18.05110 1.000 109.33654 267 TYR D CA 1
ATOM 10909 C C . TYR D 1 271 ? -23.93907 53.36149 17.94531 1.000 109.82070 267 TYR D C 1
ATOM 10910 O O . TYR D 1 271 ? -24.50083 54.28482 18.53965 1.000 116.55756 267 TYR D O 1
ATOM 10919 N N . ASP D 1 272 ? -22.87934 53.55712 17.16621 1.000 113.49331 268 ASP D N 1
ATOM 10920 C CA . ASP D 1 272 ? -22.37351 54.88401 16.82640 1.000 128.74586 268 ASP D CA 1
ATOM 10921 C C . ASP D 1 272 ? -22.76524 55.15103 15.37775 1.000 130.67891 268 ASP D C 1
ATOM 10922 O O . ASP D 1 272 ? -22.05859 54.74380 14.45193 1.000 130.98085 268 ASP D O 1
ATOM 10927 N N . ILE D 1 273 ? -23.89095 55.84308 15.18895 1.000 124.02944 269 ILE D N 1
ATOM 10928 C CA . ILE D 1 273 ? -24.42241 56.05912 13.84516 1.000 131.09473 269 ILE D CA 1
ATOM 10929 C C . ILE D 1 273 ? -23.45390 56.88573 13.00529 1.000 130.04823 269 ILE D C 1
ATOM 10930 O O . ILE D 1 273 ? -23.31003 56.66164 11.79645 1.000 112.25285 269 ILE D O 1
ATOM 10935 N N . MET D 1 274 ? -22.76334 57.84154 13.63258 1.000 131.80480 270 MET D N 1
ATOM 10936 C CA . MET D 1 274 ? -21.83590 58.69550 12.89578 1.000 121.56684 270 MET D CA 1
ATOM 10937 C C . MET D 1 274 ? -20.67708 57.89006 12.31987 1.000 115.47254 270 MET D C 1
ATOM 10938 O O . MET D 1 274 ? -20.30609 58.06496 11.15086 1.000 107.69298 270 MET D O 1
ATOM 10943 N N . LYS D 1 275 ? -20.09797 56.99650 13.12619 1.000 115.47150 271 LYS D N 1
ATOM 10944 C CA . LYS D 1 275 ? -18.91297 56.26258 12.69528 1.000 123.60792 271 LYS D CA 1
ATOM 10945 C C . LYS D 1 275 ? -19.23032 55.28737 11.56982 1.000 116.26715 271 LYS D C 1
ATOM 10946 O O . LYS D 1 275 ? -18.35233 54.98785 10.75028 1.000 119.75964 271 LYS D O 1
ATOM 10952 N N . THR D 1 276 ? -20.47044 54.79350 11.50783 1.000 111.97992 272 THR D N 1
ATOM 10953 C CA . THR D 1 276 ? -20.89826 53.97808 10.37599 1.000 115.20085 272 THR D CA 1
ATOM 10954 C C . THR D 1 276 ? -20.60158 54.68734 9.06397 1.000 121.46964 272 THR D C 1
ATOM 10955 O O . THR D 1 276 ? -19.80375 54.21475 8.24370 1.000 112.24049 272 THR D O 1
ATOM 10959 N N . TYR D 1 277 ? -21.24372 55.83806 8.85968 1.000 123.51716 273 TYR D N 1
ATOM 10960 C CA . TYR D 1 277 ? -21.04195 56.58094 7.62700 1.000 125.24403 273 TYR D CA 1
ATOM 10961 C C . TYR D 1 277 ? -19.61146 57.07988 7.50114 1.000 119.68604 273 TYR D C 1
ATOM 10962 O O . TYR D 1 277 ? -19.08352 57.13486 6.38793 1.000 113.75713 273 TYR D O 1
ATOM 10971 N N . HIS D 1 278 ? -18.96340 57.42898 8.61640 1.000 114.94051 274 HIS D N 1
ATOM 10972 C CA . HIS D 1 278 ? -17.56583 57.84467 8.55375 1.000 115.60853 274 HIS D CA 1
ATOM 10973 C C . HIS D 1 278 ? -16.71300 56.78735 7.86122 1.000 112.70047 274 HIS D C 1
ATOM 10974 O O . HIS D 1 278 ? -16.05183 57.06109 6.85269 1.000 111.15792 274 HIS D O 1
ATOM 10981 N N . TYR D 1 279 ? -16.73702 55.55923 8.38255 1.000 114.79354 275 TYR D N 1
ATOM 10982 C CA . TYR D 1 279 ? -15.86822 54.51990 7.84046 1.000 117.89458 275 TYR D CA 1
ATOM 10983 C C . TYR D 1 279 ? -16.33764 54.05450 6.46689 1.000 115.13928 275 TYR D C 1
ATOM 10984 O O . TYR D 1 279 ? -15.50999 53.75728 5.59539 1.000 120.70114 275 TYR D O 1
ATOM 10993 N N . LEU D 1 280 ? -17.65442 54.00257 6.24044 1.000 111.36825 276 LEU D N 1
ATOM 10994 C CA . LEU D 1 280 ? -18.15052 53.61731 4.92217 1.000 114.80017 276 LEU D CA 1
ATOM 10995 C C . LEU D 1 280 ? -17.69147 54.60644 3.85720 1.000 117.86013 276 LEU D C 1
ATOM 10996 O O . LEU D 1 280 ? -17.19024 54.21116 2.79721 1.000 109.73398 276 LEU D O 1
ATOM 11001 N N . TYR D 1 281 ? -17.83447 55.90459 4.13458 1.000 123.18692 277 TYR D N 1
ATOM 11002 C CA . TYR D 1 281 ? -17.42844 56.92625 3.18016 1.000 120.42764 277 TYR D CA 1
ATOM 11003 C C . TYR D 1 281 ? -15.91579 56.96489 3.01765 1.000 116.80967 277 TYR D C 1
ATOM 11004 O O . TYR D 1 281 ? -15.41587 57.21637 1.91653 1.000 124.66296 277 TYR D O 1
ATOM 11013 N N . LEU D 1 282 ? -15.16943 56.71743 4.09758 1.000 107.30527 278 LEU D N 1
ATOM 11014 C CA . LEU D 1 282 ? -13.71554 56.67070 3.99108 1.000 115.45521 278 LEU D CA 1
ATOM 11015 C C . LEU D 1 282 ? -13.27963 55.53846 3.06962 1.000 121.14872 278 LEU D C 1
ATOM 11016 O O . LEU D 1 282 ? -12.43204 55.72793 2.18760 1.000 124.82010 278 LEU D O 1
ATOM 11021 N N . ALA D 1 283 ? -13.86564 54.35181 3.24972 1.000 120.80981 279 ALA D N 1
ATOM 11022 C CA . ALA D 1 283 ? -13.53056 53.22714 2.38378 1.000 128.53218 279 ALA D CA 1
ATOM 11023 C C . ALA D 1 283 ? -13.97266 53.47889 0.94732 1.000 122.41600 279 ALA D C 1
ATOM 11024 O O . ALA D 1 283 ? -13.28438 53.07568 0.00333 1.000 123.55540 279 ALA D O 1
ATOM 11026 N N . MET D 1 284 ? -15.10830 54.15487 0.75784 1.000 111.28839 280 MET D N 1
ATOM 11027 C CA . MET D 1 284 ? -15.55691 54.46961 -0.59531 1.000 122.26554 280 MET D CA 1
ATOM 11028 C C . MET D 1 284 ? -14.58767 55.42317 -1.28675 1.000 128.44985 280 MET D C 1
ATOM 11029 O O . MET D 1 284 ? -14.20585 55.20998 -2.44443 1.000 121.82004 280 MET D O 1
ATOM 11034 N N . LEU D 1 285 ? -14.17885 56.48683 -0.58822 1.000 125.63559 281 LEU D N 1
ATOM 11035 C CA . LEU D 1 285 ? -13.21606 57.42286 -1.15878 1.000 118.92577 281 LEU D CA 1
ATOM 11036 C C . LEU D 1 285 ? -11.87533 56.75295 -1.42211 1.000 124.38694 281 LEU D C 1
ATOM 11037 O O . LEU D 1 285 ? -11.18920 57.10009 -2.38986 1.000 138.07107 281 LEU D O 1
ATOM 11042 N N . GLU D 1 286 ? -11.48228 55.79727 -0.57604 1.000 128.69597 282 GLU D N 1
ATOM 11043 C CA . GLU D 1 286 ? -10.25457 55.05426 -0.83602 1.000 133.12329 282 GLU D CA 1
ATOM 11044 C C . GLU D 1 286 ? -10.39728 54.15562 -2.05810 1.000 129.89531 282 GLU D C 1
ATOM 11045 O O . GLU D 1 286 ? -9.42534 53.95240 -2.79508 1.000 119.59740 282 GLU D O 1
ATOM 11051 N N . ARG D 1 287 ? -11.59449 53.61019 -2.28519 1.000 132.91115 283 ARG D N 1
ATOM 11052 C CA . ARG D 1 287 ? -11.84931 52.86179 -3.51205 1.000 133.51411 283 ARG D CA 1
ATOM 11053 C C . ARG D 1 287 ? -11.78389 53.76851 -4.73544 1.000 141.25704 283 ARG D C 1
ATOM 11054 O O . ARG D 1 287 ? -11.31525 53.35061 -5.80089 1.000 129.63024 283 ARG D O 1
ATOM 11062 N N . PHE D 1 288 ? -12.24749 55.01297 -4.60127 1.000 149.03021 284 PHE D N 1
ATOM 11063 C CA . PHE D 1 288 ? -12.34552 55.94729 -5.71738 1.000 141.54756 284 PHE D CA 1
ATOM 11064 C C . PHE D 1 288 ? -11.18007 56.93248 -5.77289 1.000 141.54658 284 PHE D C 1
ATOM 11065 O O . PHE D 1 288 ? -11.33546 58.04038 -6.29789 1.000 143.63381 284 PHE D O 1
ATOM 11073 N N . GLN D 1 289 ? -10.01277 56.55676 -5.24952 1.000 143.20016 285 GLN D N 1
ATOM 11074 C CA . GLN D 1 289 ? -8.86308 57.45511 -5.27944 1.000 138.63289 285 GLN D CA 1
ATOM 11075 C C . GLN D 1 289 ? -8.32453 57.61044 -6.69641 1.000 134.81876 285 GLN D C 1
ATOM 11076 O O . GLN D 1 289 ? -8.38940 58.70024 -7.27423 1.000 129.02305 285 GLN D O 1
ATOM 11082 N N . ASP D 1 290 ? -7.78710 56.53226 -7.26056 1.000 139.38194 286 ASP D N 1
ATOM 11083 C CA . ASP D 1 290 ? -7.27095 56.54614 -8.62248 1.000 146.05690 286 ASP D CA 1
ATOM 11084 C C . ASP D 1 290 ? -8.37183 56.13055 -9.58967 1.000 147.67726 286 ASP D C 1
ATOM 11085 O O . ASP D 1 290 ? -8.98604 55.07258 -9.42161 1.000 144.91178 286 ASP D O 1
ATOM 11090 N N . GLY D 1 291 ? -8.61009 56.95933 -10.60394 1.000 140.20728 287 GLY D N 1
ATOM 11091 C CA . GLY D 1 291 ? -9.72056 56.74453 -11.51145 1.000 139.92534 287 GLY D CA 1
ATOM 11092 C C . GLY D 1 291 ? -9.38751 55.97470 -12.77335 1.000 146.14180 287 GLY D C 1
ATOM 11093 O O . GLY D 1 291 ? -10.10850 56.07543 -13.77058 1.000 139.24371 287 GLY D O 1
ATOM 11094 N N . ASP D 1 292 ? -8.30317 55.20170 -12.74940 1.000 157.55142 288 ASP D N 1
ATOM 11095 C CA . ASP D 1 292 ? -7.92376 54.36649 -13.88348 1.000 161.40332 288 ASP D CA 1
ATOM 11096 C C . ASP D 1 292 ? -8.23020 52.89224 -13.65659 1.000 158.34690 288 ASP D C 1
ATOM 11097 O O . ASP D 1 292 ? -8.63237 52.19741 -14.59495 1.000 154.78324 288 ASP D O 1
ATOM 11102 N N . ASN D 1 293 ? -8.05330 52.39484 -12.42346 1.000 160.15350 289 ASN D N 1
ATOM 11103 C CA . ASN D 1 293 ? -8.42201 51.03211 -12.05685 1.000 162.32653 289 ASN D CA 1
ATOM 11104 C C . ASN D 1 293 ? -9.10300 51.08771 -10.68429 1.000 154.96251 289 ASN D C 1
ATOM 11105 O O . ASN D 1 293 ? -8.58330 50.63022 -9.66700 1.000 150.09179 289 ASN D O 1
ATOM 11110 N N . ILE D 1 294 ? -10.29992 51.67543 -10.65768 1.000 152.11096 290 ILE D N 1
ATOM 11111 C CA . ILE D 1 294 ? -11.06748 51.76403 -9.42099 1.000 145.61889 290 ILE D CA 1
ATOM 11112 C C . ILE D 1 294 ? -11.43814 50.36090 -8.96764 1.000 148.05272 290 ILE D C 1
ATOM 11113 O O . ILE D 1 294 ? -12.16788 49.64110 -9.66076 1.000 148.50747 290 ILE D O 1
ATOM 11118 N N . LEU D 1 295 ? -10.92827 49.96021 -7.80352 1.000 145.66161 291 LEU D N 1
ATOM 11119 C CA . LEU D 1 295 ? -11.28133 48.66557 -7.23646 1.000 145.94920 291 LEU D CA 1
ATOM 11120 C C . LEU D 1 295 ? -12.76288 48.66520 -6.88471 1.000 138.48509 291 LEU D C 1
ATOM 11121 O O . LEU D 1 295 ? -13.14345 49.00328 -5.75921 1.000 130.55938 291 LEU D O 1
ATOM 11126 N N . GLU D 1 296 ? -13.60291 48.29655 -7.84770 1.000 134.41481 292 GLU D N 1
ATOM 11127 C CA . GLU D 1 296 ? -15.04398 48.40413 -7.68227 1.000 132.63637 292 GLU D CA 1
ATOM 11128 C C . GLU D 1 296 ? -15.59366 47.18730 -6.95016 1.000 129.28814 292 GLU D C 1
ATOM 11129 O O . GLU D 1 296 ? -15.11686 46.06317 -7.13278 1.000 120.00377 292 GLU D O 1
ATOM 11135 N N . LYS D 1 297 ? -16.60475 47.42169 -6.11764 1.000 117.30724 293 LYS D N 1
ATOM 11136 C CA . LYS D 1 297 ? -17.16781 46.37042 -5.28264 1.000 121.72745 293 LYS D CA 1
ATOM 11137 C C . LYS D 1 297 ? -18.12110 45.49717 -6.08927 1.000 115.80911 293 LYS D C 1
ATOM 11138 O O . LYS D 1 297 ? -19.02485 46.00311 -6.76235 1.000 125.61034 293 LYS D O 1
ATOM 11144 N N . GLU D 1 298 ? -17.91411 44.18327 -6.02391 1.000 101.17982 294 GLU D N 1
ATOM 11145 C CA . GLU D 1 298 ? -18.82239 43.22501 -6.65161 1.000 106.81686 294 GLU D CA 1
ATOM 11146 C C . GLU D 1 298 ? -20.03816 43.07991 -5.74619 1.000 100.50345 294 GLU D C 1
ATOM 11147 O O . GLU D 1 298 ? -20.05964 42.27493 -4.81408 1.000 109.19442 294 GLU D O 1
ATOM 11153 N N . VAL D 1 299 ? -21.06882 43.87887 -6.03104 1.000 109.78555 295 VAL D N 1
ATOM 11154 C CA . VAL D 1 299 ? -22.23806 43.93109 -5.16185 1.000 121.12178 295 VAL D CA 1
ATOM 11155 C C . VAL D 1 299 ? -23.06716 42.65613 -5.30859 1.000 122.76624 295 VAL D C 1
ATOM 11156 O O . VAL D 1 299 ? -22.95928 41.90796 -6.28837 1.000 110.78420 295 VAL D O 1
ATOM 11160 N N . LEU D 1 300 ? -23.90420 42.40567 -4.30427 1.000 117.49705 296 LEU D N 1
ATOM 11161 C CA . LEU D 1 300 ? -24.79439 41.26038 -4.21430 1.000 110.30428 296 LEU D CA 1
ATOM 11162 C C . LEU D 1 300 ? -26.20427 41.64329 -4.64290 1.000 104.38985 296 LEU D C 1
ATOM 11163 O O . LEU D 1 300 ? -26.58414 42.81709 -4.59192 1.000 98.89136 296 LEU D O 1
ATOM 11168 N N . PRO D 1 301 ? -27.00575 40.67663 -5.08639 1.000 98.03336 297 PRO D N 1
ATOM 11169 C CA . PRO D 1 301 ? -28.39153 40.97258 -5.47955 1.000 85.17625 297 PRO D CA 1
ATOM 11170 C C . PRO D 1 301 ? -29.18686 41.53486 -4.31586 1.000 87.88025 297 PRO D C 1
ATOM 11171 O O . PRO D 1 301 ? -28.84717 41.29831 -3.14659 1.000 104.97562 297 PRO D O 1
ATOM 11175 N N . PRO D 1 302 ? -30.25244 42.28309 -4.59167 1.000 100.13313 298 PRO D N 1
ATOM 11176 C CA . PRO D 1 302 ? -31.04502 42.86661 -3.50525 1.000 115.01071 298 PRO D CA 1
ATOM 11177 C C . PRO D 1 302 ? -31.82640 41.80690 -2.74318 1.000 112.73848 298 PRO D C 1
ATOM 11178 O O . PRO D 1 302 ? -32.07603 40.70025 -3.22667 1.000 103.63070 298 PRO D O 1
ATOM 11182 N N . ILE D 1 303 ? -32.21028 42.16996 -1.52116 1.000 119.46726 299 ILE D N 1
ATOM 11183 C CA . ILE D 1 303 ? -32.96295 41.29917 -0.62721 1.000 108.93919 299 ILE D CA 1
ATOM 11184 C C . ILE D 1 303 ? -34.18390 42.06237 -0.13421 1.000 99.53626 299 ILE D C 1
ATOM 11185 O O . ILE D 1 303 ? -34.09268 43.25203 0.18866 1.000 99.38863 299 ILE D O 1
ATOM 11190 N N . HIS D 1 304 ? -35.33064 41.37757 -0.08027 1.000 94.16989 300 HIS D N 1
ATOM 11191 C CA . HIS D 1 304 ? -36.57174 42.04837 0.29551 1.000 104.29254 300 HIS D CA 1
ATOM 11192 C C . HIS D 1 304 ? -36.56336 42.49607 1.75154 1.000 112.77086 300 HIS D C 1
ATOM 11193 O O . HIS D 1 304 ? -37.18205 43.51327 2.08640 1.000 106.05137 300 HIS D O 1
ATOM 11200 N N . ALA D 1 305 ? -35.87490 41.75923 2.62738 1.000 117.58653 301 ALA D N 1
ATOM 11201 C CA . ALA D 1 305 ? -35.84209 42.12059 4.04046 1.000 108.23826 301 ALA D CA 1
ATOM 11202 C C . ALA D 1 305 ? -35.16438 43.46237 4.28030 1.000 105.29056 301 ALA D C 1
ATOM 11203 O O . ALA D 1 305 ? -35.35916 44.06290 5.34272 1.000 107.69994 301 ALA D O 1
ATOM 11205 N N . TYR D 1 306 ? -34.37878 43.94610 3.31961 1.000 102.08551 302 TYR D N 1
ATOM 11206 C CA . TYR D 1 306 ? -33.68189 45.21832 3.43151 1.000 107.59147 302 TYR D CA 1
ATOM 11207 C C . TYR D 1 306 ? -34.34002 46.31583 2.60189 1.000 121.37296 302 TYR D C 1
ATOM 11208 O O . TYR D 1 306 ? -33.71590 47.35142 2.34587 1.000 119.08097 302 TYR D O 1
ATOM 11217 N N . GLY D 1 307 ? -35.58597 46.11050 2.18085 1.000 124.83795 303 GLY D N 1
ATOM 11218 C CA . GLY D 1 307 ? -36.27093 47.08946 1.36076 1.000 120.19391 303 GLY D CA 1
ATOM 11219 C C . GLY D 1 307 ? -35.84890 47.10003 -0.08968 1.000 117.37163 303 GLY D C 1
ATOM 11220 O O . GLY D 1 307 ? -35.95027 48.14110 -0.74745 1.000 122.38713 303 GLY D O 1
ATOM 11221 N N . ASN D 1 308 ? -35.36643 45.96924 -0.60644 1.000 115.05809 304 ASN D N 1
ATOM 11222 C CA . ASN D 1 308 ? -34.87592 45.81356 -1.97454 1.000 120.08323 304 ASN D CA 1
ATOM 11223 C C . ASN D 1 308 ? -33.70199 46.73139 -2.29613 1.000 119.82613 304 ASN D C 1
ATOM 11224 O O . ASN D 1 308 ? -33.26902 46.79151 -3.45345 1.000 123.81777 304 ASN D O 1
ATOM 11229 N N . ARG D 1 309 ? -33.16835 47.43951 -1.30480 1.000 113.03969 305 ARG D N 1
ATOM 11230 C CA . ARG D 1 309 ? -32.06510 48.35699 -1.54568 1.000 109.32364 305 ARG D CA 1
ATOM 11231 C C . ARG D 1 309 ? -30.79031 47.58940 -1.87253 1.000 100.80549 305 ARG D C 1
ATOM 11232 O O . ARG D 1 309 ? -30.52720 46.51982 -1.31593 1.000 108.66918 305 ARG D O 1
ATOM 11240 N N . THR D 1 310 ? -30.00565 48.13694 -2.79400 1.000 109.36278 306 THR D N 1
ATOM 11241 C CA . THR D 1 310 ? -28.70220 47.59713 -3.14408 1.000 111.84340 306 THR D CA 1
ATOM 11242 C C . THR D 1 310 ? -27.60983 48.43391 -2.48718 1.000 103.52421 306 THR D C 1
ATOM 11243 O O . THR D 1 310 ? -27.78715 49.62851 -2.23391 1.000 101.38184 306 THR D O 1
ATOM 11247 N N . GLU D 1 311 ? -26.48050 47.78901 -2.19974 1.000 88.68604 307 GLU D N 1
ATOM 11248 C CA . GLU D 1 311 ? -25.36943 48.47507 -1.55375 1.000 101.21616 307 GLU D CA 1
ATOM 11249 C C . GLU D 1 311 ? -24.85088 49.60412 -2.43641 1.000 111.60946 307 GLU D C 1
ATOM 11250 O O . GLU D 1 311 ? -24.80115 49.48369 -3.66347 1.000 128.27237 307 GLU D O 1
ATOM 11256 N N . CYS D 1 312 ? -24.47401 50.71225 -1.80111 1.000 105.51413 308 CYS D N 1
ATOM 11257 C CA . CYS D 1 312 ? -23.97259 51.86633 -2.53512 1.000 104.09397 308 CYS D CA 1
ATOM 11258 C C . CYS D 1 312 ? -22.67135 51.52379 -3.24918 1.000 118.43075 308 CYS D C 1
ATOM 11259 O O . CYS D 1 312 ? -21.75424 50.94827 -2.65593 1.000 117.20207 308 CYS D O 1
ATOM 11262 N N . ARG D 1 313 ? -22.59430 51.88643 -4.53135 1.000 119.32274 309 ARG D N 1
ATOM 11263 C CA . ARG D 1 313 ? -21.44403 51.56814 -5.36478 1.000 111.97430 309 ARG D CA 1
ATOM 11264 C C . ARG D 1 313 ? -20.57064 52.76890 -5.70037 1.000 115.31132 309 ARG D C 1
ATOM 11265 O O . ARG D 1 313 ? -19.46990 52.57891 -6.22796 1.000 105.34768 309 ARG D O 1
ATOM 11273 N N . ASN D 1 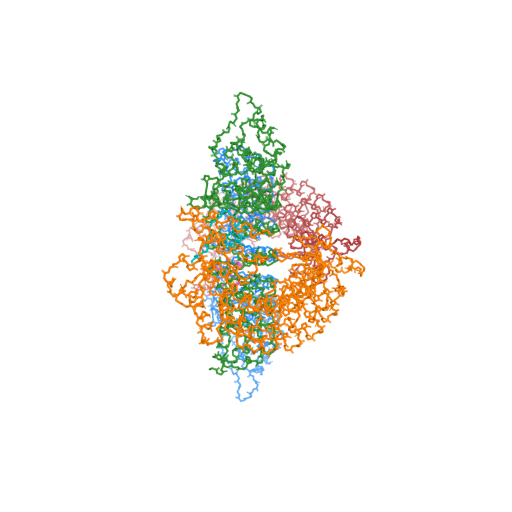314 ? -21.01795 53.98622 -5.41738 1.000 118.20536 310 ASN D N 1
ATOM 11274 C CA . ASN D 1 314 ? -20.24100 55.18017 -5.71840 1.000 121.30571 310 ASN D CA 1
ATOM 11275 C C . ASN D 1 314 ? -20.49531 56.19767 -4.61527 1.000 114.11913 310 ASN D C 1
ATOM 11276 O O . ASN D 1 314 ? -21.51123 56.11464 -3.91853 1.000 108.04612 310 ASN D O 1
ATOM 11281 N N . PRO D 1 315 ? -19.58128 57.15767 -4.42217 1.000 109.32976 311 PRO D N 1
ATOM 11282 C CA . PRO D 1 315 ? -19.76368 58.12325 -3.32098 1.000 111.52681 311 PRO D CA 1
ATOM 11283 C C . PRO D 1 315 ? -21.10454 58.84428 -3.33005 1.000 116.82963 311 PRO D C 1
ATOM 11284 O O . PRO D 1 315 ? -21.63542 59.14827 -2.24881 1.000 111.61913 311 PRO D O 1
ATOM 11288 N N . GLN D 1 316 ? -21.67134 59.11878 -4.51243 1.000 127.25136 312 GLN D N 1
ATOM 11289 C CA . GLN D 1 316 ? -22.93037 59.85702 -4.57896 1.000 130.48725 312 GLN D CA 1
ATOM 11290 C C . GLN D 1 316 ? -24.03994 59.13764 -3.82351 1.000 127.66835 312 GLN D C 1
ATOM 11291 O O . GLN D 1 316 ? -24.81392 59.77174 -3.10105 1.000 117.18770 312 GLN D O 1
ATOM 11297 N N . GLU D 1 317 ? -24.12830 57.81278 -3.96690 1.000 119.68566 313 GLU D N 1
ATOM 11298 C CA . GLU D 1 317 ? -25.17931 57.06409 -3.28116 1.000 116.47767 313 GLU D CA 1
ATOM 11299 C C . GLU D 1 317 ? -25.00773 57.12922 -1.76649 1.000 127.95278 313 GLU D C 1
ATOM 11300 O O . GLU D 1 317 ? -25.98936 57.27818 -1.02139 1.000 132.64920 313 GLU D O 1
ATOM 11306 N N . LEU D 1 318 ? -23.76350 57.02005 -1.29325 1.000 122.87599 314 LEU D N 1
ATOM 11307 C CA . LEU D 1 318 ? -23.50370 57.06752 0.14200 1.000 120.03944 314 LEU D CA 1
ATOM 11308 C C . LEU D 1 318 ? -23.88500 58.42254 0.72456 1.000 117.66507 314 LEU D C 1
ATOM 11309 O O . LEU D 1 318 ? -24.58872 58.49772 1.73927 1.000 113.01252 314 LEU D O 1
ATOM 11314 N N . GLU D 1 319 ? -23.43341 59.51144 0.09420 1.000 116.18625 315 GLU D N 1
ATOM 11315 C CA . GLU D 1 319 ? -23.84033 60.82732 0.57837 1.000 119.55364 315 GLU D CA 1
ATOM 11316 C C . GLU D 1 319 ? -25.32381 61.09019 0.34951 1.000 118.35584 315 GLU D C 1
ATOM 11317 O O . GLU D 1 319 ? -25.89961 61.94748 1.02669 1.000 109.70166 315 GLU D O 1
ATOM 11323 N N . ALA D 1 320 ? -25.96400 60.35691 -0.56233 1.000 116.92334 316 ALA D N 1
ATOM 11324 C CA . ALA D 1 320 ? -27.40846 60.48163 -0.70837 1.000 115.88985 316 ALA D CA 1
ATOM 11325 C C . ALA D 1 320 ? -28.12822 59.88834 0.49243 1.000 121.73322 316 ALA D C 1
ATOM 11326 O O . ALA D 1 320 ? -29.10868 60.46038 0.98124 1.000 115.61703 316 ALA D O 1
ATOM 11328 N N . ILE D 1 321 ? -27.65433 58.74217 0.98656 1.000 131.87913 317 ILE D N 1
ATOM 11329 C CA . ILE D 1 321 ? -28.30339 58.13543 2.14745 1.000 122.11914 317 ILE D CA 1
ATOM 11330 C C . ILE D 1 321 ? -27.73678 58.63100 3.47114 1.000 114.74378 317 ILE D C 1
ATOM 11331 O O . ILE D 1 321 ? -28.22231 58.20555 4.53073 1.000 117.31254 317 ILE D O 1
ATOM 11336 N N . ARG D 1 322 ? -26.72497 59.50673 3.44232 1.000 122.55881 318 ARG D N 1
ATOM 11337 C CA . ARG D 1 322 ? -26.10625 60.02718 4.66181 1.000 120.41094 318 ARG D CA 1
ATOM 11338 C C . ARG D 1 322 ? -27.11451 60.37109 5.75872 1.000 110.41643 318 ARG D C 1
ATOM 11339 O O . ARG D 1 322 ? -26.93168 59.99719 6.92363 1.000 120.76799 318 ARG D O 1
ATOM 11347 N N . GLN D 1 323 ? -28.17988 61.09585 5.41579 1.000 111.03111 319 GLN D N 1
ATOM 11348 C CA . GLN D 1 323 ? -29.11447 61.57233 6.42977 1.000 124.92734 319 GLN D CA 1
ATOM 11349 C C . GLN D 1 323 ? -30.30403 60.64024 6.64527 1.000 125.25578 319 GLN D C 1
ATOM 11350 O O . GLN D 1 323 ? -31.25251 61.01588 7.34633 1.000 109.94621 319 GLN D O 1
ATOM 11356 N N . ASP D 1 324 ? -30.27454 59.44233 6.07474 1.000 119.34255 320 ASP D N 1
ATOM 11357 C CA . ASP D 1 324 ? -31.33139 58.45219 6.25665 1.000 118.56905 320 ASP D CA 1
ATOM 11358 C C . ASP D 1 324 ? -30.74783 57.28002 7.04145 1.000 120.28644 320 ASP D C 1
ATOM 11359 O O . ASP D 1 324 ? -30.08946 56.39942 6.47615 1.000 108.24150 320 ASP D O 1
ATOM 11364 N N . ARG D 1 325 ? -31.00382 57.25692 8.35118 1.000 118.76987 321 ARG D N 1
ATOM 11365 C CA . ARG D 1 325 ? -30.45475 56.17875 9.16562 1.000 112.08409 321 ARG D CA 1
ATOM 11366 C C . ARG D 1 325 ? -31.08782 54.83937 8.80456 1.000 117.36907 321 ARG D C 1
ATOM 11367 O O . ARG D 1 325 ? -30.37643 53.88716 8.50726 1.000 115.30331 321 ARG D O 1
ATOM 11375 N N . ASP D 1 326 ? -32.41906 54.76843 8.71764 1.000 119.01785 322 ASP D N 1
ATOM 11376 C CA . ASP D 1 326 ? -33.07924 53.53497 8.27469 1.000 115.44521 322 ASP D CA 1
ATOM 11377 C C . ASP D 1 326 ? -32.32815 52.86413 7.11919 1.000 111.91441 322 ASP D C 1
ATOM 11378 O O . ASP D 1 326 ? -31.96310 51.67719 7.18026 1.000 114.50065 322 ASP D O 1
ATOM 11383 N N . ALA D 1 327 ? -32.02628 53.65169 6.08513 1.000 111.50227 323 ALA D N 1
ATOM 11384 C CA . ALA D 1 327 ? -31.20449 53.17179 4.98194 1.000 114.99353 323 ALA D CA 1
ATOM 11385 C C . ALA D 1 327 ? -29.78348 52.83621 5.42407 1.000 112.88043 323 ALA D C 1
ATOM 11386 O O . ALA D 1 327 ? -29.19995 51.88154 4.91340 1.000 108.42161 323 ALA D O 1
ATOM 11388 N N . LEU D 1 328 ? -29.21090 53.58805 6.37002 1.000 112.42101 324 LEU D N 1
ATOM 11389 C CA . LEU D 1 328 ? -27.84465 53.29067 6.81796 1.000 115.31499 324 LEU D CA 1
ATOM 11390 C C . LEU D 1 328 ? -27.77053 51.97931 7.60286 1.000 111.61340 324 LEU D C 1
ATOM 11391 O O . LEU D 1 328 ? -26.80590 51.22099 7.47369 1.000 103.54168 324 LEU D O 1
ATOM 11396 N N . HIS D 1 329 ? -28.75216 51.74518 8.46829 1.000 104.08204 325 HIS D N 1
ATOM 11397 C CA . HIS D 1 329 ? -28.95773 50.44790 9.10822 1.000 106.43451 325 HIS D CA 1
ATOM 11398 C C . HIS D 1 329 ? -29.00401 49.32654 8.07611 1.000 104.55725 325 HIS D C 1
ATOM 11399 O O . HIS D 1 329 ? -28.29328 48.31741 8.19643 1.000 98.41626 325 HIS D O 1
ATOM 11406 N N . MET D 1 330 ? -29.86720 49.47520 7.06487 1.000 106.35421 326 MET D N 1
ATOM 11407 C CA . MET D 1 330 ? -29.94830 48.45178 6.02328 1.000 104.20915 326 MET D CA 1
ATOM 11408 C C . MET D 1 330 ? -28.61577 48.29823 5.29228 1.000 105.78834 326 MET D C 1
ATOM 11409 O O . MET D 1 330 ? -28.22060 47.18501 4.92210 1.000 104.70191 326 MET D O 1
ATOM 11414 N N . GLU D 1 331 ? -27.90519 49.40881 5.09049 1.000 95.92551 327 GLU D N 1
ATOM 11415 C CA . GLU D 1 331 ? -26.61107 49.37835 4.42046 1.000 101.53000 327 GLU D CA 1
ATOM 11416 C C . GLU D 1 331 ? -25.58794 48.60797 5.23941 1.000 92.68191 327 GLU D C 1
ATOM 11417 O O . GLU D 1 331 ? -24.83092 47.79772 4.69804 1.000 88.80004 327 GLU D O 1
ATOM 11423 N N . GLY D 1 332 ? -25.53715 48.86929 6.54176 1.000 90.01374 328 GLY D N 1
ATOM 11424 C CA . GLY D 1 332 ? -24.64956 48.11241 7.40551 1.000 98.80148 328 GLY D CA 1
ATOM 11425 C C . GLY D 1 332 ? -24.96751 46.63142 7.38675 1.000 93.69503 328 GLY D C 1
ATOM 11426 O O . GLY D 1 332 ? -24.06515 45.79154 7.32339 1.000 81.34526 328 GLY D O 1
ATOM 11427 N N . LEU D 1 333 ? -26.25925 46.29241 7.41378 1.000 93.23052 329 LEU D N 1
ATOM 11428 C CA . LEU D 1 333 ? -26.64907 44.88535 7.36852 1.000 96.67044 329 LEU D CA 1
ATOM 11429 C C . LEU D 1 333 ? -26.19756 44.22220 6.06985 1.000 107.63084 329 LEU D C 1
ATOM 11430 O O . LEU D 1 333 ? -25.65636 43.10773 6.08755 1.000 95.30803 329 LEU D O 1
ATOM 11435 N N . ILE D 1 334 ? -26.39655 44.89472 4.93237 1.000 110.55833 330 ILE D N 1
ATOM 11436 C CA . ILE D 1 334 ? -26.03614 44.27883 3.65652 1.000 102.85573 330 ILE D CA 1
ATOM 11437 C C . ILE D 1 334 ? -24.51963 44.20095 3.50362 1.000 96.61433 330 ILE D C 1
ATOM 11438 O O . ILE D 1 334 ? -23.99182 43.23083 2.94596 1.000 87.56924 330 ILE D O 1
ATOM 11443 N N . VAL D 1 335 ? -23.78882 45.19274 4.02204 1.000 88.72259 331 VAL D N 1
ATOM 11444 C CA . VAL D 1 335 ? -22.33212 45.13864 3.95163 1.000 88.31405 331 VAL D CA 1
ATOM 11445 C C . VAL D 1 335 ? -21.80138 44.00553 4.82017 1.000 96.63825 331 VAL D C 1
ATOM 11446 O O . VAL D 1 335 ? -20.85833 43.30229 4.43651 1.000 87.12733 331 VAL D O 1
ATOM 11450 N N . ARG D 1 336 ? -22.40391 43.79693 5.99444 1.000 98.69377 332 ARG D N 1
ATOM 11451 C CA . ARG D 1 336 ? -22.01740 42.66452 6.82952 1.000 101.61227 332 ARG D CA 1
ATOM 11452 C C . ARG D 1 336 ? -22.29245 41.34524 6.11980 1.000 96.48273 332 ARG D C 1
ATOM 11453 O O . ARG D 1 336 ? -21.44167 40.44757 6.09886 1.000 78.82133 332 ARG D O 1
ATOM 11461 N N . GLU D 1 337 ? -23.48283 41.20934 5.52778 1.000 89.43775 333 GLU D N 1
ATOM 11462 C CA . GLU D 1 337 ? -23.81686 39.96361 4.84320 1.000 95.13213 333 GLU D CA 1
ATOM 11463 C C . GLU D 1 337 ? -22.90699 39.72040 3.64474 1.000 96.46806 333 GLU D C 1
ATOM 11464 O O . GLU D 1 337 ? -22.63642 38.56534 3.29474 1.000 80.25290 333 GLU D O 1
ATOM 11470 N N . ARG D 1 338 ? -22.41818 40.78802 3.01076 1.000 95.30179 334 ARG D N 1
ATOM 11471 C CA . ARG D 1 338 ? -21.49190 40.61982 1.89665 1.000 89.88681 334 ARG D CA 1
ATOM 11472 C C . ARG D 1 338 ? -20.09392 40.24036 2.37409 1.000 86.38408 334 ARG D C 1
ATOM 11473 O O . ARG D 1 338 ? -19.45225 39.36389 1.78400 1.000 77.27975 334 ARG D O 1
ATOM 11481 N N . ILE D 1 339 ? -19.61008 40.87667 3.44155 1.000 87.87713 335 ILE D N 1
ATOM 11482 C CA . ILE D 1 339 ? -18.21628 40.70519 3.84072 1.000 85.67038 335 ILE D CA 1
ATOM 11483 C C . ILE D 1 339 ? -18.02493 39.41960 4.63714 1.000 91.54648 335 ILE D C 1
ATOM 11484 O O . ILE D 1 339 ? -17.12183 38.62606 4.34788 1.000 76.56969 335 ILE D O 1
ATOM 11489 N N . LEU D 1 340 ? -18.85767 39.19492 5.65837 1.000 103.53730 336 LEU D N 1
ATOM 11490 C CA . LEU D 1 340 ? -18.67936 38.03192 6.52086 1.000 113.46501 336 LEU D CA 1
ATOM 11491 C C . LEU D 1 340 ? -18.99233 36.72071 5.81358 1.000 109.34651 336 LEU D C 1
ATOM 11492 O O . LEU D 1 340 ? -18.49768 35.67026 6.23646 1.000 111.18309 336 LEU D O 1
ATOM 11497 N N . GLY D 1 341 ? -19.78869 36.75538 4.76036 1.000 116.66249 337 GLY D N 1
ATOM 11498 C CA . GLY D 1 341 ? -20.26041 35.53907 4.13384 1.000 118.95167 337 GLY D CA 1
ATOM 11499 C C . GLY D 1 341 ? -21.66863 35.19548 4.57956 1.000 132.94821 337 GLY D C 1
ATOM 11500 O O . GLY D 1 341 ? -22.10628 35.54188 5.68277 1.000 135.66030 337 GLY D O 1
ATOM 11501 N N . ALA D 1 342 ? -22.39953 34.50256 3.70393 1.000 151.12721 338 ALA D N 1
ATOM 11502 C CA . ALA D 1 342 ? -23.79129 34.18104 4.00103 1.000 152.64656 338 ALA D CA 1
ATOM 11503 C C . ALA D 1 342 ? -23.91456 33.19552 5.15622 1.000 150.46553 338 ALA D C 1
ATOM 11504 O O . ALA D 1 342 ? -24.92182 33.20827 5.87328 1.000 122.77465 338 ALA D O 1
ATOM 11506 N N . ASP D 1 343 ? -22.91058 32.34642 5.35870 1.000 160.13243 339 ASP D N 1
ATOM 11507 C CA . ASP D 1 343 ? -22.95087 31.30028 6.37750 1.000 152.30781 339 ASP D CA 1
ATOM 11508 C C . ASP D 1 343 ? -21.89373 31.59983 7.43831 1.000 148.44444 339 ASP D C 1
ATOM 11509 O O . ASP D 1 343 ? -20.79946 31.03421 7.43920 1.000 146.87774 339 ASP D O 1
ATOM 11514 N N . ASN D 1 344 ? -22.23514 32.50489 8.35275 1.000 140.10831 340 ASN D N 1
ATOM 11515 C CA . ASN D 1 344 ? -21.41765 32.77668 9.52504 1.000 144.86099 340 ASN D CA 1
ATOM 11516 C C . ASN D 1 344 ? -22.34052 33.04723 10.70322 1.000 138.50980 340 ASN D C 1
ATOM 11517 O O . ASN D 1 344 ? -23.41603 33.63092 10.54702 1.000 133.18696 340 ASN D O 1
ATOM 11522 N N . ILE D 1 345 ? -21.90687 32.61595 11.88782 1.000 127.97797 341 ILE D N 1
ATOM 11523 C CA . ILE D 1 345 ? -22.76984 32.67828 13.06372 1.000 132.53357 341 ILE D CA 1
ATOM 11524 C C . ILE D 1 345 ? -23.07703 34.12547 13.43575 1.000 131.46845 341 ILE D C 1
ATOM 11525 O O . ILE D 1 345 ? -24.23397 34.48559 13.68385 1.000 129.91093 341 ILE D O 1
ATOM 11530 N N . ASP D 1 346 ? -22.05387 34.97934 13.47038 1.000 128.91467 342 ASP D N 1
ATOM 11531 C CA . ASP D 1 346 ? -22.23329 36.34880 13.94093 1.000 137.93007 342 ASP D CA 1
ATOM 11532 C C . ASP D 1 346 ? -22.86285 37.24684 12.88045 1.000 136.35268 342 ASP D C 1
ATOM 11533 O O . ASP D 1 346 ? -22.49587 38.41795 12.76617 1.000 139.97318 342 ASP D O 1
ATOM 11538 N N . VAL D 1 347 ? -23.82101 36.73193 12.11528 1.000 118.75276 343 VAL D N 1
ATOM 11539 C CA . VAL D 1 347 ? -24.43631 37.50806 11.04376 1.000 109.94908 343 VAL D CA 1
ATOM 11540 C C . VAL D 1 347 ? -25.87875 37.80857 11.42056 1.000 106.34554 343 VAL D C 1
ATOM 11541 O O . VAL D 1 347 ? -26.43101 38.85721 11.06661 1.000 111.76962 343 VAL D O 1
ATOM 11545 N N . SER D 1 348 ? -26.49907 36.88245 12.14471 1.000 100.61798 344 SER D N 1
ATOM 11546 C CA . SER D 1 348 ? -27.93571 36.96550 12.37098 1.000 95.41397 344 SER D CA 1
ATOM 11547 C C . SER D 1 348 ? -28.31119 37.93657 13.48835 1.000 95.20841 344 SER D C 1
ATOM 11548 O O . SER D 1 348 ? -29.36932 38.57653 13.41544 1.000 95.80915 344 SER D O 1
ATOM 11551 N N . HIS D 1 349 ? -27.47754 38.06665 14.51624 1.000 103.69879 345 HIS D N 1
ATOM 11552 C CA . HIS D 1 349 ? -27.89439 38.80405 15.70444 1.000 103.60813 345 HIS D CA 1
ATOM 11553 C C . HIS D 1 349 ? -28.11423 40.29927 15.45793 1.000 104.62151 345 HIS D C 1
ATOM 11554 O O . HIS D 1 349 ? -29.04671 40.85754 16.04938 1.000 98.90126 345 HIS D O 1
ATOM 11561 N N . PRO D 1 350 ? -27.34042 40.99487 14.60714 1.000 102.97016 346 PRO D N 1
ATOM 11562 C CA . PRO D 1 350 ? -27.69989 42.39701 14.33804 1.000 96.63347 346 PRO D CA 1
ATOM 11563 C C . PRO D 1 350 ? -28.99378 42.52605 13.55553 1.000 98.70959 346 PRO D C 1
ATOM 11564 O O . PRO D 1 350 ? -29.75300 43.48017 13.77618 1.000 102.64834 346 PRO D O 1
ATOM 11568 N N . ILE D 1 351 ? -29.27438 41.57658 12.66043 1.000 91.92220 347 ILE D N 1
ATOM 11569 C CA . ILE D 1 351 ? -30.55292 41.56218 11.95593 1.000 92.55826 347 ILE D CA 1
ATOM 11570 C C . ILE D 1 351 ? -31.69803 41.42193 12.95007 1.000 88.74071 347 ILE D C 1
ATOM 11571 O O . ILE D 1 351 ? -32.70246 42.14248 12.87814 1.000 88.92698 347 ILE D O 1
ATOM 11576 N N . ILE D 1 352 ? -31.55858 40.49473 13.90145 1.000 88.49966 348 ILE D N 1
ATOM 11577 C CA . ILE D 1 352 ? -32.61870 40.30274 14.88647 1.000 89.40553 348 ILE D CA 1
ATOM 11578 C C . ILE D 1 352 ? -32.74709 41.52294 15.79190 1.000 89.80201 348 ILE D C 1
ATOM 11579 O O . ILE D 1 352 ? -33.85738 41.88845 16.19488 1.000 84.31110 348 ILE D O 1
ATOM 11584 N N . TYR D 1 353 ? -31.63221 42.18634 16.11201 1.000 76.71532 349 TYR D N 1
ATOM 11585 C CA . TYR D 1 353 ? -31.70768 43.39120 16.93523 1.000 87.28192 349 TYR D CA 1
ATOM 11586 C C . TYR D 1 353 ? -32.44135 44.51668 16.21216 1.000 99.34658 349 TYR D C 1
ATOM 11587 O O . TYR D 1 353 ? -33.27143 45.21288 16.81163 1.000 94.50541 349 TYR D O 1
ATOM 11596 N N . ARG D 1 354 ? -32.14770 44.71411 14.92526 1.000 101.57624 350 ARG D N 1
ATOM 11597 C CA . ARG D 1 354 ? -32.86065 45.73513 14.16246 1.000 97.95820 350 ARG D CA 1
ATOM 11598 C C . ARG D 1 354 ? -34.33915 45.38491 14.02960 1.000 97.14570 350 ARG D C 1
ATOM 11599 O O . ARG D 1 354 ? -35.20712 46.26734 14.09890 1.000 99.94192 350 ARG D O 1
ATOM 11607 N N . GLY D 1 355 ? -34.64726 44.09720 13.85563 1.000 87.78470 351 GLY D N 1
ATOM 11608 C CA . GLY D 1 355 ? -36.03936 43.68000 13.83801 1.000 95.40992 351 GLY D CA 1
ATOM 11609 C C . GLY D 1 355 ? -36.74890 43.96910 15.14699 1.000 102.55303 351 GLY D C 1
ATOM 11610 O O . GLY D 1 355 ? -37.89805 44.40994 15.15644 1.000 91.01770 351 GLY D O 1
ATOM 11611 N N . ALA D 1 356 ? -36.06991 43.73254 16.27044 1.000 106.16615 352 ALA D N 1
ATOM 11612 C CA . ALA D 1 356 ? -36.66705 44.02126 17.57138 1.000 96.84142 352 ALA D CA 1
ATOM 11613 C C . ALA D 1 356 ? -36.87729 45.51888 17.76404 1.000 99.32491 352 ALA D C 1
ATOM 11614 O O . ALA D 1 356 ? -37.88121 45.94200 18.35140 1.000 99.43427 352 ALA D O 1
ATOM 11616 N N . VAL D 1 357 ? -35.93537 46.33403 17.28480 1.000 100.66788 353 VAL D N 1
ATOM 11617 C CA . VAL D 1 357 ? -36.11025 47.78555 17.33883 1.000 97.34286 353 VAL D CA 1
ATOM 11618 C C . VAL D 1 357 ? -37.35022 48.19492 16.55173 1.000 106.34170 353 VAL D C 1
ATOM 11619 O O . VAL D 1 357 ? -38.17120 48.99848 17.01589 1.000 109.15981 353 VAL D O 1
ATOM 11623 N N . TYR D 1 358 ? -37.50425 47.64030 15.34610 1.000 102.36470 354 TYR D N 1
ATOM 11624 C CA . TYR D 1 358 ? -38.69150 47.93019 14.54491 1.000 105.45765 354 TYR D CA 1
ATOM 11625 C C . TYR D 1 358 ? -39.96283 47.46114 15.24545 1.000 108.03623 354 TYR D C 1
ATOM 11626 O O . TYR D 1 358 ? -40.99303 48.14253 15.20310 1.000 115.79714 354 TYR D O 1
ATOM 11635 N N . ALA D 1 359 ? -39.90938 46.30008 15.89932 1.000 106.67957 355 ALA D N 1
ATOM 11636 C CA . ALA D 1 359 ? -41.08431 45.79185 16.60047 1.000 104.68722 355 ALA D CA 1
ATOM 11637 C C . ALA D 1 359 ? -41.47632 46.70787 17.75222 1.000 105.47919 355 ALA D C 1
ATOM 11638 O O . ALA D 1 359 ? -42.66687 46.93663 17.99758 1.000 97.60308 355 ALA D O 1
ATOM 11640 N N . ASP D 1 360 ? -40.48615 47.23892 18.47264 1.000 113.98686 356 ASP D N 1
ATOM 11641 C CA . ASP D 1 360 ? -40.78017 48.19075 19.53972 1.000 117.53657 356 ASP D CA 1
ATOM 11642 C C . ASP D 1 360 ? -41.34912 49.48844 18.97966 1.000 113.36099 356 ASP D C 1
ATOM 11643 O O . ASP D 1 360 ? -42.25796 50.08141 19.57288 1.000 100.65714 356 ASP D O 1
ATOM 11648 N N . ASN D 1 361 ? -40.83193 49.94347 17.83917 1.000 116.87748 357 ASN D N 1
ATOM 11649 C CA . ASN D 1 361 ? -41.36542 51.13513 17.18793 1.000 118.71723 357 ASN D CA 1
ATOM 11650 C C . ASN D 1 361 ? -42.69086 50.88151 16.47960 1.000 111.69049 357 ASN D C 1
ATOM 11651 O O . ASN D 1 361 ? -43.26793 51.82936 15.93442 1.000 104.01142 357 ASN D O 1
ATOM 11656 N N . MET D 1 362 ? -43.14293 49.62335 16.44339 1.000 114.39932 358 MET D N 1
ATOM 11657 C CA . MET D 1 362 ? -44.42544 49.17025 15.89472 1.000 105.04212 358 MET D CA 1
ATOM 11658 C C . MET D 1 362 ? -44.36168 48.94685 14.38977 1.000 101.15878 358 MET D C 1
ATOM 11659 O O . MET D 1 362 ? -45.40411 48.84387 13.73392 1.000 96.61715 358 MET D O 1
ATOM 11664 N N . GLU D 1 363 ? -43.15527 48.85690 13.82564 1.000 97.04491 359 GLU D N 1
ATOM 11665 C CA . GLU D 1 363 ? -42.96528 48.56191 12.40466 1.000 99.72600 359 GLU D CA 1
ATOM 11666 C C . GLU D 1 363 ? -42.95253 47.04297 12.24130 1.000 102.18997 359 GLU D C 1
ATOM 11667 O O . GLU D 1 363 ? -41.91294 46.40337 12.03857 1.000 101.07708 359 GLU D O 1
ATOM 11673 N N . PHE D 1 364 ? -44.15412 46.46417 12.32496 1.000 105.01222 360 PHE D N 1
ATOM 11674 C CA . PHE D 1 364 ? -44.27951 45.02186 12.50650 1.000 96.38538 360 PHE D CA 1
ATOM 11675 C C . PHE D 1 364 ? -43.87109 44.24878 11.25921 1.000 100.38310 360 PHE D C 1
ATOM 11676 O O . PHE D 1 364 ? -43.17616 43.23544 11.36327 1.000 82.72044 360 PHE D O 1
ATOM 11684 N N . GLU D 1 365 ? -44.29093 44.69468 10.07260 1.000 109.25430 361 GLU D N 1
ATOM 11685 C CA . GLU D 1 365 ? -43.95675 43.93879 8.86706 1.000 103.19933 361 GLU D CA 1
ATOM 11686 C C . GLU D 1 365 ? -42.46835 44.03371 8.54676 1.000 103.55887 361 GLU D C 1
ATOM 11687 O O . GLU D 1 365 ? -41.86323 43.05893 8.07948 1.000 106.18478 361 GLU D O 1
ATOM 11693 N N . GLN D 1 366 ? -41.85863 45.19358 8.80154 1.000 101.49905 362 GLN D N 1
ATOM 11694 C CA . GLN D 1 366 ? -40.41160 45.31613 8.65808 1.000 105.42152 362 GLN D CA 1
ATOM 11695 C C . GLN D 1 366 ? -39.69437 44.36190 9.60505 1.000 101.90617 362 GLN D C 1
ATOM 11696 O O . GLN D 1 366 ? -38.76194 43.64733 9.20559 1.000 91.32909 362 GLN D O 1
ATOM 11702 N N . CYS D 1 367 ? -40.12064 44.34101 10.87315 1.000 108.19390 363 CYS D N 1
ATOM 11703 C CA . CYS D 1 367 ? -39.54861 43.40230 11.83250 1.000 103.26583 363 CYS D CA 1
ATOM 11704 C C . CYS D 1 367 ? -39.71725 41.96295 11.36593 1.000 94.27934 363 CYS D C 1
ATOM 11705 O O . CYS D 1 367 ? -38.79359 41.15052 11.48692 1.000 94.29007 363 CYS D O 1
ATOM 11708 N N . ILE D 1 368 ? -40.89136 41.63393 10.82508 1.000 82.73039 364 ILE D N 1
ATOM 11709 C CA . ILE D 1 368 ? -41.18160 40.25986 10.43358 1.000 82.76416 364 ILE D CA 1
ATOM 11710 C C . ILE D 1 368 ? -40.29720 39.83281 9.27149 1.000 89.69520 364 ILE D C 1
ATOM 11711 O O . ILE D 1 368 ? -39.76230 38.71995 9.26473 1.000 91.54657 364 ILE D O 1
ATOM 11716 N N . LYS D 1 369 ? -40.11842 40.70296 8.27468 1.000 95.99284 365 LYS D N 1
ATOM 11717 C CA . LYS D 1 369 ? -39.27759 40.32066 7.14226 1.000 96.78089 365 LYS D CA 1
ATOM 11718 C C . LYS D 1 369 ? -37.80982 40.22637 7.55224 1.000 91.88544 365 LYS D C 1
ATOM 11719 O O . LYS D 1 369 ? -37.09323 39.31314 7.11067 1.000 87.31098 365 LYS D O 1
ATOM 11725 N N . LEU D 1 370 ? -37.34982 41.13062 8.42691 1.000 88.64286 366 LEU D N 1
ATOM 11726 C CA . LEU D 1 370 ? -35.98517 41.01850 8.93447 1.000 94.27331 366 LEU D CA 1
ATOM 11727 C C . LEU D 1 370 ? -35.78392 39.71151 9.69410 1.000 99.56447 366 LEU D C 1
ATOM 11728 O O . LEU D 1 370 ? -34.77628 39.01863 9.49971 1.000 90.37653 366 LEU D O 1
ATOM 11733 N N . TRP D 1 371 ? -36.74336 39.34519 10.54912 1.000 88.14405 367 TRP D N 1
ATOM 11734 C CA . TRP D 1 371 ? -36.62139 38.10881 11.31232 1.000 83.28836 367 TRP D CA 1
ATOM 11735 C C . TRP D 1 371 ? -36.72216 36.87939 10.42101 1.000 82.81423 367 TRP D C 1
ATOM 11736 O O . TRP D 1 371 ? -36.05999 35.87400 10.68830 1.000 78.53102 367 TRP D O 1
ATOM 11747 N N . LEU D 1 372 ? -37.53726 36.93392 9.36613 1.000 93.75186 368 LEU D N 1
ATOM 11748 C CA . LEU D 1 372 ? -37.60628 35.82039 8.42616 1.000 89.07553 368 LEU D CA 1
ATOM 11749 C C . LE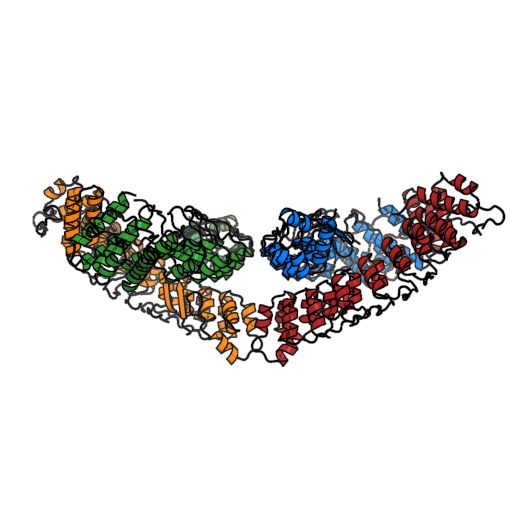U D 1 372 ? -36.26389 35.60810 7.74134 1.000 88.28158 368 LEU D C 1
ATOM 11750 O O . LEU D 1 372 ? -35.77898 34.47379 7.63288 1.000 78.02388 368 LEU D O 1
ATOM 11755 N N . HIS D 1 373 ? -35.64077 36.69686 7.28035 1.000 94.07334 369 HIS D N 1
ATOM 11756 C CA . HIS D 1 373 ? -34.31770 36.57238 6.67418 1.000 100.64128 369 HIS D CA 1
ATOM 11757 C C . HIS D 1 373 ? -33.29716 36.04718 7.67954 1.000 98.51704 369 HIS D C 1
ATOM 11758 O O . HIS D 1 373 ? -32.45609 35.20349 7.34153 1.000 72.91866 369 HIS D O 1
ATOM 11765 N N . ALA D 1 374 ? -33.36629 36.52173 8.92684 1.000 99.06200 370 ALA D N 1
ATOM 11766 C CA . ALA D 1 374 ? -32.41718 36.07205 9.94170 1.000 89.30359 370 ALA D CA 1
ATOM 11767 C C . ALA D 1 374 ? -32.58591 34.58698 10.24519 1.000 80.33906 370 ALA D C 1
ATOM 11768 O O . ALA D 1 374 ? -31.59711 33.85766 10.38987 1.000 78.97353 370 ALA D O 1
ATOM 11770 N N . LEU D 1 375 ? -33.83220 34.12033 10.34531 1.000 75.54876 371 LEU D N 1
ATOM 11771 C CA . LEU D 1 375 ? -34.07773 32.70902 10.62010 1.000 79.93882 371 LEU D CA 1
ATOM 11772 C C . LEU D 1 375 ? -33.66904 31.83781 9.43972 1.000 91.31771 371 LEU D C 1
ATOM 11773 O O . LEU D 1 375 ? -33.19055 30.71353 9.63060 1.000 91.52271 371 LEU D O 1
ATOM 11778 N N . HIS D 1 376 ? -33.85442 32.33243 8.21147 1.000 98.65436 372 HIS D N 1
ATOM 11779 C CA . HIS D 1 376 ? -33.34581 31.60520 7.05241 1.000 92.55608 372 HIS D CA 1
ATOM 11780 C C . HIS D 1 376 ? -31.82547 31.51983 7.08623 1.000 90.88457 372 HIS D C 1
ATOM 11781 O O . HIS D 1 376 ? -31.24440 30.49446 6.71122 1.000 78.88249 372 HIS D O 1
ATOM 11788 N N . LEU D 1 377 ? -31.16342 32.58847 7.53648 1.000 91.53075 373 LEU D N 1
ATOM 11789 C CA . LEU D 1 377 ? -29.71049 32.54669 7.67314 1.000 93.03772 373 LEU D CA 1
ATOM 11790 C C . LEU D 1 377 ? -29.28226 31.55725 8.75133 1.000 100.82536 373 LEU D C 1
ATOM 11791 O O . LEU D 1 377 ? -28.25787 30.87994 8.60616 1.000 95.40565 373 LEU D O 1
ATOM 11796 N N . ARG D 1 378 ? -30.04505 31.46245 9.83709 1.000 105.21235 374 ARG D N 1
ATOM 11797 C CA . ARG D 1 378 ? -29.77766 30.46489 10.87089 1.000 97.51849 374 ARG D CA 1
ATOM 11798 C C . ARG D 1 378 ? -30.03260 29.05555 10.34213 1.000 101.31759 374 ARG D C 1
ATOM 11799 O O . ARG D 1 378 ? -29.16538 28.44772 9.71366 1.000 103.07492 374 ARG D O 1
ATOM 11807 N N . THR E 2 15 ? -24.45618 38.05621 32.91556 1.000 102.67125 575 THR G N 1
ATOM 11808 C CA . THR E 2 15 ? -24.74955 37.49878 34.23098 1.000 133.77075 575 THR G CA 1
ATOM 11809 C C . THR E 2 15 ? -25.48053 38.50444 35.11503 1.000 147.08935 575 THR G C 1
ATOM 11810 O O . THR E 2 15 ? -25.61036 39.67824 34.76613 1.000 151.31464 575 THR G O 1
ATOM 11814 N N . ARG E 2 16 ? -25.95565 38.02897 36.26228 1.000 130.03051 576 ARG G N 1
ATOM 11815 C CA . ARG E 2 16 ? -26.66485 38.86674 37.21428 1.000 101.03964 576 ARG G CA 1
ATOM 11816 C C . ARG E 2 16 ? -25.67535 39.66899 38.05532 1.000 112.88413 576 ARG G C 1
ATOM 11817 O O . ARG E 2 16 ? -24.51677 39.28383 38.23531 1.000 122.04470 576 ARG G O 1
ATOM 11825 N N . THR E 2 17 ? -26.14449 40.79954 38.56842 1.000 107.29721 577 THR G N 1
ATOM 11826 C CA . THR E 2 17 ? -25.30246 41.62529 39.42525 1.000 105.01934 577 THR G CA 1
ATOM 11827 C C . THR E 2 17 ? -25.04656 40.90452 40.74554 1.000 103.86647 577 THR G C 1
ATOM 11828 O O . THR E 2 17 ? -25.97935 40.34202 41.33248 1.000 98.16677 577 THR G O 1
ATOM 11832 N N . PRO E 2 18 ? -23.80344 40.87732 41.23488 1.000 103.14084 578 PRO G N 1
ATOM 11833 C CA . PRO E 2 18 ? -23.53229 40.20678 42.51526 1.000 89.18757 578 PRO G CA 1
ATOM 11834 C C . PRO E 2 18 ? -24.01379 40.98694 43.72454 1.000 81.38064 578 PRO G C 1
ATOM 11835 O O . PRO E 2 18 ? -24.01225 40.43470 44.83231 1.000 89.58499 578 PRO G O 1
ATOM 11839 N N . ASN E 2 19 ? -24.42432 42.24367 43.55108 1.000 86.09916 579 ASN G N 1
ATOM 11840 C CA . ASN E 2 19 ? -24.88921 43.06490 44.66068 1.000 87.61935 579 ASN G CA 1
ATOM 11841 C C . ASN E 2 19 ? -26.32965 42.76883 45.05797 1.000 78.70603 579 ASN G C 1
ATOM 11842 O O . ASN E 2 19 ? -26.78511 43.27267 46.09017 1.000 83.07324 579 ASN G O 1
ATOM 11847 N N . CYS E 2 20 ? -27.05148 41.97478 44.27016 1.000 86.91998 580 CYS G N 1
ATOM 11848 C CA . CYS E 2 20 ? -28.41529 41.57507 44.61061 1.000 76.65575 580 CYS G CA 1
ATOM 11849 C C . CYS E 2 20 ? -28.70905 40.26488 43.90017 1.000 88.48066 580 CYS G C 1
ATOM 11850 O O . CYS E 2 20 ? -28.69541 40.21490 42.66561 1.000 97.54100 580 CYS G O 1
ATOM 11853 N N . ASN E 2 21 ? -28.97635 39.21316 44.66998 1.000 74.63976 581 ASN G N 1
ATOM 11854 C CA . ASN E 2 21 ? -29.12492 37.86875 44.13117 1.000 82.06900 581 ASN G CA 1
ATOM 11855 C C . ASN E 2 21 ? -30.54175 37.56106 43.66276 1.000 76.25841 581 ASN G C 1
ATOM 11856 O O . ASN E 2 21 ? -30.83393 36.40528 43.33983 1.000 78.62931 581 ASN G O 1
ATOM 11861 N N . CYS E 2 22 ? -31.42333 38.55549 43.61378 1.000 78.52989 582 CYS G N 1
ATOM 11862 C CA . CYS E 2 22 ? -32.79649 38.32717 43.18132 1.000 82.41342 582 CYS G CA 1
ATOM 11863 C C . CYS E 2 22 ? -32.84700 38.25598 41.65969 1.000 89.39042 582 CYS G C 1
ATOM 11864 O O . CYS E 2 22 ? -32.47552 39.21596 40.97529 1.000 97.45185 582 CYS G O 1
ATOM 11867 N N . LYS E 2 23 ? -33.30538 37.11748 41.13061 1.000 85.04487 583 LYS G N 1
ATOM 11868 C CA . LYS E 2 23 ? -33.38908 36.94818 39.68421 1.000 93.08945 583 LYS G CA 1
ATOM 11869 C C . LYS E 2 23 ? -34.50327 37.78290 39.06937 1.000 87.40908 583 LYS G C 1
ATOM 11870 O O . LYS E 2 23 ? -34.45260 38.07509 37.86993 1.000 90.79087 583 LYS G O 1
ATOM 11876 N N . TYR E 2 24 ? -35.49836 38.17559 39.85922 1.000 75.12029 584 TYR G N 1
ATOM 11877 C CA . TYR E 2 24 ? -36.66108 38.88775 39.35239 1.000 82.64545 584 TYR G CA 1
ATOM 11878 C C . TYR E 2 24 ? -36.47709 40.39868 39.35728 1.000 84.05022 584 TYR G C 1
ATOM 11879 O O . TYR E 2 24 ? -37.36498 41.11853 38.88831 1.000 100.57496 584 TYR G O 1
ATOM 11888 N N . CYS E 2 25 ? -35.35374 40.89237 39.87017 1.000 78.34378 585 CYS G N 1
ATOM 11889 C CA . CYS E 2 25 ? -35.02988 42.30450 39.77176 1.000 81.59379 585 CYS G CA 1
ATOM 11890 C C . CYS E 2 25 ? -34.46464 42.61903 38.38922 1.000 87.78757 585 CYS G C 1
ATOM 11891 O O . CYS E 2 25 ? -34.14633 41.72743 37.59737 1.000 75.00129 585 CYS G O 1
ATOM 11894 N N . SER E 2 26 ? -34.33685 43.91571 38.10243 1.000 98.09850 586 SER G N 1
ATOM 11895 C CA . SER E 2 26 ? -33.81768 44.39614 36.82365 1.000 102.05972 586 SER G CA 1
ATOM 11896 C C . SER E 2 26 ? -32.74531 45.45393 37.09836 1.000 111.90021 586 SER G C 1
ATOM 11897 O O . SER E 2 26 ? -32.95911 46.65218 36.90434 1.000 115.01681 586 SER G O 1
ATOM 11900 N N . HIS E 2 27 ? -31.57678 44.99471 37.55895 1.000 110.92876 587 HIS G N 1
ATOM 11901 C CA . HIS E 2 27 ? -30.44510 45.87762 37.78842 1.000 112.07564 587 HIS G CA 1
ATOM 11902 C C . HIS E 2 27 ? -29.52229 45.88316 36.57338 1.000 118.81178 587 HIS G C 1
ATOM 11903 O O . HIS E 2 27 ? -29.43061 44.88528 35.85081 1.000 121.66081 587 HIS G O 1
ATOM 11910 N N . PRO E 2 28 ? -28.82390 46.99406 36.31823 1.000 125.43606 588 PRO G N 1
ATOM 11911 C CA . PRO E 2 28 ? -27.93883 47.05221 35.14581 1.000 139.98476 588 PRO G CA 1
ATOM 11912 C C . PRO E 2 28 ? -26.65475 46.25541 35.32607 1.000 149.62169 588 PRO G C 1
ATOM 11913 O O . PRO E 2 28 ? -25.55810 46.79207 35.13701 1.000 154.91351 588 PRO G O 1
ATOM 11917 N N . VAL E 2 29 ? -26.78745 44.97681 35.67766 1.000 143.54169 589 VAL G N 1
ATOM 11918 C CA . VAL E 2 29 ? -25.65583 44.07293 35.88936 1.000 136.65072 589 VAL G CA 1
ATOM 11919 C C . VAL E 2 29 ? -24.65427 44.65930 36.88314 1.000 128.60298 589 VAL G C 1
ATOM 11920 O O . VAL E 2 29 ? -23.64705 45.25311 36.49550 1.000 119.39811 589 VAL G O 1
ATOM 11924 N N . LEU F 2 8 ? -2.15601 45.57465 118.22154 1.000 98.13696 568 LEU H N 1
ATOM 11925 C CA . LEU F 2 8 ? -2.31765 46.33295 116.98627 1.000 109.00050 568 LEU H CA 1
ATOM 11926 C C . LEU F 2 8 ? -3.74130 46.86124 116.86131 1.000 111.66389 568 LEU H C 1
ATOM 11927 O O . LEU F 2 8 ? -4.69595 46.08539 116.82684 1.000 128.36324 568 LEU H O 1
ATOM 11932 N N . PHE F 2 9 ? -3.88361 48.18430 116.79279 1.000 108.63395 569 PHE H N 1
ATOM 11933 C CA . PHE F 2 9 ? -5.20030 48.78466 116.61781 1.000 133.36077 569 PHE H CA 1
ATOM 11934 C C . PHE F 2 9 ? -5.55817 48.99605 115.15424 1.000 129.24544 569 PHE H C 1
ATOM 11935 O O . PHE F 2 9 ? -6.73182 48.86227 114.78756 1.000 113.12074 569 PHE H O 1
ATOM 11943 N N . LYS F 2 10 ? -4.57927 49.31056 114.31229 1.000 124.69565 570 LYS H N 1
ATOM 11944 C CA . LYS F 2 10 ? -4.81104 49.44314 112.87892 1.000 136.35456 570 LYS H CA 1
ATOM 11945 C C . LYS F 2 10 ? -3.58946 48.99214 112.08308 1.000 137.97300 570 LYS H C 1
ATOM 11946 O O . LYS F 2 10 ? -3.32280 47.79529 111.96209 1.000 136.70363 570 LYS H O 1
ATOM 11952 N N . SER F 2 12 ? -6.27599 47.48659 110.78270 1.000 145.77843 572 SER H N 1
ATOM 11953 C CA . SER F 2 12 ? -6.56002 47.99133 109.44589 1.000 151.28525 572 SER H CA 1
ATOM 11954 C C . SER F 2 12 ? -6.22077 46.95842 108.38277 1.000 168.20000 572 SER H C 1
ATOM 11955 O O . SER F 2 12 ? -5.61196 47.28611 107.36264 1.000 155.45951 572 SER H O 1
ATOM 11958 N N . GLU F 2 13 ? -6.60570 45.70429 108.63503 1.000 178.82522 573 GLU H N 1
ATOM 11959 C CA . GLU F 2 13 ? -6.48974 44.68297 107.60048 1.000 163.89689 573 GLU H CA 1
ATOM 11960 C C . GLU F 2 13 ? -7.23688 45.10698 106.34355 1.000 165.57814 573 GLU H C 1
ATOM 11961 O O . GLU F 2 13 ? -6.70842 44.98645 105.23202 1.000 160.18565 573 GLU H O 1
ATOM 11967 N N . GLU F 2 14 ? -8.46118 45.62056 106.51281 1.000 173.52981 574 GLU H N 1
ATOM 11968 C CA . GLU F 2 14 ? -9.26417 46.27310 105.48138 1.000 163.86057 574 GLU H CA 1
ATOM 11969 C C . GLU F 2 14 ? -9.06572 45.68153 104.09324 1.000 159.41183 574 GLU H C 1
ATOM 11970 O O . GLU F 2 14 ? -8.31186 46.23673 103.28654 1.000 158.51749 574 GLU H O 1
ATOM 11976 N N . THR F 2 15 ? -9.71407 44.55276 103.81426 1.000 158.48561 575 THR H N 1
ATOM 11977 C CA . THR F 2 15 ? -9.67578 43.98145 102.47473 1.000 153.54134 575 THR H CA 1
ATOM 11978 C C . THR F 2 15 ? -10.09236 45.03338 101.45943 1.000 145.88970 575 THR H C 1
ATOM 11979 O O . THR F 2 15 ? -11.22108 45.53307 101.50083 1.000 142.83972 575 THR H O 1
ATOM 11983 N N . ARG F 2 16 ? -9.15968 45.38397 100.57016 1.000 123.01494 576 ARG H N 1
ATOM 11984 C CA . ARG F 2 16 ? -9.34929 46.50410 99.65681 1.000 109.44061 576 ARG H CA 1
ATOM 11985 C C . ARG F 2 16 ? -10.68121 46.39856 98.92929 1.000 112.86735 576 ARG H C 1
ATOM 11986 O O . ARG F 2 16 ? -11.17627 45.30224 98.64936 1.000 111.58041 576 ARG H O 1
ATOM 11994 N N . THR F 2 17 ? -11.26899 47.55387 98.64256 1.000 88.54325 577 THR H N 1
ATOM 11995 C CA . THR F 2 17 ? -12.50932 47.59159 97.88747 1.000 73.40109 577 THR H CA 1
ATOM 11996 C C . THR F 2 17 ? -12.30172 46.87959 96.55574 1.000 88.79943 577 THR H C 1
ATOM 11997 O O . THR F 2 17 ? -11.36910 47.22566 95.81358 1.000 95.01743 577 THR H O 1
ATOM 12001 N N . PRO F 2 18 ? -13.10928 45.86778 96.22949 1.000 87.17012 578 PRO H N 1
ATOM 12002 C CA . PRO F 2 18 ? -12.89223 45.12815 94.97602 1.000 86.13894 578 PRO H CA 1
ATOM 12003 C C . PRO F 2 18 ? -13.06954 45.97860 93.73105 1.000 79.73569 578 PRO H C 1
ATOM 12004 O O . PRO F 2 18 ? -12.74909 45.50786 92.63199 1.000 89.59111 578 PRO H O 1
ATOM 12008 N N . ASN F 2 19 ? -13.55877 47.21167 93.86836 1.000 67.74740 579 ASN H N 1
ATOM 12009 C CA . ASN F 2 19 ? -13.75652 48.08721 92.72299 1.000 73.73993 579 ASN H CA 1
ATOM 12010 C C . ASN F 2 19 ? -12.48353 48.81530 92.31231 1.000 63.19583 579 ASN H C 1
ATOM 12011 O O . ASN F 2 19 ? -12.36138 49.20857 91.14752 1.000 65.97423 579 ASN H O 1
ATOM 12016 N N . CYS F 2 20 ? -11.53870 49.00480 93.23202 1.000 64.36447 580 CYS H N 1
ATOM 12017 C CA . CYS F 2 20 ? -10.25321 49.62008 92.92116 1.000 74.29570 580 CYS H CA 1
ATOM 12018 C C . CYS F 2 20 ? -9.14889 48.79113 93.55730 1.000 73.47388 580 CYS H C 1
ATOM 12019 O O . CYS F 2 20 ? -9.07349 48.69208 94.78663 1.000 73.99698 580 CYS H O 1
ATOM 12022 N N . ASN F 2 21 ? -8.29323 48.20545 92.72200 1.000 66.42234 581 ASN H N 1
ATOM 12023 C CA . ASN F 2 21 ? -7.21223 47.34260 93.17997 1.000 61.42995 581 ASN H CA 1
ATOM 12024 C C . ASN F 2 21 ? -5.96263 48.11294 93.58763 1.000 62.30361 581 ASN H C 1
ATOM 12025 O O . ASN F 2 21 ? -4.92131 47.48980 93.82419 1.000 62.51148 581 ASN H O 1
ATOM 12030 N N . CYS F 2 22 ? -6.03148 49.43814 93.67606 1.000 51.37232 582 CYS H N 1
ATOM 12031 C CA . CYS F 2 22 ? -4.85884 50.22973 94.02291 1.000 59.29448 582 CYS H CA 1
ATOM 12032 C C . CYS F 2 22 ? -4.60232 50.14318 95.52198 1.000 61.20966 582 CYS H C 1
ATOM 12033 O O . CYS F 2 22 ? -5.47204 50.48570 96.33065 1.000 66.05091 582 CYS H O 1
ATOM 12036 N N . LYS F 2 23 ? -3.40173 49.69002 95.88530 1.000 67.21749 583 LYS H N 1
ATOM 12037 C CA . LYS F 2 23 ? -3.03747 49.56109 97.29168 1.000 60.78117 583 LYS H CA 1
ATOM 12038 C C . LYS F 2 23 ? -2.94926 50.92008 97.97573 1.000 58.58372 583 LYS H C 1
ATOM 12039 O O . LYS F 2 23 ? -3.31579 51.05508 99.14885 1.000 56.41667 583 LYS H O 1
ATOM 12045 N N . TYR F 2 24 ? -2.48437 51.93843 97.25812 1.000 63.58936 584 TYR H N 1
ATOM 12046 C CA . TYR F 2 24 ? -2.18381 53.23480 97.84847 1.000 64.56997 584 TYR H CA 1
ATOM 12047 C C . TYR F 2 24 ? -3.34432 54.21786 97.76898 1.000 70.07020 584 TYR H C 1
ATOM 12048 O O . TYR F 2 24 ? -3.18220 55.37746 98.16335 1.000 74.29717 584 TYR H O 1
ATOM 12057 N N . CYS F 2 25 ? -4.50302 53.78932 97.27957 1.000 67.79999 585 CYS H N 1
ATOM 12058 C CA . CYS F 2 25 ? -5.68460 54.63299 97.31546 1.000 58.31296 585 CYS H CA 1
ATOM 12059 C C . CYS F 2 25 ? -6.29816 54.63315 98.71137 1.000 67.17548 585 CYS H C 1
ATOM 12060 O O . CYS F 2 25 ? -6.10448 53.71032 99.50775 1.000 65.59653 585 CYS H O 1
ATOM 12063 N N . SER F 2 26 ? -7.05001 55.69023 99.00083 1.000 76.28516 586 SER H N 1
ATOM 12064 C CA . SER F 2 26 ? -7.80925 55.80627 100.24280 1.000 80.79759 586 SER H CA 1
ATOM 12065 C C . SER F 2 26 ? -9.28461 55.89070 99.86718 1.000 90.63254 586 SER H C 1
ATOM 12066 O O . SER F 2 26 ? -9.77268 56.95408 99.47105 1.000 96.10476 586 SER H O 1
ATOM 12069 N N . HIS F 2 27 ? -9.98525 54.76471 99.97204 1.000 83.26405 587 HIS H N 1
ATOM 12070 C CA . HIS F 2 27 ? -11.42688 54.72271 99.76842 1.000 83.11033 587 HIS H CA 1
ATOM 12071 C C . HIS F 2 27 ? -12.09158 54.42189 101.10529 1.000 84.80654 587 HIS H C 1
ATOM 12072 O O . HIS F 2 27 ? -12.54811 53.29436 101.33534 1.000 79.34120 587 HIS H O 1
ATOM 12079 N N . PRO F 2 28 ? -12.16897 55.40028 102.00569 1.000 89.36579 588 PRO H N 1
ATOM 12080 C CA . PRO F 2 28 ? -12.56744 55.10437 103.38486 1.000 95.08339 588 PRO H CA 1
ATOM 12081 C C . PRO F 2 28 ? -14.06763 54.90982 103.52180 1.000 81.03679 588 PRO H C 1
ATOM 12082 O O . PRO F 2 28 ? -14.86718 55.57320 102.85726 1.000 83.13877 588 PRO H O 1
ATOM 12086 N N . VAL F 2 29 ? -14.44114 53.98315 104.39801 1.000 80.88436 589 VAL H N 1
ATOM 12087 C CA . VAL F 2 29 ? -15.83937 53.78724 104.75707 1.000 82.93653 589 VAL H CA 1
ATOM 12088 C C . VAL F 2 29 ? -16.23317 54.83759 105.78779 1.000 83.15562 589 VAL H C 1
ATOM 12089 O O . VAL F 2 29 ? -15.41655 55.27593 106.60635 1.000 78.83296 589 VAL H O 1
ATOM 12093 N N . LEU F 2 30 ? -17.49426 55.25429 105.74520 1.000 83.62777 590 LEU H N 1
ATOM 12094 C CA . LEU F 2 30 ? -17.96017 56.34242 106.58889 1.000 84.87145 590 LEU H CA 1
ATOM 12095 C C . LEU F 2 30 ? -18.20059 55.86070 108.01510 1.000 100.83815 590 LEU H C 1
ATOM 12096 O O . LEU F 2 30 ? -18.54508 54.69947 108.25502 1.000 93.50579 590 LEU H O 1
ATOM 12101 N N . GLY F 2 31 ? -18.00930 56.77069 108.96560 1.000 97.75645 591 GLY H N 1
ATOM 12102 C CA . GLY F 2 31 ? -18.19569 56.46001 110.37063 1.000 89.86730 591 GLY H CA 1
ATOM 12103 C C . GLY F 2 31 ? -19.43477 57.09895 110.96598 1.000 87.64638 591 GLY H C 1
ATOM 12104 O O . GLY F 2 31 ? -20.05157 56.54781 111.87775 1.000 102.32751 591 GLY H O 1
#

InterPro domains:
  IPR002110 Ankyrin repeat [PF00023] (122-152)
  IPR002110 Ankyrin repeat [PF12796] (19-117)
  IPR002110 Ankyrin repeat [PF12796] (158-246)
  IPR002110 Ankyrin repeat [PR01415] (187-202)
  IPR002110 Ankyrin repeat [PR01415] (514-528)
  IPR002110 Ankyrin repeat [PS50088] (45-68)
  IPR002110 Ankyrin repeat [PS50088] (87-119)
  IPR002110 Ankyrin repeat [PS50088] (120-152)
  IPR002110 Ankyrin repeat [PS50088] (153-185)
  IPR002110 Ankyrin repeat [PS50088] (186-218)
  IPR002110 Ankyrin repeat [PS50088] (483-530)
  IPR002110 Ankyrin repeat [SM00248] (45-74)
  IPR002110 Ankyrin repeat [SM00248] (87-116)
  IPR002110 Ankyrin repeat [SM00248] (120-149)
  IPR002110 Ankyrin repeat [SM00248] (153-182)
  IPR002110 Ankyrin repeat [SM00248] (186-215)
  IPR002110 Ankyrin repeat [SM00248] (218-246)
  IPR002110 Ankyrin repeat [SM00248] (483-527)
  IPR002110 Ankyrin repeat [SM00248] (531-570)
  IPR036770 Ankyrin repeat-containing domain superfamily [G3DSA:1.25.40.20] (7-78)

Nearest PDB structures (foldseek):
  7roy-assembly2_H  TM=1.045E+00  e=5.431E-02  Mus musculus
  7roy-assembly2_B  TM=9.772E-01  e=3.417E-50  Mus musculus
  7cng-assembly1_A  TM=9.820E-01  e=7.416E-43  Homo sapiens
  6lbf-assembly2_B  TM=9.801E-01  e=3.676E-42  Homo sapiens
  8wqa-assembly1_B  TM=9.616E-01  e=2.413E-42  Homo sapiens

Organism: Mus musculus (NCBI:txid10090)

Sequence (1543 aa):
SSMEGLAGYVYKAASEGKVLTLAALLLNRSESDIRYLLGYVSQQGGQRSTPLIIAARNGHAKVVRLLLEHYRVQTQQTGTVRFDGYVIDGATALWCAAGAGHFEVVKLLVSHGANVNHTTVTNSTPLRAACFDGRLDIVKYLVENNANISIANKYDNTCLMIAAYKGHTDVVRYLLEQRADPNAKAHCGATALHFAAEAGHIDIVKELIKWRAAIVVNGHGMTPLKVAAESCKADVVELLLSHADCDRRSRIEALELLGASFANDRENYDIMKTYHYLYLAMLERFQDGDNILEKEVLPPIHAYGNRTECRNPQELEAIRQDRDALHMEGLIVRERILGADNIDVSHPIIYRGAVYADNMEFEQCIKLWLHALHLRQMEGLAGYVYKAASEGKVLTLAALLLNRSESDIRYLLGYVSQQGGQRRSTPLIIAARNGHAKVVRLLLEHYRVQTQQTGTVRFDGYVIDGATALWCAAGAGHFEVVKLLVSHGANVNHTTVTNSTPLRAACFDGRLDIVKYLVENNANISIANKYDNTCLMIAAYKGHTDVVRYLLEQRADPNAKAHCGATALHFAAEAGHIDIVKELIKWRAAIVVNGHGMTPLKVAAESCKADVVELLLSHADCDRRSRIEALELLGASFANDRENYDIMKTYHYLYLAMLERFQDGDNILEKEVLPPIHAYGNRTECRNPQELEAIRQDRDALHMEGLIVRERILGADNIDVSHPIIYRGAVYADNMEFEQCIKLWLHALHLRQSSMEGLAGYVYKAASEGKVLTLAALLLNRSESDIRYLLGYVSQQGGQRSTPLIIAARNGHAKVVRLLLEHYRVQTQQTGTVRFDGYVIDGATALWCAAGAGHFEVVKLLVSHGANVNHTTVTNSTPLRAACFDGRLDIVKYLVENNANISIANKYDNTCLMIAAYKGHTDVVRYLLEQRRADPNAKAHCGATALHFAAEAGHIDIVKELIKWRAAIVVNGHGMTPLKVAAESCKADVVELLLSHADCDRRSRIEALELLGASFANDRENYDIMKTYHYLYLAMLERFQDGDNILEKEVLPPIHAYGNRTECRNPQELEAIRQDRDALHMEGLIVRERILGADNIDVSHPIIYRGAVYADNMEFEQCIKLWLHALHLRQKGMEGLAGYVYKAASEGKVLTLAALLLNRSESDIRYLLGYVSQQGGQRSTPLIIAARNGHAKVVRLLLEHYRVQTQQTGTVRFDGYVIDGATALWCAAGAGHFEVVKLLVSHGANVNHTTVTNSTPLRAACFDGRLDIVKYLVENNANISIANKYDNTCLMIAAYKGHTDVVRYLLEQRADPNAKAHCGATALHFAAEAGHIDIVKELIKWRAAIVVNGHGMTPLKVAAESCKADVVELLLSHADCDRRSRIEALELLGASFANDRENYDIMKTYHYLYLAMLERFQDGDNILEKEVLPPIHAYGNRTECRNPQELEAIRQDRDALHMEGLIVRERILGADNIDVSHPIIYRGAVYADNMEFEQCIKLWLHALHLRTRTPNCNCKYCSHPVLFKSEETRTPNCNCKYCSHPVLG

B-factor: mean 73.85, std 23.11, range [29.49, 178.83]

Radius of gyration: 45.2 Å; Cα contacts (8 Å, |Δi|>4): 2727; chains: 6; bounding box: 104×64×165 Å

Secondary structure (DSSP, 8-state):
-HHHHHHHHHHHHHHTT-HHHHHHHHTT--HHHHHHHHS--EEETTEEE-HHHHHHHHT-HHHHHHHHHHH---TT-EEEEEETTEEEEEEEHHHHHHHHT-HHHHHHHHHTT--TT---TT---HHHHHHHHT-HHHHHHHHHTT--TT---TT---HHHHHHHHT-HHHHHHHHHTT--TT---TTS--HHHHHHHTT-HHHHHHHHHTTPPP---TTS--HHHHHHHTT-HHHHHHHHTSSSS-HHHHHHHHHHHHHHTTT-SSS--HHHHHHHHHHHHHHHSSSSSS-----PPPP-TTTTT-----SHHHHHHTTT-HHHHHHHHHHHHHHHHTTSS----HHHHHHHHHHHHTT-HHHHHHHHHHHHHTT-/--SHHHHHHHHHHTT-HHHHHHHTTT--HHHHHHHHH--EEETTEEE-HHHHHHHHT-HHHHHHHHHTS---S--EEEEEETTEEEEEEEHHHHHHHTT-HHHHHHHHHTT--TT---TT---HHHHHHHHT-HHHHHHHHHTT--SS---TT---HHHHHHHTT-HHHHHHHHHTT--TT---TTS--HHHHHHHHT-HHHHHHHHHTT------TTS--HHHHHHHTT-HHHHHHHTT-TT--HHHHHHHHHHHHHHTTT-SSS--HHHHHHHHHHHHHHHTSSSSS-----PPPP-TTTTT-----SHHHHHHTTT-HHHHHHHHHHHHHHHS-TT-GGGHHHHHHHHHHHHHTT-HHHHHHHHHHHHHHH-/-HHHHHHHHHHHHHHTT-HHHHHHHHTT--HHHHHHHHH--EEETTEEE-HHHHHHHHT-HHHHHHHHHHH---TT-EEEEEETTEEEEEEEHHHHHHHHT-HHHHHHHHHTT--TT---TT---HHHHHHHHT-HHHHHHHHHTT--TT---TT---HHHHHHHHT-HHHHHHHHHTT--TT---TTS--HHHHHHHHT-HHHHHHHHHTTPPP---TTS--HHHHHHHTT-HHHHHHHHHSS---HHHHHHHHHHHHHHTTT-TTT--HHHHHHHHHHHHHHHSSSTTS-----PPPP-GGGTT-----SHHHHHHTSS-HHHHHHHHHHHHHHHHTTSS---HHHHHHHHHHHHHTT-HHHHHHHHHHHHHHHHH-/--SHHHHHHHHHHTT-HHHHHHHTTT--HHHHHHHHH--EEETTEEE-HHHHHHHHT-HHHHHIIIIIT---S---EEEE-SS-EEEEE-HHHHHHHHT-HHHHHHHHHTT--TT---TT---HHHHHHHHT-HHHHHHHHTTT--TT---TT---HHHHHHHHT-HHHHHHHHHTT--TT---TTS--HHHHHHHHT-HHHHHHHHHTTPPP---TTS--HHHHHHHTT-HHHHHHHTT-SS--HHHHHHHHHHHHHHTTS-GGG--HHHHHHHHHHHHHHHTSSSSS-----PPPP-GGGTTPPPP-SHHHHHHHTT-HHHHHHHHHHHHHHHH-SS-GGGHHHHHHHHHHHHHTT-HHHHHHHHHHHHHH-/---TT---TTS----/------PPPTT---TT---PPP-

GO terms:
  GO:0005737 cytoplasm (C, IDA)
  GO:0140627 ubiquitin-dependent protein catabolic process via the C-end degron rule pathway (P, IDA)
  GO:1990756 ubiquitin-like ligase-substrate adaptor activity (F, IDA)
  GO:0005737 cytoplasm (C, EXP)
  GO:0005634 nucleus (C, IDA)
  GO:0016567 protein ubiquitination (P, IDA)
  GO:0002070 epithelial cell maturation (P, IMP)
  GO:0060442 branching involved in prostate gland morphogenesis (P, IMP)
  GO:0060743 epithelial cell maturation involved in prostate gland development (P, IMP)
  GO:0005515 protein binding (F, IPI)

Foldseek 3Di:
DVLVVLLVVLLVCLLVLVQVVNCVSQPPDDLVSLCCSQLPFDADPNWTDGSLQNNLLNQNLSNNLCCVPPNPRDQQDFIWDADPHDIWAGAGSLLSNLLNVRQSSNCSSVVSPRPQCDQTPQGDGSLLSNLLVLPQVNNVVSVVSVHDQCRATNFRAGSLLNNLLNLNLVNNLVCVVVVHDQCRATNQGDTSLLNNLLNLNQSSNVSSVVSPHDFDQTNQRDTSLRNNLQNLNVVSNVVVVVPPPDDLVRNLLSLQSNLLNCPQDPVRNDPVSNLVSPLVSQVSQPDPVVRRNWDDWDQADVLLVSDTADGHNVSSVVCSPPSSNSNSNSLRSLCVSRLVGQDLSQNSLQRVLVVCVVVPNNVSSVSSVVVSVVSND/DPDLLVVLLVCLLVLVQVSNVVSCPPDDLVVLQVSQLDFDDDPNKTGGSLQNNLLNQSLSSNLCCCPPSNHDQQDWIWDDDPPDIWGRATSLLSNLLNVRQSSNCSCLVSPHDQLGQTPQQAGSLLSNLLVLPVVNNVVSVVSVHDQCRATPFSQTSLQSNLLNLSLVNNLVCVVVVPDQAGATNQGDTSLLSNLLSLNVSSNVSSVVSVHDFDQTNQRDTSLNNNLQNLSVVSNVVVCPDPPQDLVNNLLSLQSNLLNLLQDPVNNDPLSNLVSPLVSQCSQPVPVVNHNWDPWDQADVLLVRDTADTHNVSSVVCSPPSSNSNSNSLRSLCVSRPLQHQPSLVRLQRVLVVCVVVVNNVSSVSSNVVSVVSND/DVLVVLLVVLLVCLLVQVQVSNCVSQPPDDLVSLCCSQLAFDQDPNKTFGSLQSNLLSQNLSNNLCCVPPPVDDQQGFIWDADPHDIWGGDTSLLSNLLNVRVSSNVSCVVSVHDQCDQTPQGDGSLLSNLLVLVVVSNVVSVVSVHDQCGATNQNQTSLLNNLLNQNLVNNLVCVVVVNDQCRATNQGDGSLLSNLLNLNQSNVVSSVVSVHDFTQTQQRDTSLQNNLQNLSVVNVVVVVVVPPDDLVVNLLSLQSNLLNCLQPPVRNDPVSNLVSNLVSQCSQPVDVVRGPWDPWDQAAVLLVRDTADTHNVSSVVCSPVSSNSNSNSLRSNCVSRVVGPDQPLVSLQRVLVVCVVVVNNVSSVSSVVVSVVSVVVD/DPDLLVVLLVCLLVLVQVSNCVSVPPDDLVVLQVSQLDFDDDPNWTGGSLQSNLLNQNLSSNLCCCPPNNHDQQDWIWDDDPPDIWGGDTSLLSNLLNVRQSSNVSCVVSPHDQLDQTVQGAGSLLSNLLVLPQVNNVVSVVSVRDQQRDGPFSQGSLQSNLLNQNQVVNLVCVVVVDDQCGATNQGDTSLLSNLLNLRQNSNVSCVVSVRDWDATNLRDTSLLSNLLNLSVSSNVVVCPDDPNDLVVNLLSLQSNLLNCQQDDVNVDLVSNLVSPLVSQCSQVVDPPCRPWDPWDFADVLLVRDTADTHNVVSVVCSPPSSNSNSNSLRSNCVRSDLADDSNLVSLQSVLVVCVVVVVPVSSVSSNVSSVVSD/DDDPVDPDPPDDDPD/DPDDPDPDDPVDPDPPDDPDDDD

Solvent-accessible surface area: 67830 Å² total; per-residue (Å²): 129,104,52,74,39,65,1,33,151,0,15,97,8,0,17,25,17,126,31,147,62,0,30,72,35,1,108,142,87,59,92,80,44,10,74,91,1,2,38,57,64,11,126,91,66,34,23,101,0,3,0,1,0,8,0,0,30,12,17,12,23,115,1,0,102,20,0,15,83,127,31,183,10,98,34,87,30,60,6,17,0,94,43,114,51,91,80,26,72,19,0,4,1,2,16,0,0,0,15,20,0,12,19,59,2,0,78,8,0,11,52,64,30,10,85,16,39,32,48,10,109,32,61,10,2,0,1,17,8,0,0,61,44,22,15,30,10,0,0,48,40,0,9,54,39,65,6,70,27,84,43,27,9,127,36,67,0,16,1,6,1,0,0,0,42,62,24,44,35,59,1,0,78,23,0,1,86,38,98,11,85,25,60,27,118,8,87,19,12,0,3,2,2,4,4,0,0,21,29,25,49,60,82,0,0,109,19,0,64,139,97,212,16,54,90,33,92,8,57,11,24,0,41,0,19,25,2,0,0,23,8,10,58,19,96,2,2,124,46,12,24,93,70,93,103,36,78,98,142,23,75,2,40,1,4,2,0,0,0,0,4,10,0,1,39,167,149,56,77,42,31,162,92,0,17,111,38,7,50,55,0,3,83,32,21,54,124,77,60,127,106,61,52,103,15,160,25,77,114,65,74,110,5,6,41,86,73,53,1,5,114,33,14,120,76,2,74,81,13,129,159,73,137,72,4,3,10,7,3,0,3,14,1,11,28,42,16,0,42,99,47,100,25,80,14,1,127,19,2,66,52,6,0,27,51,25,7,119,104,152,83,24,132,35,0,8,50,0,18,36,17,1,31,114,60,139,150,172,170,36,8,25,8,59,0,11,106,5,0,12,16,14,92,37,119,48,0,31,3,4,5,62,130,33,59,117,67,73,15,72,143,22,1,28,111,62,18,104,91,60,40,26,114,0,0,2,2,0,9,0,0,34,13,18,11,22,124,0,0,109,34,0,9,88,122,14,176,10,81,15,113,31,64,8,34,0,109,42,79,64,112,78,31,64,21,0,4,1,1,19,0,0,0,10,20,2,9,21,53,1,0,65,10,0,18,82,74,64,7,83,16,46,39,47,10,110,48,53,11,1,0,0,30,10,0,0,57,63,23,26,28,10,0,0,45,39,0,22,130,53,131,10,64,28,91,42,16,17,111,121,62,26,17,1,3,1,15,0,0,92,68,25,31,32,56,2,0,98,34,0,1,92,75,175,10,91,24,58,25,101,13,128,63,14,6,2,1,2,5,33,0,0,76,34,17,54,65,70,0,0,107,11,0,59,145,68,217,9,42,72,35,82,21,64,101,41,16,31,0,18,34,18,0,0,30,20,8,63,15,99,0,0,86,45,9,17,100,69,99,125,35,70,82,132,23,78,2,34,1,2,1,0,0,0,0,2,7,0,2,39,148,136,55,76,43,22,150,95,0,15,99,21,2,55,64,0,0,76,27,18,61,142,67,67,134,99,57,48,106,11,158,28,81,109,65,50,126,8,7,41,81,72,50,2,5,111,40,28,146,78,2,86,80,15,124,151,64,140,78,6,2,11,10,1,0,3,15,0,8,23,53,16,2,43,52,137,26,105,58,4,8,109,17,2,10,44,14,0,3,52,14,5,64,103,124,67,88,121,42,0,66,30,0,0,57,34,0,3,102,29,80,141,128,102,64,76,39,53,1,32,144,0,13,96,7,0,14,17,21,105,27,146,64,0,31,62,30,0,114,130,70,65,84,84,38,18,85,88,1,1,36,57,60,14,138,87,58,54,21,108,1,5,2,1,1,6,0,0,53,15,17,12,29,117,0,0,106,28,0,12,81,126,24,179,8,108,14,109,22,66,2,14,2,74,43,103,62,95,84,32,66,13,0,5,1,3,15,0,0,0,12,22,2,12,20,56,1,0,71,13,0,2,56,73,51,9,88,18,46,39,48,10,111,39,53,12,2,0,1,17,8,0,0,65,60,20,22,37,9,0,0,53,41,0,10,57,14,58,6,67,21,98,44,23,9,112,44,69,0,18,0,4,1,2,0,0,40,65,25,42,35,56,1,0,84,25,0,1,82,57,141,13,91,28,56,27,120,9,89,16,14,0,1,2,1,4,4,0,0,19,30,21,50,59,87,0,0,110,15,0,54,152,85,205,13,44,80,20,97,8,57,11,26,0,34,0,17,20,2,0,0,14,6,11,62,20,82,1,2,117,43,7,29,83,52,87,119,38,91,87,134,22,68,2,36,1,5,2,0,0,0,0,4,8,0,1,36,156,161,52,72,43,31,160,93,0,16,108,42,4,51,60,0,0,78,40,16,50,126,61,60,134,103,58,49,100,13,159,35,72,107,66,37,115,5,1,39,82,73,66,1,4,114,40,11,119,71,2,86,81,14,142,160,71,129,62,6,2,9,10,1,0,2,14,0,9,17,48,15,0,33,104,36,93,18,76,12,1,87,18,2,1,32,12,0,4,38,12,6,93,93,116,85,15,117,53,0,9,57,0,0,36,23,1,18,101,22,78,91,138,79,181,148,39,11,24,8,49,0,9,88,4,0,11,12,14,90,31,127,52,0,30,2,4,5,59,129,35,58,130,66,75,18,97,149,20,4,32,111,73,27,129,84,68,50,27,98,2,1,2,1,2,7,0,0,24,14,17,11,24,116,0,0,90,29,0,8,98,120,19,180,11,75,17,115,37,51,1,17,3,123,50,91,57,125,78,22,61,18,1,6,1,2,18,0,0,0,12,20,0,9,16,54,1,0,66,15,0,19,84,75,62,10,81,18,39,41,57,8,103,43,54,10,0,0,0,34,10,0,0,58,58,26,13,39,8,0,0,53,42,0,20,131,55,131,6,64,33,89,44,16,17,114,118,65,22,19,0,5,1,14,0,0,87,73,22,51,32,57,2,0,102,35,0,1,105,72,180,14,89,25,66,22,120,10,122,67,17,8,4,1,6,7,36,0,0,72,33,23,52,67,69,0,0,105,15,0,61,155,65,216,13,54,59,54,81,25,62,117,38,16,28,0,18,30,21,0,0,28,25,8,60,19,95,2,0,96,57,4,17,100,74,96,111,33,73,98,133,29,73,1,36,1,5,1,0,0,0,0,3,17,0,2,27,158,124,49,80,52,34,144,89,0,22,82,11,6,59,64,0,1,81,24,19,62,142,77,69,122,100,57,51,112,13,156,43,100,101,76,51,121,5,0,44,94,81,44,6,4,101,50,27,137,56,4,75,80,22,121,156,60,123,76,1,5,9,13,2,0,3,19,1,9,29,55,15,14,26,62,136,34,140,63,3,7,90,3,2,31,61,9,0,26,37,13,8,70,91,125,63,101,137,58,0,60,47,0,6,68,29,0,2,134,42,161,148,78,8,36,36,0,4,6,80,20,23,112,41,125,110,101,32,66,41,167,124,112,84,40,43,36,0,6,5,73,16,24,97,53,115,137,177,124